Protein 7NZ1 (pdb70)

Radius of gyration: 43.0 Å; Cα contacts (8 Å, |Δi|>4): 5279; chains: 6; bounding box: 110×125×104 Å

Nearest PDB structures (foldseek):
  7z7s-assembly1_G  TM=9.996E-01  e=0.000E+00  Escherichia coli str. K-12 substr. MC4100
  7p61-assembly1_G  TM=9.989E-01  e=0.000E+00  Escherichia coli BL21(DE3)
  6zkh-assembly1_3  TM=8.468E-01  e=1.818E-43  Ovis aries
  6ztq-assembly1_G  TM=8.462E-01  e=8.373E-44  Mus musculus
  7ard-assembly1_G  TM=8.505E-01  e=3.342E-43  Polytomella sp. Pringsheim 198.80

InterPro domains:
  IPR006137 NADH:ubiquinone oxidoreductase-like, 20kDa subunit [PF01058] (63-171)
  IPR006138 NADH-ubiquinone oxidoreductase, 20 Kd subunit [MF_01356] (27-177)
  IPR006138 NADH-ubiquinone oxidoreductase, 20 Kd subunit [PS01150] (144-160)
  IPR006138 NADH-ubiquinone oxidoreductase, 20 Kd subunit [TIGR01957] (37-178)

CATH classification: 1.10.645.10

Sequence (2358 aa):
SIWPYNFGLSCCYVEMVTSPRQADLMVVAGTFTKMAPVIQRLYDQMLEPKWVISMGACANSGGMYDIYSVVQGVDKFIPVDVYIPGCPPRPEAYMQALMLLQESIGKEQGVYRANMQSERERKRGERIAVTNLRTPDEIPAWQTRDHLDDPVIGELRNRFGPDAFTVQATRTGVPVVWIKREQLLEVGDFLKKLPKPYVMLFDLHGMDERLRTHREGLPAADFSVFYHLISIDRNRDIMLKVALAENDLHVPTFTKLFPNANWYERETWDLFGITFDGHPNLRRIMMPQTWKGHPLRKDYPARATEFSPFELTKAKQDLEMEALTFKPEEWGMKRGDFMFLNLGPHGAFRIVLQLIVDCVPDIGYHHRGAEKMGERQSWHSYIPYTDRIEYLGGCVNEMPYVLAVEKLAGITVPDRVNVIRVMLSELFRINSHLLYISTFIQDVGAMTPVFFAFTDRQKIYDLVEAITGFRMHPAWFRIGGVAHDLPRGWDRLLREFLDWMPKRLASYEKAALQNTILKGRSQGVAAYGAKEALEWGTTGAGLRATGIDFDVRKARPYSGYENFDFEIPVGGGVSDCYTRVMLKVEELRQSLRILEQCLNNMPEGPFKADHPLTTPPPKERTLQHIETLITHFLQVSWGPVMPANESFQMIEATKGINSYYLTSDGSTMSYRTRVRTPSFAHLQQIPAAIRGSLVSDLIVYLGSIDFVMSDVDRAFELSAAEREAIEHEMHHYEDPRAASIEALKIVQKQRGWVPDGAIHAIADVLGIPASDVEGVATFYSQIFRQPVGRHVIRYCDSVVCHINGYQGIQAALEKKLNIKPGQTTFDGRFTLLPTCLGNCDKGPNMMIDEDTHAHLTPEAIPELLERYKMKNIIRTPETHPLTWRLRDDKQPVWLDEYRSKNGYEGARKALTGLSPDEIVNQVKDAGLKGRGGAGFSTGLKWSLMPKDESMNIRYLLCNADEMEPGTYKDRLLMEQLPHLLVEGMLISAFALKAYRGYIFLRGEYIEAAVNLRRAIAEATEAGLLGKNIMGTGFDFELFVHTGAGRYICGEETALINSLEGRRANPRSKPPFPATSGAWGKPTVNNVETLCNVPAILANGVEWYQNISKSKDAGTKLMGFSGRVKNPGLWELPFGTTAREILEDYAGGMRDGLKFKAWQPGGAGTDFLTEAHLDLPMEFESIGKAGSRLGTALAMAVDHEINMVSLVRNLEEFFARESCGWCTPCRDGLPWSVKILRALERGEGQPGDIETLEQLCRFLGPGKTFCAHAPGAVEPLQSAIKYFREEFEAGIKQPFSNTHLINGIQPNLLMATIHVDGKEYEVNGADNLLEACLSLGLDIPYFCWHPALGSVGACRQCAVKQYQNAEDTRGRLVMSCMTPASDGTFISIDDEEAKQFRESVVEWLMTNHPHDCPVCEEGGNCHLQDMTVMTGHSFRRYRFTKRTHRNQDLGPFISHEMNRCIACYRCVRYYKDYADGTDLGVYGAHDNVYFGRPEDGTLESEFSGNLVEICPTGVFTDKTHSERYNRKWDMQFAPSICQQCSIGCNISPGERYGELRRIENRYNGTVNHYFLCDRGRFGYGYVNLKDRPRQPVQRRGDDFITLNAEQAMQGAADILRQSKKVIGIGSPRASVESNFALRELVGEENFYTGIAHGEQERLQLALKVLREGGIYTPALREIESYDAVLVLGEDVTQTGARVALAVRQAVKGKAREMAAAQKVADWQIAAILNIGQRAKHPLFVTNVDDTRLDDIAAWTYRAPVEDQARLGFAIAHALDNSAPAVDGIEPELQSKIDVIVQALAGAKKPLIISGTNAGSLEVIQAAANVAKALKGRGADVGITMIARSVNSMGLGIMGGGSLEEALTELETGRADAVVVLENDLHRHASAIRVNAALAKAPLVMVVDHQRTAIMENAHLVLSAASFAESDGTVINNEGRAQRFFQVYDPAYYDSKTVMLESWRWLHSLHSTLLSREVDWTQLDHVIDAVVAKIPELAGIKDAAPDATFRIRGQKLAREPHRYSGRTAMRANISVHEPRQPQDIDTMFTFSMEGNNQPTAHRSQVPFAWAPGWNSPQAWNKFQDEVGGKLRFGDPGVRLFETSENGLDYFTSVPARFQPQDGKWRIAPYYHLFGSDELSQRAPVFQSRMPQPYIKLNPADAAKLGVNAGTRVSFSYDGNTVTLPVEIAEGLTAGQVGLPMGMSGIAPVLAGAHLEDLKEAQYLPPRYRGRIVLTRDPDGEERCVACNLCAVACPVGCISLQKAETKDGRWYPEFFRINFSRCIFCGLCEEACPTTAIQLTPDFEMGEYKRQDLVYEKEDLLISGPGKYPEYNFYRMAGMAIDGKDKGEAENEAKPIDVKSLLP

Secondary structure (DSSP, 8-state):
---EEE---SSSHHHHHH-----SEEEE----TTTHHHHHHHHHHS-SS-EEEEESHHHHS-TT--STTS-S-GGGTS--SEEE-SSSPPHHHHHHHHHHHHHHHT-----TTTTTS-HHHHSHHHHHT--B---TT--/-TTS-B--TTSHHHHHHHHHH-GGG-EEE-BBSSS-EEEE-TTSHHHHHHHHTTSSS---EEEEEEEE--TT----TTS---SEEEEEEEEETTTTEEEEEEEEE-TT--EEE--TTT-TTHHHHHHHHHHHS--EEET-SS---SSS-TT--S-TTSTTS---GGGS----SHHHHHHHHHHHS----S-SSS------EEEE------EEEEE---EEEEE--TT---HHHHTTSSBTTTTHHHHTTS-TTTTHHHHHHHHHHHHHHHT-PPPHHHHHHHHHHHHHHHHHHHHHHHHHHHHHTS--SGGGGHHHHHHHHHHHHHHHTSSSS----EEBTEESSPPPTTHHHHHHHHHHHHHHHHHHHHHHHHS-SHHHHTTTTSS-B-HHHHHHHT--THHHHTTT----HHHHS--TTGGGS-------SS-B-HHHHHHHHHHHHHHHHHHHHHHHHS---S-SB-SSTT-BSPPHHHHTT-HHHHHHHHHHHHT-----S-EEEEEEE-SSSEEEEEEE--SSSB-SEEEEE-HHHHHHHHHHHHHTT--HHHHHHHHHHS---HHHHH-/-----HHHHHHHHHHGGGSSSGGGGHHHHHHHHHHHHSS--THHHHHHHHHHTS-HHHHHHHHHHSSSS-SS---SEEEEE--SHHHHHTTHHHHHHHHHHHS---TT-B-SSSSEEEEE---S-GGG-S-EEETTEEE-S--STTHHHHHHT--/-------TTT-TTTTT--TT-----HHHHHHTT-SHHHHHHHTT--HHHHHHHHHHHT-B-SSSS--BHHHHHTTS---SS----EEEEEE---STT--HHHHHHHH-HHHHHHHHHHHHHHHT-SEEEEEE-TT-HHHHHHHHHHHHHHHTTTSSBSSGGGSS--BEEEEEE--S-GGGGSHHHHHHHHTTS------SSSPTTTS-GGGS---EEHHHHHHHHHHHHH-HHHHHTSSSSSS-SEEEEEEEESBSS-EEEEEETT-BHHHIIIIIS-SBPTT--EEEEESSSTTSPPB-GGG-SSB--HHHHHTTTS--TTSEEEEEETTS-HHHHHHHHHHHHHHT--S-SHHHHTHHHHHHHHHHHHHHT-B-TTHHHHHHHHHHHTSTTTSSSSHHHHHHHHHHHHHHH-HHHHHHTB-S--------TT------/-EEEEETTEEEEE-TTSBHHHHHHHTT-----SS-BTTTBB---S--SEEEEESSSS--S-EEEETTSSB--TT-EEESS-HHHHHHHHHHHHHHTTS--S-GGG-TTTTS-HHHHHHHHHT-------SPBP--------SSEEE-GGG-----HHHIIIIIIS--SS-EEES-GGG-EEE-SSSS----TTGGGHHHHSSSSSEEEHHHHHT---GGG-EE--EE--SSSS--EEEEEEETTEEEEEEE---TTTTTT---HHHHH--GGGG-TTS--S-EEEETTEEEE--HHHHHHHHHHHHHH-S-EEEE--TTS-HHHHHHHHHHH-TTSEE-SS-HHHHHHHHHHHHHHHHS--B---TTGGGG-SEEEEES--TTTSSHHHHHHHHHHHTHHHHHHHHHTT--TTBHHHHHHHHTT----EEEEESS--TTTTT-SEEEE--HHHHHHHHHHHHHHH-TTSPP-----HHHHHHHHHHHHHHHT-SSEEEEEEGGG--HHHHHHHHHHHHHHHHTT---EEEEE-SSTTHHHHHHH--B-HHHHHHHHHTS---EEEEES--TTTTS-HHHHHHHTTS-SEEEEEESS--GGGSS-SEEEEB--GGG--EEEE-TT-EEEEE-----TTTT-TT---B-HHHHHHHHHHHHHHS------HHHHHHHHHHH-GGGGGGGGSS--TT--BTTBPEESS-TT---TTTTTTTT-SSPPPPP--SSSSEESSSSSB--TTSS-S--S---BTTB-SGGGGGGGBSSTTS-BTT--S-EES-PPPSS--PPP--PPPPP---SS-EEEEEE--TTTSSTTGGGSTTHHHHSPPP-EEE-HHHHHHHT--TT-EEEEEETTEEEEEEEEE-SSSPTTEEEEETTSSS--GGGTT-EE--EEE--/---TT----EEE-B-TTSSB------HHHHH-SS--EEEEEEE-TT--EEEEEEEEETTT-----HHHHH-SSS-EEE-S-----BS-GGGGEE-HHHHB-SS-BT-SS--HHHH--S-BTTB-TT-STTBPPP--TT-S--

Organism: Escherichia coli (strain K12) (NCBI:txid83333)

B-factor: mean 30.33, std 24.8, range [0.29, 220.58]

Solvent-accessible surface area: 79337 Å² total

GO terms:
  GO:0008137 NADH dehydrogenase (ubiquinone) activity (F, IDA)
  GO:0045271 respiratory chain complex I (C, IDA)
  GO:0051539 4 iron, 4 sulfur cluster binding (F, IMP)
  GO:0008137 NADH dehydrogenase (ubiquinone) activity (F, IMP)
  GO:0015990 electron transport coupled proton transport (P, IMP)
  GO:0045271 respiratory chain complex I (C, IMP)
  GO:0009060 aerobic respiration (P, IMP)
  GO:0005886 plasma membrane (C, IDA)
  GO:0003954 NADH dehydrogenase activity (F, IDA)
  GO:0030964 NADH dehydrogenase complex (C, IDA)
  GO:0016020 membrane (C, IDA)
  GO:0022904 respiratory electron transport chain (P, IDA)
  GO:0016020 membrane (C, HDA)

Foldseek 3Di:
DFFEDEPADPQQCVQVVVQAQPGQEYEYEDAFPVCLVVVLVRVVRYDDNHAYEYFEQRACAVRPDPDPTTHTHPCVRDPHDYYHYDSHGHSVSVVVRVVVVVVQVVQDVSCVVVVVDDPCNVCVVVPVPDDDDDDPVDD/DLQDWAQPPVPVVVVVVCVVPNPVQWFWDTFRASATEIEGEQVCVQVSQVVQCPDPQHFQFFQAKAKAQCCPQDPQPRHPDARIKIKTWTAGLRVLGIYIYMYGDDPVDLEHEQPCVRFVQCLVRVLLNVQQPVRDHPPRPQNAHQADDRPDPDRNNHPVHDDDPVVDDDPPVPVVVVVVVVVVPDDCPCRQPNNPDVWDWDWDFDVATWIWTCIVVADIHTRFNPQFPCLFVVLFVDFLFRSLLSQQQLDFLQQLVSSVQSLVQLCSLQVADADLLQLLVSLLLRLLSLLLLLLVLLLLLCVPQHPNVPSVCVVVLNVLSQVLCCQAQNGSTSSSFAFNQFGNDDGDDPNLVSLVVSLVVPPVVLVVSCCVQVVDDRSCVVKPPLLKDFCSLCSSLVAFDLQNQQAVSQDACCPSPNDSPSVVADFDQHGHHTMGILSSSSVNSSRVSVRSSRSSVCSSVVNDDDDRGGDGLQGPQPDVVCLVPPDVSVVSNVCCVPQRRFRQFGWYKDWHQTSAGIWIWIFGHSRGRGTSTIDIRFNQLSQVVSVRVRCNPHDPVSVVSSVSRHDHDSSNNND/DDDQDPVLLVVLVVCCVVDPALLVSLVVSLVSCCVVPVAQEPVVLCVSCVSRVHDSVSSVVVQVPDDVHHHDHAAPKEKEWEDDDLQVVQDVVLVQVLVCVVQVDHAPDAGPVRHYHYHYDPPPCSVQYTWMDIPPDIDGPDDSVCVVVVCVVRD/DPDDDQDCQQHVQPSLQDPVRAADADVSQVVVPALLLVCCQQVPHALQRLLVLQQLLFFFALQFDTDRPSVLLVLADPDPVQQAEEEEEQAAQPFALGDVSLSCQLHYLSLLVSLVLNNCRSSNHQEYEYEHAPVSPSSVVSNVVRLVSCVVVQCAAQCRPVGRHHHHYYYDYDDDFPLCSPQQLVLQVVQVHQRDHDFDPVDLCQQTRVGHGYYGYSVSSSVSSSPSNPHSVSQQPSDPDPHTHWAWAFEDEQFQAGDIDIGRWFDWPVCRQCVVRNHGDPPWAFAWKFQAGLLKAIGGPVLTVWTLDQVRVVVVLIGNTSRYMYTDTPPDQLLVVLLVLLVSLQVSDSCDWDLNVPVSVLLNVQSVLLVVLNHEVCSVVSLVVSQVQQDPPNTRDCSSNSSSNHVVNCCVVPVPSSVSSHDDYDDDDDDDPPDDDDPD/DAWAAEANRIDDFDQLAFQVLGCLLVVHDFADAQDDLVLFDDCPLVLRWKFWAPAPPGPHGDIDHRSPHTRHHRTYIYCPDPVNLVVNQVSLLVLVQQADPCQVPFLCRLFASNVLSNVVSPHDDHDHDDDHDADDFAAAALWKGFGFSHDSPSCQLVSCQCVQQNFDFWDWDDDDPPIGTGGPHHDHRPGQFNNLCQQRHNTRGIHTNQLVVVDDHAQQWFWFWFWFWFFFQTFIWIWTDHLLDTRFIAGDAFLQAQGSTDTPCRGPLPQLQVDPQWDQFKWFDDPPDIDTDFLLRQLLVVLVVVLVFPAEAEEAELSAFLLLLVLSCVQRPQQRYADLFAPLLLVLLLLLVCCDFFALAAAGHLQVLLCFQEEEEFADLCCQHVNSSVSSPSNNFLVVLVVQCVVVVDRPSNVVVSVVSCPLRTRAYEHEHQADHPCVVNHPDYHHDQNLVSLLLLQCLLCVLDVQGDHRPDDDVVSVVVSVVRNCSLLPTQEYEYEYESLSSDSSRSLSSSSNQSSSVVSPHNYHYFYTYGTRASNVSSLVDGHHVVVVLVCQVVPNHQEYEYEQHQSVQRDPPVSVQVSLVSHPAYEYEHRGDYPNCSPHRMYGNEHDLQQDWHWGAGRSQWIAIGDHRAHSCQQPVNGNYDHSSQSSNQSSCCSPPVGGDRDAQLVSLVVCVVPRVLSVCNPVLADWLPDAQVNFFAERRAPSHDQQQNSNVVPPSDRDDADQHRHHSYGSHNRGDQDLPGQGATHRDFDDVSNSHNVSVSSQCSRRSHRGPNHHGIDRSHDRDPHRDDRDNPNDDGDDADPQKAWEREDGHNLFQGASSVPRPSSVVVDDDWEKEAEPVVCVVQVHDFQFWKWFDDPRDIDIHGYDYGNSRDHSYMYGYDRHVPHHSNSHRPIIRDMHGDD/DDDFQDQADKAFFAAPVFHTQDLQPCQLQVQDPQNFWDWDWDADPQGGIDTPKIKGQQVRDPRPCSSCVRDPRNGMGGGPDHDDDDPDSVVSIDMNVRHYDGHRPPDHHGHVVLADQDGGPPAHHQNHPPGHDDDDPPDPDD

Structure (mmCIF, N/CA/C/O backbone):
data_7NZ1
#
_entry.id   7NZ1
#
_cell.length_a   1.00
_cell.length_b   1.00
_cell.length_c   1.00
_cell.angle_alpha   90.00
_cell.angle_beta   90.00
_cell.angle_gamma   90.00
#
_symmetry.space_group_name_H-M   'P 1'
#
loop_
_entity.id
_entity.type
_entity.pdbx_description
1 polymer 'NADH-quinone oxidoreductase subunit B'
2 polymer 'NADH-quinone oxidoreductase subunit C/D'
3 polymer 'NADH-quinone oxidoreductase subunit E'
4 polymer 'NADH-quinone oxidoreductase subunit F'
5 polymer 'NADH-quinone oxidoreductase subunit G'
6 polymer 'NADH-quinone oxidoreductase subunit I'
7 non-polymer 'IRON/SULFUR CLUSTER'
8 non-polymer 'FE2/S2 (INORGANIC) CLUSTER'
9 non-polymer 'FLAVIN MONONUCLEOTIDE'
10 non-polymer 'CALCIUM ION'
11 water water
#
loop_
_atom_site.group_PDB
_atom_site.id
_atom_site.type_symbol
_atom_site.label_atom_id
_atom_site.label_alt_id
_atom_site.label_comp_id
_atom_site.label_asym_id
_atom_site.label_entity_id
_atom_site.label_seq_id
_atom_site.pdbx_PDB_ins_code
_atom_site.Cartn_x
_atom_site.Cartn_y
_atom_site.Cartn_z
_atom_site.occupancy
_atom_site.B_iso_or_equiv
_atom_site.auth_seq_id
_atom_site.auth_comp_id
_atom_site.auth_asym_id
_atom_site.auth_atom_id
_atom_site.pdbx_PDB_model_num
ATOM 1 N N . SER A 1 53 ? 46.57080 17.76080 62.83460 1.000 73.36638 53 SER B N 1
ATOM 2 C CA . SER A 1 53 ? 45.26680 17.50680 62.22560 1.000 73.36638 53 SER B CA 1
ATOM 3 C C . SER A 1 53 ? 44.30980 18.69580 62.35560 1.000 73.36638 53 SER B C 1
ATOM 4 O O . SER A 1 53 ? 43.29680 18.61180 63.04860 1.000 73.36638 53 SER B O 1
ATOM 7 N N . ILE A 1 54 ? 44.63180 19.79980 61.68860 1.000 80.36903 54 ILE B N 1
ATOM 8 C CA . ILE A 1 54 ? 43.86980 21.04080 61.78760 1.000 80.36903 54 ILE B CA 1
ATOM 9 C C . ILE A 1 54 ? 43.20880 21.33080 60.43860 1.000 80.36903 54 ILE B C 1
ATOM 10 O O . ILE A 1 54 ? 43.85680 21.25480 59.38660 1.000 80.36903 54 ILE B O 1
ATOM 15 N N . TRP A 1 55 ? 41.89680 21.58480 60.46160 1.000 87.60045 55 TRP B N 1
ATOM 16 C CA . TRP A 1 55 ? 41.14080 21.79780 59.22860 1.000 87.60045 55 TRP B CA 1
ATOM 17 C C . TRP A 1 55 ? 40.90180 23.28480 59.01760 1.000 87.60045 55 TRP B C 1
ATOM 18 O O . TRP A 1 55 ? 40.20880 23.91280 59.83360 1.000 87.60045 55 TRP B O 1
ATOM 29 N N . PRO A 1 56 ? 41.43880 23.88380 57.94860 1.000 74.01805 56 PRO B N 1
ATOM 30 C CA . PRO A 1 56 ? 41.36080 25.34380 57.78960 1.000 74.01805 56 PRO B CA 1
ATOM 31 C C . PRO A 1 56 ? 40.25980 25.88080 56.88260 1.000 74.01805 56 PRO B C 1
ATOM 32 O O . PRO A 1 56 ? 40.11580 25.44880 55.73460 1.000 74.01805 56 PRO B O 1
ATOM 36 N N . TYR A 1 57 ? 39.46180 26.82280 57.38760 1.000 87.91936 57 TYR B N 1
ATOM 37 C CA . TYR A 1 57 ? 38.48680 27.53380 56.56160 1.000 87.91936 57 TYR B CA 1
ATOM 38 C C . TYR A 1 57 ? 39.07580 28.91380 56.28460 1.000 87.91936 57 TYR B C 1
ATOM 39 O O . TYR A 1 57 ? 39.08580 29.78280 57.15960 1.000 87.91936 57 TYR B O 1
ATOM 48 N N . ASN A 1 58 ? 39.56880 29.11580 55.06960 1.000 66.02599 58 ASN B N 1
ATOM 49 C CA . ASN A 1 58 ? 40.19580 30.37680 54.69260 1.000 66.02599 58 ASN B CA 1
ATOM 50 C C . ASN A 1 58 ? 39.16180 31.33180 54.09960 1.000 66.02599 58 ASN B C 1
ATOM 51 O O . ASN A 1 58 ? 38.55980 31.04180 53.06060 1.000 66.02599 58 ASN B O 1
ATOM 56 N N . PHE A 1 59 ? 38.94480 32.46480 54.77160 1.000 75.86744 59 PHE B N 1
ATOM 57 C CA . PHE A 1 59 ? 38.06080 33.51080 54.27260 1.000 75.86744 59 PHE B CA 1
ATOM 58 C C . PHE A 1 59 ? 38.85280 34.70380 53.72360 1.000 75.86744 59 PHE B C 1
ATOM 59 O O . PHE A 1 59 ? 38.45080 35.85680 53.89860 1.000 75.86744 59 PHE B O 1
ATOM 67 N N . GLY A 1 60 ? 40.02780 34.44580 53.15060 1.000 53.42674 60 GLY B N 1
ATOM 68 C CA . GLY A 1 60 ? 40.78780 35.50980 52.50960 1.000 53.42674 60 GLY B CA 1
ATOM 69 C C . GLY A 1 60 ? 40.04780 36.08580 51.31360 1.000 53.42674 60 GLY B C 1
ATOM 70 O O . GLY A 1 60 ? 39.47580 35.35580 50.50060 1.000 53.42674 60 GLY B O 1
ATOM 71 N N . LEU A 1 61 ? 40.04980 37.41280 51.21260 1.000 84.00154 61 LEU B N 1
ATOM 72 C CA . LEU A 1 61 ? 39.23080 38.06280 50.19760 1.000 84.00154 61 LEU B CA 1
ATOM 73 C C . LEU A 1 61 ? 40.04980 38.64080 49.05160 1.000 84.00154 61 LEU B C 1
ATOM 74 O O . LEU A 1 61 ? 40.15680 38.03280 47.98260 1.000 84.00154 61 LEU B O 1
ATOM 79 N N . SER A 1 62 ? 40.63180 39.81680 49.26860 1.000 80.52849 62 SER B N 1
ATOM 80 C CA . SER A 1 62 ? 41.33980 40.54280 48.22560 1.000 80.52849 62 SER B CA 1
ATOM 81 C C . SER A 1 62 ? 42.70880 40.94080 48.74360 1.000 80.52849 62 SER B C 1
ATOM 82 O O . SER A 1 62 ? 42.83880 41.31580 49.91160 1.000 80.52849 62 SER B O 1
ATOM 85 N N . CYS A 1 63 ? 43.73580 40.70480 47.92260 1.000 90.93873 63 CYS B N 1
ATOM 86 C CA . CYS A 1 63 ? 45.14280 41.11480 48.02660 1.000 90.93873 63 CYS B CA 1
ATOM 87 C C . CYS A 1 63 ? 45.88180 40.48780 49.21060 1.000 90.93873 63 CYS B C 1
ATOM 88 O O . CYS A 1 63 ? 47.07880 40.74080 49.37260 1.000 90.93873 63 CYS B O 1
ATOM 91 N N . CYS A 1 64 ? 45.21080 39.69280 50.04760 1.000 88.26015 64 CYS B N 1
ATOM 92 C CA . CYS A 1 64 ? 45.83880 38.93480 51.11460 1.000 88.26015 64 CYS B CA 1
ATOM 93 C C . CYS A 1 64 ? 45.67880 37.43180 50.92960 1.000 88.26015 64 CYS B C 1
ATOM 94 O O . CYS A 1 64 ? 46.42480 36.66780 51.55260 1.000 88.26015 64 CYS B O 1
ATOM 97 N N . TYR A 1 65 ? 44.73380 36.99380 50.09460 1.000 68.63464 65 TYR B N 1
ATOM 98 C CA . TYR A 1 65 ? 44.52180 35.58980 49.76960 1.000 68.63464 65 TYR B CA 1
ATOM 99 C C . TYR A 1 65 ? 45.37680 35.15480 48.58760 1.000 68.63464 65 TYR B C 1
ATOM 100 O O . TYR A 1 65 ? 45.51980 33.95080 48.34460 1.000 68.63464 65 TYR B O 1
ATOM 102 N N . VAL A 1 66 ? 46.02080 36.10980 47.91260 1.000 68.22432 66 VAL B N 1
ATOM 103 C CA . VAL A 1 66 ? 46.89380 35.81380 46.78260 1.000 68.22432 66 VAL B CA 1
ATOM 104 C C . VAL A 1 66 ? 48.20680 35.24180 47.30160 1.000 68.22432 66 VAL B C 1
ATOM 105 O O . VAL A 1 66 ? 48.85880 34.43180 46.62860 1.000 68.22432 66 VAL B O 1
ATOM 107 N N . GLU A 1 67 ? 48.57580 35.59580 48.52960 1.000 62.81867 67 GLU B N 1
ATOM 108 C CA . GLU A 1 67 ? 49.74080 34.98680 49.14760 1.000 62.81867 67 GLU B CA 1
ATOM 109 C C . GLU A 1 67 ? 49.36880 33.61080 49.69060 1.000 62.81867 67 GLU B C 1
ATOM 110 O O . GLU A 1 67 ? 50.18180 32.68080 49.64760 1.000 62.81867 67 GLU B O 1
ATOM 112 N N . MET A 1 68 ? 48.14480 33.48480 50.22860 1.000 64.97750 68 MET B N 1
ATOM 113 C CA . MET A 1 68 ? 47.67780 32.22480 50.81160 1.000 64.97750 68 MET B CA 1
ATOM 114 C C . MET A 1 68 ? 47.56480 31.13380 49.74460 1.000 64.97750 68 MET B C 1
ATOM 115 O O . MET A 1 68 ? 47.85380 29.96080 50.01360 1.000 64.97750 68 MET B O 1
ATOM 117 N N . VAL A 1 69 ? 47.13580 31.51080 48.53060 1.000 72.28410 69 VAL B N 1
ATOM 118 C CA . VAL A 1 69 ? 47.02080 30.56180 47.41760 1.000 72.28410 69 VAL B CA 1
ATOM 119 C C . VAL A 1 69 ? 48.39980 30.02180 47.03760 1.000 72.28410 69 VAL B C 1
ATOM 120 O O . VAL A 1 69 ? 48.57080 28.81480 46.80660 1.000 72.28410 69 VAL B O 1
ATOM 122 N N . THR A 1 70 ? 49.38680 30.92480 46.92560 1.000 63.82577 70 THR B N 1
ATOM 123 C CA . THR A 1 70 ? 50.80080 30.55380 46.79360 1.000 63.82577 70 THR B CA 1
ATOM 124 C C . THR A 1 70 ? 51.24080 29.59980 47.90460 1.000 63.82577 70 THR B C 1
ATOM 125 O O . THR A 1 70 ? 51.91580 28.59480 47.64560 1.000 63.82577 70 THR B O 1
ATOM 127 N N . SER A 1 71 ? 50.80380 29.86380 49.13260 1.000 70.08094 71 SER B N 1
ATOM 128 C CA . SER A 1 71 ? 51.06880 28.98080 50.26360 1.000 70.08094 71 SER B CA 1
ATOM 129 C C . SER A 1 71 ? 50.25180 27.69380 50.14760 1.000 70.08094 71 SER B C 1
ATOM 130 O O . SER A 1 71 ? 50.18080 26.90680 51.08760 1.000 70.08094 71 SER B O 1
ATOM 132 N N . PRO A 1 90 ? 31.80080 23.89180 55.21760 1.000 71.92719 90 PRO B N 1
ATOM 133 C CA . PRO A 1 90 ? 31.14980 24.43480 56.41360 1.000 71.92719 90 PRO B CA 1
ATOM 134 C C . PRO A 1 90 ? 30.79480 23.34980 57.42360 1.000 71.92719 90 PRO B C 1
ATOM 135 O O . PRO A 1 90 ? 30.56680 22.21280 57.00260 1.000 71.92719 90 PRO B O 1
ATOM 139 N N . ARG A 1 91 ? 30.79980 23.70280 58.71860 1.000 88.27022 91 ARG B N 1
ATOM 140 C CA . ARG A 1 91 ? 30.55480 22.80580 59.85660 1.000 88.27022 91 ARG B CA 1
ATOM 141 C C . ARG A 1 91 ? 31.57380 21.66580 59.94960 1.000 88.27022 91 ARG B C 1
ATOM 142 O O . ARG A 1 91 ? 31.30280 20.64580 60.58960 1.000 88.27022 91 ARG B O 1
ATOM 150 N N . GLN A 1 92 ? 32.74980 21.81680 59.33360 1.000 81.97923 92 GLN B N 1
ATOM 151 C CA . GLN A 1 92 ? 33.81480 20.82280 59.41360 1.000 81.97923 92 GLN B CA 1
ATOM 152 C C . GLN A 1 92 ? 35.14780 21.36480 59.89960 1.000 81.97923 92 GLN B C 1
ATOM 153 O O . GLN A 1 92 ? 35.98580 20.56780 60.34160 1.000 81.97923 92 GLN B O 1
ATOM 159 N N . ALA A 1 93 ? 35.38780 22.66880 59.82160 1.000 32.51565 93 ALA B N 1
ATOM 160 C CA . ALA A 1 93 ? 36.69180 23.22080 60.14760 1.000 32.51565 93 ALA B CA 1
ATOM 161 C C . ALA A 1 93 ? 36.78580 23.57080 61.62660 1.000 32.51565 93 ALA B C 1
ATOM 162 O O . ALA A 1 93 ? 35.79280 23.89780 62.28060 1.000 32.51565 93 ALA B O 1
ATOM 164 N N . ASP A 1 94 ? 38.00880 23.50780 62.14360 1.000 86.39607 94 ASP B N 1
ATOM 165 C CA . ASP A 1 94 ? 38.32680 23.95280 63.48860 1.000 86.39607 94 ASP B CA 1
ATOM 166 C C . ASP A 1 94 ? 39.23180 25.17780 63.49160 1.000 86.39607 94 ASP B C 1
ATOM 167 O O . ASP A 1 94 ? 39.55480 25.69780 64.56360 1.000 86.39607 94 ASP B O 1
ATOM 172 N N . LEU A 1 95 ? 39.64280 25.64680 62.31660 1.000 47.28358 95 LEU B N 1
ATOM 173 C CA . LEU A 1 95 ? 40.47180 26.83080 62.16060 1.000 47.28358 95 LEU B CA 1
ATOM 174 C C . LEU A 1 95 ? 39.84080 27.77980 61.15560 1.000 47.28358 95 LEU B C 1
ATOM 175 O O . LEU A 1 95 ? 39.44480 27.35480 60.06660 1.000 47.28358 95 LEU B O 1
ATOM 180 N N . MET A 1 96 ? 39.74880 29.05980 61.51560 1.000 82.32462 96 MET B N 1
ATOM 181 C CA . MET A 1 96 ? 39.28380 30.09980 60.60060 1.000 82.32462 96 MET B CA 1
ATOM 182 C C . MET A 1 96 ? 40.39180 31.12880 60.39760 1.000 82.32462 96 MET B C 1
ATOM 183 O O . MET A 1 96 ? 40.70680 31.90080 61.31060 1.000 82.32462 96 MET B O 1
ATOM 188 N N . VAL A 1 97 ? 40.98880 31.13080 59.20760 1.000 27.91410 97 VAL B N 1
ATOM 189 C CA . VAL A 1 97 ? 42.10280 32.02580 58.88660 1.000 27.91410 97 VAL B CA 1
ATOM 190 C C . VAL A 1 97 ? 41.50280 33.25080 58.20160 1.000 27.91410 97 VAL B C 1
ATOM 191 O O . VAL A 1 97 ? 41.33280 33.29080 56.98260 1.000 27.91410 97 VAL B O 1
ATOM 195 N N . VAL A 1 98 ? 41.11780 34.23980 59.00360 1.000 18.72710 98 VAL B N 1
ATOM 196 C CA . VAL A 1 98 ? 40.59480 35.49080 58.46160 1.000 18.72710 98 VAL B CA 1
ATOM 197 C C . VAL A 1 98 ? 41.73780 36.30380 57.86860 1.000 18.72710 98 VAL B C 1
ATOM 198 O O . VAL A 1 98 ? 42.69580 36.65880 58.56560 1.000 18.72710 98 VAL B O 1
ATOM 202 N N . ALA A 1 99 ? 41.63980 36.60680 56.58160 1.000 50.96064 99 ALA B N 1
ATOM 203 C CA . ALA A 1 99 ? 42.57080 37.49780 55.91260 1.000 50.96064 99 ALA B CA 1
ATOM 204 C C . ALA A 1 99 ? 41.76780 38.56380 55.18760 1.000 50.96064 99 ALA B C 1
ATOM 205 O O . ALA A 1 99 ? 40.55380 38.44280 55.00260 1.000 50.96064 99 ALA B O 1
ATOM 207 N N . GLY A 1 100 ? 42.44880 39.61680 54.77560 1.000 27.77265 100 GLY B N 1
ATOM 208 C CA . GLY A 1 100 ? 41.78480 40.66880 54.04160 1.000 27.77265 100 GLY B CA 1
ATOM 209 C C . GLY A 1 100 ? 41.16380 41.71180 54.94160 1.000 27.77265 100 GLY B C 1
ATOM 210 O O . GLY A 1 100 ? 41.17080 41.62580 56.17060 1.000 27.77265 100 GLY B O 1
ATOM 211 N N . THR A 1 101 ? 40.60280 42.72380 54.29660 1.000 61.70614 101 THR B N 1
ATOM 212 C CA . THR A 1 101 ? 39.98880 43.82680 55.01260 1.000 61.70614 101 THR B CA 1
ATOM 213 C C . THR A 1 101 ? 38.59880 43.40580 55.47360 1.000 61.70614 101 THR B C 1
ATOM 214 O O . THR A 1 101 ? 37.80780 42.90880 54.67860 1.000 61.70614 101 THR B O 1
ATOM 225 N N . PHE A 1 103 ? 35.01580 44.39880 56.49060 1.000 42.01208 103 PHE B N 1
ATOM 226 C CA . PHE A 1 103 ? 34.10880 45.49280 56.21060 1.000 42.01208 103 PHE B CA 1
ATOM 227 C C . PHE A 1 103 ? 32.86680 45.46180 57.09160 1.000 42.01208 103 PHE B C 1
ATOM 228 O O . PHE A 1 103 ? 32.42380 44.39180 57.53860 1.000 42.01208 103 PHE B O 1
ATOM 236 N N . THR A 1 104 ? 32.32680 46.66680 57.31760 1.000 84.88120 104 THR B N 1
ATOM 237 C CA . THR A 1 104 ? 31.11280 46.84380 58.11060 1.000 84.88120 104 THR B CA 1
ATOM 238 C C . THR A 1 104 ? 29.92680 46.12380 57.47860 1.000 84.88120 104 THR B C 1
ATOM 239 O O . THR A 1 104 ? 29.05780 45.59980 58.18560 1.000 84.88120 104 THR B O 1
ATOM 243 N N . LYS A 1 105 ? 29.85880 46.12580 56.14660 1.000 41.08513 105 LYS B N 1
ATOM 244 C CA . LYS A 1 105 ? 28.73080 45.52980 55.44460 1.000 41.08513 105 LYS B CA 1
ATOM 245 C C . LYS A 1 105 ? 28.77980 44.00480 55.50760 1.000 41.08513 105 LYS B C 1
ATOM 246 O O . LYS A 1 105 ? 27.74480 43.35180 55.68260 1.000 41.08513 105 LYS B O 1
ATOM 252 N N . MET A 1 106 ? 29.96780 43.41980 55.36160 1.000 98.36924 106 MET B N 1
ATOM 253 C CA . MET A 1 106 ? 30.12680 41.97080 55.30160 1.000 98.36924 106 MET B CA 1
ATOM 254 C C . MET A 1 106 ? 30.45280 41.30780 56.64260 1.000 98.36924 106 MET B C 1
ATOM 255 O O . MET A 1 106 ? 30.58280 40.07980 56.68160 1.000 98.36924 106 MET B O 1
ATOM 260 N N . ALA A 1 107 ? 30.57180 42.07780 57.73060 1.000 47.77815 107 ALA B N 1
ATOM 261 C CA . ALA A 1 107 ? 30.85080 41.50280 59.05460 1.000 47.77815 107 ALA B CA 1
ATOM 262 C C . ALA A 1 107 ? 29.84480 40.46980 59.60460 1.000 47.77815 107 ALA B C 1
ATOM 263 O O . ALA A 1 107 ? 30.30180 39.54280 60.30860 1.000 47.77815 107 ALA B O 1
ATOM 265 N N . PRO A 1 108 ? 28.50880 40.56580 59.38160 1.000 65.10317 108 PRO B N 1
ATOM 266 C CA . PRO A 1 108 ? 27.63180 39.44280 59.78760 1.000 65.10317 108 PRO B CA 1
ATOM 267 C C . PRO A 1 108 ? 27.95780 38.10180 59.14160 1.000 65.10317 108 PRO B C 1
ATOM 268 O O . PRO A 1 108 ? 27.67980 37.06580 59.75860 1.000 65.10317 108 PRO B O 1
ATOM 272 N N . VAL A 1 109 ? 28.52980 38.09380 57.93060 1.000 52.85890 109 VAL B N 1
ATOM 273 C CA . VAL A 1 109 ? 28.88080 36.84080 57.25960 1.000 52.85890 109 VAL B CA 1
ATOM 274 C C . VAL A 1 109 ? 29.96380 36.10980 58.04860 1.000 52.85890 109 VAL B C 1
ATOM 275 O O . VAL A 1 109 ? 29.85980 34.90080 58.30860 1.000 52.85890 109 VAL B O 1
ATOM 279 N N . ILE A 1 110 ? 30.98280 36.85080 58.50260 1.000 54.16293 110 ILE B N 1
ATOM 280 C CA . ILE A 1 110 ? 32.06480 36.24680 59.27460 1.000 54.16293 110 ILE B CA 1
ATOM 281 C C . ILE A 1 110 ? 31.56680 35.87980 60.66760 1.000 54.16293 110 ILE B C 1
ATOM 282 O O . ILE A 1 110 ? 31.96680 34.84580 61.21760 1.000 54.16293 110 ILE B O 1
ATOM 287 N N . GLN A 1 111 ? 30.56280 36.60380 61.18360 1.000 43.36115 111 GLN B N 1
ATOM 288 C CA . GLN A 1 111 ? 30.08380 36.29180 62.53060 1.000 43.36115 111 GLN B CA 1
ATOM 289 C C . GLN A 1 111 ? 29.20780 35.03980 62.52360 1.000 43.36115 111 GLN B C 1
ATOM 290 O O . GLN A 1 111 ? 29.31780 34.19680 63.42560 1.000 43.36115 111 GLN B O 1
ATOM 296 N N . ARG A 1 112 ? 28.47280 34.81980 61.43160 1.000 87.67466 112 ARG B N 1
ATOM 297 C CA . ARG A 1 112 ? 27.67480 33.60680 61.29760 1.000 87.67466 112 ARG B CA 1
ATOM 298 C C . ARG A 1 112 ? 28.54580 32.39280 60.98160 1.000 87.67466 112 ARG B C 1
ATOM 299 O O . ARG A 1 112 ? 28.27780 31.29380 61.48260 1.000 87.67466 112 ARG B O 1
ATOM 307 N N . LEU A 1 113 ? 29.56580 32.56180 60.12860 1.000 46.32547 113 LEU B N 1
ATOM 308 C CA . LEU A 1 113 ? 30.50980 31.47480 59.86360 1.000 46.32547 113 LEU B CA 1
ATOM 309 C C . LEU A 1 113 ? 31.29880 31.08280 61.11460 1.000 46.32547 113 LEU B C 1
ATOM 310 O O . LEU A 1 113 ? 31.64980 29.90880 61.28760 1.000 46.32547 113 LEU B O 1
ATOM 315 N N . TYR A 1 114 ? 31.62680 32.05680 61.97060 1.000 61.52371 114 TYR B N 1
ATOM 316 C CA . TYR A 1 114 ? 32.23580 31.75380 63.26260 1.000 61.52371 114 TYR B CA 1
ATOM 317 C C . TYR A 1 114 ? 31.27080 30.99480 64.16760 1.000 61.52371 114 TYR B C 1
ATOM 318 O O . TYR A 1 114 ? 31.68380 30.07780 64.88860 1.000 61.52371 114 TYR B O 1
ATOM 327 N N . ASP A 1 115 ? 29.98880 31.38880 64.16960 1.000 93.01716 115 ASP B N 1
ATOM 328 C CA . ASP A 1 115 ? 28.99480 30.70680 64.99960 1.000 93.01716 115 ASP B CA 1
ATOM 329 C C . ASP A 1 115 ? 28.73980 29.27080 64.55460 1.000 93.01716 115 ASP B C 1
ATOM 330 O O . ASP A 1 115 ? 28.44480 28.41480 65.39660 1.000 93.01716 115 ASP B O 1
ATOM 335 N N . GLN A 1 116 ? 28.79680 29.00880 63.24160 1.000 95.54192 116 GLN B N 1
ATOM 336 C CA . GLN A 1 116 ? 28.48280 27.68180 62.70360 1.000 95.54192 116 GLN B CA 1
ATOM 337 C C . GLN A 1 116 ? 29.45580 26.60380 63.17460 1.000 95.54192 116 GLN B C 1
ATOM 338 O O . GLN A 1 116 ? 29.05380 25.44780 63.35560 1.000 95.54192 116 GLN B O 1
ATOM 344 N N . MET A 1 117 ? 30.73980 26.94480 63.30660 1.000 78.79274 117 MET B N 1
ATOM 345 C CA . MET A 1 117 ? 31.78580 26.01280 63.72260 1.000 78.79274 117 MET B CA 1
ATOM 346 C C . MET A 1 117 ? 31.52380 25.40680 65.10660 1.000 78.79274 117 MET B C 1
ATOM 347 O O . MET A 1 117 ? 30.73680 25.91880 65.91060 1.000 78.79274 117 MET B O 1
ATOM 352 N N . LEU A 1 118 ? 32.24980 24.32780 65.39060 1.000 79.28335 118 LEU B N 1
ATOM 353 C CA . LEU A 1 118 ? 32.05780 23.49980 66.57260 1.000 79.28335 118 LEU B CA 1
ATOM 354 C C . LEU A 1 118 ? 32.79280 24.11380 67.76060 1.000 79.28335 118 LEU B C 1
ATOM 355 O O . LEU A 1 118 ? 33.40780 25.16480 67.64260 1.000 79.28335 118 LEU B O 1
ATOM 360 N N . GLU A 1 119 ? 32.66380 23.48180 68.92760 1.000 51.36711 119 GLU B N 1
ATOM 361 C CA . GLU A 1 119 ? 33.21580 24.00380 70.18260 1.000 51.36711 119 GLU B CA 1
ATOM 362 C C . GLU A 1 119 ? 34.71780 24.34280 70.21360 1.000 51.36711 119 GLU B C 1
ATOM 363 O O . GLU A 1 119 ? 35.05380 25.41680 70.74360 1.000 51.36711 119 GLU B O 1
ATOM 365 N N . PRO A 1 120 ? 35.67480 23.52380 69.67360 1.000 71.28140 120 PRO B N 1
ATOM 366 C CA . PRO A 1 120 ? 37.08580 23.96480 69.84260 1.000 71.28140 120 PRO B CA 1
ATOM 367 C C . PRO A 1 120 ? 37.63380 24.86380 68.73460 1.000 71.28140 120 PRO B C 1
ATOM 368 O O . PRO A 1 120 ? 38.45280 24.45580 67.90360 1.000 71.28140 120 PRO B O 1
ATOM 372 N N . LYS A 1 121 ? 37.19080 26.12180 68.69360 1.000 63.99850 121 LYS B N 1
ATOM 373 C CA . LYS A 1 121 ? 37.56680 27.01080 67.59960 1.000 63.99850 121 LYS B CA 1
ATOM 374 C C . LYS A 1 121 ? 38.95580 27.60480 67.80360 1.000 63.99850 121 LYS B C 1
ATOM 375 O O . LYS A 1 121 ? 39.40780 27.82080 68.93060 1.000 63.99850 121 LYS B O 1
ATOM 381 N N . TRP A 1 122 ? 39.62780 27.86980 66.68560 1.000 57.92283 122 TRP B N 1
ATOM 382 C CA . TRP A 1 122 ? 40.85180 28.65680 66.65460 1.000 57.92283 122 TRP B CA 1
ATOM 383 C C . TRP A 1 122 ? 40.74480 29.63880 65.49760 1.000 57.92283 122 TRP B C 1
ATOM 384 O O . TRP A 1 122 ? 40.19880 29.30580 64.44360 1.000 57.92283 122 TRP B O 1
ATOM 395 N N . VAL A 1 123 ? 41.25580 30.85080 65.69660 1.000 35.05449 123 VAL B N 1
ATOM 396 C CA . VAL A 1 123 ? 41.17780 31.91080 64.69660 1.000 35.05449 123 VAL B CA 1
ATOM 397 C C . VAL A 1 123 ? 42.56880 32.50180 64.52560 1.000 35.05449 123 VAL B C 1
ATOM 398 O O . VAL A 1 123 ? 43.20080 32.90380 65.50760 1.000 35.05449 123 VAL B O 1
ATOM 402 N N . ILE A 1 124 ? 43.04280 32.55480 63.28460 1.000 10.18840 124 ILE B N 1
ATOM 403 C CA . ILE A 1 124 ? 44.28880 33.22880 62.95160 1.000 10.18840 124 ILE B CA 1
ATOM 404 C C . ILE A 1 124 ? 43.95280 34.47380 62.14460 1.000 10.18840 124 ILE B C 1
ATOM 405 O O . ILE A 1 124 ? 43.34080 34.38680 61.07360 1.000 10.18840 124 ILE B O 1
ATOM 410 N N . SER A 1 125 ? 44.32980 35.63180 62.67160 1.000 9.52972 125 SER B N 1
ATOM 411 C CA . SER A 1 125 ? 44.27280 36.87980 61.92860 1.000 9.52972 125 SER B CA 1
ATOM 412 C C . SER A 1 125 ? 45.62780 37.10880 61.27460 1.000 9.52972 125 SER B C 1
ATOM 413 O O . SER A 1 125 ? 46.66080 37.07080 61.95060 1.000 9.52972 125 SER B O 1
ATOM 416 N N . MET A 1 126 ? 45.62980 37.31280 59.96460 1.000 73.99606 126 MET B N 1
ATOM 417 C CA . MET A 1 126 ? 46.84280 37.68180 59.25360 1.000 73.99606 126 MET B CA 1
ATOM 418 C C . MET A 1 126 ? 46.62680 38.97280 58.47460 1.000 73.99606 126 MET B C 1
ATOM 419 O O . MET A 1 126 ? 45.54380 39.22180 57.93760 1.000 73.99606 126 MET B O 1
ATOM 424 N N . GLY A 1 127 ? 47.65380 39.81180 58.46460 1.000 16.29666 127 GLY B N 1
ATOM 425 C CA . GLY A 1 127 ? 47.60880 41.08780 57.78760 1.000 16.29666 127 GLY B CA 1
ATOM 426 C C . GLY A 1 127 ? 47.17880 42.22280 58.69960 1.000 16.29666 127 GLY B C 1
ATOM 427 O O . GLY A 1 127 ? 46.47580 42.03580 59.68960 1.000 16.29666 127 GLY B O 1
ATOM 428 N N . ALA A 1 128 ? 47.57680 43.43680 58.31160 1.000 10.18840 128 ALA B N 1
ATOM 429 C CA . ALA A 1 128 ? 47.23480 44.61380 59.10060 1.000 10.18840 128 ALA B CA 1
ATOM 430 C C . ALA A 1 128 ? 45.76480 44.97480 58.96660 1.000 10.18840 128 ALA B C 1
ATOM 431 O O . ALA A 1 128 ? 45.15880 45.44380 59.93560 1.000 10.18840 128 ALA B O 1
ATOM 433 N N . CYS A 1 129 ? 45.15780 44.64980 57.82460 1.000 33.99736 129 CYS B N 1
ATOM 434 C CA . CYS A 1 129 ? 43.74880 44.93880 57.59360 1.000 33.99736 129 CYS B CA 1
ATOM 435 C C . CYS A 1 129 ? 42.83280 44.04880 58.42160 1.000 33.99736 129 CYS B C 1
ATOM 436 O O . CYS A 1 129 ? 41.66980 44.40380 58.62660 1.000 33.99736 129 CYS B O 1
ATOM 439 N N . ALA A 1 130 ? 43.32380 42.90680 58.89260 1.000 10.18840 130 ALA B N 1
ATOM 440 C CA . ALA A 1 130 ? 42.54180 42.04080 59.76060 1.000 10.18840 130 ALA B CA 1
ATOM 441 C C . ALA A 1 130 ? 42.93780 42.16080 61.22560 1.000 10.18840 130 ALA B C 1
ATOM 442 O O . ALA A 1 130 ? 42.07480 42.00680 62.09560 1.000 10.18840 130 ALA B O 1
ATOM 444 N N . ASN A 1 131 ? 44.22080 42.41880 61.51260 1.000 12.32998 131 ASN B N 1
ATOM 445 C CA . ASN A 1 131 ? 44.65580 42.67180 62.88460 1.000 12.32998 131 ASN B CA 1
ATOM 446 C C . ASN A 1 131 ? 44.03880 43.95280 63.43160 1.000 12.32998 131 ASN B C 1
ATOM 447 O O . ASN A 1 131 ? 43.44280 43.96080 64.51360 1.000 12.32998 131 ASN B O 1
ATOM 452 N N . SER A 1 132 ? 44.17280 45.04280 62.68760 1.000 19.90417 132 SER B N 1
ATOM 453 C CA . SER A 1 132 ? 43.59180 46.32980 63.02760 1.000 19.90417 132 SER B CA 1
ATOM 454 C C . SER A 1 132 ? 42.78980 46.70780 61.78760 1.000 19.90417 132 SER B C 1
ATOM 455 O O . SER A 1 132 ? 42.46080 45.86680 60.94560 1.000 19.90417 132 SER B O 1
ATOM 458 N N . GLY A 1 133 ? 42.41580 47.97580 61.67060 1.000 10.18840 133 GLY B N 1
ATOM 459 C CA . GLY A 1 133 ? 41.99780 48.43580 60.35760 1.000 10.18840 133 GLY B CA 1
ATOM 460 C C . GLY A 1 133 ? 43.13980 48.56380 59.36460 1.000 10.18840 133 GLY B C 1
ATOM 461 O O . GLY A 1 133 ? 42.89180 48.62180 58.15760 1.000 10.18840 133 GLY B O 1
ATOM 462 N N . GLY A 1 134 ? 44.38180 48.58480 59.84560 1.000 5.22251 134 GLY B N 1
ATOM 463 C CA . GLY A 1 134 ? 45.51780 48.79480 58.96860 1.000 5.22251 134 GLY B CA 1
ATOM 464 C C . GLY A 1 134 ? 45.55580 50.23580 58.50860 1.000 5.22251 134 GLY B C 1
ATOM 465 O O . GLY A 1 134 ? 45.33280 51.16580 59.28860 1.000 5.22251 134 GLY B O 1
ATOM 466 N N . MET A 1 135 ? 45.83580 50.42780 57.22060 1.000 21.62324 135 MET B N 1
ATOM 467 C CA . MET A 1 135 ? 45.86080 51.77180 56.65460 1.000 21.62324 135 MET B CA 1
ATOM 468 C C . MET A 1 135 ? 44.46480 52.35280 56.47260 1.000 21.62324 135 MET B C 1
ATOM 469 O O . MET A 1 135 ? 44.33280 53.56580 56.29760 1.000 21.62324 135 MET B O 1
ATOM 474 N N . TYR A 1 136 ? 43.42880 51.51680 56.47360 1.000 10.18840 136 TYR B N 1
ATOM 475 C CA . TYR A 1 136 ? 42.05780 51.96680 56.23460 1.000 10.18840 136 TYR B CA 1
ATOM 476 C C . TYR A 1 136 ? 41.35180 52.30380 57.55160 1.000 10.18840 136 TYR B C 1
ATOM 477 O O . TYR A 1 136 ? 40.45180 51.60480 58.01660 1.000 10.18840 136 TYR B O 1
ATOM 486 N N . ASP A 1 137 ? 41.77880 53.41280 58.15460 1.000 27.89448 137 ASP B N 1
ATOM 487 C CA . ASP A 1 137 ? 41.03880 54.01180 59.26660 1.000 27.89448 137 ASP B CA 1
ATOM 488 C C . ASP A 1 137 ? 40.00480 54.92380 58.61160 1.000 27.89448 137 ASP B C 1
ATOM 489 O O . ASP A 1 137 ? 40.15480 56.14280 58.51860 1.000 27.89448 137 ASP B O 1
ATOM 494 N N . ILE A 1 138 ? 38.93380 54.29580 58.12260 1.000 10.60953 138 ILE B N 1
ATOM 495 C CA . ILE A 1 138 ? 37.96180 54.94780 57.26060 1.000 10.60953 138 ILE B CA 1
ATOM 496 C C . ILE A 1 138 ? 36.56380 54.49480 57.67460 1.000 10.60953 138 ILE B C 1
ATOM 497 O O . ILE A 1 138 ? 36.39480 53.46880 58.33660 1.000 10.60953 138 ILE B O 1
ATOM 502 N N . TYR A 1 139 ? 35.56180 55.30980 57.30160 1.000 10.18840 139 TYR B N 1
ATOM 503 C CA . TYR A 1 139 ? 34.14780 55.11280 57.65260 1.000 10.18840 139 TYR B CA 1
ATOM 504 C C . TYR A 1 139 ? 33.58580 53.72380 57.32560 1.000 10.18840 139 TYR B C 1
ATOM 505 O O . TYR A 1 139 ? 32.67680 53.25180 58.01660 1.000 10.18840 139 TYR B O 1
ATOM 514 N N . SER A 1 140 ? 34.11580 53.04580 56.30960 1.000 26.41641 140 SER B N 1
ATOM 515 C CA . SER A 1 140 ? 33.52280 51.80480 55.82360 1.000 26.41641 140 SER B CA 1
ATOM 516 C C . SER A 1 140 ? 34.23580 50.54280 56.30160 1.000 26.41641 140 SER B C 1
ATOM 517 O O . SER A 1 140 ? 33.81480 49.44380 55.93660 1.000 26.41641 140 SER B O 1
ATOM 520 N N . VAL A 1 141 ? 35.29180 50.66080 57.10160 1.000 10.18840 141 VAL B N 1
ATOM 521 C CA . VAL A 1 141 ? 36.10580 49.51980 57.51060 1.000 10.18840 141 VAL B CA 1
ATOM 522 C C . VAL A 1 141 ? 36.07380 49.40480 59.03060 1.000 10.18840 141 VAL B C 1
ATOM 523 O O . VAL A 1 141 ? 36.28880 50.39580 59.73460 1.000 10.18840 141 VAL B O 1
ATOM 527 N N . VAL A 1 142 ? 35.79780 48.19780 59.53860 1.000 28.21335 142 VAL B N 1
ATOM 528 C CA . VAL A 1 142 ? 35.90980 47.96080 60.97260 1.000 28.21335 142 VAL B CA 1
ATOM 529 C C . VAL A 1 142 ? 37.38280 47.77580 61.33260 1.000 28.21335 142 VAL B C 1
ATOM 530 O O . VAL A 1 142 ? 38.17280 47.20980 60.56860 1.000 28.21335 142 VAL B O 1
ATOM 534 N N . GLN A 1 143 ? 37.77480 48.33980 62.47360 1.000 10.18840 143 GLN B N 1
ATOM 535 C CA . GLN A 1 143 ? 39.17780 48.41180 62.88060 1.000 10.18840 143 GLN B CA 1
ATOM 536 C C . GLN A 1 143 ? 39.62580 47.11980 63.56960 1.000 10.18840 143 GLN B C 1
ATOM 537 O O . GLN A 1 143 ? 39.88080 47.06380 64.77360 1.000 10.18840 143 GLN B O 1
ATOM 543 N N . GLY A 1 144 ? 39.72880 46.06080 62.76960 1.000 2.41411 144 GLY B N 1
ATOM 544 C CA . GLY A 1 144 ? 40.13180 44.76780 63.28960 1.000 2.41411 144 GLY B CA 1
ATOM 545 C C . GLY A 1 144 ? 39.01780 43.75280 63.43560 1.000 2.41411 144 GLY B C 1
ATOM 546 O O . GLY A 1 144 ? 37.89280 44.10380 63.79760 1.000 2.41411 144 GLY B O 1
ATOM 547 N N . VAL A 1 145 ? 39.32680 42.48080 63.16060 1.000 19.04658 145 VAL B N 1
ATOM 548 C CA . VAL A 1 145 ? 38.36080 41.39680 63.33660 1.000 19.04658 145 VAL B CA 1
ATOM 549 C C . VAL A 1 145 ? 38.22180 40.96380 64.78960 1.000 19.04658 145 VAL B C 1
ATOM 550 O O . VAL A 1 145 ? 37.24780 40.26980 65.13460 1.000 19.04658 145 VAL B O 1
ATOM 554 N N . ASP A 1 146 ? 39.13480 41.40180 65.66460 1.000 54.96202 146 ASP B N 1
ATOM 555 C CA . ASP A 1 146 ? 39.06980 41.05380 67.07660 1.000 54.96202 146 ASP B CA 1
ATOM 556 C C . ASP A 1 146 ? 37.98780 41.82080 67.82160 1.000 54.96202 146 ASP B C 1
ATOM 557 O O . ASP A 1 146 ? 37.74680 41.52280 68.99560 1.000 54.96202 146 ASP B O 1
ATOM 562 N N . LYS A 1 147 ? 37.39980 42.84280 67.19060 1.000 43.03586 147 LYS B N 1
ATOM 563 C CA . LYS A 1 147 ? 36.30880 43.58480 67.80860 1.000 43.03586 147 LYS B CA 1
ATOM 564 C C . LYS A 1 147 ? 35.10080 42.67980 68.02460 1.000 43.03586 147 LYS B C 1
ATOM 565 O O . LYS A 1 147 ? 34.44980 42.73980 69.07360 1.000 43.03586 147 LYS B O 1
ATOM 571 N N . PHE A 1 148 ? 34.79380 41.82280 67.04460 1.000 33.78564 148 PHE B N 1
ATOM 572 C CA . PHE A 1 148 ? 33.60880 40.98080 67.11060 1.000 33.78564 148 PHE B CA 1
ATOM 573 C C . PHE A 1 148 ? 33.88280 39.47580 67.18160 1.000 33.78564 148 PHE B C 1
ATOM 574 O O . PHE A 1 148 ? 33.01780 38.74780 67.67460 1.000 33.78564 148 PHE B O 1
ATOM 582 N N . ILE A 1 149 ? 35.02880 38.97280 66.71560 1.000 44.08608 149 ILE B N 1
ATOM 583 C CA . ILE A 1 149 ? 35.33580 37.55780 66.97560 1.000 44.08608 149 ILE B CA 1
ATOM 584 C C . ILE A 1 149 ? 36.63280 37.40680 67.76560 1.000 44.08608 149 ILE B C 1
ATOM 585 O O . ILE A 1 149 ? 37.55580 38.21280 67.59360 1.000 44.08608 149 ILE B O 1
ATOM 590 N N . PRO A 1 150 ? 36.68680 36.48580 68.73460 1.000 52.43069 150 PRO B N 1
ATOM 591 C CA . PRO A 1 150 ? 37.96180 36.17380 69.39760 1.000 52.43069 150 PRO B CA 1
ATOM 592 C C . PRO A 1 150 ? 39.00880 35.68580 68.40760 1.000 52.43069 150 PRO B C 1
ATOM 593 O O . PRO A 1 150 ? 38.70280 34.96880 67.45460 1.000 52.43069 150 PRO B O 1
ATOM 597 N N . VAL A 1 151 ? 40.25480 36.09980 68.63660 1.000 10.18840 151 VAL B N 1
ATOM 598 C CA . VAL A 1 151 ? 41.38580 35.76480 67.77960 1.000 10.18840 151 VAL B CA 1
ATOM 599 C C . VAL A 1 151 ? 42.46180 35.12480 68.65160 1.000 10.18840 151 VAL B C 1
ATOM 600 O O . VAL A 1 151 ? 42.61380 35.47480 69.82460 1.000 10.18840 151 VAL B O 1
ATOM 604 N N . ASP A 1 152 ? 43.20780 34.17380 68.08160 1.000 64.85872 152 ASP B N 1
ATOM 605 C CA . ASP A 1 152 ? 44.26380 33.46780 68.79260 1.000 64.85872 152 ASP B CA 1
ATOM 606 C C . ASP A 1 152 ? 45.66380 33.90880 68.38760 1.000 64.85872 152 ASP B C 1
ATOM 607 O O . ASP A 1 152 ? 46.50780 34.10980 69.25960 1.000 64.85872 152 ASP B O 1
ATOM 612 N N . VAL A 1 153 ? 45.95380 34.03580 67.08860 1.000 24.26617 153 VAL B N 1
ATOM 613 C CA . VAL A 1 153 ? 47.28480 34.39480 66.59660 1.000 24.26617 153 VAL B CA 1
ATOM 614 C C . VAL A 1 153 ? 47.14180 35.59380 65.65860 1.000 24.26617 153 VAL B C 1
ATOM 615 O O . VAL A 1 153 ? 46.18280 35.67180 64.88360 1.000 24.26617 153 VAL B O 1
ATOM 619 N N . TYR A 1 154 ? 48.09080 36.53080 65.73160 1.000 10.18840 154 TYR B N 1
ATOM 620 C CA . TYR A 1 154 ? 48.12280 37.72180 64.88860 1.000 10.18840 154 TYR B CA 1
ATOM 621 C C . TYR A 1 154 ? 49.41880 37.73380 64.08860 1.000 10.18840 154 TYR B C 1
ATOM 622 O O . TYR A 1 154 ? 50.50580 37.60680 64.65960 1.000 10.18840 154 TYR B O 1
ATOM 631 N N . ILE A 1 155 ? 49.29680 37.89080 62.77260 1.000 14.41837 155 ILE B N 1
ATOM 632 C CA . ILE A 1 155 ? 50.41380 37.78880 61.83060 1.000 14.41837 155 ILE B CA 1
ATOM 633 C C . ILE A 1 155 ? 50.54880 39.09480 61.05260 1.000 14.41837 155 ILE B C 1
ATOM 634 O O . ILE A 1 155 ? 49.81180 39.30680 60.07660 1.000 14.41837 155 ILE B O 1
ATOM 639 N N . PRO A 1 156 ? 51.36780 40.03580 61.52360 1.000 10.56917 156 PRO B N 1
ATOM 640 C CA . PRO A 1 156 ? 51.47580 41.34180 60.85860 1.000 10.56917 156 PRO B CA 1
ATOM 641 C C . PRO A 1 156 ? 52.07080 41.24880 59.45960 1.000 10.56917 156 PRO B C 1
ATOM 642 O O . PRO A 1 156 ? 52.72980 40.27580 59.08860 1.000 10.56917 156 PRO B O 1
ATOM 646 N N . GLY A 1 157 ? 51.83080 42.29980 58.68660 1.000 19.18721 157 GLY B N 1
ATOM 647 C CA . GLY A 1 157 ? 52.24380 42.34980 57.30060 1.000 19.18721 157 GLY B CA 1
ATOM 648 C C . GLY A 1 157 ? 51.14680 42.93280 56.43960 1.000 19.18721 157 GLY B C 1
ATOM 649 O O . GLY A 1 157 ? 50.03080 43.14280 56.92460 1.000 19.18721 157 GLY B O 1
ATOM 650 N N . CYS A 1 158 ? 51.44580 43.18680 55.16560 1.000 63.73889 158 CYS B N 1
ATOM 651 C CA . CYS A 1 158 ? 50.48480 43.74680 54.21960 1.000 63.73889 158 CYS B CA 1
ATOM 652 C C . CYS A 1 158 ? 51.00080 43.51380 52.80260 1.000 63.73889 158 CYS B C 1
ATOM 653 O O . CYS A 1 158 ? 51.59480 44.41680 52.20160 1.000 63.73889 158 CYS B O 1
ATOM 656 N N . PRO A 1 159 ? 50.82980 42.30680 52.23960 1.000 29.90516 159 PRO B N 1
ATOM 657 C CA . PRO A 1 159 ? 50.38280 41.03080 52.81460 1.000 29.90516 159 PRO B CA 1
ATOM 658 C C . PRO A 1 159 ? 51.50380 40.26480 53.53460 1.000 29.90516 159 PRO B C 1
ATOM 659 O O . PRO A 1 159 ? 52.66880 40.48580 53.21660 1.000 29.90516 159 PRO B O 1
ATOM 663 N N . PRO A 1 160 ? 51.15780 39.41680 54.50660 1.000 29.23072 160 PRO B N 1
ATOM 664 C CA . PRO A 1 160 ? 52.15480 38.50880 55.10060 1.000 29.23072 160 PRO B CA 1
ATOM 665 C C . PRO A 1 160 ? 52.66380 37.48380 54.09360 1.000 29.23072 160 PRO B C 1
ATOM 666 O O . PRO A 1 160 ? 52.13480 37.31280 52.99460 1.000 29.23072 160 PRO B O 1
ATOM 670 N N . ARG A 1 161 ? 53.70880 36.76480 54.50560 1.000 86.71111 161 ARG B N 1
ATOM 671 C CA . ARG A 1 161 ? 54.35180 35.76680 53.66260 1.000 86.71111 161 ARG B CA 1
ATOM 672 C C . ARG A 1 161 ? 53.81780 34.35380 53.92060 1.000 86.71111 161 ARG B C 1
ATOM 673 O O . ARG A 1 161 ? 53.21780 34.07780 54.97360 1.000 86.71111 161 ARG B O 1
ATOM 681 N N . PRO A 1 162 ? 53.96380 33.45080 52.93060 1.000 57.57684 162 PRO B N 1
ATOM 682 C CA . PRO A 1 162 ? 53.62780 32.03280 53.16060 1.000 57.57684 162 PRO B CA 1
ATOM 683 C C . PRO A 1 162 ? 54.41580 31.40180 54.29660 1.000 57.57684 162 PRO B C 1
ATOM 684 O O . PRO A 1 162 ? 53.88780 30.53780 55.01260 1.000 57.57684 162 PRO B O 1
ATOM 688 N N . GLU A 1 163 ? 55.67980 31.80680 54.45760 1.000 69.98383 163 GLU B N 1
ATOM 689 C CA . GLU A 1 163 ? 56.49280 31.35380 55.58060 1.000 69.98383 163 GLU B CA 1
ATOM 690 C C . GLU A 1 163 ? 55.89380 31.82780 56.89860 1.000 69.98383 163 GLU B C 1
ATOM 691 O O . GLU A 1 163 ? 55.96280 31.12280 57.90860 1.000 69.98383 163 GLU B O 1
ATOM 697 N N . ALA A 1 164 ? 55.31780 33.03780 56.90660 1.000 71.93602 164 ALA B N 1
ATOM 698 C CA . ALA A 1 164 ? 54.62380 33.53980 58.08960 1.000 71.93602 164 ALA B CA 1
ATOM 699 C C . ALA A 1 164 ? 53.37980 32.70780 58.39560 1.000 71.93602 164 ALA B C 1
ATOM 700 O O . ALA A 1 164 ? 53.07080 32.45880 59.56460 1.000 71.93602 164 ALA B O 1
ATOM 702 N N . TYR A 1 165 ? 52.65080 32.28080 57.35360 1.000 68.93095 165 TYR B N 1
ATOM 703 C CA . TYR A 1 165 ? 51.51880 31.36380 57.54860 1.000 68.93095 165 TYR B CA 1
ATOM 704 C C . TYR A 1 165 ? 51.96380 30.02480 58.14660 1.000 68.93095 165 TYR B C 1
ATOM 705 O O . TYR A 1 165 ? 51.29780 29.47180 59.04860 1.000 68.93095 165 TYR B O 1
ATOM 714 N N . MET A 1 166 ? 53.11580 29.51880 57.68560 1.000 35.74616 166 MET B N 1
ATOM 715 C CA . MET A 1 166 ? 53.70180 28.31780 58.28060 1.000 35.74616 166 MET B CA 1
ATOM 716 C C . MET A 1 166 ? 54.09480 28.55180 59.73560 1.000 35.74616 166 MET B C 1
ATOM 717 O O . MET A 1 166 ? 53.79980 27.71980 60.60460 1.000 35.74616 166 MET B O 1
ATOM 719 N N . GLN A 1 167 ? 54.69780 29.70980 60.03160 1.000 55.70977 167 GLN B N 1
ATOM 720 C CA . GLN A 1 167 ? 55.10180 30.00680 61.40160 1.000 55.70977 167 GLN B CA 1
ATOM 721 C C . GLN A 1 167 ? 53.90380 30.28580 62.29960 1.000 55.70977 167 GLN B C 1
ATOM 722 O O . GLN A 1 167 ? 53.98680 30.05880 63.50760 1.000 55.70977 167 GLN B O 1
ATOM 728 N N . ALA A 1 168 ? 52.74680 30.58180 61.70860 1.000 59.79826 168 ALA B N 1
ATOM 729 C CA . ALA A 1 168 ? 51.53180 30.79180 62.48360 1.000 59.79826 168 ALA B CA 1
ATOM 730 C C . ALA A 1 168 ? 50.95980 29.45680 62.91960 1.000 59.79826 168 ALA B C 1
ATOM 731 O O . ALA A 1 168 ? 50.56680 29.29080 64.08260 1.000 59.79826 168 ALA B O 1
ATOM 733 N N . LEU A 1 169 ? 50.92480 28.49380 61.98960 1.000 38.84939 169 LEU B N 1
ATOM 734 C CA . LEU A 1 169 ? 50.49580 27.14580 62.36460 1.000 38.84939 169 LEU B CA 1
ATOM 735 C C . LEU A 1 169 ? 51.46580 26.49480 63.35860 1.000 38.84939 169 LEU B C 1
ATOM 736 O O . LEU A 1 169 ? 51.02780 25.77380 64.26960 1.000 38.84939 169 LEU B O 1
ATOM 741 N N . MET A 1 170 ? 52.77080 26.79280 63.24760 1.000 81.43819 170 MET B N 1
ATOM 742 C CA . MET A 1 170 ? 53.71680 26.29080 64.24960 1.000 81.43819 170 MET B CA 1
ATOM 743 C C . MET A 1 170 ? 53.53980 26.99180 65.59660 1.000 81.43819 170 MET B C 1
ATOM 744 O O . MET A 1 170 ? 53.74680 26.37280 66.64460 1.000 81.43819 170 MET B O 1
ATOM 749 N N . LEU A 1 171 ? 53.18380 28.28080 65.60060 1.000 63.59239 171 LEU B N 1
ATOM 750 C CA . LEU A 1 171 ? 52.93680 28.96780 66.86160 1.000 63.59239 171 LEU B CA 1
ATOM 751 C C . LEU A 1 171 ? 51.60980 28.55580 67.48560 1.000 63.59239 171 LEU B C 1
ATOM 752 O O . LEU A 1 171 ? 51.40880 28.76580 68.68460 1.000 63.59239 171 LEU B O 1
ATOM 757 N N . LEU A 1 172 ? 50.72380 27.94480 66.70360 1.000 40.20116 172 LEU B N 1
ATOM 758 C CA . LEU A 1 172 ? 49.39280 27.57780 67.16760 1.000 40.20116 172 LEU B CA 1
ATOM 759 C C . LEU A 1 172 ? 49.32480 26.13980 67.66360 1.000 40.20116 172 LEU B C 1
ATOM 760 O O . LEU A 1 172 ? 48.54180 25.84180 68.57760 1.000 40.20116 172 LEU B O 1
ATOM 765 N N . GLN A 1 173 ? 50.13480 25.24280 67.08960 1.000 51.14795 173 GLN B N 1
ATOM 766 C CA . GLN A 1 173 ? 50.23080 23.88980 67.64260 1.000 51.14795 173 GLN B CA 1
ATOM 767 C C . GLN A 1 173 ? 50.79580 23.89280 69.06660 1.000 51.14795 173 GLN B C 1
ATOM 768 O O . GLN A 1 173 ? 50.45380 23.01380 69.86360 1.000 51.14795 173 GLN B O 1
ATOM 774 N N . GLU A 1 174 ? 51.67680 24.84580 69.39260 1.000 99.38491 174 GLU B N 1
ATOM 775 C CA . GLU A 1 174 ? 52.13880 25.00380 70.77260 1.000 99.38491 174 GLU B CA 1
ATOM 776 C C . GLU A 1 174 ? 50.99580 25.37180 71.71960 1.000 99.38491 174 GLU B C 1
ATOM 777 O O . GLU A 1 174 ? 50.91580 24.85380 72.84160 1.000 99.38491 174 GLU B O 1
ATOM 783 N N . SER A 1 175 ? 50.06480 26.21880 71.26460 1.000 60.90983 175 SER B N 1
ATOM 784 C CA . SER A 1 175 ? 48.87680 26.49280 72.06760 1.000 60.90983 175 SER B CA 1
ATOM 785 C C . SER A 1 175 ? 47.96880 25.27480 72.15960 1.000 60.90983 175 SER B C 1
ATOM 786 O O . SER A 1 175 ? 47.35480 25.03880 73.20460 1.000 60.90983 175 SER B O 1
ATOM 789 N N . ILE A 1 176 ? 47.84980 24.51480 71.06660 1.000 80.02412 176 ILE B N 1
ATOM 790 C CA . ILE A 1 176 ? 47.00980 23.31580 71.06760 1.000 80.02412 176 ILE B CA 1
ATOM 791 C C . ILE A 1 176 ? 47.59480 22.24780 72.00260 1.000 80.02412 176 ILE B C 1
ATOM 792 O O . ILE A 1 176 ? 46.85280 21.48780 72.64260 1.000 80.02412 176 ILE B O 1
ATOM 797 N N . GLY A 1 177 ? 48.91380 22.23180 72.16860 1.000 58.18386 177 GLY B N 1
ATOM 798 C CA . GLY A 1 177 ? 49.56480 21.35480 73.11660 1.000 58.18386 177 GLY B CA 1
ATOM 799 C C . GLY A 1 177 ? 49.88980 21.97780 74.45860 1.000 58.18386 177 GLY B C 1
ATOM 800 O O . GLY A 1 177 ? 50.63680 21.37380 75.23660 1.000 58.18386 177 GLY B O 1
ATOM 801 N N . LYS A 1 178 ? 49.36480 23.17180 74.75860 1.000 85.70099 178 LYS B N 1
ATOM 802 C CA . LYS A 1 178 ? 49.64480 23.86180 76.02660 1.000 85.70099 178 LYS B CA 1
ATOM 803 C C . LYS A 1 178 ? 48.33480 24.33380 76.67160 1.000 85.70099 178 LYS B C 1
ATOM 804 O O . LYS A 1 178 ? 47.94080 25.49280 76.52960 1.000 85.70099 178 LYS B O 1
ATOM 810 N N . GLU A 1 179 ? 47.65780 23.42080 77.36760 1.000 107.12245 179 GLU B N 1
ATOM 811 C CA . GLU A 1 179 ? 46.48480 23.75180 78.18460 1.000 107.12245 179 GLU B CA 1
ATOM 812 C C . GLU A 1 179 ? 46.55280 22.97580 79.49260 1.000 107.12245 179 GLU B C 1
ATOM 813 O O . GLU A 1 179 ? 45.55680 22.40480 79.93960 1.000 107.12245 179 GLU B O 1
ATOM 819 N N . GLN A 1 190 ? 41.04280 28.51180 78.97060 1.000 104.03609 190 GLN B N 1
ATOM 820 C CA . GLN A 1 190 ? 42.25780 29.01680 79.66260 1.000 104.03609 190 GLN B CA 1
ATOM 821 C C . GLN A 1 190 ? 43.46580 28.24380 79.15160 1.000 104.03609 190 GLN B C 1
ATOM 822 O O . GLN A 1 190 ? 43.96380 27.36080 79.88060 1.000 104.03609 190 GLN B O 1
ATOM 828 N N . GLY A 1 191 ? 43.97380 28.60280 78.01960 1.000 76.85527 191 GLY B N 1
ATOM 829 C CA . GLY A 1 191 ? 45.09480 27.91180 77.41560 1.000 76.85527 191 GLY B CA 1
ATOM 830 C C . GLY A 1 191 ? 46.40380 28.66480 77.53060 1.000 76.85527 191 GLY B C 1
ATOM 831 O O . GLY A 1 191 ? 47.37180 28.34380 76.83460 1.000 76.85527 191 GLY B O 1
ATOM 832 N N . VAL A 1 192 ? 46.42580 29.70080 78.37160 1.000 78.85679 192 VAL B N 1
ATOM 833 C CA . VAL A 1 192 ? 47.65780 30.44980 78.61360 1.000 78.85679 192 VAL B CA 1
ATOM 834 C C . VAL A 1 192 ? 48.67680 29.58380 79.35060 1.000 78.85679 192 VAL B C 1
ATOM 835 O O . VAL A 1 192 ? 49.86480 29.56180 78.99260 1.000 78.85679 192 VAL B O 1
ATOM 839 N N . TYR A 1 193 ? 48.23880 28.93680 80.44560 1.000 72.31865 193 TYR B N 1
ATOM 840 C CA . TYR A 1 193 ? 48.96380 27.95980 81.27160 1.000 72.31865 193 TYR B CA 1
ATOM 841 C C . TYR A 1 193 ? 50.15280 28.56380 82.01360 1.000 72.31865 193 TYR B C 1
ATOM 842 O O . TYR A 1 193 ? 50.99880 27.81080 82.51860 1.000 72.31865 193 TYR B O 1
ATOM 844 N N . ARG A 1 194 ? 50.26980 29.90180 82.02260 1.000 93.72362 194 ARG B N 1
ATOM 845 C CA . ARG A 1 194 ? 51.37180 30.71780 82.55460 1.000 93.72362 194 ARG B CA 1
ATOM 846 C C . ARG A 1 194 ? 52.67180 30.48080 81.77860 1.000 93.72362 194 ARG B C 1
ATOM 847 O O . ARG A 1 194 ? 53.76180 30.83180 82.24260 1.000 93.72362 194 ARG B O 1
ATOM 855 N N . ALA A 1 195 ? 52.55780 29.88380 80.58860 1.000 76.08245 195 ALA B N 1
ATOM 856 C CA . ALA A 1 195 ? 53.66480 29.65180 79.68160 1.000 76.08245 195 ALA B CA 1
ATOM 857 C C . ALA A 1 195 ? 53.55480 30.48980 78.42060 1.000 76.08245 195 ALA B C 1
ATOM 858 O O . ALA A 1 195 ? 54.57780 30.75880 77.78360 1.000 76.08245 195 ALA B O 1
ATOM 860 N N . ASN A 1 196 ? 52.34280 30.92880 78.06460 1.000 96.66635 196 ASN B N 1
ATOM 861 C CA . ASN A 1 196 ? 52.15880 31.80280 76.91360 1.000 96.66635 196 ASN B CA 1
ATOM 862 C C . ASN A 1 196 ? 52.45180 33.26480 77.22460 1.000 96.66635 196 ASN B C 1
ATOM 863 O O . ASN A 1 196 ? 52.35280 34.09880 76.31660 1.000 96.66635 196 ASN B O 1
ATOM 868 N N . MET A 1 197 ? 52.76480 33.59280 78.48460 1.000 114.32754 197 MET B N 1
ATOM 869 C CA . MET A 1 197 ? 53.21580 34.93680 78.84260 1.000 114.32754 197 MET B CA 1
ATOM 870 C C . MET A 1 197 ? 54.51780 35.30580 78.13160 1.000 114.32754 197 MET B C 1
ATOM 871 O O . MET A 1 197 ? 54.75080 36.48580 77.84260 1.000 114.32754 197 MET B O 1
ATOM 876 N N . GLN A 1 198 ? 55.37980 34.32180 77.86660 1.000 86.90942 198 GLN B N 1
ATOM 877 C CA . GLN A 1 198 ? 56.53680 34.52980 77.01060 1.000 86.90942 198 GLN B CA 1
ATOM 878 C C . GLN A 1 198 ? 56.08180 34.83980 75.58860 1.000 86.90942 198 GLN B C 1
ATOM 879 O O . GLN A 1 198 ? 55.25080 34.12380 75.01760 1.000 86.90942 198 GLN B O 1
ATOM 885 N N . SER A 1 199 ? 56.63780 35.90280 75.01960 1.000 59.42960 199 SER B N 1
ATOM 886 C CA . SER A 1 199 ? 56.23480 36.42680 73.72560 1.000 59.42960 199 SER B CA 1
ATOM 887 C C . SER A 1 199 ? 57.45080 36.45380 72.81660 1.000 59.42960 199 SER B C 1
ATOM 888 O O . SER A 1 199 ? 58.57880 36.53780 73.29160 1.000 59.42960 199 SER B O 1
ATOM 891 N N . GLU A 1 200 ? 57.20380 36.36880 71.50660 1.000 85.47122 200 GLU B N 1
ATOM 892 C CA . GLU A 1 200 ? 58.26080 36.40980 70.49560 1.000 85.47122 200 GLU B CA 1
ATOM 893 C C . GLU A 1 200 ? 59.04980 37.71880 70.47660 1.000 85.47122 200 GLU B C 1
ATOM 894 O O . GLU A 1 200 ? 60.25080 37.68180 70.18460 1.000 85.47122 200 GLU B O 1
ATOM 900 N N . ARG A 1 201 ? 58.44180 38.81580 70.94660 1.000 68.27342 201 ARG B N 1
ATOM 901 C CA . ARG A 1 201 ? 59.13580 40.08480 71.17460 1.000 68.27342 201 ARG B CA 1
ATOM 902 C C . ARG A 1 201 ? 60.25580 39.94880 72.20260 1.000 68.27342 201 ARG B C 1
ATOM 903 O O . ARG A 1 201 ? 61.32580 40.54580 72.04460 1.000 68.27342 201 ARG B O 1
ATOM 911 N N . GLU A 1 202 ? 60.04380 39.15780 73.24360 1.000 81.91487 202 GLU B N 1
ATOM 912 C CA . GLU A 1 202 ? 61.05380 38.98480 74.27660 1.000 81.91487 202 GLU B CA 1
ATOM 913 C C . GLU A 1 202 ? 61.89780 37.73580 74.04560 1.000 81.91487 202 GLU B C 1
ATOM 914 O O . GLU A 1 202 ? 63.06780 37.70180 74.44260 1.000 81.91487 202 GLU B O 1
ATOM 920 N N . ARG A 1 203 ? 61.33980 36.73480 73.36060 1.000 78.35298 203 ARG B N 1
ATOM 921 C CA . ARG A 1 203 ? 62.03080 35.47480 73.12160 1.000 78.35298 203 ARG B CA 1
ATOM 922 C C . ARG A 1 203 ? 63.09480 35.62180 72.04160 1.000 78.35298 203 ARG B C 1
ATOM 923 O O . ARG A 1 203 ? 64.21580 35.12980 72.21360 1.000 78.35298 203 ARG B O 1
ATOM 931 N N . LYS A 1 204 ? 62.78280 36.29880 70.92860 1.000 63.44944 204 LYS B N 1
ATOM 932 C CA . LYS A 1 204 ? 63.76880 36.51080 69.87960 1.000 63.44944 204 LYS B CA 1
ATOM 933 C C . LYS A 1 204 ? 64.51380 37.83180 70.04560 1.000 63.44944 204 LYS B C 1
ATOM 934 O O . LYS A 1 204 ? 65.18680 38.27680 69.10560 1.000 63.44944 204 LYS B O 1
ATOM 940 N N . ARG A 1 205 ? 64.43680 38.43280 71.24060 1.000 92.34478 205 ARG B N 1
ATOM 941 C CA . ARG A 1 205 ? 65.02980 39.74280 71.49460 1.000 92.34478 205 ARG B CA 1
ATOM 942 C C . ARG A 1 205 ? 66.54780 39.69380 71.41760 1.000 92.34478 205 ARG B C 1
ATOM 943 O O . ARG A 1 205 ? 67.17080 40.54380 70.77060 1.000 92.34478 205 ARG B O 1
ATOM 951 N N . GLY A 1 206 ? 67.16680 38.72780 72.10360 1.000 52.30298 206 GLY B N 1
ATOM 952 C CA . GLY A 1 206 ? 68.61280 38.62880 72.06860 1.000 52.30298 206 GLY B CA 1
ATOM 953 C C . GLY A 1 206 ? 69.15580 38.19180 70.72560 1.000 52.30298 206 GLY B C 1
ATOM 954 O O . GLY A 1 206 ? 70.32680 38.44680 70.42960 1.000 52.30298 206 GLY B O 1
ATOM 955 N N . GLU A 1 207 ? 68.32780 37.53380 69.90960 1.000 89.06337 207 GLU B N 1
ATOM 956 C CA . GLU A 1 207 ? 68.68380 37.29480 68.51660 1.000 89.06337 207 GLU B CA 1
ATOM 957 C C . GLU A 1 207 ? 68.70180 38.59680 67.72660 1.000 89.06337 207 GLU B C 1
ATOM 958 O O . GLU A 1 207 ? 69.66780 38.88680 67.01060 1.000 89.06337 207 GLU B O 1
ATOM 964 N N . ARG A 1 208 ? 67.63480 39.39880 67.84260 1.000 72.80706 208 ARG B N 1
ATOM 965 C CA . ARG A 1 208 ? 67.48580 40.54480 66.94660 1.000 72.80706 208 ARG B CA 1
ATOM 966 C C . ARG A 1 208 ? 68.37980 41.71980 67.33060 1.000 72.80706 208 ARG B C 1
ATOM 967 O O . ARG A 1 208 ? 68.88280 42.42380 66.44860 1.000 72.80706 208 ARG B O 1
ATOM 975 N N . ILE A 1 209 ? 68.59080 41.95080 68.62860 1.000 49.77478 209 ILE B N 1
ATOM 976 C CA . ILE A 1 209 ? 69.30680 43.15180 69.06160 1.000 49.77478 209 ILE B CA 1
ATOM 977 C C . ILE A 1 209 ? 70.81580 43.02280 68.81560 1.000 49.77478 209 ILE B C 1
ATOM 978 O O . ILE A 1 209 ? 71.48380 44.01080 68.48360 1.000 49.77478 209 ILE B O 1
ATOM 983 N N . ALA A 1 210 ? 71.36080 41.80380 68.84860 1.000 67.99003 210 ALA B N 1
ATOM 984 C CA . ALA A 1 210 ? 72.78580 41.58380 68.60060 1.000 67.99003 210 ALA B CA 1
ATOM 985 C C . ALA A 1 210 ? 73.19280 41.74880 67.13160 1.000 67.99003 210 ALA B C 1
ATOM 986 O O . ALA A 1 210 ? 74.38280 41.61780 66.82860 1.000 67.99003 210 ALA B O 1
ATOM 988 N N . VAL A 1 211 ? 72.25480 42.02880 66.22760 1.000 53.63655 211 VAL B N 1
ATOM 989 C CA . VAL A 1 211 ? 72.57380 42.21780 64.81760 1.000 53.63655 211 VAL B CA 1
ATOM 990 C C . VAL A 1 211 ? 73.24680 43.56980 64.62360 1.000 53.63655 211 VAL B C 1
ATOM 991 O O . VAL A 1 211 ? 72.76780 44.59980 65.11560 1.000 53.63655 211 VAL B O 1
ATOM 995 N N . THR A 1 212 ? 74.36580 43.57080 63.90360 1.000 51.44530 212 THR B N 1
ATOM 996 C CA . THR A 1 212 ? 75.13580 44.77580 63.64060 1.000 51.44530 212 THR B CA 1
ATOM 997 C C . THR A 1 212 ? 75.10280 45.19180 62.17860 1.000 51.44530 212 THR B C 1
ATOM 998 O O . THR A 1 212 ? 74.72880 46.32480 61.86660 1.000 51.44530 212 THR B O 1
ATOM 1002 N N . ASN A 1 213 ? 75.46980 44.29680 61.26860 1.000 83.52132 213 ASN B N 1
ATOM 1003 C CA . ASN A 1 213 ? 75.63180 44.62980 59.86160 1.000 83.52132 213 ASN B CA 1
ATOM 1004 C C . ASN A 1 213 ? 74.54580 43.98580 59.01360 1.000 83.52132 213 ASN B C 1
ATOM 1005 O O . ASN A 1 213 ? 74.11480 42.85980 59.27560 1.000 83.52132 213 ASN B O 1
ATOM 1010 N N . LEU A 1 214 ? 74.11180 44.72580 57.99860 1.000 60.92511 214 LEU B N 1
ATOM 1011 C CA . LEU A 1 214 ? 73.12680 44.29480 57.02260 1.000 60.92511 214 LEU B CA 1
ATOM 1012 C C . LEU A 1 214 ? 73.63880 44.64580 55.63560 1.000 60.92511 214 LEU B C 1
ATOM 1013 O O . LEU A 1 214 ? 74.50380 45.51380 55.47860 1.000 60.92511 214 LEU B O 1
ATOM 1018 N N . ARG A 1 215 ? 73.14880 43.90680 54.64060 1.000 84.20085 215 ARG B N 1
ATOM 1019 C CA . ARG A 1 215 ? 73.55680 44.11580 53.25660 1.000 84.20085 215 ARG B CA 1
ATOM 1020 C C . ARG A 1 215 ? 73.13680 45.49280 52.75260 1.000 84.20085 215 ARG B C 1
ATOM 1021 O O . ARG A 1 215 ? 72.04380 45.97680 53.05860 1.000 84.20085 215 ARG B O 1
ATOM 1029 N N . THR A 1 216 ? 74.02480 46.12380 51.98960 1.000 70.53601 216 THR B N 1
ATOM 1030 C CA . THR A 1 216 ? 73.72580 47.41280 51.38260 1.000 70.53601 216 THR B CA 1
ATOM 1031 C C . THR A 1 216 ? 72.65080 47.25580 50.30460 1.000 70.53601 216 THR B C 1
ATOM 1032 O O . THR A 1 216 ? 72.67280 46.28180 49.54760 1.000 70.53601 216 THR B O 1
ATOM 1036 N N . PRO A 1 217 ? 71.71880 48.20180 50.18860 1.000 51.49656 217 PRO B N 1
ATOM 1037 C CA . PRO A 1 217 ? 70.57780 48.02880 49.27760 1.000 51.49656 217 PRO B CA 1
ATOM 1038 C C . PRO A 1 217 ? 70.80680 48.47380 47.83860 1.000 51.49656 217 PRO B C 1
ATOM 1039 O O . PRO A 1 217 ? 69.82880 48.58580 47.09360 1.000 51.49656 217 PRO B O 1
ATOM 1043 N N . ASP A 1 218 ? 72.04480 48.73280 47.42560 1.000 61.76919 218 ASP B N 1
ATOM 1044 C CA . ASP A 1 218 ? 72.34280 49.07680 46.04160 1.000 61.76919 218 ASP B CA 1
ATOM 1045 C C . ASP A 1 218 ? 72.65080 47.84780 45.18860 1.000 61.76919 218 ASP B C 1
ATOM 1046 O O . ASP A 1 218 ? 73.08880 47.99380 44.04360 1.000 61.76919 218 ASP B O 1
ATOM 1051 N N . GLU A 1 219 ? 72.43780 46.65180 45.73060 1.000 86.99055 219 GLU B N 1
ATOM 1052 C CA . GLU A 1 219 ? 72.76980 45.38380 45.09860 1.000 86.99055 219 GLU B CA 1
ATOM 1053 C C . GLU A 1 219 ? 71.56580 44.45580 45.17660 1.000 86.99055 219 GLU B C 1
ATOM 1054 O O . GLU A 1 219 ? 70.58580 44.72980 45.87360 1.000 86.99055 219 GLU B O 1
ATOM 1060 N N . ILE A 1 220 ? 71.62280 43.36880 44.41360 1.000 81.47226 220 ILE B N 1
ATOM 1061 C CA . ILE A 1 220 ? 70.54080 42.38780 44.40660 1.000 81.47226 220 ILE B CA 1
ATOM 1062 C C . ILE A 1 220 ? 70.95380 41.16180 45.21460 1.000 81.47226 220 ILE B C 1
ATOM 1063 O O . ILE A 1 220 ? 70.17180 40.22880 45.38960 1.000 81.47226 220 ILE B O 1
ATOM 1068 N N . PRO B 2 9 ? 54.96580 72.84880 26.89560 1.000 34.09241 9 PRO D N 1
ATOM 1069 C CA . PRO B 2 9 ? 54.95180 71.61380 27.68460 1.000 34.09241 9 PRO D CA 1
ATOM 1070 C C . PRO B 2 9 ? 53.60280 70.90980 27.61160 1.000 34.09241 9 PRO D C 1
ATOM 1071 O O . PRO B 2 9 ? 52.60780 71.51980 27.22860 1.000 34.09241 9 PRO D O 1
ATOM 1075 N N . ALA B 2 10 ? 53.56880 69.63680 27.98060 1.000 58.17985 10 ALA D N 1
ATOM 1076 C CA . ALA B 2 10 ? 52.32180 68.88280 27.99560 1.000 58.17985 10 ALA D CA 1
ATOM 1077 C C . ALA B 2 10 ? 51.52680 69.06380 29.28360 1.000 58.17985 10 ALA D C 1
ATOM 1078 O O . ALA B 2 10 ? 50.50780 68.38880 29.45660 1.000 58.17985 10 ALA D O 1
ATOM 1080 N N . TRP B 2 11 ? 51.94780 69.95280 30.18260 1.000 23.28079 11 TRP D N 1
ATOM 1081 C CA . TRP B 2 11 ? 51.23780 70.16780 31.43460 1.000 23.28079 11 TRP D CA 1
ATOM 1082 C C . TRP B 2 11 ? 50.65980 71.56480 31.59060 1.000 23.28079 11 TRP D C 1
ATOM 1083 O O . TRP B 2 11 ? 50.02180 71.82780 32.61260 1.000 23.28079 11 TRP D O 1
ATOM 1094 N N . GLN B 2 12 ? 50.88580 72.47280 30.64560 1.000 35.00403 12 GLN D N 1
ATOM 1095 C CA . GLN B 2 12 ? 50.49080 73.85980 30.84360 1.000 35.00403 12 GLN D CA 1
ATOM 1096 C C . GLN B 2 12 ? 48.97780 74.02080 30.68360 1.000 35.00403 12 GLN D C 1
ATOM 1097 O O . GLN B 2 12 ? 48.30480 73.21280 30.03860 1.000 35.00403 12 GLN D O 1
ATOM 1103 N N . THR B 2 13 ? 48.44480 75.06480 31.31860 1.000 15.56694 13 THR D N 1
ATOM 1104 C CA . THR B 2 13 ? 47.00280 75.24180 31.44060 1.000 15.56694 13 THR D CA 1
ATOM 1105 C C . THR B 2 13 ? 46.41480 75.70780 30.11260 1.000 15.56694 13 THR D C 1
ATOM 1106 O O . THR B 2 13 ? 46.90880 76.65980 29.50560 1.000 15.56694 13 THR D O 1
ATOM 1110 N N . ARG B 2 14 ? 45.36180 75.03080 29.66060 1.000 26.47839 14 ARG D N 1
ATOM 1111 C CA . ARG B 2 14 ? 44.77380 75.25280 28.34760 1.000 26.47839 14 ARG D CA 1
ATOM 1112 C C . ARG B 2 14 ? 43.26080 75.35480 28.47160 1.000 26.47839 14 ARG D C 1
ATOM 1113 O O . ARG B 2 14 ? 42.65180 74.66380 29.29260 1.000 26.47839 14 ARG D O 1
ATOM 1121 N N . ASP B 2 15 ? 42.65580 76.22380 27.66060 1.000 49.83170 15 ASP D N 1
ATOM 1122 C CA . ASP B 2 15 ? 41.20280 76.32280 27.62160 1.000 49.83170 15 ASP D CA 1
ATOM 1123 C C . ASP B 2 15 ? 40.57880 75.47780 26.52060 1.000 49.83170 15 ASP D C 1
ATOM 1124 O O . ASP B 2 15 ? 39.36180 75.26180 26.55360 1.000 49.83170 15 ASP D O 1
ATOM 1129 N N . HIS B 2 16 ? 41.39380 75.01780 25.55860 1.000 41.33190 16 HIS D N 1
ATOM 1130 C CA . HIS B 2 16 ? 40.99080 74.15780 24.43660 1.000 41.33190 16 HIS D CA 1
ATOM 1131 C C . HIS B 2 16 ? 39.90180 74.79380 23.57660 1.000 41.33190 16 HIS D C 1
ATOM 1132 O O . HIS B 2 16 ? 38.97680 74.12280 23.12060 1.000 41.33190 16 HIS D O 1
ATOM 1139 N N . LEU B 2 17 ? 40.01480 76.10280 23.35160 1.000 42.96821 17 LEU D N 1
ATOM 1140 C CA . LEU B 2 17 ? 39.04380 76.79780 22.51760 1.000 42.96821 17 LEU D CA 1
ATOM 1141 C C . LEU B 2 17 ? 39.22180 76.48180 21.03960 1.000 42.96821 17 LEU D C 1
ATOM 1142 O O . LEU B 2 17 ? 38.27980 76.66680 20.26260 1.000 42.96821 17 LEU D O 1
ATOM 1147 N N . ASP B 2 18 ? 40.39980 76.00180 20.64060 1.000 53.51191 18 ASP D N 1
ATOM 1148 C CA . ASP B 2 18 ? 40.66980 75.59680 19.26860 1.000 53.51191 18 ASP D CA 1
ATOM 1149 C C . ASP B 2 18 ? 40.20080 74.17780 18.96860 1.000 53.51191 18 ASP D C 1
ATOM 1150 O O . ASP B 2 18 ? 40.39680 73.70480 17.84460 1.000 53.51191 18 ASP D O 1
ATOM 1155 N N . ASP B 2 19 ? 39.60980 73.49280 19.94060 1.000 51.68411 19 ASP D N 1
ATOM 1156 C CA . ASP B 2 19 ? 39.00180 72.19680 19.68460 1.000 51.68411 19 ASP D CA 1
ATOM 1157 C C . ASP B 2 19 ? 37.72980 72.41780 18.86860 1.000 51.68411 19 ASP D C 1
ATOM 1158 O O . ASP B 2 19 ? 36.93980 73.31180 19.19460 1.000 51.68411 19 ASP D O 1
ATOM 1163 N N . PRO B 2 20 ? 37.49680 71.62880 17.81160 1.000 30.03150 20 PRO D N 1
ATOM 1164 C CA . PRO B 2 20 ? 36.33180 71.86380 16.93960 1.000 30.03150 20 PRO D CA 1
ATOM 1165 C C . PRO B 2 20 ? 34.97880 71.55780 17.57060 1.000 30.03150 20 PRO D C 1
ATOM 1166 O O . PRO B 2 20 ? 33.95780 71.85580 16.94160 1.000 30.03150 20 PRO D O 1
ATOM 1170 N N . VAL B 2 21 ? 34.92580 70.94980 18.75660 1.000 32.63964 21 VAL D N 1
ATOM 1171 C CA . VAL B 2 21 ? 33.62980 70.69580 19.37960 1.000 32.63964 21 VAL D CA 1
ATOM 1172 C C . VAL B 2 21 ? 33.02280 71.97780 19.95760 1.000 32.63964 21 VAL D C 1
ATOM 1173 O O . VAL B 2 21 ? 31.79680 72.09780 20.05160 1.000 32.63964 21 VAL D O 1
ATOM 1177 N N . ILE B 2 22 ? 33.84680 72.96480 20.31460 1.000 45.98304 22 ILE D N 1
ATOM 1178 C CA . ILE B 2 22 ? 33.32580 74.16480 20.96160 1.000 45.98304 22 ILE D CA 1
ATOM 1179 C C . ILE B 2 22 ? 32.65680 75.08780 19.94760 1.000 45.98304 22 ILE D C 1
ATOM 1180 O O . ILE B 2 22 ? 31.60580 75.67580 20.23360 1.000 45.98304 22 ILE D O 1
ATOM 1185 N N . GLY B 2 23 ? 33.20680 75.16180 18.73160 1.000 29.61373 23 GLY D N 1
ATOM 1186 C CA . GLY B 2 23 ? 32.62980 76.01680 17.70560 1.000 29.61373 23 GLY D CA 1
ATOM 1187 C C . GLY B 2 23 ? 31.25780 75.56980 17.22960 1.000 29.61373 23 GLY D C 1
ATOM 1188 O O . GLY B 2 23 ? 30.37580 76.40080 16.99660 1.000 29.61373 23 GLY D O 1
ATOM 1189 N N . GLU B 2 24 ? 31.04880 74.25780 17.09360 1.000 67.78341 24 GLU D N 1
ATOM 1190 C CA . GLU B 2 24 ? 29.71280 73.79080 16.74060 1.000 67.78341 24 GLU D CA 1
ATOM 1191 C C . GLU B 2 24 ? 28.75780 73.86280 17.92460 1.000 67.78341 24 GLU D C 1
ATOM 1192 O O . GLU B 2 24 ? 27.54380 73.94580 17.72160 1.000 67.78341 24 GLU D O 1
ATOM 1198 N N . LEU B 2 25 ? 29.27180 73.81580 19.15860 1.000 41.91530 25 LEU D N 1
ATOM 1199 C CA . LEU B 2 25 ? 28.42280 74.10180 20.31360 1.000 41.91530 25 LEU D CA 1
ATOM 1200 C C . LEU B 2 25 ? 28.05580 75.57680 20.38760 1.000 41.91530 25 LEU D C 1
ATOM 1201 O O . LEU B 2 25 ? 26.96080 75.91580 20.85360 1.000 41.91530 25 LEU D O 1
ATOM 1206 N N . ARG B 2 26 ? 28.97080 76.46280 19.97560 1.000 63.60494 26 ARG D N 1
ATOM 1207 C CA . ARG B 2 26 ? 28.65880 77.88780 19.89160 1.000 63.60494 26 ARG D CA 1
ATOM 1208 C C . ARG B 2 26 ? 27.58280 78.16080 18.85060 1.000 63.60494 26 ARG D C 1
ATOM 1209 O O . ARG B 2 26 ? 26.69380 78.98880 19.06960 1.000 63.60494 26 ARG D O 1
ATOM 1217 N N . ASN B 2 27 ? 27.63380 77.45780 17.72360 1.000 71.33659 27 ASN D N 1
ATOM 1218 C CA . ASN B 2 27 ? 26.68580 77.66180 16.63860 1.000 71.33659 27 ASN D CA 1
ATOM 1219 C C . ASN B 2 27 ? 25.35080 76.96580 16.86760 1.000 71.33659 27 ASN D C 1
ATOM 1220 O O . ASN B 2 27 ? 24.43480 77.13780 16.05860 1.000 71.33659 27 ASN D O 1
ATOM 1225 N N . ARG B 2 28 ? 25.22680 76.17880 17.93160 1.000 56.81774 28 ARG D N 1
ATOM 1226 C CA . ARG B 2 28 ? 24.00780 75.44980 18.25460 1.000 56.81774 28 ARG D CA 1
ATOM 1227 C C . ARG B 2 28 ? 23.25680 76.03180 19.44160 1.000 56.81774 28 ARG D C 1
ATOM 1228 O O . ARG B 2 28 ? 22.02780 76.10080 19.41260 1.000 56.81774 28 ARG D O 1
ATOM 1236 N N . PHE B 2 29 ? 23.96880 76.46680 20.48360 1.000 49.71502 29 PHE D N 1
ATOM 1237 C CA . PHE B 2 29 ? 23.34280 76.97580 21.69060 1.000 49.71502 29 PHE D CA 1
ATOM 1238 C C . PHE B 2 29 ? 23.65180 78.43880 21.97260 1.000 49.71502 29 PHE D C 1
ATOM 1239 O O . PHE B 2 29 ? 23.03380 79.01780 22.87260 1.000 49.71502 29 PHE D O 1
ATOM 1247 N N . GLY B 2 30 ? 24.55380 79.06180 21.21760 1.000 53.51286 30 GLY D N 1
ATOM 1248 C CA . GLY B 2 30 ? 24.91980 80.43780 21.44760 1.000 53.51286 30 GLY D CA 1
ATOM 1249 C C . GLY B 2 30 ? 26.13580 80.56380 22.33960 1.000 53.51286 30 GLY D C 1
ATOM 1250 O O . GLY B 2 30 ? 26.57280 79.59480 22.96760 1.000 53.51286 30 GLY D O 1
ATOM 1251 N N . PRO B 2 31 ? 26.71280 81.76880 22.41460 1.000 72.88301 31 PRO D N 1
ATOM 1252 C CA . PRO B 2 31 ? 27.89980 81.95480 23.26260 1.000 72.88301 31 PRO D CA 1
ATOM 1253 C C . PRO B 2 31 ? 27.58780 82.09480 24.74260 1.000 72.88301 31 PRO D C 1
ATOM 1254 O O . PRO B 2 31 ? 28.48780 81.87980 25.56460 1.000 72.88301 31 PRO D O 1
ATOM 1258 N N . ASP B 2 32 ? 26.35480 82.43280 25.10860 1.000 87.44598 32 ASP D N 1
ATOM 1259 C CA . ASP B 2 32 ? 25.99180 82.69180 26.49360 1.000 87.44598 32 ASP D CA 1
ATOM 1260 C C . ASP B 2 32 ? 25.44880 81.45980 27.20260 1.000 87.44598 32 ASP D C 1
ATOM 1261 O O . ASP B 2 32 ? 25.10780 81.54480 28.38560 1.000 87.44598 32 ASP D O 1
ATOM 1266 N N . ALA B 2 33 ? 25.37680 80.31980 26.51860 1.000 42.59741 33 ALA D N 1
ATOM 1267 C CA . ALA B 2 33 ? 24.77180 79.11480 27.06560 1.000 42.59741 33 ALA D CA 1
ATOM 1268 C C . ALA B 2 33 ? 25.76480 78.18380 27.74860 1.000 42.59741 33 ALA D C 1
ATOM 1269 O O . ALA B 2 33 ? 25.34180 77.16680 28.30960 1.000 42.59741 33 ALA D O 1
ATOM 1271 N N . PHE B 2 34 ? 27.06280 78.48180 27.71060 1.000 57.09555 34 PHE D N 1
ATOM 1272 C CA . PHE B 2 34 ? 28.02980 77.68480 28.45060 1.000 57.09555 34 PHE D CA 1
ATOM 1273 C C . PHE B 2 34 ? 29.21080 78.56180 28.84460 1.000 57.09555 34 PHE D C 1
ATOM 1274 O O . PHE B 2 34 ? 29.23780 79.76580 28.58160 1.000 57.09555 34 PHE D O 1
ATOM 1282 N N . THR B 2 35 ? 30.19180 77.93580 29.48960 1.000 25.71631 35 THR D N 1
ATOM 1283 C CA . THR B 2 35 ? 31.32580 78.62480 30.09060 1.000 25.71631 35 THR D CA 1
ATOM 1284 C C . THR B 2 35 ? 32.49780 77.65380 30.10060 1.000 25.71631 35 THR D C 1
ATOM 1285 O O . THR B 2 35 ? 32.35580 76.51980 30.56560 1.000 25.71631 35 THR D O 1
ATOM 1289 N N . VAL B 2 36 ? 33.64380 78.08980 29.58260 1.000 28.71042 36 VAL D N 1
ATOM 1290 C CA . VAL B 2 36 ? 34.78980 77.21580 29.36760 1.000 28.71042 36 VAL D CA 1
ATOM 1291 C C . VAL B 2 36 ? 35.79780 77.41780 30.49360 1.000 28.71042 36 VAL D C 1
ATOM 1292 O O . VAL B 2 36 ? 36.14680 78.55480 30.83260 1.000 28.71042 36 VAL D O 1
ATOM 1296 N N . GLN B 2 37 ? 36.25780 76.31380 31.07360 1.000 15.74639 37 GLN D N 1
ATOM 1297 C CA . GLN B 2 37 ? 37.21480 76.31980 32.17260 1.000 15.74639 37 GLN D CA 1
ATOM 1298 C C . GLN B 2 37 ? 38.59580 75.95380 31.64360 1.000 15.74639 37 GLN D C 1
ATOM 1299 O O . GLN B 2 37 ? 38.73480 75.00480 30.86660 1.000 15.74639 37 GLN D O 1
ATOM 1305 N N . ALA B 2 38 ? 39.60980 76.70680 32.05960 1.000 16.21979 38 ALA D N 1
ATOM 1306 C CA . ALA B 2 38 ? 40.99280 76.41280 31.70160 1.000 16.21979 38 ALA D CA 1
ATOM 1307 C C . ALA B 2 38 ? 41.58980 75.47580 32.74360 1.000 16.21979 38 ALA D C 1
ATOM 1308 O O . ALA B 2 38 ? 41.72680 75.84680 33.91260 1.000 16.21979 38 ALA D O 1
ATOM 1310 N N . THR B 2 39 ? 41.93180 74.26180 32.32460 1.000 10.18840 39 THR D N 1
ATOM 1311 C CA . THR B 2 39 ? 42.42180 73.25080 33.25360 1.000 10.18840 39 THR D CA 1
ATOM 1312 C C . THR B 2 39 ? 43.76280 72.69980 32.80560 1.000 10.18840 39 THR D C 1
ATOM 1313 O O . THR B 2 39 ? 44.37580 73.20680 31.86460 1.000 10.18840 39 THR D O 1
ATOM 1317 N N . ARG B 2 40 ? 44.21680 71.65680 33.48860 1.000 10.18840 40 ARG D N 1
ATOM 1318 C CA . ARG B 2 40 ? 45.31280 70.81880 33.03160 1.000 10.18840 40 ARG D CA 1
ATOM 1319 C C . ARG B 2 40 ? 44.84180 69.38080 32.86260 1.000 10.18840 40 ARG D C 1
ATOM 1320 O O . ARG B 2 40 ? 45.61380 68.43880 33.03860 1.000 10.18840 40 ARG D O 1
ATOM 1328 N N . THR B 2 41 ? 43.55980 69.20480 32.54460 1.000 17.77030 41 THR D N 1
ATOM 1329 C CA . THR B 2 41 ? 43.02180 67.87680 32.28860 1.000 17.77030 41 THR D CA 1
ATOM 1330 C C . THR B 2 41 ? 43.39280 67.35180 30.91060 1.000 17.77030 41 THR D C 1
ATOM 1331 O O . THR B 2 41 ? 43.35480 66.13680 30.69460 1.000 17.77030 41 THR D O 1
ATOM 1335 N N . GLY B 2 42 ? 43.75280 68.23780 29.98560 1.000 10.18840 42 GLY D N 1
ATOM 1336 C CA . GLY B 2 42 ? 44.01380 67.88680 28.60960 1.000 10.18840 42 GLY D CA 1
ATOM 1337 C C . GLY B 2 42 ? 42.79180 67.85180 27.72160 1.000 10.18840 42 GLY D C 1
ATOM 1338 O O . GLY B 2 42 ? 42.92480 67.57680 26.52460 1.000 10.18840 42 GLY D O 1
ATOM 1339 N N . VAL B 2 43 ? 41.60480 68.10780 28.27060 1.000 10.18840 43 VAL D N 1
ATOM 1340 C CA . VAL B 2 43 ? 40.33080 68.01580 27.55160 1.000 10.18840 43 VAL D CA 1
ATOM 1341 C C . VAL B 2 43 ? 39.57980 69.33080 27.75360 1.000 10.18840 43 VAL D C 1
ATOM 1342 O O . VAL B 2 43 ? 39.87580 70.06380 28.70660 1.000 10.18840 43 VAL D O 1
ATOM 1346 N N . PRO B 2 44 ? 38.68980 69.72580 26.84060 1.000 10.18840 44 PRO D N 1
ATOM 1347 C CA . PRO B 2 44 ? 37.81880 70.87680 27.12060 1.000 10.18840 44 PRO D CA 1
ATOM 1348 C C . PRO B 2 44 ? 36.85580 70.59680 28.26560 1.000 10.18840 44 PRO D C 1
ATOM 1349 O O . PRO B 2 44 ? 36.30280 69.50180 28.38860 1.000 10.18840 44 PRO D O 1
ATOM 1353 N N . VAL B 2 45 ? 36.65680 71.60780 29.10360 1.000 10.18840 45 VAL D N 1
ATOM 1354 C CA . VAL B 2 45 ? 35.74380 71.54080 30.23760 1.000 10.18840 45 VAL D CA 1
ATOM 1355 C C . VAL B 2 45 ? 34.73580 72.66580 30.07160 1.000 10.18840 45 VAL D C 1
ATOM 1356 O O . VAL B 2 45 ? 35.11780 73.83980 30.00660 1.000 10.18840 45 VAL D O 1
ATOM 1360 N N . VAL B 2 46 ? 33.45480 72.31780 30.01360 1.000 10.18840 46 VAL D N 1
ATOM 1361 C CA . VAL B 2 46 ? 32.40480 73.29080 29.73760 1.000 10.18840 46 VAL D CA 1
ATOM 1362 C C . VAL B 2 46 ? 31.32180 73.17880 30.80160 1.000 10.18840 46 VAL D C 1
ATOM 1363 O O . VAL B 2 46 ? 30.85780 72.07780 31.11760 1.000 10.18840 46 VAL D O 1
ATOM 1367 N N . TRP B 2 47 ? 30.93380 74.31980 31.35960 1.000 10.18840 47 TRP D N 1
ATOM 1368 C CA . TRP B 2 47 ? 29.87080 74.38480 32.35160 1.000 10.18840 47 TRP D CA 1
ATOM 1369 C C . TRP B 2 47 ? 28.54580 74.64780 31.65260 1.000 10.18840 47 TRP D C 1
ATOM 1370 O O . TRP B 2 47 ? 28.36780 75.70080 31.04060 1.000 10.18840 47 TRP D O 1
ATOM 1381 N N . ILE B 2 48 ? 27.61380 73.70280 31.75360 1.000 11.57126 48 ILE D N 1
ATOM 1382 C CA . ILE B 2 48 ? 26.28380 73.86480 31.18660 1.000 11.57126 48 ILE D CA 1
ATOM 1383 C C . ILE B 2 48 ? 25.25580 73.88680 32.31160 1.000 11.57126 48 ILE D C 1
ATOM 1384 O O . ILE B 2 48 ? 25.51580 73.45980 33.43960 1.000 11.57126 48 ILE D O 1
ATOM 1389 N N . LYS B 2 49 ? 24.07680 74.40980 31.99560 1.000 26.99834 49 LYS D N 1
ATOM 1390 C CA . LYS B 2 49 ? 22.97480 74.42280 32.94560 1.000 26.99834 49 LYS D CA 1
ATOM 1391 C C . LYS B 2 49 ? 22.19880 73.11680 32.85360 1.000 26.99834 49 LYS D C 1
ATOM 1392 O O . LYS B 2 49 ? 22.17580 72.46180 31.80860 1.000 26.99834 49 LYS D O 1
ATOM 1398 N N . ARG B 2 50 ? 21.55380 72.74480 33.96660 1.000 27.09330 50 ARG D N 1
ATOM 1399 C CA . ARG B 2 50 ? 20.89880 71.44280 34.07260 1.000 27.09330 50 ARG D CA 1
ATOM 1400 C C . ARG B 2 50 ? 19.64380 71.33280 33.21760 1.000 27.09330 50 ARG D C 1
ATOM 1401 O O . ARG B 2 50 ? 19.21480 70.21580 32.91660 1.000 27.09330 50 ARG D O 1
ATOM 1409 N N . GLU B 2 51 ? 19.05380 72.45580 32.81860 1.000 69.55592 51 GLU D N 1
ATOM 1410 C CA . GLU B 2 51 ? 17.91480 72.44180 31.91060 1.000 69.55592 51 GLU D CA 1
ATOM 1411 C C . GLU B 2 51 ? 18.32780 72.17780 30.46760 1.000 69.55592 51 GLU D C 1
ATOM 1412 O O . GLU B 2 51 ? 17.46380 71.88080 29.63660 1.000 69.55592 51 GLU D O 1
ATOM 1418 N N . GLN B 2 52 ? 19.62280 72.25280 30.16560 1.000 63.74413 52 GLN D N 1
ATOM 1419 C CA . GLN B 2 52 ? 20.15580 72.00680 28.83460 1.000 63.74413 52 GLN D CA 1
ATOM 1420 C C . GLN B 2 52 ? 20.99880 70.74280 28.75260 1.000 63.74413 52 GLN D C 1
ATOM 1421 O O . GLN B 2 52 ? 21.58380 70.49280 27.69560 1.000 63.74413 52 GLN D O 1
ATOM 1427 N N . LEU B 2 53 ? 21.12580 69.99780 29.86160 1.000 31.45469 53 LEU D N 1
ATOM 1428 C CA . LEU B 2 53 ? 21.97280 68.80280 29.94560 1.000 31.45469 53 LEU D CA 1
ATOM 1429 C C . LEU B 2 53 ? 21.62180 67.76280 28.88360 1.000 31.45469 53 LEU D C 1
ATOM 1430 O O . LEU B 2 53 ? 22.50180 67.26380 28.17460 1.000 31.45469 53 LEU D O 1
ATOM 1435 N N . LEU B 2 54 ? 20.33980 67.41180 28.77860 1.000 37.40044 54 LEU D N 1
ATOM 1436 C CA . LEU B 2 54 ? 19.90680 66.38780 27.83060 1.000 37.40044 54 LEU D CA 1
ATOM 1437 C C . LEU B 2 54 ? 20.00680 66.86180 26.38160 1.000 37.40044 54 LEU D C 1
ATOM 1438 O O . LEU B 2 54 ? 20.30480 66.06280 25.48560 1.000 37.40044 54 LEU D O 1
ATOM 1443 N N . GLU B 2 55 ? 19.71280 68.14180 26.12560 1.000 58.08411 55 GLU D N 1
ATOM 1444 C CA . GLU B 2 55 ? 19.84980 68.70080 24.78160 1.000 58.08411 55 GLU D CA 1
ATOM 1445 C C . GLU B 2 55 ? 21.30380 68.74180 24.31860 1.000 58.08411 55 GLU D C 1
ATOM 1446 O O . GLU B 2 55 ? 21.59380 68.42080 23.16260 1.000 58.08411 55 GLU D O 1
ATOM 1452 N N . VAL B 2 56 ? 22.22080 69.16480 25.19560 1.000 17.32959 56 VAL D N 1
ATOM 1453 C CA . VAL B 2 56 ? 23.64180 69.19180 24.85160 1.000 17.32959 56 VAL D CA 1
ATOM 1454 C C . VAL B 2 56 ? 24.18080 67.77180 24.69560 1.000 17.32959 56 VAL D C 1
ATOM 1455 O O . VAL B 2 56 ? 24.96480 67.48780 23.78060 1.000 17.32959 56 VAL D O 1
ATOM 1459 N N . GLY B 2 57 ? 23.70980 66.84880 25.53860 1.000 16.93903 57 GLY D N 1
ATOM 1460 C CA . GLY B 2 57 ? 24.20080 65.47880 25.49260 1.000 16.93903 57 GLY D CA 1
ATOM 1461 C C . GLY B 2 57 ? 23.77480 64.73380 24.24360 1.000 16.93903 57 GLY D C 1
ATOM 1462 O O . GLY B 2 57 ? 24.58180 64.04180 23.61860 1.000 16.93903 57 GLY D O 1
ATOM 1463 N N . ASP B 2 58 ? 22.50580 64.87280 23.85360 1.000 29.63745 58 ASP D N 1
ATOM 1464 C CA . ASP B 2 58 ? 22.03880 64.18480 22.66060 1.000 29.63745 58 ASP D CA 1
ATOM 1465 C C . ASP B 2 58 ? 22.52580 64.87580 21.39260 1.000 29.63745 58 ASP D C 1
ATOM 1466 O O . ASP B 2 58 ? 22.52580 64.25780 20.32760 1.000 29.63745 58 ASP D O 1
ATOM 1471 N N . PHE B 2 59 ? 22.98980 66.12580 21.49860 1.000 37.26264 59 PHE D N 1
ATOM 1472 C CA . PHE B 2 59 ? 23.60580 66.79780 20.35960 1.000 37.26264 59 PHE D CA 1
ATOM 1473 C C . PHE B 2 59 ? 24.98280 66.22280 20.06260 1.000 37.26264 59 PHE D C 1
ATOM 1474 O O . PHE B 2 59 ? 25.36380 66.07780 18.89560 1.000 37.26264 59 PHE D O 1
ATOM 1482 N N . LEU B 2 60 ? 25.75280 65.90680 21.10960 1.000 19.17726 60 LEU D N 1
ATOM 1483 C CA . LEU B 2 60 ? 27.06780 65.30480 20.92560 1.000 19.17726 60 LEU D CA 1
ATOM 1484 C C . LEU B 2 60 ? 26.97380 63.85680 20.46860 1.000 19.17726 60 LEU D C 1
ATOM 1485 O O . LEU B 2 60 ? 27.95480 63.31980 19.94560 1.000 19.17726 60 LEU D O 1
ATOM 1490 N N . LYS B 2 61 ? 25.82080 63.21580 20.65860 1.000 42.22564 61 LYS D N 1
ATOM 1491 C CA . LYS B 2 61 ? 25.62680 61.83980 20.22860 1.000 42.22564 61 LYS D CA 1
ATOM 1492 C C . LYS B 2 61 ? 25.31580 61.70480 18.74260 1.000 42.22564 61 LYS D C 1
ATOM 1493 O O . LYS B 2 61 ? 25.43380 60.59880 18.20460 1.000 42.22564 61 LYS D O 1
ATOM 1499 N N . LYS B 2 62 ? 24.92880 62.78880 18.06060 1.000 48.14897 62 LYS D N 1
ATOM 1500 C CA . LYS B 2 62 ? 24.71780 62.74080 16.61760 1.000 48.14897 62 LYS D CA 1
ATOM 1501 C C . LYS B 2 62 ? 25.51580 63.82480 15.90360 1.000 48.14897 62 LYS D C 1
ATOM 1502 O O . LYS B 2 62 ? 25.07780 64.35180 14.88060 1.000 48.14897 62 LYS D O 1
ATOM 1508 N N . LEU B 2 63 ? 26.69080 64.16080 16.43160 1.000 59.83268 63 LEU D N 1
ATOM 1509 C CA . LEU B 2 63 ? 27.67880 64.91580 15.68260 1.000 59.83268 63 LEU D CA 1
ATOM 1510 C C . LEU B 2 63 ? 28.17380 64.06780 14.50760 1.000 59.83268 63 LEU D C 1
ATOM 1511 O O . LEU B 2 63 ? 28.07780 62.83780 14.54360 1.000 59.83268 63 LEU D O 1
ATOM 1516 N N . PRO B 2 64 ? 28.68780 64.70180 13.44260 1.000 75.04464 64 PRO D N 1
ATOM 1517 C CA . PRO B 2 64 ? 29.20280 63.92580 12.29360 1.000 75.04464 64 PRO D CA 1
ATOM 1518 C C . PRO B 2 64 ? 30.39480 63.02480 12.60160 1.000 75.04464 64 PRO D C 1
ATOM 1519 O O . PRO B 2 64 ? 30.68480 62.12380 11.80460 1.000 75.04464 64 PRO D O 1
ATOM 1523 N N . LYS B 2 65 ? 31.09280 63.23880 13.71760 1.000 63.77492 65 LYS D N 1
ATOM 1524 C CA . LYS B 2 65 ? 32.00280 62.25480 14.30460 1.000 63.77492 65 LYS D CA 1
ATOM 1525 C C . LYS B 2 65 ? 31.65680 62.20680 15.78760 1.000 63.77492 65 LYS D C 1
ATOM 1526 O O . LYS B 2 65 ? 32.28980 62.87980 16.61160 1.000 63.77492 65 LYS D O 1
ATOM 1532 N N . PRO B 2 66 ? 30.65380 61.41480 16.15660 1.000 24.47160 66 PRO D N 1
ATOM 1533 C CA . PRO B 2 66 ? 29.97780 61.60080 17.44260 1.000 24.47160 66 PRO D CA 1
ATOM 1534 C C . PRO B 2 66 ? 30.75680 61.07680 18.64360 1.000 24.47160 66 PRO D C 1
ATOM 1535 O O . PRO B 2 66 ? 31.63280 60.21780 18.54160 1.000 24.47160 66 PRO D O 1
ATOM 1539 N N . TYR B 2 67 ? 30.41380 61.63980 19.80060 1.000 19.18443 67 TYR D N 1
ATOM 1540 C CA . TYR B 2 67 ? 30.90380 61.15980 21.08760 1.000 19.18443 67 TYR D CA 1
ATOM 1541 C C . TYR B 2 67 ? 30.03380 59.98680 21.51360 1.000 19.18443 67 TYR D C 1
ATOM 1542 O O . TYR B 2 67 ? 28.83380 60.15380 21.74660 1.000 19.18443 67 TYR D O 1
ATOM 1551 N N . VAL B 2 68 ? 30.63180 58.80480 21.61860 1.000 34.48760 68 VAL D N 1
ATOM 1552 C CA . VAL B 2 68 ? 29.86180 57.57480 21.73760 1.000 34.48760 68 VAL D CA 1
ATOM 1553 C C . VAL B 2 68 ? 29.88280 56.97180 23.13460 1.000 34.48760 68 VAL D C 1
ATOM 1554 O O . VAL B 2 68 ? 29.02280 56.13080 23.43360 1.000 34.48760 68 VAL D O 1
ATOM 1558 N N . MET B 2 69 ? 30.81680 57.36080 23.99660 1.000 22.53419 69 MET D N 1
ATOM 1559 C CA . MET B 2 69 ? 31.01580 56.66980 25.26160 1.000 22.53419 69 MET D CA 1
ATOM 1560 C C . MET B 2 69 ? 31.04280 57.65180 26.42360 1.000 22.53419 69 MET D C 1
ATOM 1561 O O . MET B 2 69 ? 31.75280 58.65880 26.37360 1.000 22.53419 69 MET D O 1
ATOM 1566 N N . LEU B 2 70 ? 30.26980 57.35280 27.46660 1.000 10.18840 70 LEU D N 1
ATOM 1567 C CA . LEU B 2 70 ? 30.32180 58.09680 28.72360 1.000 10.18840 70 LEU D CA 1
ATOM 1568 C C . LEU B 2 70 ? 31.39180 57.44280 29.59060 1.000 10.18840 70 LEU D C 1
ATOM 1569 O O . LEU B 2 70 ? 31.20180 56.33680 30.10160 1.000 10.18840 70 LEU D O 1
ATOM 1574 N N . PHE B 2 71 ? 32.55380 58.09780 29.68160 1.000 10.18840 71 PHE D N 1
ATOM 1575 C CA . PHE B 2 71 ? 33.68180 57.57280 30.44860 1.000 10.18840 71 PHE D CA 1
ATOM 1576 C C . PHE B 2 71 ? 33.37680 57.50580 31.94260 1.000 10.18840 71 PHE D C 1
ATOM 1577 O O . PHE B 2 71 ? 33.52180 56.44980 32.56660 1.000 10.18840 71 PHE D O 1
ATOM 1585 N N . ASP B 2 72 ? 32.96980 58.62580 32.53260 1.000 15.03153 72 ASP D N 1
ATOM 1586 C CA . ASP B 2 72 ? 32.75080 58.70080 33.96760 1.000 15.03153 72 ASP D CA 1
ATOM 1587 C C . ASP B 2 72 ? 31.62180 59.68180 34.25460 1.000 15.03153 72 ASP D C 1
ATOM 1588 O O . ASP B 2 72 ? 31.38380 60.61580 33.48660 1.000 15.03153 72 ASP D O 1
ATOM 1593 N N . LEU B 2 73 ? 30.92080 59.44780 35.36260 1.000 10.18840 73 LEU D N 1
ATOM 1594 C CA . LEU B 2 73 ? 29.93580 60.38580 35.88960 1.000 10.18840 73 LEU D CA 1
ATOM 1595 C C . LEU B 2 73 ? 30.04980 60.33480 37.40560 1.000 10.18840 73 LEU D C 1
ATOM 1596 O O . LEU B 2 73 ? 29.88080 59.26380 37.99660 1.000 10.18840 73 LEU D O 1
ATOM 1601 N N . HIS B 2 74 ? 30.32880 61.47580 38.02860 1.000 10.18840 74 HIS D N 1
ATOM 1602 C CA . HIS B 2 74 ? 30.42580 61.56780 39.48160 1.000 10.18840 74 HIS D CA 1
ATOM 1603 C C . HIS B 2 74 ? 30.24680 63.02480 39.88560 1.000 10.18840 74 HIS D C 1
ATOM 1604 O O . HIS B 2 74 ? 30.04480 63.90280 39.04460 1.000 10.18840 74 HIS D O 1
ATOM 1611 N N . GLY B 2 75 ? 30.33980 63.27780 41.18560 1.000 10.18840 75 GLY D N 1
ATOM 1612 C CA . GLY B 2 75 ? 30.13380 64.61480 41.69860 1.000 10.18840 75 GLY D CA 1
ATOM 1613 C C . GLY B 2 75 ? 31.27780 65.20080 42.50060 1.000 10.18840 75 GLY D C 1
ATOM 1614 O O . GLY B 2 75 ? 32.22480 64.49380 42.85060 1.000 10.18840 75 GLY D O 1
ATOM 1615 N N . MET B 2 76 ? 31.24680 66.51580 42.71160 1.000 35.39050 76 MET D N 1
ATOM 1616 C CA . MET B 2 76 ? 32.16080 67.20480 43.61160 1.000 35.39050 76 MET D CA 1
ATOM 1617 C C . MET B 2 76 ? 31.36880 68.02080 44.62260 1.000 35.39050 76 MET D C 1
ATOM 1618 O O . MET B 2 76 ? 30.28580 68.52580 44.31960 1.000 35.39050 76 MET D O 1
ATOM 1623 N N . ASP B 2 77 ? 31.91980 68.15380 45.83060 1.000 31.39601 77 ASP D N 1
ATOM 1624 C CA . ASP B 2 77 ? 31.24280 68.95380 46.84460 1.000 31.39601 77 ASP D CA 1
ATOM 1625 C C . ASP B 2 77 ? 31.39080 70.44880 46.57060 1.000 31.39601 77 ASP D C 1
ATOM 1626 O O . ASP B 2 77 ? 30.39080 71.15680 46.53760 1.000 31.39601 77 ASP D O 1
ATOM 1631 N N . GLU B 2 78 ? 32.61880 70.95380 46.42260 1.000 35.32871 78 GLU D N 1
ATOM 1632 C CA . GLU B 2 78 ? 32.99180 72.32280 46.01760 1.000 35.32871 78 GLU D CA 1
ATOM 1633 C C . GLU B 2 78 ? 32.65080 73.42680 47.03360 1.000 35.32871 78 GLU D C 1
ATOM 1634 O O . GLU B 2 78 ? 32.93580 74.59880 46.74560 1.000 35.32871 78 GLU D O 1
ATOM 1640 N N . ARG B 2 79 ? 32.04180 73.11580 48.18860 1.000 13.85032 79 ARG D N 1
ATOM 1641 C CA . ARG B 2 79 ? 31.65580 74.16580 49.13860 1.000 13.85032 79 ARG D CA 1
ATOM 1642 C C . ARG B 2 79 ? 32.85980 74.81580 49.81560 1.000 13.85032 79 ARG D C 1
ATOM 1643 O O . ARG B 2 79 ? 32.82280 76.01280 50.11660 1.000 13.85032 79 ARG D O 1
ATOM 1651 N N . LEU B 2 80 ? 33.92380 74.05580 50.06460 1.000 10.99247 80 LEU D N 1
ATOM 1652 C CA . LEU B 2 80 ? 35.10780 74.56880 50.73960 1.000 10.99247 80 LEU D CA 1
ATOM 1653 C C . LEU B 2 80 ? 36.21680 74.92280 49.76560 1.000 10.99247 80 LEU D C 1
ATOM 1654 O O . LEU B 2 80 ? 37.36580 75.09480 50.17860 1.000 10.99247 80 LEU D O 1
ATOM 1659 N N . ARG B 2 81 ? 35.89180 75.06180 48.48960 1.000 19.86459 81 ARG D N 1
ATOM 1660 C CA . ARG B 2 81 ? 36.87780 75.37480 47.46760 1.000 19.86459 81 ARG D CA 1
ATOM 1661 C C . ARG B 2 81 ? 37.03380 76.88880 47.40560 1.000 19.86459 81 ARG D C 1
ATOM 1662 O O . ARG B 2 81 ? 36.09680 77.60580 47.04260 1.000 19.86459 81 ARG D O 1
ATOM 1670 N N . THR B 2 82 ? 38.21280 77.37280 47.77760 1.000 10.18840 82 THR D N 1
ATOM 1671 C CA . THR B 2 82 ? 38.46780 78.80180 47.87260 1.000 10.18840 82 THR D CA 1
ATOM 1672 C C . THR B 2 82 ? 38.88680 79.40880 46.54060 1.000 10.18840 82 THR D C 1
ATOM 1673 O O . THR B 2 82 ? 38.54480 80.55780 46.25460 1.000 10.18840 82 THR D O 1
ATOM 1677 N N . HIS B 2 83 ? 39.63680 78.66980 45.73060 1.000 56.56654 83 HIS D N 1
ATOM 1678 C CA . HIS B 2 83 ? 40.10580 79.15980 44.43460 1.000 56.56654 83 HIS D CA 1
ATOM 1679 C C . HIS B 2 83 ? 39.10180 78.71680 43.37760 1.000 56.56654 83 HIS D C 1
ATOM 1680 O O . HIS B 2 83 ? 39.16980 77.59580 42.87260 1.000 56.56654 83 HIS D O 1
ATOM 1687 N N . ARG B 2 84 ? 38.16180 79.59680 43.04460 1.000 37.83369 84 ARG D N 1
ATOM 1688 C CA . ARG B 2 84 ? 37.07780 79.28280 42.11960 1.000 37.83369 84 ARG D CA 1
ATOM 1689 C C . ARG B 2 84 ? 36.90080 80.39680 41.10060 1.000 37.83369 84 ARG D C 1
ATOM 1690 O O . ARG B 2 84 ? 35.77880 80.76880 40.74660 1.000 37.83369 84 ARG D O 1
ATOM 1698 N N . GLU B 2 85 ? 38.01480 80.93780 40.61460 1.000 42.46113 85 GLU D N 1
ATOM 1699 C CA . GLU B 2 85 ? 37.98680 82.06480 39.68960 1.000 42.46113 85 GLU D CA 1
ATOM 1700 C C . GLU B 2 85 ? 37.55880 81.60580 38.30160 1.000 42.46113 85 GLU D C 1
ATOM 1701 O O . GLU B 2 85 ? 38.18780 80.72280 37.70760 1.000 42.46113 85 GLU D O 1
ATOM 1707 N N . GLY B 2 86 ? 36.48580 82.20180 37.78860 1.000 36.00770 86 GLY D N 1
ATOM 1708 C CA . GLY B 2 86 ? 35.97380 81.91280 36.47160 1.000 36.00770 86 GLY D CA 1
ATOM 1709 C C . GLY B 2 86 ? 34.80480 80.95180 36.44360 1.000 36.00770 86 GLY D C 1
ATOM 1710 O O . GLY B 2 86 ? 34.02480 80.97580 35.48460 1.000 36.00770 86 GLY D O 1
ATOM 1711 N N . LEU B 2 87 ? 34.65580 80.12180 37.47360 1.000 33.99546 87 LEU D N 1
ATOM 1712 C CA . LEU B 2 87 ? 33.56380 79.17180 37.55460 1.000 33.99546 87 LEU D CA 1
ATOM 1713 C C . LEU B 2 87 ? 32.26380 79.88480 37.92460 1.000 33.99546 87 LEU D C 1
ATOM 1714 O O . LEU B 2 87 ? 32.28780 80.93180 38.57360 1.000 33.99546 87 LEU D O 1
ATOM 1719 N N . PRO B 2 88 ? 31.11580 79.34180 37.52560 1.000 16.87306 88 PRO D N 1
ATOM 1720 C CA . PRO B 2 88 ? 29.84280 79.84480 38.05160 1.000 16.87306 88 PRO D CA 1
ATOM 1721 C C . PRO B 2 88 ? 29.67180 79.46080 39.51460 1.000 16.87306 88 PRO D C 1
ATOM 1722 O O . PRO B 2 88 ? 30.37980 78.61180 40.05860 1.000 16.87306 88 PRO D O 1
ATOM 1726 N N . ALA B 2 89 ? 28.70180 80.10880 40.15260 1.000 33.17393 89 ALA D N 1
ATOM 1727 C CA . ALA B 2 89 ? 28.45580 79.91080 41.57760 1.000 33.17393 89 ALA D CA 1
ATOM 1728 C C . ALA B 2 89 ? 27.80480 78.55180 41.80460 1.000 33.17393 89 ALA D C 1
ATOM 1729 O O . ALA B 2 89 ? 26.64980 78.33680 41.42460 1.000 33.17393 89 ALA D O 1
ATOM 1731 N N . ALA B 2 90 ? 28.54380 77.63680 42.42760 1.000 21.65226 90 ALA D N 1
ATOM 1732 C CA . ALA B 2 90 ? 28.08080 76.27680 42.64860 1.000 21.65226 90 ALA D CA 1
ATOM 1733 C C . ALA B 2 90 ? 28.24080 75.89680 44.11260 1.000 21.65226 90 ALA D C 1
ATOM 1734 O O . ALA B 2 90 ? 29.25280 76.21580 44.74260 1.000 21.65226 90 ALA D O 1
ATOM 1736 N N . ASP B 2 91 ? 27.23680 75.20380 44.64260 1.000 50.74043 91 ASP D N 1
ATOM 1737 C CA . ASP B 2 91 ? 27.33980 74.57480 45.95060 1.000 50.74043 91 ASP D CA 1
ATOM 1738 C C . ASP B 2 91 ? 27.60280 73.08580 45.86760 1.000 50.74043 91 ASP D C 1
ATOM 1739 O O . ASP B 2 91 ? 28.02680 72.50780 46.86260 1.000 50.74043 91 ASP D O 1
ATOM 1744 N N . PHE B 2 92 ? 27.29780 72.45980 44.73360 1.000 14.77055 92 PHE D N 1
ATOM 1745 C CA . PHE B 2 92 ? 27.62580 71.07780 44.41060 1.000 14.77055 92 PHE D CA 1
ATOM 1746 C C . PHE B 2 92 ? 27.76380 71.02880 42.89460 1.000 14.77055 92 PHE D C 1
ATOM 1747 O O . PHE B 2 92 ? 27.29180 71.92280 42.19260 1.000 14.77055 92 PHE D O 1
ATOM 1755 N N . SER B 2 93 ? 28.41580 69.98880 42.38460 1.000 10.18840 93 SER D N 1
ATOM 1756 C CA . SER B 2 93 ? 28.56780 69.88080 40.93960 1.000 10.18840 93 SER D CA 1
ATOM 1757 C C . SER B 2 93 ? 28.54380 68.42180 40.51860 1.000 10.18840 93 SER D C 1
ATOM 1758 O O . SER B 2 93 ? 28.83080 67.53280 41.31660 1.000 10.18840 93 SER D O 1
ATOM 1761 N N . VAL B 2 94 ? 28.15380 68.18680 39.26360 1.000 10.18840 94 VAL D N 1
ATOM 1762 C CA . VAL B 2 94 ? 28.15980 66.86680 38.63160 1.000 10.18840 94 VAL D CA 1
ATOM 1763 C C . VAL B 2 94 ? 28.89780 66.98680 37.30360 1.000 10.18840 94 VAL D C 1
ATOM 1764 O O . VAL B 2 94 ? 28.53480 67.82280 36.46760 1.000 10.18840 94 VAL D O 1
ATOM 1768 N N . PHE B 2 95 ? 29.94280 66.18180 37.11860 1.000 10.18840 95 PHE D N 1
ATOM 1769 C CA . PHE B 2 95 ? 30.71180 66.18180 35.88160 1.000 10.18840 95 PHE D CA 1
ATOM 1770 C C . PHE B 2 95 ? 30.37980 64.96180 35.01860 1.000 10.18840 95 PHE D C 1
ATOM 1771 O O . PHE B 2 95 ? 30.08680 63.87780 35.52860 1.000 10.18840 95 PHE D O 1
ATOM 1779 N N . TYR B 2 96 ? 30.40680 65.15980 33.69960 1.000 10.18840 96 TYR D N 1
ATOM 1780 C CA . TYR B 2 96 ? 30.11880 64.11680 32.71260 1.000 10.18840 96 TYR D CA 1
ATOM 1781 C C . TYR B 2 96 ? 31.26980 64.04780 31.71460 1.000 10.18840 96 TYR D C 1
ATOM 1782 O O . TYR B 2 96 ? 31.44280 64.96380 30.90760 1.000 10.18840 96 TYR D O 1
ATOM 1791 N N . HIS B 2 97 ? 32.05880 62.97780 31.76760 1.000 6.74095 97 HIS D N 1
ATOM 1792 C CA . HIS B 2 97 ? 33.18080 62.79180 30.85160 1.000 6.74095 97 HIS D CA 1
ATOM 1793 C C . HIS B 2 97 ? 32.74580 61.94380 29.65760 1.000 6.74095 97 HIS D C 1
ATOM 1794 O O . HIS B 2 97 ? 32.39080 60.77280 29.82260 1.000 6.74095 97 HIS D O 1
ATOM 1801 N N . LEU B 2 98 ? 32.82880 62.51180 28.45460 1.000 10.18840 98 LEU D N 1
ATOM 1802 C CA . LEU B 2 98 ? 32.42180 61.83480 27.23060 1.000 10.18840 98 LEU D CA 1
ATOM 1803 C C . LEU B 2 98 ? 33.62080 61.63780 26.30960 1.000 10.18840 98 LEU D C 1
ATOM 1804 O O . LEU B 2 98 ? 34.52580 62.46880 26.26960 1.000 10.18840 98 LEU D O 1
ATOM 1809 N N . ILE B 2 99 ? 33.61780 60.53680 25.55760 1.000 19.28198 99 ILE D N 1
ATOM 1810 C CA . ILE B 2 99 ? 34.74080 60.15380 24.70560 1.000 19.28198 99 ILE D CA 1
ATOM 1811 C C . ILE B 2 99 ? 34.23180 59.85280 23.29960 1.000 19.28198 99 ILE D C 1
ATOM 1812 O O . ILE B 2 99 ? 33.27080 59.09380 23.13160 1.000 19.28198 99 ILE D O 1
ATOM 1817 N N . SER B 2 100 ? 34.86480 60.45980 22.29760 1.000 53.16992 100 SER D N 1
ATOM 1818 C CA . SER B 2 100 ? 34.67780 60.11580 20.89360 1.000 53.16992 100 SER D CA 1
ATOM 1819 C C . SER B 2 100 ? 35.89880 59.34680 20.40560 1.000 53.16992 100 SER D C 1
ATOM 1820 O O . SER B 2 100 ? 37.01480 59.87580 20.42960 1.000 53.16992 100 SER D O 1
ATOM 1823 N N . ILE B 2 101 ? 35.68880 58.10680 19.95860 1.000 30.42285 101 ILE D N 1
ATOM 1824 C CA . ILE B 2 101 ? 36.80980 57.29880 19.48560 1.000 30.42285 101 ILE D CA 1
ATOM 1825 C C . ILE B 2 101 ? 37.27880 57.77080 18.10660 1.000 30.42285 101 ILE D C 1
ATOM 1826 O O . ILE B 2 101 ? 38.48480 57.78080 17.82660 1.000 30.42285 101 ILE D O 1
ATOM 1831 N N . ASP B 2 102 ? 36.35680 58.23880 17.25960 1.000 60.03789 102 ASP D N 1
ATOM 1832 C CA . ASP B 2 102 ? 36.69780 58.59980 15.88560 1.000 60.03789 102 ASP D CA 1
ATOM 1833 C C . ASP B 2 102 ? 37.45780 59.91680 15.79160 1.000 60.03789 102 ASP D C 1
ATOM 1834 O O . ASP B 2 102 ? 38.21980 60.11380 14.84060 1.000 60.03789 102 ASP D O 1
ATOM 1839 N N . ARG B 2 103 ? 37.26180 60.82580 16.74560 1.000 36.12625 103 ARG D N 1
ATOM 1840 C CA . ARG B 2 103 ? 38.06980 62.03480 16.80660 1.000 36.12625 103 ARG D CA 1
ATOM 1841 C C . ARG B 2 103 ? 39.29680 61.88680 17.68960 1.000 36.12625 103 ARG D C 1
ATOM 1842 O O . ARG B 2 103 ? 40.19480 62.73380 17.60460 1.000 36.12625 103 ARG D O 1
ATOM 1850 N N . ASN B 2 104 ? 39.32280 60.84980 18.54360 1.000 35.86027 104 ASN D N 1
ATOM 1851 C CA . ASN B 2 104 ? 40.33380 60.63480 19.58960 1.000 35.86027 104 ASN D CA 1
ATOM 1852 C C . ASN B 2 104 ? 40.36980 61.83780 20.53660 1.000 35.86027 104 ASN D C 1
ATOM 1853 O O . ASN B 2 104 ? 41.42880 62.33580 20.91860 1.000 35.86027 104 ASN D O 1
ATOM 1858 N N . ARG B 2 105 ? 39.18680 62.34980 20.86060 1.000 40.79784 105 ARG D N 1
ATOM 1859 C CA . ARG B 2 105 ? 39.03080 63.52480 21.69960 1.000 40.79784 105 ARG D CA 1
ATOM 1860 C C . ARG B 2 105 ? 38.04380 63.20880 22.81260 1.000 40.79784 105 ARG D C 1
ATOM 1861 O O . ARG B 2 105 ? 37.24280 62.27580 22.71160 1.000 40.79784 105 ARG D O 1
ATOM 1869 N N . ASP B 2 106 ? 38.09980 64.00980 23.87360 1.000 51.67749 106 ASP D N 1
ATOM 1870 C CA . ASP B 2 106 ? 37.18580 63.91080 25.00060 1.000 51.67749 106 ASP D CA 1
ATOM 1871 C C . ASP B 2 106 ? 36.58880 65.28180 25.27860 1.000 51.67749 106 ASP D C 1
ATOM 1872 O O . ASP B 2 106 ? 37.12680 66.31180 24.86660 1.000 51.67749 106 ASP D O 1
ATOM 1877 N N . ILE B 2 107 ? 35.44780 65.27980 25.95960 1.000 10.18840 107 ILE D N 1
ATOM 1878 C CA . ILE B 2 107 ? 34.82280 66.49880 26.45560 1.000 10.18840 107 ILE D CA 1
ATOM 1879 C C . ILE B 2 107 ? 34.28880 66.20880 27.85760 1.000 10.18840 107 ILE D C 1
ATOM 1880 O O . ILE B 2 107 ? 33.88580 65.08080 28.15860 1.000 10.18840 107 ILE D O 1
ATOM 1885 N N . MET B 2 108 ? 34.37680 67.19780 28.74460 1.000 39.49153 108 MET D N 1
ATOM 1886 C CA . MET B 2 108 ? 33.79680 67.10980 30.07760 1.000 39.49153 108 MET D CA 1
ATOM 1887 C C . MET B 2 108 ? 32.74480 68.19780 30.26260 1.000 39.49153 108 MET D C 1
ATOM 1888 O O . MET B 2 108 ? 33.03580 69.38080 30.07060 1.000 39.49153 108 MET D O 1
ATOM 1893 N N . LEU B 2 109 ? 31.53480 67.79680 30.64860 1.000 10.18840 109 LEU D N 1
ATOM 1894 C CA . LEU B 2 109 ? 30.42680 68.71080 30.90960 1.000 10.18840 109 LEU D CA 1
ATOM 1895 C C . LEU B 2 109 ? 30.20780 68.78580 32.41360 1.000 10.18840 109 LEU D C 1
ATOM 1896 O O . LEU B 2 109 ? 30.07680 67.74980 33.06760 1.000 10.18840 109 LEU D O 1
ATOM 1901 N N . LYS B 2 110 ? 30.15780 69.99980 32.95860 1.000 12.68590 110 LYS D N 1
ATOM 1902 C CA . LYS B 2 110 ? 29.99580 70.21480 34.39360 1.000 12.68590 110 LYS D CA 1
ATOM 1903 C C . LYS B 2 110 ? 28.68780 70.94880 34.65760 1.000 12.68590 110 LYS D C 1
ATOM 1904 O O . LYS B 2 110 ? 28.46180 72.03180 34.11860 1.000 12.68590 110 LYS D O 1
ATOM 1910 N N . VAL B 2 111 ? 27.82880 70.35680 35.47560 1.000 6.22731 111 VAL D N 1
ATOM 1911 C CA . VAL B 2 111 ? 26.55380 70.95380 35.85160 1.000 6.22731 111 VAL D CA 1
ATOM 1912 C C . VAL B 2 111 ? 26.66780 71.45480 37.28460 1.000 6.22731 111 VAL D C 1
ATOM 1913 O O . VAL B 2 111 ? 26.99080 70.67980 38.18860 1.000 6.22731 111 VAL D O 1
ATOM 1917 N N . ALA B 2 112 ? 26.41680 72.74680 37.48860 1.000 7.18098 112 ALA D N 1
ATOM 1918 C CA . ALA B 2 112 ? 26.44080 73.36580 38.80860 1.000 7.18098 112 ALA D CA 1
ATOM 1919 C C . ALA B 2 112 ? 25.09680 73.23680 39.52060 1.000 7.18098 112 ALA D C 1
ATOM 1920 O O . ALA B 2 112 ? 24.03780 73.32280 38.89460 1.000 7.18098 112 ALA D O 1
ATOM 1922 N N . LEU B 2 113 ? 25.14880 73.04280 40.83960 1.000 22.64957 113 LEU D N 1
ATOM 1923 C CA . LEU B 2 113 ? 23.96180 72.86080 41.66560 1.000 22.64957 113 LEU D CA 1
ATOM 1924 C C . LEU B 2 113 ? 24.03880 73.72280 42.92060 1.000 22.64957 113 LEU D C 1
ATOM 1925 O O . LEU B 2 113 ? 25.11980 74.08780 43.38660 1.000 22.64957 113 LEU D O 1
ATOM 1930 N N . ALA B 2 114 ? 22.86680 74.03480 43.46560 1.000 26.21435 114 ALA D N 1
ATOM 1931 C CA . ALA B 2 114 ? 22.72380 74.71780 44.74260 1.000 26.21435 114 ALA D CA 1
ATOM 1932 C C . ALA B 2 114 ? 22.41980 73.71280 45.84960 1.000 26.21435 114 ALA D C 1
ATOM 1933 O O . ALA B 2 114 ? 21.94980 72.60180 45.59660 1.000 26.21435 114 ALA D O 1
ATOM 1935 N N . GLU B 2 115 ? 22.69380 74.12680 47.09260 1.000 52.66703 115 GLU D N 1
ATOM 1936 C CA . GLU B 2 115 ? 22.61280 73.23180 48.24560 1.000 52.66703 115 GLU D CA 1
ATOM 1937 C C . GLU B 2 115 ? 21.18480 72.82580 48.59360 1.000 52.66703 115 GLU D C 1
ATOM 1938 O O . GLU B 2 115 ? 20.98980 71.78280 49.22660 1.000 52.66703 115 GLU D O 1
ATOM 1944 N N . ASN B 2 116 ? 20.18880 73.61880 48.20260 1.000 66.04167 116 ASN D N 1
ATOM 1945 C CA . ASN B 2 116 ? 18.79980 73.31780 48.51960 1.000 66.04167 116 ASN D CA 1
ATOM 1946 C C . ASN B 2 116 ? 18.11980 72.45780 47.46560 1.000 66.04167 116 ASN D C 1
ATOM 1947 O O . ASN B 2 116 ? 17.06580 71.87480 47.74460 1.000 66.04167 116 ASN D O 1
ATOM 1952 N N . ASP B 2 117 ? 18.70380 72.35480 46.27360 1.000 47.41253 117 ASP D N 1
ATOM 1953 C CA . ASP B 2 117 ? 18.01180 71.85380 45.09460 1.000 47.41253 117 ASP D CA 1
ATOM 1954 C C . ASP B 2 117 ? 18.93880 70.87880 44.35460 1.000 47.41253 117 ASP D C 1
ATOM 1955 O O . ASP B 2 117 ? 19.32680 71.06480 43.20360 1.000 47.41253 117 ASP D O 1
ATOM 1960 N N . LEU B 2 118 ? 19.40080 69.85280 45.06760 1.000 16.90240 118 LEU D N 1
ATOM 1961 C CA . LEU B 2 118 ? 20.25980 68.82680 44.47360 1.000 16.90240 118 LEU D CA 1
ATOM 1962 C C . LEU B 2 118 ? 19.41980 67.92080 43.57660 1.000 16.90240 118 LEU D C 1
ATOM 1963 O O . LEU B 2 118 ? 19.01480 66.81780 43.94760 1.000 16.90240 118 LEU D O 1
ATOM 1968 N N . HIS B 2 119 ? 19.15780 68.40980 42.36760 1.000 38.31330 119 HIS D N 1
ATOM 1969 C CA . HIS B 2 119 ? 18.33280 67.70480 41.39760 1.000 38.31330 119 HIS D CA 1
ATOM 1970 C C . HIS B 2 119 ? 18.87880 67.98680 40.00860 1.000 38.31330 119 HIS D C 1
ATOM 1971 O O . HIS B 2 119 ? 19.16580 69.13880 39.67860 1.000 38.31330 119 HIS D O 1
ATOM 1978 N N . VAL B 2 120 ? 19.02980 66.93380 39.21460 1.000 10.18840 120 VAL D N 1
ATOM 1979 C CA . VAL B 2 120 ? 19.53480 67.02280 37.84760 1.000 10.18840 120 VAL D CA 1
ATOM 1980 C C . VAL B 2 120 ? 18.83480 65.90580 37.07060 1.000 10.18840 120 VAL D C 1
ATOM 1981 O O . VAL B 2 120 ? 18.52180 64.86280 37.66660 1.000 10.18840 120 VAL D O 1
ATOM 1985 N N . PRO B 2 121 ? 18.51080 66.06980 35.78260 1.000 27.20383 121 PRO D N 1
ATOM 1986 C CA . PRO B 2 121 ? 17.89580 64.95480 35.04860 1.000 27.20383 121 PRO D CA 1
ATOM 1987 C C . PRO B 2 121 ? 18.87880 63.83480 34.74260 1.000 27.20383 121 PRO D C 1
ATOM 1988 O O . PRO B 2 121 ? 20.06880 64.05980 34.51360 1.000 27.20383 121 PRO D O 1
ATOM 1992 N N . THR B 2 122 ? 18.35080 62.61180 34.76660 1.000 24.85919 122 THR D N 1
ATOM 1993 C CA . THR B 2 122 ? 19.14580 61.40780 34.57660 1.000 24.85919 122 THR D CA 1
ATOM 1994 C C . THR B 2 122 ? 19.64780 61.27580 33.14060 1.000 24.85919 122 THR D C 1
ATOM 1995 O O . THR B 2 122 ? 19.00980 61.71480 32.17960 1.000 24.85919 122 THR D O 1
ATOM 1999 N N . PHE B 2 123 ? 20.84580 60.72380 33.01960 1.000 0.81312 123 PHE D N 1
ATOM 2000 C CA . PHE B 2 123 ? 21.54580 60.59680 31.75460 1.000 0.81312 123 PHE D CA 1
ATOM 2001 C C . PHE B 2 123 ? 21.39480 59.19480 31.17360 1.000 0.81312 123 PHE D C 1
ATOM 2002 O O . PHE B 2 123 ? 21.99080 58.89880 30.13560 1.000 0.81312 123 PHE D O 1
ATOM 2010 N N . THR B 2 124 ? 20.59180 58.34280 31.82860 1.000 41.37078 124 THR D N 1
ATOM 2011 C CA . THR B 2 124 ? 20.50980 56.91180 31.52860 1.000 41.37078 124 THR D CA 1
ATOM 2012 C C . THR B 2 124 ? 19.89380 56.60280 30.16960 1.000 41.37078 124 THR D C 1
ATOM 2013 O O . THR B 2 124 ? 20.17780 55.53880 29.60760 1.000 41.37078 124 THR D O 1
ATOM 2017 N N . LYS B 2 125 ? 18.99080 57.45680 29.67560 1.000 59.45672 125 LYS D N 1
ATOM 2018 C CA . LYS B 2 125 ? 18.36180 57.20780 28.37860 1.000 59.45672 125 LYS D CA 1
ATOM 2019 C C . LYS B 2 125 ? 19.38080 57.27580 27.24560 1.000 59.45672 125 LYS D C 1
ATOM 2020 O O . LYS B 2 125 ? 19.35580 56.44780 26.33060 1.000 59.45672 125 LYS D O 1
ATOM 2026 N N . LEU B 2 126 ? 20.26280 58.27180 27.28360 1.000 31.55175 126 LEU D N 1
ATOM 2027 C CA . LEU B 2 126 ? 21.29480 58.41180 26.26060 1.000 31.55175 126 LEU D CA 1
ATOM 2028 C C . LEU B 2 126 ? 22.36480 57.33580 26.40560 1.000 31.55175 126 LEU D C 1
ATOM 2029 O O . LEU B 2 126 ? 22.63280 56.57980 25.46760 1.000 31.55175 126 LEU D O 1
ATOM 2034 N N . PHE B 2 127 ? 22.96980 57.23780 27.58260 1.000 22.22327 127 PHE D N 1
ATOM 2035 C CA . PHE B 2 127 ? 24.05280 56.28480 27.83160 1.000 22.22327 127 PHE D CA 1
ATOM 2036 C C . PHE B 2 127 ? 23.65080 55.32580 28.94060 1.000 22.22327 127 PHE D C 1
ATOM 2037 O O . PHE B 2 127 ? 23.44880 55.76580 30.08760 1.000 22.22327 127 PHE D O 1
ATOM 2045 N N . PRO B 2 128 ? 23.48980 54.02980 28.63960 1.000 22.60734 128 PRO D N 1
ATOM 2046 C CA . PRO B 2 128 ? 22.99980 53.07680 29.65360 1.000 22.60734 128 PRO D CA 1
ATOM 2047 C C . PRO B 2 128 ? 23.93680 52.86480 30.83160 1.000 22.60734 128 PRO D C 1
ATOM 2048 O O . PRO B 2 128 ? 23.45680 52.53080 31.92060 1.000 22.60734 128 PRO D O 1
ATOM 2052 N N . ASN B 2 129 ? 25.25380 53.03780 30.65160 1.000 36.52766 129 ASN D N 1
ATOM 2053 C CA . ASN B 2 129 ? 26.23080 52.82780 31.72160 1.000 36.52766 129 ASN D CA 1
ATOM 2054 C C . ASN B 2 129 ? 26.10880 53.83080 32.86860 1.000 36.52766 129 ASN D C 1
ATOM 2055 O O . ASN B 2 129 ? 26.72880 53.62180 33.91460 1.000 36.52766 129 ASN D O 1
ATOM 2060 N N . ALA B 2 130 ? 25.33480 54.90580 32.69860 1.000 10.18840 130 ALA D N 1
ATOM 2061 C CA . ALA B 2 130 ? 25.17780 55.95380 33.69860 1.000 10.18840 130 ALA D CA 1
ATOM 2062 C C . ALA B 2 130 ? 24.36580 55.51980 34.90960 1.000 10.18840 130 ALA D C 1
ATOM 2063 O O . ALA B 2 130 ? 24.30980 56.27780 35.87960 1.000 10.18840 130 ALA D O 1
ATOM 2065 N N . ASN B 2 131 ? 23.72380 54.34780 34.86060 1.000 7.14320 131 ASN D N 1
ATOM 2066 C CA . ASN B 2 131 ? 22.82380 53.90680 35.92260 1.000 7.14320 131 ASN D CA 1
ATOM 2067 C C . ASN B 2 131 ? 23.56880 53.66980 37.23760 1.000 7.14320 131 ASN D C 1
ATOM 2068 O O . ASN B 2 131 ? 23.14980 54.15980 38.29160 1.000 7.14320 131 ASN D O 1
ATOM 2073 N N . TRP B 2 132 ? 24.66880 52.91080 37.19760 1.000 10.18840 132 TRP D N 1
ATOM 2074 C CA . TRP B 2 132 ? 25.47780 52.70280 38.39860 1.000 10.18840 132 TRP D CA 1
ATOM 2075 C C . TRP B 2 132 ? 26.22080 53.96380 38.83760 1.000 10.18840 132 TRP D C 1
ATOM 2076 O O . TRP B 2 132 ? 26.42280 54.15980 40.04060 1.000 10.18840 132 TRP D O 1
ATOM 2087 N N . TYR B 2 133 ? 26.65780 54.80480 37.88860 1.000 15.16396 133 TYR D N 1
ATOM 2088 C CA . TYR B 2 133 ? 27.38080 56.02980 38.23660 1.000 15.16396 133 TYR D CA 1
ATOM 2089 C C . TYR B 2 133 ? 26.48780 57.01680 38.97760 1.000 15.16396 133 TYR D C 1
ATOM 2090 O O . TYR B 2 133 ? 26.94380 57.70780 39.89560 1.000 15.16396 133 TYR D O 1
ATOM 2099 N N . GLU B 2 134 ? 25.21780 57.09980 38.58760 1.000 10.60474 134 GLU D N 1
ATOM 2100 C CA . GLU B 2 134 ? 24.30180 58.01980 39.24560 1.000 10.60474 134 GLU D CA 1
ATOM 2101 C C . GLU B 2 134 ? 23.89380 57.50680 40.61960 1.000 10.60474 134 GLU D C 1
ATOM 2102 O O . GLU B 2 134 ? 23.64680 58.30780 41.52760 1.000 10.60474 134 GLU D O 1
ATOM 2108 N N . ARG B 2 135 ? 23.79380 56.18180 40.77260 1.000 11.25396 135 ARG D N 1
ATOM 2109 C CA . ARG B 2 135 ? 23.53180 55.58880 42.08060 1.000 11.25396 135 ARG D CA 1
ATOM 2110 C C . ARG B 2 135 ? 24.67380 55.85480 43.05360 1.000 11.25396 135 ARG D C 1
ATOM 2111 O O . ARG B 2 135 ? 24.43080 56.12580 44.23460 1.000 11.25396 135 ARG D O 1
ATOM 2119 N N . GLU B 2 136 ? 25.92180 55.76880 42.57760 1.000 44.88726 136 GLU D N 1
ATOM 2120 C CA . GLU B 2 136 ? 27.07180 56.08280 43.42260 1.000 44.88726 136 GLU D CA 1
ATOM 2121 C C . GLU B 2 136 ? 27.08980 57.55180 43.81260 1.000 44.88726 136 GLU D C 1
ATOM 2122 O O . GLU B 2 136 ? 27.42180 57.88980 44.95460 1.000 44.88726 136 GLU D O 1
ATOM 2128 N N . THR B 2 137 ? 26.75680 58.43180 42.86860 1.000 10.18840 137 THR D N 1
ATOM 2129 C CA . THR B 2 137 ? 26.65780 59.85780 43.15460 1.000 10.18840 137 THR D CA 1
ATOM 2130 C C . THR B 2 137 ? 25.51780 60.14080 44.12960 1.000 10.18840 137 THR D C 1
ATOM 2131 O O . THR B 2 137 ? 25.64180 61.00880 45.00060 1.000 10.18840 137 THR D O 1
ATOM 2135 N N . TRP B 2 138 ? 24.39980 59.42080 43.99660 1.000 10.18840 138 TRP D N 1
ATOM 2136 C CA . TRP B 2 138 ? 23.34680 59.49080 45.00760 1.000 10.18840 138 TRP D CA 1
ATOM 2137 C C . TRP B 2 138 ? 23.81280 58.90880 46.34460 1.000 10.18840 138 TRP D C 1
ATOM 2138 O O . TRP B 2 138 ? 23.38680 59.37180 47.40560 1.000 10.18840 138 TRP D O 1
ATOM 2149 N N . ASP B 2 139 ? 24.65180 57.87580 46.32160 1.000 21.21279 139 ASP D N 1
ATOM 2150 C CA . ASP B 2 139 ? 25.11080 57.27880 47.57060 1.000 21.21279 139 ASP D CA 1
ATOM 2151 C C . ASP B 2 139 ? 26.12380 58.18680 48.27360 1.000 21.21279 139 ASP D C 1
ATOM 2152 O O . ASP B 2 139 ? 25.95780 58.52580 49.44960 1.000 21.21279 139 ASP D O 1
ATOM 2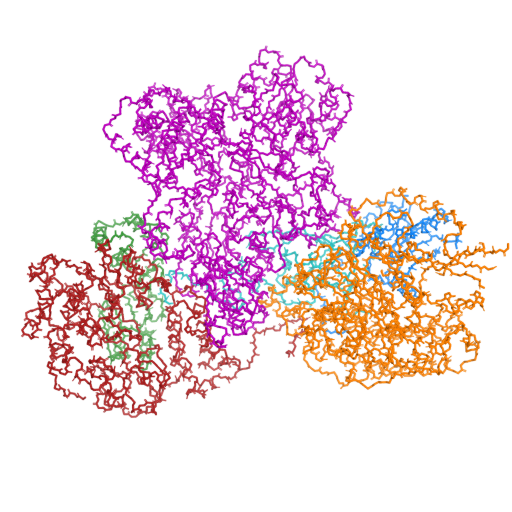157 N N . LEU B 2 140 ? 27.16880 58.60280 47.56060 1.000 10.18840 140 LEU D N 1
ATOM 2158 C CA . LEU B 2 140 ? 28.30180 59.26380 48.20060 1.000 10.18840 140 LEU D CA 1
ATOM 2159 C C . LEU B 2 140 ? 28.06580 60.75280 48.41460 1.000 10.18840 140 LEU D C 1
ATOM 2160 O O . LEU B 2 140 ? 28.58280 61.32180 49.37760 1.000 10.18840 140 LEU D O 1
ATOM 2165 N N . PHE B 2 141 ? 27.32880 61.39480 47.52660 1.000 10.18840 141 PHE D N 1
ATOM 2166 C CA . PHE B 2 141 ? 26.85980 62.76380 47.66960 1.000 10.18840 141 PHE D CA 1
ATOM 2167 C C . PHE B 2 141 ? 25.35880 62.67980 47.90960 1.000 10.18840 141 PHE D C 1
ATOM 2168 O O . PHE B 2 141 ? 24.82880 61.60380 48.13960 1.000 10.18840 141 PHE D O 1
ATOM 2176 N N . GLY B 2 142 ? 24.66780 63.80680 47.91660 1.000 15.69070 142 GLY D N 1
ATOM 2177 C CA . GLY B 2 142 ? 23.22580 63.69480 48.05560 1.000 15.69070 142 GLY D CA 1
ATOM 2178 C C . GLY B 2 142 ? 22.44380 64.18980 46.85960 1.000 15.69070 142 GLY D C 1
ATOM 2179 O O . GLY B 2 142 ? 21.28880 64.59280 46.99260 1.000 15.69070 142 GLY D O 1
ATOM 2180 N N . ILE B 2 143 ? 23.06980 64.15380 45.68360 1.000 2.48696 143 ILE D N 1
ATOM 2181 C CA . ILE B 2 143 ? 22.41080 64.53780 44.43960 1.000 2.48696 143 ILE D CA 1
ATOM 2182 C C . ILE B 2 143 ? 21.35580 63.50980 44.04560 1.000 2.48696 143 ILE D C 1
ATOM 2183 O O . ILE B 2 143 ? 21.63680 62.30880 43.95860 1.000 2.48696 143 ILE D O 1
ATOM 2188 N N . THR B 2 144 ? 20.13280 63.98380 43.79860 1.000 23.15755 144 THR D N 1
ATOM 2189 C CA . THR B 2 144 ? 19.03280 63.14880 43.32460 1.000 23.15755 144 THR D CA 1
ATOM 2190 C C . THR B 2 144 ? 18.93380 63.24680 41.80460 1.000 23.15755 144 THR D C 1
ATOM 2191 O O . THR B 2 144 ? 18.88380 64.34980 41.25260 1.000 23.15755 144 THR D O 1
ATOM 2195 N N . PHE B 2 145 ? 18.91580 62.09480 41.13360 1.000 10.18840 145 PHE D N 1
ATOM 2196 C CA . PHE B 2 145 ? 18.80280 62.02280 39.67660 1.000 10.18840 145 PHE D CA 1
ATOM 2197 C C . PHE B 2 145 ? 17.35580 61.71180 39.31060 1.000 10.18840 145 PHE D C 1
ATOM 2198 O O . PHE B 2 145 ? 16.89880 60.57580 39.45360 1.000 10.18840 145 PHE D O 1
ATOM 2206 N N . ASP B 2 146 ? 16.64080 62.72980 38.84160 1.000 61.04435 146 ASP D N 1
ATOM 2207 C CA . ASP B 2 146 ? 15.21780 62.59380 38.55960 1.000 61.04435 146 ASP D CA 1
ATOM 2208 C C . ASP B 2 146 ? 14.98680 61.76880 37.30060 1.000 61.04435 146 ASP D C 1
ATOM 2209 O O . ASP B 2 146 ? 15.54480 62.06280 36.24060 1.000 61.04435 146 ASP D O 1
ATOM 2214 N N . GLY B 2 147 ? 14.13280 60.75580 37.41260 1.000 26.38724 147 GLY D N 1
ATOM 2215 C CA . GLY B 2 147 ? 13.86380 59.83880 36.32760 1.000 26.38724 147 GLY D CA 1
ATOM 2216 C C . GLY B 2 147 ? 14.62680 58.53380 36.39460 1.000 26.38724 147 GLY D C 1
ATOM 2217 O O . GLY B 2 147 ? 14.50780 57.71980 35.47360 1.000 26.38724 147 GLY D O 1
ATOM 2218 N N . HIS B 2 148 ? 15.40380 58.31180 37.44660 1.000 29.37048 148 HIS D N 1
ATOM 2219 C CA . HIS B 2 148 ? 16.13680 57.06280 37.60560 1.000 29.37048 148 HIS D CA 1
ATOM 2220 C C . HIS B 2 148 ? 15.17580 55.95980 38.03760 1.000 29.37048 148 HIS D C 1
ATOM 2221 O O . HIS B 2 148 ? 14.33180 56.19380 38.91060 1.000 29.37048 148 HIS D O 1
ATOM 2228 N N . PRO B 2 149 ? 15.25080 54.75980 37.43360 1.000 30.31399 149 PRO D N 1
ATOM 2229 C CA . PRO B 2 149 ? 14.30780 53.68480 37.78560 1.000 30.31399 149 PRO D CA 1
ATOM 2230 C C . PRO B 2 149 ? 14.47680 53.14080 39.19860 1.000 30.31399 149 PRO D C 1
ATOM 2231 O O . PRO B 2 149 ? 13.50980 53.08880 39.96560 1.000 30.31399 149 PRO D O 1
ATOM 2235 N N . ASN B 2 150 ? 15.69980 52.74780 39.56160 1.000 68.62637 150 ASN D N 1
ATOM 2236 C CA . ASN B 2 150 ? 15.99780 52.23880 40.90260 1.000 68.62637 150 ASN D CA 1
ATOM 2237 C C . ASN B 2 150 ? 17.21080 52.99080 41.43660 1.000 68.62637 150 ASN D C 1
ATOM 2238 O O . ASN B 2 150 ? 18.34580 52.52180 41.33060 1.000 68.62637 150 ASN D O 1
ATOM 2243 N N . LEU B 2 151 ? 16.96180 54.16180 42.02060 1.000 36.62492 151 LEU D N 1
ATOM 2244 C CA . LEU B 2 151 ? 18.02680 54.99680 42.56760 1.000 36.62492 151 LEU D CA 1
ATOM 2245 C C . LEU B 2 151 ? 18.16380 54.67280 44.05160 1.000 36.62492 151 LEU D C 1
ATOM 2246 O O . LEU B 2 151 ? 17.58380 55.31980 44.92460 1.000 36.62492 151 LEU D O 1
ATOM 2251 N N . ARG B 2 152 ? 18.93480 53.62680 44.32760 1.000 79.69434 152 ARG D N 1
ATOM 2252 C CA . ARG B 2 152 ? 19.22180 53.17580 45.67760 1.000 79.69434 152 ARG D CA 1
ATOM 2253 C C . ARG B 2 152 ? 20.72680 53.18880 45.91660 1.000 79.69434 152 ARG D C 1
ATOM 2254 O O . ARG B 2 152 ? 21.52680 53.42880 45.00760 1.000 79.69434 152 ARG D O 1
ATOM 2262 N N . ARG B 2 153 ? 21.10280 52.91380 47.16060 1.000 46.26285 153 ARG D N 1
ATOM 2263 C CA . ARG B 2 153 ? 22.49380 53.00080 47.57960 1.000 46.26285 153 ARG D CA 1
ATOM 2264 C C . ARG B 2 153 ? 23.29880 51.82180 47.05060 1.000 46.26285 153 ARG D C 1
ATOM 2265 O O . ARG B 2 153 ? 22.94280 50.66080 47.26860 1.000 46.26285 153 ARG D O 1
ATOM 2273 N N . ILE B 2 154 ? 24.39780 52.12880 46.35960 1.000 17.16439 154 ILE D N 1
ATOM 2274 C CA . ILE B 2 154 ? 25.18780 51.10680 45.68360 1.000 17.16439 154 ILE D CA 1
ATOM 2275 C C . ILE B 2 154 ? 26.48680 50.78580 46.42460 1.000 17.16439 154 ILE D C 1
ATOM 2276 O O . ILE B 2 154 ? 27.11180 49.75380 46.13660 1.000 17.16439 154 ILE D O 1
ATOM 2281 N N . MET B 2 155 ? 26.90280 51.61580 47.38260 1.000 68.16087 155 MET D N 1
ATOM 2282 C CA . MET B 2 155 ? 28.11880 51.35980 48.14460 1.000 68.16087 155 MET D CA 1
ATOM 2283 C C . MET B 2 155 ? 27.81780 51.04680 49.60260 1.000 68.16087 155 MET D C 1
ATOM 2284 O O . MET B 2 155 ? 28.16080 49.96780 50.09460 1.000 68.16087 155 MET D O 1
ATOM 2289 N N . MET B 2 156 ? 27.18980 51.97180 50.30560 1.000 48.76502 156 MET D N 1
ATOM 2290 C CA . MET B 2 156 ? 26.84480 51.77780 51.69760 1.000 48.76502 156 MET D CA 1
ATOM 2291 C C . MET B 2 156 ? 25.53480 50.99980 51.81560 1.000 48.76502 156 MET D C 1
ATOM 2292 O O . MET B 2 156 ? 24.76180 50.93480 50.85660 1.000 48.76502 156 MET D O 1
ATOM 2297 N N . PRO B 2 157 ? 25.27780 50.37280 52.97160 1.000 53.08336 157 PRO D N 1
ATOM 2298 C CA . PRO B 2 157 ? 23.97380 49.72480 53.19960 1.000 53.08336 157 PRO D CA 1
ATOM 2299 C C . PRO B 2 157 ? 22.81180 50.70880 53.20260 1.000 53.08336 157 PRO D C 1
ATOM 2300 O O . PRO B 2 157 ? 22.96880 51.92880 53.23460 1.000 53.08336 157 PRO D O 1
ATOM 2304 N N . GLN B 2 158 ? 21.60780 50.14080 53.17760 1.000 74.59924 158 GLN D N 1
ATOM 2305 C CA . GLN B 2 158 ? 20.39980 50.90980 52.91860 1.000 74.59924 158 GLN D CA 1
ATOM 2306 C C . GLN B 2 158 ? 19.91680 51.69580 54.12660 1.000 74.59924 158 GLN D C 1
ATOM 2307 O O . GLN B 2 158 ? 19.04980 52.56180 53.97560 1.000 74.59924 158 GLN D O 1
ATOM 2313 N N . THR B 2 159 ? 20.44180 51.41180 55.31160 1.000 57.51550 159 THR D N 1
ATOM 2314 C CA . THR B 2 159 ? 20.09880 52.14280 56.51860 1.000 57.51550 159 THR D CA 1
ATOM 2315 C C . THR B 2 159 ? 21.16280 53.15980 56.89360 1.000 57.51550 159 THR D C 1
ATOM 2316 O O . THR B 2 159 ? 21.01880 53.84380 57.91260 1.000 57.51550 159 THR D O 1
ATOM 2320 N N . TRP B 2 160 ? 22.22180 53.26480 56.09260 1.000 43.41035 160 TRP D N 1
ATOM 2321 C CA . TRP B 2 160 ? 23.30880 54.20880 56.32760 1.000 43.41035 160 TRP D CA 1
ATOM 2322 C C . TRP B 2 160 ? 22.80480 55.62280 56.10660 1.000 43.41035 160 TRP D C 1
ATOM 2323 O O . TRP B 2 160 ? 22.45180 55.99480 54.98460 1.000 43.41035 160 TRP D O 1
ATOM 2334 N N . LYS B 2 161 ? 22.74380 56.40680 57.17460 1.000 51.49844 161 LYS D N 1
ATOM 2335 C CA . LYS B 2 161 ? 22.41280 57.81780 57.06560 1.000 51.49844 161 LYS D CA 1
ATOM 2336 C C . LYS B 2 161 ? 23.68780 58.61080 56.81960 1.000 51.49844 161 LYS D C 1
ATOM 2337 O O . LYS B 2 161 ? 24.70280 58.38980 57.48460 1.000 51.49844 161 LYS D O 1
ATOM 2343 N N . GLY B 2 162 ? 23.63580 59.51280 55.86060 1.000 25.05018 162 GLY D N 1
ATOM 2344 C CA . GLY B 2 162 ? 24.79680 60.32380 55.58260 1.000 25.05018 162 GLY D CA 1
ATOM 2345 C C . GLY B 2 162 ? 25.41380 60.00180 54.23460 1.000 25.05018 162 GLY D C 1
ATOM 2346 O O . GLY B 2 162 ? 25.38880 58.85980 53.75860 1.000 25.05018 162 GLY D O 1
ATOM 2347 N N . HIS B 2 163 ? 25.99080 61.02380 53.61860 1.000 10.18840 163 HIS D N 1
ATOM 2348 C CA . HIS B 2 163 ? 26.60280 60.90480 52.30260 1.000 10.18840 163 HIS D CA 1
ATOM 2349 C C . HIS B 2 163 ? 28.10480 61.08280 52.46760 1.000 10.18840 163 HIS D C 1
ATOM 2350 O O . HIS B 2 163 ? 28.57780 62.21480 52.64560 1.000 10.18840 163 HIS D O 1
ATOM 2357 N N . PRO B 2 164 ? 28.87880 59.99080 52.45660 1.000 10.18840 164 PRO D N 1
ATOM 2358 C CA . PRO B 2 164 ? 30.27280 60.02980 52.94260 1.000 10.18840 164 PRO D CA 1
ATOM 2359 C C . PRO B 2 164 ? 3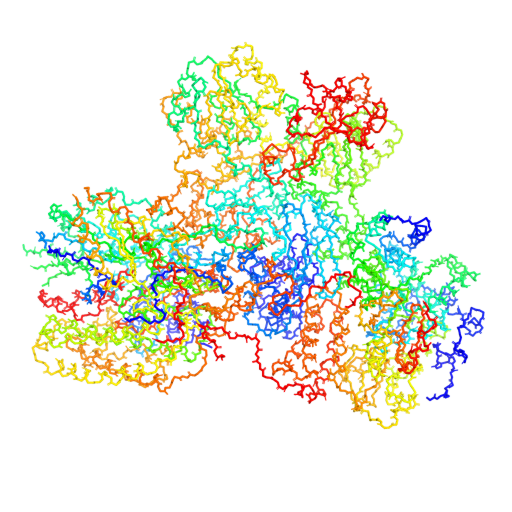1.26180 60.88580 52.16060 1.000 10.18840 164 PRO D C 1
ATOM 2360 O O . PRO B 2 164 ? 32.30280 61.22880 52.72760 1.000 10.18840 164 PRO D O 1
ATOM 2364 N N . LEU B 2 165 ? 31.00080 61.25380 50.90960 1.000 10.18840 165 LEU D N 1
ATOM 2365 C CA . LEU B 2 165 ? 31.92780 62.14380 50.22160 1.000 10.18840 165 LEU D CA 1
ATOM 2366 C C . LEU B 2 165 ? 31.56080 63.61180 50.36560 1.000 10.18840 165 LEU D C 1
ATOM 2367 O O . LEU B 2 165 ? 32.13980 64.45180 49.67460 1.000 10.18840 165 LEU D O 1
ATOM 2372 N N . ARG B 2 166 ? 30.63580 63.94380 51.25360 1.000 5.57774 166 ARG D N 1
ATOM 2373 C CA . ARG B 2 166 ? 30.39780 65.34080 51.55960 1.000 5.57774 166 ARG D CA 1
ATOM 2374 C C . ARG B 2 166 ? 31.47480 65.81080 52.52560 1.000 5.57774 166 ARG D C 1
ATOM 2375 O O . ARG B 2 166 ? 32.00080 65.03180 53.32360 1.000 5.57774 166 ARG D O 1
ATOM 2383 N N . LYS B 2 167 ? 31.81580 67.09380 52.43860 1.000 10.18840 167 LYS D N 1
ATOM 2384 C CA . LYS B 2 167 ? 32.94580 67.60380 53.20660 1.000 10.18840 167 LYS D CA 1
ATOM 2385 C C . LYS B 2 167 ? 32.62880 67.79780 54.68360 1.000 10.18840 167 LYS D C 1
ATOM 2386 O O . LYS B 2 167 ? 33.55680 67.92580 55.48660 1.000 10.18840 167 LYS D O 1
ATOM 2392 N N . ASP B 2 168 ? 31.35880 67.79780 55.06760 1.000 50.39981 168 ASP D N 1
ATOM 2393 C CA . ASP B 2 168 ? 31.00680 67.81480 56.47760 1.000 50.39981 168 ASP D CA 1
ATOM 2394 C C . ASP B 2 168 ? 30.96480 66.42180 57.09560 1.000 50.39981 168 ASP D C 1
ATOM 2395 O O . ASP B 2 168 ? 30.72980 66.30480 58.29960 1.000 50.39981 168 ASP D O 1
ATOM 2400 N N . TYR B 2 169 ? 31.17080 65.37180 56.30760 1.000 9.12013 169 TYR D N 1
ATOM 2401 C CA . TYR B 2 169 ? 31.13480 64.01080 56.82560 1.000 9.12013 169 TYR D CA 1
ATOM 2402 C C . TYR B 2 169 ? 32.53980 63.61180 57.26560 1.000 9.12013 169 TYR D C 1
ATOM 2403 O O . TYR B 2 169 ? 33.47180 63.69080 56.45660 1.000 9.12013 169 TYR D O 1
ATOM 2412 N N . PRO B 2 170 ? 32.73980 63.21980 58.52660 1.000 27.91782 170 PRO D N 1
ATOM 2413 C CA . PRO B 2 170 ? 34.08280 62.84580 59.01160 1.000 27.91782 170 PRO D CA 1
ATOM 2414 C C . PRO B 2 170 ? 34.62680 61.57680 58.35360 1.000 27.91782 170 PRO D C 1
ATOM 2415 O O . PRO B 2 170 ? 33.92980 60.56680 58.24260 1.000 27.91782 170 PRO D O 1
ATOM 2419 N N . ALA B 2 171 ? 35.88180 61.65680 57.89260 1.000 13.46838 171 ALA D N 1
ATOM 2420 C CA . ALA B 2 171 ? 36.50880 60.55580 57.15960 1.000 13.46838 171 ALA D CA 1
ATOM 2421 C C . ALA B 2 171 ? 36.86080 59.34880 58.03360 1.000 13.46838 171 ALA D C 1
ATOM 2422 O O . ALA B 2 171 ? 36.64680 58.20580 57.61660 1.000 13.46838 171 ALA D O 1
ATOM 2424 N N . ARG B 2 172 ? 37.40180 59.56280 59.23060 1.000 29.73499 172 ARG D N 1
ATOM 2425 C CA . ARG B 2 172 ? 38.01580 58.46680 59.97660 1.000 29.73499 172 ARG D CA 1
ATOM 2426 C C . ARG B 2 172 ? 37.01780 57.66180 60.80360 1.000 29.73499 172 ARG D C 1
ATOM 2427 O O . ARG B 2 172 ? 36.05380 58.19980 61.34860 1.000 29.73499 172 ARG D O 1
ATOM 2435 N N . ALA B 2 173 ? 37.28780 56.34980 60.89460 1.000 31.61891 173 ALA D N 1
ATOM 2436 C CA . ALA B 2 173 ? 36.50580 55.43280 61.72660 1.000 31.61891 173 ALA D CA 1
ATOM 2437 C C . ALA B 2 173 ? 36.60980 55.76080 63.20860 1.000 31.61891 173 ALA D C 1
ATOM 2438 O O . ALA B 2 173 ? 35.65480 55.52580 63.95960 1.000 31.61891 173 ALA D O 1
ATOM 2440 N N . THR B 2 174 ? 37.78080 56.24780 63.64860 1.000 26.93871 174 THR D N 1
ATOM 2441 C CA . THR B 2 174 ? 38.00280 56.62580 65.04460 1.000 26.93871 174 THR D CA 1
ATOM 2442 C C . THR B 2 174 ? 37.07480 57.75080 65.48860 1.000 26.93871 174 THR D C 1
ATOM 2443 O O . THR B 2 174 ? 36.77880 57.87380 66.68160 1.000 26.93871 174 THR D O 1
ATOM 2447 N N . GLU B 2 175 ? 36.61580 58.57880 64.54760 1.000 74.52485 175 GLU D N 1
ATOM 2448 C CA . GLU B 2 175 ? 35.73480 59.69080 64.86660 1.000 74.52485 175 GLU D CA 1
ATOM 2449 C C . GLU B 2 175 ? 34.31880 59.21880 65.18360 1.000 74.52485 175 GLU D C 1
ATOM 2450 O O . GLU B 2 175 ? 33.56580 59.95280 65.82560 1.000 74.52485 175 GLU D O 1
ATOM 2456 N N . PHE B 2 176 ? 33.93280 58.03480 64.71760 1.000 83.39288 176 PHE D N 1
ATOM 2457 C CA . PHE B 2 176 ? 32.67480 57.41080 65.09660 1.000 83.39288 176 PHE D CA 1
ATOM 2458 C C . PHE B 2 176 ? 32.87280 56.47380 66.28960 1.000 83.39288 176 PHE D C 1
ATOM 2459 O O . PHE B 2 176 ? 33.99480 56.18980 66.71260 1.000 83.39288 176 PHE D O 1
ATOM 2467 N N . SER B 2 177 ? 31.74280 55.97680 66.83460 1.000 65.26660 177 SER D N 1
ATOM 2468 C CA . SER B 2 177 ? 31.79780 55.05080 67.96260 1.000 65.26660 177 SER D CA 1
ATOM 2469 C C . SER B 2 177 ? 32.19780 53.65780 67.47260 1.000 65.26660 177 SER D C 1
ATOM 2470 O O . SER B 2 177 ? 31.73980 53.22280 66.41260 1.000 65.26660 177 SER D O 1
ATOM 2473 N N . PRO B 2 178 ? 33.03080 52.92280 68.23860 1.000 56.83240 178 PRO D N 1
ATOM 2474 C CA . PRO B 2 178 ? 33.57980 51.64980 67.73760 1.000 56.83240 178 PRO D CA 1
ATOM 2475 C C . PRO B 2 178 ? 32.57480 50.51080 67.66760 1.000 56.83240 178 PRO D C 1
ATOM 2476 O O . PRO B 2 178 ? 31.39980 50.66880 68.01460 1.000 56.83240 178 PRO D O 1
ATOM 2480 N N . PHE B 2 179 ? 33.04880 49.35080 67.21360 1.000 64.19693 179 PHE D N 1
ATOM 2481 C CA . PHE B 2 179 ? 32.20880 48.17680 66.98760 1.000 64.19693 179 PHE D CA 1
ATOM 2482 C C . PHE B 2 179 ? 31.86780 47.55280 68.33960 1.000 64.19693 179 PHE D C 1
ATOM 2483 O O . PHE B 2 179 ? 32.50580 46.60980 68.81260 1.000 64.19693 179 PHE D O 1
ATOM 2491 N N . GLU B 2 180 ? 30.82080 48.09380 68.96160 1.000 76.87458 180 GLU D N 1
ATOM 2492 C CA . GLU B 2 180 ? 30.30980 47.62280 70.24260 1.000 76.87458 180 GLU D CA 1
ATOM 2493 C C . GLU B 2 180 ? 29.28680 46.50280 70.05260 1.000 76.87458 180 GLU D C 1
ATOM 2494 O O . GLU B 2 180 ? 28.73680 45.99680 71.03860 1.000 76.87458 180 GLU D O 1
ATOM 2496 N N . LEU B 2 181 ? 29.00980 46.14580 68.78860 1.000 63.35278 181 LEU D N 1
ATOM 2497 C CA . LEU B 2 181 ? 28.12580 45.06780 68.33260 1.000 63.35278 181 LEU D CA 1
ATOM 2498 C C . LEU B 2 181 ? 26.65580 45.34880 68.61660 1.000 63.35278 181 LEU D C 1
ATOM 2499 O O . LEU B 2 181 ? 25.83680 44.42380 68.61160 1.000 63.35278 181 LEU D O 1
ATOM 2501 N N . THR B 2 182 ? 26.30480 46.60980 68.88660 1.000 82.86403 182 THR D N 1
ATOM 2502 C CA . THR B 2 182 ? 24.89980 46.99280 68.95760 1.000 82.86403 182 THR D CA 1
ATOM 2503 C C . THR B 2 182 ? 24.23780 46.89380 67.58760 1.000 82.86403 182 THR D C 1
ATOM 2504 O O . THR B 2 182 ? 23.08380 46.46580 67.47560 1.000 82.86403 182 THR D O 1
ATOM 2508 N N . LYS B 2 183 ? 24.96280 47.27880 66.53460 1.000 73.20266 183 LYS D N 1
ATOM 2509 C CA . LYS B 2 183 ? 24.44780 47.26480 65.17260 1.000 73.20266 183 LYS D CA 1
ATOM 2510 C C . LYS B 2 183 ? 24.80580 45.97480 64.43660 1.000 73.20266 183 LYS D C 1
ATOM 2511 O O . LYS B 2 183 ? 24.13180 45.62180 63.45860 1.000 73.20266 183 LYS D O 1
ATOM 2513 N N . ALA B 2 184 ? 25.80280 45.23180 64.93360 1.000 65.11585 184 ALA D N 1
ATOM 2514 C CA . ALA B 2 184 ? 26.15980 43.93780 64.35360 1.000 65.11585 184 ALA D CA 1
ATOM 2515 C C . ALA B 2 184 ? 25.04880 42.91080 64.53460 1.000 65.11585 184 ALA D C 1
ATOM 2516 O O . ALA B 2 184 ? 24.78880 42.11680 63.62460 1.000 65.11585 184 ALA D O 1
ATOM 2518 N N . LYS B 2 185 ? 24.36180 42.93680 65.68160 1.000 104.66317 185 LYS D N 1
ATOM 2519 C CA . LYS B 2 185 ? 23.25580 42.00980 65.91360 1.000 104.66317 185 LYS D CA 1
ATOM 2520 C C . LYS B 2 185 ? 22.07480 42.32580 65.00360 1.000 104.66317 185 LYS D C 1
ATOM 2521 O O . LYS B 2 185 ? 21.42880 41.41280 64.46960 1.000 104.66317 185 LYS D O 1
ATOM 2527 N N . GLN B 2 186 ? 21.83680 43.61580 64.74360 1.000 94.09112 186 GLN D N 1
ATOM 2528 C CA . GLN B 2 186 ? 20.71180 44.00680 63.90160 1.000 94.09112 186 GLN D CA 1
ATOM 2529 C C . GLN B 2 186 ? 21.00280 43.71280 62.43760 1.000 94.09112 186 GLN D C 1
ATOM 2530 O O . GLN B 2 186 ? 20.11680 43.25680 61.70360 1.000 94.09112 186 GLN D O 1
ATOM 2536 N N . ASP B 2 187 ? 22.24880 43.94380 62.00360 1.000 101.82364 187 ASP D N 1
ATOM 2537 C CA . ASP B 2 187 ? 22.63880 43.59480 60.64260 1.000 101.82364 187 ASP D CA 1
ATOM 2538 C C . ASP B 2 187 ? 22.66880 42.08380 60.44660 1.000 101.82364 187 ASP D C 1
ATOM 2539 O O . ASP B 2 187 ? 22.36480 41.60280 59.35060 1.000 101.82364 187 ASP D O 1
ATOM 2544 N N . LEU B 2 188 ? 23.00080 41.32480 61.49960 1.000 72.56280 188 LEU D N 1
ATOM 2545 C CA . LEU B 2 188 ? 22.99680 39.86680 61.41460 1.000 72.56280 188 LEU D CA 1
ATOM 2546 C C . LEU B 2 188 ? 21.57580 39.34280 61.26360 1.000 72.56280 188 LEU D C 1
ATOM 2547 O O . LEU B 2 188 ? 21.32680 38.43680 60.46260 1.000 72.56280 188 LEU D O 1
ATOM 2552 N N . GLU B 2 189 ? 20.64580 39.87080 62.07160 1.000 113.50703 189 GLU D N 1
ATOM 2553 C CA . GLU B 2 189 ? 19.23480 39.50380 61.95460 1.000 113.50703 189 GLU D CA 1
ATOM 2554 C C . GLU B 2 189 ? 18.65180 39.89480 60.59860 1.000 113.50703 189 GLU D C 1
ATOM 2555 O O . GLU B 2 189 ? 17.83180 39.15680 60.03760 1.000 113.50703 189 GLU D O 1
ATOM 2561 N N . MET B 2 190 ? 19.01880 41.07680 60.08460 1.000 65.00305 190 MET D N 1
ATOM 2562 C CA . MET B 2 190 ? 18.56680 41.49780 58.75860 1.000 65.00305 190 MET D CA 1
ATOM 2563 C C . MET B 2 190 ? 19.11780 40.59080 57.65660 1.000 65.00305 190 MET D C 1
ATOM 2564 O O . MET B 2 190 ? 18.38380 40.20580 56.73860 1.000 65.00305 190 MET D O 1
ATOM 2566 N N . GLU B 2 191 ? 20.40480 40.22380 57.74660 1.000 103.04350 191 GLU D N 1
ATOM 2567 C CA . GLU B 2 191 ? 21.02280 39.32180 56.77260 1.000 103.04350 191 GLU D CA 1
ATOM 2568 C C . GLU B 2 191 ? 20.43780 37.91480 56.85560 1.000 103.04350 191 GLU D C 1
ATOM 2569 O O . GLU B 2 191 ? 20.32380 37.22880 55.83360 1.000 103.04350 191 GLU D O 1
ATOM 2575 N N . ALA B 2 192 ? 20.12880 37.44780 58.07160 1.000 69.20599 192 ALA D N 1
ATOM 2576 C CA . ALA B 2 192 ? 19.49480 36.14380 58.25160 1.000 69.20599 192 ALA D CA 1
ATOM 2577 C C . ALA B 2 192 ? 18.11880 36.10380 57.59860 1.000 69.20599 192 ALA D C 1
ATOM 2578 O O . ALA B 2 192 ? 17.74880 35.10480 56.97060 1.000 69.20599 192 ALA D O 1
ATOM 2580 N N . LEU B 2 193 ? 17.34480 37.17680 57.74360 1.000 89.21351 193 LEU D N 1
ATOM 2581 C CA . LEU B 2 193 ? 16.05280 37.28380 57.06860 1.000 89.21351 193 LEU D CA 1
ATOM 2582 C C . LEU B 2 193 ? 16.25480 37.92380 55.69360 1.000 89.21351 193 LEU D C 1
ATOM 2583 O O . LEU B 2 193 ? 15.87280 39.06580 55.43460 1.000 89.21351 193 LEU D O 1
ATOM 2588 N N . THR B 2 194 ? 16.89080 37.16180 54.80260 1.000 90.87543 194 THR D N 1
ATOM 2589 C CA . THR B 2 194 ? 17.12980 37.61680 53.43460 1.000 90.87543 194 THR D CA 1
ATOM 2590 C C . THR B 2 194 ? 15.89980 37.27580 52.60760 1.000 90.87543 194 THR D C 1
ATOM 2591 O O . THR B 2 194 ? 15.71980 36.13380 52.17760 1.000 90.87543 194 THR D O 1
ATOM 2595 N N . PHE B 2 195 ? 15.05880 38.27580 52.37760 1.000 105.40547 195 PHE D N 1
ATOM 2596 C CA . PHE B 2 195 ? 13.82380 38.12980 51.62560 1.000 105.40547 195 PHE D CA 1
ATOM 2597 C C . PHE B 2 195 ? 13.74080 39.26280 50.61760 1.000 105.40547 195 PHE D C 1
ATOM 2598 O O . PHE B 2 195 ? 14.41680 40.28480 50.74860 1.000 105.40547 195 PHE D O 1
ATOM 2606 N N . LYS B 2 196 ? 12.92680 39.05280 49.58560 1.000 82.51371 196 LYS D N 1
ATOM 2607 C CA . LYS B 2 196 ? 12.83080 39.99980 48.48760 1.000 82.51371 196 LYS D CA 1
ATOM 2608 C C . LYS B 2 196 ? 11.58980 40.86680 48.64760 1.000 82.51371 196 LYS D C 1
ATOM 2609 O O . LYS B 2 196 ? 10.46780 40.35080 48.52760 1.000 82.51371 196 LYS D O 1
ATOM 2615 N N . PRO B 2 197 ? 11.72480 42.16380 48.92760 1.000 85.36123 197 PRO D N 1
ATOM 2616 C CA . PRO B 2 197 ? 10.56880 43.06780 48.91960 1.000 85.36123 197 PRO D CA 1
ATOM 2617 C C . PRO B 2 197 ? 10.17880 43.58980 47.54460 1.000 85.36123 197 PRO D C 1
ATOM 2618 O O . PRO B 2 197 ? 9.40380 44.54880 47.48160 1.000 85.36123 197 PRO D O 1
ATOM 2622 N N . GLU B 2 198 ? 10.71480 42.98880 46.47060 1.000 99.21003 198 GLU D N 1
ATOM 2623 C CA . GLU B 2 198 ? 10.57780 43.43280 45.07360 1.000 99.21003 198 GLU D CA 1
ATOM 2624 C C . GLU B 2 198 ? 11.06280 44.86880 44.87560 1.000 99.21003 198 GLU D C 1
ATOM 2625 O O . GLU B 2 198 ? 10.51680 45.61580 44.05860 1.000 99.21003 198 GLU D O 1
ATOM 2631 N N . GLU B 2 199 ? 12.09880 45.25880 45.61860 1.000 95.47905 199 GLU D N 1
ATOM 2632 C CA . GLU B 2 199 ? 12.72780 46.56080 45.47360 1.000 95.47905 199 GLU D CA 1
ATOM 2633 C C . GLU B 2 199 ? 14.17380 46.49380 45.00660 1.000 95.47905 199 GLU D C 1
ATOM 2634 O O . GLU B 2 199 ? 14.73480 47.53480 44.64260 1.000 95.47905 199 GLU D O 1
ATOM 2640 N N . TRP B 2 200 ? 14.78580 45.30680 44.98160 1.000 92.89510 200 TRP D N 1
ATOM 2641 C CA . TRP B 2 200 ? 16.20380 45.14680 44.64860 1.000 92.89510 200 TRP D CA 1
ATOM 2642 C C . TRP B 2 200 ? 16.38080 45.07680 43.13160 1.000 92.89510 200 TRP D C 1
ATOM 2643 O O . TRP B 2 200 ? 16.75680 44.05280 42.55860 1.000 92.89510 200 TRP D O 1
ATOM 2654 N N . GLY B 2 201 ? 16.09780 46.19980 42.47660 1.000 53.91317 201 GLY D N 1
ATOM 2655 C CA . GLY B 2 201 ? 16.18180 46.25780 41.03260 1.000 53.91317 201 GLY D CA 1
ATOM 2656 C C . GLY B 2 201 ? 14.83080 46.47780 40.38360 1.000 53.91317 201 GLY D C 1
ATOM 2657 O O . GLY B 2 201 ? 13.93980 47.08180 40.99160 1.000 53.91317 201 GLY D O 1
ATOM 2658 N N . MET B 2 202 ? 14.67580 46.00280 39.14560 1.000 69.83340 202 MET D N 1
ATOM 2659 C CA . MET B 2 202 ? 13.41780 46.17380 38.42360 1.000 69.83340 202 MET D CA 1
ATOM 2660 C C . MET B 2 202 ? 12.30680 45.34880 39.05960 1.000 69.83340 202 MET D C 1
ATOM 2661 O O . MET B 2 202 ? 11.29880 45.90280 39.51960 1.000 69.83340 202 MET D O 1
ATOM 2663 N N . LYS B 2 203 ? 12.49280 44.02080 39.10360 1.000 75.83909 203 LYS D N 1
ATOM 2664 C CA . LYS B 2 203 ? 11.71180 43.07180 39.90960 1.000 75.83909 203 LYS D CA 1
ATOM 2665 C C . LYS B 2 203 ? 10.22680 43.07280 39.52960 1.000 75.83909 203 LYS D C 1
ATOM 2666 O O . LYS B 2 203 ? 9.35180 43.41680 40.32760 1.000 75.83909 203 LYS D O 1
ATOM 2672 N N . ARG B 2 204 ? 9.96080 42.68980 38.27560 1.000 106.65818 204 ARG D N 1
ATOM 2673 C CA . ARG B 2 204 ? 8.59180 42.69480 37.76460 1.000 106.65818 204 ARG D CA 1
ATOM 2674 C C . ARG B 2 204 ? 7.74480 41.59880 38.40460 1.000 106.65818 204 ARG D C 1
ATOM 2675 O O . ARG B 2 204 ? 6.58280 41.83380 38.75960 1.000 106.65818 204 ARG D O 1
ATOM 2683 N N . GLY B 2 205 ? 8.30580 40.40680 38.57460 1.000 82.48937 205 GLY D N 1
ATOM 2684 C CA . GLY B 2 205 ? 7.54880 39.28680 39.10160 1.000 82.48937 205 GLY D CA 1
ATOM 2685 C C . GLY B 2 205 ? 7.40880 39.32480 40.61060 1.000 82.48937 205 GLY D C 1
ATOM 2686 O O . GLY B 2 205 ? 8.33980 39.71780 41.31560 1.000 82.48937 205 GLY D O 1
ATOM 2687 N N . ASP B 2 210 ? 6.19780 30.61580 41.00860 1.000 91.30641 210 ASP D N 1
ATOM 2688 C CA . ASP B 2 210 ? 6.39180 30.94780 39.60160 1.000 91.30641 210 ASP D CA 1
ATOM 2689 C C . ASP B 2 210 ? 7.83780 31.34480 39.28860 1.000 91.30641 210 ASP D C 1
ATOM 2690 O O . ASP B 2 210 ? 8.35780 31.01280 38.22060 1.000 91.30641 210 ASP D O 1
ATOM 2695 N N . PHE B 2 211 ? 8.48480 32.06280 40.20760 1.000 104.94601 211 PHE D N 1
ATOM 2696 C CA . PHE B 2 211 ? 9.84280 32.54580 39.99360 1.000 104.94601 211 PHE D CA 1
ATOM 2697 C C . PHE B 2 211 ? 10.67480 32.23080 41.22760 1.000 104.94601 211 PHE D C 1
ATOM 2698 O O . PHE B 2 211 ? 10.25680 32.52180 42.35360 1.000 104.94601 211 PHE D O 1
ATOM 2706 N N . MET B 2 212 ? 11.84380 31.62980 41.01160 1.000 57.28138 212 MET D N 1
ATOM 2707 C CA . MET B 2 212 ? 12.76880 31.27680 42.08360 1.000 57.28138 212 MET D CA 1
ATOM 2708 C C . MET B 2 212 ? 13.86080 32.33780 42.17560 1.000 57.28138 212 MET D C 1
ATOM 2709 O O . MET B 2 212 ? 14.69080 32.46580 41.26960 1.000 57.28138 212 MET D O 1
ATOM 2711 N N . PHE B 2 213 ? 13.86480 33.08280 43.27560 1.000 85.44268 213 PHE D N 1
ATOM 2712 C CA . PHE B 2 213 ? 14.84480 34.13480 43.51160 1.000 85.44268 213 PHE D CA 1
ATOM 2713 C C . PHE B 2 213 ? 16.00880 33.53680 44.28860 1.000 85.44268 213 PHE D C 1
ATOM 2714 O O . PHE B 2 213 ? 15.83480 33.09280 45.42860 1.000 85.44268 213 PHE D O 1
ATOM 2722 N N . LEU B 2 214 ? 17.18780 33.50880 43.67360 1.000 66.55807 214 LEU D N 1
ATOM 2723 C CA . LEU B 2 214 ? 18.34380 32.87580 44.28660 1.000 66.55807 214 LEU D CA 1
ATOM 2724 C C . LEU B 2 214 ? 19.51080 33.84780 44.36560 1.000 66.55807 214 LEU D C 1
ATOM 2725 O O . LEU B 2 214 ? 19.79180 34.58180 43.41460 1.000 66.55807 214 LEU D O 1
ATOM 2730 N N . ASN B 2 215 ? 20.18680 33.84380 45.51060 1.000 72.95312 215 ASN D N 1
ATOM 2731 C CA . ASN B 2 215 ? 21.41280 34.60180 45.70160 1.000 72.95312 215 ASN D CA 1
ATOM 2732 C C . ASN B 2 215 ? 22.58480 33.63580 45.61060 1.000 72.95312 215 ASN D C 1
ATOM 2733 O O . ASN B 2 215 ? 22.62680 32.63680 46.33560 1.000 72.95312 215 ASN D O 1
ATOM 2738 N N . LEU B 2 216 ? 23.51780 33.91780 44.70760 1.000 73.71258 216 LEU D N 1
ATOM 2739 C CA . LEU B 2 216 ? 24.72380 33.11580 44.56160 1.000 73.71258 216 LEU D CA 1
ATOM 2740 C C . LEU B 2 216 ? 25.94780 33.99580 44.79060 1.000 73.71258 216 LEU D C 1
ATOM 2741 O O . LEU B 2 216 ? 26.06380 35.07680 44.20360 1.000 73.71258 216 LEU D O 1
ATOM 2746 N N . GLY B 2 217 ? 26.82880 33.55580 45.68960 1.000 57.95923 217 GLY D N 1
ATOM 2747 C CA . GLY B 2 217 ? 28.05780 34.26080 45.95660 1.000 57.95923 217 GLY D CA 1
ATOM 2748 C C . GLY B 2 217 ? 29.28280 33.40280 45.71160 1.000 57.95923 217 GLY D C 1
ATOM 2749 O O . GLY B 2 217 ? 29.52180 32.41280 46.40960 1.000 57.95923 217 GLY D O 1
ATOM 2750 N N . PRO B 2 218 ? 30.10880 33.78680 44.72760 1.000 67.19453 218 PRO D N 1
ATOM 2751 C CA . PRO B 2 218 ? 31.36280 33.06580 44.49460 1.000 67.19453 218 PRO D CA 1
ATOM 2752 C C . PRO B 2 218 ? 32.46880 33.49380 45.45160 1.000 67.19453 218 PRO D C 1
ATOM 2753 O O . PRO B 2 218 ? 32.52680 34.66680 45.81660 1.000 67.19453 218 PRO D O 1
ATOM 2757 N N . HIS B 2 224 ? 37.63380 37.03580 40.50560 1.000 90.32615 224 HIS D N 1
ATOM 2758 C CA . HIS B 2 224 ? 38.51080 36.62080 41.59260 1.000 90.32615 224 HIS D CA 1
ATOM 2759 C C . HIS B 2 224 ? 38.05480 37.18880 42.93760 1.000 90.32615 224 HIS D C 1
ATOM 2760 O O . HIS B 2 224 ? 38.70580 36.97280 43.95860 1.000 90.32615 224 HIS D O 1
ATOM 2767 N N . GLY B 2 225 ? 36.93780 37.91580 42.93560 1.000 37.55453 225 GLY D N 1
ATOM 2768 C CA . GLY B 2 225 ? 36.45380 38.55580 44.14760 1.000 37.55453 225 GLY D CA 1
ATOM 2769 C C . GLY B 2 225 ? 35.10580 38.04880 44.61660 1.000 37.55453 225 GLY D C 1
ATOM 2770 O O . GLY B 2 225 ? 34.38980 37.38680 43.85960 1.000 37.55453 225 GLY D O 1
ATOM 2771 N N . ALA B 2 226 ? 34.75080 38.34880 45.86560 1.000 63.53343 226 ALA D N 1
ATOM 2772 C CA . ALA B 2 226 ? 33.51180 37.87780 46.47260 1.000 63.53343 226 ALA D CA 1
ATOM 2773 C C . ALA B 2 226 ? 32.44880 38.97080 46.41760 1.000 63.53343 226 ALA D C 1
ATOM 2774 O O . ALA B 2 226 ? 32.63780 40.05480 46.97960 1.000 63.53343 226 ALA D O 1
ATOM 2776 N N . PHE B 2 227 ? 31.33680 38.68280 45.74160 1.000 70.72324 227 PHE D N 1
ATOM 2777 C CA . PHE B 2 227 ? 30.21480 39.60680 45.67160 1.000 70.72324 227 PHE D CA 1
ATOM 2778 C C . PHE B 2 227 ? 28.92680 38.81180 45.50360 1.000 70.72324 227 PHE D C 1
ATOM 2779 O O . PHE B 2 227 ? 28.93880 37.65080 45.08860 1.000 70.72324 227 PHE D O 1
ATOM 2787 N N . ARG B 2 228 ? 27.81580 39.44980 45.85360 1.000 77.47765 228 ARG D N 1
ATOM 2788 C CA . ARG B 2 228 ? 26.49780 38.83980 45.78660 1.000 77.47765 228 ARG D CA 1
ATOM 2789 C C . ARG B 2 228 ? 25.74080 39.30780 44.54960 1.000 77.47765 228 ARG D C 1
ATOM 2790 O O . ARG B 2 228 ? 25.91780 40.43080 44.07360 1.000 77.47765 228 ARG D O 1
ATOM 2798 N N . ILE B 2 229 ? 24.90480 38.41980 44.02060 1.000 67.26003 229 ILE D N 1
ATOM 2799 C CA . ILE B 2 229 ? 24.01880 38.72880 42.90360 1.000 67.26003 229 ILE D CA 1
ATOM 2800 C C . ILE B 2 229 ? 22.68380 38.02380 43.13660 1.000 67.26003 229 ILE D C 1
ATOM 2801 O O . ILE B 2 229 ? 22.64380 36.87680 43.59260 1.000 67.26003 229 ILE D O 1
ATOM 2806 N N . VAL B 2 230 ? 21.58980 38.74080 42.89960 1.000 57.08384 230 VAL D N 1
ATOM 2807 C CA . VAL B 2 230 ? 20.23780 38.20280 43.02760 1.000 57.08384 230 VAL D CA 1
ATOM 2808 C C . VAL B 2 230 ? 19.72480 37.87580 41.62760 1.000 57.08384 230 VAL D C 1
ATOM 2809 O O . VAL B 2 230 ? 19.54980 38.77580 40.79760 1.000 57.08384 230 VAL D O 1
ATOM 2813 N N . LEU B 2 231 ? 19.52880 36.58480 41.34660 1.000 70.07151 231 LEU D N 1
ATOM 2814 C CA . LEU B 2 231 ? 19.13580 36.10680 40.02860 1.000 70.07151 231 LEU D CA 1
ATOM 2815 C C . LEU B 2 231 ? 17.73780 35.48880 40.06560 1.000 70.07151 231 LEU D C 1
ATOM 2816 O O . LEU B 2 231 ? 17.35480 34.82780 41.03960 1.000 70.07151 231 LEU D O 1
ATOM 2821 N N . GLN B 2 232 ? 16.97580 35.74380 39.00060 1.000 103.92982 232 GLN D N 1
ATOM 2822 C CA . GLN B 2 232 ? 15.63580 35.21180 38.78260 1.000 103.92982 232 GLN D CA 1
ATOM 2823 C C . GLN B 2 232 ? 15.68380 33.99380 37.86660 1.000 103.92982 232 GLN D C 1
ATOM 2824 O O . GLN B 2 232 ? 16.13780 34.09280 36.72160 1.000 103.92982 232 GLN D O 1
ATOM 2830 N N . LEU B 2 233 ? 15.19680 32.85980 38.35660 1.000 76.66340 233 LEU D N 1
ATOM 2831 C CA . LEU B 2 233 ? 15.25280 31.62380 37.58760 1.000 76.66340 233 LEU D CA 1
ATOM 2832 C C . LEU B 2 233 ? 13.84580 31.13780 37.24660 1.000 76.66340 233 LEU D C 1
ATOM 2833 O O . LEU B 2 233 ? 13.39580 30.10080 37.73660 1.000 76.66340 233 LEU D O 1
ATOM 2838 N N . ILE B 2 238 ? 17.81380 32.76480 32.87960 1.000 58.72908 238 ILE D N 1
ATOM 2839 C CA . ILE B 2 238 ? 17.99480 34.06480 33.51360 1.000 58.72908 238 ILE D CA 1
ATOM 2840 C C . ILE B 2 238 ? 16.97180 35.05880 32.97660 1.000 58.72908 238 ILE D C 1
ATOM 2841 O O . ILE B 2 238 ? 16.99680 35.41780 31.79960 1.000 58.72908 238 ILE D O 1
ATOM 2846 N N . VAL B 2 239 ? 16.06980 35.50280 33.84860 1.000 69.62765 239 VAL D N 1
ATOM 2847 C CA . VAL B 2 239 ? 15.03880 36.45680 33.45660 1.000 69.62765 239 VAL D CA 1
ATOM 2848 C C . VAL B 2 239 ? 15.41480 37.85080 33.95460 1.000 69.62765 239 VAL D C 1
ATOM 2849 O O . VAL B 2 239 ? 15.04880 38.85880 33.33960 1.000 69.62765 239 VAL D O 1
ATOM 2853 N N . ASP B 2 240 ? 16.20280 37.91280 35.03360 1.000 114.13925 240 ASP D N 1
ATOM 2854 C CA . ASP B 2 240 ? 16.59080 39.17380 35.66160 1.000 114.13925 240 ASP D CA 1
ATOM 2855 C C . ASP B 2 240 ? 17.72380 38.92080 36.64860 1.000 114.13925 240 ASP D C 1
ATOM 2856 O O . ASP B 2 240 ? 17.61080 38.05580 37.51560 1.000 114.13925 240 ASP D O 1
ATOM 2861 N N . CYS B 2 241 ? 18.81380 39.67280 36.55160 1.000 93.61137 241 CYS D N 1
ATOM 2862 C CA . CYS B 2 241 ? 19.91180 39.54280 37.49960 1.000 93.61137 241 CYS D CA 1
ATOM 2863 C C . CYS B 2 241 ? 20.33980 40.92280 37.97360 1.000 93.61137 241 CYS D C 1
ATOM 2864 O O . CYS B 2 241 ? 20.39580 41.86980 37.18360 1.000 93.61137 241 CYS D O 1
ATOM 2867 N N . VAL B 2 242 ? 20.64880 41.02680 39.26560 1.000 45.47755 242 VAL D N 1
ATOM 2868 C CA . VAL B 2 242 ? 20.93680 42.30080 39.92960 1.000 45.47755 242 VAL D CA 1
ATOM 2869 C C . VAL B 2 242 ? 22.16680 42.13780 40.81860 1.000 45.47755 242 VAL D C 1
ATOM 2870 O O . VAL B 2 242 ? 22.10180 41.44180 41.84660 1.000 45.47755 242 VAL D O 1
ATOM 2874 N N . PRO B 2 243 ? 23.32480 42.65480 40.40060 1.000 58.87176 243 PRO D N 1
ATOM 2875 C CA . PRO B 2 243 ? 24.50780 42.63580 41.27060 1.000 58.87176 243 PRO D CA 1
ATOM 2876 C C . PRO B 2 243 ? 24.31980 43.52280 42.49160 1.000 58.87176 243 PRO D C 1
ATOM 2877 O O . PRO B 2 243 ? 23.78080 44.62780 42.39760 1.000 58.87176 243 PRO D O 1
ATOM 2881 N N . ASP B 2 244 ? 24.73980 43.02280 43.65060 1.000 79.76016 244 ASP D N 1
ATOM 2882 C CA . ASP B 2 244 ? 24.82980 43.82480 44.86360 1.000 79.76016 244 ASP D CA 1
ATOM 2883 C C . ASP B 2 244 ? 26.30880 43.95780 45.20460 1.000 79.76016 244 ASP D C 1
ATOM 2884 O O . ASP B 2 244 ? 26.94880 42.98480 45.61260 1.000 79.76016 244 ASP D O 1
ATOM 2889 N N . ILE B 2 245 ? 26.83980 45.16680 45.06060 1.000 56.34592 245 ILE D N 1
ATOM 2890 C CA . ILE B 2 245 ? 28.25880 45.43080 45.25860 1.000 56.34592 245 ILE D CA 1
ATOM 2891 C C . ILE B 2 245 ? 28.41480 46.30980 46.48860 1.000 56.34592 245 ILE D C 1
ATOM 2892 O O . ILE B 2 245 ? 27.45980 46.50380 47.24760 1.000 56.34592 245 ILE D O 1
ATOM 2897 N N . GLY B 2 246 ? 29.61680 46.83480 46.70360 1.000 27.12019 246 GLY D N 1
ATOM 2898 C CA . GLY B 2 246 ? 29.88780 47.66880 47.85060 1.000 27.12019 246 GLY D CA 1
ATOM 2899 C C . GLY B 2 246 ? 30.42880 46.92380 49.04560 1.000 27.12019 246 GLY D C 1
ATOM 2900 O O . GLY B 2 246 ? 30.74580 47.55680 50.05960 1.000 27.12019 246 GLY D O 1
ATOM 2901 N N . TYR B 2 247 ? 30.55280 45.59680 48.95560 1.000 51.03309 247 TYR D N 1
ATOM 2902 C CA . TYR B 2 247 ? 31.12880 44.79880 50.02860 1.000 51.03309 247 TYR D CA 1
ATOM 2903 C C . TYR B 2 247 ? 32.62380 45.02780 50.21260 1.000 51.03309 247 TYR D C 1
ATOM 2904 O O . TYR B 2 247 ? 33.16180 44.58280 51.22360 1.000 51.03309 247 TYR D O 1
ATOM 2913 N N . HIS B 2 248 ? 33.30580 45.67680 49.26160 1.000 51.56911 248 HIS D N 1
ATOM 2914 C CA . HIS B 2 248 ? 34.74380 45.91580 49.32760 1.000 51.56911 248 HIS D CA 1
ATOM 2915 C C . HIS B 2 248 ? 35.08480 47.40480 49.31660 1.000 51.56911 248 HIS D C 1
ATOM 2916 O O . HIS B 2 248 ? 36.20780 47.76980 48.95460 1.000 51.56911 248 HIS D O 1
ATOM 2923 N N . HIS B 2 249 ? 34.11980 48.26980 49.63760 1.000 17.04684 249 HIS D N 1
ATOM 2924 C CA . HIS B 2 249 ? 34.34880 49.71180 49.70860 1.000 17.04684 249 HIS D CA 1
ATOM 2925 C C . HIS B 2 249 ? 35.34580 50.06880 50.80760 1.000 17.04684 249 HIS D C 1
ATOM 2926 O O . HIS B 2 249 ? 35.06380 49.88180 51.99160 1.000 17.04684 249 HIS D O 1
ATOM 2933 N N . ARG B 2 250 ? 36.47880 50.65480 50.41760 1.000 25.60305 250 ARG D N 1
ATOM 2934 C CA . ARG B 2 250 ? 37.52180 51.04680 51.35860 1.000 25.60305 250 ARG D CA 1
ATOM 2935 C C . ARG B 2 250 ? 37.67880 52.54880 51.50360 1.000 25.60305 250 ARG D C 1
ATOM 2936 O O . ARG B 2 250 ? 38.57980 52.98380 52.22760 1.000 25.60305 250 ARG D O 1
ATOM 2944 N N . GLY B 2 251 ? 36.85780 53.34580 50.82760 1.000 7.70519 251 GLY D N 1
ATOM 2945 C CA . GLY B 2 251 ? 36.91680 54.79180 50.95560 1.000 7.70519 251 GLY D CA 1
ATOM 2946 C C . GLY B 2 251 ? 38.19080 55.40880 50.41660 1.000 7.70519 251 GLY D C 1
ATOM 2947 O O . GLY B 2 251 ? 38.71380 56.35180 51.02360 1.000 7.70519 251 GLY D O 1
ATOM 2948 N N . ALA B 2 252 ? 38.72680 54.84980 49.32460 1.000 10.18840 252 ALA D N 1
ATOM 2949 C CA . ALA B 2 252 ? 39.96480 55.32980 48.70660 1.000 10.18840 252 ALA D CA 1
ATOM 2950 C C . ALA B 2 252 ? 39.86680 56.78580 48.27260 1.000 10.18840 252 ALA D C 1
ATOM 2951 O O . ALA B 2 252 ? 40.82480 57.55280 48.42560 1.000 10.18840 252 ALA D O 1
ATOM 2953 N N . GLU B 2 253 ? 38.75080 57.14780 47.63660 1.000 42.76922 253 GLU D N 1
ATOM 2954 C CA . GLU B 2 253 ? 38.50180 58.52580 47.22660 1.000 42.76922 253 GLU D CA 1
ATOM 2955 C C . GLU B 2 253 ? 38.47080 59.47980 48.42060 1.000 42.76922 253 GLU D C 1
ATOM 2956 O O . GLU B 2 253 ? 39.03380 60.57780 48.35960 1.000 42.76922 253 GLU D O 1
ATOM 2962 N N . LYS B 2 254 ? 37.77480 59.09380 49.49960 1.000 10.18840 254 LYS D N 1
ATOM 2963 C CA . LYS B 2 254 ? 37.76380 59.89180 50.72760 1.000 10.18840 254 LYS D CA 1
ATOM 2964 C C . LYS B 2 254 ? 39.14980 59.97580 51.36160 1.000 10.18840 254 LYS D C 1
ATOM 2965 O O . LYS B 2 254 ? 39.50080 61.00480 51.94960 1.000 10.18840 254 LYS D O 1
ATOM 2971 N N . MET B 2 255 ? 39.93180 58.89680 51.25660 1.000 2.76179 255 MET D N 1
ATOM 2972 C CA . MET B 2 255 ? 41.29080 58.83380 51.79160 1.000 2.76179 255 MET D CA 1
ATOM 2973 C C . MET B 2 255 ? 42.21880 59.87380 51.16260 1.000 2.76179 255 MET D C 1
ATOM 2974 O O . MET B 2 255 ? 43.14080 60.36080 51.82660 1.000 2.76179 255 MET D O 1
ATOM 2979 N N . GLY B 2 256 ? 41.99480 60.21580 49.88660 1.000 19.62273 256 GLY D N 1
ATOM 2980 C CA . GLY B 2 256 ? 42.77280 61.26080 49.23460 1.000 19.62273 256 GLY D CA 1
ATOM 2981 C C . GLY B 2 256 ? 42.64980 62.63180 49.87560 1.000 19.62273 256 GLY D C 1
ATOM 2982 O O . GLY B 2 256 ? 43.55680 63.45880 49.75560 1.000 19.62273 256 GLY D O 1
ATOM 2983 N N . GLU B 2 257 ? 41.53780 62.89280 50.55860 1.000 31.87943 257 GLU D N 1
ATOM 2984 C CA . GLU B 2 257 ? 41.33380 64.16480 51.23560 1.000 31.87943 257 GLU D CA 1
ATOM 2985 C C . GLU B 2 257 ? 42.06380 64.25680 52.57160 1.000 31.87943 257 GLU D C 1
ATOM 2986 O O . GLU B 2 257 ? 42.27080 65.36580 53.06860 1.000 31.87943 257 GLU D O 1
ATOM 2992 N N . ARG B 2 258 ? 42.44580 63.13080 53.17060 1.000 21.11625 258 ARG D N 1
ATOM 2993 C CA . ARG B 2 258 ? 43.05580 63.12080 54.49460 1.000 21.11625 258 ARG D CA 1
ATOM 2994 C C . ARG B 2 258 ? 44.52280 62.70780 54.45760 1.000 21.11625 258 ARG D C 1
ATOM 2995 O O . ARG B 2 258 ? 45.10780 62.42980 55.50660 1.000 21.11625 258 ARG D O 1
ATOM 3003 N N . GLN B 2 259 ? 45.12280 62.66180 53.27160 1.000 10.18840 259 GLN D N 1
ATOM 3004 C CA . GLN B 2 259 ? 46.51880 62.30780 53.07160 1.000 10.18840 259 GLN D CA 1
ATOM 3005 C C . GLN B 2 259 ? 47.16780 63.33980 52.16360 1.000 10.18840 259 GLN D C 1
ATOM 3006 O O . GLN B 2 259 ? 46.50880 63.91880 51.29760 1.000 10.18840 259 GLN D O 1
ATOM 3012 N N . SER B 2 260 ? 48.45280 63.59980 52.39360 1.000 10.18840 260 SER D N 1
ATOM 3013 C CA . SER B 2 260 ? 49.22080 64.43980 51.48260 1.000 10.18840 260 SER D CA 1
ATOM 3014 C C . SER B 2 260 ? 49.39780 63.74480 50.12760 1.000 10.18840 260 SER D C 1
ATOM 3015 O O . SER B 2 260 ? 49.13480 62.54780 49.97660 1.000 10.18840 260 SER D O 1
ATOM 3018 N N . TRP B 2 261 ? 49.86580 64.52280 49.13960 1.000 10.18840 261 TRP D N 1
ATOM 3019 C CA . TRP B 2 261 ? 50.11480 64.00080 47.79460 1.000 10.18840 261 TRP D CA 1
ATOM 3020 C C . TRP B 2 261 ? 51.15980 62.88780 47.78960 1.000 10.18840 261 TRP D C 1
ATOM 3021 O O . TRP B 2 261 ? 51.03780 61.92880 47.02160 1.000 10.18840 261 TRP D O 1
ATOM 3032 N N . HIS B 2 262 ? 52.14980 62.96580 48.67460 1.000 10.18840 262 HIS D N 1
ATOM 3033 C CA . HIS B 2 262 ? 53.19880 61.95780 48.70660 1.000 10.18840 262 HIS D CA 1
ATOM 3034 C C . HIS B 2 262 ? 52.76480 60.72980 49.49960 1.000 10.18840 262 HIS D C 1
ATOM 3035 O O . HIS B 2 262 ? 53.00980 59.59880 49.07160 1.000 10.18840 262 HIS D O 1
ATOM 3042 N N . SER B 2 263 ? 52.09580 60.92480 50.63460 1.000 10.18840 263 SER D N 1
ATOM 3043 C CA . SER B 2 263 ? 51.72980 59.80680 51.49560 1.000 10.18840 263 SER D CA 1
ATOM 3044 C C . SER B 2 263 ? 50.47680 59.07580 51.02760 1.000 10.18840 263 SER D C 1
ATOM 3045 O O . SER B 2 263 ? 50.12780 58.04780 51.61460 1.000 10.18840 263 SER D O 1
ATOM 3048 N N . TYR B 2 264 ? 49.79980 59.57480 49.99060 1.000 10.18840 264 TYR D N 1
ATOM 3049 C CA . TYR B 2 264 ? 48.66980 58.86380 49.40260 1.000 10.18840 264 TYR D CA 1
ATOM 3050 C C . TYR B 2 264 ? 49.10380 57.68880 48.52860 1.000 10.18840 264 TYR D C 1
ATOM 3051 O O . TYR B 2 264 ? 48.32280 56.75280 48.34860 1.000 10.18840 264 TYR D O 1
ATOM 3060 N N . ILE B 2 265 ? 50.32080 57.73280 47.98360 1.000 10.18840 265 ILE D N 1
ATOM 3061 C CA . ILE B 2 265 ? 50.91380 56.76680 47.04360 1.000 10.18840 265 ILE D CA 1
ATOM 3062 C C . ILE B 2 265 ? 50.76380 55.28080 47.41860 1.000 10.18840 265 ILE D C 1
ATOM 3063 O O . ILE B 2 265 ? 50.43580 54.49480 46.51360 1.000 10.18840 265 ILE D O 1
ATOM 3068 N N . PRO B 2 266 ? 50.94680 54.82880 48.68860 1.000 10.18840 266 PRO D N 1
ATOM 3069 C CA . PRO B 2 266 ? 50.58280 53.42680 49.01760 1.000 10.18840 266 PRO D CA 1
ATOM 3070 C C . PRO B 2 266 ? 49.13080 53.03480 48.75260 1.000 10.18840 266 PRO D C 1
ATOM 3071 O O . PRO B 2 266 ? 48.87280 51.87180 48.42460 1.000 10.18840 266 PRO D O 1
ATOM 3075 N N . TYR B 2 267 ? 48.17680 53.95080 48.94760 1.000 10.18840 267 TYR D N 1
ATOM 3076 C CA . TYR B 2 267 ? 46.76680 53.64180 48.71060 1.000 10.18840 267 TYR D CA 1
ATOM 3077 C C . TYR B 2 267 ? 46.46480 53.38480 47.23660 1.000 10.18840 267 TYR D C 1
ATOM 3078 O O . TYR B 2 267 ? 45.50380 52.67380 46.92960 1.000 10.18840 267 TYR D O 1
ATOM 3087 N N . THR B 2 268 ? 47.23480 53.99480 46.32560 1.000 10.18840 268 THR D N 1
ATOM 3088 C CA . THR B 2 268 ? 47.04380 53.78080 44.89160 1.000 10.18840 268 THR D CA 1
ATOM 3089 C C . THR B 2 268 ? 47.30880 52.33280 44.50360 1.000 10.18840 268 THR D C 1
ATOM 3090 O O . THR B 2 268 ? 46.61580 51.78080 43.64460 1.000 10.18840 268 THR D O 1
ATOM 3094 N N . ASP B 2 269 ? 48.30680 51.70180 45.13560 1.000 43.07471 269 ASP D N 1
ATOM 3095 C CA . ASP B 2 269 ? 48.70780 50.33180 44.82160 1.000 43.07471 269 ASP D CA 1
ATOM 3096 C C . ASP B 2 269 ? 47.64880 49.28980 45.14560 1.000 43.07471 269 ASP D C 1
ATOM 3097 O O . ASP B 2 269 ? 47.74080 48.16280 44.65260 1.000 43.07471 269 ASP D O 1
ATOM 3102 N N . ARG B 2 270 ? 46.66280 49.62380 45.96760 1.000 10.18840 270 ARG D N 1
ATOM 3103 C CA . ARG B 2 270 ? 45.68980 48.65080 46.43360 1.000 10.18840 270 ARG D CA 1
ATOM 3104 C C . ARG B 2 270 ? 44.31680 48.81880 45.79360 1.000 10.18840 270 ARG D C 1
ATOM 3105 O O . ARG B 2 270 ? 43.36180 48.17480 46.23660 1.000 10.18840 270 ARG D O 1
ATOM 3113 N N . ILE B 2 271 ? 44.18680 49.69780 44.79560 1.000 42.15749 271 ILE D N 1
ATOM 3114 C CA . ILE B 2 271 ? 42.95980 49.74880 44.00360 1.000 42.15749 271 ILE D CA 1
ATOM 3115 C C . ILE B 2 271 ? 42.80580 48.46580 43.19060 1.000 42.15749 271 ILE D C 1
ATOM 3116 O O . ILE B 2 271 ? 41.71280 47.89980 43.08560 1.000 42.15749 271 ILE D O 1
ATOM 3121 N N . GLU B 2 272 ? 43.90880 47.97180 42.64360 1.000 85.94589 272 GLU D N 1
ATOM 3122 C CA . GLU B 2 272 ? 43.95880 46.72180 41.90360 1.000 85.94589 272 GLU D CA 1
ATOM 3123 C C . GLU B 2 272 ? 45.16980 45.94680 42.39060 1.000 85.94589 272 GLU D C 1
ATOM 3124 O O . GLU B 2 272 ? 46.29080 46.46080 42.35560 1.000 85.94589 272 GLU D O 1
ATOM 3130 N N . TYR B 2 273 ? 44.94480 44.70580 42.82760 1.000 82.28066 273 TYR D N 1
ATOM 3131 C CA . TYR B 2 273 ? 46.02580 43.92980 43.42760 1.000 82.28066 273 TYR D CA 1
ATOM 3132 C C . TYR B 2 273 ? 47.00280 43.42080 42.37360 1.000 82.28066 273 TYR D C 1
ATOM 3133 O O . TYR B 2 273 ? 48.21780 43.42580 42.59660 1.000 82.28066 273 TYR D O 1
ATOM 3142 N N . LEU B 2 274 ? 46.49680 42.97880 41.21860 1.000 62.15082 274 LEU D N 1
ATOM 3143 C CA . LEU B 2 274 ? 47.37380 42.56380 40.13160 1.000 62.15082 274 LEU D CA 1
ATOM 3144 C C . LEU B 2 274 ? 48.06780 43.73380 39.44660 1.000 62.15082 274 LEU D C 1
ATOM 3145 O O . LEU B 2 274 ? 49.02980 43.50880 38.70560 1.000 62.15082 274 LEU D O 1
ATOM 3150 N N . GLY B 2 275 ? 47.61180 44.96180 39.66960 1.000 38.20173 275 GLY D N 1
ATOM 3151 C CA . GLY B 2 275 ? 48.12980 46.09180 38.93460 1.000 38.20173 275 GLY D CA 1
ATOM 3152 C C . GLY B 2 275 ? 49.47880 46.55380 39.43560 1.000 38.20173 275 GLY D C 1
ATOM 3153 O O . GLY B 2 275 ? 50.39480 46.73180 38.63460 1.000 38.20173 275 GLY D O 1
ATOM 3154 N N . GLY B 2 276 ? 49.61880 46.72180 40.75160 1.000 30.94556 276 GLY D N 1
ATOM 3155 C CA . GLY B 2 276 ? 50.86680 47.14380 41.36560 1.000 30.94556 276 GLY D CA 1
ATOM 3156 C C . GLY B 2 276 ? 51.34480 48.50880 40.91160 1.000 30.94556 276 GLY D C 1
ATOM 3157 O O . GLY B 2 276 ? 50.74580 49.53380 41.24560 1.000 30.94556 276 GLY D O 1
ATOM 3158 N N . CYS B 2 277 ? 52.41780 48.52180 40.12360 1.000 75.50357 277 CYS D N 1
ATOM 3159 C CA . CYS B 2 277 ? 52.97880 49.76380 39.61460 1.000 75.50357 277 CYS D CA 1
ATOM 3160 C C . CYS B 2 277 ? 52.19580 50.30780 38.43460 1.000 75.50357 277 CYS D C 1
ATOM 3161 O O . CYS B 2 277 ? 52.40180 51.46680 38.05960 1.000 75.50357 277 CYS D O 1
ATOM 3164 N N . VAL B 2 278 ? 51.32180 49.49180 37.84160 1.000 53.37228 278 VAL D N 1
ATOM 3165 C CA . VAL B 2 278 ? 50.38280 49.98880 36.84460 1.000 53.37228 278 VAL D CA 1
ATOM 3166 C C . VAL B 2 278 ? 49.40780 50.95780 37.49960 1.000 53.37228 278 VAL D C 1
ATOM 3167 O O . VAL B 2 278 ? 49.08480 52.00580 36.93660 1.000 53.37228 278 VAL D O 1
ATOM 3171 N N . ASN B 2 279 ? 48.96580 50.64180 38.71960 1.000 32.73773 279 ASN D N 1
ATOM 3172 C CA . ASN B 2 279 ? 48.03680 51.49580 39.45360 1.000 32.73773 279 ASN D CA 1
ATOM 3173 C C . ASN B 2 279 ? 48.66580 52.80880 39.91860 1.000 32.73773 279 ASN D C 1
ATOM 3174 O O . ASN B 2 279 ? 47.95780 53.81280 40.04560 1.000 32.73773 279 ASN D O 1
ATOM 3179 N N . GLU B 2 280 ? 49.97380 52.82580 40.20260 1.000 16.11306 280 GLU D N 1
ATOM 3180 C CA . GLU B 2 280 ? 50.59380 54.06080 40.67360 1.000 16.11306 280 GLU D CA 1
ATOM 3181 C C . GLU B 2 280 ? 50.81380 55.04980 39.54160 1.000 16.11306 280 GLU D C 1
ATOM 3182 O O . GLU B 2 280 ? 50.84380 56.25980 39.78860 1.000 16.11306 280 GLU D O 1
ATOM 3188 N N . MET B 2 281 ? 50.97880 54.53280 38.31760 1.000 13.00706 281 MET D N 1
ATOM 3189 C CA . MET B 2 281 ? 51.30380 55.34580 37.14360 1.000 13.00706 281 MET D CA 1
ATOM 3190 C C . MET B 2 281 ? 50.31880 56.47880 36.82360 1.000 13.00706 281 MET D C 1
ATOM 3191 O O . MET B 2 281 ? 50.80180 57.60280 36.60460 1.000 13.00706 281 MET D O 1
ATOM 3196 N N . PRO B 2 282 ? 48.97880 56.27980 36.73260 1.000 10.18840 282 PRO D N 1
ATOM 3197 C CA . PRO B 2 282 ? 48.10980 57.43980 36.44960 1.000 10.18840 282 PRO D CA 1
ATOM 3198 C C . PRO B 2 282 ? 48.11280 58.48880 37.54460 1.000 10.18840 282 PRO D C 1
ATOM 3199 O O . PRO B 2 282 ? 47.90080 59.66880 37.24660 1.000 10.18840 282 PRO D O 1
ATOM 3203 N N . TYR B 2 283 ? 48.29580 58.07980 38.80360 1.000 10.18840 283 TYR D N 1
ATOM 3204 C CA . TYR B 2 283 ? 48.26980 59.03880 39.90060 1.000 10.18840 283 TYR D CA 1
ATOM 3205 C C . TYR B 2 283 ? 49.49080 59.95380 39.88260 1.000 10.18840 283 TYR D C 1
ATOM 3206 O O . TYR B 2 283 ? 49.34780 61.17380 39.98760 1.000 10.18840 283 TYR D O 1
ATOM 3215 N N . VAL B 2 284 ? 50.69880 59.38280 39.76360 1.000 10.18840 284 VAL D N 1
ATOM 3216 C CA . VAL B 2 284 ? 51.92180 60.19380 39.75560 1.000 10.18840 284 VAL D CA 1
ATOM 3217 C C . VAL B 2 284 ? 51.98980 61.08680 38.51660 1.000 10.18840 284 VAL D C 1
ATOM 3218 O O . VAL B 2 284 ? 52.49380 62.21080 38.58760 1.000 10.18840 284 VAL D O 1
ATOM 3222 N N . LEU B 2 285 ? 51.50180 60.60180 37.36760 1.000 10.18840 285 LEU D N 1
ATOM 3223 C CA . LEU B 2 285 ? 51.45180 61.42780 36.16460 1.000 10.18840 285 LEU D CA 1
ATOM 3224 C C . LEU B 2 285 ? 50.48580 62.59480 36.32860 1.000 10.18840 285 LEU D C 1
ATOM 3225 O O . LEU B 2 285 ? 50.74880 63.69580 35.83560 1.000 10.18840 285 LEU D O 1
ATOM 3230 N N . ALA B 2 286 ? 49.36480 62.36980 37.01760 1.000 10.18840 286 ALA D N 1
ATOM 3231 C CA . ALA B 2 286 ? 48.40980 63.44380 37.27360 1.000 10.18840 286 ALA D CA 1
ATOM 3232 C C . ALA B 2 286 ? 48.96380 64.46880 38.26160 1.000 10.18840 286 ALA D C 1
ATOM 3233 O O . ALA B 2 286 ? 48.74680 65.67280 38.08460 1.000 10.18840 286 ALA D O 1
ATOM 3235 N N . VAL B 2 287 ? 49.62980 64.00980 39.33160 1.000 10.18840 287 VAL D N 1
ATOM 3236 C CA . VAL B 2 287 ? 50.25680 64.92880 40.28960 1.000 10.18840 287 VAL D CA 1
ATOM 3237 C C . VAL B 2 287 ? 51.36180 65.73780 39.61460 1.000 10.18840 287 VAL D C 1
ATOM 3238 O O . VAL B 2 287 ? 51.48580 66.94980 39.83560 1.000 10.18840 287 VAL D O 1
ATOM 3242 N N . GLU B 2 288 ? 52.12980 65.09680 38.72360 1.000 10.18840 288 GLU D N 1
ATOM 3243 C CA . GLU B 2 288 ? 53.18080 65.78380 37.97660 1.000 10.18840 288 GLU D CA 1
ATOM 3244 C C . GLU B 2 288 ? 52.63680 66.84080 37.01760 1.000 10.18840 288 GLU D C 1
ATOM 3245 O O . GLU B 2 288 ? 53.36580 67.77480 36.67860 1.000 10.18840 288 GLU D O 1
ATOM 3251 N N . LYS B 2 289 ? 51.37180 66.73380 36.60060 1.000 10.18840 289 LYS D N 1
ATOM 3252 C CA . LYS B 2 289 ? 50.75080 67.81280 35.83760 1.000 10.18840 289 LYS D CA 1
ATOM 3253 C C . LYS B 2 289 ? 50.39580 68.99980 36.72760 1.000 10.18840 289 LYS D C 1
ATOM 3254 O O . LYS B 2 289 ? 50.49580 70.15280 36.29460 1.000 10.18840 289 LYS D O 1
ATOM 3260 N N . LEU B 2 290 ? 49.95880 68.73980 37.96560 1.000 10.18840 290 LEU D N 1
ATOM 3261 C CA . LEU B 2 290 ? 49.70880 69.82880 38.90660 1.000 10.18840 290 LEU D CA 1
ATOM 3262 C C . LEU B 2 290 ? 51.00880 70.49380 39.32760 1.000 10.18840 290 LEU D C 1
ATOM 3263 O O . LEU B 2 290 ? 51.06180 71.71580 39.50060 1.000 10.18840 290 LEU D O 1
ATOM 3268 N N . ALA B 2 291 ? 52.07380 69.70680 39.46060 1.000 10.18840 291 ALA D N 1
ATOM 3269 C CA . ALA B 2 291 ? 53.38380 70.22180 39.82160 1.000 10.18840 291 ALA D CA 1
ATOM 3270 C C . ALA B 2 291 ? 54.09080 70.91280 38.66360 1.000 10.18840 291 ALA D C 1
ATOM 3271 O O . ALA B 2 291 ? 54.99080 71.72180 38.90360 1.000 10.18840 291 ALA D O 1
ATOM 3273 N N . GLY B 2 292 ? 53.69780 70.62880 37.42660 1.000 10.18840 292 GLY D N 1
ATOM 3274 C CA . GLY B 2 292 ? 54.42880 71.11380 36.27060 1.000 10.18840 292 GLY D CA 1
ATOM 3275 C C . GLY B 2 292 ? 55.78080 70.46080 36.07860 1.000 10.18840 292 GLY D C 1
ATOM 3276 O O . GLY B 2 292 ? 56.76380 71.15580 35.79960 1.000 10.18840 292 GLY D O 1
ATOM 3277 N N . ILE B 2 293 ? 55.85580 69.14080 36.21860 1.000 10.18840 293 ILE D N 1
ATOM 3278 C CA . ILE B 2 293 ? 57.10580 68.39380 36.12160 1.000 10.18840 293 ILE D CA 1
ATOM 3279 C C . ILE B 2 293 ? 57.09680 67.57780 34.83460 1.000 10.18840 293 ILE D C 1
ATOM 3280 O O . ILE B 2 293 ? 56.18180 66.77880 34.60760 1.000 10.18840 293 ILE D O 1
ATOM 3285 N N . THR B 2 294 ? 58.11480 67.77580 33.99760 1.000 24.44642 294 THR D N 1
ATOM 3286 C CA . THR B 2 294 ? 58.46480 66.83180 32.94260 1.000 24.44642 294 THR D CA 1
ATOM 3287 C C . THR B 2 294 ? 59.62780 65.97380 33.43860 1.000 24.44642 294 THR D C 1
ATOM 3288 O O . THR B 2 294 ? 60.66880 66.50580 33.83460 1.000 24.44642 294 THR D O 1
ATOM 3292 N N . VAL B 2 295 ? 59.44380 64.65580 33.43460 1.000 10.18840 295 VAL D N 1
ATOM 3293 C CA . VAL B 2 295 ? 60.41780 63.71680 33.99760 1.000 10.18840 295 VAL D CA 1
ATOM 3294 C C . VAL B 2 295 ? 61.51580 63.40080 32.98160 1.000 10.18840 295 VAL D C 1
ATOM 3295 O O . VAL B 2 295 ? 61.31180 63.59980 31.77660 1.000 10.18840 295 VAL D O 1
ATOM 3299 N N . PRO B 2 296 ? 62.69580 62.93780 33.40960 1.000 37.34744 296 PRO D N 1
ATOM 3300 C CA . PRO B 2 296 ? 63.71780 62.49680 32.44660 1.000 37.34744 296 PRO D CA 1
ATOM 3301 C C . PRO B 2 296 ? 63.32680 61.20980 31.72760 1.000 37.34744 296 PRO D C 1
ATOM 3302 O O . PRO B 2 296 ? 62.36180 60.52780 32.07760 1.000 37.34744 296 PRO D O 1
ATOM 3306 N N . ASP B 2 297 ? 64.12480 60.88180 30.69960 1.000 32.26847 297 ASP D N 1
ATOM 3307 C CA . ASP B 2 297 ? 63.86080 59.71180 29.85760 1.000 32.26847 297 ASP D CA 1
ATOM 3308 C C . ASP B 2 297 ? 64.04780 58.39980 30.60960 1.000 32.26847 297 ASP D C 1
ATOM 3309 O O . ASP B 2 297 ? 63.31480 57.43380 30.36260 1.000 32.26847 297 ASP D O 1
ATOM 3314 N N . ARG B 2 298 ? 65.03480 58.34680 31.51460 1.000 10.18840 298 ARG D N 1
ATOM 3315 C CA . ARG B 2 298 ? 65.28280 57.13880 32.29760 1.000 10.18840 298 ARG D CA 1
ATOM 3316 C C . ARG B 2 298 ? 64.11380 56.80980 33.21360 1.000 10.18840 298 ARG D C 1
ATOM 3317 O O . ARG B 2 298 ? 63.78980 55.62980 33.40060 1.000 10.18840 298 ARG D O 1
ATOM 3325 N N . VAL B 2 299 ? 63.44580 57.84080 33.74060 1.000 5.94229 299 VAL D N 1
ATOM 3326 C CA . VAL B 2 299 ? 62.22280 57.66080 34.51960 1.000 5.94229 299 VAL D CA 1
ATOM 3327 C C . VAL B 2 299 ? 61.12380 57.05080 33.65660 1.000 5.94229 299 VAL D C 1
ATOM 3328 O O . VAL B 2 299 ? 60.42080 56.13080 34.09160 1.000 5.94229 299 VAL D O 1
ATOM 3332 N N . ASN B 2 300 ? 61.00380 57.51980 32.40660 1.000 11.17348 300 ASN D N 1
ATOM 3333 C CA . ASN B 2 300 ? 59.99680 57.00780 31.47560 1.000 11.17348 300 ASN D CA 1
ATOM 3334 C C . ASN B 2 300 ? 60.22080 55.52980 31.16360 1.000 11.17348 300 ASN D C 1
ATOM 3335 O O . ASN B 2 300 ? 59.28480 54.72180 31.23960 1.000 11.17348 300 ASN D O 1
ATOM 3340 N N . VAL B 2 301 ? 61.47380 55.15080 30.89060 1.000 10.18840 301 VAL D N 1
ATOM 3341 C CA . VAL B 2 301 ? 61.77380 53.76580 30.52760 1.000 10.18840 301 VAL D CA 1
ATOM 3342 C C . VAL B 2 301 ? 61.64380 52.83880 31.74060 1.000 10.18840 301 VAL D C 1
ATOM 3343 O O . VAL B 2 301 ? 61.14180 51.71380 31.61760 1.000 10.18840 301 VAL D O 1
ATOM 3347 N N . ILE B 2 302 ? 62.02080 53.31880 32.93460 1.000 10.18840 302 ILE D N 1
ATOM 3348 C CA . ILE B 2 302 ? 61.88580 52.52880 34.16160 1.000 10.18840 302 ILE D CA 1
ATOM 3349 C C . ILE B 2 302 ? 60.41280 52.29280 34.50660 1.000 10.18840 302 ILE D C 1
ATOM 3350 O O . ILE B 2 302 ? 60.00880 51.16480 34.84360 1.000 10.18840 302 ILE D O 1
ATOM 3355 N N . ARG B 2 303 ? 59.58980 53.34380 34.39360 1.000 10.18840 303 ARG D N 1
ATOM 3356 C CA . ARG B 2 303 ? 58.16880 53.23980 34.70560 1.000 10.18840 303 ARG D CA 1
ATOM 3357 C C . ARG B 2 303 ? 57.44380 52.33180 33.71460 1.000 10.18840 303 ARG D C 1
ATOM 3358 O O . ARG B 2 303 ? 56.60880 51.50680 34.11660 1.000 10.18840 303 ARG D O 1
ATOM 3366 N N . VAL B 2 304 ? 57.82080 52.41180 32.43360 1.000 10.51251 304 VAL D N 1
ATOM 3367 C CA . VAL B 2 304 ? 57.25480 51.53380 31.41260 1.000 10.51251 304 VAL D CA 1
ATOM 3368 C C . VAL B 2 304 ? 57.67980 50.08080 31.64760 1.000 10.51251 304 VAL D C 1
ATOM 3369 O O . VAL B 2 304 ? 56.87380 49.15180 31.48660 1.000 10.51251 304 VAL D O 1
ATOM 3373 N N . MET B 2 305 ? 58.92380 49.87680 32.10660 1.000 20.98819 305 MET D N 1
ATOM 3374 C CA . MET B 2 305 ? 59.43780 48.54080 32.41560 1.000 20.98819 305 MET D CA 1
ATOM 3375 C C . MET B 2 305 ? 58.65780 47.87280 33.54660 1.000 20.98819 305 MET D C 1
ATOM 3376 O O . MET B 2 305 ? 58.22180 46.71680 33.42060 1.000 20.98819 305 MET D O 1
ATOM 3381 N N . LEU B 2 306 ? 58.44580 48.60680 34.64660 1.000 19.84467 306 LEU D N 1
ATOM 3382 C CA . LEU B 2 306 ? 57.70180 48.04680 35.77660 1.000 19.84467 306 LEU D CA 1
ATOM 3383 C C . LEU B 2 306 ? 56.23180 47.83180 35.43360 1.000 19.84467 306 LEU D C 1
ATOM 3384 O O . LEU B 2 306 ? 55.63080 46.83580 35.87460 1.000 19.84467 306 LEU D O 1
ATOM 3389 N N . SER B 2 307 ? 55.67480 48.68180 34.56160 1.000 15.79228 307 SER D N 1
ATOM 3390 C CA . SER B 2 307 ? 54.27180 48.52680 34.21560 1.000 15.79228 307 SER D CA 1
ATOM 3391 C C . SER B 2 307 ? 54.05980 47.34980 33.27660 1.000 15.79228 307 SER D C 1
ATOM 3392 O O . SER B 2 307 ? 53.06580 46.63380 33.41260 1.000 15.79228 307 SER D O 1
ATOM 3395 N N . GLU B 2 308 ? 55.01980 47.07480 32.39160 1.000 22.98821 308 GLU D N 1
ATOM 3396 C CA . GLU B 2 308 ? 54.87180 45.91380 31.52860 1.000 22.98821 308 GLU D CA 1
ATOM 3397 C C . GLU B 2 308 ? 55.16880 44.61580 32.26660 1.000 22.98821 308 GLU D C 1
ATOM 3398 O O . GLU B 2 308 ? 54.58680 43.58080 31.92360 1.000 22.98821 308 GLU D O 1
ATOM 3404 N N . LEU B 2 309 ? 56.00380 44.66180 33.31260 1.000 11.17174 309 LEU D N 1
ATOM 3405 C CA . LEU B 2 309 ? 56.21280 43.46780 34.13160 1.000 11.17174 309 LEU D CA 1
ATOM 3406 C C . LEU B 2 309 ? 54.94280 43.09780 34.89160 1.000 11.17174 309 LEU D C 1
ATOM 3407 O O . LEU B 2 309 ? 54.52480 41.92880 34.90060 1.000 11.17174 309 LEU D O 1
ATOM 3412 N N . PHE B 2 310 ? 54.30080 44.09180 35.51360 1.000 14.16916 310 PHE D N 1
ATOM 3413 C CA . PHE B 2 310 ? 53.03780 43.83780 36.20360 1.000 14.16916 310 PHE D CA 1
ATOM 3414 C C . PHE B 2 310 ? 51.91080 43.45880 35.23660 1.000 14.16916 310 PHE D C 1
ATOM 3415 O O . PHE B 2 310 ? 51.03980 42.65280 35.58760 1.000 14.16916 310 PHE D O 1
ATOM 3423 N N . ARG B 2 311 ? 51.89580 44.05080 34.03160 1.000 35.25692 311 ARG D N 1
ATOM 3424 C CA . ARG B 2 311 ? 50.91480 43.67780 33.00960 1.000 35.25692 311 ARG D CA 1
ATOM 3425 C C . ARG B 2 311 ? 51.07180 42.22280 32.57060 1.000 35.25692 311 ARG D C 1
ATOM 3426 O O . ARG B 2 311 ? 50.06980 41.51380 32.39260 1.000 35.25692 311 ARG D O 1
ATOM 3434 N N . ILE B 2 312 ? 52.31980 41.76080 32.40260 1.000 18.48666 312 ILE D N 1
ATOM 3435 C CA . ILE B 2 312 ? 52.58280 40.35180 32.09560 1.000 18.48666 312 ILE D CA 1
ATOM 3436 C C . ILE B 2 312 ? 52.11380 39.44680 33.23160 1.000 18.48666 312 ILE D C 1
ATOM 3437 O O . ILE B 2 312 ? 51.49080 38.40280 32.98760 1.000 18.48666 312 ILE D O 1
ATOM 3442 N N . ASN B 2 313 ? 52.38180 39.84580 34.48360 1.000 34.42578 313 ASN D N 1
ATOM 3443 C CA . ASN B 2 313 ? 51.95480 39.05680 35.64360 1.000 34.42578 313 ASN D CA 1
ATOM 3444 C C . ASN B 2 313 ? 50.43080 38.92880 35.73260 1.000 34.42578 313 ASN D C 1
ATOM 3445 O O . ASN B 2 313 ? 49.90080 37.82580 35.94760 1.000 34.42578 313 ASN D O 1
ATOM 3450 N N . SER B 2 314 ? 49.71380 40.03380 35.49660 1.000 37.66840 314 SER D N 1
ATOM 3451 C CA . SER B 2 314 ? 48.25080 40.00480 35.51260 1.000 37.66840 314 SER D CA 1
ATOM 3452 C C . SER B 2 314 ? 47.67880 39.17480 34.36560 1.000 37.66840 314 SER D C 1
ATOM 3453 O O . SER B 2 314 ? 46.69880 38.44080 34.55860 1.000 37.66840 314 SER D O 1
ATOM 3456 N N . HIS B 2 315 ? 48.25780 39.29780 33.16160 1.000 16.66930 315 HIS D N 1
ATOM 3457 C CA . HIS B 2 315 ? 47.76580 38.53280 32.01660 1.000 16.66930 315 HIS D CA 1
ATOM 3458 C C . HIS B 2 315 ? 47.99680 37.03680 32.19260 1.000 16.66930 315 HIS D C 1
ATOM 3459 O O . HIS B 2 315 ? 47.13080 36.22980 31.82860 1.000 16.66930 315 HIS D O 1
ATOM 3466 N N . LEU B 2 316 ? 49.15880 36.64880 32.73360 1.000 30.33475 316 LEU D N 1
ATOM 3467 C CA . LEU B 2 316 ? 49.40380 35.24080 33.03160 1.000 30.33475 316 LEU D CA 1
ATOM 3468 C C . LEU B 2 316 ? 48.46880 34.71580 34.10660 1.000 30.33475 316 LEU D C 1
ATOM 3469 O O . LEU B 2 316 ? 48.05480 33.55480 34.03960 1.000 30.33475 316 LEU D O 1
ATOM 3474 N N . LEU B 2 317 ? 48.07080 35.56980 35.05960 1.000 41.39980 317 LEU D N 1
ATOM 3475 C CA . LEU B 2 317 ? 47.08680 35.14580 36.05260 1.000 41.39980 317 LEU D CA 1
ATOM 3476 C C . LEU B 2 317 ? 45.72080 34.92380 35.41060 1.000 41.39980 317 LEU D C 1
ATOM 3477 O O . LEU B 2 317 ? 45.03580 33.94280 35.72760 1.000 41.39980 317 LEU D O 1
ATOM 3482 N N . TYR B 2 318 ? 45.32780 35.80880 34.48760 1.000 58.85802 318 TYR D N 1
ATOM 3483 C CA . TYR B 2 318 ? 44.03080 35.67080 33.82860 1.000 58.85802 318 TYR D CA 1
ATOM 3484 C C . TYR B 2 318 ? 43.98280 34.44180 32.92260 1.000 58.85802 318 TYR D C 1
ATOM 3485 O O . TYR B 2 318 ? 42.99880 33.69080 32.95360 1.000 58.85802 318 TYR D O 1
ATOM 3494 N N . ILE B 2 319 ? 45.07280 34.16280 32.19860 1.000 49.05349 319 ILE D N 1
ATOM 3495 C CA . ILE B 2 319 ? 45.12380 32.99080 31.32060 1.000 49.05349 319 ILE D CA 1
ATOM 3496 C C . ILE B 2 319 ? 45.18780 31.69780 32.13660 1.000 49.05349 319 ILE D C 1
ATOM 3497 O O . ILE B 2 319 ? 44.49180 30.71780 31.82060 1.000 49.05349 319 ILE D O 1
ATOM 3502 N N . SER B 2 320 ? 45.96580 31.70480 33.23260 1.000 50.41400 320 SER D N 1
ATOM 3503 C CA . SER B 2 320 ? 46.08980 30.55780 34.13160 1.000 50.41400 320 SER D CA 1
ATOM 3504 C C . SER B 2 320 ? 44.74880 30.19180 34.75260 1.000 50.41400 320 SER D C 1
ATOM 3505 O O . SER B 2 320 ? 44.29280 29.04980 34.62960 1.000 50.41400 320 SER D O 1
ATOM 3508 N N . THR B 2 321 ? 44.13780 31.13980 35.48060 1.000 87.68832 321 THR D N 1
ATOM 3509 C CA . THR B 2 321 ? 42.84580 30.90080 36.11960 1.000 87.68832 321 THR D CA 1
ATOM 3510 C C . THR B 2 321 ? 41.74680 30.57780 35.10860 1.000 87.68832 321 THR D C 1
ATOM 3511 O O . THR B 2 321 ? 40.82580 29.81880 35.43360 1.000 87.68832 321 THR D O 1
ATOM 3515 N N . PHE B 2 322 ? 41.79980 31.16680 33.90360 1.000 72.33046 322 PHE D N 1
ATOM 3516 C CA . PHE B 2 322 ? 40.83780 30.81780 32.86160 1.000 72.33046 322 PHE D CA 1
ATOM 3517 C C . PHE B 2 322 ? 40.97380 29.36380 32.41360 1.000 72.33046 322 PHE D C 1
ATOM 3518 O O . PHE B 2 322 ? 39.96580 28.70880 32.12860 1.000 72.33046 322 PHE D O 1
ATOM 3526 N N . ILE B 2 323 ? 42.20280 28.84180 32.32360 1.000 56.95607 323 ILE D N 1
ATOM 3527 C CA . ILE B 2 323 ? 42.34080 27.45480 31.87160 1.000 56.95607 323 ILE D CA 1
ATOM 3528 C C . ILE B 2 323 ? 41.92480 26.46380 32.97260 1.000 56.95607 323 ILE D C 1
ATOM 3529 O O . ILE B 2 323 ? 41.39080 25.38580 32.66660 1.000 56.95607 323 ILE D O 1
ATOM 3534 N N . GLN B 2 324 ? 41.99980 26.86380 34.24660 1.000 61.10791 324 GLN D N 1
ATOM 3535 C CA . GLN B 2 324 ? 41.76280 25.92680 35.34660 1.000 61.10791 324 GLN D CA 1
ATOM 3536 C C . GLN B 2 324 ? 40.28180 25.60780 35.52760 1.000 61.10791 324 GLN D C 1
ATOM 3537 O O . GLN B 2 324 ? 39.93080 24.45780 35.81460 1.000 61.10791 324 GLN D O 1
ATOM 3539 N N . ASP B 2 325 ? 39.40780 26.61180 35.40660 1.000 65.03614 325 ASP D N 1
ATOM 3540 C CA . ASP B 2 325 ? 37.98680 26.39280 35.66860 1.000 65.03614 325 ASP D CA 1
ATOM 3541 C C . ASP B 2 325 ? 37.29180 25.58680 34.56560 1.000 65.03614 325 ASP D C 1
ATOM 3542 O O . ASP B 2 325 ? 36.46080 24.72080 34.86260 1.000 65.03614 325 ASP D O 1
ATOM 3544 N N . VAL B 2 326 ? 37.60680 25.84580 33.29560 1.000 80.17105 326 VAL D N 1
ATOM 3545 C CA . VAL B 2 326 ? 36.95880 25.14080 32.18760 1.000 80.17105 326 VAL D CA 1
ATOM 3546 C C . VAL B 2 326 ? 37.87080 24.08780 31.55060 1.000 80.17105 326 VAL D C 1
ATOM 3547 O O . VAL B 2 326 ? 37.66980 23.71880 30.39260 1.000 80.17105 326 VAL D O 1
ATOM 3551 N N . GLY B 2 327 ? 38.85580 23.57980 32.28260 1.000 58.48118 327 GLY D N 1
ATOM 3552 C CA . GLY B 2 327 ? 39.72880 22.58680 31.68160 1.000 58.48118 327 GLY D CA 1
ATOM 3553 C C . GLY B 2 327 ? 40.58780 21.90380 32.71960 1.000 58.48118 327 GLY D C 1
ATOM 3554 O O . GLY B 2 327 ? 40.49780 22.18080 33.91860 1.000 58.48118 327 GLY D O 1
ATOM 3555 N N . ALA B 2 328 ? 41.43080 20.99680 32.23260 1.000 73.97153 328 ALA D N 1
ATOM 3556 C CA . ALA B 2 328 ? 42.33880 20.25380 33.09760 1.000 73.97153 328 ALA D CA 1
ATOM 3557 C C . ALA B 2 328 ? 43.48280 21.16680 33.51860 1.000 73.97153 328 ALA D C 1
ATOM 3558 O O . ALA B 2 328 ? 44.19080 21.71880 32.67260 1.000 73.97153 328 ALA D O 1
ATOM 3560 N N . MET B 2 329 ? 43.67180 21.30580 34.82460 1.000 112.75570 329 MET D N 1
ATOM 3561 C CA . MET B 2 329 ? 44.61580 22.25380 35.40060 1.000 112.75570 329 MET D CA 1
ATOM 3562 C C . MET B 2 329 ? 45.99080 21.65380 35.67160 1.000 112.75570 329 MET D C 1
ATOM 3563 O O . MET B 2 329 ? 46.82680 22.32380 36.28760 1.000 112.75570 329 MET D O 1
ATOM 3568 N N . THR B 2 330 ? 46.22180 20.39680 35.27260 1.000 86.94564 330 THR D N 1
ATOM 3569 C CA . THR B 2 330 ? 47.50980 19.75080 35.53960 1.000 86.94564 330 THR D CA 1
ATOM 3570 C C . THR B 2 330 ? 48.71080 20.37080 34.80760 1.000 86.94564 330 THR D C 1
ATOM 3571 O O . THR B 2 330 ? 49.71380 20.65580 35.48660 1.000 86.94564 330 THR D O 1
ATOM 3575 N N . PRO B 2 331 ? 48.71480 20.59880 33.47060 1.000 69.03759 331 PRO D N 1
ATOM 3576 C CA . PRO B 2 331 ? 49.92880 21.21080 32.88260 1.000 69.03759 331 PRO D CA 1
ATOM 3577 C C . PRO B 2 331 ? 50.13480 22.68180 33.22760 1.000 69.03759 331 PRO D C 1
ATOM 3578 O O . PRO B 2 331 ? 51.28880 23.11180 33.35160 1.000 69.03759 331 PRO D O 1
ATOM 3582 N N . VAL B 2 332 ? 49.06480 23.46880 33.39160 1.000 80.67286 332 VAL D N 1
ATOM 3583 C CA . VAL B 2 332 ? 49.20780 24.92080 33.52660 1.000 80.67286 332 VAL D CA 1
ATOM 3584 C C . VAL B 2 332 ? 49.62680 25.37280 34.91460 1.000 80.67286 332 VAL D C 1
ATOM 3585 O O . VAL B 2 332 ? 49.78180 26.58180 35.13360 1.000 80.67286 332 VAL D O 1
ATOM 3589 N N . PHE B 2 333 ? 49.81380 24.44980 35.86460 1.000 81.53055 333 PHE D N 1
ATOM 3590 C CA . PHE B 2 333 ? 50.29480 24.79080 37.20260 1.000 81.53055 333 PHE D CA 1
ATOM 3591 C C . PHE B 2 333 ? 51.77580 25.17280 37.22860 1.000 81.53055 333 PHE D C 1
ATOM 3592 O O . PHE B 2 333 ? 52.25880 25.63580 38.26660 1.000 81.53055 333 PHE D O 1
ATOM 3600 N N . PHE B 2 334 ? 52.50080 24.99480 36.11760 1.000 107.08832 334 PHE D N 1
ATOM 3601 C CA . PHE B 2 334 ? 53.87680 25.47180 35.98760 1.000 107.08832 334 PHE D CA 1
ATOM 3602 C C . PHE B 2 334 ? 53.98080 26.99680 35.96660 1.000 107.08832 334 PHE D C 1
ATOM 3603 O O . PHE B 2 334 ? 55.07280 27.52980 36.19960 1.000 107.08832 334 PHE D O 1
ATOM 3611 N N . ALA B 2 335 ? 52.88280 27.70580 35.65460 1.000 75.89172 335 ALA D N 1
ATOM 3612 C CA . ALA B 2 335 ? 52.86380 29.16980 35.59960 1.000 75.89172 335 ALA D CA 1
ATOM 3613 C C . ALA B 2 335 ? 53.12780 29.83780 36.94760 1.000 75.89172 335 ALA D C 1
ATOM 3614 O O . ALA B 2 335 ? 53.48180 31.02680 36.98060 1.000 75.89172 335 ALA D O 1
ATOM 3616 N N . PHE B 2 336 ? 52.97080 29.09780 38.04960 1.000 73.78829 336 PHE D N 1
ATOM 3617 C CA . PHE B 2 336 ? 53.27680 29.61880 39.37760 1.000 73.78829 336 PHE D CA 1
ATOM 3618 C C . PHE B 2 336 ? 54.76480 29.90680 39.53160 1.000 73.78829 336 PHE D C 1
ATOM 3619 O O . PHE B 2 336 ? 55.13980 30.90880 40.14860 1.000 73.78829 336 PHE D O 1
ATOM 3627 N N . THR B 2 337 ? 55.62180 29.04180 38.97260 1.000 80.07463 337 THR D N 1
ATOM 3628 C CA . THR B 2 337 ? 57.06580 29.27680 38.99460 1.000 80.07463 337 THR D CA 1
ATOM 3629 C C . THR B 2 337 ? 57.43280 30.53880 38.21160 1.000 80.07463 337 THR D C 1
ATOM 3630 O O . THR B 2 337 ? 58.28080 31.32680 38.64960 1.000 80.07463 337 THR D O 1
ATOM 3634 N N . ASP B 2 338 ? 56.74480 30.78280 37.09060 1.000 90.77797 338 ASP D N 1
ATOM 3635 C CA . ASP B 2 338 ? 57.02180 31.96380 36.27460 1.000 90.77797 338 ASP D CA 1
ATOM 3636 C C . ASP B 2 338 ? 56.55480 33.24780 36.96360 1.000 90.77797 338 ASP D C 1
ATOM 3637 O O . ASP B 2 338 ? 57.24280 34.28280 36.91260 1.000 90.77797 338 ASP D O 1
ATOM 3642 N N . ARG B 2 339 ? 55.40380 33.18680 37.65060 1.000 61.79947 339 ARG D N 1
ATOM 3643 C CA . ARG B 2 339 ? 54.96080 34.33480 38.43760 1.000 61.79947 339 ARG D CA 1
ATOM 3644 C C . ARG B 2 339 ? 55.88680 34.57580 39.62560 1.000 61.79947 339 ARG D C 1
ATOM 3645 O O . ARG B 2 339 ? 56.07580 35.72780 40.03960 1.000 61.79947 339 ARG D O 1
ATOM 3653 N N . GLN B 2 340 ? 56.45980 33.50080 40.18260 1.000 62.33528 340 GLN D N 1
ATOM 3654 C CA . GLN B 2 340 ? 57.45980 33.64280 41.23660 1.000 62.33528 340 GLN D CA 1
ATOM 3655 C C . GLN B 2 340 ? 58.71080 34.34880 40.71960 1.000 62.33528 340 GLN D C 1
ATOM 3656 O O . GLN B 2 340 ? 59.30780 35.15880 41.43760 1.000 62.33528 340 GLN D O 1
ATOM 3662 N N . LYS B 2 341 ? 59.11180 34.06480 39.46860 1.000 55.90017 341 LYS D N 1
ATOM 3663 C CA . LYS B 2 341 ? 60.24580 34.78180 38.86960 1.000 55.90017 341 LYS D CA 1
ATOM 3664 C C . LYS B 2 341 ? 59.93680 36.26480 38.66560 1.000 55.90017 341 LYS D C 1
ATOM 3665 O O . LYS B 2 341 ? 60.80780 37.12280 38.88960 1.000 55.90017 341 LYS D O 1
ATOM 3671 N N . ILE B 2 342 ? 58.68380 36.59380 38.32860 1.000 21.83201 342 ILE D N 1
ATOM 3672 C CA . ILE B 2 342 ? 58.34480 38.00580 38.11660 1.000 21.83201 342 ILE D CA 1
ATOM 3673 C C . ILE B 2 342 ? 58.28380 38.74380 39.45360 1.000 21.83201 342 ILE D C 1
ATOM 3674 O O . ILE B 2 342 ? 58.75480 39.88580 39.57660 1.000 21.83201 342 ILE D O 1
ATOM 3679 N N . TYR B 2 343 ? 57.80680 38.06480 40.49560 1.000 58.54089 343 TYR D N 1
ATOM 3680 C CA . TYR B 2 343 ? 57.77980 38.67480 41.81960 1.000 58.54089 343 TYR D CA 1
ATOM 3681 C C . TYR B 2 343 ? 59.17780 38.82580 42.41560 1.000 58.54089 343 TYR D C 1
ATOM 3682 O O . TYR B 2 343 ? 59.45780 39.82880 43.08560 1.000 58.54089 343 TYR D O 1
ATOM 3691 N N . ASP B 2 344 ? 60.07180 37.86080 42.16460 1.000 68.04615 344 ASP D N 1
ATOM 3692 C CA . ASP B 2 344 ? 61.46980 38.02180 42.56060 1.000 68.04615 344 ASP D CA 1
ATOM 3693 C C . ASP B 2 344 ? 62.16680 39.15480 41.81460 1.000 68.04615 344 ASP D C 1
ATOM 3694 O O . ASP B 2 344 ? 62.97880 39.87280 42.41260 1.000 68.04615 344 ASP D O 1
ATOM 3699 N N . LEU B 2 345 ? 61.77080 39.42980 40.57060 1.000 25.72364 345 LEU D N 1
ATOM 3700 C CA . LEU B 2 345 ? 62.41280 40.53380 39.86260 1.000 25.72364 345 LEU D CA 1
ATOM 3701 C C . LEU B 2 345 ? 61.85780 41.88180 40.31960 1.000 25.72364 345 LEU D C 1
ATOM 3702 O O . LEU B 2 345 ? 62.60780 42.87180 40.39860 1.000 25.72364 345 LEU D O 1
ATOM 3707 N N . VAL B 2 346 ? 60.58080 41.90380 40.71560 1.000 10.18840 346 VAL D N 1
ATOM 3708 C CA . VAL B 2 346 ? 59.96580 43.13280 41.20360 1.000 10.18840 346 VAL D CA 1
ATOM 3709 C C . VAL B 2 346 ? 60.53480 43.48980 42.57160 1.000 10.18840 346 VAL D C 1
ATOM 3710 O O . VAL B 2 346 ? 60.93380 44.63480 42.81560 1.000 10.18840 346 VAL D O 1
ATOM 3714 N N . GLU B 2 347 ? 60.62780 42.50580 43.47160 1.000 80.13378 347 GLU D N 1
ATOM 3715 C CA . GLU B 2 347 ? 61.20780 42.78580 44.77760 1.000 80.13378 347 GLU D CA 1
ATOM 3716 C C . GLU B 2 347 ? 62.72680 42.90080 44.73760 1.000 80.13378 347 GLU D C 1
ATOM 3717 O O . GLU B 2 347 ? 63.31680 43.32780 45.73060 1.000 80.13378 347 GLU D O 1
ATOM 3723 N N . ALA B 2 348 ? 63.37180 42.54980 43.62060 1.000 36.38141 348 ALA D N 1
ATOM 3724 C CA . ALA B 2 348 ? 64.76580 42.93280 43.46360 1.000 36.38141 348 ALA D CA 1
ATOM 3725 C C . ALA B 2 348 ? 64.88480 44.40080 43.07160 1.000 36.38141 348 ALA D C 1
ATOM 3726 O O . ALA B 2 348 ? 65.79080 45.09580 43.54260 1.000 36.38141 348 ALA D O 1
ATOM 3728 N N . ILE B 2 349 ? 63.98580 44.89580 42.21760 1.000 22.69932 349 ILE D N 1
ATOM 3729 C CA . ILE B 2 349 ? 64.01580 46.31880 41.87860 1.000 22.69932 349 ILE D CA 1
ATOM 3730 C C . ILE B 2 349 ? 63.40480 47.16280 42.99760 1.000 22.69932 349 ILE D C 1
ATOM 3731 O O . ILE B 2 349 ? 64.08680 47.98780 43.61560 1.000 22.69932 349 ILE D O 1
ATOM 3736 N N . THR B 2 350 ? 62.11180 46.97380 43.27260 1.000 21.71103 350 THR D N 1
ATOM 3737 C CA . THR B 2 350 ? 61.39980 47.88280 44.16760 1.000 21.71103 350 THR D CA 1
ATOM 3738 C C . THR B 2 350 ? 61.67380 47.58480 45.63160 1.000 21.71103 350 THR D C 1
ATOM 3739 O O . THR B 2 350 ? 61.85180 48.50880 46.43060 1.000 21.71103 350 THR D O 1
ATOM 3743 N N . GLY B 2 351 ? 61.68280 46.31280 46.00460 1.000 25.06113 351 GLY D N 1
ATOM 3744 C CA . GLY B 2 351 ? 61.85580 45.94680 47.38860 1.000 25.06113 351 GLY D CA 1
ATOM 3745 C C . GLY B 2 351 ? 60.87380 44.91480 47.89060 1.000 25.06113 351 GLY D C 1
ATOM 3746 O O . GLY B 2 351 ? 61.23780 44.03980 48.67960 1.000 25.06113 351 GLY D O 1
ATOM 3747 N N . PHE B 2 352 ? 59.62980 44.98580 47.43560 1.000 66.69923 352 PHE D N 1
ATOM 3748 C CA . PHE B 2 352 ? 58.58380 44.13880 47.97860 1.000 66.69923 352 PHE D CA 1
ATOM 3749 C C . PHE B 2 352 ? 57.77980 43.58480 46.81160 1.000 66.69923 352 PHE D C 1
ATOM 3750 O O . PHE B 2 352 ? 57.62580 44.24980 45.78560 1.000 66.69923 352 PHE D O 1
ATOM 3758 N N . ARG B 2 353 ? 57.28780 42.34880 46.97960 1.000 42.88108 353 ARG D N 1
ATOM 3759 C CA . ARG B 2 353 ? 56.69780 41.58880 45.87660 1.000 42.88108 353 ARG D CA 1
ATOM 3760 C C . ARG B 2 353 ? 55.40080 42.21180 45.36860 1.000 42.88108 353 ARG D C 1
ATOM 3761 O O . ARG B 2 353 ? 55.21980 42.38680 44.15860 1.000 42.88108 353 ARG D O 1
ATOM 3769 N N . MET B 2 354 ? 54.49880 42.57080 46.27160 1.000 78.29761 354 MET D N 1
ATOM 3770 C CA . MET B 2 354 ? 53.21180 43.14080 45.90860 1.000 78.29761 354 MET D CA 1
ATOM 3771 C C . MET B 2 354 ? 53.08880 44.47780 46.62760 1.000 78.29761 354 MET D C 1
ATOM 3772 O O . MET B 2 354 ? 53.68580 44.66480 47.68960 1.000 78.29761 354 MET D O 1
ATOM 3777 N N . HIS B 2 355 ? 52.31080 45.38580 46.03560 1.000 22.96031 355 HIS D N 1
ATOM 3778 C CA . HIS B 2 355 ? 52.16880 46.77180 46.47560 1.000 22.96031 355 HIS D CA 1
ATOM 3779 C C . HIS B 2 355 ? 53.50780 47.50180 46.63260 1.000 22.96031 355 HIS D C 1
ATOM 3780 O O . HIS B 2 355 ? 53.91080 47.80580 47.75960 1.000 22.96031 355 HIS D O 1
ATOM 3787 N N . PRO B 2 356 ? 54.26780 47.69480 45.52960 1.000 26.88377 356 PRO D N 1
ATOM 3788 C CA . PRO B 2 356 ? 55.63080 48.26080 45.65260 1.000 26.88377 356 PRO D CA 1
ATOM 3789 C C . PRO B 2 356 ? 55.69180 49.64880 46.26760 1.000 26.88377 356 PRO D C 1
ATOM 3790 O O . PRO B 2 356 ? 56.55680 49.88680 47.11860 1.000 26.88377 356 PRO D O 1
ATOM 3794 N N . ALA B 2 357 ? 54.75780 50.53380 45.88760 1.000 10.18840 357 ALA D N 1
ATOM 3795 C CA . ALA B 2 357 ? 54.75680 51.96380 46.23260 1.000 10.18840 357 ALA D CA 1
ATOM 3796 C C . ALA B 2 357 ? 56.10880 52.58780 45.90460 1.000 10.18840 357 ALA D C 1
ATOM 3797 O O . ALA B 2 357 ? 56.76080 53.21880 46.73660 1.000 10.18840 357 ALA D O 1
ATOM 3799 N N . TRP B 2 358 ? 56.53780 52.36880 44.66460 1.000 10.18840 358 TRP D N 1
ATOM 3800 C CA . TRP B 2 358 ? 57.87080 52.72880 44.22460 1.000 10.18840 358 TRP D CA 1
ATOM 3801 C C . TRP B 2 358 ? 57.89480 53.96580 43.34460 1.000 10.18840 358 TRP D C 1
ATOM 3802 O O . TRP B 2 358 ? 58.93980 54.61180 43.24560 1.000 10.18840 358 TRP D O 1
ATOM 3813 N N . PHE B 2 359 ? 56.78280 54.29680 42.69760 1.000 10.18840 359 PHE D N 1
ATOM 3814 C CA . PHE B 2 359 ? 56.72780 55.49680 41.87760 1.000 10.18840 359 PHE D CA 1
ATOM 3815 C C . PHE B 2 359 ? 56.68380 56.72080 42.78360 1.000 10.18840 359 PHE D C 1
ATOM 3816 O O . PHE B 2 359 ? 56.04680 56.70980 43.83760 1.000 10.18840 359 PHE D O 1
ATOM 3824 N N . ARG B 2 360 ? 57.40580 57.75880 42.39460 1.000 10.18840 360 ARG D N 1
ATOM 3825 C CA . ARG B 2 360 ? 57.46080 58.99280 43.15560 1.000 10.18840 360 ARG D CA 1
ATOM 3826 C C . ARG B 2 360 ? 57.02380 60.14480 42.26660 1.000 10.18840 360 ARG D C 1
ATOM 3827 O O . ARG B 2 360 ? 57.03680 60.04480 41.03760 1.000 10.18840 360 ARG D O 1
ATOM 3835 N N . ILE B 2 361 ? 56.61180 61.23580 42.90360 1.000 10.18840 361 ILE D N 1
ATOM 3836 C CA . ILE B 2 361 ? 56.32680 62.46680 42.17760 1.000 10.18840 361 ILE D CA 1
ATOM 3837 C C . ILE B 2 361 ? 57.64980 63.01380 41.64560 1.000 10.18840 361 ILE D C 1
ATOM 3838 O O . ILE B 2 361 ? 58.49180 63.48980 42.41060 1.000 10.18840 361 ILE D O 1
ATOM 3843 N N . GLY B 2 362 ? 57.83980 62.92380 40.33060 1.000 10.18840 362 GLY D N 1
ATOM 3844 C CA . GLY B 2 362 ? 59.06580 63.33280 39.68560 1.000 10.18840 362 GLY D CA 1
ATOM 3845 C C . GLY B 2 362 ? 60.01680 62.20980 39.33160 1.000 10.18840 362 GLY D C 1
ATOM 3846 O O . GLY B 2 362 ? 61.03180 62.46980 38.67660 1.000 10.18840 362 GLY D O 1
ATOM 3847 N N . GLY B 2 363 ? 59.72380 60.97480 39.72860 1.000 10.18840 363 GLY D N 1
ATOM 3848 C CA . GLY B 2 363 ? 60.62680 59.87880 39.44760 1.000 10.18840 363 GLY D CA 1
ATOM 3849 C C . GLY B 2 363 ? 60.25380 58.56580 40.10260 1.000 10.18840 363 GLY D C 1
ATOM 3850 O O . GLY B 2 363 ? 59.09180 58.16080 40.08460 1.000 10.18840 363 GLY D O 1
ATOM 3851 N N . VAL B 2 364 ? 61.24780 57.87880 40.66060 1.000 10.18840 364 VAL D N 1
ATOM 3852 C CA . VAL B 2 364 ? 61.05880 56.63680 41.39260 1.000 10.18840 364 VAL D CA 1
ATOM 3853 C C . VAL B 2 364 ? 61.83880 56.74380 42.69760 1.000 10.18840 364 VAL D C 1
ATOM 3854 O O . VAL B 2 364 ? 62.54880 57.71680 42.93860 1.000 10.18840 364 VAL D O 1
ATOM 3858 N N . ALA B 2 365 ? 61.69180 55.72780 43.55060 1.000 10.18840 365 ALA D N 1
ATOM 3859 C CA . ALA B 2 365 ? 62.21580 55.82880 44.90960 1.000 10.18840 365 ALA D CA 1
ATOM 3860 C C . ALA B 2 365 ? 63.73480 55.68180 44.96460 1.000 10.18840 365 ALA D C 1
ATOM 3861 O O . ALA B 2 365 ? 64.39280 56.38880 45.73060 1.000 10.18840 365 ALA D O 1
ATOM 3863 N N . HIS B 2 366 ? 64.30980 54.77080 44.17960 1.000 18.86460 366 HIS D N 1
ATOM 3864 C CA . HIS B 2 366 ? 65.75680 54.58980 44.10860 1.000 18.86460 366 HIS D CA 1
ATOM 3865 C C . HIS B 2 366 ? 66.15080 54.39980 42.65060 1.000 18.86460 366 HIS D C 1
ATOM 3866 O O . HIS B 2 366 ? 65.30080 54.33380 41.76060 1.000 18.86460 366 HIS D O 1
ATOM 3873 N N . ASP B 2 367 ? 67.45480 54.29380 42.40760 1.000 30.86726 367 ASP D N 1
ATOM 3874 C CA . ASP B 2 367 ? 67.92380 53.87580 41.09960 1.000 30.86726 367 ASP D CA 1
ATOM 3875 C C . ASP B 2 367 ? 67.82880 52.35880 40.97960 1.000 30.86726 367 ASP D C 1
ATOM 3876 O O . ASP B 2 367 ? 67.56180 51.64780 41.95160 1.000 30.86726 367 ASP D O 1
ATOM 3881 N N . LEU B 2 368 ? 68.03980 51.87080 39.76760 1.000 18.87791 368 LEU D N 1
ATOM 3882 C CA . LEU B 2 368 ? 68.09280 50.43180 39.53860 1.000 18.87791 368 LEU D CA 1
ATOM 3883 C C . LEU B 2 368 ? 69.33880 49.83080 40.18260 1.000 18.87791 368 LEU D C 1
ATOM 3884 O O . LEU B 2 368 ? 70.42880 50.39880 40.05860 1.000 18.87791 368 LEU D O 1
ATOM 3889 N N . PRO B 2 369 ? 69.21680 48.71080 40.88960 1.000 22.44169 369 PRO D N 1
ATOM 3890 C CA . PRO B 2 369 ? 70.39780 48.06180 41.46860 1.000 22.44169 369 PRO D CA 1
ATOM 3891 C C . PRO B 2 369 ? 71.22080 47.38480 40.38560 1.000 22.44169 369 PRO D C 1
ATOM 3892 O O . PRO B 2 369 ? 70.71080 47.00980 39.33160 1.000 22.44169 369 PRO D O 1
ATOM 3896 N N . ARG B 2 370 ? 72.51480 47.21980 40.67560 1.000 87.39797 370 ARG D N 1
ATOM 3897 C CA . ARG B 2 370 ? 73.52280 47.02480 39.63560 1.000 87.39797 370 ARG D CA 1
ATOM 3898 C C . ARG B 2 370 ? 73.42680 45.67780 38.91760 1.000 87.39797 370 ARG D C 1
ATOM 3899 O O . ARG B 2 370 ? 73.93380 45.55780 37.79760 1.000 87.39797 370 ARG D O 1
ATOM 3907 N N . GLY B 2 371 ? 72.77980 44.67680 39.51060 1.000 51.23420 371 GLY D N 1
ATOM 3908 C CA . GLY B 2 371 ? 72.59280 43.40780 38.82860 1.000 51.23420 371 GLY D CA 1
ATOM 3909 C C . GLY B 2 371 ? 71.23380 43.17080 38.19460 1.000 51.23420 371 GLY D C 1
ATOM 3910 O O . GLY B 2 371 ? 70.80180 42.02080 38.07360 1.000 51.23420 371 GLY D O 1
ATOM 3911 N N . TRP B 2 372 ? 70.54380 44.24180 37.79360 1.000 65.16184 372 TRP D N 1
ATOM 3912 C CA . TRP B 2 372 ? 69.19080 44.10580 37.25460 1.000 65.16184 372 TRP D CA 1
ATOM 3913 C C . TRP B 2 372 ? 69.18980 43.48780 35.85560 1.000 65.16184 372 TRP D C 1
ATOM 3914 O O . TRP B 2 372 ? 68.26580 42.73480 35.50760 1.000 65.16184 372 TRP D O 1
ATOM 3925 N N . ASP B 2 373 ? 70.20480 43.82180 35.04060 1.000 63.35964 373 ASP D N 1
ATOM 3926 C CA . ASP B 2 373 ? 70.24380 43.42480 33.63160 1.000 63.35964 373 ASP D CA 1
ATOM 3927 C C . ASP B 2 373 ? 70.31180 41.91180 33.44760 1.000 63.35964 373 ASP D C 1
ATOM 3928 O O . ASP B 2 373 ? 69.64680 41.36880 32.56060 1.000 63.35964 373 ASP D O 1
ATOM 3933 N N . ARG B 2 374 ? 71.11980 41.22180 34.26560 1.000 91.82981 374 ARG D N 1
ATOM 3934 C CA . ARG B 2 374 ? 71.26580 39.77280 34.12760 1.000 91.82981 374 ARG D CA 1
ATOM 3935 C C . ARG B 2 374 ? 69.97880 39.04080 34.50360 1.000 91.82981 374 ARG D C 1
ATOM 3936 O O . ARG B 2 374 ? 69.61380 38.05680 33.85060 1.000 91.82981 374 ARG D O 1
ATOM 3944 N N . LEU B 2 375 ? 69.26280 39.52380 35.52960 1.000 61.92480 375 LEU D N 1
ATOM 3945 C CA . LEU B 2 375 ? 67.99680 38.90280 35.91660 1.000 61.92480 375 LEU D CA 1
ATOM 3946 C C . LEU B 2 375 ? 66.92280 39.12280 34.85860 1.000 61.92480 375 LEU D C 1
ATOM 3947 O O . LEU B 2 375 ? 66.17380 38.19080 34.52360 1.000 61.92480 375 LEU D O 1
ATOM 3952 N N . LEU B 2 376 ? 66.83680 40.34680 34.31960 1.000 44.16995 376 LEU D N 1
ATOM 3953 C CA . LEU B 2 376 ? 65.86080 40.61280 33.26260 1.000 44.16995 376 LEU D CA 1
ATOM 3954 C C . LEU B 2 376 ? 66.19580 39.83480 31.98760 1.000 44.16995 376 LEU D C 1
ATOM 3955 O O . LEU B 2 376 ? 65.28780 39.34280 31.30460 1.000 44.16995 376 LEU D O 1
ATOM 3960 N N . ARG B 2 377 ? 67.48780 39.71080 31.65460 1.000 65.18034 377 ARG D N 1
ATOM 3961 C CA . ARG B 2 377 ? 67.90180 38.90280 30.50760 1.000 65.18034 377 ARG D CA 1
ATOM 3962 C C . ARG B 2 377 ? 67.58280 37.42480 30.71360 1.000 65.18034 377 ARG D C 1
ATOM 3963 O O . ARG B 2 377 ? 67.19380 36.73080 29.76560 1.000 65.18034 377 ARG D O 1
ATOM 3971 N N . GLU B 2 378 ? 67.72180 36.92980 31.95060 1.000 74.89652 378 GLU D N 1
ATOM 3972 C CA . GLU B 2 378 ? 67.34580 35.55180 32.25660 1.000 74.89652 378 GLU D CA 1
ATOM 3973 C C . GLU B 2 378 ? 65.83880 35.34480 32.14360 1.000 74.89652 378 GLU D C 1
ATOM 3974 O O . GLU B 2 378 ? 65.39080 34.29480 31.65860 1.000 74.89652 378 GLU D O 1
ATOM 3980 N N . PHE B 2 379 ? 65.05480 36.38780 32.41560 1.000 46.28517 379 PHE D N 1
ATOM 3981 C CA . PHE B 2 379 ? 63.60780 36.25080 32.29860 1.000 46.28517 379 PHE D CA 1
ATOM 3982 C C . PHE B 2 379 ? 63.16780 36.32580 30.83960 1.000 46.28517 379 PHE D C 1
ATOM 3983 O O . PHE B 2 379 ? 62.25780 35.59480 30.41760 1.000 46.28517 379 PHE D O 1
ATOM 3991 N N . LEU B 2 380 ? 63.83780 37.17280 30.05260 1.000 19.77072 380 LEU D N 1
ATOM 3992 C CA . LEU B 2 380 ? 63.52580 37.29080 28.63260 1.000 19.77072 380 LEU D CA 1
ATOM 3993 C C . LEU B 2 380 ? 63.98080 36.06880 27.85060 1.000 19.77072 380 LEU D C 1
ATOM 3994 O O . LEU B 2 380 ? 63.38980 35.75180 26.81760 1.000 19.77072 380 LEU D O 1
ATOM 3999 N N . ASP B 2 381 ? 65.06980 35.42280 28.26760 1.000 81.39432 381 ASP D N 1
ATOM 4000 C CA . ASP B 2 381 ? 65.42880 34.14480 27.66460 1.000 81.39432 381 ASP D CA 1
ATOM 4001 C C . ASP B 2 381 ? 64.45680 33.04880 28.08360 1.000 81.39432 381 ASP D C 1
ATOM 4002 O O . ASP B 2 381 ? 64.13180 32.16480 27.28260 1.000 81.39432 381 ASP D O 1
ATOM 4007 N N . TRP B 2 382 ? 63.99580 33.08380 29.34160 1.000 108.99759 382 TRP D N 1
ATOM 4008 C CA . TRP B 2 382 ? 63.17580 32.00180 29.87960 1.000 108.99759 382 TRP D CA 1
ATOM 4009 C C . TRP B 2 382 ? 61.77680 31.97580 29.26760 1.000 108.99759 382 TRP D C 1
ATOM 4010 O O . TRP B 2 382 ? 61.24580 30.89980 28.96760 1.000 108.99759 382 TRP D O 1
ATOM 4021 N N . MET B 2 383 ? 61.16980 33.14280 29.06660 1.000 87.05618 383 MET D N 1
ATOM 4022 C CA . MET B 2 383 ? 59.75180 33.25680 28.70360 1.000 87.05618 383 MET D CA 1
ATOM 4023 C C . MET B 2 383 ? 59.21580 32.72680 27.35260 1.000 87.05618 383 MET D C 1
ATOM 4024 O O . MET B 2 383 ? 58.10280 32.18180 27.37760 1.000 87.05618 383 MET D O 1
ATOM 4029 N N . PRO B 2 384 ? 59.88980 32.87680 26.17660 1.000 62.22983 384 PRO D N 1
ATOM 4030 C CA . PRO B 2 384 ? 59.28680 32.39080 24.90160 1.000 62.22983 384 PRO D CA 1
ATOM 4031 C C . PRO B 2 384 ? 58.89980 30.91880 24.81060 1.000 62.22983 384 PRO D C 1
ATOM 4032 O O . PRO B 2 384 ? 57.90180 30.60880 24.14460 1.000 62.22983 384 PRO D O 1
ATOM 4036 N N . LYS B 2 385 ? 59.67280 30.00980 25.41560 1.000 81.86890 385 LYS D N 1
ATOM 4037 C CA . LYS B 2 385 ? 59.29480 28.59480 25.44760 1.000 81.86890 385 LYS D CA 1
ATOM 4038 C C . LYS B 2 385 ? 57.97780 28.37680 26.18660 1.000 81.86890 385 LYS D C 1
ATOM 4039 O O . LYS B 2 385 ? 57.08280 27.66980 25.68960 1.000 81.86890 385 LYS D O 1
ATOM 4045 N N . ARG B 2 386 ? 57.82180 29.02980 27.34560 1.000 82.45286 386 ARG D N 1
ATOM 4046 C CA . ARG B 2 386 ? 56.57180 28.94380 28.09260 1.000 82.45286 386 ARG D CA 1
ATOM 4047 C C . ARG B 2 386 ? 55.43180 29.59480 27.31960 1.000 82.45286 386 ARG D C 1
ATOM 4048 O O . ARG B 2 386 ? 54.34180 29.02380 27.24460 1.000 82.45286 386 ARG D O 1
ATOM 4056 N N . LEU B 2 387 ? 55.69680 30.75080 26.68960 1.000 63.59984 387 LEU D N 1
ATOM 4057 C CA . LEU B 2 387 ? 54.67380 31.49280 25.94860 1.000 63.59984 387 LEU D CA 1
ATOM 4058 C C . LEU B 2 387 ? 54.16780 30.69780 24.74860 1.000 63.59984 387 LEU D C 1
ATOM 4059 O O . LEU B 2 387 ? 52.96280 30.69280 24.45060 1.000 63.59984 387 LEU D O 1
ATOM 4064 N N . ALA B 2 388 ? 55.06880 29.97880 24.07660 1.000 49.37531 388 ALA D N 1
ATOM 4065 C CA . ALA B 2 388 ? 54.65780 29.19080 22.92760 1.000 49.37531 388 ALA D CA 1
ATOM 4066 C C . ALA B 2 388 ? 53.94080 27.92480 23.37760 1.000 49.37531 388 ALA D C 1
ATOM 4067 O O . ALA B 2 388 ? 53.03480 27.44880 22.67760 1.000 49.37531 388 ALA D O 1
ATOM 4069 N N . SER B 2 389 ? 54.26880 27.42380 24.57960 1.000 78.65267 389 SER D N 1
ATOM 4070 C CA . SER B 2 389 ? 53.45680 26.36080 25.17060 1.000 78.65267 389 SER D CA 1
ATOM 4071 C C . SER B 2 389 ? 52.05980 26.85680 25.53960 1.000 78.65267 389 SER D C 1
ATOM 4072 O O . SER B 2 389 ? 51.09480 26.09180 25.44260 1.000 78.65267 389 SER D O 1
ATOM 4075 N N . TYR B 2 390 ? 51.93080 28.12880 25.93860 1.000 58.57912 390 TYR D N 1
ATOM 4076 C CA . TYR B 2 390 ? 50.60980 28.68080 26.25560 1.000 58.57912 390 TYR D CA 1
ATOM 4077 C C . TYR B 2 390 ? 49.77280 28.82080 24.99160 1.000 58.57912 390 TYR D C 1
ATOM 4078 O O . TYR B 2 390 ? 48.56380 28.54380 24.99960 1.000 58.57912 390 TYR D O 1
ATOM 4087 N N . GLU B 2 391 ? 50.41380 29.27780 23.90760 1.000 88.92311 391 GLU D N 1
ATOM 4088 C CA . GLU B 2 391 ? 49.74580 29.41180 22.61660 1.000 88.92311 391 GLU D CA 1
ATOM 4089 C C . GLU B 2 391 ? 49.28080 28.05280 22.10160 1.000 88.92311 391 GLU D C 1
ATOM 4090 O O . GLU B 2 391 ? 48.17180 27.93580 21.56660 1.000 88.92311 391 GLU D O 1
ATOM 4096 N N . LYS B 2 392 ? 50.12180 27.01880 22.25260 1.000 101.03347 392 LYS D N 1
ATOM 4097 C CA . LYS B 2 392 ? 49.71780 25.65680 21.90360 1.000 101.03347 392 LYS D CA 1
ATOM 4098 C C . LYS B 2 392 ? 48.57380 25.16280 22.79060 1.000 101.03347 392 LYS D C 1
ATOM 4099 O O . LYS B 2 392 ? 47.64280 24.50680 22.30760 1.000 101.03347 392 LYS D O 1
ATOM 4105 N N . ALA B 2 393 ? 48.62580 25.47380 24.08960 1.000 65.82671 393 ALA D N 1
ATOM 4106 C CA . ALA B 2 393 ? 47.63180 24.98280 25.03660 1.000 65.82671 393 ALA D CA 1
ATOM 4107 C C . ALA B 2 393 ? 46.27380 25.64980 24.87660 1.000 65.82671 393 ALA D C 1
ATOM 4108 O O . ALA B 2 393 ? 45.26280 25.06580 25.27960 1.000 65.82671 393 ALA D O 1
ATOM 4110 N N . ALA B 2 394 ? 46.21980 26.84880 24.30860 1.000 73.84272 394 ALA D N 1
ATOM 4111 C CA . ALA B 2 394 ? 44.95280 27.57180 24.26760 1.000 73.84272 394 ALA D CA 1
ATOM 4112 C C . ALA B 2 394 ? 44.42280 27.81680 22.86360 1.000 73.84272 394 ALA D C 1
ATOM 4113 O O . ALA B 2 394 ? 43.20880 27.74180 22.65660 1.000 73.84272 394 ALA D O 1
ATOM 4115 N N . LEU B 2 395 ? 45.29080 28.14980 21.90060 1.000 88.89805 395 LEU D N 1
ATOM 4116 C CA . LEU B 2 395 ? 44.84080 28.37980 20.52860 1.000 88.89805 395 LEU D CA 1
ATOM 4117 C C . LEU B 2 395 ? 44.35980 27.09280 19.86060 1.000 88.89805 395 LEU D C 1
ATOM 4118 O O . LEU B 2 395 ? 43.36580 27.10580 19.12560 1.000 88.89805 395 LEU D O 1
ATOM 4123 N N . GLN B 2 396 ? 45.05080 25.97480 20.09860 1.000 103.30285 396 GLN D N 1
ATOM 4124 C CA . GLN B 2 396 ? 44.76780 24.72780 19.39260 1.000 103.30285 396 GLN D CA 1
ATOM 4125 C C . GLN B 2 396 ? 43.78480 23.80880 20.10760 1.000 103.30285 396 GLN D C 1
ATOM 4126 O O . GLN B 2 396 ? 43.31180 22.84680 19.48860 1.000 103.30285 396 GLN D O 1
ATOM 4132 N N . ASN B 2 397 ? 43.51580 24.04380 21.39360 1.000 88.71177 397 ASN D N 1
ATOM 4133 C CA . ASN B 2 397 ? 42.53980 23.25880 22.14260 1.000 88.71177 397 ASN D CA 1
ATOM 4134 C C . ASN B 2 397 ? 41.13280 23.37380 21.55960 1.000 88.71177 397 ASN D C 1
ATOM 4135 O O . ASN B 2 397 ? 40.74480 24.40680 21.00960 1.000 88.71177 397 ASN D O 1
ATOM 4140 N N . THR B 2 398 ? 40.37180 22.28380 21.68860 1.000 72.02859 398 THR D N 1
ATOM 4141 C CA . THR B 2 398 ? 38.99580 22.20780 21.21460 1.000 72.02859 398 THR D CA 1
ATOM 4142 C C . THR B 2 398 ? 37.94480 22.23780 22.31660 1.000 72.02859 398 THR D C 1
ATOM 4143 O O . THR B 2 398 ? 36.84680 22.73480 22.07260 1.000 72.02859 398 THR D O 1
ATOM 4147 N N . ILE B 2 399 ? 38.22180 21.66180 23.48960 1.000 87.60864 399 ILE D N 1
ATOM 4148 C CA . ILE B 2 399 ? 37.20780 21.55580 24.54260 1.000 87.60864 399 ILE D CA 1
ATOM 4149 C C . ILE B 2 399 ? 36.89680 22.92380 25.14960 1.000 87.60864 399 ILE D C 1
ATOM 4150 O O . ILE B 2 399 ? 35.72980 23.32980 25.24960 1.000 87.60864 399 ILE D O 1
ATOM 4155 N N . LEU B 2 400 ? 37.93880 23.65980 25.54960 1.000 83.86639 400 LEU D N 1
ATOM 4156 C CA . LEU B 2 400 ? 37.74780 24.99880 26.10460 1.000 83.86639 400 LEU D CA 1
ATOM 4157 C C . LEU B 2 400 ? 37.26180 25.97780 25.04060 1.000 83.86639 400 LEU D C 1
ATOM 4158 O O . LEU B 2 400 ? 36.48480 26.89180 25.34360 1.000 83.86639 400 LEU D O 1
ATOM 4163 N N . LYS B 2 401 ? 37.73380 25.81480 23.79960 1.000 90.15315 401 LYS D N 1
ATOM 4164 C CA . LYS B 2 401 ? 37.24580 26.62180 22.68360 1.000 90.15315 401 LYS D CA 1
ATOM 4165 C C . LYS B 2 401 ? 35.76080 26.37280 22.42960 1.000 90.15315 401 LYS D C 1
ATOM 4166 O O . LYS B 2 401 ? 35.00380 27.30980 22.14860 1.000 90.15315 401 LYS D O 1
ATOM 4172 N N . GLY B 2 402 ? 35.32980 25.11180 22.53160 1.000 46.33141 402 GLY D N 1
ATOM 4173 C CA . GLY B 2 402 ? 33.92280 24.78480 22.37560 1.000 46.33141 402 GLY D CA 1
ATOM 4174 C C . GLY B 2 402 ? 33.08080 25.25780 23.54060 1.000 46.33141 402 GLY D C 1
ATOM 4175 O O . GLY B 2 402 ? 31.87580 25.48580 23.38960 1.000 46.33141 402 GLY D O 1
ATOM 4176 N N . ARG B 2 403 ? 33.68480 25.38680 24.71760 1.000 77.47125 403 ARG D N 1
ATOM 4177 C CA . ARG B 2 403 ? 32.97180 25.93080 25.86460 1.000 77.47125 403 ARG D CA 1
ATOM 4178 C C . ARG B 2 403 ? 33.14680 27.44280 25.99660 1.000 77.47125 403 ARG D C 1
ATOM 4179 O O . ARG B 2 403 ? 32.62180 28.03380 26.94360 1.000 77.47125 403 ARG D O 1
ATOM 4187 N N . SER B 2 404 ? 33.86380 28.08480 25.07260 1.000 81.74725 404 SER D N 1
ATOM 4188 C CA . SER B 2 404 ? 34.10280 29.52080 25.14660 1.000 81.74725 404 SER D CA 1
ATOM 4189 C C . SER B 2 404 ? 33.63380 30.29980 23.92360 1.000 81.74725 404 SER D C 1
ATOM 4190 O O . SER B 2 404 ? 33.73580 31.53180 23.92360 1.000 81.74725 404 SER D O 1
ATOM 4193 N N . GLN B 2 405 ? 33.14880 29.64080 22.87860 1.000 91.99034 405 GLN D N 1
ATOM 4194 C CA . GLN B 2 405 ? 32.70580 30.34280 21.68060 1.000 91.99034 405 GLN D CA 1
ATOM 4195 C C . GLN B 2 405 ? 31.21880 30.68180 21.78660 1.000 91.99034 405 GLN D C 1
ATOM 4196 O O . GLN B 2 405 ? 30.39980 29.83680 22.16960 1.000 91.99034 405 GLN D O 1
ATOM 4202 N N . GLY B 2 406 ? 30.88780 31.94180 21.50760 1.000 48.11782 406 GLY D N 1
ATOM 4203 C CA . GLY B 2 406 ? 29.51880 32.41880 21.59260 1.000 48.11782 406 GLY D CA 1
ATOM 4204 C C . GLY B 2 406 ? 28.90780 32.41380 22.97560 1.000 48.11782 406 GLY D C 1
ATOM 4205 O O . GLY B 2 406 ? 27.68180 32.40380 23.09860 1.000 48.11782 406 GLY D O 1
ATOM 4206 N N . VAL B 2 407 ? 29.72380 32.41080 24.02760 1.000 87.98671 407 VAL D N 1
ATOM 4207 C CA . VAL B 2 407 ? 29.22180 32.31580 25.39360 1.000 87.98671 407 VAL D CA 1
ATOM 4208 C C . VAL B 2 407 ? 29.09980 33.74280 25.91360 1.000 87.98671 407 VAL D C 1
ATOM 4209 O O . VAL B 2 407 ? 30.09780 34.35080 26.31460 1.000 87.98671 407 VAL D O 1
ATOM 4213 N N . ALA B 2 408 ? 27.86180 34.25780 25.91060 1.000 60.10779 408 ALA D N 1
ATOM 4214 C CA . ALA B 2 408 ? 27.49880 35.63080 26.28560 1.000 60.10779 408 ALA D CA 1
ATOM 4215 C C . ALA B 2 408 ? 28.31380 36.65780 25.50360 1.000 60.10779 408 ALA D C 1
ATOM 4216 O O . ALA B 2 408 ? 29.14180 37.38680 26.05060 1.000 60.10779 408 ALA D O 1
ATOM 4218 N N . ALA B 2 409 ? 28.10080 36.66380 24.19760 1.000 49.03913 409 ALA D N 1
ATOM 4219 C CA . ALA B 2 409 ? 28.83780 37.55880 23.32560 1.000 49.03913 409 ALA D CA 1
ATOM 4220 C C . ALA B 2 409 ? 28.15180 38.91280 23.20360 1.000 49.03913 409 ALA D C 1
ATOM 4221 O O . ALA B 2 409 ? 26.94980 39.06280 23.43760 1.000 49.03913 409 ALA D O 1
ATOM 4223 N N . TYR B 2 410 ? 28.95080 39.90380 22.82760 1.000 30.10619 410 TYR D N 1
ATOM 4224 C CA . TYR B 2 410 ? 28.49680 41.25680 22.56560 1.000 30.10619 410 TYR D CA 1
ATOM 4225 C C . TYR B 2 410 ? 29.34580 41.79880 21.42560 1.000 30.10619 410 TYR D C 1
ATOM 4226 O O . TYR B 2 410 ? 30.40980 41.25880 21.11460 1.000 30.10619 410 TYR D O 1
ATOM 4235 N N . GLY B 2 411 ? 28.86880 42.86780 20.78860 1.000 35.49835 411 GLY D N 1
ATOM 4236 C CA . GLY B 2 411 ? 29.58480 43.48880 19.70960 1.000 35.49835 411 GLY D CA 1
ATOM 4237 C C . GLY B 2 411 ? 30.05280 44.89780 20.01660 1.000 35.49835 411 GLY D C 1
ATOM 4238 O O . GLY B 2 411 ? 30.15980 45.31480 21.17660 1.000 35.49835 411 GLY D O 1
ATOM 4239 N N . ALA B 2 412 ? 30.31980 45.64880 18.94460 1.000 25.63324 412 ALA D N 1
ATOM 4240 C CA . ALA B 2 412 ? 30.85080 47.00380 19.06260 1.000 25.63324 412 ALA D CA 1
ATOM 4241 C C . ALA B 2 412 ? 29.81480 47.97780 19.60660 1.000 25.63324 412 ALA D C 1
ATOM 4242 O O . ALA B 2 412 ? 30.15980 48.90480 20.34760 1.000 25.63324 412 ALA D O 1
ATOM 4244 N N . LYS B 2 413 ? 28.54780 47.79480 19.23260 1.000 41.72441 413 LYS D N 1
ATOM 4245 C CA . LYS B 2 413 ? 27.48480 48.66280 19.72960 1.000 41.72441 413 LYS D CA 1
ATOM 4246 C C . LYS B 2 413 ? 27.25380 48.46580 21.22760 1.000 41.72441 413 LYS D C 1
ATOM 4247 O O . LYS B 2 413 ? 26.98880 49.43180 21.95160 1.000 41.72441 413 LYS D O 1
ATOM 4253 N N . GLU B 2 414 ? 27.39380 47.23180 21.71460 1.000 56.80390 414 GLU D N 1
ATOM 4254 C CA . GLU B 2 414 ? 27.20580 46.96580 23.13860 1.000 56.80390 414 GLU D CA 1
ATOM 4255 C C . GLU B 2 414 ? 28.38580 47.46480 23.96260 1.000 56.80390 414 GLU D C 1
ATOM 4256 O O . GLU B 2 414 ? 28.20580 47.89780 25.10660 1.000 56.80390 414 GLU D O 1
ATOM 4262 N N . ALA B 2 415 ? 29.60180 47.34680 23.41860 1.000 44.99219 415 ALA D N 1
ATOM 4263 C CA . ALA B 2 415 ? 30.80580 47.82980 24.09360 1.000 44.99219 415 ALA D CA 1
ATOM 4264 C C . ALA B 2 415 ? 30.75980 49.33880 24.32560 1.000 44.99219 415 ALA D C 1
ATOM 4265 O O . ALA B 2 415 ? 30.99580 49.80980 25.44460 1.000 44.99219 415 ALA D O 1
ATOM 4267 N N . LEU B 2 416 ? 30.45780 50.11280 23.27760 1.000 23.48860 416 LEU D N 1
ATOM 4268 C CA . LEU B 2 416 ? 30.46280 51.57080 23.39260 1.000 23.48860 416 LEU D CA 1
ATOM 4269 C C . LEU B 2 416 ? 29.29880 52.10480 24.21560 1.000 23.48860 416 LEU D C 1
ATOM 4270 O O . LEU B 2 416 ? 29.37480 53.23280 24.71260 1.000 23.48860 416 LEU D O 1
ATOM 4275 N N . GLU B 2 417 ? 28.22580 51.33080 24.35960 1.000 29.88912 417 GLU D N 1
ATOM 4276 C CA . GLU B 2 417 ? 27.10080 51.76380 25.17860 1.000 29.88912 417 GLU D CA 1
ATOM 4277 C C . GLU B 2 417 ? 27.43280 51.67880 26.66360 1.000 29.88912 417 GLU D C 1
ATOM 4278 O O . GLU B 2 417 ? 27.11080 52.58780 27.43560 1.000 29.88912 417 GLU D O 1
ATOM 4284 N N . TRP B 2 418 ? 28.04380 50.57680 27.08360 1.000 29.61496 418 TRP D N 1
ATOM 4285 C CA . TRP B 2 418 ? 28.28780 50.28680 28.48860 1.000 29.61496 418 TRP D CA 1
ATOM 4286 C C . TRP B 2 418 ? 29.65980 50.73480 28.97660 1.000 29.61496 418 TRP D C 1
ATOM 4287 O O . TRP B 2 418 ? 30.01980 50.43380 30.11960 1.000 29.61496 418 TRP D O 1
ATOM 4298 N N . GLY B 2 419 ? 30.40880 51.46980 28.15760 1.000 40.00156 419 GLY D N 1
ATOM 4299 C CA . GLY B 2 419 ? 31.73580 51.93080 28.53460 1.000 40.00156 419 GLY D CA 1
ATOM 4300 C C . GLY B 2 419 ? 32.74580 50.82580 28.73660 1.000 40.00156 419 GLY D C 1
ATOM 4301 O O . GLY B 2 419 ? 33.62180 50.94080 29.59860 1.000 40.00156 419 GLY D O 1
ATOM 4302 N N . THR B 2 420 ? 32.65280 49.75780 27.95560 1.000 49.24634 420 THR D N 1
ATOM 4303 C CA . THR B 2 420 ? 33.58280 48.64580 28.07060 1.000 49.24634 420 THR D CA 1
ATOM 4304 C C . THR B 2 420 ? 34.84780 48.96180 27.28760 1.000 49.24634 420 THR D C 1
ATOM 4305 O O . THR B 2 420 ? 34.78680 49.26880 26.09360 1.000 49.24634 420 THR D O 1
ATOM 4309 N N . THR B 2 421 ? 35.98380 48.94380 27.97560 1.000 36.89109 421 THR D N 1
ATOM 4310 C CA . THR B 2 421 ? 37.29280 49.16580 27.38260 1.000 36.89109 421 THR D CA 1
ATOM 4311 C C . THR B 2 421 ? 38.16980 47.94480 27.62460 1.000 36.89109 421 THR D C 1
ATOM 4312 O O . THR B 2 421 ? 37.78880 47.00780 28.32660 1.000 36.89109 421 THR D O 1
ATOM 4316 N N . GLY B 2 422 ? 39.35880 47.95980 27.02860 1.000 21.82929 422 GLY D N 1
ATOM 4317 C CA . GLY B 2 422 ? 40.29780 46.87280 27.22560 1.000 21.82929 422 GLY D CA 1
ATOM 4318 C C . GLY B 2 422 ? 40.24180 45.81880 26.14060 1.000 21.82929 422 GLY D C 1
ATOM 4319 O O . GLY B 2 422 ? 40.04080 46.14280 24.96760 1.000 21.82929 422 GLY D O 1
ATOM 4320 N N . ALA B 2 423 ? 40.46180 44.55680 26.52860 1.000 41.18416 423 ALA D N 1
ATOM 4321 C CA . ALA B 2 423 ? 40.41180 43.44180 25.58460 1.000 41.18416 423 ALA D CA 1
ATOM 4322 C C . ALA B 2 423 ? 39.01980 43.26080 24.99460 1.000 41.18416 423 ALA D C 1
ATOM 4323 O O . ALA B 2 423 ? 38.89180 42.79180 23.86160 1.000 41.18416 423 ALA D O 1
ATOM 4325 N N . GLY B 2 424 ? 37.97780 43.56780 25.76960 1.000 28.72618 424 GLY D N 1
ATOM 4326 C CA . GLY B 2 424 ? 36.59680 43.56680 25.32160 1.000 28.72618 424 GLY D CA 1
ATOM 4327 C C . GLY B 2 424 ? 36.35380 44.45480 24.11760 1.000 28.72618 424 GLY D C 1
ATOM 4328 O O . GLY B 2 424 ? 35.84680 43.99380 23.08960 1.000 28.72618 424 GLY D O 1
ATOM 4329 N N . LEU B 2 425 ? 36.67680 45.74280 24.26760 1.000 38.82506 425 LEU D N 1
ATOM 4330 C CA . LEU B 2 425 ? 36.49280 46.71480 23.19260 1.000 38.82506 425 LEU D CA 1
ATOM 4331 C C . LEU B 2 425 ? 37.38980 46.40380 21.99760 1.000 38.82506 425 LEU D C 1
ATOM 4332 O O . LEU B 2 425 ? 36.97980 46.57080 20.84360 1.000 38.82506 425 LEU D O 1
ATOM 4337 N N . ARG B 2 426 ? 38.61880 45.94980 22.25760 1.000 61.88336 426 ARG D N 1
ATOM 4338 C CA . ARG B 2 426 ? 39.55180 45.60380 21.19060 1.000 61.88336 426 ARG D CA 1
ATOM 4339 C C . ARG B 2 426 ? 39.17480 44.30680 20.48360 1.000 61.88336 426 ARG D C 1
ATOM 4340 O O . ARG B 2 426 ? 39.61780 44.08480 19.35360 1.000 61.88336 426 ARG D O 1
ATOM 4348 N N . ALA B 2 427 ? 38.40480 43.42880 21.13360 1.000 33.11940 427 ALA D N 1
ATOM 4349 C CA . ALA B 2 427 ? 37.92480 42.21280 20.48460 1.000 33.11940 427 ALA D CA 1
ATOM 4350 C C . ALA B 2 427 ? 36.89580 42.51280 19.40260 1.000 33.11940 427 ALA D C 1
ATOM 4351 O O . ALA B 2 427 ? 36.64980 41.66480 18.54060 1.000 33.11940 427 ALA D O 1
ATOM 4353 N N . THR B 2 428 ? 36.27880 43.69080 19.44760 1.000 45.44785 428 THR D N 1
ATOM 4354 C CA . THR B 2 428 ? 35.43780 44.19680 18.38060 1.000 45.44785 428 THR D CA 1
ATOM 4355 C C . THR B 2 428 ? 36.33180 45.02580 17.45960 1.000 45.44785 428 THR D C 1
ATOM 4356 O O . THR B 2 428 ? 37.54280 45.10880 17.65860 1.000 45.44785 428 THR D O 1
ATOM 4360 N N . GLY B 2 429 ? 35.75780 45.64980 16.43760 1.000 47.69237 429 GLY D N 1
ATOM 4361 C CA . GLY B 2 429 ? 36.61980 46.30580 15.46560 1.000 47.69237 429 GLY D CA 1
ATOM 4362 C C . GLY B 2 429 ? 37.20680 47.64380 15.87460 1.000 47.69237 429 GLY D C 1
ATOM 4363 O O . GLY B 2 429 ? 37.93380 48.25880 15.09160 1.000 47.69237 429 GLY D O 1
ATOM 4364 N N . ILE B 2 430 ? 36.90580 48.11080 17.08360 1.000 41.58723 430 ILE D N 1
ATOM 4365 C CA . ILE B 2 430 ? 37.33080 49.41380 17.58860 1.000 41.58723 430 ILE D CA 1
ATOM 4366 C C . ILE B 2 430 ? 38.75380 49.28680 18.12860 1.000 41.58723 430 ILE D C 1
ATOM 4367 O O . ILE B 2 430 ? 38.97680 48.77880 19.22860 1.000 41.58723 430 ILE D O 1
ATOM 4372 N N . ASP B 2 431 ? 39.72980 49.70580 17.33060 1.000 85.67507 431 ASP D N 1
ATOM 4373 C CA . ASP B 2 431 ? 41.13780 49.64380 17.71560 1.000 85.67507 431 ASP D CA 1
ATOM 4374 C C . ASP B 2 431 ? 41.35980 50.87080 18.59360 1.000 85.67507 431 ASP D C 1
ATOM 4375 O O . ASP B 2 431 ? 41.52980 51.98380 18.09160 1.000 85.67507 431 ASP D O 1
ATOM 4380 N N . PHE B 2 432 ? 41.33780 50.67780 19.91060 1.000 56.92489 432 PHE D N 1
ATOM 4381 C CA . PHE B 2 432 ? 41.47880 51.78780 20.85660 1.000 56.92489 432 PHE D CA 1
ATOM 4382 C C . PHE B 2 432 ? 42.35080 51.34080 22.02460 1.000 56.92489 432 PHE D C 1
ATOM 4383 O O . PHE B 2 432 ? 41.86280 50.70380 22.96260 1.000 56.92489 432 PHE D O 1
ATOM 4391 N N . ASP B 2 433 ? 43.63980 51.64580 21.94960 1.000 53.99401 433 ASP D N 1
ATOM 4392 C CA . ASP B 2 433 ? 44.53980 51.50580 23.08060 1.000 53.99401 433 ASP D CA 1
ATOM 4393 C C . ASP B 2 433 ? 44.86780 52.90680 23.57660 1.000 53.99401 433 ASP D C 1
ATOM 4394 O O . ASP B 2 433 ? 44.83080 53.86780 22.80860 1.000 53.99401 433 ASP D O 1
ATOM 4399 N N . VAL B 2 434 ? 45.21080 53.02780 24.85560 1.000 12.95729 434 VAL D N 1
ATOM 4400 C CA . VAL B 2 434 ? 45.59480 54.33680 25.36760 1.000 12.95729 434 VAL D CA 1
ATOM 4401 C C . VAL B 2 434 ? 47.07080 54.59080 25.10860 1.000 12.95729 434 VAL D C 1
ATOM 4402 O O . VAL B 2 434 ? 47.46480 55.74480 24.90460 1.000 12.95729 434 VAL D O 1
ATOM 4406 N N . ARG B 2 435 ? 47.86280 53.53780 24.93560 1.000 26.29451 435 ARG D N 1
ATOM 4407 C CA . ARG B 2 435 ? 49.29280 53.70480 24.74660 1.000 26.29451 435 ARG D CA 1
ATOM 4408 C C . ARG B 2 435 ? 49.62880 54.17980 23.34160 1.000 26.29451 435 ARG D C 1
ATOM 4409 O O . ARG B 2 435 ? 50.70580 54.74480 23.13660 1.000 26.29451 435 ARG D O 1
ATOM 4417 N N . LYS B 2 436 ? 48.72280 53.99280 22.38260 1.000 34.38689 436 LYS D N 1
ATOM 4418 C CA . LYS B 2 436 ? 48.90380 54.50180 21.02860 1.000 34.38689 436 LYS D CA 1
ATOM 4419 C C . LYS B 2 436 ? 48.08780 55.75280 20.71860 1.000 34.38689 436 LYS D C 1
ATOM 4420 O O . LYS B 2 436 ? 48.58580 56.63680 20.01760 1.000 34.38689 436 LYS D O 1
ATOM 4426 N N . ALA B 2 437 ? 46.83580 55.83580 21.18560 1.000 23.86778 437 ALA D N 1
ATOM 4427 C CA . ALA B 2 437 ? 45.99680 56.99680 20.88260 1.000 23.86778 437 ALA D CA 1
ATOM 4428 C C . ALA B 2 437 ? 46.47080 58.24180 21.62560 1.000 23.86778 437 ALA D C 1
ATOM 4429 O O . ALA B 2 437 ? 46.60380 59.31580 21.03160 1.000 23.86778 437 ALA D O 1
ATOM 4431 N N . ARG B 2 438 ? 46.71680 58.12180 22.92960 1.000 54.71394 438 ARG D N 1
ATOM 4432 C CA . ARG B 2 438 ? 47.21280 59.22780 23.75060 1.000 54.71394 438 ARG D CA 1
ATOM 4433 C C . ARG B 2 438 ? 48.46780 58.76580 24.47560 1.000 54.71394 438 ARG D C 1
ATOM 4434 O O . ARG B 2 438 ? 48.37780 58.32380 25.63060 1.000 54.71394 438 ARG D O 1
ATOM 4442 N N . PRO B 2 439 ? 49.63280 58.79180 23.80560 1.000 27.99372 439 PRO D N 1
ATOM 4443 C CA . PRO B 2 439 ? 50.89080 58.34580 24.42760 1.000 27.99372 439 PRO D CA 1
ATOM 4444 C C . PRO B 2 439 ? 51.22780 59.04780 25.73960 1.000 27.99372 439 PRO D C 1
ATOM 4445 O O . PRO B 2 439 ? 51.06780 60.25980 25.88360 1.000 27.99372 439 PRO D O 1
ATOM 4449 N N . TYR B 2 440 ? 51.66980 58.24880 26.70260 1.000 10.18840 440 TYR D N 1
ATOM 4450 C CA . TYR B 2 440 ? 52.04580 58.70180 28.03160 1.000 10.18840 440 TYR D CA 1
ATOM 4451 C C . TYR B 2 440 ? 53.30080 57.94880 28.42560 1.000 10.18840 440 TYR D C 1
ATOM 4452 O O . TYR B 2 440 ? 53.54480 56.85080 27.92060 1.000 10.18840 440 TYR D O 1
ATOM 4461 N N . SER B 2 441 ? 54.10780 58.57080 29.29560 1.000 10.18840 441 SER D N 1
ATOM 4462 C CA . SER B 2 441 ? 55.30180 57.96980 29.90860 1.000 10.18840 441 SER D CA 1
ATOM 4463 C C . SER B 2 441 ? 56.33380 57.50180 28.87860 1.000 10.18840 441 SER D C 1
ATOM 4464 O O . SER B 2 441 ? 57.07180 56.54480 29.11960 1.000 10.18840 441 SER D O 1
ATOM 4467 N N . GLY B 2 442 ? 56.37480 58.15280 27.71960 1.000 9.53715 442 GLY D N 1
ATOM 4468 C CA . GLY B 2 442 ? 57.31680 57.78480 26.68260 1.000 9.53715 442 GLY D CA 1
ATOM 4469 C C . GLY B 2 442 ? 57.01080 56.48980 25.96460 1.000 9.53715 442 GLY D C 1
ATOM 4470 O O . GLY B 2 442 ? 57.93080 55.84580 25.45560 1.000 9.53715 442 GLY D O 1
ATOM 4471 N N . TYR B 2 443 ? 55.73580 56.09280 25.89960 1.000 20.19331 443 TYR D N 1
ATOM 4472 C CA . TYR B 2 443 ? 55.35580 54.88380 25.17760 1.000 20.19331 443 TYR D CA 1
ATOM 4473 C C . TYR B 2 443 ? 55.48380 55.03780 23.66660 1.000 20.19331 443 TYR D C 1
ATOM 4474 O O . TYR B 2 443 ? 55.57480 54.02880 22.96160 1.000 20.19331 443 TYR D O 1
ATOM 4483 N N . GLU B 2 444 ? 55.50380 56.26880 23.15860 1.000 54.67502 444 GLU D N 1
ATOM 4484 C CA . GLU B 2 444 ? 55.57880 56.52480 21.72560 1.000 54.67502 444 GLU D CA 1
ATOM 4485 C C . GLU B 2 444 ? 56.96480 56.28380 21.13860 1.000 54.67502 444 GLU D C 1
ATOM 4486 O O . GLU B 2 444 ? 57.10780 56.29780 19.91260 1.000 54.67502 444 GLU D O 1
ATOM 4492 N N . ASN B 2 445 ? 57.97880 56.05280 21.97260 1.000 48.88788 445 ASN D N 1
ATOM 4493 C CA . ASN B 2 445 ? 59.31780 55.69980 21.52460 1.000 48.88788 445 ASN D CA 1
ATOM 4494 C C . ASN B 2 445 ? 59.57180 54.19380 21.55360 1.000 48.88788 445 ASN D C 1
ATOM 4495 O O . ASN B 2 445 ? 60.73280 53.76980 21.59660 1.000 48.88788 445 ASN D O 1
ATOM 4500 N N . PHE B 2 446 ? 58.51780 53.38280 21.52060 1.000 25.11333 446 PHE D N 1
ATOM 4501 C CA . PHE B 2 446 ? 58.62780 51.93180 21.51560 1.000 25.11333 446 PHE D CA 1
ATOM 4502 C C . PHE B 2 446 ? 57.93280 51.35180 20.28860 1.000 25.11333 446 PHE D C 1
ATOM 4503 O O . PHE B 2 446 ? 57.04980 51.97480 19.69160 1.000 25.11333 446 PHE D O 1
ATOM 4511 N N . ASP B 2 447 ? 58.35880 50.15180 19.90960 1.000 53.58009 447 ASP D N 1
ATOM 4512 C CA . ASP B 2 447 ? 57.84280 49.44780 18.73860 1.000 53.58009 447 ASP D CA 1
ATOM 4513 C C . ASP B 2 447 ? 56.98780 48.30280 19.27160 1.000 53.58009 447 ASP D C 1
ATOM 4514 O O . ASP B 2 447 ? 57.51180 47.27180 19.70260 1.000 53.58009 447 ASP D O 1
ATOM 4519 N N . PHE B 2 448 ? 55.67080 48.47880 19.22660 1.000 23.82310 448 PHE D N 1
ATOM 4520 C CA . PHE B 2 448 ? 54.76080 47.41180 19.61460 1.000 23.82310 448 PHE D CA 1
ATOM 4521 C C . PHE B 2 448 ? 53.47180 47.54180 18.81660 1.000 23.82310 448 PHE D C 1
ATOM 4522 O O . PHE B 2 448 ? 53.12780 48.61580 18.32360 1.000 23.82310 448 PHE D O 1
ATOM 4530 N N . GLU B 2 449 ? 52.77280 46.41880 18.67960 1.000 86.83627 449 GLU D N 1
ATOM 4531 C CA . GLU B 2 449 ? 51.54880 46.32880 17.89960 1.000 86.83627 449 GLU D CA 1
ATOM 4532 C C . GLU B 2 449 ? 50.33880 46.20580 18.81760 1.000 86.83627 449 GLU D C 1
ATOM 4533 O O . GLU B 2 449 ? 50.44580 45.78580 19.97160 1.000 86.83627 449 GLU D O 1
ATOM 4539 N N . ILE B 2 450 ? 49.18380 46.59380 18.28960 1.000 34.06237 450 ILE D N 1
ATOM 4540 C CA . ILE B 2 450 ? 47.90580 46.49580 18.98560 1.000 34.06237 450 ILE D CA 1
ATOM 4541 C C . ILE B 2 450 ? 47.09380 45.38080 18.32760 1.000 34.06237 450 ILE D C 1
ATOM 4542 O O . ILE B 2 450 ? 46.60280 45.56180 17.20360 1.000 34.06237 450 ILE D O 1
ATOM 4547 N N . PRO B 2 451 ? 46.95780 44.21580 18.95760 1.000 32.70310 451 PRO D N 1
ATOM 4548 C CA . PRO B 2 451 ? 46.04680 43.18680 18.43660 1.000 32.70310 451 PRO D CA 1
ATOM 4549 C C . PRO B 2 451 ? 44.59180 43.62680 18.50760 1.000 32.70310 451 PRO D C 1
ATOM 4550 O O . PRO B 2 451 ? 44.19880 44.43580 19.34960 1.000 32.70310 451 PRO D O 1
ATOM 4554 N N . VAL B 2 452 ? 43.77580 43.01980 17.64260 1.000 52.08994 452 VAL D N 1
ATOM 4555 C CA . VAL B 2 452 ? 42.36680 43.36980 17.46860 1.000 52.08994 452 VAL D CA 1
ATOM 4556 C C . VAL B 2 452 ? 41.62480 42.14080 16.96660 1.000 52.08994 452 VAL D C 1
ATOM 4557 O O . VAL B 2 452 ? 42.18380 41.30280 16.25460 1.000 52.08994 452 VAL D O 1
ATOM 4561 N N . GLY B 2 453 ? 40.35280 42.03780 17.34860 1.000 29.14458 453 GLY D N 1
ATOM 4562 C CA . GLY B 2 453 ? 39.51780 40.91880 16.97160 1.000 29.14458 453 GLY D CA 1
ATOM 4563 C C . GLY B 2 453 ? 38.80080 41.16080 15.65760 1.000 29.14458 453 GLY D C 1
ATOM 4564 O O . GLY B 2 453 ? 39.08480 42.10480 14.91960 1.000 29.14458 453 GLY D O 1
ATOM 4565 N N . GLY B 2 454 ? 37.84580 40.27780 15.36760 1.000 47.09831 454 GLY D N 1
ATOM 4566 C CA . GLY B 2 454 ? 37.12980 40.33380 14.10760 1.000 47.09831 454 GLY D CA 1
ATOM 4567 C C . GLY B 2 454 ? 35.71880 40.87380 14.21160 1.000 47.09831 454 GLY D C 1
ATOM 4568 O O . GLY B 2 454 ? 34.91280 40.71480 13.29160 1.000 47.09831 454 GLY D O 1
ATOM 4569 N N . GLY B 2 455 ? 35.40680 41.50780 15.33360 1.000 58.40787 455 GLY D N 1
ATOM 4570 C CA . GLY B 2 455 ? 34.15880 42.22080 15.51060 1.000 58.40787 455 GLY D CA 1
ATOM 4571 C C . GLY B 2 455 ? 33.22480 41.60780 16.52460 1.000 58.40787 455 GLY D C 1
ATOM 4572 O O . GLY B 2 455 ? 32.20080 42.22380 16.84560 1.000 58.40787 455 GLY D O 1
ATOM 4573 N N . VAL B 2 456 ? 33.53980 40.42380 17.04260 1.000 33.55443 456 VAL D N 1
ATOM 4574 C CA . VAL B 2 456 ? 32.72880 39.74680 18.04960 1.000 33.55443 456 VAL D CA 1
ATOM 4575 C C . VAL B 2 456 ? 33.58780 39.55680 19.29060 1.000 33.55443 456 VAL D C 1
ATOM 4576 O O . VAL B 2 456 ? 34.66980 38.96180 19.21860 1.000 33.55443 456 VAL D O 1
ATOM 4580 N N . SER B 2 457 ? 33.10580 40.04580 20.42460 1.000 67.70643 457 SER D N 1
ATOM 4581 C CA . SER B 2 457 ? 33.78980 39.87680 21.69960 1.000 67.70643 457 SER D CA 1
ATOM 4582 C C . SER B 2 457 ? 33.11080 38.73980 22.45160 1.000 67.70643 457 SER D C 1
ATOM 4583 O O . SER B 2 457 ? 31.94980 38.85680 22.85560 1.000 67.70643 457 SER D O 1
ATOM 4586 N N . ASP B 2 458 ? 33.83480 37.64280 22.63360 1.000 86.11775 458 ASP D N 1
ATOM 4587 C CA . ASP B 2 458 ? 33.35280 36.51980 23.42460 1.000 86.11775 458 ASP D CA 1
ATOM 4588 C C . ASP B 2 458 ? 34.51180 36.00280 24.26860 1.000 86.11775 458 ASP D C 1
ATOM 4589 O O . ASP B 2 458 ? 35.55180 36.65680 24.40560 1.000 86.11775 458 ASP D O 1
ATOM 4594 N N . CYS B 2 459 ? 34.34680 34.80080 24.81860 1.000 89.30380 459 CYS D N 1
ATOM 4595 C CA . CYS B 2 459 ? 35.30880 34.28380 25.78060 1.000 89.30380 459 CYS D CA 1
ATOM 4596 C C . CYS B 2 459 ? 36.56880 33.75580 25.10460 1.000 89.30380 459 CYS D C 1
ATOM 4597 O O . CYS B 2 459 ? 37.66080 33.88180 25.66460 1.000 89.30380 459 CYS D O 1
ATOM 4600 N N . TYR B 2 460 ? 36.43680 33.17780 23.90460 1.000 67.36313 460 TYR D N 1
ATOM 4601 C CA . TYR B 2 460 ? 37.60480 32.73080 23.14760 1.000 67.36313 460 TYR D CA 1
ATOM 4602 C C . TYR B 2 460 ? 38.41580 33.89180 22.58960 1.000 67.36313 460 TYR D C 1
ATOM 4603 O O . TYR B 2 460 ? 39.64980 33.84880 22.60860 1.000 67.36313 460 TYR D O 1
ATOM 4612 N N . THR B 2 461 ? 37.73980 34.91780 22.06460 1.000 51.94003 461 THR D N 1
ATOM 4613 C CA . THR B 2 461 ? 38.43180 36.02580 21.41060 1.000 51.94003 461 THR D CA 1
ATOM 4614 C C . THR B 2 461 ? 39.22180 36.86280 22.40860 1.000 51.94003 461 THR D C 1
ATOM 4615 O O . THR B 2 461 ? 40.31580 37.34280 22.09160 1.000 51.94003 461 THR D O 1
ATOM 4619 N N . ARG B 2 462 ? 38.66080 37.06780 23.60260 1.000 40.32358 462 ARG D N 1
ATOM 4620 C CA . ARG B 2 462 ? 39.30780 37.87580 24.63160 1.000 40.32358 462 ARG D CA 1
ATOM 4621 C C . ARG B 2 462 ? 40.60180 37.23080 25.12560 1.000 40.32358 462 ARG D C 1
ATOM 4622 O O . ARG B 2 462 ? 41.59680 37.92680 25.35260 1.000 40.32358 462 ARG D O 1
ATOM 4630 N N . VAL B 2 463 ? 40.60180 35.90880 25.30560 1.000 30.05255 463 VAL D N 1
ATOM 4631 C CA . VAL B 2 463 ? 41.79780 35.20780 25.77160 1.000 30.05255 463 VAL D CA 1
ATOM 4632 C C . VAL B 2 463 ? 42.87580 35.19280 24.68660 1.000 30.05255 463 VAL D C 1
ATOM 4633 O O . VAL B 2 463 ? 44.06580 35.37580 24.97860 1.000 30.05255 463 VAL D O 1
ATOM 4637 N N . MET B 2 464 ? 42.47380 35.00380 23.41960 1.000 97.61472 464 MET D N 1
ATOM 4638 C CA . MET B 2 464 ? 43.41480 35.04980 22.29460 1.000 97.61472 464 MET D CA 1
ATOM 4639 C C . MET B 2 464 ? 44.07080 36.41980 22.15160 1.000 97.61472 464 MET D C 1
ATOM 4640 O O . MET B 2 464 ? 45.24280 36.51280 21.76760 1.000 97.61472 464 MET D O 1
ATOM 4645 N N . LEU B 2 465 ? 43.31280 37.48980 22.40460 1.000 29.91704 465 LEU D N 1
ATOM 4646 C CA . LEU B 2 465 ? 43.87080 38.83780 22.36260 1.000 29.91704 465 LEU D CA 1
ATOM 4647 C C . LEU B 2 465 ? 44.92680 39.03980 23.44460 1.000 29.91704 465 LEU D C 1
ATOM 4648 O O . LEU B 2 465 ? 45.95580 39.68180 23.20260 1.000 29.91704 465 LEU D O 1
ATOM 4653 N N . LYS B 2 466 ? 44.68280 38.49880 24.64060 1.000 57.77484 466 LYS D N 1
ATOM 4654 C CA . LYS B 2 466 ? 45.61380 38.62480 25.75960 1.000 57.77484 466 LYS D CA 1
ATOM 4655 C C . LYS B 2 466 ? 46.93280 37.89780 25.50760 1.000 57.77484 466 LYS D C 1
ATOM 4656 O O . LYS B 2 466 ? 47.98080 38.34880 25.98360 1.000 57.77484 466 LYS D O 1
ATOM 4662 N N . VAL B 2 467 ? 46.89180 36.76180 24.80260 1.000 33.13680 467 VAL D N 1
ATOM 4663 C CA . VAL B 2 467 ? 48.11080 36.04480 24.43260 1.000 33.13680 467 VAL D CA 1
ATOM 4664 C C . VAL B 2 467 ? 48.94280 36.87980 23.46060 1.000 33.13680 467 VAL D C 1
ATOM 4665 O O . VAL B 2 467 ? 50.17680 36.92780 23.55560 1.000 33.13680 467 VAL D O 1
ATOM 4669 N N . GLU B 2 468 ? 48.27580 37.57480 22.53460 1.000 62.31296 468 GLU D N 1
ATOM 4670 C CA . GLU B 2 468 ? 48.96780 38.47480 21.61560 1.000 62.31296 468 GLU D CA 1
ATOM 4671 C C . GLU B 2 468 ? 49.52980 39.70280 22.33260 1.000 62.31296 468 GLU D C 1
ATOM 4672 O O . GLU B 2 468 ? 50.61780 40.17780 21.98760 1.000 62.31296 468 GLU D O 1
ATOM 4678 N N . GLU B 2 469 ? 48.79180 40.24480 23.31160 1.000 59.45575 469 GLU D N 1
ATOM 4679 C CA . GLU B 2 469 ? 49.28180 41.37480 24.10460 1.000 59.45575 469 GLU D CA 1
ATOM 4680 C C . GLU B 2 469 ? 50.47780 41.00080 24.97160 1.000 59.45575 469 GLU D C 1
ATOM 4681 O O . GLU B 2 469 ? 51.35580 41.84080 25.19660 1.000 59.45575 469 GLU D O 1
ATOM 4687 N N . LEU B 2 470 ? 50.51480 39.76180 25.47760 1.000 39.97290 470 LEU D N 1
ATOM 4688 C CA . LEU B 2 470 ? 51.62180 39.30880 26.31260 1.000 39.97290 470 LEU D CA 1
ATOM 4689 C C . LEU B 2 470 ? 52.91580 39.23080 25.51360 1.000 39.97290 470 LEU D C 1
ATOM 4690 O O . LEU B 2 470 ? 53.99880 39.45780 26.06160 1.000 39.97290 470 LEU D O 1
ATOM 4695 N N . ARG B 2 471 ? 52.81480 38.92580 24.22260 1.000 49.97524 471 ARG D N 1
ATOM 4696 C CA . ARG B 2 471 ? 53.99380 38.86980 23.37260 1.000 49.97524 471 ARG D CA 1
ATOM 4697 C C . ARG B 2 471 ? 54.49980 40.27480 23.06160 1.000 49.97524 471 ARG D C 1
ATOM 4698 O O . ARG B 2 471 ? 55.71380 40.50580 23.02060 1.000 49.97524 471 ARG D O 1
ATOM 4706 N N . GLN B 2 472 ? 53.57980 41.21780 22.82760 1.000 21.76749 472 GLN D N 1
ATOM 4707 C CA . GLN B 2 472 ? 53.95080 42.61280 22.60360 1.000 21.76749 472 GLN D CA 1
ATOM 4708 C C . GLN B 2 472 ? 54.56080 43.25480 23.84160 1.000 21.76749 472 GLN D C 1
ATOM 4709 O O . GLN B 2 472 ? 55.41080 44.14280 23.71560 1.000 21.76749 472 GLN D O 1
ATOM 4715 N N . SER B 2 473 ? 54.10080 42.86280 25.03160 1.000 36.46803 473 SER D N 1
ATOM 4716 C CA . SER B 2 473 ? 54.69480 43.36380 26.26660 1.000 36.46803 473 SER D CA 1
ATOM 4717 C C . SER B 2 473 ? 56.14080 42.90380 26.41560 1.000 36.46803 473 SER D C 1
ATOM 4718 O O . SER B 2 473 ? 56.98580 43.64280 26.93260 1.000 36.46803 473 SER D O 1
ATOM 4721 N N . LEU B 2 474 ? 56.43580 41.67080 25.99360 1.000 30.58016 474 LEU D N 1
ATOM 4722 C CA . LEU B 2 474 ? 57.80280 41.16580 26.04760 1.000 30.58016 474 LEU D CA 1
ATOM 4723 C C . LEU B 2 474 ? 58.71280 41.86580 25.04160 1.000 30.58016 474 LEU D C 1
ATOM 4724 O O . LEU B 2 474 ? 59.92580 41.94980 25.26660 1.000 30.58016 474 LEU D O 1
ATOM 4729 N N . ARG B 2 475 ? 58.15480 42.34280 23.92260 1.000 34.70475 475 ARG D N 1
ATOM 4730 C CA . ARG B 2 475 ? 58.92080 43.15980 22.98060 1.000 34.70475 475 ARG D CA 1
ATOM 4731 C C . ARG B 2 475 ? 59.32880 44.49380 23.59860 1.000 34.70475 475 ARG D C 1
ATOM 4732 O O . ARG B 2 475 ? 60.43180 44.98980 23.33960 1.000 34.70475 475 ARG D O 1
ATOM 4740 N N . ILE B 2 476 ? 58.42480 45.10880 24.37160 1.000 32.71148 476 ILE D N 1
ATOM 4741 C CA . ILE B 2 476 ? 58.71980 46.36180 25.07060 1.000 32.71148 476 ILE D CA 1
ATOM 4742 C C . ILE B 2 476 ? 59.83580 46.16180 26.09060 1.000 32.71148 476 ILE D C 1
ATOM 4743 O O . ILE B 2 476 ? 60.73580 47.00080 26.22060 1.000 32.71148 476 ILE D O 1
ATOM 4748 N N . LEU B 2 477 ? 59.81780 45.02680 26.79660 1.000 11.59369 477 LEU D N 1
ATOM 4749 C CA . LEU B 2 477 ? 60.86880 44.71480 27.76060 1.000 11.59369 477 LEU D CA 1
ATOM 4750 C C . LEU B 2 477 ? 62.20080 44.42480 27.07960 1.000 11.59369 477 LEU D C 1
ATOM 4751 O O . LEU B 2 477 ? 63.25780 44.62280 27.68760 1.000 11.59369 477 LEU D O 1
ATOM 4756 N N . GLU B 2 478 ? 62.16880 43.94780 25.83260 1.000 59.42911 478 GLU D N 1
ATOM 4757 C CA . GLU B 2 478 ? 63.40180 43.73280 25.08360 1.000 59.42911 478 GLU D CA 1
ATOM 4758 C C . GLU B 2 478 ? 64.06380 45.05780 24.72460 1.000 59.42911 478 GLU D C 1
ATOM 4759 O O . GLU B 2 478 ? 65.29380 45.17880 24.77960 1.000 59.42911 478 GLU D O 1
ATOM 4765 N N . GLN B 2 479 ? 63.26280 46.06180 24.36460 1.000 33.62609 479 GLN D N 1
ATOM 4766 C CA . GLN B 2 479 ? 63.80680 47.37780 24.05260 1.000 33.62609 479 GLN D CA 1
ATOM 4767 C C . GLN B 2 479 ? 64.25780 48.11880 25.30660 1.000 33.62609 479 GLN D C 1
ATOM 4768 O O . GLN B 2 479 ? 65.15380 48.96280 25.23060 1.000 33.62609 479 GLN D O 1
ATOM 4774 N N . CYS B 2 480 ? 63.66080 47.81580 26.46260 1.000 53.93434 480 CYS D N 1
ATOM 4775 C CA . CYS B 2 480 ? 64.04480 48.49280 27.69960 1.000 53.93434 480 CYS D CA 1
ATOM 4776 C C . CYS B 2 480 ? 65.41280 48.04380 28.19760 1.000 53.93434 480 CYS D C 1
ATOM 4777 O O . CYS B 2 480 ? 66.15680 48.85080 28.76460 1.000 53.93434 480 CYS D O 1
ATOM 4780 N N . LEU B 2 481 ? 65.75580 46.77080 28.00460 1.000 66.94346 481 LEU D N 1
ATOM 4781 C CA . LEU B 2 481 ? 67.03680 46.26280 28.47260 1.000 66.94346 481 LEU D CA 1
ATOM 4782 C C . LEU B 2 481 ? 68.18180 46.72180 27.57860 1.000 66.94346 481 LEU D C 1
ATOM 4783 O O . LEU B 2 481 ? 69.27880 47.00380 28.07460 1.000 66.94346 481 LEU D O 1
ATOM 4788 N N . ASN B 2 482 ? 67.93380 46.83980 26.27560 1.000 51.55054 482 ASN D N 1
ATOM 4789 C CA . ASN B 2 482 ? 68.98580 47.17180 25.32960 1.000 51.55054 482 ASN D CA 1
ATOM 4790 C C . ASN B 2 482 ? 69.08680 48.66380 25.04960 1.000 51.55054 482 ASN D C 1
ATOM 4791 O O . ASN B 2 482 ? 70.12880 49.11680 24.56560 1.000 51.55054 482 ASN D O 1
ATOM 4796 N N . ASN B 2 483 ? 68.04680 49.43580 25.35260 1.000 66.18974 483 ASN D N 1
ATOM 4797 C CA . ASN B 2 483 ? 68.06380 50.88680 25.20560 1.000 66.18974 483 ASN D CA 1
ATOM 4798 C C . ASN B 2 483 ? 67.73480 51.57180 26.52560 1.000 66.18974 483 ASN D C 1
ATOM 4799 O O . ASN B 2 483 ? 66.96580 52.53180 26.56560 1.000 66.18974 483 ASN D O 1
ATOM 4804 N N . MET B 2 484 ? 68.30280 51.07580 27.62560 1.000 85.63550 484 MET D N 1
ATOM 4805 C CA . MET B 2 484 ? 68.22480 51.76280 28.90960 1.000 85.63550 484 MET D CA 1
ATOM 4806 C C . MET B 2 484 ? 69.19480 52.93480 28.90760 1.000 85.63550 484 MET D C 1
ATOM 4807 O O . MET B 2 484 ? 70.41380 52.72480 28.88460 1.000 85.63550 484 MET D O 1
ATOM 4812 N N . PRO B 2 485 ? 68.70980 54.16880 28.94560 1.000 34.68948 485 PRO D N 1
ATOM 4813 C CA . PRO B 2 485 ? 69.60380 55.32280 28.86760 1.000 34.68948 485 PRO D CA 1
ATOM 4814 C C . PRO B 2 485 ? 70.19180 55.65380 30.23460 1.000 34.68948 485 PRO D C 1
ATOM 4815 O O . PRO B 2 485 ? 69.94680 54.98080 31.23360 1.000 34.68948 485 PRO D O 1
ATOM 4819 N N . GLU B 2 486 ? 70.97580 56.72280 30.25960 1.000 60.21932 486 GLU D N 1
ATOM 4820 C CA . GLU B 2 486 ? 71.76780 57.08880 31.42060 1.000 60.21932 486 GLU D CA 1
ATOM 4821 C C . GLU B 2 486 ? 71.26280 58.41180 31.97560 1.000 60.21932 486 GLU D C 1
ATOM 4822 O O . GLU B 2 486 ? 70.69980 59.23680 31.25060 1.000 60.21932 486 GLU D O 1
ATOM 4828 N N . GLY B 2 487 ? 71.46180 58.60080 33.27360 1.000 37.54484 487 GLY D N 1
ATOM 4829 C CA . GLY B 2 487 ? 71.05680 59.81980 33.92160 1.000 37.54484 487 GLY D CA 1
ATOM 4830 C C . GLY B 2 487 ? 70.28380 59.57280 35.19760 1.000 37.54484 487 GLY D C 1
ATOM 4831 O O . GLY B 2 487 ? 70.38880 58.51280 35.82060 1.000 37.54484 487 GLY D O 1
ATOM 4832 N N . PRO B 2 488 ? 69.49280 60.55280 35.61660 1.000 23.34946 488 PRO D N 1
ATOM 4833 C CA . PRO B 2 488 ? 68.87680 60.48580 36.94160 1.000 23.34946 488 PRO D CA 1
ATOM 4834 C C . PRO B 2 488 ? 67.64380 59.59580 36.96660 1.000 23.34946 488 PRO D C 1
ATOM 4835 O O . PRO B 2 488 ? 67.04080 59.27980 35.94260 1.000 23.34946 488 PRO D O 1
ATOM 4839 N N . PHE B 2 489 ? 67.28980 59.17580 38.17560 1.000 7.90397 489 PHE D N 1
ATOM 4840 C CA . PHE B 2 489 ? 66.03080 58.49380 38.42960 1.000 7.90397 489 PHE D CA 1
ATOM 4841 C C . PHE B 2 489 ? 64.98680 59.43580 39.00360 1.000 7.90397 489 PHE D C 1
ATOM 4842 O O . PHE B 2 489 ? 63.87680 58.99980 39.31660 1.000 7.90397 489 PHE D O 1
ATOM 4850 N N . LYS B 2 490 ? 65.33180 60.70780 39.16460 1.000 16.01265 490 LYS D N 1
ATOM 4851 C CA . LYS B 2 490 ? 64.44680 61.71580 39.71860 1.000 16.01265 490 LYS D CA 1
ATOM 4852 C C . LYS B 2 490 ? 64.64180 63.00780 38.94560 1.000 16.01265 490 LYS D C 1
ATOM 4853 O O . LYS B 2 490 ? 65.76280 63.33880 38.55460 1.000 16.01265 490 LYS D O 1
ATOM 4859 N N . ALA B 2 491 ? 63.54580 63.72680 38.72660 1.000 10.18840 491 ALA D N 1
ATOM 4860 C CA . ALA B 2 491 ? 63.58980 64.99980 38.02760 1.000 10.18840 491 ALA D CA 1
ATOM 4861 C C . ALA B 2 491 ? 64.27480 66.06980 38.87160 1.000 10.18840 491 ALA D C 1
ATOM 4862 O O . ALA B 2 491 ? 64.31080 66.00680 40.10260 1.000 10.18840 491 ALA D O 1
ATOM 4864 N N . ASP B 2 492 ? 64.81680 67.06980 38.18660 1.000 46.09597 492 ASP D N 1
ATOM 4865 C CA . ASP B 2 492 ? 65.41680 68.22680 38.83860 1.000 46.09597 492 ASP D CA 1
ATOM 4866 C C . ASP B 2 492 ? 64.35380 69.32080 38.78560 1.000 46.09597 492 ASP D C 1
ATOM 4867 O O . ASP B 2 492 ? 64.16980 69.98680 37.76360 1.000 46.09597 492 ASP D O 1
ATOM 4872 N N . HIS B 2 493 ? 63.61980 69.46180 39.89060 1.000 8.13376 493 HIS D N 1
ATOM 4873 C CA . HIS B 2 493 ? 62.45580 70.32680 40.00060 1.000 8.13376 493 HIS D CA 1
ATOM 4874 C C . HIS B 2 493 ? 62.17180 70.47680 41.48360 1.000 8.13376 493 HIS D C 1
ATOM 4875 O O . HIS B 2 493 ? 62.35980 69.50480 42.22660 1.000 8.13376 493 HIS D O 1
ATOM 4882 N N . PRO B 2 494 ? 61.74480 71.65680 41.95360 1.000 15.99177 494 PRO D N 1
ATOM 4883 C CA . PRO B 2 494 ? 61.54080 71.84580 43.40360 1.000 15.99177 494 PRO D CA 1
ATOM 4884 C C . PRO B 2 494 ? 60.37580 71.06880 43.99660 1.000 15.99177 494 PRO D C 1
ATOM 4885 O O . PRO B 2 494 ? 60.31780 70.93180 45.22260 1.000 15.99177 494 PRO D O 1
ATOM 4889 N N . LEU B 2 495 ? 59.45180 70.55180 43.19160 1.000 10.18840 495 LEU D N 1
ATOM 4890 C CA . LEU B 2 495 ? 58.34780 69.76780 43.71960 1.000 10.18840 495 LEU D CA 1
ATOM 4891 C C . LEU B 2 495 ? 58.57580 68.26980 43.58760 1.000 10.18840 495 LEU D C 1
ATOM 4892 O O . LEU B 2 495 ? 57.65780 67.49180 43.86060 1.000 10.18840 495 LEU D O 1
ATOM 4897 N N . THR B 2 496 ? 59.76980 67.85580 43.16660 1.000 10.18840 496 THR D N 1
ATOM 4898 C CA . THR B 2 496 ? 60.12680 66.44280 43.15360 1.000 10.18840 496 THR D CA 1
ATOM 4899 C C . THR B 2 496 ? 60.20080 65.93280 44.58760 1.000 10.18840 496 THR D C 1
ATOM 4900 O O . THR B 2 496 ? 61.04680 66.37580 45.37060 1.000 10.18840 496 THR D O 1
ATOM 4904 N N . THR B 2 497 ? 59.31580 65.00280 44.92860 1.000 5.76442 497 THR D N 1
ATOM 4905 C CA . THR B 2 497 ? 59.12680 64.58280 46.30860 1.000 5.76442 497 THR D CA 1
ATOM 4906 C C . THR B 2 497 ? 59.39080 63.09280 46.44860 1.000 5.76442 497 THR D C 1
ATOM 4907 O O . THR B 2 497 ? 58.73480 62.28780 45.76660 1.000 5.76442 497 THR D O 1
ATOM 4911 N N . PRO B 2 498 ? 60.32580 62.67080 47.31160 1.000 10.18840 498 PRO D N 1
ATOM 4912 C CA . PRO B 2 498 ? 61.29580 63.48280 48.05560 1.000 10.18840 498 PRO D CA 1
ATOM 4913 C C . PRO B 2 498 ? 62.48180 63.86280 47.15460 1.000 10.18840 498 PRO D C 1
ATOM 4914 O O . PRO B 2 498 ? 62.53680 63.36880 46.03260 1.000 10.18840 498 PRO D O 1
ATOM 4918 N N . PRO B 2 499 ? 63.40480 64.70580 47.62260 1.000 10.18840 499 PRO D N 1
ATOM 4919 C CA . PRO B 2 499 ? 64.65280 64.92780 46.87460 1.000 10.18840 499 PRO D CA 1
ATOM 4920 C C . PRO B 2 499 ? 65.55080 63.70180 46.90760 1.000 10.18840 499 PRO D C 1
ATOM 4921 O O . PRO B 2 499 ? 65.28180 62.75780 47.66760 1.000 10.18840 499 PRO D O 1
ATOM 4925 N N . PRO B 2 500 ? 66.57980 63.65080 46.04860 1.000 31.01317 500 PRO D N 1
ATOM 4926 C CA . PRO B 2 500 ? 67.62080 62.61680 46.18360 1.000 31.01317 500 PRO D CA 1
ATOM 4927 C C . PRO B 2 500 ? 68.26080 62.63380 47.56560 1.000 31.01317 500 PRO D C 1
ATOM 4928 O O . PRO B 2 500 ? 68.63680 63.68780 48.07960 1.000 31.01317 500 PRO D O 1
ATOM 4932 N N . LYS B 2 501 ? 68.37380 61.44280 48.15660 1.000 10.18840 501 LYS D N 1
ATOM 4933 C CA . LYS B 2 501 ? 68.63680 61.32980 49.58660 1.000 10.18840 501 LYS D CA 1
ATOM 4934 C C . LYS B 2 501 ? 70.07380 61.68980 49.93360 1.000 10.18840 501 LYS D C 1
ATOM 4935 O O . LYS B 2 501 ? 70.32280 62.25380 51.00460 1.000 10.18840 501 LYS D O 1
ATOM 4941 N N . GLU B 2 502 ? 71.02080 61.37580 49.04460 1.000 17.27174 502 GLU D N 1
ATOM 4942 C CA . GLU B 2 502 ? 72.42480 61.69780 49.29160 1.000 17.27174 502 GLU D CA 1
ATOM 4943 C C . GLU B 2 502 ? 72.65480 63.20980 49.34160 1.000 17.27174 502 GLU D C 1
ATOM 4944 O O . GLU B 2 502 ? 73.48580 63.68680 50.12060 1.000 17.27174 502 GLU D O 1
ATOM 4950 N N . ARG B 2 503 ? 71.92880 63.98180 48.52460 1.000 6.71059 503 ARG D N 1
ATOM 4951 C CA . ARG B 2 503 ? 71.98580 65.43380 48.65260 1.000 6.71059 503 ARG D CA 1
ATOM 4952 C C . ARG B 2 503 ? 71.27380 65.91980 49.91260 1.000 6.71059 503 ARG D C 1
ATOM 4953 O O . ARG B 2 503 ? 71.67280 66.94080 50.48460 1.000 6.71059 503 ARG D O 1
ATOM 4961 N N . THR B 2 504 ? 70.19980 65.23280 50.32360 1.000 10.18840 504 THR D N 1
ATOM 4962 C CA . THR B 2 504 ? 69.48380 65.58280 51.54960 1.000 10.18840 504 THR D CA 1
ATOM 4963 C C . THR B 2 504 ? 70.37280 65.40780 52.77760 1.000 10.18840 504 THR D C 1
ATOM 4964 O O . THR B 2 504 ? 70.37480 66.24980 53.68260 1.000 10.18840 504 THR D O 1
ATOM 4968 N N . LEU B 2 505 ? 71.18880 64.35480 52.78960 1.000 10.18840 505 LEU D N 1
ATOM 4969 C CA . LEU B 2 505 ? 72.03780 64.05180 53.93260 1.000 10.18840 505 LEU D CA 1
ATOM 4970 C C . LEU B 2 505 ? 73.23780 64.98680 54.06560 1.000 10.18840 505 LEU D C 1
ATOM 4971 O O . LEU B 2 505 ? 73.92580 64.91780 55.08660 1.000 10.18840 505 LEU D O 1
ATOM 4976 N N . GLN B 2 506 ? 73.52880 65.82880 53.06560 1.000 15.75233 506 GLN D N 1
ATOM 4977 C CA . GLN B 2 506 ? 74.70180 66.69880 53.12260 1.000 15.75233 506 GLN D CA 1
ATOM 4978 C C . GLN B 2 506 ? 74.41780 68.19080 52.93260 1.000 15.75233 506 GLN D C 1
ATOM 4979 O O . GLN B 2 506 ? 75.16180 69.02480 53.45360 1.000 15.75233 506 GLN D O 1
ATOM 4985 N N . HIS B 2 507 ? 73.37180 68.54980 52.19160 1.000 10.18840 507 HIS D N 1
ATOM 4986 C CA . HIS B 2 507 ? 73.12380 69.93580 51.80160 1.000 10.18840 507 HIS D CA 1
ATOM 4987 C C . HIS B 2 507 ? 71.86880 70.46880 52.48360 1.000 10.18840 507 HIS D C 1
ATOM 4988 O O . HIS B 2 507 ? 70.82480 69.80780 52.46960 1.000 10.18840 507 HIS D O 1
ATOM 4995 N N . ILE B 2 508 ? 71.98880 71.66480 53.07860 1.000 10.18840 508 ILE D N 1
ATOM 4996 C CA . ILE B 2 508 ? 70.93280 72.23480 53.91860 1.000 10.18840 508 ILE D CA 1
ATOM 4997 C C . ILE B 2 508 ? 69.67580 72.59280 53.11460 1.000 10.18840 508 ILE D C 1
ATOM 4998 O O . ILE B 2 508 ? 68.56080 72.32780 53.57560 1.000 10.18840 508 ILE D O 1
ATOM 5003 N N . GLU B 2 509 ? 69.81480 73.21780 51.93060 1.000 10.18840 509 GLU D N 1
ATOM 5004 C CA . GLU B 2 509 ? 68.62580 73.58880 51.15260 1.000 10.18840 509 GLU D CA 1
ATOM 5005 C C . GLU B 2 509 ? 67.86580 72.35880 50.66760 1.000 10.18840 509 GLU D C 1
ATOM 5006 O O . GLU B 2 509 ? 66.63480 72.37780 50.58760 1.000 10.18840 509 GLU D O 1
ATOM 5012 N N . THR B 2 510 ? 68.58780 71.29680 50.31760 1.000 10.18840 510 THR D N 1
ATOM 5013 C CA . THR B 2 510 ? 67.95080 70.03080 49.97560 1.000 10.18840 510 THR D CA 1
ATOM 5014 C C . THR B 2 510 ? 67.30480 69.38880 51.19960 1.000 10.18840 510 THR D C 1
ATOM 5015 O O . THR B 2 510 ? 66.23880 68.77480 51.09560 1.000 10.18840 510 THR D O 1
ATOM 5019 N N . LEU B 2 511 ? 67.94080 69.52880 52.36760 1.000 10.18840 511 LEU D N 1
ATOM 5020 C CA . LEU B 2 511 ? 67.36880 69.04280 53.61860 1.000 10.18840 511 LEU D CA 1
ATOM 5021 C C . LEU B 2 511 ? 66.10680 69.81380 53.99860 1.000 10.18840 511 LEU D C 1
ATOM 5022 O O . LEU B 2 511 ? 65.15580 69.22580 54.52260 1.000 10.18840 511 LEU D O 1
ATOM 5027 N N . ILE B 2 512 ? 66.08680 71.12680 53.73960 1.000 10.18840 512 ILE D N 1
ATOM 5028 C CA . ILE B 2 512 ? 64.92580 71.96180 54.04460 1.000 10.18840 512 ILE D CA 1
ATOM 5029 C C . ILE B 2 512 ? 63.73280 71.56580 53.17960 1.000 10.18840 512 ILE D C 1
ATOM 5030 O O . ILE B 2 512 ? 62.60280 71.44380 53.67660 1.000 10.18840 512 ILE D O 1
ATOM 5035 N N . THR B 2 513 ? 63.97780 71.32480 51.88760 1.000 10.18840 513 THR D N 1
ATOM 5036 C CA . THR B 2 513 ? 62.92680 70.87880 50.97660 1.000 10.18840 513 THR D CA 1
ATOM 5037 C C . THR B 2 513 ? 62.38180 69.51080 51.37360 1.000 10.18840 513 THR D C 1
ATOM 5038 O O . THR B 2 513 ? 61.16480 69.30480 51.37860 1.000 10.18840 513 THR D O 1
ATOM 5042 N N . HIS B 2 514 ? 63.26780 68.58680 51.75360 1.000 10.18840 514 HIS D N 1
ATOM 5043 C CA . HIS B 2 514 ? 62.85480 67.25780 52.19260 1.000 10.18840 514 HIS D CA 1
ATOM 5044 C C . HIS B 2 514 ? 62.07280 67.30380 53.50360 1.000 10.18840 514 HIS D C 1
ATOM 5045 O O . HIS B 2 514 ? 61.15280 66.50080 53.69360 1.000 10.18840 514 HIS D O 1
ATOM 5052 N N . PHE B 2 515 ? 62.42880 68.23280 54.39860 1.000 10.18840 515 PHE D N 1
ATOM 5053 C CA . PHE B 2 515 ? 61.76880 68.36780 55.69660 1.000 10.18840 515 PHE D CA 1
ATOM 5054 C C . PHE B 2 515 ? 60.30080 68.74280 55.53360 1.000 10.18840 515 PHE D C 1
ATOM 5055 O O . PHE B 2 515 ? 59.41580 68.08680 56.09260 1.000 10.18840 515 PHE D O 1
ATOM 5063 N N . LEU B 2 516 ? 60.02780 69.78280 54.75060 1.000 10.18840 516 LEU D N 1
ATOM 5064 C CA . LEU B 2 516 ? 58.66080 70.25380 54.57660 1.000 10.18840 516 LEU D CA 1
ATOM 5065 C C . LEU B 2 516 ? 57.83480 69.35080 53.66960 1.000 10.18840 516 LEU D C 1
ATOM 5066 O O . LEU B 2 516 ? 56.60780 69.33280 53.78660 1.000 10.18840 516 LEU D O 1
ATOM 5071 N N . GLN B 2 517 ? 58.47480 68.61080 52.76260 1.000 10.18840 517 GLN D N 1
ATOM 5072 C CA . GLN B 2 517 ? 57.72780 67.77180 51.82660 1.000 10.18840 517 GLN D CA 1
ATOM 5073 C C . GLN B 2 517 ? 57.17080 66.52480 52.49960 1.000 10.18840 517 GLN D C 1
ATOM 5074 O O . GLN B 2 517 ? 56.04780 66.10780 52.20660 1.000 10.18840 517 GLN D O 1
ATOM 5080 N N . VAL B 2 518 ? 57.94380 65.89780 53.38760 1.000 10.18840 518 VAL D N 1
ATOM 5081 C CA . VAL B 2 518 ? 57.44580 64.70980 54.07460 1.000 10.18840 518 VAL D CA 1
ATOM 5082 C C . VAL B 2 518 ? 56.61980 65.03580 55.30560 1.000 10.18840 518 VAL D C 1
ATOM 5083 O O . VAL B 2 518 ? 55.95780 64.13980 55.84060 1.000 10.18840 518 VAL D O 1
ATOM 5087 N N . SER B 2 519 ? 56.64780 66.27880 55.78960 1.000 10.18840 519 SER D N 1
ATOM 5088 C CA . SER B 2 519 ? 55.88380 66.57080 56.99360 1.000 10.18840 519 SER D CA 1
ATOM 5089 C C . SER B 2 519 ? 54.59280 67.32680 56.71560 1.000 10.18840 519 SER D C 1
ATOM 5090 O O . SER B 2 519 ? 53.50580 66.77380 56.89260 1.000 10.18840 519 SER D O 1
ATOM 5093 N N . TRP B 2 520 ? 54.69280 68.57680 56.25660 1.000 10.18840 520 TRP D N 1
ATOM 5094 C CA . TRP B 2 520 ? 53.48880 69.31880 55.90260 1.000 10.18840 520 TRP D CA 1
ATOM 5095 C C . TRP B 2 520 ? 52.95480 68.88480 54.54660 1.000 10.18840 520 TRP D C 1
ATOM 5096 O O . TRP B 2 520 ? 51.73780 68.84480 54.34660 1.000 10.18840 520 TRP D O 1
ATOM 5107 N N . GLY B 2 521 ? 53.84380 68.54180 53.62260 1.000 10.18840 521 GLY D N 1
ATOM 5108 C CA . GLY B 2 521 ? 53.45780 68.11480 52.30460 1.000 10.18840 521 GLY D CA 1
ATOM 5109 C C . GLY B 2 521 ? 53.91780 69.08980 51.24360 1.000 10.18840 521 GLY D C 1
ATOM 5110 O O . GLY B 2 521 ? 54.16680 70.26580 51.51660 1.000 10.18840 521 GLY D O 1
ATOM 5111 N N . PRO B 2 522 ? 54.03980 68.61880 50.00560 1.000 10.18840 522 PRO D N 1
ATOM 5112 C CA . PRO B 2 522 ? 54.30280 69.54580 48.89860 1.000 10.18840 522 PRO D CA 1
ATOM 5113 C C . PRO B 2 522 ? 53.05780 70.35480 48.57460 1.000 10.18840 522 PRO D C 1
ATOM 5114 O O . PRO B 2 522 ? 51.93680 69.84980 48.63660 1.000 10.18840 522 PRO D O 1
ATOM 5118 N N . VAL B 2 523 ? 53.25980 71.62280 48.23860 1.000 10.18840 523 VAL D N 1
ATOM 5119 C CA . VAL B 2 523 ? 52.15680 72.50980 47.88960 1.000 10.18840 523 VAL D CA 1
ATOM 5120 C C . VAL B 2 523 ? 51.91380 72.41580 46.38660 1.000 10.18840 523 VAL D C 1
ATOM 5121 O O . VAL B 2 523 ? 52.73280 72.86480 45.58260 1.000 10.18840 523 VAL D O 1
ATOM 5125 N N . MET B 2 524 ? 50.79780 71.82680 46.00960 1.000 10.18840 524 MET D N 1
ATOM 5126 C CA . MET B 2 524 ? 50.35580 71.84780 44.62060 1.000 10.18840 524 MET D CA 1
ATOM 5127 C C . MET B 2 524 ? 49.46680 73.06180 44.39460 1.000 10.18840 524 MET D C 1
ATOM 5128 O O . MET B 2 524 ? 48.51980 73.26380 45.15560 1.000 10.18840 524 MET D O 1
ATOM 5133 N N . PRO B 2 525 ? 49.75380 73.89880 43.39860 1.000 10.18840 525 PRO D N 1
ATOM 5134 C CA . PRO B 2 525 ? 48.88480 75.04880 43.11560 1.000 10.18840 525 PRO D CA 1
ATOM 5135 C C . PRO B 2 525 ? 47.51780 74.62080 42.60260 1.000 10.18840 525 PRO D C 1
ATOM 5136 O O . PRO B 2 525 ? 47.32580 73.50280 42.11960 1.000 10.18840 525 PRO D O 1
ATOM 5140 N N . ALA B 2 526 ? 46.55580 75.53480 42.74260 1.000 10.18840 526 ALA D N 1
ATOM 5141 C CA . ALA B 2 526 ? 45.14480 75.22580 42.52160 1.000 10.18840 526 ALA D CA 1
ATOM 5142 C C . ALA B 2 526 ? 44.88780 74.98880 41.03860 1.000 10.18840 526 ALA D C 1
ATOM 5143 O O . ALA B 2 526 ? 44.96580 75.91580 40.22960 1.000 10.18840 526 ALA D O 1
ATOM 5145 N N . ASN B 2 527 ? 44.59080 73.73880 40.69660 1.000 10.18840 527 ASN D N 1
ATOM 5146 C CA . ASN B 2 527 ? 44.30680 73.32380 39.32960 1.000 10.18840 527 ASN D CA 1
ATOM 5147 C C . ASN B 2 527 ? 43.60780 71.97280 39.37660 1.000 10.18840 527 ASN D C 1
ATOM 5148 O O . ASN B 2 527 ? 43.41280 71.38880 40.44360 1.000 10.18840 527 ASN D O 1
ATOM 5153 N N . GLU B 2 528 ? 43.20780 71.49180 38.20060 1.000 22.36179 528 GLU D N 1
ATOM 5154 C CA . GLU B 2 528 ? 42.63980 70.16180 38.03160 1.000 22.36179 528 GLU D CA 1
ATOM 5155 C C . GLU B 2 528 ? 43.43280 69.44780 36.94560 1.000 22.36179 528 GLU D C 1
ATOM 5156 O O . GLU B 2 528 ? 43.61180 69.99280 35.85360 1.000 22.36179 528 GLU D O 1
ATOM 5162 N N . SER B 2 529 ? 43.92680 68.24980 37.25260 1.000 10.18840 529 SER D N 1
ATOM 5163 C CA . SER B 2 529 ? 44.66380 67.42080 36.30960 1.000 10.18840 529 SER D CA 1
ATOM 5164 C C . SER B 2 529 ? 43.90980 66.12080 36.06960 1.000 10.18840 529 SER D C 1
ATOM 5165 O O . SER B 2 529 ? 43.06680 65.71380 36.87160 1.000 10.18840 529 SER D O 1
ATOM 5168 N N . PHE B 2 530 ? 44.23580 65.46180 34.95760 1.000 12.85280 530 PHE D N 1
ATOM 5169 C CA . PHE B 2 530 ? 43.57780 64.21480 34.59060 1.000 12.85280 530 PHE D CA 1
ATOM 5170 C C . PHE B 2 530 ? 44.48780 63.38480 33.69260 1.000 12.85280 530 PHE D C 1
ATOM 5171 O O . PHE B 2 530 ? 45.00780 63.89980 32.70060 1.000 12.85280 530 PHE D O 1
ATOM 5179 N N . GLN B 2 531 ? 44.70880 62.12180 34.05960 1.000 10.18840 531 GLN D N 1
ATOM 5180 C CA . GLN B 2 531 ? 45.50180 61.19380 33.26260 1.000 10.18840 531 GLN D CA 1
ATOM 5181 C C . GLN B 2 531 ? 44.73680 59.88680 33.04460 1.000 10.18840 531 GLN D C 1
ATOM 5182 O O . GLN B 2 531 ? 44.06780 59.39980 33.95660 1.000 10.18840 531 GLN D O 1
ATOM 5188 N N . MET B 2 532 ? 44.85180 59.31380 31.84160 1.000 22.00794 532 MET D N 1
ATOM 5189 C CA . MET B 2 532 ? 44.35580 57.97580 31.52960 1.000 22.00794 532 MET D CA 1
ATOM 5190 C C . MET B 2 532 ? 45.51680 57.09680 31.10560 1.000 22.00794 532 MET D C 1
ATOM 5191 O O . MET B 2 532 ? 46.37480 57.51880 30.32760 1.000 22.00794 532 MET D O 1
ATOM 5196 N N . ILE B 2 533 ? 45.53680 55.87080 31.61960 1.000 10.18840 533 ILE D N 1
ATOM 5197 C CA . ILE B 2 533 ? 46.52780 54.88180 31.23160 1.000 10.18840 533 ILE D CA 1
ATOM 5198 C C . ILE B 2 533 ? 45.79480 53.61680 30.80560 1.000 10.18840 533 ILE D C 1
ATOM 5199 O O . ILE B 2 533 ? 44.64380 53.37880 31.17460 1.000 10.18840 533 ILE D O 1
ATOM 5204 N N . GLU B 2 534 ? 46.47080 52.82080 29.98660 1.000 35.55306 534 GLU D N 1
ATOM 5205 C CA . GLU B 2 534 ? 46.02580 51.45980 29.73460 1.000 35.55306 534 GLU D CA 1
ATOM 5206 C C . GLU B 2 534 ? 46.42380 50.61480 30.93160 1.000 35.55306 534 GLU D C 1
ATOM 5207 O O . GLU B 2 534 ? 47.61180 50.48280 31.23860 1.000 35.55306 534 GLU D O 1
ATOM 5213 N N . ALA B 2 535 ? 45.44580 50.02680 31.59360 1.000 19.29511 535 ALA D N 1
ATOM 5214 C CA . ALA B 2 535 ? 45.73080 49.20080 32.74760 1.000 19.29511 535 ALA D CA 1
ATOM 5215 C C . ALA B 2 535 ? 45.81780 47.74580 32.31560 1.000 19.29511 535 ALA D C 1
ATOM 5216 O O . ALA B 2 535 ? 45.69780 47.41180 31.13460 1.000 19.29511 535 ALA D O 1
ATOM 5218 N N . THR B 2 536 ? 46.08380 46.88180 33.29760 1.000 44.01775 536 THR D N 1
ATOM 5219 C CA . THR B 2 536 ? 46.13880 45.44480 33.05960 1.000 44.01775 536 THR D CA 1
ATOM 5220 C C . THR B 2 536 ? 44.77480 44.92080 32.64160 1.000 44.01775 536 THR D C 1
ATOM 5221 O O . THR B 2 536 ? 44.66680 43.98380 31.84360 1.000 44.01775 536 THR D O 1
ATOM 5225 N N . LYS B 2 537 ? 43.72880 45.50380 33.20460 1.000 86.67084 537 LYS D N 1
ATOM 5226 C CA . LYS B 2 537 ? 42.34780 45.26580 32.82460 1.000 86.67084 537 LYS D CA 1
ATOM 5227 C C . LYS B 2 537 ? 41.78280 46.64280 32.52760 1.000 86.67084 537 LYS D C 1
ATOM 5228 O O . LYS B 2 537 ? 41.81880 47.50580 33.40660 1.000 86.67084 537 LYS D O 1
ATOM 5234 N N . GLY B 2 538 ? 41.39080 46.88680 31.27560 1.000 32.57096 538 GLY D N 1
ATOM 5235 C CA . GLY B 2 538 ? 40.72680 48.10080 30.80360 1.000 32.57096 538 GLY D CA 1
ATOM 5236 C C . GLY B 2 538 ? 41.51180 49.39080 31.00160 1.000 32.57096 538 GLY D C 1
ATOM 5237 O O . GLY B 2 538 ? 42.74280 49.40180 31.09060 1.000 32.57096 538 GLY D O 1
ATOM 5238 N N . ILE B 2 539 ? 40.77480 50.49980 31.09360 1.000 10.18840 539 ILE D N 1
ATOM 5239 C CA . ILE B 2 539 ? 41.34180 51.84180 31.21960 1.000 10.18840 539 ILE D CA 1
ATOM 5240 C C . ILE B 2 539 ? 41.09480 52.34980 32.63360 1.000 10.18840 539 ILE D C 1
ATOM 5241 O O . ILE B 2 539 ? 39.94080 52.48780 33.05460 1.000 10.18840 539 ILE D O 1
ATOM 5246 N N . ASN B 2 540 ? 42.17080 52.68580 33.33860 1.000 24.12694 540 ASN D N 1
ATOM 5247 C CA . ASN B 2 540 ? 42.10780 53.26680 34.67360 1.000 24.12694 540 ASN D CA 1
ATOM 5248 C C . ASN B 2 540 ? 42.56980 54.71880 34.61160 1.000 24.12694 540 ASN D C 1
ATOM 5249 O O . ASN B 2 540 ? 43.55080 55.03480 33.93260 1.000 24.12694 540 ASN D O 1
ATOM 5254 N N . SER B 2 541 ? 41.85980 55.60180 35.31360 1.000 10.18840 541 SER D N 1
ATOM 5255 C CA . SER B 2 541 ? 42.14680 57.02780 35.27860 1.000 10.18840 541 SER D CA 1
ATOM 5256 C C . SER B 2 541 ? 42.14380 57.62080 36.68360 1.000 10.18840 541 SER D C 1
ATOM 5257 O O . SER B 2 541 ? 41.65880 57.01980 37.64360 1.000 10.18840 541 SER D O 1
ATOM 5260 N N . TYR B 2 542 ? 42.68980 58.83080 36.78260 1.000 10.18840 542 TYR D N 1
ATOM 5261 C CA . TYR B 2 542 ? 42.72280 59.59280 38.02460 1.000 10.18840 542 TYR D CA 1
ATOM 5262 C C . TYR B 2 542 ? 42.39680 61.03980 37.70360 1.000 10.18840 542 TYR D C 1
ATOM 5263 O O . TYR B 2 542 ? 43.10180 61.67780 36.91660 1.000 10.18840 542 TYR D O 1
ATOM 5272 N N . TYR B 2 543 ? 41.32880 61.54780 38.29560 1.000 10.18840 543 TYR D N 1
ATOM 5273 C CA . TYR B 2 543 ? 40.92880 62.93980 38.14560 1.000 10.18840 543 TYR D CA 1
ATOM 5274 C C . TYR B 2 543 ? 41.15080 63.62980 39.48860 1.000 10.18840 543 TYR D C 1
ATOM 5275 O O . TYR B 2 543 ? 40.41080 63.38880 40.44660 1.000 10.18840 543 TYR D O 1
ATOM 5284 N N . LEU B 2 544 ? 42.19180 64.45680 39.56160 1.000 10.18840 544 LEU D N 1
ATOM 5285 C CA . LEU B 2 544 ? 42.62580 65.09580 40.79860 1.000 10.18840 544 LEU D CA 1
ATOM 5286 C C . LEU B 2 544 ? 42.33980 66.59080 40.77160 1.000 10.18840 544 LEU D C 1
ATOM 5287 O O . LEU B 2 544 ? 42.58280 67.25680 39.76460 1.000 10.18840 544 LEU D O 1
ATOM 5292 N N . THR B 2 545 ? 41.80680 67.11280 41.87360 1.000 10.18840 545 THR D N 1
ATOM 5293 C CA . THR B 2 545 ? 41.57680 68.54380 42.04360 1.000 10.18840 545 THR D CA 1
ATOM 5294 C C . THR B 2 545 ? 42.42580 69.06780 43.19660 1.000 10.18840 545 THR D C 1
ATOM 5295 O O . THR B 2 545 ? 42.41580 68.49580 44.28960 1.000 10.18840 545 THR D O 1
ATOM 5299 N N . SER B 2 546 ? 43.16180 70.14780 42.94960 1.000 10.18840 546 SER D N 1
ATOM 5300 C CA . SER B 2 546 ? 43.93380 70.83380 43.97460 1.000 10.18840 546 SER D CA 1
ATOM 5301 C C . SER B 2 546 ? 43.27380 72.17080 44.29260 1.000 10.18840 546 SER D C 1
ATOM 5302 O O . SER B 2 546 ? 42.88680 72.90680 43.38060 1.000 10.18840 546 SER D O 1
ATOM 5305 N N . ASP B 2 547 ? 43.12880 72.46880 45.58360 1.000 15.84110 547 ASP D N 1
ATOM 5306 C CA . ASP B 2 547 ? 42.64880 73.76080 46.05660 1.000 15.84110 547 ASP D CA 1
ATOM 5307 C C . ASP B 2 547 ? 43.80980 74.63280 46.54060 1.000 15.84110 547 ASP D C 1
ATOM 5308 O O . ASP B 2 547 ? 43.60380 75.62580 47.24360 1.000 15.84110 547 ASP D O 1
ATOM 5313 N N . GLY B 2 548 ? 45.02980 74.28480 46.15460 1.000 10.18840 548 GLY D N 1
ATOM 5314 C CA . GLY B 2 548 ? 46.20480 75.01180 46.56860 1.000 10.18840 548 GLY D CA 1
ATOM 5315 C C . GLY B 2 548 ? 46.88180 74.48780 47.81460 1.000 10.18840 548 GLY D C 1
ATOM 5316 O O . GLY B 2 548 ? 47.92080 75.02780 48.20460 1.000 10.18840 548 GLY D O 1
ATOM 5317 N N . SER B 2 549 ? 46.34180 73.44980 48.43860 1.000 10.18840 549 SER D N 1
ATOM 5318 C CA . SER B 2 549 ? 46.87180 72.93680 49.69060 1.000 10.18840 549 SER D CA 1
ATOM 5319 C C . SER B 2 549 ? 47.86480 71.80180 49.43760 1.000 10.18840 549 SER D C 1
ATOM 5320 O O . SER B 2 549 ? 48.31880 71.57280 48.31560 1.000 10.18840 549 SER D O 1
ATOM 5323 N N . THR B 2 550 ? 48.22680 71.09180 50.50360 1.000 10.18840 550 THR D N 1
ATOM 5324 C CA . THR B 2 550 ? 49.14980 69.97080 50.43260 1.000 10.18840 550 THR D CA 1
ATOM 5325 C C . THR B 2 550 ? 48.42080 68.63880 50.37760 1.000 10.18840 550 THR D C 1
ATOM 5326 O O . THR B 2 550 ? 49.05880 67.58780 50.43960 1.000 10.18840 550 THR D O 1
ATOM 5330 N N . MET B 2 551 ? 47.09780 68.66780 50.26560 1.000 17.76401 551 MET D N 1
ATOM 5331 C CA . MET B 2 551 ? 46.27080 67.48180 50.14360 1.000 17.76401 551 MET D CA 1
ATOM 5332 C C . MET B 2 551 ? 45.32480 67.70380 48.97660 1.000 17.76401 551 MET D C 1
ATOM 5333 O O . MET B 2 551 ? 45.05180 68.83980 48.58560 1.000 17.76401 551 MET D O 1
ATOM 5338 N N . SER B 2 552 ? 44.80880 66.60980 48.43560 1.000 10.18840 552 SER D N 1
ATOM 5339 C CA . SER B 2 552 ? 43.85580 66.71180 47.34460 1.000 10.18840 552 SER D CA 1
ATOM 5340 C C . SER B 2 552 ? 42.49380 67.15880 47.85660 1.000 10.18840 552 SER D C 1
ATOM 5341 O O . SER B 2 552 ? 42.04280 66.73880 48.92360 1.000 10.18840 552 SER D O 1
ATOM 5344 N N . TYR B 2 553 ? 41.83980 68.02180 47.08360 1.000 10.18840 553 TYR D N 1
ATOM 5345 C CA . TYR B 2 553 ? 40.48480 68.42980 47.41960 1.000 10.18840 553 TYR D CA 1
ATOM 5346 C C . TYR B 2 553 ? 39.47480 67.39480 46.94960 1.000 10.18840 553 TYR D C 1
ATOM 5347 O O . TYR B 2 553 ? 38.49380 67.12180 47.64460 1.000 10.18840 553 TYR D O 1
ATOM 5356 N N . ARG B 2 554 ? 39.70480 66.81380 45.77860 1.000 10.18840 554 ARG D N 1
ATOM 5357 C CA . ARG B 2 554 ? 38.87480 65.73780 45.26160 1.000 10.18840 554 ARG D CA 1
ATOM 5358 C C . ARG B 2 554 ? 39.76180 64.78280 44.48360 1.000 10.18840 554 ARG D C 1
ATOM 5359 O O . ARG B 2 554 ? 40.52480 65.21280 43.61560 1.000 10.18840 554 ARG D O 1
ATOM 5367 N N . THR B 2 555 ? 39.64680 63.49780 44.78560 1.000 10.18840 555 THR D N 1
ATOM 5368 C CA . THR B 2 555 ? 40.33180 62.44480 44.05360 1.000 10.18840 555 THR D CA 1
ATOM 5369 C C . THR B 2 555 ? 39.27280 61.50980 43.49660 1.000 10.18840 555 THR D C 1
ATOM 5370 O O . THR B 2 555 ? 38.51180 60.90780 44.25860 1.000 10.18840 555 THR D O 1
ATOM 5374 N N . ARG B 2 556 ? 39.22680 61.39180 42.17660 1.000 10.18840 556 ARG D N 1
ATOM 5375 C CA . ARG B 2 556 ? 38.30380 60.50080 41.48860 1.000 10.18840 556 ARG D CA 1
ATOM 5376 C C . ARG B 2 556 ? 39.08980 59.39180 40.80160 1.000 10.18840 556 ARG D C 1
ATOM 5377 O O . ARG B 2 556 ? 40.01680 59.66980 40.03560 1.000 10.18840 556 ARG D O 1
ATOM 5385 N N . VAL B 2 557 ? 38.72380 58.14280 41.08360 1.000 10.18840 557 VAL D N 1
ATOM 5386 C CA . VAL B 2 557 ? 39.34880 56.96580 40.48860 1.000 10.18840 557 VAL D CA 1
ATOM 5387 C C . VAL B 2 557 ? 38.32380 56.26480 39.60560 1.000 10.18840 557 VAL D C 1
ATOM 5388 O O . VAL B 2 557 ? 37.35580 55.68380 40.10860 1.000 10.18840 557 VAL D O 1
ATOM 5392 N N . ARG B 2 558 ? 38.51080 56.32980 38.29160 1.000 10.18840 558 ARG D N 1
ATOM 5393 C CA . ARG B 2 558 ? 37.66480 55.59380 37.35960 1.000 10.18840 558 ARG D CA 1
ATOM 5394 C C . ARG B 2 558 ? 38.27280 54.21080 37.13260 1.000 10.18840 558 ARG D C 1
ATOM 5395 O O . ARG B 2 558 ? 39.36980 54.09480 36.57660 1.000 10.18840 558 ARG D O 1
ATOM 5403 N N . THR B 2 559 ? 37.55380 53.16680 37.54260 1.000 10.18840 559 THR D N 1
ATOM 5404 C CA . THR B 2 559 ? 37.99780 51.79480 37.32860 1.000 10.18840 559 THR D CA 1
ATOM 5405 C C . THR B 2 559 ? 37.14280 51.10880 36.26960 1.000 10.18840 559 THR D C 1
ATOM 5406 O O . THR B 2 559 ? 35.91080 51.21980 36.30360 1.000 10.18840 559 THR D O 1
ATOM 5410 N N . PRO B 2 560 ? 37.76480 50.42280 35.30960 1.000 21.10826 560 PRO D N 1
ATOM 5411 C CA . PRO B 2 560 ? 36.99680 49.79680 34.21460 1.000 21.10826 560 PRO D CA 1
ATOM 5412 C C . PRO B 2 560 ? 36.14880 48.61580 34.64760 1.000 21.10826 560 PRO D C 1
ATOM 5413 O O . PRO B 2 560 ? 35.16480 48.29680 33.96660 1.000 21.10826 560 PRO D O 1
ATOM 5417 N N . SER B 2 561 ? 36.54680 47.93280 35.72560 1.000 19.94221 561 SER D N 1
ATOM 5418 C CA . SER B 2 561 ? 35.81980 46.77380 36.24060 1.000 19.94221 561 SER D CA 1
ATOM 5419 C C . SER B 2 561 ? 34.39780 47.12480 36.66160 1.000 19.94221 561 SER D C 1
ATOM 5420 O O . SER B 2 561 ? 33.50680 46.27680 36.57860 1.000 19.94221 561 SER D O 1
ATOM 5423 N N . PHE B 2 562 ? 34.19280 48.34680 37.16160 1.000 10.18840 562 PHE D N 1
ATOM 5424 C CA . PHE B 2 562 ? 32.86180 48.85380 37.49460 1.000 10.18840 562 PHE D CA 1
ATOM 5425 C C . PHE B 2 562 ? 31.93380 48.84480 36.27560 1.000 10.18840 562 PHE D C 1
ATOM 5426 O O . PHE B 2 562 ? 30.81080 48.32180 36.34160 1.000 10.18840 562 PHE D O 1
ATOM 5434 N N . ALA B 2 563 ? 32.44080 49.29680 35.12260 1.000 21.50989 563 ALA D N 1
ATOM 5435 C CA . ALA B 2 563 ? 31.67380 49.25080 33.87860 1.000 21.50989 563 ALA D CA 1
ATOM 5436 C C . ALA B 2 563 ? 31.51280 47.82280 33.36260 1.000 21.50989 563 ALA D C 1
ATOM 5437 O O . ALA B 2 563 ? 30.43880 47.45580 32.85760 1.000 21.50989 563 ALA D O 1
ATOM 5439 N N . HIS B 2 564 ? 32.55980 46.99880 33.50760 1.000 21.63414 564 HIS D N 1
ATOM 5440 C CA . HIS B 2 564 ? 32.51580 45.62980 32.99660 1.000 21.63414 564 HIS D CA 1
ATOM 5441 C C . HIS B 2 564 ? 31.52280 44.77680 33.77760 1.000 21.63414 564 HIS D C 1
ATOM 5442 O O . HIS B 2 564 ? 30.82280 43.94280 33.19460 1.000 21.63414 564 HIS D O 1
ATOM 5449 N N . LEU B 2 565 ? 31.43580 44.99180 35.09060 1.000 47.47606 565 LEU D N 1
ATOM 5450 C CA . LEU B 2 565 ? 30.47980 44.27380 35.91760 1.000 47.47606 565 LEU D CA 1
ATOM 5451 C C . LEU B 2 565 ? 29.07480 44.82880 35.73260 1.000 47.47606 565 LEU D C 1
ATOM 5452 O O . LEU B 2 565 ? 28.10080 44.08380 35.87760 1.000 47.47606 565 LEU D O 1
ATOM 5457 N N . GLN B 2 566 ? 28.94480 46.12980 35.42060 1.000 21.47601 566 GLN D N 1
ATOM 5458 C CA . GLN B 2 566 ? 27.62980 46.67080 35.07560 1.000 21.47601 566 GLN D CA 1
ATOM 5459 C C . GLN B 2 566 ? 27.11880 46.10380 33.74660 1.000 21.47601 566 GLN D C 1
ATOM 5460 O O . GLN B 2 566 ? 25.90380 46.00180 33.54060 1.000 21.47601 566 GLN D O 1
ATOM 5466 N N . GLN B 2 567 ? 28.01580 45.67080 32.85760 1.000 62.09795 567 GLN D N 1
ATOM 5467 C CA . GLN B 2 567 ? 27.55680 45.24080 31.53860 1.000 62.09795 567 GLN D CA 1
ATOM 5468 C C . GLN B 2 567 ? 26.94780 43.83380 31.53560 1.000 62.09795 567 GLN D C 1
ATOM 5469 O O . GLN B 2 567 ? 26.13080 43.53980 30.65260 1.000 62.09795 567 GLN D O 1
ATOM 5475 N N . ILE B 2 568 ? 27.24980 43.00180 32.55060 1.000 36.30180 568 ILE D N 1
ATOM 5476 C CA . ILE B 2 568 ? 26.83680 41.58380 32.50960 1.000 36.30180 568 ILE D CA 1
ATOM 5477 C C . ILE B 2 568 ? 25.33380 41.28580 32.46660 1.000 36.30180 568 ILE D C 1
ATOM 5478 O O . ILE B 2 568 ? 24.97180 40.28280 31.83560 1.000 36.30180 568 ILE D O 1
ATOM 5483 N N . PRO B 2 569 ? 24.40880 42.03580 33.11960 1.000 74.68427 569 PRO D N 1
ATOM 5484 C CA . PRO B 2 569 ? 22.98480 41.66880 32.93660 1.000 74.68427 569 PRO D CA 1
ATOM 5485 C C . PRO B 2 569 ? 22.44080 41.89680 31.52860 1.000 74.68427 569 PRO D C 1
ATOM 5486 O O . PRO B 2 569 ? 21.46580 41.23680 31.15160 1.000 74.68427 569 PRO D O 1
ATOM 5490 N N . ALA B 2 570 ? 23.02680 42.81380 30.75460 1.000 65.45727 570 ALA D N 1
ATOM 5491 C CA . ALA B 2 570 ? 22.58080 43.03080 29.37960 1.000 65.45727 570 ALA D CA 1
ATOM 5492 C C . ALA B 2 570 ? 22.91580 41.85780 28.46360 1.000 65.45727 570 ALA D C 1
ATOM 5493 O O . ALA B 2 570 ? 22.15680 41.56580 27.53260 1.000 65.45727 570 ALA D O 1
ATOM 5495 N N . ALA B 2 571 ? 24.03680 41.18180 28.70260 1.000 48.52158 571 ALA D N 1
ATOM 5496 C CA . ALA B 2 571 ? 24.51780 40.12980 27.81560 1.000 48.52158 571 ALA D CA 1
ATOM 5497 C C . ALA B 2 571 ? 24.11780 38.73080 28.25560 1.000 48.52158 571 ALA D C 1
ATOM 5498 O O . ALA B 2 571 ? 23.88280 37.87080 27.40060 1.000 48.52158 571 ALA D O 1
ATOM 5500 N N . ILE B 2 572 ? 24.03380 38.48280 29.56760 1.000 62.69915 572 ILE D N 1
ATOM 5501 C CA . ILE B 2 572 ? 23.73680 37.14780 30.08460 1.000 62.69915 572 ILE D CA 1
ATOM 5502 C C . ILE B 2 572 ? 22.26280 36.78580 29.97660 1.000 62.69915 572 ILE D C 1
ATOM 5503 O O . ILE B 2 572 ? 21.90580 35.61780 30.18960 1.000 62.69915 572 ILE D O 1
ATOM 5508 N N . ARG B 2 573 ? 21.40080 37.74480 29.62560 1.000 97.40807 573 ARG D N 1
ATOM 5509 C CA . ARG B 2 573 ? 19.95780 37.52380 29.57060 1.000 97.40807 573 ARG D CA 1
ATOM 5510 C C . ARG B 2 573 ? 19.60780 36.60380 28.40760 1.000 97.40807 573 ARG D C 1
ATOM 5511 O O . ARG B 2 573 ? 19.70480 36.99480 27.23960 1.000 97.40807 573 ARG D O 1
ATOM 5519 N N . GLY B 2 574 ? 19.18380 35.38480 28.73260 1.000 60.04157 574 GLY D N 1
ATOM 5520 C CA . GLY B 2 574 ? 18.99280 34.34780 27.74060 1.000 60.04157 574 GLY D CA 1
ATOM 5521 C C . GLY B 2 574 ? 20.03880 33.25680 27.82860 1.000 60.04157 574 GLY D C 1
ATOM 5522 O O . GLY B 2 574 ? 20.38780 32.64280 26.81660 1.000 60.04157 574 GLY D O 1
ATOM 5523 N N . SER B 2 575 ? 20.54780 32.99880 29.03160 1.000 62.57384 575 SER D N 1
ATOM 5524 C CA . SER B 2 575 ? 21.60280 32.01480 29.20760 1.000 62.57384 575 SER D CA 1
ATOM 5525 C C . SER B 2 575 ? 21.38980 31.27480 30.52060 1.000 62.57384 575 SER D C 1
ATOM 5526 O O . SER B 2 575 ? 20.48280 31.58480 31.29760 1.000 62.57384 575 SER D O 1
ATOM 5529 N N . LEU B 2 576 ? 22.23380 30.27580 30.75060 1.000 63.05041 576 LEU D N 1
ATOM 5530 C CA . LEU B 2 576 ? 22.19380 29.43280 31.93460 1.000 63.05041 576 LEU D CA 1
ATOM 5531 C C . LEU B 2 576 ? 23.11380 29.97680 33.02760 1.000 63.05041 576 LEU D C 1
ATOM 5532 O O . LEU B 2 576 ? 23.87880 30.92380 32.82660 1.000 63.05041 576 LEU D O 1
ATOM 5537 N N . VAL B 2 577 ? 22.99080 29.37380 34.21360 1.000 63.36654 577 VAL D N 1
ATOM 5538 C CA . VAL B 2 577 ? 23.86580 29.68880 35.34260 1.000 63.36654 577 VAL D CA 1
ATOM 5539 C C . VAL B 2 577 ? 25.31480 29.31580 35.02860 1.000 63.36654 577 VAL D C 1
ATOM 5540 O O . VAL B 2 577 ? 26.25280 30.03580 35.40160 1.000 63.36654 577 VAL D O 1
ATOM 5544 N N . SER B 2 578 ? 25.51680 28.19880 34.31560 1.000 91.25885 578 SER D N 1
ATOM 5545 C CA . SER B 2 578 ? 26.85480 27.80380 33.86960 1.000 91.25885 578 SER D CA 1
ATOM 5546 C C . SER B 2 578 ? 27.44980 28.83180 32.91260 1.000 91.25885 578 SER D C 1
ATOM 5547 O O . SER B 2 578 ? 28.64980 29.13980 32.98360 1.000 91.25885 578 SER D O 1
ATOM 5550 N N . ASP B 2 579 ? 26.61580 29.38780 32.02760 1.000 83.96120 579 ASP D N 1
ATOM 5551 C CA . ASP B 2 579 ? 27.05780 30.46380 31.14760 1.000 83.96120 579 ASP D CA 1
ATOM 5552 C C . ASP B 2 579 ? 27.40180 31.71980 31.94260 1.000 83.96120 579 ASP D C 1
ATOM 5553 O O . ASP B 2 579 ? 28.31880 32.45580 31.56760 1.000 83.96120 579 ASP D O 1
ATOM 5558 N N . LEU B 2 580 ? 26.66180 31.98480 33.03060 1.000 90.48554 580 LEU D N 1
ATOM 5559 C CA . LEU B 2 580 ? 26.97980 33.09980 33.92360 1.000 90.48554 580 LEU D CA 1
ATOM 5560 C C . LEU B 2 580 ? 28.34480 32.92480 34.58160 1.000 90.48554 580 LEU D C 1
ATOM 5561 O O . LEU B 2 580 ? 29.12180 33.88280 34.65860 1.000 90.48554 580 LEU D O 1
ATOM 5566 N N . ILE B 2 581 ? 28.64880 31.70980 35.06160 1.000 67.38401 581 ILE D N 1
ATOM 5567 C CA . ILE B 2 581 ? 29.93980 31.43980 35.70060 1.000 67.38401 581 ILE D CA 1
ATOM 5568 C C . ILE B 2 581 ? 31.08480 31.56980 34.69260 1.000 67.38401 581 ILE D C 1
ATOM 5569 O O . ILE B 2 581 ? 32.13080 32.16580 34.99560 1.000 67.38401 581 ILE D O 1
ATOM 5574 N N . VAL B 2 582 ? 30.87480 31.08380 33.46260 1.000 81.28390 582 VAL D N 1
ATOM 5575 C CA . VAL B 2 582 ? 31.89680 31.18880 32.41860 1.000 81.28390 582 VAL D CA 1
ATOM 5576 C C . VAL B 2 582 ? 32.09780 32.64680 31.99660 1.000 81.28390 582 VAL D C 1
ATOM 5577 O O . VAL B 2 582 ? 33.23680 33.10680 31.83660 1.000 81.28390 582 VAL D O 1
ATOM 5581 N N . TYR B 2 583 ? 30.99680 33.39180 31.82060 1.000 105.00636 583 TYR D N 1
ATOM 5582 C CA . TYR B 2 583 ? 31.05680 34.81180 31.47560 1.000 105.00636 583 TYR D CA 1
ATOM 5583 C C . TYR B 2 583 ? 31.74580 35.63680 32.56060 1.000 105.00636 583 TYR D C 1
ATOM 5584 O O . TYR B 2 583 ? 32.53380 36.53780 32.24860 1.000 105.00636 583 TYR D O 1
ATOM 5593 N N . LEU B 2 584 ? 31.42880 35.37180 33.83660 1.000 57.88237 584 LEU D N 1
ATOM 5594 C CA . LEU B 2 584 ? 32.08880 36.06480 34.94160 1.000 57.88237 584 LEU D CA 1
ATOM 5595 C C . LEU B 2 584 ? 33.56780 35.71080 35.01760 1.000 57.88237 584 LEU D C 1
ATOM 5596 O O . LEU B 2 584 ? 34.38380 36.54980 35.41260 1.000 57.88237 584 LEU D O 1
ATOM 5601 N N . GLY B 2 585 ? 33.93580 34.48380 34.64260 1.000 47.72235 585 GLY D N 1
ATOM 5602 C CA . GLY B 2 585 ? 35.33980 34.12580 34.65960 1.000 47.72235 585 GLY D CA 1
ATOM 5603 C C . GLY B 2 585 ? 36.09680 34.70380 33.48460 1.000 47.72235 585 GLY D C 1
ATOM 5604 O O . GLY B 2 585 ? 37.31280 34.90380 33.56560 1.000 47.72235 585 GLY D O 1
ATOM 5605 N N . SER B 2 586 ? 35.40180 34.96480 32.37760 1.000 53.31577 586 SER D N 1
ATOM 5606 C CA . SER B 2 586 ? 36.03980 35.53480 31.19660 1.000 53.31577 586 SER D CA 1
ATOM 5607 C C . SER B 2 586 ? 36.22180 37.04780 31.27960 1.000 53.31577 586 SER D C 1
ATOM 5608 O O . SER B 2 586 ? 37.17980 37.57280 30.70360 1.000 53.31577 586 SER D O 1
ATOM 5611 N N . ILE B 2 587 ? 35.30380 37.77280 31.92560 1.000 61.21172 587 ILE D N 1
ATOM 5612 C CA . ILE B 2 587 ? 35.42680 39.22680 31.98360 1.000 61.21172 587 ILE D CA 1
ATOM 5613 C C . ILE B 2 587 ? 36.55280 39.62280 32.93360 1.000 61.21172 587 ILE D C 1
ATOM 5614 O O . ILE B 2 587 ? 36.89280 38.89980 33.88060 1.000 61.21172 587 ILE D O 1
ATOM 5619 N N . ASP B 2 588 ? 37.15280 40.78180 32.65760 1.000 80.68030 588 ASP D N 1
ATOM 5620 C CA . ASP B 2 588 ? 38.29680 41.29180 33.41460 1.000 80.68030 588 ASP D CA 1
ATOM 5621 C C . ASP B 2 588 ? 37.78880 42.16580 34.55660 1.000 80.68030 588 ASP D C 1
ATOM 5622 O O . ASP B 2 588 ? 37.78880 43.39780 34.49060 1.000 80.68030 588 ASP D O 1
ATOM 5627 N N . PHE B 2 589 ? 37.32880 41.51280 35.62060 1.000 58.69396 589 PHE D N 1
ATOM 5628 C CA . PHE B 2 589 ? 36.75980 42.22080 36.75660 1.000 58.69396 589 PHE D CA 1
ATOM 5629 C C . PHE B 2 589 ? 37.40080 41.73380 38.05060 1.000 58.69396 589 PHE D C 1
ATOM 5630 O O . PHE B 2 589 ? 37.69480 40.54580 38.20760 1.000 58.69396 589 PHE D O 1
ATOM 5638 N N . VAL B 2 590 ? 37.67680 42.68080 38.94260 1.000 36.96363 590 VAL D N 1
ATOM 5639 C CA . VAL B 2 590 ? 38.13880 42.41580 40.30060 1.000 36.96363 590 VAL D CA 1
ATOM 5640 C C . VAL B 2 590 ? 37.33880 43.34880 41.21060 1.000 36.96363 590 VAL D C 1
ATOM 5641 O O . VAL B 2 590 ? 37.09880 44.50580 40.85260 1.000 36.96363 590 VAL D O 1
ATOM 5645 N N . MET B 2 591 ? 36.92780 42.86180 42.39160 1.000 48.11711 591 MET D N 1
ATOM 5646 C CA . MET B 2 591 ? 36.00580 43.64380 43.20960 1.000 48.11711 591 MET D CA 1
ATOM 5647 C C . MET B 2 591 ? 36.68380 44.77180 43.98060 1.000 48.11711 591 MET D C 1
ATOM 5648 O O . MET B 2 591 ? 35.99680 45.72580 44.38060 1.000 48.11711 591 MET D O 1
ATOM 5653 N N . SER B 2 592 ? 38.01180 44.72380 44.12960 1.000 49.48970 592 SER D N 1
ATOM 5654 C CA . SER B 2 592 ? 38.73180 45.85380 44.70860 1.000 49.48970 592 SER D CA 1
ATOM 5655 C C . SER B 2 592 ? 38.70280 47.04080 43.75860 1.000 49.48970 592 SER D C 1
ATOM 5656 O O . SER B 2 592 ? 38.64480 48.19280 44.19860 1.000 49.48970 592 SER D O 1
ATOM 5659 N N . ASP B 2 593 ? 38.79680 46.77380 42.45160 1.000 87.40285 593 ASP D N 1
ATOM 5660 C CA . ASP B 2 593 ? 38.62380 47.82880 41.46060 1.000 87.40285 593 ASP D CA 1
ATOM 5661 C C . ASP B 2 593 ? 37.20580 48.38580 41.49760 1.000 87.40285 593 ASP D C 1
ATOM 5662 O O . ASP B 2 593 ? 37.01780 49.60580 41.44360 1.000 87.40285 593 ASP D O 1
ATOM 5667 N N . VAL B 2 594 ? 36.20480 47.49680 41.58260 1.000 29.89233 594 VAL D N 1
ATOM 5668 C CA . VAL B 2 594 ? 34.79480 47.88280 41.48460 1.000 29.89233 594 VAL D CA 1
ATOM 5669 C C . VAL B 2 594 ? 34.38980 48.79380 42.63860 1.000 29.89233 594 VAL D C 1
ATOM 5670 O O . VAL B 2 594 ? 33.80780 49.86480 42.43060 1.000 29.89233 594 VAL D O 1
ATOM 5674 N N . ASP B 2 595 ? 34.73680 48.41280 43.86860 1.000 65.98138 595 ASP D N 1
ATOM 5675 C CA . ASP B 2 595 ? 34.24380 49.18280 45.00160 1.000 65.98138 595 ASP D CA 1
ATOM 5676 C C . ASP B 2 595 ? 35.21480 50.25180 45.48760 1.000 65.98138 595 ASP D C 1
ATOM 5677 O O . ASP B 2 595 ? 34.76980 51.19080 46.15860 1.000 65.98138 595 ASP D O 1
ATOM 5682 N N . ARG B 2 596 ? 36.50980 50.10180 45.19260 1.000 66.22569 596 ARG D N 1
ATOM 5683 C CA . ARG B 2 596 ? 37.60480 51.01180 45.57060 1.000 66.22569 596 ARG D CA 1
ATOM 5684 C C . ARG B 2 596 ? 37.70180 51.14980 47.08860 1.000 66.22569 596 ARG D C 1
ATOM 5685 O O . ARG B 2 596 ? 38.15480 50.22280 47.74760 1.000 66.22569 596 ARG D O 1
ATOM 5694 N N . ALA C 3 11 ? 89.09080 95.21180 87.18660 1.000 48.42229 11 ALA E N 1
ATOM 5695 C CA . ALA C 3 11 ? 88.75180 96.27180 88.12660 1.000 48.42229 11 ALA E CA 1
ATOM 5696 C C . ALA C 3 11 ? 88.88380 97.64080 87.47160 1.000 48.42229 11 ALA E C 1
ATOM 5697 O O . ALA C 3 11 ? 89.71180 98.45380 87.88360 1.000 48.42229 11 ALA E O 1
ATOM 5699 N N . PHE C 3 12 ? 88.07580 97.89480 86.44560 1.000 37.67976 12 PHE E N 1
ATOM 5700 C CA . PHE C 3 12 ? 88.23680 99.10980 85.66660 1.000 37.67976 12 PHE E CA 1
ATOM 5701 C C . PHE C 3 12 ? 87.59380 100.28980 86.37860 1.000 37.67976 12 PHE E C 1
ATOM 5702 O O . PHE C 3 12 ? 86.48180 100.19180 86.90560 1.000 37.67976 12 PHE E O 1
ATOM 5710 N N . GLU C 3 13 ? 88.30280 101.41380 86.37560 1.000 59.30992 13 GLU E N 1
ATOM 5711 C CA . GLU C 3 13 ? 87.77280 102.69580 86.80560 1.000 59.30992 13 GLU E CA 1
ATOM 5712 C C . GLU C 3 13 ? 88.18580 103.73980 85.78160 1.000 59.30992 13 GLU E C 1
ATOM 5713 O O . GLU C 3 13 ? 89.32880 103.73580 85.31560 1.000 59.30992 13 GLU E O 1
ATOM 5719 N N . LEU C 3 14 ? 87.26180 104.62980 85.43260 1.000 48.24702 14 LEU E N 1
ATOM 5720 C CA . LEU C 3 14 ? 87.62180 105.74980 84.57660 1.000 48.24702 14 LEU E CA 1
ATOM 5721 C C . LEU C 3 14 ? 88.45680 106.74180 85.37160 1.000 48.24702 14 LEU E C 1
ATOM 5722 O O . LEU C 3 14 ? 88.04480 107.19680 86.44360 1.000 48.24702 14 LEU E O 1
ATOM 5727 N N . SER C 3 15 ? 89.63580 107.06280 84.85060 1.000 32.02813 15 SER E N 1
ATOM 5728 C CA . SER C 3 15 ? 90.51480 108.01480 85.50660 1.000 32.02813 15 SER E CA 1
ATOM 5729 C C . SER C 3 15 ? 89.95580 109.42880 85.38760 1.000 32.02813 15 SER E C 1
ATOM 5730 O O . SER C 3 15 ? 89.15680 109.73880 84.50160 1.000 32.02813 15 SER E O 1
ATOM 5733 N N . ALA C 3 16 ? 90.41780 110.30080 86.28860 1.000 67.53415 16 ALA E N 1
ATOM 5734 C CA . ALA C 3 16 ? 89.87780 111.65180 86.38460 1.000 67.53415 16 ALA E CA 1
ATOM 5735 C C . ALA C 3 16 ? 90.30280 112.54780 85.22660 1.000 67.53415 16 ALA E C 1
ATOM 5736 O O . ALA C 3 16 ? 89.69880 113.60780 85.03360 1.000 67.53415 16 ALA E O 1
ATOM 5738 N N . ALA C 3 17 ? 91.31480 112.15280 84.45160 1.000 52.46847 17 ALA E N 1
ATOM 5739 C CA . ALA C 3 17 ? 91.69680 112.88680 83.25260 1.000 52.46847 17 ALA E CA 1
ATOM 5740 C C . ALA C 3 17 ? 91.08080 112.31480 81.98360 1.000 52.46847 17 ALA E C 1
ATOM 5741 O O . ALA C 3 17 ? 90.82380 113.06980 81.03860 1.000 52.46847 17 ALA E O 1
ATOM 5743 N N . GLU C 3 18 ? 90.85680 110.99880 81.94260 1.000 77.82178 18 GLU E N 1
ATOM 5744 C CA . GLU C 3 18 ? 90.07580 110.39380 80.86660 1.000 77.82178 18 GLU E CA 1
ATOM 5745 C C . GLU C 3 18 ? 88.62880 110.85880 80.90560 1.000 77.82178 18 GLU E C 1
ATOM 5746 O O . GLU C 3 18 ? 88.00980 111.07180 79.85860 1.000 77.82178 18 GLU E O 1
ATOM 5752 N N . ARG C 3 19 ? 88.07180 110.97680 82.11260 1.000 20.94683 19 ARG E N 1
ATOM 5753 C CA . ARG C 3 19 ? 86.68580 111.39780 82.28960 1.000 20.94683 19 ARG E CA 1
ATOM 5754 C C . ARG C 3 19 ? 86.48880 112.84680 81.86660 1.000 20.94683 19 ARG E C 1
ATOM 5755 O O . ARG C 3 19 ? 85.48880 113.17880 81.21960 1.000 20.94683 19 ARG E O 1
ATOM 5763 N N . GLU C 3 20 ? 87.45080 113.71380 82.19860 1.000 66.13482 20 GLU E N 1
ATOM 5764 C CA . GLU C 3 20 ? 87.40280 115.10880 81.76860 1.000 66.13482 20 GLU E CA 1
ATOM 5765 C C . GLU C 3 20 ? 87.59680 115.24880 80.26260 1.000 66.13482 20 GLU E C 1
ATOM 5766 O O . GLU C 3 20 ? 87.06380 116.18380 79.65560 1.000 66.13482 20 GLU E O 1
ATOM 5772 N N . ALA C 3 21 ? 88.35980 114.34180 79.64860 1.000 25.60602 21 ALA E N 1
ATOM 5773 C CA . ALA C 3 21 ? 88.54880 114.38980 78.20260 1.000 25.60602 21 ALA E CA 1
ATOM 5774 C C . ALA C 3 21 ? 87.29780 113.94480 77.45160 1.000 25.60602 21 ALA E C 1
ATOM 5775 O O . ALA C 3 21 ? 87.02180 114.45280 76.35960 1.000 25.60602 21 ALA E O 1
ATOM 5777 N N . ILE C 3 22 ? 86.53880 113.00280 78.01660 1.000 9.17856 22 ILE E N 1
ATOM 5778 C CA . ILE C 3 22 ? 85.29480 112.55580 77.39760 1.000 9.17856 22 ILE E CA 1
ATOM 5779 C C . ILE C 3 22 ? 84.23780 113.65180 77.48260 1.000 9.17856 22 ILE E C 1
ATOM 5780 O O . ILE C 3 22 ? 83.56880 113.97380 76.49260 1.000 9.17856 22 ILE E O 1
ATOM 5785 N N . GLU C 3 23 ? 84.11080 114.27580 78.65560 1.000 58.27950 23 GLU E N 1
ATOM 5786 C CA . GLU C 3 23 ? 83.13080 115.33680 78.84660 1.000 58.27950 23 GLU E CA 1
ATOM 5787 C C . GLU C 3 23 ? 83.51180 116.62480 78.12860 1.000 58.27950 23 GLU E C 1
AT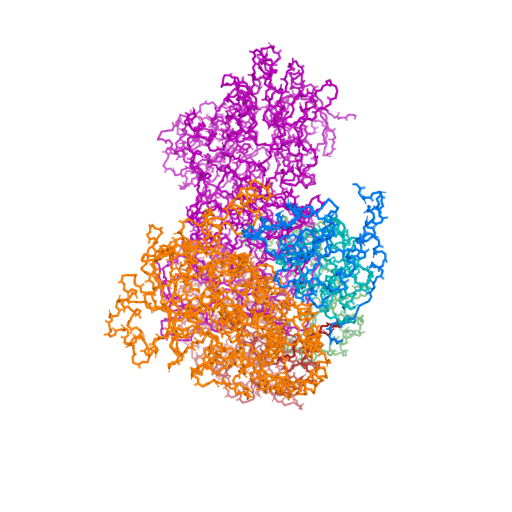OM 5788 O O . GLU C 3 23 ? 82.64080 117.47080 77.91060 1.000 58.27950 23 GLU E O 1
ATOM 5794 N N . HIS C 3 24 ? 84.78480 116.78680 77.75660 1.000 58.00637 24 HIS E N 1
ATOM 5795 C CA . HIS C 3 24 ? 85.19080 117.91780 76.92960 1.000 58.00637 24 HIS E CA 1
ATOM 5796 C C . HIS C 3 24 ? 84.58180 117.83580 75.53360 1.000 58.00637 24 HIS E C 1
ATOM 5797 O O . HIS C 3 24 ? 84.14680 118.85180 74.98060 1.000 58.00637 24 HIS E O 1
ATOM 5804 N N . GLU C 3 25 ? 84.53080 116.63980 74.95060 1.000 67.73316 25 GLU E N 1
ATOM 5805 C CA . GLU C 3 25 ? 83.99680 116.48080 73.60560 1.000 67.73316 25 GLU E CA 1
ATOM 5806 C C . GLU C 3 25 ? 82.48680 116.28680 73.55260 1.000 67.73316 25 GLU E C 1
ATOM 5807 O O . GLU C 3 25 ? 81.93080 116.24880 72.45360 1.000 67.73316 25 GLU E O 1
ATOM 5813 N N . MET C 3 26 ? 81.80480 116.16980 74.69660 1.000 54.86615 26 MET E N 1
ATOM 5814 C CA . MET C 3 26 ? 80.34480 116.14980 74.67560 1.000 54.86615 26 MET E CA 1
ATOM 5815 C C . MET C 3 26 ? 79.75780 117.52980 74.41760 1.000 54.86615 26 MET E C 1
ATOM 5816 O O . MET C 3 26 ? 78.58880 117.63180 74.03560 1.000 54.86615 26 MET E O 1
ATOM 5821 N N . HIS C 3 27 ? 80.54580 118.58780 74.60860 1.000 68.22646 27 HIS E N 1
ATOM 5822 C CA . HIS C 3 27 ? 80.08980 119.94280 74.33560 1.000 68.22646 27 HIS E CA 1
ATOM 5823 C C . HIS C 3 27 ? 79.97080 120.23180 72.84460 1.000 68.22646 27 HIS E C 1
ATOM 5824 O O . HIS C 3 27 ? 79.25580 121.16380 72.46460 1.000 68.22646 27 HIS E O 1
ATOM 5831 N N . HIS C 3 28 ? 80.63980 119.45380 71.99360 1.000 37.03067 28 HIS E N 1
ATOM 5832 C CA . HIS C 3 28 ? 80.75180 119.75880 70.57560 1.000 37.03067 28 HIS E CA 1
ATOM 5833 C C . HIS C 3 28 ? 79.67280 119.08180 69.73360 1.000 37.03067 28 HIS E C 1
ATOM 5834 O O . HIS C 3 28 ? 79.80480 119.03280 68.50760 1.000 37.03067 28 HIS E O 1
ATOM 5841 N N . TYR C 3 29 ? 78.60980 118.57580 70.35760 1.000 10.18840 29 TYR E N 1
ATOM 5842 C CA . TYR C 3 29 ? 77.55780 117.85080 69.65560 1.000 10.18840 29 TYR E CA 1
ATOM 5843 C C . TYR C 3 29 ? 76.20980 118.14180 70.30660 1.000 10.18840 29 TYR E C 1
ATOM 5844 O O . TYR C 3 29 ? 76.13780 118.59080 71.45160 1.000 10.18840 29 TYR E O 1
ATOM 5853 N N . GLU C 3 30 ? 75.13880 117.89880 69.54160 1.000 41.01089 30 GLU E N 1
ATOM 5854 C CA . GLU C 3 30 ? 73.78380 117.93180 70.09160 1.000 41.01089 30 GLU E CA 1
ATOM 5855 C C . GLU C 3 30 ? 73.55780 116.83580 71.12860 1.000 41.01089 30 GLU E C 1
ATOM 5856 O O . GLU C 3 30 ? 72.92680 117.07180 72.16460 1.000 41.01089 30 GLU E O 1
ATOM 5862 N N . ASP C 3 31 ? 74.04680 115.62580 70.85560 1.000 31.07890 31 ASP E N 1
ATOM 5863 C CA . ASP C 3 31 ? 73.83480 114.40080 71.60660 1.000 31.07890 31 ASP E CA 1
ATOM 5864 C C . ASP C 3 31 ? 75.15280 113.91680 72.20660 1.000 31.07890 31 ASP E C 1
ATOM 5865 O O . ASP C 3 31 ? 76.18880 113.99380 71.54160 1.000 31.07890 31 ASP E O 1
ATOM 5870 N N . PRO C 3 32 ? 75.16280 113.41080 73.44760 1.000 7.05208 32 PRO E N 1
ATOM 5871 C CA . PRO C 3 32 ? 76.37180 112.74280 73.95960 1.000 7.05208 32 PRO E CA 1
ATOM 5872 C C . PRO C 3 32 ? 76.67780 111.39480 73.31960 1.000 7.05208 32 PRO E C 1
ATOM 5873 O O . PRO C 3 32 ? 77.77280 110.86980 73.55960 1.000 7.05208 32 PRO E O 1
ATOM 5877 N N . ARG C 3 33 ? 75.74380 110.80780 72.56060 1.000 10.18840 33 ARG E N 1
ATOM 5878 C CA . ARG C 3 33 ? 76.01180 109.56880 71.83260 1.000 10.18840 33 ARG E CA 1
ATOM 5879 C C . ARG C 3 33 ? 77.11580 109.76080 70.79760 1.000 10.18840 33 ARG E C 1
ATOM 5880 O O . ARG C 3 33 ? 77.89980 108.84180 70.54660 1.000 10.18840 33 ARG E O 1
ATOM 5888 N N . ALA C 3 34 ? 77.19380 110.95580 70.20460 1.000 10.18840 34 ALA E N 1
ATOM 5889 C CA . ALA C 3 34 ? 78.19480 111.27680 69.19260 1.000 10.18840 34 ALA E CA 1
ATOM 5890 C C . ALA C 3 34 ? 79.63280 111.23480 69.70960 1.000 10.18840 34 ALA E C 1
ATOM 5891 O O . ALA C 3 34 ? 80.55880 111.11880 68.90460 1.000 10.18840 34 ALA E O 1
ATOM 5893 N N . ALA C 3 35 ? 79.84580 111.34680 71.01860 1.000 18.22905 35 ALA E N 1
ATOM 5894 C CA . ALA C 3 35 ? 81.18980 111.30980 71.58260 1.000 18.22905 35 ALA E CA 1
ATOM 5895 C C . ALA C 3 35 ? 81.70380 109.89480 71.82260 1.000 18.22905 35 ALA E C 1
ATOM 5896 O O . ALA C 3 35 ? 82.80280 109.74780 72.36460 1.000 18.22905 35 ALA E O 1
ATOM 5898 N N . SER C 3 36 ? 80.92280 108.86880 71.46360 1.000 10.18840 36 SER E N 1
ATOM 5899 C CA . SER C 3 36 ? 81.26180 107.48380 71.78760 1.000 10.18840 36 SER E CA 1
ATOM 5900 C C . SER C 3 36 ? 82.53680 106.99680 71.10260 1.000 10.18840 36 SER E C 1
ATOM 5901 O O . SER C 3 36 ? 83.31880 106.26880 71.72160 1.000 10.18840 36 SER E O 1
ATOM 5904 N N . ILE C 3 37 ? 82.74080 107.34380 69.82260 1.000 10.18840 37 ILE E N 1
ATOM 5905 C CA . ILE C 3 37 ? 83.95780 106.93980 69.10860 1.000 10.18840 37 ILE E CA 1
ATOM 5906 C C . ILE C 3 37 ? 85.20080 107.55280 69.75260 1.000 10.18840 37 ILE E C 1
ATOM 5907 O O . ILE C 3 37 ? 86.18780 106.85580 70.01560 1.000 10.18840 37 ILE E O 1
ATOM 5912 N N . GLU C 3 38 ? 85.15080 108.85880 70.04360 1.000 45.18289 38 GLU E N 1
ATOM 5913 C CA . GLU C 3 38 ? 86.29980 109.54580 70.63060 1.000 45.18289 38 GLU E CA 1
ATOM 5914 C C . GLU C 3 38 ? 86.57580 109.05880 72.05160 1.000 45.18289 38 GLU E C 1
ATOM 5915 O O . GLU C 3 38 ? 87.73880 108.95280 72.45760 1.000 45.18289 38 GLU E O 1
ATOM 5921 N N . ALA C 3 39 ? 85.51280 108.75780 72.80960 1.000 10.18840 39 ALA E N 1
ATOM 5922 C CA . ALA C 3 39 ? 85.65380 108.21480 74.15960 1.000 10.18840 39 ALA E CA 1
ATOM 5923 C C . ALA C 3 39 ? 86.37180 106.86980 74.14960 1.000 10.18840 39 ALA E C 1
ATOM 5924 O O . ALA C 3 39 ? 87.17980 106.58380 75.03860 1.000 10.18840 39 ALA E O 1
ATOM 5926 N N . LEU C 3 40 ? 86.06280 106.02380 73.16560 1.000 10.18840 40 LEU E N 1
ATOM 5927 C CA . LEU C 3 40 ? 86.76180 104.75180 73.02160 1.000 10.18840 40 LEU E CA 1
ATOM 5928 C C . LEU C 3 40 ? 88.22480 104.95980 72.63860 1.000 10.18840 40 LEU E C 1
ATOM 5929 O O . LEU C 3 40 ? 89.10280 104.24780 73.13460 1.000 10.18840 40 LEU E O 1
ATOM 5934 N N . LYS C 3 41 ? 88.50180 105.92880 71.75960 1.000 10.18840 41 LYS E N 1
ATOM 5935 C CA . LYS C 3 41 ? 89.88380 106.23680 71.39660 1.000 10.18840 41 LYS E CA 1
ATOM 5936 C C . LYS C 3 41 ? 90.65480 106.88380 72.54160 1.000 10.18840 41 LYS E C 1
ATOM 5937 O O . LYS C 3 41 ? 91.86980 106.69580 72.63060 1.000 10.18840 41 LYS E O 1
ATOM 5943 N N . ILE C 3 42 ? 89.97980 107.67680 73.38560 1.000 10.18840 42 ILE E N 1
ATOM 5944 C CA . ILE C 3 42 ? 90.62180 108.28780 74.55560 1.000 10.18840 42 ILE E CA 1
ATOM 5945 C C . ILE C 3 42 ? 91.10880 107.21180 75.52660 1.000 10.18840 42 ILE E C 1
ATOM 5946 O O . ILE C 3 42 ? 92.25180 107.24980 76.00060 1.000 10.18840 42 ILE E O 1
ATOM 5951 N N . VAL C 3 43 ? 90.25680 106.21780 75.79960 1.000 10.18840 43 VAL E N 1
ATOM 5952 C CA . VAL C 3 43 ? 90.58780 105.14180 76.73160 1.000 10.18840 43 VAL E CA 1
ATOM 5953 C C . VAL C 3 43 ? 91.68180 104.24480 76.15460 1.000 10.18840 43 VAL E C 1
ATOM 5954 O O . VAL C 3 43 ? 92.62480 103.85880 76.86060 1.000 10.18840 43 VAL E O 1
ATOM 5958 N N . GLN C 3 44 ? 91.60280 103.95580 74.85160 1.000 13.59472 44 GLN E N 1
ATOM 5959 C CA . GLN C 3 44 ? 92.58480 103.11580 74.16960 1.000 13.59472 44 GLN E CA 1
ATOM 5960 C C . GLN C 3 44 ? 93.95580 103.77980 74.09260 1.000 13.59472 44 GLN E C 1
ATOM 5961 O O . GLN C 3 44 ? 94.97880 103.09080 74.18460 1.000 13.59472 44 GLN E O 1
ATOM 5967 N N . LYS C 3 45 ? 93.98680 105.10680 73.94160 1.000 27.48893 45 LYS E N 1
ATOM 5968 C CA . LYS C 3 45 ? 95.24480 105.84880 73.87860 1.000 27.48893 45 LYS E CA 1
ATOM 5969 C C . LYS C 3 45 ? 96.01880 105.74680 75.18860 1.000 27.48893 45 LYS E C 1
ATOM 5970 O O . LYS C 3 45 ? 97.24880 105.61080 75.18460 1.000 27.48893 45 LYS E O 1
ATOM 5976 N N . GLN C 3 46 ? 95.31180 105.76480 76.31560 1.000 60.56899 46 GLN E N 1
ATOM 5977 C CA . GLN C 3 46 ? 95.97480 105.64980 77.60660 1.000 60.56899 46 GLN E CA 1
ATOM 5978 C C . GLN C 3 46 ? 96.39980 104.22280 77.93660 1.000 60.56899 46 GLN E C 1
ATOM 5979 O O . GLN C 3 46 ? 97.40480 104.03480 78.62860 1.000 60.56899 46 GLN E O 1
ATOM 5985 N N . ARG C 3 47 ? 95.66480 103.20980 77.47460 1.000 31.02881 47 ARG E N 1
ATOM 5986 C CA . ARG C 3 47 ? 95.87680 101.84880 77.95060 1.000 31.02881 47 ARG E CA 1
ATOM 5987 C C . ARG C 3 47 ? 96.26580 100.84480 76.87260 1.000 31.02881 47 ARG E C 1
ATOM 5988 O O . ARG C 3 47 ? 96.45380 99.66680 77.19460 1.000 31.02881 47 ARG E O 1
ATOM 5996 N N . GLY C 3 48 ? 96.38680 101.25480 75.61660 1.000 13.92006 48 GLY E N 1
ATOM 5997 C CA . GLY C 3 48 ? 96.72480 100.34380 74.53260 1.000 13.92006 48 GLY E CA 1
ATOM 5998 C C . GLY C 3 48 ? 95.51480 99.75480 73.82960 1.000 13.92006 48 GLY E C 1
ATOM 5999 O O . GLY C 3 48 ? 95.52480 99.57080 72.61260 1.000 13.92006 48 GLY E O 1
ATOM 6000 N N . TRP C 3 49 ? 94.46780 99.45780 74.59060 1.000 19.31380 49 TRP E N 1
ATOM 6001 C CA . TRP C 3 49 ? 93.26380 98.82080 74.07960 1.000 19.31380 49 TRP E CA 1
ATOM 6002 C C . TRP C 3 49 ? 92.11880 99.19380 75.00960 1.000 19.31380 49 TRP E C 1
ATOM 6003 O O . TRP C 3 49 ? 92.33280 99.76480 76.07960 1.000 19.31380 49 TRP E O 1
ATOM 6014 N N . VAL C 3 50 ? 90.89380 98.90980 74.57360 1.000 10.18840 50 VAL E N 1
ATOM 6015 C CA . VAL C 3 50 ? 89.69680 99.15680 75.37260 1.000 10.18840 50 VAL E CA 1
ATOM 6016 C C . VAL C 3 50 ? 89.34880 97.86280 76.10760 1.000 10.18840 50 VAL E C 1
ATOM 6017 O O . VAL C 3 50 ? 88.89680 96.90580 75.46060 1.000 10.18840 50 VAL E O 1
ATOM 6021 N N . PRO C 3 51 ? 89.51580 97.79580 77.42860 1.000 10.18840 51 PRO E N 1
ATOM 6022 C CA . PRO C 3 51 ? 89.12380 96.58980 78.16960 1.000 10.18840 51 PRO E CA 1
ATOM 6023 C C . PRO C 3 51 ? 87.60880 96.44880 78.27560 1.000 10.18840 51 PRO E C 1
ATOM 6024 O O . PRO C 3 51 ? 86.83780 97.33980 77.91260 1.000 10.18840 51 PRO E O 1
ATOM 6028 N N . ASP C 3 52 ? 87.19080 95.28880 78.79760 1.000 32.68529 52 ASP E N 1
ATOM 6029 C CA . ASP C 3 52 ? 85.76980 94.94580 78.87160 1.000 32.68529 52 ASP E CA 1
ATOM 6030 C C . ASP C 3 52 ? 85.01380 95.80980 79.86960 1.000 32.68529 52 ASP E C 1
ATOM 6031 O O . ASP C 3 52 ? 83.84880 96.14780 79.63260 1.000 32.68529 52 ASP E O 1
ATOM 6036 N N . GLY C 3 53 ? 85.65780 96.19780 80.97160 1.000 12.37059 53 GLY E N 1
ATOM 6037 C CA . GLY C 3 53 ? 85.00280 97.05080 81.94460 1.000 12.37059 53 GLY E CA 1
ATOM 6038 C C . GLY C 3 53 ? 84.86380 98.48880 81.50260 1.000 12.37059 53 GLY E C 1
ATOM 6039 O O . GLY C 3 53 ? 84.06880 99.23080 82.08760 1.000 12.37059 53 GLY E O 1
ATOM 6040 N N . ALA C 3 54 ? 85.61180 98.89380 80.47260 1.000 0.28749 54 ALA E N 1
ATOM 6041 C CA . ALA C 3 54 ? 85.49480 100.23580 79.92160 1.000 0.28749 54 ALA E CA 1
ATOM 6042 C C . ALA C 3 54 ? 84.21680 100.43480 79.12260 1.000 0.28749 54 ALA E C 1
ATOM 6043 O O . ALA C 3 54 ? 83.83280 101.58080 78.88060 1.000 0.28749 54 ALA E O 1
ATOM 6045 N N . ILE C 3 55 ? 83.57480 99.35080 78.68360 1.000 9.41652 55 ILE E N 1
ATOM 6046 C CA . ILE C 3 55 ? 82.35480 99.47080 77.89160 1.000 9.41652 55 ILE E CA 1
ATOM 6047 C C . ILE C 3 55 ? 81.21680 100.01080 78.74960 1.000 9.41652 55 ILE E C 1
ATOM 6048 O O . ILE C 3 55 ? 80.51980 100.95380 78.36060 1.000 9.41652 55 ILE E O 1
ATOM 6053 N N . HIS C 3 56 ? 81.05180 99.45780 79.95260 1.000 44.26185 56 HIS E N 1
ATOM 6054 C CA . HIS C 3 56 ? 80.02680 99.94180 80.87260 1.000 44.26185 56 HIS E CA 1
ATOM 6055 C C . HIS C 3 56 ? 80.41680 101.29580 81.45460 1.000 44.26185 56 HIS E C 1
ATOM 6056 O O . HIS C 3 56 ? 79.53480 102.11080 81.74660 1.000 44.26185 56 HIS E O 1
ATOM 6063 N N . ALA C 3 57 ? 81.71880 101.52680 81.66260 1.000 10.18840 57 ALA E N 1
ATOM 6064 C CA . ALA C 3 57 ? 82.21080 102.80480 82.18260 1.000 10.18840 57 ALA E CA 1
ATOM 6065 C C . ALA C 3 57 ? 81.87380 103.96780 81.25160 1.000 10.18840 57 ALA E C 1
ATOM 6066 O O . ALA C 3 57 ? 81.36480 105.00280 81.69960 1.000 10.18840 57 ALA E O 1
ATOM 6068 N N . ILE C 3 58 ? 82.20280 103.83080 79.96060 1.000 10.18840 58 ILE E N 1
ATOM 6069 C CA . ILE C 3 58 ? 81.92080 104.87080 78.96460 1.000 10.18840 58 ILE E CA 1
ATOM 6070 C C . ILE C 3 58 ? 80.41580 105.07380 78.79460 1.000 10.18840 58 ILE E C 1
ATOM 6071 O O . ILE C 3 58 ? 79.94280 106.21080 78.66260 1.000 10.18840 58 ILE E O 1
ATOM 6076 N N . ALA C 3 59 ? 79.64980 103.97180 78.80060 1.000 10.18840 59 ALA E N 1
ATOM 6077 C CA . ALA C 3 59 ? 78.19380 104.00280 78.63460 1.000 10.18840 59 ALA E CA 1
ATOM 6078 C C . ALA C 3 59 ? 77.49880 104.85380 79.69560 1.000 10.18840 59 ALA E C 1
ATOM 6079 O O . ALA C 3 59 ? 76.61080 105.65080 79.37660 1.000 10.18840 59 ALA E O 1
ATOM 6081 N N . ASP C 3 60 ? 77.89080 104.70080 80.96260 1.000 37.07157 60 ASP E N 1
ATOM 6082 C CA . ASP C 3 60 ? 77.21980 105.43380 82.03260 1.000 37.07157 60 ASP E CA 1
ATOM 6083 C C . ASP C 3 60 ? 77.59580 106.91080 82.03360 1.000 37.07157 60 ASP E C 1
ATOM 6084 O O . ASP C 3 60 ? 76.82280 107.74280 82.51960 1.000 37.07157 60 ASP E O 1
ATOM 6089 N N . VAL C 3 61 ? 78.76980 107.25680 81.50360 1.000 20.47960 61 VAL E N 1
ATOM 6090 C CA . VAL C 3 61 ? 79.14780 108.66180 81.37660 1.000 20.47960 61 VAL E CA 1
ATOM 6091 C C . VAL C 3 61 ? 78.34480 109.32780 80.26160 1.000 20.47960 61 VAL E C 1
ATOM 6092 O O . VAL C 3 61 ? 77.78080 110.41380 80.43960 1.000 20.47960 61 VAL E O 1
ATOM 6096 N N . LEU C 3 62 ? 78.26980 108.67780 79.09960 1.000 10.18840 62 LEU E N 1
ATOM 6097 C CA . LEU C 3 62 ? 77.55180 109.22080 77.95360 1.000 10.18840 62 LEU E CA 1
ATOM 6098 C C . LEU C 3 62 ? 76.03280 109.12380 78.06760 1.000 10.18840 62 LEU E C 1
ATOM 6099 O O . LEU C 3 62 ? 75.33280 109.83280 77.34060 1.000 10.18840 62 LEU E O 1
ATOM 6104 N N . GLY C 3 63 ? 75.50880 108.28380 78.95660 1.000 23.87124 63 GLY E N 1
ATOM 6105 C CA . GLY C 3 63 ? 74.06980 108.09280 79.04460 1.000 23.87124 63 GLY E CA 1
ATOM 6106 C C . GLY C 3 63 ? 73.44880 107.30480 77.90860 1.000 23.87124 63 GLY E C 1
ATOM 6107 O O . GLY C 3 63 ? 72.30880 107.57780 77.52360 1.000 23.87124 63 GLY E O 1
ATOM 6108 N N . ILE C 3 64 ? 74.17280 106.34180 77.35760 1.000 10.18840 64 ILE E N 1
ATOM 6109 C CA . ILE C 3 64 ? 73.66380 105.43880 76.32760 1.000 10.18840 64 ILE E CA 1
ATOM 6110 C C . ILE C 3 64 ? 73.88780 104.02180 76.83860 1.000 10.18840 64 ILE E C 1
ATOM 6111 O O . ILE C 3 64 ? 74.71180 103.81780 77.74560 1.000 10.18840 64 ILE E O 1
ATOM 6116 N N . PRO C 3 65 ? 73.12180 103.03180 76.35760 1.000 11.41264 65 PRO E N 1
ATOM 6117 C CA . PRO C 3 65 ? 73.32380 101.65580 76.83260 1.000 11.41264 65 PRO E CA 1
ATOM 6118 C C . PRO C 3 65 ? 74.65980 101.06780 76.40360 1.000 11.41264 65 PRO E C 1
ATOM 6119 O O . PRO C 3 65 ? 75.28580 101.49480 75.43060 1.000 11.41264 65 PRO E O 1
ATOM 6123 N N . ALA C 3 66 ? 75.09280 100.07180 77.17760 1.000 10.18840 66 ALA E N 1
ATOM 6124 C CA . ALA C 3 66 ? 76.38380 99.43380 76.94860 1.000 10.18840 66 ALA E CA 1
ATOM 6125 C C . ALA C 3 66 ? 76.40580 98.61480 75.66660 1.000 10.18840 66 ALA E C 1
ATOM 6126 O O . ALA C 3 66 ? 77.47180 98.44780 75.06660 1.000 10.18840 66 ALA E O 1
ATOM 6128 N N . SER C 3 67 ? 75.25180 98.08680 75.24160 1.000 10.18840 67 SER E N 1
ATOM 6129 C CA . SER C 3 67 ? 75.18780 97.35480 73.98060 1.000 10.18840 67 SER E CA 1
ATOM 6130 C C . SER C 3 67 ? 75.38480 98.27580 72.78160 1.000 10.18840 67 SER E C 1
ATOM 6131 O O . SER C 3 67 ? 75.83580 97.82380 71.72560 1.000 10.18840 67 SER E O 1
ATOM 6134 N N . ASP C 3 68 ? 75.07380 99.56380 72.93060 1.000 18.32105 68 ASP E N 1
ATOM 6135 C CA . ASP C 3 68 ? 75.37280 100.52680 71.87760 1.000 18.32105 68 ASP E CA 1
ATOM 6136 C C . ASP C 3 68 ? 76.86980 100.81580 71.80960 1.000 18.32105 68 ASP E C 1
ATOM 6137 O O . ASP C 3 68 ? 77.42380 100.96880 70.71460 1.000 18.32105 68 ASP E O 1
ATOM 6142 N N . VAL C 3 69 ? 77.52180 100.94880 72.97060 1.000 10.18840 69 VAL E N 1
ATOM 6143 C CA . VAL C 3 69 ? 78.96480 101.18580 73.02860 1.000 10.18840 69 VAL E CA 1
ATOM 6144 C C . VAL C 3 69 ? 79.73680 99.98480 72.48560 1.000 10.18840 69 VAL E C 1
ATOM 6145 O O . VAL C 3 69 ? 80.68780 100.13980 71.70860 1.000 10.18840 69 VAL E O 1
ATOM 6149 N N . GLU C 3 70 ? 79.33280 98.77380 72.87860 1.000 5.40336 70 GLU E N 1
ATOM 6150 C CA . GLU C 3 70 ? 79.97580 97.54880 72.40360 1.000 5.40336 70 GLU E CA 1
ATOM 6151 C C . GLU C 3 70 ? 79.74680 97.33680 70.90760 1.000 5.40336 70 GLU E C 1
ATOM 6152 O O . GLU C 3 70 ? 80.61480 96.79080 70.21660 1.000 5.40336 70 GLU E O 1
ATOM 6158 N N . GLY C 3 71 ? 78.55880 97.70280 70.41560 1.000 10.18840 71 GLY E N 1
ATOM 6159 C CA . GLY C 3 71 ? 78.29080 97.66080 68.98360 1.000 10.18840 71 GLY E CA 1
ATOM 6160 C C . GLY C 3 71 ? 79.22580 98.53880 68.16960 1.000 10.18840 71 GLY E C 1
ATOM 6161 O O . GLY C 3 71 ? 79.70480 98.12880 67.11060 1.000 10.18840 71 GLY E O 1
ATOM 6162 N N . VAL C 3 72 ? 79.46280 99.76780 68.63660 1.000 10.18840 72 VAL E N 1
ATOM 6163 C CA . VAL C 3 72 ? 80.38680 100.68180 67.96560 1.000 10.18840 72 VAL E CA 1
ATOM 6164 C C . VAL C 3 72 ? 81.82080 100.14580 67.99760 1.000 10.18840 72 VAL E C 1
ATOM 6165 O O . VAL C 3 72 ? 82.51880 100.15280 66.97660 1.000 10.18840 72 VAL E O 1
ATOM 6169 N N . ALA C 3 73 ? 82.25280 99.60680 69.14560 1.000 10.18840 73 ALA E N 1
ATOM 6170 C CA . ALA C 3 73 ? 83.65880 99.24280 69.32460 1.000 10.18840 73 ALA E CA 1
ATOM 6171 C C . ALA C 3 73 ? 84.03280 98.01680 68.50060 1.000 10.18840 73 ALA E C 1
ATOM 6172 O O . ALA C 3 73 ? 85.13980 97.94280 67.95860 1.000 10.18840 73 ALA E O 1
ATOM 6174 N N . THR C 3 74 ? 83.11380 97.06080 68.37460 1.000 10.18840 74 THR E N 1
ATOM 6175 C CA . THR C 3 74 ? 83.37680 95.89680 67.53960 1.000 10.18840 74 THR E CA 1
ATOM 6176 C C . THR C 3 74 ? 83.28780 96.23380 66.05360 1.000 10.18840 74 THR E C 1
ATOM 6177 O O . THR C 3 74 ? 83.93380 95.57380 65.23760 1.000 10.18840 74 THR E O 1
ATOM 6181 N N . PHE C 3 75 ? 82.46580 97.22180 65.68560 1.000 10.18840 75 PHE E N 1
ATOM 6182 C CA . PHE C 3 75 ? 82.32880 97.62180 64.28560 1.000 10.18840 75 PHE E CA 1
ATOM 6183 C C . PHE C 3 75 ? 83.60380 98.25780 63.73160 1.000 10.18840 75 PHE E C 1
ATOM 6184 O O . PHE C 3 75 ? 84.02180 97.94280 62.61260 1.000 10.18840 75 PHE E O 1
ATOM 6192 N N . TYR C 3 76 ? 84.23080 99.15280 64.48660 1.000 10.18840 76 TYR E N 1
ATOM 6193 C CA . TYR C 3 76 ? 85.37780 99.90880 63.99260 1.000 10.18840 76 TYR E CA 1
ATOM 6194 C C . TYR C 3 76 ? 86.67880 99.14080 64.20760 1.000 10.18840 76 TYR E C 1
ATOM 6195 O O . TYR C 3 76 ? 86.95780 98.67480 65.31660 1.000 10.18840 76 TYR E O 1
ATOM 6204 N N . SER C 3 77 ? 87.45880 99.00980 63.12660 1.000 17.62773 77 SER E N 1
ATOM 6205 C CA . SER C 3 77 ? 88.66680 98.18180 63.12160 1.000 17.62773 77 SER E CA 1
ATOM 6206 C C . SER C 3 77 ? 89.75880 98.71180 64.04860 1.000 17.62773 77 SER E C 1
ATOM 6207 O O . SER C 3 77 ? 90.44280 97.92480 64.70960 1.000 17.62773 77 SER E O 1
ATOM 6210 N N . GLN C 3 78 ? 89.97380 100.02780 64.07760 1.000 3.67624 78 GLN E N 1
ATOM 6211 C CA . GLN C 3 78 ? 91.07780 100.57480 64.86660 1.000 3.67624 78 GLN E CA 1
ATOM 6212 C C . GLN C 3 78 ? 90.81980 100.52380 66.36860 1.000 3.67624 78 GLN E C 1
ATOM 6213 O O . GLN C 3 78 ? 91.77680 100.44880 67.14560 1.000 3.67624 78 GLN E O 1
ATOM 6219 N N . ILE C 3 79 ? 89.56680 100.64080 66.80060 1.000 10.18840 79 ILE E N 1
ATOM 6220 C CA . ILE C 3 79 ? 89.24180 100.43880 68.20960 1.000 10.18840 79 ILE E CA 1
ATOM 6221 C C . ILE C 3 79 ? 89.46180 98.96880 68.55460 1.000 10.18840 79 ILE E C 1
ATOM 6222 O O . ILE C 3 79 ? 88.85380 98.07680 67.95360 1.000 10.18840 79 ILE E O 1
ATOM 6227 N N . PHE C 3 80 ? 90.32480 98.70980 69.53460 1.000 10.18840 80 PHE E N 1
ATOM 6228 C CA . PHE C 3 80 ? 90.77080 97.35480 69.84460 1.000 10.18840 80 PHE E CA 1
ATOM 6229 C C . PHE C 3 80 ? 90.08080 96.83880 71.10160 1.000 10.18840 80 PHE E C 1
ATOM 6230 O O . PHE C 3 80 ? 90.06280 97.51880 72.13160 1.000 10.18840 80 PHE E O 1
ATOM 6238 N N . ARG C 3 81 ? 89.56680 95.61280 71.02560 1.000 10.18840 81 ARG E N 1
ATOM 6239 C CA . ARG C 3 81 ? 88.91080 94.95680 72.15060 1.000 10.18840 81 ARG E CA 1
ATOM 6240 C C . ARG C 3 81 ? 89.67580 93.72280 72.61460 1.000 10.18840 81 ARG E C 1
ATOM 6241 O O . ARG C 3 81 ? 89.12780 92.90480 73.35760 1.000 10.18840 81 ARG E O 1
ATOM 6249 N N . GLN C 3 82 ? 90.92180 93.57080 72.18360 1.000 21.90085 82 GLN E N 1
ATOM 6250 C CA . GLN C 3 82 ? 91.84580 92.52480 72.58360 1.000 21.90085 82 GLN E CA 1
ATOM 6251 C C . GLN C 3 82 ? 93.19380 93.17280 72.86660 1.000 21.90085 82 GLN E C 1
ATOM 6252 O O . GLN C 3 82 ? 93.51180 94.20380 72.26860 1.000 21.90085 82 GLN E O 1
ATOM 6258 N N . PRO C 3 83 ? 93.97680 92.63180 73.81160 1.000 18.64053 83 PRO E N 1
ATOM 6259 C CA . PRO C 3 83 ? 95.25380 93.27280 74.16560 1.000 18.64053 83 PRO E CA 1
ATOM 6260 C C . PRO C 3 83 ? 96.27280 93.20080 73.03860 1.000 18.64053 83 PRO E C 1
ATOM 6261 O O . PRO C 3 83 ? 96.41780 92.17880 72.36760 1.000 18.64053 83 PRO E O 1
ATOM 6265 N N . VAL C 3 84 ? 96.95980 94.31680 72.82660 1.000 12.45004 84 VAL E N 1
ATOM 6266 C CA . VAL C 3 84 ? 97.91780 94.45480 71.74060 1.000 12.45004 84 VAL E CA 1
ATOM 6267 C C . VAL C 3 84 ? 99.30780 94.65080 72.32660 1.000 12.45004 84 VAL E C 1
ATOM 6268 O O . VAL C 3 84 ? 99.48380 94.67080 73.54860 1.000 12.45004 84 VAL E O 1
ATOM 6272 N N . GLY C 3 85 ? 100.29880 94.81180 71.45760 1.000 21.85061 85 GLY E N 1
ATOM 6273 C CA . GLY C 3 85 ? 101.64880 95.07580 71.89260 1.000 21.85061 85 GLY E CA 1
ATOM 6274 C C . GLY C 3 85 ? 101.86880 96.55580 72.12560 1.000 21.85061 85 GLY E C 1
ATOM 6275 O O . GLY C 3 85 ? 100.96680 97.37780 71.97360 1.000 21.85061 85 GLY E O 1
ATOM 6276 N N . ARG C 3 86 ? 103.08980 96.87580 72.55760 1.000 24.41879 86 ARG E N 1
ATOM 6277 C CA . ARG C 3 86 ? 103.46180 98.26680 72.79760 1.000 24.41879 86 ARG E CA 1
ATOM 6278 C C . ARG C 3 86 ? 103.45980 99.07980 71.50560 1.000 24.41879 86 ARG E C 1
ATOM 6279 O O . ARG C 3 86 ? 103.08180 100.25580 71.50560 1.000 24.41879 86 ARG E O 1
ATOM 6287 N N . HIS C 3 87 ? 103.90180 98.48180 70.40260 1.000 21.50360 87 HIS E N 1
ATOM 6288 C CA . HIS C 3 87 ? 103.87180 99.12980 69.09660 1.000 21.50360 87 HIS E CA 1
ATOM 6289 C C . HIS C 3 87 ? 103.09980 98.26580 68.10760 1.000 21.50360 87 HIS E C 1
ATOM 6290 O O . HIS C 3 87 ? 103.44880 97.10180 67.88860 1.000 21.50360 87 HIS E O 1
ATOM 6297 N N . VAL C 3 88 ? 102.05480 98.83980 67.52060 1.000 10.18840 88 VAL E N 1
ATOM 6298 C CA . VAL C 3 88 ? 101.21880 98.16680 66.53360 1.000 10.18840 88 VAL E CA 1
ATOM 6299 C C . VAL C 3 88 ? 101.78880 98.43780 65.14560 1.000 10.18840 88 VAL E C 1
ATOM 6300 O O . VAL C 3 88 ? 101.96480 99.59780 64.75860 1.000 10.18840 88 VAL E O 1
ATOM 6304 N N . ILE C 3 89 ? 102.06680 97.37680 64.38960 1.000 8.38476 89 ILE E N 1
ATOM 6305 C CA . ILE C 3 89 ? 102.53880 97.49380 63.01160 1.000 8.38476 89 ILE E CA 1
ATOM 6306 C C . ILE C 3 89 ? 101.35780 97.28080 62.07460 1.000 8.38476 89 ILE E C 1
ATOM 6307 O O . ILE C 3 89 ? 100.75280 96.20280 62.06660 1.000 8.38476 89 ILE E O 1
ATOM 6312 N N . ARG C 3 90 ? 101.01880 98.29980 61.29160 1.000 6.46884 90 ARG E N 1
ATOM 6313 C CA . ARG C 3 90 ? 99.92480 98.21580 60.32260 1.000 6.46884 90 ARG E CA 1
ATOM 6314 C C . ARG C 3 90 ? 100.44780 98.41180 58.90160 1.000 6.46884 90 ARG E C 1
ATOM 6315 O O . ARG C 3 90 ? 100.72980 99.53980 58.49560 1.000 6.46884 90 ARG E O 1
ATOM 6323 N N . TYR C 3 91 ? 100.56980 97.32180 58.14760 1.000 10.18840 91 TYR E N 1
ATOM 6324 C CA . TYR C 3 91 ? 101.05880 97.35980 56.77360 1.000 10.18840 91 TYR E CA 1
ATOM 6325 C C . TYR C 3 91 ? 99.89380 97.33880 55.78760 1.000 10.18840 91 TYR E C 1
ATOM 6326 O O . TYR C 3 91 ? 98.90880 96.62280 55.98760 1.000 10.18840 91 TYR E O 1
ATOM 6335 N N . CYS C 3 92 ? 100.00580 98.15280 54.73960 1.000 10.18840 92 CYS E N 1
ATOM 6336 C CA . CYS C 3 92 ? 98.97080 98.24880 53.71560 1.000 10.18840 92 CYS E CA 1
ATOM 6337 C C . CYS C 3 92 ? 98.94480 96.99880 52.84560 1.000 10.18840 92 CYS E C 1
ATOM 6338 O O . CYS C 3 92 ? 99.99280 96.51180 52.41260 1.000 10.18840 92 CYS E O 1
ATOM 6341 N N . ASP C 3 93 ? 97.74380 96.47080 52.59660 1.000 10.18840 93 ASP E N 1
ATOM 6342 C CA . ASP C 3 93 ? 97.59280 95.32480 51.71060 1.000 10.18840 93 ASP E CA 1
ATOM 6343 C C . ASP C 3 93 ? 96.55380 95.58680 50.61960 1.000 10.18840 93 ASP E C 1
ATOM 6344 O O . ASP C 3 93 ? 95.90280 94.65880 50.13660 1.000 10.18840 93 ASP E O 1
ATOM 6349 N N . SER C 3 94 ? 96.41080 96.83680 50.19360 1.000 10.18840 94 SER E N 1
ATOM 6350 C CA . SER C 3 94 ? 95.42480 97.17080 49.17960 1.000 10.18840 94 SER E CA 1
ATOM 6351 C C . SER C 3 94 ? 96.05580 97.00780 47.79860 1.000 10.18840 94 SER E C 1
ATOM 6352 O O . SER C 3 94 ? 97.14680 96.45680 47.66160 1.000 10.18840 94 SER E O 1
ATOM 6355 N N . VAL C 3 95 ? 95.39880 97.53580 46.76660 1.000 10.18840 95 VAL E N 1
ATOM 6356 C CA . VAL C 3 95 ? 95.73080 97.15680 45.39460 1.000 10.18840 95 VAL E CA 1
ATOM 6357 C C . VAL C 3 95 ? 97.00480 97.84480 44.88160 1.000 10.18840 95 VAL E C 1
ATOM 6358 O O . VAL C 3 95 ? 97.80980 97.21180 44.19060 1.000 10.18840 95 VAL E O 1
ATOM 6362 N N . VAL C 3 96 ? 97.22680 99.12280 45.20460 1.000 10.18840 96 VAL E N 1
ATOM 6363 C CA . VAL C 3 96 ? 98.41880 99.79880 44.69360 1.000 10.18840 96 VAL E CA 1
ATOM 6364 C C . VAL C 3 96 ? 99.65980 99.32780 45.43260 1.000 10.18840 96 VAL E C 1
ATOM 6365 O O . VAL C 3 96 ? 100.74380 99.21180 44.84360 1.000 10.18840 96 VAL E O 1
ATOM 6369 N N . CYS C 3 97 ? 99.51280 98.97580 46.70460 1.000 10.18840 97 CYS E N 1
ATOM 6370 C CA . CYS C 3 97 ? 100.63780 98.44580 47.45260 1.000 10.18840 97 CYS E CA 1
ATOM 6371 C C . CYS C 3 97 ? 100.91280 96.99580 47.06660 1.000 10.18840 97 CYS E C 1
ATOM 6372 O O . CYS C 3 97 ? 102.04280 96.52580 47.21760 1.000 10.18840 97 CYS E O 1
ATOM 6375 N N . HIS C 3 98 ? 99.89180 96.28180 46.57760 1.000 10.18840 98 HIS E N 1
ATOM 6376 C CA . HIS C 3 98 ? 100.09080 94.93880 46.03760 1.000 10.18840 98 HIS E CA 1
ATOM 6377 C C . HIS C 3 98 ? 100.94580 94.96980 44.77760 1.000 10.18840 98 HIS E C 1
ATOM 6378 O O . HIS C 3 98 ? 101.75980 94.06680 44.56260 1.000 10.18840 98 HIS E O 1
ATOM 6385 N N . ILE C 3 99 ? 100.80380 96.01380 43.96160 1.000 10.18840 99 ILE E N 1
ATOM 6386 C CA . ILE C 3 99 ? 101.58180 96.10980 42.73360 1.000 10.18840 99 ILE E CA 1
ATOM 6387 C C . ILE C 3 99 ? 103.02580 96.50180 43.04760 1.000 10.18840 99 ILE E C 1
ATOM 6388 O O . ILE C 3 99 ? 103.96080 96.01480 42.40060 1.000 10.18840 99 ILE E O 1
ATOM 6393 N N . ASN C 3 100 ? 103.24480 97.24480 44.12760 1.000 10.18840 100 ASN E N 1
ATOM 6394 C CA . ASN C 3 100 ? 104.57680 97.72080 44.47760 1.000 10.18840 100 ASN E CA 1
ATOM 6395 C C . ASN C 3 100 ? 105.32880 96.77780 45.40760 1.000 10.18840 100 ASN E C 1
ATOM 6396 O O . ASN C 3 100 ? 106.45580 97.09280 45.79660 1.000 10.18840 100 ASN E O 1
ATOM 6401 N N . GLY C 3 101 ? 104.75380 95.62880 45.75960 1.000 18.21605 101 GLY E N 1
ATOM 6402 C CA . GLY C 3 101 ? 105.52280 94.60880 46.44560 1.000 18.21605 101 GLY E CA 1
ATOM 6403 C C . GLY C 3 101 ? 105.31180 94.43280 47.93660 1.000 18.21605 101 GLY E C 1
ATOM 6404 O O . GLY C 3 101 ? 106.28980 94.19680 48.65260 1.000 18.21605 101 GLY E O 1
ATOM 6405 N N . TYR C 3 102 ? 104.06480 94.57080 48.41960 1.000 10.18840 102 TYR E N 1
ATOM 6406 C CA . TYR C 3 102 ? 103.77980 94.44080 49.85260 1.000 10.18840 102 TYR E CA 1
ATOM 6407 C C . TYR C 3 102 ? 104.08180 93.03480 50.36560 1.000 10.18840 102 TYR E C 1
ATOM 6408 O O . TYR C 3 102 ? 104.40680 92.87580 51.54760 1.000 10.18840 102 TYR E O 1
ATOM 6417 N N . GLN C 3 103 ? 103.90880 92.00780 49.51760 1.000 50.59213 103 GLN E N 1
ATOM 6418 C CA . GLN C 3 103 ? 104.11980 90.61880 49.92960 1.000 50.59213 103 GLN E CA 1
ATOM 6419 C C . GLN C 3 103 ? 105.56080 90.35580 50.35360 1.000 50.59213 103 GLN E C 1
ATOM 6420 O O . GLN C 3 103 ? 105.80180 89.52980 51.23960 1.000 50.59213 103 GLN E O 1
ATOM 6426 N N . GLY C 3 104 ? 106.52680 91.03080 49.72760 1.000 24.84854 104 GLY E N 1
ATOM 6427 C CA . GLY C 3 104 ? 107.89280 90.95380 50.21060 1.000 24.84854 104 GLY E CA 1
ATOM 6428 C C . GLY C 3 104 ? 108.09880 91.65380 51.54160 1.000 24.84854 104 GLY E C 1
ATOM 6429 O O . GLY C 3 104 ? 108.95780 91.24880 52.32960 1.000 24.84854 104 GLY E O 1
ATOM 6430 N N . ILE C 3 105 ? 107.32980 92.71580 51.80360 1.000 11.76002 105 ILE E N 1
ATOM 6431 C CA . ILE C 3 105 ? 107.38680 93.39980 53.09460 1.000 11.76002 105 ILE E CA 1
ATOM 6432 C C . ILE C 3 105 ? 106.74980 92.54380 54.18460 1.000 11.76002 105 ILE E C 1
ATOM 6433 O O . ILE C 3 105 ? 107.27780 92.44580 55.29960 1.000 11.76002 105 ILE E O 1
ATOM 6438 N N . GLN C 3 106 ? 105.59780 91.93180 53.87560 1.000 26.19397 106 GLN E N 1
ATOM 6439 C CA . GLN C 3 106 ? 104.92080 91.01780 54.79560 1.000 26.19397 106 GLN E CA 1
ATOM 6440 C C . GLN C 3 106 ? 105.79580 89.82280 55.15260 1.000 26.19397 106 GLN E C 1
ATOM 6441 O O . GLN C 3 106 ? 105.84180 89.40980 56.31660 1.000 26.19397 106 GLN E O 1
ATOM 6447 N N . ALA C 3 107 ? 106.49180 89.25580 54.16260 1.000 44.00093 107 ALA E N 1
ATOM 6448 C CA . ALA C 3 107 ? 107.38880 88.12980 54.41360 1.000 44.00093 107 ALA E CA 1
ATOM 6449 C C . ALA C 3 107 ? 108.59880 88.53280 55.25060 1.000 44.00093 107 ALA E C 1
ATOM 6450 O O . ALA C 3 107 ? 109.08080 87.73180 56.05960 1.000 44.00093 107 ALA E O 1
ATOM 6452 N N . ALA C 3 108 ? 109.10680 89.75580 55.06660 1.000 23.59439 108 ALA E N 1
ATOM 6453 C CA . ALA C 3 108 ? 110.20280 90.23580 55.90360 1.000 23.59439 108 ALA E CA 1
ATOM 6454 C C . ALA C 3 108 ? 109.74380 90.50580 57.33060 1.000 23.59439 108 ALA E C 1
ATOM 6455 O O . ALA C 3 108 ? 110.51980 90.31880 58.27260 1.000 23.59439 108 ALA E O 1
ATOM 6457 N N . LEU C 3 109 ? 108.49880 90.95080 57.50460 1.000 24.25018 109 LEU E N 1
ATOM 6458 C CA . LEU C 3 109 ? 107.96680 91.18580 58.84260 1.000 24.25018 109 LEU E CA 1
ATOM 6459 C C . LEU C 3 109 ? 107.72980 89.87680 59.58860 1.000 24.25018 109 LEU E C 1
ATOM 6460 O O . LEU C 3 109 ? 107.85680 89.83580 60.81560 1.000 24.25018 109 LEU E O 1
ATOM 6465 N N . GLU C 3 110 ? 107.40880 88.79980 58.87160 1.000 73.55234 110 GLU E N 1
ATOM 6466 C CA . GLU C 3 110 ? 107.15080 87.51280 59.50760 1.000 73.55234 110 GLU E CA 1
ATOM 6467 C C . GLU C 3 110 ? 108.42580 86.74180 59.82560 1.000 73.55234 110 GLU E C 1
ATOM 6468 O O . GLU C 3 110 ? 108.35980 85.72280 60.51960 1.000 73.55234 110 GLU E O 1
ATOM 6474 N N . LYS C 3 111 ? 109.57780 87.20180 59.34360 1.000 73.11559 111 LYS E N 1
ATOM 6475 C CA . LYS C 3 111 ? 110.85880 86.58380 59.65360 1.000 73.11559 111 LYS E CA 1
ATOM 6476 C C . LYS C 3 111 ? 111.51580 87.25380 60.85760 1.000 73.11559 111 LYS E C 1
ATOM 6477 O O . LYS C 3 111 ? 112.01280 86.56880 61.75560 1.000 73.11559 111 LYS E O 1
ATOM 6483 N N . LYS C 3 112 ? 111.51380 88.59080 60.88360 1.000 72.78116 112 LYS E N 1
ATOM 6484 C CA . LYS C 3 112 ? 112.07280 89.33880 62.00760 1.000 72.78116 112 LYS E CA 1
ATOM 6485 C C . LYS C 3 112 ? 111.26180 89.14280 63.28660 1.000 72.78116 112 LYS E C 1
ATOM 6486 O O . LYS C 3 112 ? 111.83280 89.11880 64.38260 1.000 72.78116 112 LYS E O 1
ATOM 6492 N N . LEU C 3 113 ? 109.94980 88.94780 63.17360 1.000 25.29641 113 LEU E N 1
ATOM 6493 C CA . LEU C 3 113 ? 109.10380 88.83880 64.35360 1.000 25.29641 113 LEU E CA 1
ATOM 6494 C C . LEU C 3 113 ? 108.71180 87.40980 64.71060 1.000 25.29641 113 LEU E C 1
ATOM 6495 O O . LEU C 3 113 ? 108.38480 87.16380 65.87860 1.000 25.29641 113 LEU E O 1
ATOM 6500 N N . ASN C 3 114 ? 108.71480 86.49280 63.73060 1.000 43.65243 114 ASN E N 1
ATOM 6501 C CA . ASN C 3 114 ? 108.38580 85.06280 63.89260 1.000 43.65243 114 ASN E CA 1
ATOM 6502 C C . ASN C 3 114 ? 106.94780 84.89280 64.40760 1.000 43.65243 114 ASN E C 1
ATOM 6503 O O . ASN C 3 114 ? 106.66080 84.12680 65.32760 1.000 43.65243 114 ASN E O 1
ATOM 6508 N N . ILE C 3 115 ? 106.03680 85.68080 63.84160 1.000 46.09921 115 ILE E N 1
ATOM 6509 C CA . ILE C 3 115 ? 104.60680 85.60380 64.10760 1.000 46.09921 115 ILE E CA 1
ATOM 6510 C C . ILE C 3 115 ? 103.86780 85.69480 62.77860 1.000 46.09921 115 ILE E C 1
ATOM 6511 O O . ILE C 3 115 ? 104.47080 85.78180 61.70760 1.000 46.09921 115 ILE E O 1
ATOM 6516 N N . LYS C 3 116 ? 102.54780 85.66480 62.86260 1.000 59.15617 116 LYS E N 1
ATOM 6517 C CA . LYS C 3 116 ? 101.60380 85.76080 61.76360 1.000 59.15617 116 LYS E CA 1
ATOM 6518 C C . LYS C 3 116 ? 100.70080 86.96280 62.02860 1.000 59.15617 116 LYS E C 1
ATOM 6519 O O . LYS C 3 116 ? 100.64280 87.43680 63.16860 1.000 59.15617 116 LYS E O 1
ATOM 6525 N N . PRO C 3 117 ? 100.05580 87.53980 60.99460 1.000 24.50049 117 PRO E N 1
ATOM 6526 C CA . PRO C 3 117 ? 99.21180 88.72680 61.22660 1.000 24.50049 117 PRO E CA 1
ATOM 6527 C C . PRO C 3 117 ? 98.01480 88.43480 62.12360 1.000 24.50049 117 PRO E C 1
ATOM 6528 O O . PRO C 3 117 ? 97.36280 87.39580 62.01060 1.000 24.50049 117 PRO E O 1
ATOM 6532 N N . GLY C 3 118 ? 97.74480 89.37280 63.02960 1.000 10.18840 118 GLY E N 1
ATOM 6533 C CA . GLY C 3 118 ? 96.74280 89.20380 64.05360 1.000 10.18840 118 GLY E CA 1
ATOM 6534 C C . GLY C 3 118 ? 97.29880 88.73780 65.38260 1.000 10.18840 118 GLY E C 1
ATOM 6535 O O . GLY C 3 118 ? 96.56580 88.73580 66.37860 1.000 10.18840 118 GLY E O 1
ATOM 6536 N N . GLN C 3 119 ? 98.57080 88.35580 65.42160 1.000 42.80364 119 GLN E N 1
ATOM 6537 C CA . GLN C 3 119 ? 99.22380 87.80480 66.59860 1.000 42.80364 119 GLN E CA 1
ATOM 6538 C C . GLN C 3 119 ? 100.25380 88.79180 67.12860 1.000 42.80364 119 GLN E C 1
ATOM 6539 O O . GLN C 3 119 ? 100.82880 89.57780 66.37460 1.000 42.80364 119 GLN E O 1
ATOM 6545 N N . THR C 3 120 ? 100.43280 88.78280 68.44360 1.000 44.64762 120 THR E N 1
ATOM 6546 C CA . THR C 3 120 ? 101.46080 89.57180 69.10460 1.000 44.64762 120 THR E CA 1
ATOM 6547 C C . THR C 3 120 ? 102.74380 88.75480 69.28660 1.000 44.64762 120 THR E C 1
ATOM 6548 O O . THR C 3 120 ? 102.74380 87.52480 69.21060 1.000 44.64762 120 THR E O 1
ATOM 6552 N N . THR C 3 121 ? 103.85180 89.46180 69.50260 1.000 24.60565 121 THR E N 1
ATOM 6553 C CA . THR C 3 121 ? 105.11980 88.80280 69.79360 1.000 24.60565 121 THR E CA 1
ATOM 6554 C C . THR C 3 121 ? 105.10980 88.24180 71.21460 1.000 24.60565 121 THR E C 1
ATOM 6555 O O . THR C 3 121 ? 104.31580 88.66080 72.06460 1.000 24.60565 121 THR E O 1
ATOM 6559 N N . PHE C 3 122 ? 105.98280 87.24380 71.44060 1.000 71.59982 122 PHE E N 1
ATOM 6560 C CA . PHE C 3 122 ? 106.01180 86.49880 72.70360 1.000 71.59982 122 PHE E CA 1
ATOM 6561 C C . PHE C 3 122 ? 106.33280 87.40180 73.89460 1.000 71.59982 122 PHE E C 1
ATOM 6562 O O . PHE C 3 122 ? 105.70980 87.27980 74.95560 1.000 71.59982 122 PHE E O 1
ATOM 6570 N N . ASP C 3 123 ? 107.27580 88.33280 73.73060 1.000 62.89866 123 ASP E N 1
ATOM 6571 C CA . ASP C 3 123 ? 107.54280 89.31880 74.77160 1.000 62.89866 123 ASP E CA 1
ATOM 6572 C C . ASP C 3 123 ? 106.46880 90.39880 74.83260 1.000 62.89866 123 ASP E C 1
ATOM 6573 O O . ASP C 3 123 ? 106.38580 91.11380 75.83660 1.000 62.89866 123 ASP E O 1
ATOM 6578 N N . GLY C 3 124 ? 105.65780 90.54180 73.78660 1.000 28.80284 124 GLY E N 1
ATOM 6579 C CA . GLY C 3 124 ? 104.63980 91.56780 73.74660 1.000 28.80284 124 GLY E CA 1
ATOM 6580 C C . GLY C 3 124 ? 105.08680 92.91580 73.23060 1.000 28.80284 124 GLY E C 1
ATOM 6581 O O . GLY C 3 124 ? 104.38580 93.90680 73.46260 1.000 28.80284 124 GLY E O 1
ATOM 6582 N N . ARG C 3 125 ? 106.25080 92.99680 72.57960 1.000 26.14667 125 ARG E N 1
ATOM 6583 C CA . ARG C 3 125 ? 106.70380 94.27180 72.02560 1.000 26.14667 125 ARG E CA 1
ATOM 6584 C C . ARG C 3 125 ? 105.86080 94.71180 70.82660 1.000 26.14667 125 ARG E C 1
ATOM 6585 O O . ARG C 3 125 ? 105.48680 95.88580 70.72560 1.000 26.14667 125 ARG E O 1
ATOM 6593 N N . PHE C 3 126 ? 105.52880 93.78680 69.92460 1.000 10.43095 126 PHE E N 1
ATOM 6594 C CA . PHE C 3 126 ? 104.88480 94.12080 68.65960 1.000 10.43095 126 PHE E CA 1
ATOM 6595 C C . PHE C 3 126 ? 103.66080 93.25280 68.40060 1.000 10.43095 126 PHE E C 1
ATOM 6596 O O . PHE C 3 126 ? 103.62680 92.07680 68.76260 1.000 10.43095 126 PHE E O 1
ATOM 6604 N N . THR C 3 127 ? 102.65780 93.85480 67.76660 1.000 6.16791 127 THR E N 1
ATOM 6605 C CA . THR C 3 127 ? 101.52080 93.14280 67.19260 1.000 6.16791 127 THR E CA 1
ATOM 6606 C C . THR C 3 127 ? 101.44780 93.48680 65.70560 1.000 6.16791 127 THR E C 1
ATOM 6607 O O . THR C 3 127 ? 101.65080 94.64080 65.31560 1.000 6.16791 127 THR E O 1
ATOM 6611 N N . LEU C 3 128 ? 101.25480 92.46980 64.87560 1.000 11.89321 128 LEU E N 1
ATOM 6612 C CA . LEU C 3 128 ? 101.27080 92.61980 63.42660 1.000 11.89321 128 LEU E CA 1
ATOM 6613 C C . LEU C 3 128 ? 99.84880 92.54480 62.88660 1.000 11.89321 128 LEU E C 1
ATOM 6614 O O . LEU C 3 128 ? 99.13280 91.57480 63.15260 1.000 11.89321 128 LEU E O 1
ATOM 6619 N N . LEU C 3 129 ? 99.44280 93.56980 62.13160 1.000 10.18840 129 LEU E N 1
ATOM 6620 C CA . LEU C 3 129 ? 98.08680 93.65780 61.59860 1.000 10.18840 129 LEU E CA 1
ATOM 6621 C C . LEU C 3 129 ? 98.08180 94.16980 60.16060 1.000 10.18840 129 LEU E C 1
ATOM 6622 O O . LEU C 3 129 ? 98.76280 95.15980 59.86060 1.000 10.18840 129 LEU E O 1
ATOM 6627 N N . PRO C 3 130 ? 97.34280 93.53580 59.25560 1.000 18.25290 130 PRO E N 1
ATOM 6628 C CA . PRO C 3 130 ? 97.11880 94.15080 57.94460 1.000 18.25290 130 PRO E CA 1
ATOM 6629 C C . PRO C 3 130 ? 96.14380 95.31180 58.05660 1.000 18.25290 130 PRO E C 1
ATOM 6630 O O . PRO C 3 130 ? 95.31380 95.37180 58.96560 1.000 18.25290 130 PRO E O 1
ATOM 6634 N N . THR C 3 131 ? 96.25180 96.24280 57.12160 1.000 10.18840 131 THR E N 1
ATOM 6635 C CA . THR C 3 131 ? 95.31980 97.36080 57.09060 1.000 10.18840 131 THR E CA 1
ATOM 6636 C C . THR C 3 131 ? 95.01280 97.78780 55.66760 1.000 10.18840 131 THR E C 1
ATOM 6637 O O . THR C 3 131 ? 95.76380 97.48180 54.75060 1.000 10.18840 131 THR E O 1
ATOM 6648 N N . CYS C 3 133 ? 94.11080 100.77380 52.58660 1.000 10.18840 133 CYS E N 1
ATOM 6649 C CA . CYS C 3 133 ? 94.99280 101.73780 51.93460 1.000 10.18840 133 CYS E CA 1
ATOM 6650 C C . CYS C 3 133 ? 95.15880 102.98180 52.79160 1.000 10.18840 133 CYS E C 1
ATOM 6651 O O . CYS C 3 133 ? 94.19080 103.57480 53.25160 1.000 10.18840 133 CYS E O 1
ATOM 6654 N N . LEU C 3 134 ? 96.41480 103.34580 53.00260 1.000 10.18840 134 LEU E N 1
ATOM 6655 C CA . LEU C 3 134 ? 96.78180 104.41380 53.91460 1.000 10.18840 134 LEU E CA 1
ATOM 6656 C C . LEU C 3 134 ? 96.72880 105.78680 53.26960 1.000 10.18840 134 LEU E C 1
ATOM 6657 O O . LEU C 3 134 ? 97.03480 106.77680 53.93960 1.000 10.18840 134 LEU E O 1
ATOM 6662 N N . GLY C 3 135 ? 96.40080 105.87280 51.98360 1.000 10.18840 135 GLY E N 1
ATOM 6663 C CA . GLY C 3 135 ? 96.35280 107.16780 51.35160 1.000 10.18840 135 GLY E CA 1
ATOM 6664 C C . GLY C 3 135 ? 97.69880 107.66780 50.89860 1.000 10.18840 135 GLY E C 1
ATOM 6665 O O . GLY C 3 135 ? 97.85380 108.86980 50.68260 1.000 10.18840 135 GLY E O 1
ATOM 6666 N N . ASN C 3 136 ? 98.69880 106.80180 50.86460 1.000 10.18840 136 ASN E N 1
ATOM 6667 C CA . ASN C 3 136 ? 100.05180 107.12980 50.44660 1.000 10.18840 136 ASN E CA 1
ATOM 6668 C C . ASN C 3 136 ? 100.47480 106.24980 49.27160 1.000 10.18840 136 ASN E C 1
ATOM 6669 O O . ASN C 3 136 ? 101.61780 105.79080 49.19960 1.000 10.18840 136 ASN E O 1
ATOM 6674 N N . CYS C 3 137 ? 99.52480 105.99780 48.35560 1.000 10.18840 137 CYS E N 1
ATOM 6675 C CA . CYS C 3 137 ? 99.67780 104.98380 47.30660 1.000 10.18840 137 CYS E CA 1
ATOM 6676 C C . CYS C 3 137 ? 100.79880 105.30680 46.32060 1.000 10.18840 137 CYS E C 1
ATOM 6677 O O . CYS C 3 137 ? 101.50080 104.40080 45.85960 1.000 10.18840 137 CYS E O 1
ATOM 6680 N N . ASP C 3 138 ? 100.96680 106.58180 45.96860 1.000 28.16553 138 ASP E N 1
ATOM 6681 C CA . ASP C 3 138 ? 102.00080 106.97880 45.01360 1.000 28.16553 138 ASP E CA 1
ATOM 6682 C C . ASP C 3 138 ? 103.41680 106.80280 45.55060 1.000 28.16553 138 ASP E C 1
ATOM 6683 O O . ASP C 3 138 ? 104.36080 106.74480 44.75960 1.000 28.16553 138 ASP E O 1
ATOM 6688 N N . LYS C 3 139 ? 103.58780 106.73780 46.86860 1.000 24.49854 139 LYS E N 1
ATOM 6689 C CA . LYS C 3 139 ? 104.90180 106.72780 47.49360 1.000 24.49854 139 LYS E CA 1
ATOM 6690 C C . LYS C 3 139 ? 105.36280 105.33180 47.89160 1.000 24.49854 139 LYS E C 1
ATOM 6691 O O . LYS C 3 139 ? 106.24080 105.19780 48.74860 1.000 24.49854 139 LYS E O 1
ATOM 6697 N N . GLY C 3 140 ? 104.75280 104.28980 47.33960 1.000 45.90100 140 GLY E N 1
ATOM 6698 C CA . GLY C 3 140 ? 105.31580 102.96280 47.42860 1.000 45.90100 140 GLY E CA 1
ATOM 6699 C C . GLY C 3 140 ? 104.58180 102.08380 48.41060 1.000 45.90100 140 GLY E C 1
ATOM 6700 O O . GLY C 3 140 ? 103.44780 102.37280 48.79760 1.000 45.90100 140 GLY E O 1
ATOM 6701 N N . PRO C 3 141 ? 105.20180 100.96780 48.80360 1.000 10.18840 141 PRO E N 1
ATOM 6702 C CA . PRO C 3 141 ? 104.62780 100.15680 49.88260 1.000 10.18840 141 PRO E CA 1
ATOM 6703 C C . PRO C 3 141 ? 104.71780 100.90980 51.19960 1.000 10.18840 141 PRO E C 1
ATOM 6704 O O . PRO C 3 141 ? 105.72480 101.55380 51.50060 1.000 10.18840 141 PRO E O 1
ATOM 6708 N N . ASN C 3 142 ? 103.63980 100.84580 51.97260 1.000 14.00584 142 ASN E N 1
ATOM 6709 C CA . ASN C 3 142 ? 103.46180 101.69780 53.13760 1.000 14.00584 142 ASN E CA 1
ATOM 6710 C C . ASN C 3 142 ? 103.17280 100.85680 54.36960 1.000 14.00584 142 ASN E C 1
ATOM 6711 O O . ASN C 3 142 ? 102.55980 99.78980 54.28360 1.000 14.00584 142 ASN E O 1
ATOM 6716 N N . MET C 3 143 ? 103.62780 101.34780 55.51760 1.000 17.40763 143 MET E N 1
ATOM 6717 C CA . MET C 3 143 ? 103.26480 100.75380 56.79360 1.000 17.40763 143 MET E CA 1
ATOM 6718 C C . MET C 3 143 ? 103.17780 101.85380 57.83960 1.000 17.40763 143 MET E C 1
ATOM 6719 O O . MET C 3 143 ? 103.67480 102.96480 57.64460 1.000 17.40763 143 MET E O 1
ATOM 6724 N N . MET C 3 144 ? 102.51580 101.53480 58.94560 1.000 25.16074 144 MET E N 1
ATOM 6725 C CA . MET C 3 144 ? 102.42780 102.42780 60.09160 1.000 25.16074 144 MET E CA 1
ATOM 6726 C C . MET C 3 144 ? 102.86980 101.69580 61.34960 1.000 25.16074 144 MET E C 1
ATOM 6727 O O . MET C 3 144 ? 102.40280 100.58580 61.62060 1.000 25.16074 144 MET E O 1
ATOM 6732 N N . ILE C 3 145 ? 103.76180 102.31580 62.11560 1.000 15.70353 145 ILE E N 1
ATOM 6733 C CA . ILE C 3 145 ? 104.01380 101.93080 63.50060 1.000 15.70353 145 ILE E CA 1
ATOM 6734 C C . ILE C 3 145 ? 103.52580 103.07880 64.36660 1.000 15.70353 145 ILE E C 1
ATOM 6735 O O . ILE C 3 145 ? 104.07280 104.18780 64.28760 1.000 15.70353 145 ILE E O 1
ATOM 6740 N N . ASP C 3 146 ? 102.53880 102.78780 65.22760 1.000 47.44552 146 ASP E N 1
ATOM 6741 C CA . ASP C 3 146 ? 101.75080 103.76480 65.98060 1.000 47.44552 146 ASP E CA 1
ATOM 6742 C C . ASP C 3 146 ? 101.24380 104.88880 65.08160 1.000 47.44552 146 ASP E C 1
ATOM 6743 O O . ASP C 3 146 ? 100.50080 104.63580 64.12960 1.000 47.44552 146 ASP E O 1
ATOM 6748 N N . GLU C 3 147 ? 101.62980 106.13080 65.38060 1.000 63.79481 147 GLU E N 1
ATOM 6749 C CA . GLU C 3 147 ? 101.21580 107.29480 64.60860 1.000 63.79481 147 GLU E CA 1
ATOM 6750 C C . GLU C 3 147 ? 102.27080 107.74680 63.59560 1.000 63.79481 147 GLU E C 1
ATOM 6751 O O . GLU C 3 147 ? 102.25980 108.91180 63.18660 1.000 63.79481 147 GLU E O 1
ATOM 6757 N N . ASP C 3 148 ? 103.19380 106.87180 63.20560 1.000 57.71971 148 ASP E N 1
ATOM 6758 C CA . ASP C 3 148 ? 104.27080 107.21380 62.28060 1.000 57.71971 148 ASP E CA 1
ATOM 6759 C C . ASP C 3 148 ? 104.11780 106.44380 60.97360 1.000 57.71971 148 ASP E C 1
ATOM 6760 O O . ASP C 3 148 ? 103.96280 105.22080 60.98660 1.000 57.71971 148 ASP E O 1
ATOM 6765 N N . THR C 3 149 ? 104.18880 107.15880 59.85460 1.000 35.73545 149 THR E N 1
ATOM 6766 C CA . THR C 3 149 ? 104.06480 106.57380 58.52460 1.000 35.73545 149 THR E CA 1
ATOM 6767 C C . THR C 3 149 ? 105.43880 106.41380 57.88160 1.000 35.73545 149 THR E C 1
ATOM 6768 O O . THR C 3 149 ? 106.22180 107.36780 57.83960 1.000 35.73545 149 THR E O 1
ATOM 6772 N N . HIS C 3 150 ? 105.72880 105.21080 57.38660 1.000 34.22374 150 HIS E N 1
ATOM 6773 C CA . HIS C 3 150 ? 106.95580 104.92380 56.64960 1.000 34.22374 150 HIS E CA 1
ATOM 6774 C C . HIS C 3 150 ? 106.61980 104.48080 55.23260 1.000 34.22374 150 HIS E C 1
ATOM 6775 O O . HIS C 3 150 ? 105.86080 103.52680 55.03760 1.000 34.22374 150 HIS E O 1
ATOM 6782 N N . ALA C 3 151 ? 107.19680 105.16780 54.25460 1.000 10.18840 151 ALA E N 1
ATOM 6783 C CA . ALA C 3 151 ? 106.97480 104.90580 52.84060 1.000 10.18840 151 ALA E CA 1
ATOM 6784 C C . ALA C 3 151 ? 108.24780 104.36180 52.20260 1.000 10.18840 151 ALA E C 1
ATOM 6785 O O . ALA C 3 151 ? 109.31280 104.33680 52.82760 1.000 10.18840 151 ALA E O 1
ATOM 6787 N N . HIS C 3 152 ? 108.10080 103.93080 50.93860 1.000 22.76270 152 HIS E N 1
ATOM 6788 C CA . HIS C 3 152 ? 109.17880 103.38080 50.09860 1.000 22.76270 152 HIS E CA 1
ATOM 6789 C C . HIS C 3 152 ? 109.85180 102.17980 50.76160 1.000 22.76270 152 HIS E C 1
ATOM 6790 O O . HIS C 3 152 ? 111.07480 102.10880 50.88460 1.000 22.76270 152 HIS E O 1
ATOM 6797 N N . LEU C 3 153 ? 109.03380 101.23180 51.20060 1.000 17.97703 153 LEU E N 1
ATOM 6798 C CA . LEU C 3 153 ? 109.54380 100.12480 51.98860 1.000 17.97703 153 LEU E CA 1
ATOM 6799 C C . LEU C 3 153 ? 110.25280 99.10980 51.10860 1.000 17.97703 153 LEU E C 1
ATOM 6800 O O . LEU C 3 153 ? 109.83280 98.82980 49.98360 1.000 17.97703 153 LEU E O 1
ATOM 6805 N N . THR C 3 154 ? 111.34180 98.56780 51.63660 1.000 51.08967 154 THR E N 1
ATOM 6806 C CA . THR C 3 154 ? 112.13080 97.48280 51.08160 1.000 51.08967 154 THR E CA 1
ATOM 6807 C C . THR C 3 154 ? 112.30480 96.45080 52.18560 1.000 51.08967 154 THR E C 1
ATOM 6808 O O . THR C 3 154 ? 112.24880 96.80580 53.36860 1.000 51.08967 154 THR E O 1
ATOM 6812 N N . PRO C 3 155 ? 112.45380 95.16480 51.83760 1.000 36.96994 155 PRO E N 1
ATOM 6813 C CA . PRO C 3 155 ? 112.69580 94.14680 52.87860 1.000 36.96994 155 PRO E CA 1
ATOM 6814 C C . PRO C 3 155 ? 113.98980 94.32980 53.65560 1.000 36.96994 155 PRO E C 1
ATOM 6815 O O . PRO C 3 155 ? 114.03680 93.96180 54.83560 1.000 36.96994 155 PRO E O 1
ATOM 6819 N N . GLU C 3 156 ? 115.04080 94.86080 53.02060 1.000 55.91669 156 GLU E N 1
ATOM 6820 C CA . GLU C 3 156 ? 116.30280 95.11980 53.71160 1.000 55.91669 156 GLU E CA 1
ATOM 6821 C C . GLU C 3 156 ? 116.14480 96.18680 54.79760 1.000 55.91669 156 GLU E C 1
ATOM 6822 O O . GLU C 3 156 ? 116.81080 96.11380 55.83660 1.000 55.91669 156 GLU E O 1
ATOM 6828 N N . ALA C 3 157 ? 115.26380 97.16980 54.58460 1.000 45.27059 157 ALA E N 1
ATOM 6829 C CA . ALA C 3 157 ? 115.04080 98.25480 55.53960 1.000 45.27059 157 ALA E CA 1
ATOM 6830 C C . ALA C 3 157 ? 114.25980 97.82580 56.77960 1.000 45.27059 157 ALA E C 1
ATOM 6831 O O . ALA C 3 157 ? 114.19180 98.61080 57.73160 1.000 45.27059 157 ALA E O 1
ATOM 6833 N N . ILE C 3 158 ? 113.63080 96.64080 56.75260 1.000 57.81056 158 ILE E N 1
ATOM 6834 C CA . ILE C 3 158 ? 112.74680 96.21580 57.85160 1.000 57.81056 158 ILE E CA 1
ATOM 6835 C C . ILE C 3 158 ? 113.43980 96.07580 59.21360 1.000 57.81056 158 ILE E C 1
ATOM 6836 O O . ILE C 3 158 ? 112.88380 96.57580 60.20660 1.000 57.81056 158 ILE E O 1
ATOM 6841 N N . PRO C 3 159 ? 114.61880 95.40680 59.35060 1.000 56.27481 159 PRO E N 1
ATOM 6842 C CA . PRO C 3 159 ? 115.26380 95.37680 60.68660 1.000 56.27481 159 PRO E CA 1
ATOM 6843 C C . PRO C 3 159 ? 115.67980 96.72680 61.26060 1.000 56.27481 159 PRO E C 1
ATOM 6844 O O . PRO C 3 159 ? 115.48880 96.94680 62.46060 1.000 56.27481 159 PRO E O 1
ATOM 6848 N N . GLU C 3 160 ? 116.26580 97.61580 60.45260 1.000 85.85184 160 GLU E N 1
ATOM 6849 C CA . GLU C 3 160 ? 116.71180 98.91780 60.95360 1.000 85.85184 160 GLU E CA 1
ATOM 6850 C C . GLU C 3 160 ? 115.52980 99.79380 61.37260 1.000 85.85184 160 GLU E C 1
ATOM 6851 O O . GLU C 3 160 ? 115.61180 100.51680 62.37460 1.000 85.85184 160 GLU E O 1
ATOM 6857 N N . LEU C 3 161 ? 114.43480 99.74580 60.60660 1.000 44.77863 161 LEU E N 1
ATOM 6858 C CA . LEU C 3 161 ? 113.21680 100.48880 60.93360 1.000 44.77863 161 LEU E CA 1
ATOM 6859 C C . LEU C 3 161 ? 112.59880 100.04380 62.25860 1.000 44.77863 161 LEU E C 1
ATOM 6860 O O . LEU C 3 161 ? 112.13480 100.87780 63.04560 1.000 44.77863 161 LEU E O 1
ATOM 6865 N N . LEU C 3 162 ? 112.54680 98.72980 62.50160 1.000 27.39673 162 LEU E N 1
ATOM 6866 C CA . LEU C 3 162 ? 111.94980 98.20080 63.72760 1.000 27.39673 162 LEU E CA 1
ATOM 6867 C C . LEU C 3 162 ? 112.76180 98.53780 64.97760 1.000 27.39673 162 LEU E C 1
ATOM 6868 O O . LEU C 3 162 ? 112.17980 98.64680 66.06460 1.000 27.39673 162 LEU E O 1
ATOM 6873 N N . GLU C 3 163 ? 114.09480 98.64880 64.84960 1.000 76.67350 163 GLU E N 1
ATOM 6874 C CA . GLU C 3 163 ? 114.98980 98.91180 65.98260 1.000 76.67350 163 GLU E CA 1
ATOM 6875 C C . GLU C 3 163 ? 114.67280 100.20980 66.71960 1.000 76.67350 163 GLU E C 1
ATOM 6876 O O . GLU C 3 163 ? 114.93980 100.30780 67.92260 1.000 76.67350 163 GLU E O 1
ATOM 6882 N N . ARG C 3 164 ? 114.17080 101.22480 66.00160 1.000 57.20592 164 ARG E N 1
ATOM 6883 C CA . ARG C 3 164 ? 113.81480 102.50580 66.61160 1.000 57.20592 164 ARG E CA 1
ATOM 6884 C C . ARG C 3 164 ? 112.72480 102.34980 67.66860 1.000 57.20592 164 ARG E C 1
ATOM 6885 O O . ARG C 3 164 ? 112.71180 103.07280 68.66960 1.000 57.20592 164 ARG E O 1
ATOM 6893 N N . TYR C 3 165 ? 111.78980 101.43480 67.44860 1.000 54.20021 165 TYR E N 1
ATOM 6894 C CA . TYR C 3 165 ? 110.69280 101.20680 68.38260 1.000 54.20021 165 TYR E CA 1
ATOM 6895 C C . TYR C 3 165 ? 111.09080 100.07980 69.32760 1.000 54.20021 165 TYR E C 1
ATOM 6896 O O . TYR C 3 165 ? 111.20880 98.92380 68.91160 1.000 54.20021 165 TYR E O 1
ATOM 6905 N N . LYS C 3 166 ? 111.30080 100.41180 70.59560 1.000 70.48253 166 LYS E N 1
ATOM 6906 C CA . LYS C 3 166 ? 111.80980 99.43680 71.55260 1.000 70.48253 166 LYS E CA 1
ATOM 6907 C C . LYS C 3 166 ? 110.70980 98.95180 72.49260 1.000 70.48253 166 LYS E C 1
ATOM 6908 O O . LYS C 3 166 ? 110.90080 98.00380 73.25360 1.000 70.48253 166 LYS E O 1
ATOM 6914 N N . MET D 4 1 ? 105.25180 116.73580 33.45460 1.000 104.44032 1 MET F N 1
ATOM 6915 C CA . MET D 4 1 ? 106.69880 116.65280 33.61260 1.000 104.44032 1 MET F CA 1
ATOM 6916 C C . MET D 4 1 ? 107.17880 117.58780 34.73260 1.000 104.44032 1 MET F C 1
ATOM 6917 O O . MET D 4 1 ? 106.38380 118.35980 35.26860 1.000 104.44032 1 MET F O 1
ATOM 6922 N N . LYS D 4 2 ? 108.46980 117.47780 35.08360 1.000 75.62193 2 LYS F N 1
ATOM 6923 C CA . LYS D 4 2 ? 108.98780 117.98480 36.35460 1.000 75.62193 2 LYS F CA 1
ATOM 6924 C C . LYS D 4 2 ? 108.92180 119.50580 36.48560 1.000 75.62193 2 LYS F C 1
ATOM 6925 O O . LYS D 4 2 ? 108.78480 120.01280 37.60460 1.000 75.62193 2 LYS F O 1
ATOM 6931 N N . ASN D 4 3 ? 108.98580 120.24680 35.38260 1.000 77.35944 3 ASN F N 1
ATOM 6932 C CA . ASN D 4 3 ? 108.79380 121.69080 35.42560 1.000 77.35944 3 ASN F CA 1
ATOM 6933 C C . ASN D 4 3 ? 107.39180 122.02080 34.93060 1.000 77.35944 3 ASN F C 1
ATOM 6934 O O . ASN D 4 3 ? 107.01680 121.66080 33.80960 1.000 77.35944 3 ASN F O 1
ATOM 6939 N N . ILE D 4 4 ? 106.61580 122.68380 35.78260 1.000 65.86127 4 ILE F N 1
ATOM 6940 C CA . ILE D 4 4 ? 105.24980 123.08480 35.47560 1.000 65.86127 4 ILE F CA 1
ATOM 6941 C C . ILE D 4 4 ? 105.09080 124.51580 35.96760 1.000 65.86127 4 ILE F C 1
ATOM 6942 O O . ILE D 4 4 ? 105.38380 124.81080 37.13160 1.000 65.86127 4 ILE F O 1
ATOM 6947 N N . ILE D 4 5 ? 104.64680 125.40680 35.08360 1.000 71.95266 5 ILE F N 1
ATOM 6948 C CA . ILE D 4 5 ? 104.49480 126.80980 35.44560 1.000 71.95266 5 ILE F CA 1
ATOM 6949 C C . ILE D 4 5 ? 103.17780 126.97180 36.18960 1.000 71.95266 5 ILE F C 1
ATOM 6950 O O . ILE D 4 5 ? 102.12580 127.19080 35.57760 1.000 71.95266 5 ILE F O 1
ATOM 6955 N N . ARG D 4 6 ? 103.22580 126.86480 37.51460 1.000 50.20706 6 ARG F N 1
ATOM 6956 C CA . ARG D 4 6 ? 102.02280 126.97080 38.32760 1.000 50.20706 6 ARG F CA 1
ATOM 6957 C C . ARG D 4 6 ? 101.66680 128.44180 38.50460 1.000 50.20706 6 ARG F C 1
ATOM 6958 O O . ARG D 4 6 ? 102.42580 129.20580 39.11160 1.000 50.20706 6 ARG F O 1
ATOM 6966 N N . THR D 4 7 ? 100.51980 128.83180 37.96460 1.000 58.00448 7 THR F N 1
ATOM 6967 C CA . THR D 4 7 ? 100.01680 130.19480 37.94260 1.000 58.00448 7 THR F CA 1
ATOM 6968 C C . THR D 4 7 ? 98.71680 130.27280 38.73760 1.000 58.00448 7 THR F C 1
ATOM 6969 O O . THR D 4 7 ? 98.04980 129.25180 38.94060 1.000 58.00448 7 THR F O 1
ATOM 6973 N N . PRO D 4 8 ? 98.32980 131.46680 39.21260 1.000 29.35189 8 PRO F N 1
ATOM 6974 C CA . PRO D 4 8 ? 96.99380 131.61280 39.82460 1.000 29.35189 8 PRO F CA 1
ATOM 6975 C C . PRO D 4 8 ? 95.83780 131.36880 38.86860 1.000 29.35189 8 PRO F C 1
ATOM 6976 O O . PRO D 4 8 ? 94.73880 131.03780 39.32760 1.000 29.35189 8 PRO F O 1
ATOM 6980 N N . GLU D 4 9 ? 96.05380 131.51080 37.55960 1.000 69.52137 9 GLU F N 1
ATOM 6981 C CA . GLU D 4 9 ? 94.96980 131.41280 36.58960 1.000 69.52137 9 GLU F CA 1
ATOM 6982 C C . GLU D 4 9 ? 94.65880 129.96380 36.22660 1.000 69.52137 9 GLU F C 1
ATOM 6983 O O . GLU D 4 9 ? 93.49180 129.56180 36.19360 1.000 69.52137 9 GLU F O 1
ATOM 6989 N N . THR D 4 10 ? 95.68780 129.16380 35.95560 1.000 17.58360 10 THR F N 1
ATOM 6990 C CA . THR D 4 10 ? 95.48480 127.80980 35.46060 1.000 17.58360 10 THR F CA 1
ATOM 6991 C C . THR D 4 10 ? 95.63380 126.74080 36.53360 1.000 17.58360 10 THR F C 1
ATOM 6992 O O . THR D 4 10 ? 95.28580 125.58380 36.28060 1.000 17.58360 10 THR F O 1
ATOM 6996 N N . HIS D 4 11 ? 96.14780 127.08680 37.70860 1.000 37.74981 11 HIS F N 1
ATOM 6997 C CA . HIS D 4 11 ? 96.24980 126.14980 38.82660 1.000 37.74981 11 HIS F CA 1
ATOM 6998 C C . HIS D 4 11 ? 95.71680 126.77480 40.11060 1.000 37.74981 11 HIS F C 1
ATOM 6999 O O . HIS D 4 11 ? 96.50580 127.07880 41.00860 1.000 37.74981 11 HIS F O 1
ATOM 7006 N N . PRO D 4 12 ? 94.39680 127.03380 40.21260 1.000 40.88240 12 PRO F N 1
ATOM 7007 C CA . PRO D 4 12 ? 93.87380 127.67880 41.43860 1.000 40.88240 12 PRO F CA 1
ATOM 7008 C C . PRO D 4 12 ? 94.08280 126.87180 42.71560 1.000 40.88240 12 PRO F C 1
ATOM 7009 O O . PRO D 4 12 ? 94.31180 127.45880 43.77960 1.000 40.88240 12 PRO F O 1
ATOM 7013 N N . LEU D 4 13 ? 94.00380 125.54180 42.63660 1.000 30.50259 13 LEU F N 1
ATOM 7014 C CA . LEU D 4 13 ? 94.15380 124.71180 43.82860 1.000 30.50259 13 LEU F CA 1
ATOM 7015 C C . LEU D 4 13 ? 95.59080 124.67380 44.34260 1.000 30.50259 13 LEU F C 1
ATOM 7016 O O . LEU D 4 13 ? 95.81880 124.77080 45.55260 1.000 30.50259 13 LEU F O 1
ATOM 7021 N N . THR D 4 14 ? 96.57380 124.54180 43.45060 1.000 35.29520 14 THR F N 1
ATOM 7022 C CA . THR D 4 14 ? 97.92380 124.16380 43.86560 1.000 35.29520 14 THR F CA 1
ATOM 7023 C C . THR D 4 14 ? 99.00780 125.20880 43.60460 1.000 35.29520 14 THR F C 1
ATOM 7024 O O . THR D 4 14 ? 100.18980 124.89180 43.77160 1.000 35.29520 14 THR F O 1
ATOM 7028 N N . TRP D 4 15 ? 98.66580 126.43980 43.22060 1.000 22.78406 15 TRP F N 1
ATOM 7029 C CA . TRP D 4 15 ? 99.71980 127.40680 42.91160 1.000 22.78406 15 TRP F CA 1
ATOM 7030 C C . TRP D 4 15 ? 100.35580 128.01880 44.15160 1.000 22.78406 15 TRP F C 1
ATOM 7031 O O . TRP D 4 15 ? 101.43280 128.61280 44.04360 1.000 22.78406 15 TRP F O 1
ATOM 7042 N N . ARG D 4 16 ? 99.71580 127.90780 45.31260 1.000 19.59607 16 ARG F N 1
ATOM 7043 C CA . ARG D 4 16 ? 100.27080 128.40680 46.56160 1.000 19.59607 16 ARG F CA 1
ATOM 7044 C C . ARG D 4 16 ? 101.17580 127.39080 47.25060 1.000 19.59607 16 ARG F C 1
ATOM 7045 O O . ARG D 4 16 ? 101.59080 127.62580 48.38860 1.000 19.59607 16 ARG F O 1
ATOM 7053 N N . LEU D 4 17 ? 101.48980 126.27880 46.58960 1.000 24.40586 17 LEU F N 1
ATOM 7054 C CA . LEU D 4 17 ? 102.22280 125.18980 47.22060 1.000 24.40586 17 LEU F CA 1
ATOM 7055 C C . LEU D 4 17 ? 103.71280 125.50580 47.24660 1.000 24.40586 17 LEU F C 1
ATOM 7056 O O . LEU D 4 17 ? 104.28380 125.93280 46.23960 1.000 24.40586 17 LEU F O 1
ATOM 7061 N N . ARG D 4 18 ? 104.33680 125.30780 48.40360 1.000 65.65121 18 ARG F N 1
ATOM 7062 C CA . ARG D 4 18 ? 105.74380 125.63580 48.55560 1.000 65.65121 18 ARG F CA 1
ATOM 7063 C C . ARG D 4 18 ? 106.62780 124.52880 47.98760 1.000 65.65121 18 ARG F C 1
ATOM 7064 O O . ARG D 4 18 ? 106.22580 123.36980 47.86960 1.000 65.65121 18 ARG F O 1
ATOM 7072 N N . ASP D 4 19 ? 107.85580 124.90880 47.63160 1.000 68.60733 19 ASP F N 1
ATOM 7073 C CA . ASP D 4 19 ? 108.79180 123.95080 47.05160 1.000 68.60733 19 ASP F CA 1
ATOM 7074 C C . ASP D 4 19 ? 109.38280 122.99880 48.08660 1.000 68.60733 19 ASP F C 1
ATOM 7075 O O . ASP D 4 19 ? 109.79080 121.88780 47.72960 1.000 68.60733 19 ASP F O 1
ATOM 7080 N N . ASP D 4 20 ? 109.43980 123.39180 49.35960 1.000 66.41879 20 ASP F N 1
ATOM 7081 C CA . ASP D 4 20 ? 109.95880 122.50880 50.39960 1.000 66.41879 20 ASP F CA 1
ATOM 7082 C C . ASP D 4 20 ? 108.87680 121.62980 51.01660 1.000 66.41879 20 ASP F C 1
ATOM 7083 O O . ASP D 4 20 ? 109.13980 120.96580 52.02460 1.000 66.41879 20 ASP F O 1
ATOM 7088 N N . LYS D 4 21 ? 107.66580 121.64480 50.43860 1.000 71.27967 21 LYS F N 1
ATOM 7089 C CA . LYS D 4 21 ? 106.53780 120.75080 50.75760 1.000 71.27967 21 LYS F CA 1
ATOM 7090 C C . LYS D 4 21 ? 106.05180 120.91180 52.19860 1.000 71.27967 21 LYS F C 1
ATOM 7091 O O . LYS D 4 21 ? 105.48680 119.98580 52.78060 1.000 71.27967 21 LYS F O 1
ATOM 7097 N N . GLN D 4 22 ? 106.25680 122.07980 52.77860 1.000 65.36629 22 GLN F N 1
ATOM 7098 C CA . GLN D 4 22 ? 105.87980 122.48380 54.12360 1.000 65.36629 22 GLN F CA 1
ATOM 7099 C C . GLN D 4 22 ? 104.55180 123.23680 54.09560 1.000 65.36629 22 GLN F C 1
ATOM 7100 O O . GLN D 4 22 ? 104.20880 123.84280 53.07660 1.000 65.36629 22 GLN F O 1
ATOM 7106 N N . PRO D 4 23 ? 103.76080 123.20380 55.17260 1.000 27.12196 23 PRO F N 1
ATOM 7107 C CA . PRO D 4 23 ? 102.43180 123.82580 55.12660 1.000 27.12196 23 PRO F CA 1
ATOM 7108 C C . PRO D 4 23 ? 102.48780 125.34680 55.12160 1.000 27.12196 23 PRO F C 1
ATOM 7109 O O . PRO D 4 23 ? 103.48580 125.97180 55.48260 1.000 27.12196 23 PRO F O 1
ATOM 7113 N N . VAL D 4 24 ? 101.37280 125.93280 54.69560 1.000 21.36667 24 VAL F N 1
ATOM 7114 C CA . VAL D 4 24 ? 101.22780 127.37180 54.50260 1.000 21.36667 24 VAL F CA 1
ATOM 7115 C C . VAL D 4 24 ? 100.25580 127.89280 55.54960 1.000 21.36667 24 VAL F C 1
ATOM 7116 O O . VAL D 4 24 ? 99.09980 127.45680 55.60260 1.000 21.36667 24 VAL F O 1
ATOM 7120 N N . TRP D 4 25 ? 100.71480 128.82680 56.37560 1.000 18.40918 25 TRP F N 1
ATOM 7121 C CA . TRP D 4 25 ? 99.91180 129.36880 57.45760 1.000 18.40918 25 TRP F CA 1
ATOM 7122 C C . TRP D 4 25 ? 99.30280 130.70780 57.05260 1.000 18.40918 25 TRP F C 1
ATOM 7123 O O . TRP D 4 25 ? 99.50780 131.19880 55.94060 1.000 18.40918 25 TRP F O 1
ATOM 7134 N N . LEU D 4 26 ? 98.55580 131.30280 57.99260 1.000 30.67434 26 LEU F N 1
ATOM 7135 C CA . LEU D 4 26 ? 97.59580 132.36380 57.68360 1.000 30.67434 26 LEU F CA 1
ATOM 7136 C C . LEU D 4 26 ? 98.27780 133.65380 57.24860 1.000 30.67434 26 LEU F C 1
ATOM 7137 O O . LEU D 4 26 ? 97.72380 134.39580 56.42960 1.000 30.67434 26 LEU F O 1
ATOM 7142 N N . ASP D 4 27 ? 99.48280 133.92180 57.75160 1.000 70.45923 27 ASP F N 1
ATOM 7143 C CA . ASP D 4 27 ? 100.23980 135.06980 57.26560 1.000 70.45923 27 ASP F CA 1
ATOM 7144 C C . ASP D 4 27 ? 100.71380 134.86180 55.83260 1.000 70.45923 27 ASP F C 1
ATOM 7145 O O . ASP D 4 27 ? 100.64580 135.78480 55.01360 1.000 70.45923 27 ASP F O 1
ATOM 7150 N N . GLU D 4 28 ? 101.19680 133.66180 55.51260 1.000 65.49158 28 GLU F N 1
ATOM 7151 C CA . GLU D 4 28 ? 101.64380 133.38180 54.15560 1.000 65.49158 28 GLU F CA 1
ATOM 7152 C C . GLU D 4 28 ? 100.46580 133.17880 53.20760 1.000 65.49158 28 GLU F C 1
ATOM 7153 O O . GLU D 4 28 ? 100.55780 133.53580 52.02860 1.000 65.49158 28 GLU F O 1
ATOM 7159 N N . TYR D 4 29 ? 99.35880 132.61080 53.70460 1.000 25.38897 29 TYR F N 1
ATOM 7160 C CA . TYR D 4 29 ? 98.19780 132.33080 52.86160 1.000 25.38897 29 TYR F CA 1
ATOM 7161 C C . TYR D 4 29 ? 97.50880 133.61480 52.41260 1.000 25.38897 29 TYR F C 1
ATOM 7162 O O . TYR D 4 29 ? 97.08180 133.72180 51.25860 1.000 25.38897 29 TYR F O 1
ATOM 7171 N N . ARG D 4 30 ? 97.43080 134.61380 53.29260 1.000 50.82541 30 ARG F N 1
ATOM 7172 C CA . ARG D 4 30 ? 96.70880 135.84480 52.98660 1.000 50.82541 30 ARG F CA 1
ATOM 7173 C C . ARG D 4 30 ? 97.49280 136.80780 52.10960 1.000 50.82541 30 ARG F C 1
ATOM 7174 O O . ARG D 4 30 ? 96.89480 137.73580 51.55760 1.000 50.82541 30 ARG F O 1
ATOM 7182 N N . SER D 4 31 ? 98.80380 136.61680 51.96360 1.000 58.18778 31 SER F N 1
ATOM 7183 C CA . SER D 4 31 ? 99.56080 137.46880 51.05360 1.000 58.18778 31 SER F CA 1
ATOM 7184 C C . SER D 4 31 ? 99.27480 137.10680 49.60260 1.000 58.18778 31 SER F C 1
ATOM 7185 O O . SER D 4 31 ? 99.22280 137.98480 48.73460 1.000 58.18778 31 SER F O 1
ATOM 7188 N N . LYS D 4 32 ? 99.07280 135.82580 49.32460 1.000 60.84434 32 LYS F N 1
ATOM 7189 C CA . LYS D 4 32 ? 98.71580 135.37480 47.98160 1.000 60.84434 32 LYS F CA 1
ATOM 7190 C C . LYS D 4 32 ? 97.20880 135.13880 47.85660 1.000 60.84434 32 LYS F C 1
ATOM 7191 O O . LYS D 4 32 ? 96.76180 134.03980 47.52460 1.000 60.84434 32 LYS F O 1
ATOM 7197 N N . ASN D 4 33 ? 96.45280 136.22380 48.05960 1.000 68.08200 33 ASN F N 1
ATOM 7198 C CA . ASN D 4 33 ? 94.98880 136.29780 47.92760 1.000 68.08200 33 ASN F CA 1
ATOM 7199 C C . ASN D 4 33 ? 94.27180 135.21980 48.74760 1.000 68.08200 33 ASN F C 1
ATOM 7200 O O . ASN D 4 33 ? 93.58880 134.34080 48.22260 1.000 68.08200 33 ASN F O 1
ATOM 7205 N N . GLY D 4 34 ? 94.43280 135.31880 50.05960 1.000 33.85141 34 GLY F N 1
ATOM 7206 C CA . GLY D 4 34 ? 93.87880 134.33980 50.96760 1.000 33.85141 34 GLY F CA 1
ATOM 7207 C C . GLY D 4 34 ? 92.83080 134.97980 51.84360 1.000 33.85141 34 GLY F C 1
ATOM 7208 O O . GLY D 4 34 ? 93.08780 136.03680 52.42660 1.000 33.85141 34 GLY F O 1
ATOM 7209 N N . TYR D 4 35 ? 91.62680 134.39480 51.84560 1.000 24.32985 35 TYR F N 1
ATOM 7210 C CA . TYR D 4 35 ? 90.39280 134.75280 52.56760 1.000 24.32985 35 TYR F CA 1
ATOM 7211 C C . TYR D 4 35 ? 89.69780 135.91680 51.86260 1.000 24.32985 35 TYR F C 1
ATOM 7212 O O . TYR D 4 35 ? 88.65180 136.37380 52.33560 1.000 24.32985 35 TYR F O 1
ATOM 7221 N N . GLU D 4 36 ? 90.27580 136.43180 50.76960 1.000 73.85566 36 GLU F N 1
ATOM 7222 C CA . GLU D 4 36 ? 89.62680 137.41580 49.90660 1.000 73.85566 36 GLU F CA 1
ATOM 7223 C C . GLU D 4 36 ? 88.33880 136.88180 49.29160 1.000 73.85566 36 GLU F C 1
ATOM 7224 O O . GLU D 4 36 ? 87.44880 137.66780 48.94960 1.000 73.85566 36 GLU F O 1
ATOM 7230 N N . GLY D 4 37 ? 88.25280 135.56280 49.08060 1.000 24.84861 37 GLY F N 1
ATOM 7231 C CA . GLY D 4 37 ? 87.00780 134.96680 48.62060 1.000 24.84861 37 GLY F CA 1
ATOM 7232 C C . GLY D 4 37 ? 85.88580 135.12580 49.62560 1.000 24.84861 37 GLY F C 1
ATOM 7233 O O . GLY D 4 37 ? 84.75380 135.45580 49.26360 1.000 24.84861 37 GLY F O 1
ATOM 7234 N N . ALA D 4 38 ? 86.19080 134.92680 50.90660 1.000 41.32480 38 ALA F N 1
ATOM 7235 C CA . ALA D 4 38 ? 85.15680 134.94780 51.92860 1.000 41.32480 38 ALA F CA 1
ATOM 7236 C C . ALA D 4 38 ? 84.78180 136.36580 52.32360 1.000 41.32480 38 ALA F C 1
ATOM 7237 O O . ALA D 4 38 ? 83.69080 136.57480 52.86260 1.000 41.32480 38 ALA F O 1
ATOM 7239 N N . ARG D 4 39 ? 85.67080 137.32980 52.07060 1.000 79.95891 39 ARG F N 1
ATOM 7240 C CA . ARG D 4 39 ? 85.33780 138.73980 52.23660 1.000 79.95891 39 ARG F CA 1
ATOM 7241 C C . ARG D 4 39 ? 84.27080 139.17580 51.23760 1.000 79.95891 39 ARG F C 1
ATOM 7242 O O . ARG D 4 39 ? 83.30380 139.85180 51.60560 1.000 79.95891 39 ARG F O 1
ATOM 7250 N N . LYS D 4 40 ? 84.44780 138.81980 49.95760 1.000 45.46137 40 LYS F N 1
ATOM 7251 C CA . LYS D 4 40 ? 83.47180 139.14780 48.91760 1.000 45.46137 40 LYS F CA 1
ATOM 7252 C C . LYS D 4 40 ? 82.12980 138.45880 49.13360 1.000 45.46137 40 LYS F C 1
ATOM 7253 O O . LYS D 4 40 ? 81.10580 138.95380 48.65260 1.000 45.46137 40 LYS F O 1
ATOM 7259 N N . ALA D 4 41 ? 82.11180 137.33680 49.84460 1.000 43.08689 41 ALA F N 1
ATOM 7260 C CA . ALA D 4 41 ? 80.89580 136.57980 50.08460 1.000 43.08689 41 ALA F CA 1
ATOM 7261 C C . ALA D 4 41 ? 80.12680 137.11280 51.28560 1.000 43.08689 41 ALA F C 1
ATOM 7262 O O . ALA D 4 41 ? 78.92880 137.39380 51.18660 1.000 43.08689 41 ALA F O 1
ATOM 7264 N N . LEU D 4 42 ? 80.80380 137.23080 52.42660 1.000 53.57383 42 LEU F N 1
ATOM 7265 C CA . LEU D 4 42 ? 80.12880 137.56780 53.67460 1.000 53.57383 42 LEU F CA 1
ATOM 7266 C C . LEU D 4 42 ? 79.67580 139.02380 53.71060 1.000 53.57383 42 LEU F C 1
ATOM 7267 O O . LEU D 4 42 ? 78.60080 139.32680 54.23860 1.000 53.57383 42 LEU F O 1
ATOM 7272 N N . THR D 4 43 ? 80.47680 139.93880 53.16660 1.000 65.03505 43 THR F N 1
ATOM 7273 C CA . THR D 4 43 ? 80.16280 141.36080 53.24760 1.000 65.03505 43 THR F CA 1
ATOM 7274 C C . THR D 4 43 ? 79.31280 141.87580 52.08960 1.000 65.03505 43 THR F C 1
ATOM 7275 O O . THR D 4 43 ? 78.58680 142.86080 52.26160 1.000 65.03505 43 THR F O 1
ATOM 7279 N N . GLY D 4 44 ? 79.37380 141.24080 50.92160 1.000 62.05131 44 GLY F N 1
ATOM 7280 C CA . GLY D 4 44 ? 78.72080 141.78280 49.74460 1.000 62.05131 44 GLY F CA 1
ATOM 7281 C C . GLY D 4 44 ? 77.60880 140.94580 49.13960 1.000 62.05131 44 GLY F C 1
ATOM 7282 O O . GLY D 4 44 ? 76.76380 141.47480 48.41260 1.000 62.05131 44 GLY F O 1
ATOM 7283 N N . LEU D 4 45 ? 77.59380 139.64680 49.41160 1.000 66.39763 45 LEU F N 1
ATOM 7284 C CA . LEU D 4 45 ? 76.70580 138.72780 48.71660 1.000 66.39763 45 LEU F CA 1
ATOM 7285 C C . LEU D 4 45 ? 75.74380 138.04780 49.68260 1.000 66.39763 45 LEU F C 1
ATOM 7286 O O . LEU D 4 45 ? 76.07680 137.78680 50.84060 1.000 66.39763 45 LEU F O 1
ATOM 7291 N N . SER D 4 46 ? 74.53680 137.78480 49.19760 1.000 51.34659 46 SER F N 1
ATOM 7292 C CA . SER D 4 46 ? 73.55880 137.01780 49.94860 1.000 51.34659 46 SER F CA 1
ATOM 7293 C C . SER D 4 46 ? 73.90980 135.53180 49.88560 1.000 51.34659 46 SER F C 1
ATOM 7294 O O . SER D 4 46 ? 74.67980 135.11280 49.01760 1.000 51.34659 46 SER F O 1
ATOM 7297 N N . PRO D 4 47 ? 73.41580 134.72780 50.84160 1.000 35.74412 47 PRO F N 1
ATOM 7298 C CA . PRO D 4 47 ? 73.57480 133.26280 50.72860 1.000 35.74412 47 PRO F CA 1
ATOM 7299 C C . PRO D 4 47 ? 72.99080 132.65580 49.46060 1.000 35.74412 47 PRO F C 1
ATOM 7300 O O . PRO D 4 47 ? 73.57980 131.71980 48.90860 1.000 35.74412 47 PRO F O 1
ATOM 7304 N N . ASP D 4 48 ? 71.82980 133.13980 49.00860 1.000 71.40842 48 ASP F N 1
ATOM 7305 C CA . ASP D 4 48 ? 71.22480 132.63280 47.77860 1.000 71.40842 48 ASP F CA 1
ATOM 7306 C C . ASP D 4 48 ? 72.04680 132.98480 46.54160 1.000 71.40842 48 ASP F C 1
ATOM 7307 O O . ASP D 4 48 ? 72.10480 132.19180 45.59360 1.000 71.40842 48 ASP F O 1
ATOM 7312 N N . GLU D 4 49 ? 72.63680 134.18680 46.50760 1.000 72.72983 49 GLU F N 1
ATOM 7313 C CA . GLU D 4 49 ? 73.44580 134.60180 45.35960 1.000 72.72983 49 GLU F CA 1
ATOM 7314 C C . GLU D 4 49 ? 74.70680 133.74880 45.20760 1.000 72.72983 49 GLU F C 1
ATOM 7315 O O . GLU D 4 49 ? 75.15380 133.50280 44.08260 1.000 72.72983 49 GLU F O 1
ATOM 7321 N N . ILE D 4 50 ? 75.31280 133.32880 46.32560 1.000 13.18901 50 ILE F N 1
ATOM 7322 C CA . ILE D 4 50 ? 76.49880 132.47180 46.27760 1.000 13.18901 50 ILE F CA 1
ATOM 7323 C C . ILE D 4 50 ? 76.16180 131.09680 45.70360 1.000 13.18901 50 ILE F C 1
ATOM 7324 O O . ILE D 4 50 ? 76.91880 130.55080 44.88860 1.000 13.18901 50 ILE F O 1
ATOM 7329 N N . VAL D 4 51 ? 75.01080 130.53580 46.09960 1.000 7.77278 51 VAL F N 1
ATOM 7330 C CA . VAL D 4 51 ? 74.58380 129.21180 45.63760 1.000 7.77278 51 VAL F CA 1
ATOM 7331 C C . VAL D 4 51 ? 74.32480 129.21680 44.13460 1.000 7.77278 51 VAL F C 1
ATOM 7332 O O . VAL D 4 51 ? 74.72180 128.28680 43.41860 1.000 7.77278 51 VAL F O 1
ATOM 7336 N N . ASN D 4 52 ? 73.69280 130.28080 43.63060 1.000 58.76393 52 ASN F N 1
ATOM 7337 C CA . ASN D 4 52 ? 73.47280 130.42080 42.19360 1.000 58.76393 52 ASN F CA 1
ATOM 7338 C C . ASN D 4 52 ? 74.78780 130.59780 41.43960 1.000 58.76393 52 ASN F C 1
ATOM 7339 O O . ASN D 4 52 ? 74.93980 130.06780 40.33260 1.000 58.76393 52 ASN F O 1
ATOM 7344 N N . GLN D 4 53 ? 75.72680 131.36780 42.00960 1.000 48.41940 53 GLN F N 1
ATOM 7345 C CA . GLN D 4 53 ? 77.06680 131.50580 41.43660 1.000 48.41940 53 GLN F CA 1
ATOM 7346 C C . GLN D 4 53 ? 77.78980 130.16280 41.34260 1.000 48.41940 53 GLN F C 1
ATOM 7347 O O . GLN D 4 53 ? 78.42880 129.86880 40.32660 1.000 48.41940 53 GLN F O 1
ATOM 7353 N N . VAL D 4 54 ? 77.69980 129.33980 42.39160 1.000 40.46605 54 VAL F N 1
ATOM 7354 C CA . VAL D 4 54 ? 78.30980 128.01280 42.35960 1.000 40.46605 54 VAL F CA 1
ATOM 7355 C C . VAL D 4 54 ? 77.55380 127.10280 41.38460 1.000 40.46605 54 VAL F C 1
ATOM 7356 O O . VAL D 4 54 ? 78.16280 126.27280 40.69660 1.000 40.46605 54 VAL F O 1
ATOM 7360 N N . LYS D 4 55 ? 76.24180 127.31680 41.23060 1.000 47.28610 55 LYS F N 1
ATOM 7361 C CA . LYS D 4 55 ? 75.46680 126.59080 40.22560 1.000 47.28610 55 LYS F CA 1
ATOM 7362 C C . LYS D 4 55 ? 75.80780 127.04180 38.80760 1.000 47.28610 55 LYS F C 1
ATOM 7363 O O . LYS D 4 55 ? 75.92180 126.20880 37.90060 1.000 47.28610 55 LYS F O 1
ATOM 7369 N N . ASP D 4 56 ? 75.94180 128.35480 38.59760 1.000 76.63579 56 ASP F N 1
ATOM 7370 C CA . ASP D 4 56 ? 76.30680 128.89680 37.28760 1.000 76.63579 56 ASP F CA 1
ATOM 7371 C C . ASP D 4 56 ? 77.71180 128.47880 36.86360 1.000 76.63579 56 ASP F C 1
ATOM 7372 O O . ASP D 4 56 ? 77.97280 128.29680 35.66860 1.000 76.63579 56 ASP F O 1
ATOM 7377 N N . ALA D 4 57 ? 78.64080 128.38780 37.82260 1.000 45.50058 57 ALA F N 1
ATOM 7378 C CA . ALA D 4 57 ? 80.01080 127.96780 37.53260 1.000 45.50058 57 ALA F CA 1
ATOM 7379 C C . ALA D 4 57 ? 80.07580 126.53680 37.01760 1.000 45.50058 57 ALA F C 1
ATOM 7380 O O . ALA D 4 57 ? 80.93180 126.21480 36.18760 1.000 45.50058 57 ALA F O 1
ATOM 7382 N N . GLY D 4 58 ? 79.19680 125.66880 37.50160 1.000 25.08165 58 GLY F N 1
ATOM 7383 C CA . GLY D 4 58 ? 79.19980 124.28580 37.08260 1.000 25.08165 58 GLY F CA 1
ATOM 7384 C C . GLY D 4 58 ? 80.21180 123.47080 37.85160 1.000 25.08165 58 GLY F C 1
ATOM 7385 O O . GLY D 4 58 ? 81.05180 122.78480 37.26360 1.000 25.08165 58 GLY F O 1
ATOM 7386 N N . LEU D 4 59 ? 80.13380 123.53680 39.17560 1.000 14.51387 59 LEU F N 1
ATOM 7387 C CA . LEU D 4 59 ? 81.02280 122.78280 40.04360 1.000 14.51387 59 LEU F CA 1
ATOM 7388 C C . LEU D 4 59 ? 80.41880 121.41280 40.31560 1.000 14.51387 59 LEU F C 1
ATOM 7389 O O . LEU D 4 59 ? 79.25480 121.30880 40.71160 1.000 14.51387 59 LEU F O 1
ATOM 7394 N N . LYS D 4 60 ? 81.21180 120.37080 40.10260 1.000 25.02161 60 LYS F N 1
ATOM 7395 C CA . LYS D 4 60 ? 80.77780 118.99880 40.29960 1.000 25.02161 60 LYS F CA 1
ATOM 7396 C C . LYS D 4 60 ? 81.54580 118.37980 41.45960 1.000 25.02161 60 LYS F C 1
ATOM 7397 O O . LYS D 4 60 ? 82.66580 118.78880 41.77060 1.000 25.02161 60 LYS F O 1
ATOM 7403 N N . GLY D 4 61 ? 80.93380 117.38080 42.08860 1.000 16.87112 61 GLY F N 1
ATOM 7404 C CA . GLY D 4 61 ? 81.53580 116.77480 43.26160 1.000 16.87112 61 GLY F CA 1
ATOM 7405 C C . GLY D 4 61 ? 82.70880 115.87780 42.90660 1.000 16.87112 61 GLY F C 1
ATOM 7406 O O . GLY D 4 61 ? 82.66080 115.09980 41.95360 1.000 16.87112 61 GLY F O 1
ATOM 7407 N N . ARG D 4 62 ? 83.77880 115.99980 43.68960 1.000 9.69096 62 ARG F N 1
ATOM 7408 C CA . ARG D 4 62 ? 85.02280 115.28580 43.45060 1.000 9.69096 62 ARG F CA 1
ATOM 7409 C C . ARG D 4 62 ? 85.12880 113.99780 44.25860 1.000 9.69096 62 ARG F C 1
ATOM 7410 O O . ARG D 4 62 ? 86.18780 113.36680 44.25860 1.000 9.69096 62 ARG F O 1
ATOM 7418 N N . GLY D 4 63 ? 84.06080 113.59680 44.94660 1.000 19.99687 63 GLY F N 1
ATOM 7419 C CA . GLY D 4 63 ? 84.09180 112.40280 45.76860 1.000 19.99687 63 GLY F CA 1
ATOM 7420 C C . GLY D 4 63 ? 84.00380 111.09580 45.01760 1.000 19.99687 63 GLY F C 1
ATOM 7421 O O . GLY D 4 63 ? 84.24680 110.04280 45.61060 1.000 19.99687 63 GLY F O 1
ATOM 7422 N N . GLY D 4 64 ? 83.65480 111.13380 43.73460 1.000 25.27197 64 GLY F N 1
ATOM 7423 C CA . GLY D 4 64 ? 83.54180 109.93280 42.92660 1.000 25.27197 64 GLY F CA 1
ATOM 7424 C C . GLY D 4 64 ? 82.19180 109.71980 42.26860 1.000 25.27197 64 GLY F C 1
ATOM 7425 O O . GLY D 4 64 ? 82.01580 108.69880 41.59060 1.000 25.27197 64 GLY F O 1
ATOM 7426 N N . ALA D 4 65 ? 81.21980 110.61680 42.43460 1.000 50.73214 65 ALA F N 1
ATOM 7427 C CA . ALA D 4 65 ? 79.93980 110.51080 41.74760 1.000 50.73214 65 ALA F CA 1
ATOM 7428 C C . ALA D 4 65 ? 79.68580 111.63680 40.75760 1.000 50.73214 65 ALA F C 1
ATOM 7429 O O . ALA D 4 65 ? 79.08380 111.39280 39.71260 1.000 50.73214 65 ALA F O 1
ATOM 7431 N N . GLY D 4 66 ? 80.14380 112.85080 41.04960 1.000 40.23101 66 GLY F N 1
ATOM 7432 C CA . GLY D 4 66 ? 80.04180 113.94180 40.10260 1.000 40.23101 66 GLY F CA 1
ATOM 7433 C C . GLY D 4 66 ? 78.68780 114.60780 39.99960 1.000 40.23101 66 GLY F C 1
ATOM 7434 O O . GLY D 4 66 ? 78.34380 115.12280 38.93260 1.000 40.23101 66 GLY F O 1
ATOM 7435 N N . PHE D 4 67 ? 77.90080 114.60280 41.07360 1.000 50.71874 67 PHE F N 1
ATOM 7436 C CA . PHE D 4 67 ? 76.66180 115.36580 41.09960 1.000 50.71874 67 PHE F CA 1
ATOM 7437 C C . PHE D 4 67 ? 76.97580 116.85580 41.17560 1.000 50.71874 67 PHE F C 1
ATOM 7438 O O . PHE D 4 67 ? 78.04480 117.26280 41.63860 1.000 50.71874 67 PHE F O 1
ATOM 7446 N N . SER D 4 68 ? 76.03880 117.66880 40.69560 1.000 21.49942 68 SER F N 1
ATOM 7447 C CA . SER D 4 68 ? 76.21780 119.11480 40.69860 1.000 21.49942 68 SER F CA 1
ATOM 7448 C C . SER D 4 68 ? 76.15680 119.66080 42.12060 1.000 21.49942 68 SER F C 1
ATOM 7449 O O . SER D 4 68 ? 75.28680 119.28080 42.90960 1.000 21.49942 68 SER F O 1
ATOM 7452 N N . THR D 4 69 ? 77.09580 120.54480 42.44960 1.000 4.26108 69 THR F N 1
ATOM 7453 C CA . THR D 4 69 ? 77.16380 121.07780 43.80460 1.000 4.26108 69 THR F CA 1
ATOM 7454 C C . THR D 4 69 ? 76.09480 122.13980 44.04360 1.000 4.26108 69 THR F C 1
ATOM 7455 O O . THR D 4 69 ? 75.50180 122.19180 45.12660 1.000 4.26108 69 THR F O 1
ATOM 7459 N N . GLY D 4 70 ? 75.81380 122.96880 43.03560 1.000 17.18911 70 GLY F N 1
ATOM 7460 C CA . GLY D 4 70 ? 74.79780 123.99780 43.18760 1.000 17.18911 70 GLY F CA 1
ATOM 7461 C C . GLY D 4 70 ? 73.38180 123.45880 43.20560 1.000 17.18911 70 GLY F C 1
ATOM 7462 O O . GLY D 4 70 ? 72.50780 124.03180 43.86460 1.000 17.18911 70 GLY F O 1
ATOM 7463 N N . LEU D 4 71 ? 73.13080 122.36180 42.48760 1.000 35.87546 71 LEU F N 1
ATOM 7464 C CA . LEU D 4 71 ? 71.82880 121.70780 42.55960 1.000 35.87546 71 LEU F CA 1
ATOM 7465 C C . LEU D 4 71 ? 71.60980 121.04680 43.91660 1.000 35.87546 71 LEU F C 1
ATOM 7466 O O . LEU D 4 71 ? 70.49880 121.08880 44.45760 1.000 35.87546 71 LEU F O 1
ATOM 7471 N N . LYS D 4 72 ? 72.64780 120.39080 44.45160 1.000 10.18840 72 LYS F N 1
ATOM 7472 C CA . LYS D 4 72 ? 72.56080 119.75680 45.76560 1.000 10.18840 72 LYS F CA 1
ATOM 7473 C C . LYS D 4 72 ? 72.35080 120.79080 46.87060 1.000 10.18840 72 LYS F C 1
ATOM 7474 O O . LYS D 4 72 ? 71.54980 120.57780 47.78960 1.000 10.18840 72 LYS F O 1
ATOM 7480 N N . TRP D 4 73 ? 73.04180 121.92780 46.77960 1.000 10.18840 73 TRP F N 1
ATOM 7481 C CA . TRP D 4 73 ? 72.85280 123.02880 47.72260 1.000 10.18840 73 TRP F CA 1
ATOM 7482 C C . TRP D 4 73 ? 71.47480 123.67480 47.61360 1.000 10.18840 73 TRP F C 1
ATOM 7483 O O . TRP D 4 73 ? 71.05880 124.36880 48.54260 1.000 10.18840 73 TRP F O 1
ATOM 7494 N N . SER D 4 74 ? 70.78980 123.53380 46.48160 1.000 35.21746 74 SER F N 1
ATOM 7495 C CA . SER D 4 74 ? 69.44180 124.06980 46.34660 1.000 35.21746 74 SER F CA 1
ATOM 7496 C C . SER D 4 74 ? 68.35880 123.10980 46.82860 1.000 35.21746 74 SER F C 1
ATOM 7497 O O . SER D 4 74 ? 67.18780 123.49780 46.87160 1.000 35.21746 74 SER F O 1
ATOM 7500 N N . LEU D 4 75 ? 68.71480 121.87580 47.19860 1.000 29.23645 75 LEU F N 1
ATOM 7501 C CA . LEU D 4 75 ? 67.76480 120.93780 47.79260 1.000 29.23645 75 LEU F CA 1
ATOM 7502 C C . LEU D 4 75 ? 67.40280 121.28180 49.23360 1.000 29.23645 75 LEU F C 1
ATOM 7503 O O . LEU D 4 75 ? 66.49080 120.65680 49.78360 1.000 29.23645 75 LEU F O 1
ATOM 7508 N N . MET D 4 76 ? 68.12080 122.21680 49.85560 1.000 69.49420 76 MET F N 1
ATOM 7509 C CA . MET D 4 76 ? 67.88480 122.62280 51.23360 1.000 69.49420 76 MET F CA 1
ATOM 7510 C C . MET D 4 76 ? 66.50480 123.27380 51.36260 1.000 69.49420 76 MET F C 1
ATOM 7511 O O . MET D 4 76 ? 65.99580 123.84780 50.39660 1.000 69.49420 76 MET F O 1
ATOM 7516 N N . PRO D 4 77 ? 65.86380 123.16880 52.53060 1.000 44.32809 77 PRO F N 1
ATOM 7517 C CA . PRO D 4 77 ? 64.57580 123.84280 52.73460 1.000 44.32809 77 PRO F CA 1
ATOM 7518 C C . PRO D 4 77 ? 64.68980 125.35680 52.70060 1.000 44.32809 77 PRO F C 1
ATOM 7519 O O . PRO D 4 77 ? 65.70580 125.94480 53.07460 1.000 44.32809 77 PRO F O 1
ATOM 7523 N N . LYS D 4 78 ? 63.62680 125.98080 52.21060 1.000 62.97198 78 LYS F N 1
ATOM 7524 C CA . LYS D 4 78 ? 63.47480 127.42480 52.23860 1.000 62.97198 78 LYS F CA 1
ATOM 7525 C C . LYS D 4 78 ? 62.67980 127.87180 53.45260 1.000 62.97198 78 LYS F C 1
ATOM 7526 O O . LYS D 4 78 ? 62.34180 129.05280 53.56360 1.000 62.97198 78 LYS F O 1
ATOM 7532 N N . ASP D 4 79 ? 62.35280 126.93480 54.34060 1.000 80.65725 79 ASP F N 1
ATOM 7533 C CA . ASP D 4 79 ? 61.64980 127.23880 55.57660 1.000 80.65725 79 ASP F CA 1
ATOM 7534 C C . ASP D 4 79 ? 62.56980 128.02280 56.50360 1.000 80.65725 79 ASP F C 1
ATOM 7535 O O . ASP D 4 79 ? 63.77780 127.77880 56.55560 1.000 80.65725 79 ASP F O 1
ATOM 7540 N N . GLU D 4 80 ? 61.99680 128.97380 57.23560 1.000 66.23047 80 GLU F N 1
ATOM 7541 C CA . GLU D 4 80 ? 62.76480 129.73280 58.21160 1.000 66.23047 80 GLU F CA 1
ATOM 7542 C C . GLU D 4 80 ? 62.68180 129.13580 59.60460 1.000 66.23047 80 GLU F C 1
ATOM 7543 O O . GLU D 4 80 ? 63.40680 129.58080 60.50060 1.000 66.23047 80 GLU F O 1
ATOM 7549 N N . SER D 4 81 ? 61.84180 128.12180 59.79860 1.000 64.74223 81 SER F N 1
ATOM 7550 C CA . SER D 4 81 ? 61.79780 127.41580 61.06760 1.000 64.74223 81 SER F CA 1
ATOM 7551 C C . SER D 4 81 ? 62.92080 126.39780 61.19260 1.000 64.74223 81 SER F C 1
ATOM 7552 O O . SER D 4 81 ? 63.25380 125.98980 62.31160 1.000 64.74223 81 SER F O 1
ATOM 7555 N N . MET D 4 82 ? 63.49680 125.96680 60.07060 1.000 59.80312 82 MET F N 1
ATOM 7556 C CA . MET D 4 82 ? 64.62980 125.04680 60.07860 1.000 59.80312 82 MET F CA 1
ATOM 7557 C C . MET D 4 82 ? 65.90780 125.87580 60.21260 1.000 59.80312 82 MET F C 1
ATOM 7558 O O . MET D 4 82 ? 66.63780 126.11880 59.25160 1.000 59.80312 82 MET F O 1
ATOM 7563 N N . ASN D 4 83 ? 66.19380 126.29580 61.44560 1.000 39.61939 83 ASN F N 1
ATOM 7564 C CA . ASN D 4 83 ? 67.32380 127.18280 61.69560 1.000 39.61939 83 ASN F CA 1
ATOM 7565 C C . ASN D 4 83 ? 68.63980 126.44880 61.92860 1.000 39.61939 83 ASN F C 1
ATOM 7566 O O . ASN D 4 83 ? 69.70380 127.03780 61.71260 1.000 39.61939 83 ASN F O 1
ATOM 7571 N N . ILE D 4 84 ? 68.60680 125.20380 62.39760 1.000 15.68195 84 ILE F N 1
ATOM 7572 C CA . ILE D 4 84 ? 69.82280 124.45180 62.69660 1.000 15.68195 84 ILE F CA 1
ATOM 7573 C C . ILE D 4 84 ? 70.20180 123.63880 61.46360 1.000 15.68195 84 ILE F C 1
ATOM 7574 O O . ILE D 4 84 ? 69.49180 122.70680 61.07460 1.000 15.68195 84 ILE F O 1
ATOM 7579 N N . ARG D 4 85 ? 71.32480 123.99680 60.84260 1.000 10.18840 85 ARG F N 1
ATOM 7580 C CA . ARG D 4 85 ? 71.82180 123.34080 59.63960 1.000 10.18840 85 ARG F CA 1
ATOM 7581 C C . ARG D 4 85 ? 73.29680 123.01280 59.81860 1.000 10.18840 85 ARG F C 1
ATOM 7582 O O . ARG D 4 85 ? 74.01980 123.71680 60.52560 1.000 10.18840 85 ARG F O 1
ATOM 7590 N N . TYR D 4 86 ? 73.73580 121.92880 59.18160 1.000 10.18840 86 TYR F N 1
ATOM 7591 C CA . TYR D 4 86 ? 75.10780 121.45880 59.30260 1.000 10.18840 86 TYR F CA 1
ATOM 7592 C C . TYR D 4 86 ? 75.77680 121.32580 57.94360 1.000 10.18840 86 TYR F C 1
ATOM 7593 O O . TYR D 4 86 ? 75.13880 120.98680 56.94360 1.000 10.18840 86 TYR F O 1
ATOM 7602 N N . LEU D 4 87 ? 77.07880 121.59380 57.92860 1.000 10.18840 87 LEU F N 1
ATOM 7603 C CA . LEU D 4 87 ? 77.93680 121.35480 56.77660 1.000 10.18840 87 LEU F CA 1
ATOM 7604 C C . LEU D 4 87 ? 78.98880 120.33180 57.17760 1.000 10.18840 87 LEU F C 1
ATOM 7605 O O . LEU D 4 87 ? 79.74880 120.55980 58.12260 1.000 10.18840 87 LEU F O 1
ATOM 7610 N N . LEU D 4 88 ? 79.02380 119.20480 56.47760 1.000 10.18840 88 LEU F N 1
ATOM 7611 C CA . LEU D 4 88 ? 79.97580 118.14080 56.76360 1.000 10.18840 88 LEU F CA 1
ATOM 7612 C C . LEU D 4 88 ? 80.95680 118.01080 55.60860 1.000 10.18840 88 LEU F C 1
ATOM 7613 O O . LEU D 4 88 ? 80.55080 117.99380 54.44360 1.000 10.18840 88 LEU F O 1
ATOM 7618 N N . CYS D 4 89 ? 82.23980 117.92480 55.93660 1.000 14.45810 89 CYS F N 1
ATOM 7619 C CA . CYS D 4 89 ? 83.30980 117.82580 54.95360 1.000 14.45810 89 CYS F CA 1
ATOM 7620 C C . CYS D 4 89 ? 83.85880 116.40580 54.96060 1.000 14.45810 89 CYS F C 1
ATOM 7621 O O . CYS D 4 89 ? 84.42380 115.95580 55.96360 1.000 14.45810 89 CYS F O 1
ATOM 7624 N N . ASN D 4 90 ? 83.66480 115.69580 53.85660 1.000 10.18840 90 ASN F N 1
ATOM 7625 C CA . ASN D 4 90 ? 84.06980 114.29880 53.73460 1.000 10.18840 90 ASN F CA 1
ATOM 7626 C C . ASN D 4 90 ? 85.57880 114.24980 53.52160 1.000 10.18840 90 ASN F C 1
ATOM 7627 O O . ASN D 4 90 ? 86.06580 114.38880 52.39860 1.000 10.18840 90 ASN F O 1
ATOM 7632 N N . ALA D 4 91 ? 86.32680 114.05080 54.60260 1.000 10.18840 91 ALA F N 1
ATOM 7633 C CA . ALA D 4 91 ? 87.77180 113.86980 54.54260 1.000 10.18840 91 ALA F CA 1
ATOM 7634 C C . ALA D 4 91 ? 88.15580 112.42880 54.85360 1.000 10.18840 91 ALA F C 1
ATOM 7635 O O . ALA D 4 91 ? 89.16080 112.16880 55.51660 1.000 10.18840 91 ALA F O 1
ATOM 7637 N N . ASP D 4 92 ? 87.34280 111.47480 54.39660 1.000 36.15213 92 ASP F N 1
ATOM 7638 C CA . ASP D 4 92 ? 87.58280 110.08180 54.75460 1.000 36.15213 92 ASP F CA 1
ATOM 7639 C C . ASP D 4 92 ? 88.74580 109.50980 53.94960 1.000 36.15213 92 ASP F C 1
ATOM 7640 O O . ASP D 4 92 ? 89.76680 109.14580 54.53460 1.000 36.15213 92 ASP F O 1
ATOM 7645 N N . GLU D 4 93 ? 88.64380 109.52980 52.61060 1.000 28.44900 93 GLU F N 1
ATOM 7646 C CA . GLU D 4 93 ? 89.67480 109.06980 51.65860 1.000 28.44900 93 GLU F CA 1
ATOM 7647 C C . GLU D 4 93 ? 90.17480 107.65580 52.00560 1.000 28.44900 93 GLU F C 1
ATOM 7648 O O . GLU D 4 93 ? 91.29080 107.43980 52.47860 1.000 28.44900 93 GLU F O 1
ATOM 7654 N N . MET D 4 94 ? 89.26480 106.69680 51.91460 1.000 16.63197 94 MET F N 1
ATOM 7655 C CA . MET D 4 94 ? 89.62280 105.31480 52.19160 1.000 16.63197 94 MET F CA 1
ATOM 7656 C C . MET D 4 94 ? 89.65080 104.42580 50.95660 1.000 16.63197 94 MET F C 1
ATOM 7657 O O . MET D 4 94 ? 89.98880 103.24380 51.07760 1.000 16.63197 94 MET F O 1
ATOM 7662 N N . GLU D 4 95 ? 89.33280 104.95280 49.78460 1.000 23.47069 95 GLU F N 1
ATOM 7663 C CA . GLU D 4 95 ? 89.37780 104.12980 48.58160 1.000 23.47069 95 GLU F CA 1
ATOM 7664 C C . GLU D 4 95 ? 90.82980 103.91280 48.16960 1.000 23.47069 95 GLU F C 1
ATOM 7665 O O . GLU D 4 95 ? 91.62380 104.85580 48.22260 1.000 23.47069 95 GLU F O 1
ATOM 7671 N N . PRO D 4 96 ? 91.22580 102.67880 47.85060 1.000 10.18840 96 PRO F N 1
ATOM 7672 C CA . PRO D 4 96 ? 92.60180 102.42780 47.40260 1.000 10.18840 96 PRO F CA 1
ATOM 7673 C C . PRO D 4 96 ? 92.90780 103.12480 46.08760 1.000 10.18840 96 PRO F C 1
ATOM 7674 O O . PRO D 4 96 ? 92.11380 103.10180 45.14660 1.000 10.18840 96 PRO F O 1
ATOM 7678 N N . GLY D 4 97 ? 94.09080 103.73080 46.03060 1.000 5.16819 97 GLY F N 1
ATOM 7679 C CA . GLY D 4 97 ? 94.48880 104.54680 44.90760 1.000 5.16819 97 GLY F CA 1
ATOM 7680 C C . GLY D 4 97 ? 94.13080 106.00880 45.03960 1.000 5.16819 97 GLY F C 1
ATOM 7681 O O . GLY D 4 97 ? 94.42480 106.78580 44.12460 1.000 5.16819 97 GLY F O 1
ATOM 7682 N N . THR D 4 98 ? 93.52080 106.41080 46.15160 1.000 10.18840 98 THR F N 1
ATOM 7683 C CA . THR D 4 98 ? 93.06980 107.78080 46.36160 1.000 10.18840 98 THR F CA 1
ATOM 7684 C C . THR D 4 98 ? 93.97080 108.42980 47.40560 1.000 10.18840 98 THR F C 1
ATOM 7685 O O . THR D 4 98 ? 93.93280 108.06280 48.58160 1.000 10.18840 98 THR F O 1
ATOM 7689 N N . TYR D 4 99 ? 94.81180 109.35380 46.95260 1.000 10.18840 99 TYR F N 1
ATOM 7690 C CA . TYR D 4 99 ? 95.73080 110.10380 47.79860 1.000 10.18840 99 TYR F CA 1
ATOM 7691 C C . TYR D 4 99 ? 95.63880 111.60480 47.54360 1.000 10.18840 99 TYR F C 1
ATOM 7692 O O . TYR D 4 99 ? 96.58780 112.33480 47.84360 1.000 10.18840 99 TYR F O 1
ATOM 7701 N N . LYS D 4 100 ? 94.51280 112.08480 47.00460 1.000 17.34890 100 LYS F N 1
ATOM 7702 C CA . LYS D 4 100 ? 94.42380 113.48780 46.60060 1.000 17.34890 100 LYS F CA 1
ATOM 7703 C C . LYS D 4 100 ? 94.19480 114.41880 47.79360 1.000 17.34890 100 LYS F C 1
ATOM 7704 O O . LYS D 4 100 ? 94.84980 115.46180 47.89560 1.000 17.34890 100 LYS F O 1
ATOM 7710 N N . ASP D 4 101 ? 93.25180 114.07380 48.68460 1.000 43.12697 101 ASP F N 1
ATOM 7711 C CA . ASP D 4 101 ? 92.89480 114.92880 49.81760 1.000 43.12697 101 ASP F CA 1
ATOM 7712 C C . ASP D 4 101 ? 94.03580 115.08980 50.81460 1.000 43.12697 101 ASP F C 1
ATOM 7713 O O . ASP D 4 101 ? 94.09180 116.10780 51.51260 1.000 43.12697 101 ASP F O 1
ATOM 7718 N N . ARG D 4 102 ? 94.93480 114.09880 50.89360 1.000 23.99105 102 ARG F N 1
ATOM 7719 C CA . ARG D 4 102 ? 96.10780 114.16680 51.76560 1.000 23.99105 102 ARG F CA 1
ATOM 7720 C C . ARG D 4 102 ? 97.00580 115.34780 51.41160 1.000 23.99105 102 ARG F C 1
ATOM 7721 O O . ARG D 4 102 ? 97.59780 115.97380 52.29760 1.000 23.99105 102 ARG F O 1
ATOM 7729 N N . LEU D 4 103 ? 97.13280 115.64680 50.11560 1.000 26.55680 103 LEU F N 1
ATOM 7730 C CA . LEU D 4 103 ? 97.89180 116.81080 49.66860 1.000 26.55680 103 LEU F CA 1
ATOM 7731 C C . LEU D 4 103 ? 97.24380 118.11780 50.11560 1.000 26.55680 103 LEU F C 1
ATOM 7732 O O . LEU D 4 103 ? 97.94180 119.04780 50.53460 1.000 26.55680 103 LEU F O 1
ATOM 7737 N N . LEU D 4 104 ? 95.91380 118.20580 50.04560 1.000 17.51013 104 LEU F N 1
ATOM 7738 C CA . LEU D 4 104 ? 95.24480 119.47880 50.29160 1.000 17.51013 104 LEU F CA 1
ATOM 7739 C C . LEU D 4 104 ? 95.19380 119.83680 51.77060 1.000 17.51013 104 LEU F C 1
ATOM 7740 O O . LEU D 4 104 ? 95.28580 121.01780 52.11260 1.000 17.51013 104 LEU F O 1
ATOM 7745 N N . MET D 4 105 ? 95.05380 118.85180 52.65660 1.000 32.48114 105 MET F N 1
ATOM 7746 C CA . MET D 4 105 ? 94.92380 119.17280 54.07260 1.000 32.48114 105 MET F CA 1
ATOM 7747 C C . MET D 4 105 ? 96.25980 119.30980 54.78660 1.000 32.48114 105 MET F C 1
ATOM 7748 O O . MET D 4 105 ? 96.35580 120.07480 55.75260 1.000 32.48114 105 MET F O 1
ATOM 7753 N N . GLU D 4 106 ? 97.29580 118.60180 54.33860 1.000 47.16192 106 GLU F N 1
ATOM 7754 C CA . GLU D 4 106 ? 98.58380 118.67480 55.01660 1.000 47.16192 106 GLU F CA 1
ATOM 7755 C C . GLU D 4 106 ? 99.31880 119.97680 54.71460 1.000 47.16192 106 GLU F C 1
ATOM 7756 O O . GLU D 4 106 ? 99.92380 120.56880 55.61260 1.000 47.16192 106 GLU F O 1
ATOM 7762 N N . GLN D 4 107 ? 99.27980 120.43580 53.46560 1.000 21.98192 107 GLN F N 1
ATOM 7763 C CA . GLN D 4 107 ? 100.08580 121.57580 53.05360 1.000 21.98192 107 GLN F CA 1
ATOM 7764 C C . GLN D 4 107 ? 99.29680 122.85680 52.83260 1.000 21.98192 107 GLN F C 1
ATOM 7765 O O . GLN D 4 107 ? 99.88380 123.93880 52.90960 1.000 21.98192 107 GLN F O 1
ATOM 7771 N N . LEU D 4 108 ? 97.99380 122.77680 52.58060 1.000 11.93604 108 LEU F N 1
ATOM 7772 C CA . LEU D 4 108 ? 97.15880 123.96780 52.42060 1.000 11.93604 108 LEU F CA 1
ATOM 7773 C C . LEU D 4 108 ? 95.93280 123.89680 53.32860 1.000 11.93604 108 LEU F C 1
ATOM 7774 O O . LEU D 4 108 ? 94.80280 123.76680 52.84360 1.000 11.93604 108 LEU F O 1
ATOM 7779 N N . PRO D 4 109 ? 96.11580 123.98680 54.65560 1.000 31.00195 109 PRO F N 1
ATOM 7780 C CA . PRO D 4 109 ? 94.96480 123.78380 55.55260 1.000 31.00195 109 PRO F CA 1
ATOM 7781 C C . PRO D 4 109 ? 93.96180 124.93180 55.54760 1.000 31.00195 109 PRO F C 1
ATOM 7782 O O . PRO D 4 109 ? 92.76080 124.68180 55.69960 1.000 31.00195 109 PRO F O 1
ATOM 7786 N N . HIS D 4 110 ? 94.40580 126.17380 55.33760 1.000 10.26851 110 HIS F N 1
ATOM 7787 C CA . HIS D 4 110 ? 93.49080 127.30980 55.27460 1.000 10.26851 110 HIS F CA 1
ATOM 7788 C C . HIS D 4 110 ? 92.63980 127.31480 54.01260 1.000 10.26851 110 HIS F C 1
ATOM 7789 O O . HIS D 4 110 ? 91.63380 128.02980 53.97260 1.000 10.26851 110 HIS F O 1
ATOM 7796 N N . LEU D 4 111 ? 93.05380 126.57880 52.97460 1.000 16.65476 111 LEU F N 1
ATOM 7797 C CA . LEU D 4 111 ? 92.24980 126.44980 51.76260 1.000 16.65476 111 LEU F CA 1
ATOM 7798 C C . LEU D 4 111 ? 90.91380 125.77880 52.05660 1.000 16.65476 111 LEU F C 1
ATOM 7799 O O . LEU D 4 111 ? 89.86680 126.22080 51.57060 1.000 16.65476 111 LEU F O 1
ATOM 7804 N N . LEU D 4 112 ? 90.93480 124.72080 52.86760 1.000 16.98259 112 LEU F N 1
ATOM 7805 C CA . LEU D 4 112 ? 89.70480 124.03680 53.25060 1.000 16.98259 112 LEU F CA 1
ATOM 7806 C C . LEU D 4 112 ? 88.88080 124.87380 54.22360 1.000 16.98259 112 LEU F C 1
ATOM 7807 O O . LEU D 4 112 ? 87.64580 124.84880 54.17260 1.000 16.98259 112 LEU F O 1
ATOM 7812 N N . VAL D 4 113 ? 89.55380 125.59080 55.13160 1.000 10.18840 113 VAL F N 1
ATOM 7813 C CA . VAL D 4 113 ? 88.88180 126.44880 56.10960 1.000 10.18840 113 VAL F CA 1
ATOM 7814 C C . VAL D 4 113 ? 88.10680 127.56680 55.41860 1.000 10.18840 113 VAL F C 1
ATOM 7815 O O . VAL D 4 113 ? 86.94980 127.83980 55.76060 1.000 10.18840 113 VAL F O 1
ATOM 7819 N N . GLU D 4 114 ? 88.73180 128.22680 54.43560 1.000 22.14271 114 GLU F N 1
ATOM 7820 C CA . GLU D 4 114 ? 88.05480 129.28180 53.68360 1.000 22.14271 114 GLU F CA 1
ATOM 7821 C C . GLU D 4 114 ? 86.90580 128.71680 52.85160 1.000 22.14271 114 GLU F C 1
ATOM 7822 O O . GLU D 4 114 ? 85.81780 129.30680 52.80160 1.000 22.14271 114 GLU F O 1
ATOM 7828 N N . GLY D 4 115 ? 87.13180 127.55980 52.21860 1.000 10.18840 115 GLY F N 1
ATOM 7829 C CA . GLY D 4 115 ? 86.09080 126.91280 51.43160 1.000 10.18840 115 GLY F CA 1
ATOM 7830 C C . GLY D 4 115 ? 84.89780 126.47680 52.25760 1.000 10.18840 115 GLY F C 1
ATOM 7831 O O . GLY D 4 115 ? 83.75580 126.56580 51.80760 1.000 10.18840 115 GLY F O 1
ATOM 7832 N N . MET D 4 116 ? 85.14980 125.98480 53.46860 1.000 33.78153 116 MET F N 1
ATOM 7833 C CA . MET D 4 116 ? 84.04880 125.63280 54.35360 1.000 33.78153 116 MET F CA 1
ATOM 7834 C C . MET D 4 116 ? 83.34780 126.86880 54.89660 1.000 33.78153 116 MET F C 1
ATOM 7835 O O . MET D 4 116 ? 82.14580 126.81680 55.16560 1.000 33.78153 116 MET F O 1
ATOM 7840 N N . LEU D 4 117 ? 84.08780 127.96580 55.08660 1.000 35.77270 117 LEU F N 1
ATOM 7841 C CA . LEU D 4 117 ? 83.50980 129.21580 55.57960 1.000 35.77270 117 LEU F CA 1
ATOM 7842 C C . LEU D 4 117 ? 82.50180 129.81080 54.59960 1.000 35.77270 117 LEU F C 1
ATOM 7843 O O . LEU D 4 117 ? 81.43080 130.27580 55.00660 1.000 35.77270 117 LEU F O 1
ATOM 7848 N N . ILE D 4 118 ? 82.84880 129.84280 53.30860 1.000 12.17458 118 ILE F N 1
ATOM 7849 C CA . ILE D 4 118 ? 81.93880 130.36980 52.28960 1.000 12.17458 118 ILE F CA 1
ATOM 7850 C C . ILE D 4 118 ? 80.72280 129.46180 52.13160 1.000 12.17458 118 ILE F C 1
ATOM 7851 O O . ILE D 4 118 ? 79.58080 129.93480 52.05860 1.000 12.17458 118 ILE F O 1
ATOM 7856 N N . SER D 4 119 ? 80.96180 128.14680 52.06260 1.000 10.18840 119 SER F N 1
ATOM 7857 C CA . SER D 4 119 ? 79.88680 127.16680 51.91660 1.000 10.18840 119 SER F CA 1
ATOM 7858 C C . SER D 4 119 ? 78.92280 127.18580 53.09560 1.000 10.18840 119 SER F C 1
ATOM 7859 O O . SER D 4 119 ? 77.72380 126.95680 52.91360 1.000 10.18840 119 SER F O 1
ATOM 7862 N N . ALA D 4 120 ? 79.41880 127.48480 54.29860 1.000 10.18840 120 ALA F N 1
ATOM 7863 C CA . ALA D 4 120 ? 78.54680 127.53080 55.46560 1.000 10.18840 120 ALA F CA 1
ATOM 7864 C C . ALA D 4 120 ? 77.64880 128.75380 55.43460 1.000 10.18840 120 ALA F C 1
ATOM 7865 O O . ALA D 4 120 ? 76.48780 128.67880 55.83960 1.000 10.18840 120 ALA F O 1
ATOM 7867 N N . PHE D 4 121 ? 78.18880 129.89580 55.00860 1.000 15.62607 121 PHE F N 1
ATOM 7868 C CA . PHE D 4 121 ? 77.38480 131.10380 54.87260 1.000 15.62607 121 PHE F CA 1
ATOM 7869 C C . PHE D 4 121 ? 76.30580 130.94280 53.80460 1.000 15.62607 121 PHE F C 1
ATOM 7870 O O . PHE D 4 121 ? 75.17780 131.41380 53.98360 1.000 15.62607 121 PHE F O 1
ATOM 7878 N N . ALA D 4 122 ? 76.63980 130.29680 52.68360 1.000 18.17768 122 ALA F N 1
ATOM 7879 C CA . ALA D 4 122 ? 75.65080 130.01680 51.64460 1.000 18.17768 122 ALA F CA 1
ATOM 7880 C C . ALA D 4 122 ? 74.57680 129.04180 52.12860 1.000 18.17768 122 ALA F C 1
ATOM 7881 O O . ALA D 4 122 ? 73.38480 129.25180 51.88360 1.000 18.17768 122 ALA F O 1
ATOM 7883 N N . LEU D 4 123 ? 74.97780 127.97680 52.81360 1.000 18.64970 123 LEU F N 1
ATOM 7884 C CA . LEU D 4 123 ? 74.03380 126.97080 53.27960 1.000 18.64970 123 LEU F CA 1
ATOM 7885 C C . LEU D 4 123 ? 73.39380 127.31880 54.61560 1.000 18.64970 123 LEU F C 1
ATOM 7886 O O . LEU D 4 123 ? 72.57780 126.52680 55.10060 1.000 18.64970 123 LEU F O 1
ATOM 7891 N N . LYS D 4 124 ? 73.82280 128.42280 55.24860 1.000 23.47916 124 LYS F N 1
ATOM 7892 C CA . LYS D 4 124 ? 73.31180 128.96480 56.51360 1.000 23.47916 124 LYS F CA 1
ATOM 7893 C C . LYS D 4 124 ? 73.62880 128.06180 57.70260 1.000 23.47916 124 LYS F C 1
ATOM 7894 O O . LYS D 4 124 ? 72.95480 128.13180 58.73260 1.000 23.47916 124 LYS F O 1
ATOM 7900 N N . ALA D 4 125 ? 74.64480 127.21180 57.56860 1.000 12.29095 125 ALA F N 1
ATOM 7901 C CA . ALA D 4 125 ? 75.00580 126.24980 58.59860 1.000 12.29095 125 ALA F CA 1
ATOM 7902 C C . ALA D 4 125 ? 75.80680 126.91980 59.70760 1.000 12.29095 125 ALA F C 1
ATOM 7903 O O . ALA D 4 125 ? 76.80980 127.58680 59.44060 1.000 12.29095 125 ALA F O 1
ATOM 7905 N N . TYR D 4 126 ? 75.34080 126.76980 60.94960 1.000 21.44169 126 TYR F N 1
ATOM 7906 C CA . TYR D 4 126 ? 76.04980 127.33080 62.09660 1.000 21.44169 126 TYR F CA 1
ATOM 7907 C C . TYR D 4 126 ? 77.26980 126.50980 62.50960 1.000 21.44169 126 TYR F C 1
ATOM 7908 O O . TYR D 4 126 ? 78.21080 127.06980 63.08460 1.000 21.44169 126 TYR F O 1
ATOM 7917 N N . ARG D 4 127 ? 77.27680 125.19980 62.27060 1.000 26.45972 127 ARG F N 1
ATOM 7918 C CA . ARG D 4 127 ? 78.37980 124.34880 62.70160 1.000 26.45972 127 ARG F CA 1
ATOM 7919 C C . ARG D 4 127 ? 78.92480 123.53480 61.53560 1.000 26.45972 127 ARG F C 1
ATOM 7920 O O . ARG D 4 127 ? 78.16980 123.08680 60.66960 1.000 26.45972 127 ARG F O 1
ATOM 7928 N N . GLY D 4 128 ? 80.23680 123.35580 61.52460 1.000 10.18840 128 GLY F N 1
ATOM 7929 C CA . GLY D 4 128 ? 80.88980 122.52980 60.52260 1.000 10.18840 128 GLY F CA 1
ATOM 7930 C C . GLY D 4 128 ? 81.75780 121.46880 61.16160 1.000 10.18840 128 GLY F C 1
ATOM 7931 O O . GLY D 4 128 ? 82.46780 121.73480 62.12960 1.000 10.18840 128 GLY F O 1
ATOM 7932 N N . TYR D 4 129 ? 81.71280 120.26780 60.59260 1.000 10.18840 129 TYR F N 1
ATOM 7933 C CA . TYR D 4 129 ? 82.52180 119.14680 61.05260 1.000 10.18840 129 TYR F CA 1
ATOM 7934 C C . TYR D 4 129 ? 83.36880 118.60880 59.90860 1.000 10.18840 129 TYR F C 1
ATOM 7935 O O . TYR D 4 129 ? 82.84380 118.29780 58.83560 1.000 10.18840 129 TYR F O 1
ATOM 7944 N N . ILE D 4 130 ? 84.67080 118.49480 60.14060 1.000 10.18840 130 ILE F N 1
ATOM 7945 C CA . ILE D 4 130 ? 85.56780 117.81880 59.21160 1.000 10.18840 130 ILE F CA 1
ATOM 7946 C C . ILE D 4 130 ? 85.70880 116.36680 59.65160 1.000 10.18840 130 ILE F C 1
ATOM 7947 O O . ILE D 4 130 ? 86.20780 116.08680 60.74560 1.000 10.18840 130 ILE F O 1
ATOM 7952 N N . PHE D 4 131 ? 85.26180 115.44180 58.79860 1.000 10.18840 131 PHE F N 1
ATOM 7953 C CA . PHE D 4 131 ? 85.26280 114.01080 59.11260 1.000 10.18840 131 PHE F CA 1
ATOM 7954 C C . PHE D 4 131 ? 86.54280 113.39380 58.55760 1.000 10.18840 131 PHE F C 1
ATOM 7955 O O . PHE D 4 131 ? 86.57080 112.78280 57.49060 1.000 10.18840 131 PHE F O 1
ATOM 7963 N N . LEU D 4 132 ? 87.62680 113.58480 59.29460 1.000 10.18840 132 LEU F N 1
ATOM 7964 C CA . LEU D 4 132 ? 88.94480 113.12680 58.88660 1.000 10.18840 132 LEU F CA 1
ATOM 7965 C C . LEU D 4 132 ? 89.17780 111.67280 59.29260 1.000 10.18840 132 LEU F C 1
ATOM 7966 O O . LEU D 4 132 ? 88.63280 111.19180 60.28760 1.000 10.18840 132 LEU F O 1
ATOM 7971 N N . ARG D 4 133 ? 90.00280 110.97180 58.51660 1.000 10.18840 133 ARG F N 1
ATOM 7972 C CA . ARG D 4 133 ? 90.39080 109.62280 58.89860 1.000 10.18840 133 ARG F CA 1
ATOM 7973 C C . ARG D 4 133 ? 91.47780 109.67780 59.96560 1.000 10.18840 133 ARG F C 1
ATOM 7974 O O . ARG D 4 133 ? 92.27080 110.62080 60.03160 1.000 10.18840 133 ARG F O 1
ATOM 7982 N N . GLY D 4 134 ? 91.51580 108.64680 60.80160 1.000 23.71825 134 GLY F N 1
ATOM 7983 C CA . GLY D 4 134 ? 92.43480 108.65580 61.91960 1.000 23.71825 134 GLY F CA 1
ATOM 7984 C C . GLY D 4 134 ? 93.84580 108.23980 61.60260 1.000 23.71825 134 GLY F C 1
ATOM 7985 O O . GLY D 4 134 ? 94.70880 108.26380 62.48360 1.000 23.71825 134 GLY F O 1
ATOM 7986 N N . GLU D 4 135 ? 94.10480 107.86280 60.35460 1.000 31.82501 135 GLU F N 1
ATOM 7987 C CA . GLU D 4 135 ? 95.45080 107.52180 59.92060 1.000 31.82501 135 GLU F CA 1
ATOM 7988 C C . GLU D 4 135 ? 96.22980 108.76980 59.54260 1.000 31.82501 135 GLU F C 1
ATOM 7989 O O . GLU D 4 135 ? 97.46380 108.77980 59.61960 1.000 31.82501 135 GLU F O 1
ATOM 7995 N N . TYR D 4 136 ? 95.52680 109.81180 59.11360 1.000 7.88258 136 TYR F N 1
ATOM 7996 C CA . TYR D 4 136 ? 96.14880 111.06680 58.70660 1.000 7.88258 136 TYR F CA 1
ATOM 7997 C C . TYR D 4 136 ? 96.48980 111.84380 59.97160 1.000 7.88258 136 TYR F C 1
ATOM 7998 O O . TYR D 4 136 ? 95.66580 112.59480 60.49560 1.000 7.88258 136 TYR F O 1
ATOM 8007 N N . ILE D 4 137 ? 97.72980 111.70680 60.43560 1.000 20.43227 137 ILE F N 1
ATOM 8008 C CA . ILE D 4 137 ? 98.11880 112.30980 61.70460 1.000 20.43227 137 ILE F CA 1
ATOM 8009 C C . ILE D 4 137 ? 98.50280 113.76780 61.50660 1.000 20.43227 137 ILE F C 1
ATOM 8010 O O . ILE D 4 137 ? 98.06780 114.64880 62.25560 1.000 20.43227 137 ILE F O 1
ATOM 8015 N N . GLU D 4 138 ? 99.30180 114.04280 60.47760 1.000 53.37606 138 GLU F N 1
ATOM 8016 C CA . GLU D 4 138 ? 99.75080 115.39880 60.20960 1.000 53.37606 138 GLU F CA 1
ATOM 8017 C C . GLU D 4 138 ? 98.66880 116.25580 59.56960 1.000 53.37606 138 GLU F C 1
ATOM 8018 O O . GLU D 4 138 ? 98.76980 117.48380 59.61460 1.000 53.37606 138 GLU F O 1
ATOM 8024 N N . ALA D 4 139 ? 97.64680 115.64080 58.97060 1.000 21.17965 139 ALA F N 1
ATOM 8025 C CA . ALA D 4 139 ? 96.48780 116.40880 58.52860 1.000 21.17965 139 ALA F CA 1
ATOM 8026 C C . ALA D 4 139 ? 95.71980 116.97480 59.71560 1.000 21.17965 139 ALA F C 1
ATOM 8027 O O . ALA D 4 139 ? 95.26880 118.12080 59.67260 1.000 21.17965 139 ALA F O 1
ATOM 8029 N N . ALA D 4 140 ? 95.58280 116.19380 60.79260 1.000 23.66937 140 ALA F N 1
ATOM 8030 C CA . ALA D 4 140 ? 94.83780 116.66080 61.95860 1.000 23.66937 140 ALA F CA 1
ATOM 8031 C C . ALA D 4 140 ? 95.60180 117.71580 62.74760 1.000 23.66937 140 ALA F C 1
ATOM 8032 O O . ALA D 4 140 ? 94.98180 118.60180 63.34460 1.000 23.66937 140 ALA F O 1
ATOM 8034 N N . VAL D 4 141 ? 96.93480 117.63880 62.75960 1.000 10.18840 141 VAL F N 1
ATOM 8035 C CA . VAL D 4 141 ? 97.74680 118.65080 63.43460 1.000 10.18840 141 VAL F CA 1
ATOM 8036 C C . VAL D 4 141 ? 97.66680 119.98080 62.69060 1.000 10.18840 141 VAL F C 1
ATOM 8037 O O . VAL D 4 141 ? 97.45980 121.03880 63.29660 1.000 10.18840 141 VAL F O 1
ATOM 8041 N N . ASN D 4 142 ? 97.79280 119.94080 61.36160 1.000 13.99612 142 ASN F N 1
ATOM 8042 C CA . ASN D 4 142 ? 97.79380 121.17580 60.58460 1.000 13.99612 142 ASN F CA 1
ATOM 8043 C C . ASN D 4 142 ? 96.40380 121.78880 60.47760 1.000 13.99612 142 ASN F C 1
ATOM 8044 O O . ASN D 4 142 ? 96.28480 123.01180 60.37560 1.000 13.99612 142 ASN F O 1
ATOM 8049 N N . LEU D 4 143 ? 95.34980 120.96680 60.48960 1.000 10.18840 143 LEU F N 1
ATOM 8050 C CA . LEU D 4 143 ? 93.99380 121.51080 60.45060 1.000 10.18840 143 LEU F CA 1
ATOM 8051 C C . LEU D 4 143 ? 93.62380 122.17980 61.76760 1.000 10.18840 143 LEU F C 1
ATOM 8052 O O . LEU D 4 143 ? 93.01780 123.25580 61.76860 1.000 10.18840 143 LEU F O 1
ATOM 8057 N N . ARG D 4 144 ? 93.99680 121.56780 62.89560 1.000 15.84212 144 ARG F N 1
ATOM 8058 C CA . ARG D 4 144 ? 93.65180 122.13080 64.19760 1.000 15.84212 144 ARG F CA 1
ATOM 8059 C C . ARG D 4 144 ? 94.47680 123.36880 64.51460 1.000 15.84212 144 ARG F C 1
ATOM 8060 O O . ARG D 4 144 ? 94.00680 124.25180 65.23660 1.000 15.84212 144 ARG F O 1
ATOM 8068 N N . ARG D 4 145 ? 95.69980 123.45280 63.98660 1.000 24.20039 145 ARG F N 1
ATOM 8069 C CA . ARG D 4 145 ? 96.47680 124.67880 64.12960 1.000 24.20039 145 ARG F CA 1
ATOM 8070 C C . ARG D 4 145 ? 95.89680 125.79980 63.27660 1.000 24.20039 145 ARG F C 1
ATOM 8071 O O . ARG D 4 145 ? 95.80180 126.94480 63.73160 1.000 24.20039 145 ARG F O 1
ATOM 8079 N N . ALA D 4 146 ? 95.47880 125.48280 62.04660 1.000 12.50397 146 ALA F N 1
ATOM 8080 C CA . ALA D 4 146 ? 94.92180 126.49480 61.15060 1.000 12.50397 146 ALA F CA 1
ATOM 8081 C C . ALA D 4 146 ? 93.55180 126.98580 61.60660 1.000 12.50397 146 ALA F C 1
ATOM 8082 O O . ALA D 4 146 ? 93.16780 128.11580 61.28660 1.000 12.50397 146 ALA F O 1
ATOM 8084 N N . ILE D 4 147 ? 92.79980 126.15880 62.33460 1.000 12.87245 147 ILE F N 1
ATOM 8085 C CA . ILE D 4 147 ? 91.52980 126.61180 62.89360 1.000 12.87245 147 ILE F CA 1
ATOM 8086 C C . ILE D 4 147 ? 91.77880 127.60580 64.02160 1.000 12.87245 147 ILE F C 1
ATOM 8087 O O . ILE D 4 147 ? 91.17380 128.68380 64.06660 1.000 12.87245 147 ILE F O 1
ATOM 8092 N N . ALA D 4 148 ? 92.72080 127.28580 64.91060 1.000 26.93381 148 ALA F N 1
ATOM 8093 C CA . ALA D 4 148 ? 93.06580 128.18480 66.00560 1.000 26.93381 148 ALA F CA 1
ATOM 8094 C C . ALA D 4 148 ? 93.81480 129.41880 65.52160 1.000 26.93381 148 ALA F C 1
ATOM 8095 O O . ALA D 4 148 ? 93.76980 130.45480 66.19060 1.000 26.93381 148 ALA F O 1
ATOM 8097 N N . GLU D 4 149 ? 94.49280 129.32780 64.37560 1.000 39.99651 149 GLU F N 1
ATOM 8098 C CA . GLU D 4 149 ? 95.10080 130.50680 63.76660 1.000 39.99651 149 GLU F CA 1
ATOM 8099 C C . GLU D 4 149 ? 94.03380 131.46380 63.25060 1.000 39.99651 149 GLU F C 1
ATOM 8100 O O . GLU D 4 149 ? 94.14980 132.68380 63.42060 1.000 39.99651 149 GLU F O 1
ATOM 8106 N N . ALA D 4 150 ? 92.97380 130.92580 62.64660 1.000 11.71633 150 ALA F N 1
ATOM 8107 C CA . ALA D 4 150 ? 91.87780 131.73680 62.13660 1.000 11.71633 150 ALA F CA 1
ATOM 8108 C C . ALA D 4 150 ? 90.89080 132.16580 63.21560 1.000 11.71633 150 ALA F C 1
ATOM 8109 O O . ALA D 4 150 ? 90.09880 133.07980 62.97660 1.000 11.71633 150 ALA F O 1
ATOM 8111 N N . THR D 4 151 ? 90.90880 131.53080 64.38760 1.000 49.91907 151 THR F N 1
ATOM 8112 C CA . THR D 4 151 ? 90.01580 131.94180 65.46260 1.000 49.91907 151 THR F CA 1
ATOM 8113 C C . THR D 4 151 ? 90.49180 133.21880 66.14460 1.000 49.91907 151 THR F C 1
ATOM 8114 O O . THR D 4 151 ? 89.68580 133.92180 66.76060 1.000 49.91907 151 THR F O 1
ATOM 8118 N N . GLU D 4 152 ? 91.77280 133.55180 66.01860 1.000 67.18544 152 GLU F N 1
ATOM 8119 C CA . GLU D 4 152 ? 92.31780 134.75280 66.63260 1.000 67.18544 152 GLU F CA 1
ATOM 8120 C C . GLU D 4 152 ? 92.46080 135.89980 65.64760 1.000 67.18544 152 GLU F C 1
ATOM 8121 O O . GLU D 4 152 ? 92.74980 137.02480 66.06760 1.000 67.18544 152 GLU F O 1
ATOM 8127 N N . ALA D 4 153 ? 92.26680 135.64480 64.35960 1.000 43.89791 153 ALA F N 1
ATOM 8128 C CA . ALA D 4 153 ? 92.13380 136.69780 63.36760 1.000 43.89791 153 ALA F CA 1
ATOM 8129 C C . ALA D 4 153 ? 90.68080 137.05480 63.09460 1.000 43.89791 153 ALA F C 1
ATOM 8130 O O . ALA D 4 153 ? 90.41380 137.88680 62.22360 1.000 43.89791 153 ALA F O 1
ATOM 8132 N N . GLY D 4 154 ? 89.74080 136.44880 63.81460 1.000 56.19870 154 GLY F N 1
ATOM 8133 C CA . GLY D 4 154 ? 88.33680 136.75380 63.62860 1.000 56.19870 154 GLY F CA 1
ATOM 8134 C C . GLY D 4 154 ? 87.69980 136.15280 62.39960 1.000 56.19870 154 GLY F C 1
ATOM 8135 O O . GLY D 4 154 ? 86.63680 136.61780 61.97860 1.000 56.19870 154 GLY F O 1
ATOM 8136 N N . LEU D 4 155 ? 88.30480 135.12380 61.81160 1.000 23.97630 155 LEU F N 1
ATOM 8137 C CA . LEU D 4 155 ? 87.74080 134.47180 60.63960 1.000 23.97630 155 LEU F CA 1
ATOM 8138 C C . LEU D 4 155 ? 86.87980 133.26880 61.00160 1.000 23.97630 155 LEU F C 1
ATOM 8139 O O . LEU D 4 155 ? 86.28680 132.65580 60.11060 1.000 23.97630 155 LEU F O 1
ATOM 8144 N N . LEU D 4 156 ? 86.80680 132.91980 62.28260 1.000 28.24991 156 LEU F N 1
ATOM 8145 C CA . LEU D 4 156 ? 85.97180 131.83580 62.77260 1.000 28.24991 156 LEU F CA 1
ATOM 8146 C C . LEU D 4 156 ? 85.39280 132.24680 64.11760 1.000 28.24991 156 LEU F C 1
ATOM 8147 O O . LEU D 4 156 ? 85.89580 133.15680 64.78060 1.000 28.24991 156 LEU F O 1
ATOM 8152 N N . GLY D 4 157 ? 84.32480 131.57580 64.51360 1.000 31.04463 157 GLY F N 1
ATOM 8153 C CA . GLY D 4 157 ? 83.67480 131.85680 65.78160 1.000 31.04463 157 GLY F CA 1
ATOM 8154 C C . GLY D 4 157 ? 82.42480 132.70080 65.58260 1.000 31.04463 157 GLY F C 1
ATOM 8155 O O . GLY D 4 157 ? 81.60680 132.40880 64.71560 1.000 31.04463 157 GLY F O 1
ATOM 8156 N N . LYS D 4 158 ? 82.28280 133.74680 66.39160 1.000 29.88417 158 LYS F N 1
ATOM 8157 C CA . LYS D 4 158 ? 81.09880 134.59280 66.37360 1.000 29.88417 158 LYS F CA 1
ATOM 8158 C C . LYS D 4 158 ? 81.42480 135.95180 65.76760 1.000 29.88417 158 LYS F C 1
ATOM 8159 O O . LYS D 4 158 ? 82.51180 136.49280 65.99960 1.000 29.88417 158 LYS F O 1
ATOM 8165 N N . ASN D 4 159 ? 80.45980 136.48580 65.00960 1.000 64.15116 159 ASN F N 1
ATOM 8166 C CA . ASN D 4 159 ? 80.52680 137.77980 64.31460 1.000 64.15116 159 ASN F CA 1
ATOM 8167 C C . ASN D 4 159 ? 81.75280 137.86680 63.39960 1.000 64.15116 159 ASN F C 1
ATOM 8168 O O . ASN D 4 159 ? 82.61680 138.73280 63.54760 1.000 64.15116 159 ASN F O 1
ATOM 8173 N N . ILE D 4 160 ? 81.82780 136.90480 62.47960 1.000 20.65291 160 ILE F N 1
ATOM 8174 C CA . ILE D 4 160 ? 82.93280 136.79380 61.53060 1.000 20.65291 160 ILE F CA 1
ATOM 8175 C C . ILE D 4 160 ? 82.90280 137.98380 60.57860 1.000 20.65291 160 ILE F C 1
ATOM 8176 O O . ILE D 4 160 ? 81.90680 138.19680 59.87660 1.000 20.65291 160 ILE F O 1
ATOM 8181 N N . MET D 4 161 ? 83.96980 138.79780 60.61760 1.000 92.95389 161 MET F N 1
ATOM 8182 C CA . MET D 4 161 ? 84.20180 139.96180 59.74360 1.000 92.95389 161 MET F CA 1
ATOM 8183 C C . MET D 4 161 ? 83.13080 141.03780 59.92460 1.000 92.95389 161 MET F C 1
ATOM 8184 O O . MET D 4 161 ? 82.81180 141.77380 58.98860 1.000 92.95389 161 MET F O 1
ATOM 8189 N N . GLY D 4 162 ? 82.55380 141.13280 61.12260 1.000 46.94453 162 GLY F N 1
ATOM 8190 C CA . GLY D 4 162 ? 81.56380 142.14480 61.41660 1.000 46.94453 162 GLY F CA 1
ATOM 8191 C C . GLY D 4 162 ? 80.14580 141.79280 61.02760 1.000 46.94453 162 GLY F C 1
ATOM 8192 O O . GLY D 4 162 ? 79.20780 142.42280 61.53160 1.000 46.94453 162 GLY F O 1
ATOM 8193 N N . THR D 4 163 ? 79.95180 140.80780 60.15360 1.000 81.41820 163 THR F N 1
ATOM 8194 C CA . THR D 4 163 ? 78.61980 140.35880 59.78860 1.000 81.41820 163 THR F CA 1
ATOM 8195 C C . THR D 4 163 ? 77.99480 139.55480 60.92860 1.000 81.41820 163 THR F C 1
ATOM 8196 O O . THR D 4 163 ? 78.66280 139.13880 61.87660 1.000 81.41820 163 THR F O 1
ATOM 8200 N N . GLY D 4 164 ? 76.68980 139.31480 60.80960 1.000 54.44773 164 GLY F N 1
ATOM 8201 C CA . GLY D 4 164 ? 75.94480 138.55480 61.80060 1.000 54.44773 164 GLY F CA 1
ATOM 8202 C C . GLY D 4 164 ? 76.24880 137.06880 61.83460 1.000 54.44773 164 GLY F C 1
ATOM 8203 O O . GLY D 4 164 ? 75.80080 136.39080 62.76560 1.000 54.44773 164 GLY F O 1
ATOM 8204 N N . PHE D 4 165 ? 76.94680 136.55180 60.82460 1.000 26.96501 165 PHE F N 1
ATOM 8205 C CA . PHE D 4 165 ? 77.23780 135.12780 60.70460 1.000 26.96501 165 PHE F CA 1
ATOM 8206 C C . PHE D 4 165 ? 78.14780 134.63280 61.82660 1.000 26.96501 165 PHE F C 1
ATOM 8207 O O . PHE D 4 165 ? 79.19080 135.22880 62.10860 1.000 26.96501 165 PHE F O 1
ATOM 8215 N N . ASP D 4 166 ? 77.74680 133.53680 62.46360 1.000 77.64308 166 ASP F N 1
ATOM 8216 C CA . ASP D 4 166 ? 78.54380 132.89080 63.49960 1.000 77.64308 166 ASP F CA 1
ATOM 8217 C C . ASP D 4 166 ? 78.71380 131.42580 63.12660 1.000 77.64308 166 ASP F C 1
ATOM 8218 O O . ASP D 4 166 ? 77.73080 130.68280 63.07060 1.000 77.64308 166 ASP F O 1
ATOM 8223 N N . PHE D 4 167 ? 79.95580 131.01480 62.87360 1.000 7.43760 167 PHE F N 1
ATOM 8224 C CA . PHE D 4 167 ? 80.27580 129.66980 62.40860 1.000 7.43760 167 PHE F CA 1
ATOM 8225 C C . PHE D 4 167 ? 81.39280 129.08780 63.25560 1.000 7.43760 167 PHE F C 1
ATOM 8226 O O . PHE D 4 167 ? 82.39880 129.75980 63.50360 1.000 7.43760 167 PHE F O 1
ATOM 8234 N N . GLU D 4 168 ? 81.22580 127.84180 63.69160 1.000 30.49730 168 GLU F N 1
ATOM 8235 C CA . GLU D 4 168 ? 82.22980 127.17380 64.50860 1.000 30.49730 168 GLU F CA 1
ATOM 8236 C C . GLU D 4 168 ? 82.60780 125.84680 63.86260 1.000 30.49730 168 GLU F C 1
ATOM 8237 O O . GLU D 4 168 ? 81.74480 124.99980 63.61860 1.000 30.49730 168 GLU F O 1
ATOM 8243 N N . LEU D 4 169 ? 83.89780 125.67980 63.58360 1.000 10.18840 169 LEU F N 1
ATOM 8244 C CA . LEU D 4 169 ? 84.42980 124.54580 62.84060 1.000 10.18840 169 LEU F CA 1
ATOM 8245 C C . LEU D 4 169 ? 85.07480 123.51980 63.76860 1.000 10.18840 169 LEU F C 1
ATOM 8246 O O . LEU D 4 169 ? 85.72780 123.88380 64.74960 1.000 10.18840 169 LEU F O 1
ATOM 8251 N N . PHE D 4 170 ? 84.90380 122.23380 63.44360 1.000 6.27397 170 PHE F N 1
ATOM 8252 C CA . PHE D 4 170 ? 85.45880 121.14280 64.23560 1.000 6.27397 170 PHE F CA 1
ATOM 8253 C C . PHE D 4 170 ? 86.18180 120.12280 63.36460 1.000 6.27397 170 PHE F C 1
ATOM 8254 O O . PHE D 4 170 ? 85.84980 119.92980 62.19260 1.000 6.27397 170 PHE F O 1
ATOM 8262 N N . VAL D 4 171 ? 87.18280 119.47680 63.96060 1.000 15.27414 171 VAL F N 1
ATOM 8263 C CA . VAL D 4 171 ? 87.89180 118.34580 63.36560 1.000 15.27414 171 VAL F CA 1
ATOM 8264 C C . VAL D 4 171 ? 87.71080 117.14480 64.28060 1.000 15.27414 171 VAL F C 1
ATOM 8265 O O . VAL D 4 171 ? 88.10380 117.18680 65.45260 1.000 15.27414 171 VAL F O 1
ATOM 8269 N N . HIS D 4 172 ? 87.11780 116.08080 63.75360 1.000 40.62856 172 HIS F N 1
ATOM 8270 C CA . HIS D 4 172 ? 86.94280 114.83480 64.48860 1.000 40.62856 172 HIS F CA 1
ATOM 8271 C C . HIS D 4 172 ? 87.51080 113.68980 63.66460 1.000 40.62856 172 HIS F C 1
ATOM 8272 O O . HIS D 4 172 ? 87.11180 113.49280 62.51260 1.000 40.62856 172 HIS F O 1
ATOM 8279 N N . THR D 4 173 ? 88.45580 112.95780 64.24360 1.000 24.16003 173 THR F N 1
ATOM 8280 C CA . THR D 4 173 ? 89.13380 111.88580 63.53360 1.000 24.16003 173 THR F CA 1
ATOM 8281 C C . THR D 4 173 ? 88.31980 110.59580 63.56460 1.000 24.16003 173 THR F C 1
ATOM 8282 O O . THR D 4 173 ? 87.55080 110.33880 64.49360 1.000 24.16003 173 THR F O 1
ATOM 8286 N N . GLY D 4 174 ? 88.49180 109.78380 62.51660 1.000 11.32674 174 GLY F N 1
ATOM 8287 C CA . GLY D 4 174 ? 87.73380 108.56080 62.36660 1.000 11.32674 174 GLY F CA 1
ATOM 8288 C C . GLY D 4 174 ? 88.37680 107.35880 63.02960 1.000 11.32674 174 GLY F C 1
ATOM 8289 O O . GLY D 4 174 ? 89.48580 107.41680 63.55360 1.000 11.32674 174 GLY F O 1
ATOM 8290 N N . ALA D 4 175 ? 87.63180 106.25580 63.02160 1.000 10.18840 175 ALA F N 1
ATOM 8291 C CA . ALA D 4 175 ? 88.05480 105.00980 63.64360 1.000 10.18840 175 ALA F CA 1
ATOM 8292 C C . ALA D 4 175 ? 88.34680 103.89780 62.63360 1.000 10.18840 175 ALA F C 1
ATOM 8293 O O . ALA D 4 175 ? 88.53680 102.74780 63.03760 1.000 10.18840 175 ALA F O 1
ATOM 8295 N N . GLY D 4 176 ? 88.33980 104.19880 61.33360 1.000 21.45952 176 GLY F N 1
ATOM 8296 C CA . GLY D 4 176 ? 88.83580 103.26580 60.33260 1.000 21.45952 176 GLY F CA 1
ATOM 8297 C C . GLY D 4 176 ? 87.90280 102.28680 59.64060 1.000 21.45952 176 GLY F C 1
ATOM 8298 O O . GLY D 4 176 ? 88.15080 101.08080 59.67660 1.000 21.45952 176 GLY F O 1
ATOM 8299 N N . ARG D 4 177 ? 86.82580 102.76780 59.02460 1.000 10.18840 177 ARG F N 1
ATOM 8300 C CA . ARG D 4 177 ? 85.99380 101.94380 58.15460 1.000 10.18840 177 ARG F CA 1
ATOM 8301 C C . ARG D 4 177 ? 85.75480 102.67680 56.84060 1.000 10.18840 177 ARG F C 1
ATOM 8302 O O . ARG D 4 177 ? 85.50480 103.88480 56.83960 1.000 10.18840 177 ARG F O 1
ATOM 8310 N N . TYR D 4 178 ? 85.86280 101.94580 55.72460 1.000 10.18840 178 TYR F N 1
ATOM 8311 C CA . TYR D 4 178 ? 85.75380 102.55280 54.39660 1.000 10.18840 178 TYR F CA 1
ATOM 8312 C C . TYR D 4 178 ? 84.33380 103.04280 54.11660 1.000 10.18840 178 TYR F C 1
ATOM 8313 O O . TYR D 4 178 ? 84.15480 104.05280 53.42860 1.000 10.18840 178 TYR F O 1
ATOM 8322 N N . ILE D 4 179 ? 83.31980 102.39280 54.70060 1.000 10.18840 179 ILE F N 1
ATOM 8323 C CA . ILE D 4 179 ? 81.92780 102.77080 54.46960 1.000 10.18840 179 ILE F CA 1
ATOM 8324 C C . ILE D 4 179 ? 81.55980 104.09480 55.13260 1.000 10.18840 179 ILE F C 1
ATOM 8325 O O . ILE D 4 179 ? 80.56080 104.70980 54.75560 1.000 10.18840 179 ILE F O 1
ATOM 8330 N N . CYS D 4 180 ? 82.40680 104.61180 56.02960 1.000 23.27890 180 CYS F N 1
ATOM 8331 C CA . CYS D 4 180 ? 82.22680 105.95580 56.56960 1.000 23.27890 180 CYS F CA 1
ATOM 8332 C C . CYS D 4 180 ? 82.38480 107.06080 55.52660 1.000 23.27890 180 CYS F C 1
ATOM 8333 O O . CYS D 4 180 ? 81.96280 108.18580 55.78460 1.000 23.27890 180 CYS F O 1
ATOM 8336 N N . GLY D 4 181 ? 82.97480 106.78080 54.36260 1.000 10.18840 181 GLY F N 1
ATOM 8337 C CA . GLY D 4 181 ? 82.99380 107.77280 53.30360 1.000 10.18840 181 GLY F CA 1
ATOM 8338 C C . GLY D 4 181 ? 81.69380 107.91780 52.54660 1.000 10.18840 181 GLY F C 1
ATOM 8339 O O . GLY D 4 181 ? 81.48480 108.94780 51.89960 1.000 10.18840 181 GLY F O 1
ATOM 8340 N N . GLU D 4 182 ? 80.83280 106.89980 52.59260 1.000 10.18840 182 GLU F N 1
ATOM 8341 C CA . GLU D 4 182 ? 79.47280 107.02180 52.08160 1.000 10.18840 182 GLU F CA 1
ATOM 8342 C C . GLU D 4 182 ? 78.71880 108.05480 52.90660 1.000 10.18840 182 GLU F C 1
ATOM 8343 O O . GLU D 4 182 ? 78.78280 108.03780 54.13760 1.000 10.18840 182 GLU F O 1
ATOM 8349 N N . GLU D 4 183 ? 78.00780 108.95380 52.21560 1.000 21.65054 183 GLU F N 1
ATOM 8350 C CA . GLU D 4 183 ? 77.57680 110.20980 52.82660 1.000 21.65054 183 GLU F CA 1
ATOM 8351 C C . GLU D 4 183 ? 76.48080 110.00580 53.86660 1.000 21.65054 183 GLU F C 1
ATOM 8352 O O . GLU D 4 183 ? 76.45880 110.70380 54.88460 1.000 21.65054 183 GLU F O 1
ATOM 8358 N N . THR D 4 184 ? 75.57780 109.05180 53.64760 1.000 10.18840 184 THR F N 1
ATOM 8359 C CA . THR D 4 184 ? 74.59580 108.76880 54.68560 1.000 10.18840 184 THR F CA 1
ATOM 8360 C C . THR D 4 184 ? 75.20680 107.96780 55.82760 1.000 10.18840 184 THR F C 1
ATOM 8361 O O . THR D 4 184 ? 74.80480 108.13980 56.98060 1.000 10.18840 184 THR F O 1
ATOM 8365 N N . ALA D 4 185 ? 76.19280 107.12080 55.53760 1.000 10.18840 185 ALA F N 1
ATOM 8366 C CA . ALA D 4 185 ? 76.88380 106.41180 56.60460 1.000 10.18840 185 ALA F CA 1
ATOM 8367 C C . ALA D 4 185 ? 77.89080 107.29180 57.33160 1.000 10.18840 185 ALA F C 1
ATOM 8368 O O . ALA D 4 185 ? 78.26680 106.96880 58.46160 1.000 10.18840 185 ALA F O 1
ATOM 8370 N N . LEU D 4 186 ? 78.30180 108.41080 56.72660 1.000 10.18840 186 LEU F N 1
ATOM 8371 C CA . LEU D 4 186 ? 79.12780 109.37880 57.43560 1.000 10.18840 186 LEU F CA 1
ATOM 8372 C C . LEU D 4 186 ? 78.31280 110.09480 58.49460 1.000 10.18840 186 LEU F C 1
ATOM 8373 O O . LEU D 4 186 ? 78.83580 110.42580 59.56160 1.000 10.18840 186 LEU F O 1
ATOM 8378 N N . ILE D 4 187 ? 77.03280 110.32780 58.20460 1.000 10.18840 187 ILE F N 1
ATOM 8379 C CA . ILE D 4 187 ? 76.13780 110.99580 59.13860 1.000 10.18840 187 ILE F CA 1
ATOM 8380 C C . ILE D 4 187 ? 75.88180 110.10880 60.35260 1.000 10.18840 187 ILE F C 1
ATOM 8381 O O . ILE D 4 187 ? 75.86380 110.58380 61.49460 1.000 10.18840 187 ILE F O 1
ATOM 8386 N N . ASN D 4 188 ? 75.78580 108.79780 60.13460 1.000 10.18840 188 ASN F N 1
ATOM 8387 C CA . ASN D 4 188 ? 75.56680 107.87080 61.23960 1.000 10.18840 188 ASN F CA 1
ATOM 8388 C C . ASN D 4 188 ? 76.82980 107.70980 62.07960 1.000 10.18840 188 ASN F C 1
ATOM 8389 O O . ASN D 4 188 ? 76.75280 107.58380 63.30560 1.000 10.18840 188 ASN F O 1
ATOM 8394 N N . SER D 4 189 ? 77.99680 107.71580 61.43060 1.000 10.18840 189 SER F N 1
ATOM 8395 C CA . SER D 4 189 ? 79.27280 107.69080 62.14260 1.000 10.18840 189 SER F CA 1
ATOM 8396 C C . SER D 4 189 ? 79.49580 108.96280 62.95260 1.000 10.18840 189 SER F C 1
ATOM 8397 O O . SER D 4 189 ? 80.05380 108.90880 64.05460 1.000 10.18840 189 SER F O 1
ATOM 8400 N N . LEU D 4 190 ? 79.09580 110.11480 62.40560 1.000 10.18840 190 LEU F N 1
ATOM 8401 C CA . LEU D 4 190 ? 79.18780 111.38180 63.12760 1.000 10.18840 190 LEU F CA 1
ATOM 8402 C C . LEU D 4 190 ? 78.27880 111.40080 64.34860 1.000 10.18840 190 LEU F C 1
ATOM 8403 O O . LEU D 4 190 ? 78.64780 111.93480 65.39860 1.000 10.18840 190 LEU F O 1
ATOM 8408 N N . GLU D 4 191 ? 77.09780 110.79280 64.23460 1.000 10.18840 191 GLU F N 1
ATOM 8409 C CA . GLU D 4 191 ? 76.14280 110.67880 65.33160 1.000 10.18840 191 GLU F CA 1
ATOM 8410 C C . GLU D 4 191 ? 76.58380 109.70980 66.42260 1.000 10.18840 191 GLU F C 1
ATOM 8411 O O . GLU D 4 191 ? 75.90780 109.61880 67.44960 1.000 10.18840 191 GLU F O 1
ATOM 8417 N N . GLY D 4 192 ? 77.66780 108.96980 66.22360 1.000 4.09498 192 GLY F N 1
ATOM 8418 C CA . GLY D 4 192 ? 78.08980 108.00180 67.20860 1.000 4.09498 192 GLY F CA 1
ATOM 8419 C C . GLY D 4 192 ? 77.40280 106.66180 67.11560 1.000 4.09498 192 GLY F C 1
ATOM 8420 O O . GLY D 4 192 ? 77.21180 105.99780 68.13660 1.000 4.09498 192 GLY F O 1
ATOM 8421 N N . ARG D 4 193 ? 77.02980 106.24380 65.91560 1.000 10.18840 193 ARG F N 1
ATOM 8422 C CA . ARG D 4 193 ? 76.36780 104.97780 65.66160 1.000 10.18840 193 ARG F CA 1
ATOM 8423 C C . ARG D 4 193 ? 77.24180 104.10880 64.76960 1.000 10.18840 193 ARG F C 1
ATOM 8424 O O . ARG D 4 193 ? 78.25980 104.55880 64.23660 1.000 10.18840 193 ARG F O 1
ATOM 8432 N N . ARG D 4 194 ? 76.87680 102.82980 64.68560 1.000 10.18840 194 ARG F N 1
ATOM 8433 C CA . ARG D 4 194 ? 77.44980 101.95580 63.67060 1.000 10.18840 194 ARG F CA 1
ATOM 8434 C C . ARG D 4 194 ? 77.16580 102.52780 62.28460 1.000 10.18840 194 ARG F C 1
ATOM 8435 O O . ARG D 4 194 ? 76.03780 102.92480 61.98060 1.000 10.18840 194 ARG F O 1
ATOM 8443 N N . ALA D 4 195 ? 78.19380 102.57180 61.43960 1.000 10.18840 195 ALA F N 1
ATOM 8444 C CA . ALA D 4 195 ? 78.13880 103.32880 60.18660 1.000 10.18840 195 ALA F CA 1
ATOM 8445 C C . ALA D 4 195 ? 77.41280 102.56480 59.07260 1.000 10.18840 195 ALA F C 1
ATOM 8446 O O . ALA D 4 195 ? 77.97280 102.25680 58.02360 1.000 10.18840 195 ALA F O 1
ATOM 8448 N N . ASN D 4 196 ? 76.14180 102.25580 59.31660 1.000 10.18840 196 ASN F N 1
ATOM 8449 C CA . ASN D 4 196 ? 75.27080 101.82080 58.24160 1.000 10.18840 196 ASN F CA 1
ATOM 8450 C C . ASN D 4 196 ? 74.87780 103.01180 57.37160 1.000 10.18840 196 ASN F C 1
ATOM 8451 O O . ASN D 4 196 ? 74.74680 104.13280 57.86460 1.000 10.18840 196 ASN F O 1
ATOM 8456 N N . PRO D 4 197 ? 74.68680 102.79680 56.07360 1.000 10.18840 197 PRO F N 1
ATOM 8457 C CA . PRO D 4 197 ? 74.07180 103.82980 55.23860 1.000 10.18840 197 PRO F CA 1
ATOM 8458 C C . PRO D 4 197 ? 72.58280 103.94680 55.52660 1.000 10.18840 197 PRO F C 1
ATOM 8459 O O . PRO D 4 197 ? 71.96880 103.09580 56.17160 1.000 10.18840 197 PRO F O 1
ATOM 8463 N N . ARG D 4 198 ? 72.00280 105.03480 55.03560 1.000 10.18840 198 ARG F N 1
ATOM 8464 C CA . ARG D 4 198 ? 70.57380 105.28080 55.13160 1.000 10.18840 198 ARG F CA 1
ATOM 8465 C C . ARG D 4 198 ? 69.93180 105.19880 53.75560 1.000 10.18840 198 ARG F C 1
ATOM 8466 O O . ARG D 4 198 ? 70.58380 105.41280 52.73160 1.000 10.18840 198 ARG F O 1
ATOM 8474 N N . SER D 4 199 ? 68.64380 104.88280 53.74760 1.000 10.18840 199 SER F N 1
ATOM 8475 C CA . SER D 4 199 ? 67.88880 104.80780 52.50560 1.000 10.18840 199 SER F CA 1
ATOM 8476 C C . SER D 4 199 ? 67.51080 106.20580 52.03260 1.000 10.18840 199 SER F C 1
ATOM 8477 O O . SER D 4 199 ? 67.05380 107.03680 52.82060 1.000 10.18840 199 SER F O 1
ATOM 8480 N N . LYS D 4 200 ? 67.72780 106.47180 50.75060 1.000 33.63990 200 LYS F N 1
ATOM 8481 C CA . LYS D 4 200 ? 67.25280 107.70380 50.14660 1.000 33.63990 200 LYS F CA 1
ATOM 8482 C C . LYS D 4 200 ? 66.12680 107.36880 49.18660 1.000 33.63990 200 LYS F C 1
ATOM 8483 O O . LYS D 4 200 ? 66.27080 106.42480 48.39960 1.000 33.63990 200 LYS F O 1
ATOM 8489 N N . PRO D 4 201 ? 64.98980 108.08880 49.20760 1.000 24.73917 201 PRO F N 1
ATOM 8490 C CA . PRO D 4 201 ? 64.55380 109.22680 50.03060 1.000 24.73917 201 PRO F CA 1
ATOM 8491 C C . PRO D 4 201 ? 64.24880 108.87180 51.49860 1.000 24.73917 201 PRO F C 1
ATOM 8492 O O . PRO D 4 201 ? 63.92480 107.71880 51.76960 1.000 24.73917 201 PRO F O 1
ATOM 8496 N N . PRO D 4 202 ? 64.34180 109.84280 52.43060 1.000 21.04543 202 PRO F N 1
ATOM 8497 C CA . PRO D 4 202 ? 64.67380 111.27080 52.31560 1.000 21.04543 202 PRO F CA 1
ATOM 8498 C C . PRO D 4 202 ? 66.15680 111.54680 52.10960 1.000 21.04543 202 PRO F C 1
ATOM 8499 O O . PRO D 4 202 ? 66.99880 110.69280 52.37060 1.000 21.04543 202 PRO F O 1
ATOM 8503 N N . PHE D 4 203 ? 66.45280 112.71880 51.63660 1.000 17.39907 203 PHE F N 1
ATOM 8504 C CA . PHE D 4 203 ? 67.81480 113.14580 51.38560 1.000 17.39907 203 PHE F CA 1
ATOM 8505 C C . PHE D 4 203 ? 68.35480 113.87980 52.60660 1.000 17.39907 203 PHE F C 1
ATOM 8506 O O . PHE D 4 203 ? 67.57880 114.38980 53.41960 1.000 17.39907 203 PHE F O 1
ATOM 8514 N N . PRO D 4 204 ? 69.68380 113.92380 52.79460 1.000 10.18840 204 PRO F N 1
ATOM 8515 C CA . PRO D 4 204 ? 70.23280 114.62780 53.96960 1.000 10.18840 204 PRO F CA 1
ATOM 8516 C C . PRO D 4 204 ? 70.04080 116.13080 53.93860 1.000 10.18840 204 PRO F C 1
ATOM 8517 O O . PRO D 4 204 ? 70.17780 116.76680 54.98960 1.000 10.18840 204 PRO F O 1
ATOM 8521 N N . ALA D 4 205 ? 69.77680 116.71180 52.75960 1.000 15.83505 205 ALA F N 1
ATOM 8522 C CA . ALA D 4 205 ? 69.41080 118.12080 52.64460 1.000 15.83505 205 ALA F CA 1
ATOM 8523 C C . ALA D 4 205 ? 68.18080 118.47980 53.47460 1.000 15.83505 205 ALA F C 1
ATOM 8524 O O . ALA D 4 205 ? 68.08380 119.60480 53.96760 1.000 15.83505 205 ALA F O 1
ATOM 8526 N N . THR D 4 206 ? 67.24980 117.54480 53.66260 1.000 6.05617 206 THR F N 1
ATOM 8527 C CA . THR D 4 206 ? 66.10780 117.76180 54.53960 1.000 6.05617 206 THR F CA 1
ATOM 8528 C C . THR D 4 206 ? 66.29580 117.09680 55.89860 1.000 6.05617 206 THR F C 1
ATOM 8529 O O . THR D 4 206 ? 66.12680 117.74480 56.93160 1.000 6.05617 206 THR F O 1
ATOM 8533 N N . SER D 4 207 ? 66.65080 115.81280 55.91660 1.000 30.19509 207 SER F N 1
ATOM 8534 C CA . SER D 4 207 ? 66.82180 115.04980 57.15260 1.000 30.19509 207 SER F CA 1
ATOM 8535 C C . SER D 4 207 ? 68.21280 114.41980 57.18160 1.000 30.19509 207 SER F C 1
ATOM 8536 O O . SER D 4 207 ? 68.42180 113.33580 56.62860 1.000 30.19509 207 SER F O 1
ATOM 8539 N N . GLY D 4 208 ? 69.15580 115.08680 57.83960 1.000 10.18840 208 GLY F N 1
ATOM 8540 C CA . GLY D 4 208 ? 70.51680 114.59580 57.92960 1.000 10.18840 208 GLY F CA 1
ATOM 8541 C C . GLY D 4 208 ? 70.98280 114.33980 59.34860 1.000 10.18840 208 GLY F C 1
ATOM 8542 O O . GLY D 4 208 ? 70.40080 113.51580 60.05860 1.000 10.18840 208 GLY F O 1
ATOM 8543 N N . ALA D 4 209 ? 72.06180 115.01480 59.74860 1.000 10.18840 209 ALA F N 1
ATOM 8544 C CA . ALA D 4 209 ? 72.65580 114.82580 61.06960 1.000 10.18840 209 ALA F CA 1
ATOM 8545 C C . ALA D 4 209 ? 71.72280 115.33580 62.16060 1.000 10.18840 209 ALA F C 1
ATOM 8546 O O . ALA D 4 209 ? 71.35880 116.51480 62.16460 1.000 10.18840 209 ALA F O 1
ATOM 8548 N N . TRP D 4 210 ? 71.35980 114.43180 63.08060 1.000 10.18840 210 TRP F N 1
ATOM 8549 C CA . TRP D 4 210 ? 70.42780 114.67480 64.18960 1.000 10.18840 210 TRP F CA 1
ATOM 8550 C C . TRP D 4 210 ? 69.08480 115.21380 63.69860 1.000 10.18840 210 TRP F C 1
ATOM 8551 O O . TRP D 4 210 ? 68.46480 116.06580 64.33560 1.000 10.18840 210 TRP F O 1
ATOM 8562 N N . GLY D 4 211 ? 68.63680 114.68880 62.55560 1.000 3.13442 211 GLY F N 1
ATOM 8563 C CA . GLY D 4 211 ? 67.40080 115.10580 61.91360 1.000 3.13442 211 GLY F CA 1
ATOM 8564 C C . GLY D 4 211 ? 67.36080 116.56380 61.52260 1.000 3.13442 211 GLY F C 1
ATOM 8565 O O . GLY D 4 211 ? 66.29380 117.17680 61.55560 1.000 3.13442 211 GLY F O 1
ATOM 8566 N N . LYS D 4 212 ? 68.49280 117.12880 61.13860 1.000 10.18840 212 LYS F N 1
ATOM 8567 C CA . LYS D 4 212 ? 68.61480 118.52080 60.75060 1.000 10.18840 212 LYS F CA 1
ATOM 8568 C C . LYS D 4 212 ? 69.05080 118.56680 59.29560 1.000 10.18840 212 LYS F C 1
ATOM 8569 O O . LYS D 4 212 ? 69.57280 117.57580 58.77660 1.000 10.18840 212 LYS F O 1
ATOM 8575 N N . PRO D 4 213 ? 68.76380 119.65580 58.58360 1.000 10.18840 213 PRO F N 1
ATOM 8576 C CA . PRO D 4 213 ? 69.28080 119.80680 57.21560 1.000 10.18840 213 PRO F CA 1
ATOM 8577 C C . PRO D 4 213 ? 70.80680 119.78380 57.16360 1.000 10.18840 213 PRO F C 1
ATOM 8578 O O . PRO D 4 213 ? 71.48380 120.49580 57.90360 1.000 10.18840 213 PRO F O 1
ATOM 8582 N N . THR D 4 214 ? 71.33880 118.94780 56.27760 1.000 10.18840 214 THR F N 1
ATOM 8583 C CA . THR D 4 214 ? 72.76980 118.66280 56.24460 1.000 10.18840 214 THR F CA 1
ATOM 8584 C C . THR D 4 214 ? 73.29080 118.56380 54.80460 1.000 10.18840 214 THR F C 1
ATOM 8585 O O . THR D 4 214 ? 72.62280 118.00880 53.94060 1.000 10.18840 214 THR F O 1
ATOM 8596 N N . VAL D 4 216 ? 76.76480 117.23980 52.71460 1.000 4.68817 216 VAL F N 1
ATOM 8597 C CA . VAL D 4 216 ? 78.05380 116.54980 52.74960 1.000 4.68817 216 VAL F CA 1
ATOM 8598 C C . VAL D 4 216 ? 78.83480 116.77380 51.45760 1.000 4.68817 216 VAL F C 1
ATOM 8599 O O . VAL D 4 216 ? 78.34080 116.47580 50.37560 1.000 4.68817 216 VAL F O 1
ATOM 8603 N N . ASN D 4 217 ? 80.04880 117.31080 51.57260 1.000 13.81881 217 ASN F N 1
ATOM 8604 C CA . ASN D 4 217 ? 80.88380 117.62780 50.42160 1.000 13.81881 217 ASN F CA 1
ATOM 8605 C C . ASN D 4 217 ? 82.31780 117.16480 50.62560 1.000 13.81881 217 ASN F C 1
ATOM 8606 O O . ASN D 4 217 ? 82.84480 117.22280 51.73860 1.000 13.81881 217 ASN F O 1
ATOM 8611 N N . ASN D 4 218 ? 82.92680 116.67380 49.54560 1.000 10.18840 218 ASN F N 1
ATOM 8612 C CA . ASN D 4 218 ? 84.32080 116.24880 49.51860 1.000 10.18840 218 ASN F CA 1
ATOM 8613 C C . ASN D 4 218 ? 85.24580 117.45680 49.74160 1.000 10.18840 218 ASN F C 1
ATOM 8614 O O . ASN D 4 218 ? 84.85680 118.60980 49.52560 1.000 10.18840 218 ASN F O 1
ATOM 8619 N N . VAL D 4 219 ? 86.46880 117.16880 50.21960 1.000 10.18840 219 VAL F N 1
ATOM 8620 C CA . VAL D 4 219 ? 87.48780 118.18880 50.49160 1.000 10.18840 219 VAL F CA 1
ATOM 8621 C C . VAL D 4 219 ? 87.82780 118.98080 49.23460 1.000 10.18840 219 VAL F C 1
ATOM 8622 O O . VAL D 4 219 ? 87.88680 120.21480 49.25860 1.000 10.18840 219 VAL F O 1
ATOM 8626 N N . GLU D 4 220 ? 88.04380 118.28080 48.11860 1.000 32.29916 220 GLU F N 1
ATOM 8627 C CA . GLU D 4 220 ? 88.45680 118.94380 46.88460 1.000 32.29916 220 GLU F CA 1
ATOM 8628 C C . GLU D 4 220 ? 87.32680 119.76380 46.27160 1.000 32.29916 220 GLU F C 1
ATOM 8629 O O . GLU D 4 220 ? 87.59380 120.75680 45.58560 1.000 32.29916 220 GLU F O 1
ATOM 8635 N N . THR D 4 221 ? 86.07180 119.36080 46.49960 1.000 10.18840 221 THR F N 1
ATOM 8636 C CA . THR D 4 221 ? 84.93380 120.17880 46.08760 1.000 10.18840 221 THR F CA 1
ATOM 8637 C C . THR D 4 221 ? 84.91080 121.50880 46.82960 1.000 10.18840 221 THR F C 1
ATOM 8638 O O . THR D 4 221 ? 84.66480 122.55980 46.22760 1.000 10.18840 221 THR F O 1
ATOM 8642 N N . LEU D 4 222 ? 85.19580 121.48280 48.13260 1.000 12.48021 222 LEU F N 1
ATOM 8643 C CA . LEU D 4 222 ? 85.13780 122.69880 48.93460 1.000 12.48021 222 LEU F CA 1
ATOM 8644 C C . LEU D 4 222 ? 86.28880 123.64180 48.61360 1.000 12.48021 222 LEU F C 1
ATOM 8645 O O . LEU D 4 222 ? 86.12980 124.86180 48.71460 1.000 12.48021 222 LEU F O 1
ATOM 8650 N N . CYS D 4 223 ? 87.44580 123.09780 48.22860 1.000 29.62952 223 CYS F N 1
ATOM 8651 C CA . CYS D 4 223 ? 88.59780 123.92080 47.87660 1.000 29.62952 223 CYS F CA 1
ATOM 8652 C C . CYS D 4 223 ? 88.41980 124.67180 46.55760 1.000 29.62952 223 CYS F C 1
ATOM 8653 O O . CYS D 4 223 ? 89.09580 125.68380 46.35060 1.000 29.62952 223 CYS F O 1
ATOM 8656 N N . ASN D 4 224 ? 87.55580 124.19180 45.65360 1.000 25.20263 224 ASN F N 1
ATOM 8657 C CA . ASN D 4 224 ? 87.24780 124.94280 44.43460 1.000 25.20263 224 ASN F CA 1
ATOM 8658 C C . ASN D 4 224 ? 86.45180 126.21280 44.72460 1.000 25.20263 224 ASN F C 1
ATOM 8659 O O . ASN D 4 224 ? 86.51280 127.16780 43.94260 1.000 25.20263 224 ASN F O 1
ATOM 8664 N N . VAL D 4 225 ? 85.68280 126.20880 45.81960 1.000 9.86497 225 VAL F N 1
ATOM 8665 C CA . VAL D 4 225 ? 84.75880 127.32280 46.10360 1.000 9.86497 225 VAL F CA 1
ATOM 8666 C C . VAL D 4 225 ? 85.43680 128.67480 46.34260 1.000 9.86497 225 VAL F C 1
ATOM 8667 O O . VAL D 4 225 ? 84.91580 129.68480 45.83960 1.000 9.86497 225 VAL F O 1
ATOM 8671 N N . PRO D 4 226 ? 86.59680 128.79080 47.03360 1.000 25.64455 226 PRO F N 1
ATOM 8672 C CA . PRO D 4 226 ? 87.24780 130.11880 47.11260 1.000 25.64455 226 PRO F CA 1
ATOM 8673 C C . PRO D 4 226 ? 87.74280 130.67580 45.78960 1.000 25.64455 226 PRO F C 1
ATOM 8674 O O . PRO D 4 226 ? 87.70780 131.89680 45.60160 1.000 25.64455 226 PRO F O 1
ATOM 8678 N N . ALA D 4 227 ? 88.24480 129.81680 44.89960 1.000 61.20247 227 ALA F N 1
ATOM 8679 C CA . ALA D 4 227 ? 88.68080 130.24780 43.57360 1.000 61.20247 227 ALA F CA 1
ATOM 8680 C C . ALA D 4 227 ? 87.53880 130.85580 42.76360 1.000 61.20247 227 ALA F C 1
ATOM 8681 O O . ALA D 4 227 ? 87.74080 131.84780 42.05260 1.000 61.20247 227 ALA F O 1
ATOM 8683 N N . ILE D 4 228 ? 86.34880 130.24680 42.83260 1.000 20.63957 228 ILE F N 1
ATOM 8684 C CA . ILE D 4 228 ? 85.18080 130.72380 42.09160 1.000 20.63957 228 ILE F CA 1
ATOM 8685 C C . ILE D 4 228 ? 84.76980 132.12280 42.54260 1.000 20.63957 228 ILE F C 1
ATOM 8686 O O . ILE D 4 228 ? 84.58180 133.02580 41.72060 1.000 20.63957 228 ILE F O 1
ATOM 8691 N N . LEU D 4 229 ? 84.64480 132.32880 43.85260 1.000 34.60574 229 LEU F N 1
ATOM 8692 C CA . LEU D 4 229 ? 84.13980 133.60680 44.34960 1.000 34.60574 229 LEU F CA 1
ATOM 8693 C C . LEU D 4 229 ? 85.17280 134.72680 44.24160 1.000 34.60574 229 LEU F C 1
ATOM 8694 O O . LEU D 4 229 ? 84.80380 135.88280 44.00160 1.000 34.60574 229 LEU F O 1
ATOM 8699 N N . ALA D 4 230 ? 86.45680 134.42280 44.45060 1.000 20.99687 230 ALA F N 1
ATOM 8700 C CA . ALA D 4 230 ? 87.47680 135.46880 44.40460 1.000 20.99687 230 ALA F CA 1
ATOM 8701 C C . ALA D 4 230 ? 87.70280 135.98080 42.98460 1.000 20.99687 230 ALA F C 1
ATOM 8702 O O . ALA D 4 230 ? 87.83980 137.18980 42.77460 1.000 20.99687 230 ALA F O 1
ATOM 8704 N N . ASN D 4 231 ? 87.75480 135.07980 42.00160 1.000 61.42754 231 ASN F N 1
ATOM 8705 C CA . ASN D 4 231 ? 88.04480 135.46380 40.62160 1.000 61.42754 231 ASN F CA 1
ATOM 8706 C C . ASN D 4 231 ? 86.78680 135.71880 39.79660 1.000 61.42754 231 ASN F C 1
ATOM 8707 O O . ASN D 4 231 ? 86.76580 136.63880 38.97260 1.000 61.42754 231 ASN F O 1
ATOM 8712 N N . GLY D 4 232 ? 85.72980 134.93680 40.00060 1.000 27.51518 232 GLY F N 1
ATOM 8713 C CA . GLY D 4 232 ? 84.51680 135.11580 39.22660 1.000 27.51518 232 GLY F CA 1
ATOM 8714 C C . GLY D 4 232 ? 84.00080 133.85580 38.56160 1.000 27.51518 232 GLY F C 1
ATOM 8715 O O . GLY D 4 232 ? 84.74780 132.89780 38.34860 1.000 27.51518 232 GLY F O 1
ATOM 8716 N N . VAL D 4 233 ? 82.70280 133.85480 38.24960 1.000 41.61791 233 VAL F N 1
ATOM 8717 C CA . VAL D 4 233 ? 82.05080 132.71080 37.61760 1.000 41.61791 233 VAL F CA 1
ATOM 8718 C C . VAL D 4 233 ? 82.52080 132.56180 36.17360 1.000 41.61791 233 VAL F C 1
ATOM 8719 O O . VAL D 4 233 ? 82.58180 131.44980 35.63660 1.000 41.61791 233 VAL F O 1
ATOM 8723 N N . GLU D 4 234 ? 82.92080 133.66680 35.54260 1.000 77.05129 234 GLU F N 1
ATOM 8724 C CA . GLU D 4 234 ? 83.31680 133.64480 34.14060 1.000 77.05129 234 GLU F CA 1
ATOM 8725 C C . GLU D 4 234 ? 84.71280 133.06380 33.95160 1.000 77.05129 234 GLU F C 1
ATOM 8726 O O . GLU D 4 234 ? 84.96980 132.42480 32.92760 1.000 77.05129 234 GLU F O 1
ATOM 8732 N N . TRP D 4 235 ? 85.62280 133.30280 34.90360 1.000 49.91654 235 TRP F N 1
ATOM 8733 C CA . TRP D 4 235 ? 86.96280 132.72280 34.83160 1.000 49.91654 235 TRP F CA 1
ATOM 8734 C C . TRP D 4 235 ? 86.91380 131.20280 34.93460 1.000 49.91654 235 TRP F C 1
ATOM 8735 O O . TRP D 4 235 ? 87.62380 130.50080 34.20560 1.000 49.91654 235 TRP F O 1
ATOM 8746 N N . TYR D 4 236 ? 86.08780 130.68480 35.84860 1.000 17.35448 236 TYR F N 1
ATOM 8747 C CA . TYR D 4 236 ? 85.99680 129.24680 36.09060 1.000 17.35448 236 TYR F CA 1
ATOM 8748 C C . TYR D 4 236 ? 85.39280 128.50880 34.89960 1.000 17.35448 236 TYR F C 1
ATOM 8749 O O . TYR D 4 236 ? 85.81980 127.39480 34.57960 1.000 17.35448 236 TYR F O 1
ATOM 8758 N N . GLN D 4 237 ? 84.37780 129.10080 34.25960 1.000 65.68620 237 GLN F N 1
ATOM 8759 C CA . GLN D 4 237 ? 83.75480 128.49380 33.08560 1.000 65.68620 237 GLN F CA 1
ATOM 8760 C C . GLN D 4 237 ? 84.72380 128.40480 31.90760 1.000 65.68620 237 GLN F C 1
ATOM 8761 O O . GLN D 4 237 ? 84.69380 127.43280 31.14360 1.000 65.68620 237 GLN F O 1
ATOM 8767 N N . ASN D 4 238 ? 85.57880 129.41280 31.73660 1.000 49.20594 238 ASN F N 1
ATOM 8768 C CA . ASN D 4 238 ? 86.46980 129.49080 30.58460 1.000 49.20594 238 ASN F CA 1
ATOM 8769 C C . ASN D 4 238 ? 87.88480 128.98980 30.87160 1.000 49.20594 238 ASN F C 1
ATOM 8770 O O . ASN D 4 238 ? 88.82980 129.40880 30.19360 1.000 49.20594 238 ASN F O 1
ATOM 8775 N N . ILE D 4 239 ? 88.06380 128.10580 31.85660 1.000 51.73107 239 ILE F N 1
ATOM 8776 C CA . ILE D 4 239 ? 89.37180 127.48280 32.04160 1.000 51.73107 239 ILE F CA 1
ATOM 8777 C C . ILE D 4 239 ? 89.61180 126.44180 30.95560 1.000 51.73107 239 ILE F C 1
ATOM 8778 O O . ILE D 4 239 ? 90.62280 126.48180 30.24560 1.000 51.73107 239 ILE F O 1
ATOM 8783 N N . SER D 4 240 ? 88.67280 125.51580 30.79060 1.000 57.75633 240 SER F N 1
ATOM 8784 C CA . SER D 4 240 ? 88.72380 124.52480 29.73060 1.000 57.75633 240 SER F CA 1
ATOM 8785 C C . SER D 4 240 ? 87.50480 124.67180 28.83260 1.000 57.75633 240 SER F C 1
ATOM 8786 O O . SER D 4 240 ? 86.41580 125.03580 29.28660 1.000 57.75633 240 SER F O 1
ATOM 8789 N N . LYS D 4 241 ? 87.69880 124.38680 27.54860 1.000 61.63660 241 LYS F N 1
ATOM 8790 C CA . LYS D 4 241 ? 86.58980 124.33080 26.59860 1.000 61.63660 241 LYS F CA 1
ATOM 8791 C C . LYS D 4 241 ? 86.03080 122.90680 26.57460 1.000 61.63660 241 LYS F C 1
ATOM 8792 O O . LYS D 4 241 ? 86.16580 122.15580 25.60660 1.000 61.63660 241 LYS F O 1
ATOM 8798 N N . SER D 4 242 ? 85.40280 122.53380 27.68760 1.000 26.11549 242 SER F N 1
ATOM 8799 C CA . SER D 4 242 ? 84.92180 121.17180 27.85860 1.000 26.11549 242 SER F CA 1
ATOM 8800 C C . SER D 4 242 ? 83.63180 121.18680 28.66460 1.000 26.11549 242 SER F C 1
ATOM 8801 O O . SER D 4 242 ? 83.31480 122.15780 29.35460 1.000 26.11549 242 SER F O 1
ATOM 8804 N N . LYS D 4 243 ? 82.90480 120.06980 28.59360 1.000 77.58021 243 LYS F N 1
ATOM 8805 C CA . LYS D 4 243 ? 81.61880 119.92780 29.27060 1.000 77.58021 243 LYS F CA 1
ATOM 8806 C C . LYS D 4 243 ? 81.74280 119.81080 30.78560 1.000 77.58021 243 LYS F C 1
ATOM 8807 O O . LYS D 4 243 ? 80.72280 119.88080 31.47960 1.000 77.58021 243 LYS F O 1
ATOM 8813 N N . ASP D 4 244 ? 82.94780 119.61380 31.30660 1.000 49.41393 244 ASP F N 1
ATOM 8814 C CA . ASP D 4 244 ? 83.22380 119.60780 32.73360 1.000 49.41393 244 ASP F CA 1
ATOM 8815 C C . ASP D 4 244 ? 84.07580 120.82680 33.05460 1.000 49.41393 244 ASP F C 1
ATOM 8816 O O . ASP D 4 244 ? 85.11380 121.04080 32.42260 1.000 49.41393 244 ASP F O 1
ATOM 8821 N N . ALA D 4 245 ? 83.64680 121.61880 34.02660 1.000 38.17603 245 ALA F N 1
ATOM 8822 C CA . ALA D 4 245 ? 84.31180 122.88180 34.29860 1.000 38.17603 245 ALA F CA 1
ATOM 8823 C C . ALA D 4 245 ? 85.37980 122.72480 35.37660 1.000 38.17603 245 ALA F C 1
ATOM 8824 O O . ALA D 4 245 ? 85.35080 121.79880 36.18860 1.000 38.17603 245 ALA F O 1
ATOM 8826 N N . GLY D 4 246 ? 86.34180 123.64380 35.35860 1.000 20.61628 246 GLY F N 1
ATOM 8827 C CA . GLY D 4 246 ? 87.34680 123.71380 36.39860 1.000 20.61628 246 GLY F CA 1
ATOM 8828 C C . GLY D 4 246 ? 88.46780 122.70580 36.24860 1.000 20.61628 246 GLY F C 1
ATOM 8829 O O . GLY D 4 246 ? 88.51980 121.89480 35.32560 1.000 20.61628 246 GLY F O 1
ATOM 8830 N N . THR D 4 247 ? 89.39280 122.77480 37.19460 1.000 42.96340 247 THR F N 1
ATOM 8831 C CA . THR D 4 247 ? 90.53980 121.88480 37.22060 1.000 42.96340 247 THR F CA 1
ATOM 8832 C C . THR D 4 247 ? 90.29880 120.73880 38.19360 1.000 42.96340 247 THR F C 1
ATOM 8833 O O . THR D 4 247 ? 89.48880 120.83080 39.11860 1.000 42.96340 247 THR F O 1
ATOM 8837 N N . LYS D 4 248 ? 91.01380 119.64480 37.96260 1.000 4.93797 248 LYS F N 1
ATOM 8838 C CA . LYS D 4 248 ? 90.85980 118.43080 38.74060 1.000 4.93797 248 LYS F CA 1
ATOM 8839 C C . LYS D 4 248 ? 92.23880 117.92080 39.14760 1.000 4.93797 248 LYS F C 1
ATOM 8840 O O . LYS D 4 248 ? 93.22980 118.14580 38.45060 1.000 4.93797 248 LYS F O 1
ATOM 8846 N N . LEU D 4 249 ? 92.30280 117.24680 40.29360 1.000 18.55744 249 LEU F N 1
ATOM 8847 C CA . LEU D 4 249 ? 93.52680 116.59780 40.74960 1.000 18.55744 249 LEU F CA 1
ATOM 8848 C C . LEU D 4 249 ? 93.59680 115.21680 40.10260 1.000 18.55744 249 LEU F C 1
ATOM 8849 O O . LEU D 4 249 ? 92.93980 114.27380 40.54760 1.000 18.55744 249 LEU F O 1
ATOM 8854 N N . MET D 4 250 ? 94.37780 115.10280 39.03160 1.000 20.57797 250 MET F N 1
ATOM 8855 C CA . MET D 4 250 ? 94.53780 113.86680 38.28060 1.000 20.57797 250 MET F CA 1
ATOM 8856 C C . MET D 4 250 ? 95.94780 113.32280 38.47460 1.000 20.57797 250 MET F C 1
ATOM 8857 O O . MET D 4 250 ? 96.90580 114.08380 38.62160 1.000 20.57797 250 MET F O 1
ATOM 8862 N N . GLY D 4 251 ? 96.07780 112.00080 38.47260 1.000 12.62369 251 GLY F N 1
ATOM 8863 C CA . GLY D 4 251 ? 97.39480 111.42980 38.68460 1.000 12.62369 251 GLY F CA 1
ATOM 8864 C C . GLY D 4 251 ? 97.46780 109.99480 38.22360 1.000 12.62369 251 GLY F C 1
ATOM 8865 O O . GLY D 4 251 ? 96.46580 109.37880 37.85360 1.000 12.62369 251 GLY F O 1
ATOM 8866 N N . PHE D 4 252 ? 98.69180 109.47380 38.23360 1.000 10.18840 252 PHE F N 1
ATOM 8867 C CA . PHE D 4 252 ? 98.95680 108.07980 37.91560 1.000 10.18840 252 PHE F CA 1
ATOM 8868 C C . PHE D 4 252 ? 99.83780 107.46280 38.98960 1.000 10.18840 252 PHE F C 1
ATOM 8869 O O . PHE D 4 252 ? 100.80980 108.07080 39.43960 1.000 10.18840 252 PHE F O 1
ATOM 8877 N N . SER D 4 253 ? 99.48180 106.25180 39.39760 1.000 24.65602 253 SER F N 1
ATOM 8878 C CA . SER D 4 253 ? 100.22180 105.50380 40.39860 1.000 24.65602 253 SER F CA 1
ATOM 8879 C C . SER D 4 253 ? 100.45080 104.08880 39.89260 1.000 24.65602 253 SER F C 1
ATOM 8880 O O . SER D 4 253 ? 99.76080 103.61180 38.99060 1.000 24.65602 253 SER F O 1
ATOM 8883 N N . GLY D 4 254 ? 101.44580 103.42780 40.46660 1.000 26.57719 254 GLY F N 1
ATOM 8884 C CA . GLY D 4 254 ? 101.79180 102.09480 40.04160 1.000 26.57719 254 GLY F CA 1
ATOM 8885 C C . GLY D 4 254 ? 103.26180 102.02080 39.73360 1.000 26.57719 254 GLY F C 1
ATOM 8886 O O . GLY D 4 254 ? 104.06780 102.79680 40.25860 1.000 26.57719 254 GLY F O 1
ATOM 8887 N N . ARG D 4 255 ? 103.62980 101.04980 38.90260 1.000 50.76854 255 ARG F N 1
ATOM 8888 C CA . ARG D 4 255 ? 105.01580 100.91280 38.45860 1.000 50.76854 255 ARG F CA 1
ATOM 8889 C C . ARG D 4 255 ? 105.25280 101.77180 37.21460 1.000 50.76854 255 ARG F C 1
ATOM 8890 O O . ARG D 4 255 ? 105.46180 101.29180 36.09960 1.000 50.76854 255 ARG F O 1
ATOM 8898 N N . VAL D 4 256 ? 105.21080 103.08280 37.44360 1.000 11.43120 256 VAL F N 1
ATOM 8899 C CA . VAL D 4 256 ? 105.45280 104.10280 36.43560 1.000 11.43120 256 VAL F CA 1
ATOM 8900 C C . VAL D 4 256 ? 106.69080 104.87380 36.87260 1.000 11.43120 256 VAL F C 1
ATOM 8901 O O . VAL D 4 256 ? 107.14880 104.75280 38.01360 1.000 11.43120 256 VAL F O 1
ATOM 8905 N N . LYS D 4 257 ? 107.26980 105.61880 35.92560 1.000 24.72269 257 LYS F N 1
ATOM 8906 C CA . LYS D 4 257 ? 108.53180 106.31480 36.18060 1.000 24.72269 257 LYS F CA 1
ATOM 8907 C C . LYS D 4 257 ? 108.37880 107.41480 37.22660 1.000 24.72269 257 LYS F C 1
ATOM 8908 O O . LYS D 4 257 ? 109.22280 107.54680 38.11960 1.000 24.72269 257 LYS F O 1
ATOM 8914 N N . ASN D 4 258 ? 107.30380 108.19880 37.15260 1.000 18.18751 258 ASN F N 1
ATOM 8915 C CA . ASN D 4 258 ? 107.09680 109.33880 38.04860 1.000 18.18751 258 ASN F CA 1
ATOM 8916 C C . ASN D 4 258 ? 105.68780 109.31080 38.63660 1.000 18.18751 258 ASN F C 1
ATOM 8917 O O . ASN D 4 258 ? 104.80080 110.03580 38.16760 1.000 18.18751 258 ASN F O 1
ATOM 8922 N N . PRO D 4 259 ? 105.42480 108.43780 39.61660 1.000 12.31568 259 PRO F N 1
ATOM 8923 C CA . PRO D 4 259 ? 104.10480 108.44780 40.26660 1.000 12.31568 259 PRO F CA 1
ATOM 8924 C C . PRO D 4 259 ? 103.89980 109.72980 41.06260 1.000 12.31568 259 PRO F C 1
ATOM 8925 O O . PRO D 4 259 ? 104.81380 110.21680 41.73160 1.000 12.31568 259 PRO F O 1
ATOM 8929 N N . GLY D 4 260 ? 102.70580 110.29680 40.95360 1.000 10.18840 260 GLY F N 1
ATOM 8930 C CA . GLY D 4 260 ? 102.46080 111.57780 41.58560 1.000 10.18840 260 GLY F CA 1
ATOM 8931 C C . GLY D 4 260 ? 101.08180 112.10180 41.25460 1.000 10.18840 260 GLY F C 1
ATOM 8932 O O . GLY D 4 260 ? 100.23780 111.38980 40.71260 1.000 10.18840 260 GLY F O 1
ATOM 8933 N N . LEU D 4 261 ? 100.87180 113.37280 41.59160 1.000 15.83265 261 LEU F N 1
ATOM 8934 C CA . LEU D 4 261 ? 99.57980 114.02580 41.43360 1.000 15.83265 261 LEU F CA 1
ATOM 8935 C C . LEU D 4 261 ? 99.78680 115.42780 40.87360 1.000 15.83265 261 LEU F C 1
ATOM 8936 O O . LEU D 4 261 ? 100.62380 116.18080 41.37660 1.000 15.83265 261 LEU F O 1
ATOM 8941 N N . TRP D 4 262 ? 99.03780 115.76380 39.82460 1.000 10.18840 262 TRP F N 1
ATOM 8942 C CA . TRP D 4 262 ? 99.14080 117.05080 39.14360 1.000 10.18840 262 TRP F CA 1
ATOM 8943 C C . TRP D 4 262 ? 97.75580 117.64480 38.94260 1.000 10.18840 262 TRP F C 1
ATOM 8944 O O . TRP D 4 262 ? 96.83680 116.94280 38.51560 1.000 10.18840 262 TRP F O 1
ATOM 8955 N N . GLU D 4 263 ? 97.59680 118.92480 39.26360 1.000 26.75879 263 GLU F N 1
ATOM 8956 C CA . GLU D 4 263 ? 96.34880 119.61480 38.95760 1.000 26.75879 263 GLU F CA 1
ATOM 8957 C C . GLU D 4 263 ? 96.23780 119.83580 37.45060 1.000 26.75879 263 GLU F C 1
ATOM 8958 O O . GLU D 4 263 ? 97.12280 120.44080 36.83760 1.000 26.75879 263 GLU F O 1
ATOM 8964 N N . LEU D 4 264 ? 95.14780 119.35980 36.85860 1.000 13.33352 264 LEU F N 1
ATOM 8965 C CA . LEU D 4 264 ? 94.94080 119.40380 35.41960 1.000 13.33352 264 LEU F CA 1
ATOM 8966 C C . LEU D 4 264 ? 93.48980 119.76680 35.13860 1.000 13.33352 264 LEU F C 1
ATOM 8967 O O . LEU D 4 264 ? 92.60380 119.42380 35.92860 1.000 13.33352 264 LEU F O 1
ATOM 8972 N N . PRO D 4 265 ? 93.21380 120.45880 34.03560 1.000 13.73191 265 PRO F N 1
ATOM 8973 C CA . PRO D 4 265 ? 91.81780 120.70880 33.66160 1.000 13.73191 265 PRO F CA 1
ATOM 8974 C C . PRO D 4 265 ? 91.16580 119.44780 33.11360 1.000 13.73191 265 PRO F C 1
ATOM 8975 O O . PRO D 4 265 ? 91.82280 118.45980 32.78160 1.000 13.73191 265 PRO F O 1
ATOM 8979 N N . PHE D 4 266 ? 89.84080 119.48880 33.03460 1.000 40.54103 266 PHE F N 1
ATOM 8980 C CA . PHE D 4 266 ? 89.09680 118.39380 32.43360 1.000 40.54103 266 PHE F CA 1
ATOM 8981 C C . PHE D 4 266 ? 89.30180 118.36680 30.92060 1.000 40.54103 266 PHE F C 1
ATOM 8982 O O . PHE D 4 266 ? 89.52480 119.39680 30.28060 1.000 40.54103 266 PHE F O 1
ATOM 8990 N N . GLY D 4 267 ? 89.22780 117.16580 30.35360 1.000 26.58528 267 GLY F N 1
ATOM 8991 C CA . GLY D 4 267 ? 89.48180 116.95880 28.94560 1.000 26.58528 267 GLY F CA 1
ATOM 8992 C C . GLY D 4 267 ? 90.92280 116.66780 28.59060 1.000 26.58528 267 GLY F C 1
ATOM 8993 O O . GLY D 4 267 ? 91.22680 116.48480 27.40360 1.000 26.58528 267 GLY F O 1
ATOM 8994 N N . THR D 4 268 ? 91.81980 116.65180 29.57160 1.000 38.78944 268 THR F N 1
ATOM 8995 C CA . THR D 4 268 ? 93.15880 116.11980 29.36860 1.000 38.78944 268 THR F CA 1
ATOM 8996 C C . THR D 4 268 ? 93.07680 114.61080 29.17460 1.000 38.78944 268 THR F C 1
ATOM 8997 O O . THR D 4 268 ? 92.39680 113.91780 29.93560 1.000 38.78944 268 THR F O 1
ATOM 9001 N N . THR D 4 269 ? 93.76780 114.09380 28.16360 1.000 15.29143 269 THR F N 1
ATOM 9002 C CA . THR D 4 269 ? 93.68980 112.66880 27.88760 1.000 15.29143 269 THR F CA 1
ATOM 9003 C C . THR D 4 269 ? 94.61780 111.89280 28.81460 1.000 15.29143 269 THR F C 1
ATOM 9004 O O . THR D 4 269 ? 95.58980 112.43080 29.35260 1.000 15.29143 269 THR F O 1
ATOM 9008 N N . ALA D 4 270 ? 94.24880 110.62980 29.04660 1.000 28.06665 270 ALA F N 1
ATOM 9009 C CA . ALA D 4 270 ? 94.96880 109.75780 29.96960 1.000 28.06665 270 ALA F CA 1
ATOM 9010 C C . ALA D 4 270 ? 96.40080 109.48880 29.51660 1.000 28.06665 270 ALA F C 1
ATOM 9011 O O . ALA D 4 270 ? 97.28980 109.30380 30.35560 1.000 28.06665 270 ALA F O 1
ATOM 9013 N N . ARG D 4 271 ? 96.62780 109.39780 28.19960 1.000 22.74625 271 ARG F N 1
ATOM 9014 C CA . ARG D 4 271 ? 97.97380 109.16780 27.67660 1.000 22.74625 271 ARG F CA 1
ATOM 9015 C C . ARG D 4 271 ? 98.90780 110.33180 28.00060 1.000 22.74625 271 ARG F C 1
ATOM 9016 O O . ARG D 4 271 ? 100.09880 110.12180 28.25760 1.000 22.74625 271 ARG F O 1
ATOM 9024 N N . GLU D 4 272 ? 98.37980 111.56380 27.97460 1.000 57.80335 272 GLU F N 1
ATOM 9025 C CA . GLU D 4 272 ? 99.16380 112.74080 28.35060 1.000 57.80335 272 GLU F CA 1
ATOM 9026 C C . GLU D 4 272 ? 99.60180 112.67980 29.81260 1.000 57.80335 272 GLU F C 1
ATOM 9027 O O . GLU D 4 272 ? 100.72480 113.07380 30.14560 1.000 57.80335 272 GLU F O 1
ATOM 9033 N N . ILE D 4 273 ? 98.72280 112.20580 30.69960 1.000 16.63973 273 ILE F N 1
ATOM 9034 C CA . ILE D 4 273 ? 99.08880 112.03580 32.10560 1.000 16.63973 273 ILE F CA 1
ATOM 9035 C C . ILE D 4 273 ? 100.12380 110.92680 32.26660 1.000 16.63973 273 ILE F C 1
ATOM 9036 O O . ILE D 4 273 ? 101.08780 111.06580 33.02860 1.000 16.63973 273 ILE F O 1
ATOM 9041 N N . LEU D 4 274 ? 99.93480 109.81080 31.55860 1.000 25.44034 274 LEU F N 1
ATOM 9042 C CA . LEU D 4 274 ? 100.81380 108.65280 31.70560 1.000 25.44034 274 LEU F CA 1
ATOM 9043 C C . LEU D 4 274 ? 102.20980 108.90780 31.14360 1.000 25.44034 274 LEU F C 1
ATOM 9044 O O . LEU D 4 274 ? 103.20880 108.53580 31.76660 1.000 25.44034 274 LEU F O 1
ATOM 9049 N N . GLU D 4 275 ? 102.30580 109.55380 29.98360 1.000 68.49306 275 GLU F N 1
ATOM 9050 C CA . GLU D 4 275 ? 103.56980 109.59380 29.26360 1.000 68.49306 275 GLU F CA 1
ATOM 9051 C C . GLU D 4 275 ? 104.30280 110.92480 29.36960 1.000 68.49306 275 GLU F C 1
ATOM 9052 O O . GLU D 4 275 ? 105.52780 110.94580 29.21460 1.000 68.49306 275 GLU F O 1
ATOM 9058 N N . ASP D 4 276 ? 103.60580 112.02780 29.62860 1.000 64.13195 276 ASP F N 1
ATOM 9059 C CA . ASP D 4 276 ? 104.28180 113.30380 29.82360 1.000 64.13195 276 ASP F CA 1
ATOM 9060 C C . ASP D 4 276 ? 104.45180 113.67080 31.29160 1.000 64.13195 276 ASP F C 1
ATOM 9061 O O . ASP D 4 276 ? 105.50580 114.18080 31.67560 1.000 64.13195 276 ASP F O 1
ATOM 9066 N N . TYR D 4 277 ? 103.45180 113.39480 32.12860 1.000 28.26942 277 TYR F N 1
ATOM 9067 C CA . TYR D 4 277 ? 103.53280 113.71480 33.54960 1.000 28.26942 277 TYR F CA 1
ATOM 9068 C C . TYR D 4 277 ? 104.10680 112.56480 34.36760 1.000 28.26942 277 TYR F C 1
ATOM 9069 O O . TYR D 4 277 ? 104.99180 112.77680 35.19860 1.000 28.26942 277 TYR F O 1
ATOM 9078 N N . ALA D 4 278 ? 103.60180 111.35180 34.16360 1.000 22.91432 278 ALA F N 1
ATOM 9079 C CA . ALA D 4 278 ? 104.07480 110.19980 34.91560 1.000 22.91432 278 ALA F CA 1
ATOM 9080 C C . ALA D 4 278 ? 105.31780 109.55080 34.31660 1.000 22.91432 278 ALA F C 1
ATOM 9081 O O . ALA D 4 278 ? 105.90180 108.66980 34.95460 1.000 22.91432 278 ALA F O 1
ATOM 9083 N N . GLY D 4 279 ? 105.72980 109.95280 33.11560 1.000 16.56766 279 GLY F N 1
ATOM 9084 C CA . GLY D 4 279 ? 106.95380 109.45180 32.51560 1.000 16.56766 279 GLY F CA 1
ATOM 9085 C C . GLY D 4 279 ? 106.88680 108.03780 31.98260 1.000 16.56766 279 GLY F C 1
ATOM 9086 O O . GLY D 4 279 ? 107.93180 107.43480 31.72760 1.000 16.56766 279 GLY F O 1
ATOM 9087 N N . GLY D 4 280 ? 105.68880 107.49080 31.79560 1.000 14.47620 280 GLY F N 1
ATOM 9088 C CA . GLY D 4 280 ? 105.53780 106.15280 31.25560 1.000 14.47620 280 GLY F CA 1
ATOM 9089 C C . GLY D 4 280 ? 105.90380 105.07180 32.25760 1.000 14.47620 280 GLY F C 1
ATOM 9090 O O . GLY D 4 280 ? 106.23380 105.32280 33.41360 1.000 14.47620 280 GLY F O 1
ATOM 9091 N N . MET D 4 281 ? 105.84380 103.83380 31.77860 1.000 27.11138 281 MET F N 1
ATOM 9092 C CA . MET D 4 281 ? 106.15280 102.67980 32.60660 1.000 27.11138 281 MET F CA 1
ATOM 9093 C C . MET D 4 281 ? 107.64580 102.60580 32.90260 1.000 27.11138 281 MET F C 1
ATOM 9094 O O . MET D 4 281 ? 108.47780 103.17080 32.18760 1.000 27.11138 281 MET F O 1
ATOM 9099 N N . ARG D 4 282 ? 107.97380 101.91680 33.99260 1.000 59.59860 282 ARG F N 1
ATOM 9100 C CA . ARG D 4 282 ? 109.36480 101.66080 34.32360 1.000 59.59860 282 ARG F CA 1
ATOM 9101 C C . ARG D 4 282 ? 109.99380 100.73480 33.28760 1.000 59.59860 282 ARG F C 1
ATOM 9102 O O . ARG D 4 282 ? 109.30780 99.98780 32.58360 1.000 59.59860 282 ARG F O 1
ATOM 9110 N N . ASP D 4 283 ? 111.32080 100.79980 33.20560 1.000 73.20501 283 ASP F N 1
ATOM 9111 C CA . ASP D 4 283 ? 112.04880 100.17580 32.10960 1.000 73.20501 283 ASP F CA 1
ATOM 9112 C C . ASP D 4 283 ? 112.04380 98.65980 32.25960 1.000 73.20501 283 ASP F C 1
ATOM 9113 O O . ASP D 4 283 ? 112.36480 98.12580 33.32660 1.000 73.20501 283 ASP F O 1
ATOM 9118 N N . GLY D 4 284 ? 111.65980 97.97080 31.18960 1.000 43.71584 284 GLY F N 1
ATOM 9119 C CA . GLY D 4 284 ? 111.43380 96.54580 31.24360 1.000 43.71584 284 GLY F CA 1
ATOM 9120 C C . GLY D 4 284 ? 110.02080 96.13880 31.58960 1.000 43.71584 284 GLY F C 1
ATOM 9121 O O . GLY D 4 284 ? 109.78780 94.95980 31.87860 1.000 43.71584 284 GLY F O 1
ATOM 9122 N N . LEU D 4 285 ? 109.07280 97.07580 31.59060 1.000 28.44221 285 LEU F N 1
ATOM 9123 C CA . LEU D 4 285 ? 107.67280 96.77780 31.84760 1.000 28.44221 285 LEU F CA 1
ATOM 9124 C C . LEU D 4 285 ? 106.82280 97.27280 30.68760 1.000 28.44221 285 LEU F C 1
ATOM 9125 O O . LEU D 4 285 ? 107.07280 98.34780 30.13560 1.000 28.44221 285 LEU F O 1
ATOM 9130 N N . LYS D 4 286 ? 105.81880 96.48180 30.32460 1.000 58.65081 286 LYS F N 1
ATOM 9131 C CA . LYS D 4 286 ? 104.86380 96.81480 29.28260 1.000 58.65081 286 LYS F CA 1
ATOM 9132 C C . LYS D 4 286 ? 103.54880 97.20680 29.94060 1.000 58.65081 286 LYS F C 1
ATOM 9133 O O . LYS D 4 286 ? 103.27780 96.82780 31.07660 1.000 58.65081 286 LYS F O 1
ATOM 9139 N N . PHE D 4 287 ? 102.71980 97.95180 29.21760 1.000 37.49345 287 PHE F N 1
ATOM 9140 C CA . PHE D 4 287 ? 101.46980 98.45780 29.77060 1.000 37.49345 287 PHE F CA 1
ATOM 9141 C C . PHE D 4 287 ? 100.36580 97.45280 29.45360 1.000 37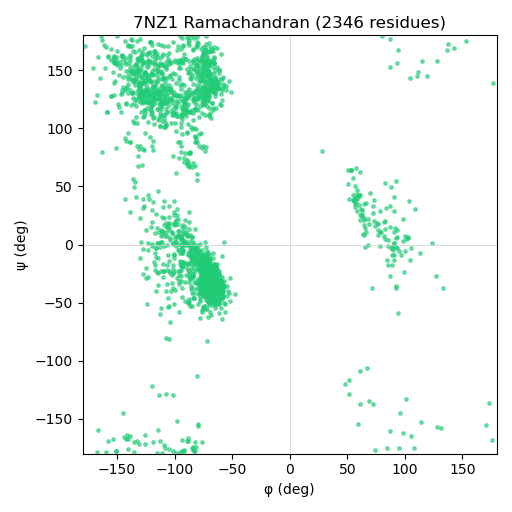.49345 287 PHE F C 1
ATOM 9142 O O . PHE D 4 287 ? 100.12480 97.13780 28.28460 1.000 37.49345 287 PHE F O 1
ATOM 9150 N N . LYS D 4 288 ? 99.69480 96.95880 30.49160 1.000 23.64716 288 LYS F N 1
ATOM 9151 C CA . LYS D 4 288 ? 98.64980 95.95480 30.33560 1.000 23.64716 288 LYS F CA 1
ATOM 9152 C C . LYS D 4 288 ? 97.23980 96.50280 30.50160 1.000 23.64716 288 LYS F C 1
ATOM 9153 O O . LYS D 4 288 ? 96.39980 96.30580 29.61860 1.000 23.64716 288 LYS F O 1
ATOM 9159 N N . ALA D 4 289 ? 96.95680 97.19680 31.60260 1.000 13.19334 289 ALA F N 1
ATOM 9160 C CA . ALA D 4 289 ? 95.61180 97.68480 31.88860 1.000 13.19334 289 ALA F CA 1
ATOM 9161 C C . ALA D 4 289 ? 95.70480 98.84780 32.86360 1.000 13.19334 289 ALA F C 1
ATOM 9162 O O . ALA D 4 289 ? 96.72580 99.04480 33.52360 1.000 13.19334 289 ALA F O 1
ATOM 9164 N N . TRP D 4 290 ? 94.63080 99.63380 32.92860 1.000 10.18840 290 TRP F N 1
ATOM 9165 C CA . TRP D 4 290 ? 94.56780 100.75380 33.85460 1.000 10.18840 290 TRP F CA 1
ATOM 9166 C C . TRP D 4 290 ? 93.15880 100.96180 34.39660 1.000 10.18840 290 TRP F C 1
ATOM 9167 O O . TRP D 4 290 ? 92.17680 100.90380 33.65260 1.000 10.18840 290 TRP F O 1
ATOM 9178 N N . GLN D 4 291 ? 93.07480 101.18480 35.70560 1.000 3.96357 291 GLN F N 1
ATOM 9179 C CA . GLN D 4 291 ? 91.83980 101.62680 36.34460 1.000 3.96357 291 GLN F CA 1
ATOM 9180 C C . GLN D 4 291 ? 91.82380 103.15080 36.40860 1.000 3.96357 291 GLN F C 1
ATOM 9181 O O . GLN D 4 291 ? 92.76680 103.73880 36.94560 1.000 3.96357 291 GLN F O 1
ATOM 9187 N N . PRO D 4 292 ? 90.80580 103.82180 35.85460 1.000 10.18840 292 PRO F N 1
ATOM 9188 C CA . PRO D 4 292 ? 90.82680 105.29980 35.80260 1.000 10.18840 292 PRO F CA 1
ATOM 9189 C C . PRO D 4 292 ? 90.66080 106.01580 37.13760 1.000 10.18840 292 PRO F C 1
ATOM 9190 O O . PRO D 4 292 ? 91.31380 107.04180 37.35860 1.000 10.18840 292 PRO F O 1
ATOM 9194 N N . GLY D 4 293 ? 89.77380 105.55180 38.01360 1.000 15.67545 293 GLY F N 1
ATOM 9195 C CA . GLY D 4 293 ? 89.48180 106.31380 39.21360 1.000 15.67545 293 GLY F CA 1
ATOM 9196 C C . GLY D 4 293 ? 89.42280 105.57680 40.53160 1.000 15.67545 293 GLY F C 1
ATOM 9197 O O . GLY D 4 293 ? 88.43080 105.67480 41.25660 1.000 15.67545 293 GLY F O 1
ATOM 9198 N N . GLY D 4 294 ? 90.47180 104.84780 40.86260 1.000 37.04240 294 GLY F N 1
ATOM 9199 C CA . GLY D 4 294 ? 90.52980 104.14780 42.11960 1.000 37.04240 294 GLY F CA 1
ATOM 9200 C C . GLY D 4 294 ? 90.15780 102.68880 41.98460 1.000 37.04240 294 GLY F C 1
ATOM 9201 O O . GLY D 4 294 ? 90.09280 102.12680 40.89060 1.000 37.04240 294 GLY F O 1
ATOM 9202 N N . ALA D 4 295 ? 89.82980 102.08880 43.12760 1.000 20.61879 295 ALA F N 1
ATOM 9203 C CA . ALA D 4 295 ? 89.63980 100.64580 43.18760 1.000 20.61879 295 ALA F CA 1
ATOM 9204 C C . ALA D 4 295 ? 88.23980 100.21580 42.77460 1.000 20.61879 295 ALA F C 1
ATOM 9205 O O . ALA D 4 295 ? 88.05480 99.08180 42.32460 1.000 20.61879 295 ALA F O 1
ATOM 9207 N N . GLY D 4 296 ? 87.25280 101.08880 42.92460 1.000 10.18840 296 GLY F N 1
ATOM 9208 C CA . GLY D 4 296 ? 85.88880 100.76480 42.56860 1.000 10.18840 296 GLY F CA 1
ATOM 9209 C C . GLY D 4 296 ? 85.54580 100.82980 41.09560 1.000 10.18840 296 GLY F C 1
ATOM 9210 O O . GLY D 4 296 ? 84.41580 100.49880 40.74160 1.000 10.18840 296 GLY F O 1
ATOM 9211 N N . THR D 4 297 ? 86.44880 101.30480 40.24360 1.000 7.99232 297 THR F N 1
ATOM 9212 C CA . THR D 4 297 ? 86.17080 101.51280 38.82860 1.000 7.99232 297 THR F CA 1
ATOM 9213 C C . THR D 4 297 ? 86.49180 100.27780 37.98260 1.000 7.99232 297 THR F C 1
ATOM 9214 O O . THR D 4 297 ? 87.25180 99.39780 38.38460 1.000 7.99232 297 THR F O 1
ATOM 9218 N N . ASP D 4 298 ? 85.88680 100.22780 36.79560 1.000 20.98712 298 ASP F N 1
ATOM 9219 C CA . ASP D 4 298 ? 86.14980 99.16280 35.83160 1.000 20.98712 298 ASP F CA 1
ATOM 9220 C C . ASP D 4 298 ? 87.51680 99.34480 35.18260 1.000 20.98712 298 ASP F C 1
ATOM 9221 O O . ASP D 4 298 ? 87.95780 100.46480 34.92860 1.000 20.98712 298 ASP F O 1
ATOM 9226 N N . PHE D 4 299 ? 88.17780 98.22480 34.89360 1.000 10.18840 299 PHE F N 1
ATOM 9227 C CA . PHE D 4 299 ? 89.46180 98.25680 34.20160 1.000 10.18840 299 PHE F CA 1
ATOM 9228 C C . PHE D 4 299 ? 89.31180 98.66480 32.73760 1.000 10.18840 299 PHE F C 1
ATOM 9229 O O . PHE D 4 299 ? 88.32380 98.34480 32.07360 1.000 10.18840 299 PHE F O 1
ATOM 9237 N N . LEU D 4 300 ? 90.32680 99.36280 32.23360 1.000 10.18840 300 LEU F N 1
ATOM 9238 C CA . LEU D 4 300 ? 90.39480 99.80080 30.84760 1.000 10.18840 300 LEU F CA 1
ATOM 9239 C C . LEU D 4 300 ? 91.74280 99.38980 30.27060 1.000 10.18840 300 LEU F C 1
ATOM 9240 O O . LEU D 4 300 ? 92.67680 99.06980 31.00560 1.000 10.18840 300 LEU F O 1
ATOM 9245 N N . THR D 4 301 ? 91.84180 99.39980 28.94160 1.000 19.14768 301 THR F N 1
ATOM 9246 C CA . THR D 4 301 ? 93.00280 98.87580 28.23160 1.000 19.14768 301 THR F CA 1
ATOM 9247 C C . THR D 4 301 ? 93.83480 100.00380 27.61960 1.000 19.14768 301 THR F C 1
ATOM 9248 O O . THR D 4 301 ? 93.55680 101.19080 27.81760 1.000 19.14768 301 THR F O 1
ATOM 9252 N N . GLU D 4 302 ? 94.86680 99.61380 26.85660 1.000 51.63261 302 GLU F N 1
ATOM 9253 C CA . GLU D 4 302 ? 95.69980 100.57580 26.13560 1.000 51.63261 302 GLU F CA 1
ATOM 9254 C C . GLU D 4 302 ? 94.91980 101.23680 25.00260 1.000 51.63261 302 GLU F C 1
ATOM 9255 O O . GLU D 4 302 ? 95.14980 102.41380 24.68960 1.000 51.63261 302 GLU F O 1
ATOM 9261 N N . ALA D 4 303 ? 93.95480 100.51680 24.42060 1.000 41.09612 303 ALA F N 1
ATOM 9262 C CA . ALA D 4 303 ? 93.06380 101.10380 23.42760 1.000 41.09612 303 ALA F CA 1
ATOM 9263 C C . ALA D 4 303 ? 92.14580 102.16480 24.02160 1.000 41.09612 303 ALA F C 1
ATOM 9264 O O . ALA D 4 303 ? 91.67380 103.03680 23.28660 1.000 41.09612 303 ALA F O 1
ATOM 9266 N N . HIS D 4 304 ? 91.90080 102.12580 25.32960 1.000 33.85362 304 HIS F N 1
ATOM 9267 C CA . HIS D 4 304 ? 91.02780 103.09380 25.97460 1.000 33.85362 304 HIS F CA 1
ATOM 9268 C C . HIS D 4 304 ? 91.76180 104.35580 26.39660 1.000 33.85362 304 HIS F C 1
ATOM 9269 O O . HIS D 4 304 ? 91.14480 105.24080 26.99460 1.000 33.85362 304 HIS F O 1
ATOM 9276 N N . LEU D 4 305 ? 93.05180 104.46780 26.08760 1.000 49.81974 305 LEU F N 1
ATOM 9277 C CA . LEU D 4 305 ? 93.74280 105.73880 26.21960 1.000 49.81974 305 LEU F CA 1
ATOM 9278 C C . LEU D 4 305 ? 93.44080 106.56980 24.97260 1.000 49.81974 305 LEU F C 1
ATOM 9279 O O . LEU D 4 305 ? 92.69580 106.13280 24.08560 1.000 49.81974 305 LEU F O 1
ATOM 9284 N N . ASP D 4 306 ? 94.04480 107.76780 24.90260 1.000 73.76221 306 ASP F N 1
ATOM 9285 C CA . ASP D 4 306 ? 93.72180 108.80180 23.90160 1.000 73.76221 306 ASP F CA 1
ATOM 9286 C C . ASP D 4 306 ? 92.23180 109.12780 23.95160 1.000 73.76221 306 ASP F C 1
ATOM 9287 O O . ASP D 4 306 ? 91.56380 109.26180 22.92560 1.000 73.76221 306 ASP F O 1
ATOM 9292 N N . LEU D 4 307 ? 91.71380 109.24280 25.17260 1.000 32.39862 307 LEU F N 1
ATOM 9293 C CA . LEU D 4 307 ? 90.31380 109.39380 25.44560 1.000 32.39862 307 LEU F CA 1
ATOM 9294 C C . LEU D 4 307 ? 90.28280 110.35680 26.62660 1.000 32.39862 307 LEU F C 1
ATOM 9295 O O . LEU D 4 307 ? 91.05080 110.17180 27.58860 1.000 32.39862 307 LEU F O 1
ATOM 9300 N N . PRO D 4 308 ? 89.43980 111.38780 26.58260 1.000 28.45973 308 PRO F N 1
ATOM 9301 C CA . PRO D 4 308 ? 89.53680 112.46280 27.57560 1.000 28.45973 308 PRO F CA 1
ATOM 9302 C C . PRO D 4 308 ? 89.04080 112.03480 28.94660 1.000 28.45973 308 PRO F C 1
ATOM 9303 O O . PRO D 4 308 ? 88.21580 111.12780 29.08360 1.000 28.45973 308 PRO F O 1
ATOM 9307 N N . MET D 4 309 ? 89.57080 112.69880 29.97160 1.000 40.36569 309 MET F N 1
ATOM 9308 C CA . MET D 4 309 ? 89.21280 112.39880 31.35760 1.000 40.36569 309 MET F CA 1
ATOM 9309 C C . MET D 4 309 ? 88.04480 113.29080 31.78160 1.000 40.36569 309 MET F C 1
ATOM 9310 O O . MET D 4 309 ? 88.18680 114.27180 32.51060 1.000 40.36569 309 MET F O 1
ATOM 9315 N N . GLU D 4 310 ? 86.86880 112.93380 31.27360 1.000 57.21720 310 GLU F N 1
ATOM 9316 C CA . GLU D 4 310 ? 85.59280 113.53480 31.63060 1.000 57.21720 310 GLU F CA 1
ATOM 9317 C C . GLU D 4 310 ? 84.68180 112.44180 32.18160 1.000 57.21720 310 GLU F C 1
ATOM 9318 O O . GLU D 4 310 ? 84.96680 111.25180 32.03460 1.000 57.21720 310 GLU F O 1
ATOM 9324 N N . PHE D 4 311 ? 83.58380 112.84080 32.83860 1.000 29.26874 311 PHE F N 1
ATOM 9325 C CA . PHE D 4 311 ? 82.67480 111.83780 33.39960 1.000 29.26874 311 PHE F CA 1
ATOM 9326 C C . PHE D 4 311 ? 81.93080 111.05380 32.32060 1.000 29.26874 311 PHE F C 1
ATOM 9327 O O . PHE D 4 311 ? 81.84380 109.82380 32.39960 1.000 29.26874 311 PHE F O 1
ATOM 9335 N N . GLU D 4 312 ? 81.40180 111.72580 31.30160 1.000 65.52832 312 GLU F N 1
ATOM 9336 C CA . GLU D 4 312 ? 80.64380 110.99080 30.29660 1.000 65.52832 312 GLU F CA 1
ATOM 9337 C C . GLU D 4 312 ? 81.52580 110.34480 29.23460 1.000 65.52832 312 GLU F C 1
ATOM 9338 O O . GLU D 4 312 ? 81.05680 109.44480 28.52960 1.000 65.52832 312 GLU F O 1
ATOM 9344 N N . SER D 4 313 ? 82.78680 110.76380 29.11060 1.000 23.74544 313 SER F N 1
ATOM 9345 C CA . SER D 4 313 ? 83.68780 110.12080 28.16060 1.000 23.74544 313 SER F CA 1
ATOM 9346 C C . SER D 4 313 ? 84.21480 108.79380 28.69460 1.000 23.74544 313 SER F C 1
ATOM 9347 O O . SER D 4 313 ? 84.31480 107.81880 27.94360 1.000 23.74544 313 SER F O 1
ATOM 9350 N N . ILE D 4 314 ? 84.57280 108.74680 29.98060 1.000 30.16951 314 ILE F N 1
ATOM 9351 C CA . ILE D 4 314 ? 84.90580 107.48180 30.62660 1.000 30.16951 314 ILE F CA 1
ATOM 9352 C C . ILE D 4 314 ? 83.63680 106.65380 30.82260 1.000 30.16951 314 ILE F C 1
ATOM 9353 O O . ILE D 4 314 ? 83.68480 105.41680 30.83860 1.000 30.16951 314 ILE F O 1
ATOM 9358 N N . GLY D 4 315 ? 82.48280 107.32080 30.93460 1.000 16.23293 315 GLY F N 1
ATOM 9359 C CA . GLY D 4 315 ? 81.21980 106.61080 31.06560 1.000 16.23293 315 GLY F CA 1
ATOM 9360 C C . GLY D 4 315 ? 80.82580 105.84080 29.81760 1.000 16.23293 315 GLY F C 1
ATOM 9361 O O . GLY D 4 315 ? 80.33280 104.71380 29.90760 1.000 16.23293 315 GLY F O 1
ATOM 9362 N N . LYS D 4 316 ? 81.05880 106.42280 28.63460 1.000 24.65938 316 LYS F N 1
ATOM 9363 C CA . LYS D 4 316 ? 80.77980 105.72780 27.38260 1.000 24.65938 316 LYS F CA 1
ATOM 9364 C C . LYS D 4 316 ? 81.81980 104.66880 27.03860 1.000 24.65938 316 LYS F C 1
ATOM 9365 O O . LYS D 4 316 ? 81.61080 103.91080 26.08760 1.000 24.65938 316 LYS F O 1
ATOM 9371 N N . ALA D 4 317 ? 82.93080 104.60580 27.76960 1.000 35.52754 317 ALA F N 1
ATOM 9372 C CA . ALA D 4 317 ? 83.95080 103.59080 27.55960 1.000 35.52754 317 ALA F CA 1
ATOM 9373 C C . ALA D 4 317 ? 83.76280 102.38680 28.47160 1.000 35.52754 317 ALA F C 1
ATOM 9374 O O . ALA D 4 317 ? 84.62580 101.50580 28.50060 1.000 35.52754 317 ALA F O 1
ATOM 9376 N N . GLY D 4 318 ? 82.66680 102.33980 29.22560 1.000 42.11775 318 GLY F N 1
ATOM 9377 C CA . GLY D 4 318 ? 82.36780 101.21280 30.08160 1.000 42.11775 318 GLY F CA 1
ATOM 9378 C C . GLY D 4 318 ? 82.84080 101.34380 31.51060 1.000 42.11775 318 GLY F C 1
ATOM 9379 O O . GLY D 4 318 ? 82.71080 100.38380 32.27860 1.000 42.11775 318 GLY F O 1
ATOM 9380 N N . SER D 4 319 ? 83.35780 102.50480 31.90160 1.000 10.18840 319 SER F N 1
ATOM 9381 C CA . SER D 4 319 ? 83.89680 102.68180 33.24060 1.000 10.18840 319 SER F CA 1
ATOM 9382 C C . SER D 4 319 ? 83.34780 103.94580 33.89060 1.000 10.18840 319 SER F C 1
ATOM 9383 O O . SER D 4 319 ? 82.41880 104.56880 33.37160 1.000 10.18840 319 SER F O 1
ATOM 9386 N N . ARG D 4 320 ? 83.89680 104.30880 35.04260 1.000 29.63723 320 ARG F N 1
ATOM 9387 C CA . ARG D 4 320 ? 83.50880 105.50780 35.76360 1.000 29.63723 320 ARG F CA 1
ATOM 9388 C C . ARG D 4 320 ? 84.77480 106.31380 36.02860 1.000 29.63723 320 ARG F C 1
ATOM 9389 O O . ARG D 4 320 ? 85.85680 105.74380 36.18760 1.000 29.63723 320 ARG F O 1
ATOM 9397 N N . LEU D 4 321 ? 84.64980 107.64380 36.05360 1.000 10.18840 321 LEU F N 1
ATOM 9398 C CA . LEU D 4 321 ? 85.84380 108.46980 36.19360 1.000 10.18840 321 LEU F CA 1
ATOM 9399 C C . LEU D 4 321 ? 86.35580 108.48080 37.62560 1.000 10.18840 321 LEU F C 1
ATOM 9400 O O . LEU D 4 321 ? 87.57280 108.50480 37.83360 1.000 10.18840 321 LEU F O 1
ATOM 9405 N N . GLY D 4 322 ? 85.45480 108.37880 38.60160 1.000 14.16325 322 GLY F N 1
ATOM 9406 C CA . GLY D 4 322 ? 85.82080 108.26380 40.00560 1.000 14.16325 322 GLY F CA 1
ATOM 9407 C C . GLY D 4 322 ? 86.59380 109.45580 40.53660 1.000 14.16325 322 GLY F C 1
ATOM 9408 O O . GLY D 4 322 ? 86.27080 110.61780 40.27060 1.000 14.16325 322 GLY F O 1
ATOM 9409 N N . THR D 4 323 ? 87.62880 109.15280 41.31660 1.000 23.10501 323 THR F N 1
ATOM 9410 C CA . THR D 4 323 ? 88.48980 110.15480 41.93060 1.000 23.10501 323 THR F CA 1
ATOM 9411 C C . THR D 4 323 ? 89.43980 110.82480 40.94560 1.000 23.10501 323 THR F C 1
ATOM 9412 O O . THR D 4 323 ? 90.09080 111.80180 41.33360 1.000 23.10501 323 THR F O 1
ATOM 9416 N N . ALA D 4 324 ? 89.58580 110.26480 39.73360 1.000 18.53039 324 ALA F N 1
ATOM 9417 C CA . ALA D 4 324 ? 90.41780 110.67180 38.57660 1.000 18.53039 324 ALA F CA 1
ATOM 9418 C C . ALA D 4 324 ? 91.87480 110.30180 38.81960 1.000 18.53039 324 ALA F C 1
ATOM 9419 O O . ALA D 4 324 ? 92.75080 110.70480 38.04360 1.000 18.53039 324 ALA F O 1
ATOM 9421 N N . LEU D 4 325 ? 92.16280 109.56280 39.88660 1.000 35.62683 325 LEU F N 1
ATOM 9422 C CA . LEU D 4 325 ? 93.51180 109.10980 40.19260 1.000 35.62683 325 LEU F CA 1
ATOM 9423 C C . LEU D 4 325 ? 93.66180 107.71280 39.61160 1.000 35.62683 325 LEU F C 1
ATOM 9424 O O . LEU D 4 325 ? 93.04580 106.76280 40.10260 1.000 35.62683 325 LEU F O 1
ATOM 9429 N N . ALA D 4 326 ? 94.49980 107.57780 38.59460 1.000 10.18840 326 ALA F N 1
ATOM 9430 C CA . ALA D 4 326 ? 94.56880 106.34880 37.82260 1.000 10.18840 326 ALA F CA 1
ATOM 9431 C C . ALA D 4 326 ? 95.67980 105.44480 38.33560 1.000 10.18840 326 ALA F C 1
ATOM 9432 O O . ALA D 4 326 ? 96.66980 105.90480 38.90360 1.000 10.18840 326 ALA F O 1
ATOM 9434 N N . MET D 4 327 ? 95.49180 104.14380 38.14660 1.000 31.46826 327 MET F N 1
ATOM 9435 C CA . MET D 4 327 ? 96.46580 103.13580 38.53560 1.000 31.46826 327 MET F CA 1
ATOM 9436 C C . MET D 4 327 ? 96.86480 102.32880 37.31060 1.000 31.46826 327 MET F C 1
ATOM 9437 O O . MET D 4 327 ? 95.99980 101.81280 36.60060 1.000 31.46826 327 MET F O 1
ATOM 9442 N N . ALA D 4 328 ? 98.16580 102.20080 37.07560 1.000 10.18840 328 ALA F N 1
ATOM 9443 C CA . ALA D 4 328 ? 98.67780 101.44080 35.94160 1.000 10.18840 328 ALA F CA 1
ATOM 9444 C C . ALA D 4 328 ? 99.00280 100.01180 36.36160 1.000 10.18840 328 ALA F C 1
ATOM 9445 O O . ALA D 4 328 ? 99.61480 99.79180 37.41060 1.000 10.18840 328 ALA F O 1
ATOM 9447 N N . VAL D 4 329 ? 98.56780 99.04580 35.55760 1.000 12.36481 329 VAL F N 1
ATOM 9448 C CA . VAL D 4 329 ? 98.87980 97.63180 35.75460 1.000 12.36481 329 VAL F CA 1
ATOM 9449 C C . VAL D 4 329 ? 99.80880 97.19680 34.63160 1.000 12.36481 329 VAL F C 1
ATOM 9450 O O . VAL D 4 329 ? 99.48180 97.36080 33.45060 1.000 12.36481 329 VAL F O 1
ATOM 9454 N N . ASP D 4 330 ? 100.96680 96.65280 34.99060 1.000 33.50639 330 ASP F N 1
ATOM 9455 C CA . ASP D 4 330 ? 101.91480 96.22680 33.97860 1.000 33.50639 330 ASP F CA 1
ATOM 9456 C C . ASP D 4 330 ? 101.72480 94.74480 33.63960 1.000 33.50639 330 ASP F C 1
ATOM 9457 O O . ASP D 4 330 ? 100.84880 94.06480 34.17660 1.000 33.50639 330 ASP F O 1
ATOM 9462 N N . HIS D 4 331 ? 102.58080 94.22880 32.75660 1.000 42.99469 331 HIS F N 1
ATOM 9463 C CA . HIS D 4 331 ? 102.40680 92.88480 32.21460 1.000 42.99469 331 HIS F CA 1
ATOM 9464 C C . HIS D 4 331 ? 102.77980 91.77180 33.18860 1.000 42.99469 331 HIS F C 1
ATOM 9465 O O . HIS D 4 331 ? 102.51180 90.60380 32.89060 1.000 42.99469 331 HIS F O 1
ATOM 9472 N N . GLU D 4 332 ? 103.38380 92.08880 34.32960 1.000 51.83560 332 GLU F N 1
ATOM 9473 C CA . GLU D 4 332 ? 103.82680 91.07780 35.28060 1.000 51.83560 332 GLU F CA 1
ATOM 9474 C C . GLU D 4 332 ? 102.83180 90.80980 36.40260 1.000 51.83560 332 GLU F C 1
ATOM 9475 O O . GLU D 4 332 ? 103.07580 89.91780 37.21860 1.000 51.83560 332 GLU F O 1
ATOM 9481 N N . ILE D 4 333 ? 101.73480 91.55580 36.47860 1.000 42.12633 333 ILE F N 1
ATOM 9482 C CA . ILE D 4 333 ? 100.69980 91.30280 37.47560 1.000 42.12633 333 ILE F CA 1
ATOM 9483 C C . ILE D 4 333 ? 99.67180 90.34680 36.88560 1.000 42.12633 333 ILE F C 1
ATOM 9484 O O . ILE D 4 333 ? 99.08680 90.62180 35.83360 1.000 42.12633 333 ILE F O 1
ATOM 9489 N N . ASN D 4 334 ? 99.47780 89.21180 37.54660 1.000 41.18556 334 ASN F N 1
ATOM 9490 C CA . ASN D 4 334 ? 98.40880 88.30180 37.17060 1.000 41.18556 334 ASN F CA 1
ATOM 9491 C C . ASN D 4 334 ? 97.07180 88.94080 37.52560 1.000 41.18556 334 ASN F C 1
ATOM 9492 O O . ASN D 4 334 ? 96.88880 89.41480 38.65160 1.000 41.18556 334 ASN F O 1
ATOM 9497 N N . MET D 4 335 ? 96.15680 88.98080 36.54860 1.000 54.57465 335 MET F N 1
ATOM 9498 C CA . MET D 4 335 ? 94.88280 89.68080 36.71560 1.000 54.57465 335 MET F CA 1
ATOM 9499 C C . MET D 4 335 ? 94.00980 89.03880 37.78860 1.000 54.57465 335 MET F C 1
ATOM 9500 O O . MET D 4 335 ? 93.27280 89.73780 38.49060 1.000 54.57465 335 MET F O 1
ATOM 9505 N N . VAL D 4 336 ? 94.05380 87.70880 37.89860 1.000 13.68368 336 VAL F N 1
ATOM 9506 C CA . VAL D 4 336 ? 93.25380 86.99580 38.89060 1.000 13.68368 336 VAL F CA 1
ATOM 9507 C C . VAL D 4 336 ? 93.70280 87.35480 40.30660 1.000 13.68368 336 VAL F C 1
ATOM 9508 O O . VAL D 4 336 ? 92.87180 87.59380 41.19060 1.000 13.68368 336 VAL F O 1
ATOM 9512 N N . SER D 4 337 ? 95.01980 87.41880 40.53260 1.000 14.00453 337 SER F N 1
ATOM 9513 C CA . SER D 4 337 ? 95.55780 87.83980 41.82760 1.000 14.00453 337 SER F CA 1
ATOM 9514 C C . SER D 4 337 ? 95.20480 89.29080 42.14560 1.000 14.00453 337 SER F C 1
ATOM 9515 O O . SER D 4 337 ? 94.94080 89.62680 43.30560 1.000 14.00453 337 SER F O 1
ATOM 9518 N N . LEU D 4 338 ? 95.23680 90.16380 41.13560 1.000 10.18840 338 LEU F N 1
ATOM 9519 C CA . LEU D 4 338 ? 94.89480 91.57280 41.32860 1.000 10.18840 338 LEU F CA 1
ATOM 9520 C C . LEU D 4 338 ? 93.43380 91.75580 41.72360 1.000 10.18840 338 LEU F C 1
ATOM 9521 O O . LEU D 4 338 ? 93.11380 92.58080 42.58660 1.000 10.18840 338 LEU F O 1
ATOM 9526 N N . VAL D 4 339 ? 92.53480 91.01680 41.07360 1.000 10.18840 339 VAL F N 1
ATOM 9527 C CA . VAL D 4 339 ? 91.11280 91.09080 41.38660 1.000 10.18840 339 VAL F CA 1
ATOM 9528 C C . VAL D 4 339 ? 90.82580 90.47980 42.75760 1.000 10.18840 339 VAL F C 1
ATOM 9529 O O . VAL D 4 339 ? 89.99980 91.00080 43.51860 1.000 10.18840 339 VAL F O 1
ATOM 9533 N N . ARG D 4 340 ? 91.52480 89.38480 43.09960 1.000 14.87588 340 ARG F N 1
ATOM 9534 C CA . ARG D 4 340 ? 91.36180 88.72880 44.40060 1.000 14.87588 340 ARG F CA 1
ATOM 9535 C C . ARG D 4 340 ? 91.74980 89.64980 45.55260 1.000 14.87588 340 ARG F C 1
ATOM 9536 O O . ARG D 4 340 ? 91.09480 89.64980 46.60060 1.000 14.87588 340 ARG F O 1
ATOM 9544 N N . ASN D 4 341 ? 92.81780 90.43080 45.37260 1.000 10.18840 341 ASN F N 1
ATOM 9545 C CA . ASN D 4 341 ? 93.17980 91.45880 46.34460 1.000 10.18840 341 ASN F CA 1
ATOM 9546 C C . ASN D 4 341 ? 92.09180 92.52280 46.44860 1.000 10.18840 341 ASN F C 1
ATOM 9547 O O . ASN D 4 341 ? 91.79680 93.00680 47.54660 1.000 10.18840 341 ASN F O 1
ATOM 9552 N N . LEU D 4 342 ? 91.51480 92.91880 45.31160 1.000 10.18840 342 LEU F N 1
ATOM 9553 C CA . LEU D 4 342 ? 90.46980 93.93880 45.30560 1.000 10.18840 342 LEU F CA 1
ATOM 9554 C C . LEU D 4 342 ? 89.21180 93.46280 46.02260 1.000 10.18840 342 LEU F C 1
ATOM 9555 O O . LEU D 4 342 ? 88.66980 94.17580 46.87360 1.000 10.18840 342 LEU F O 1
ATOM 9560 N N . GLU D 4 343 ? 88.75280 92.24480 45.71160 1.000 10.18840 343 GLU F N 1
ATOM 9561 C CA . GLU D 4 343 ? 87.51980 91.74080 46.30360 1.000 10.18840 343 GLU F CA 1
ATOM 9562 C C . GLU D 4 343 ? 87.67180 91.43180 47.78660 1.000 10.18840 343 GLU F C 1
ATOM 9563 O O . GLU D 4 343 ? 86.69180 91.54280 48.52660 1.000 10.18840 343 GLU F O 1
ATOM 9569 N N . GLU D 4 344 ? 88.86880 91.00480 48.21560 1.000 17.81147 344 GLU F N 1
ATOM 9570 C CA . GLU D 4 344 ? 89.15680 90.81780 49.63960 1.000 17.81147 344 GLU F CA 1
ATOM 9571 C C . GLU D 4 344 ? 88.95880 92.10780 50.42560 1.000 17.81147 344 GLU F C 1
ATOM 9572 O O . GLU D 4 344 ? 88.44680 92.07780 51.54960 1.000 17.81147 344 GLU F O 1
ATOM 9578 N N . PHE D 4 345 ? 89.43080 93.23480 49.88060 1.000 10.18840 345 PHE F N 1
ATOM 9579 C CA . PHE D 4 345 ? 89.20080 94.53080 50.51060 1.000 10.18840 345 PHE F CA 1
ATOM 9580 C C . PHE D 4 345 ? 87.71180 94.85780 50.57060 1.000 10.18840 345 PHE F C 1
ATOM 9581 O O . PHE D 4 345 ? 87.19680 95.25480 51.62160 1.000 10.18840 345 PHE F O 1
ATOM 9589 N N . PHE D 4 346 ? 87.01180 94.70180 49.43960 1.000 10.18840 346 PHE F N 1
ATOM 9590 C CA . PHE D 4 346 ? 85.59180 95.04080 49.36060 1.000 10.18840 346 PHE F CA 1
ATOM 9591 C C . PHE D 4 346 ? 84.72580 94.15480 50.25460 1.000 10.18840 346 PHE F C 1
ATOM 9592 O O . PHE D 4 346 ? 83.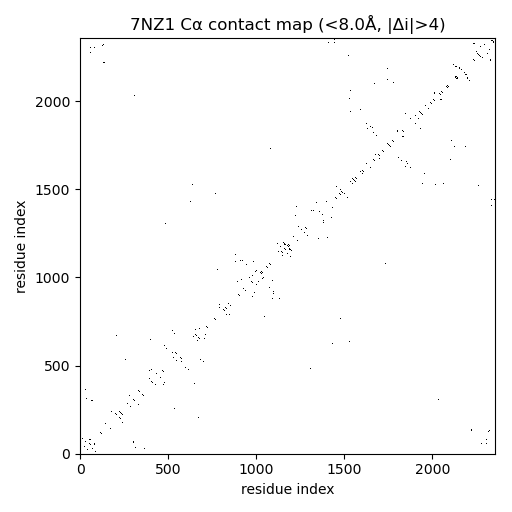80180 94.65380 50.89960 1.000 10.18840 346 PHE F O 1
ATOM 9600 N N . ALA D 4 347 ? 84.99380 92.84280 50.28760 1.000 10.18840 347 ALA F N 1
ATOM 9601 C CA . ALA D 4 347 ? 84.24780 91.92980 51.15760 1.000 10.18840 347 ALA F CA 1
ATOM 9602 C C . ALA D 4 347 ? 84.39680 92.28780 52.63660 1.000 10.18840 347 ALA F C 1
ATOM 9603 O O . ALA D 4 347 ? 83.40780 92.33080 53.37560 1.000 10.18840 347 ALA F O 1
ATOM 9605 N N . ARG D 4 348 ? 85.62380 92.54380 53.08660 1.000 10.18840 348 ARG F N 1
ATOM 9606 C CA . ARG D 4 348 ? 85.86280 92.82380 54.49660 1.000 10.18840 348 ARG F CA 1
ATOM 9607 C C . ARG D 4 348 ? 85.44280 94.23580 54.90560 1.000 10.18840 348 ARG F C 1
ATOM 9608 O O . ARG D 4 348 ? 85.31680 94.49980 56.10560 1.000 10.18840 348 ARG F O 1
ATOM 9616 N N . GLU D 4 349 ? 85.24080 95.14580 53.95160 1.000 10.18840 349 GLU F N 1
ATOM 9617 C CA . GLU D 4 349 ? 84.77080 96.49680 54.23760 1.000 10.18840 349 GLU F CA 1
ATOM 9618 C C . GLU D 4 349 ? 83.25780 96.65880 54.11860 1.000 10.18840 349 GLU F C 1
ATOM 9619 O O . GLU D 4 349 ? 82.76880 97.78780 54.19060 1.000 10.18840 349 GLU F O 1
ATOM 9625 N N . SER D 4 350 ? 82.52480 95.57180 53.88960 1.000 10.18840 350 SER F N 1
ATOM 9626 C CA . SER D 4 350 ? 81.06880 95.60480 53.91560 1.000 10.18840 350 SER F CA 1
ATOM 9627 C C . SER D 4 350 ? 80.56380 95.98080 55.30360 1.000 10.18840 350 SER F C 1
ATOM 9628 O O . SER D 4 350 ? 81.10980 95.54780 56.31660 1.000 10.18840 350 SER F O 1
ATOM 9631 N N . CYS D 4 351 ? 79.54480 96.83480 55.35360 1.000 10.18840 351 CYS F N 1
ATOM 9632 C CA . CYS D 4 351 ? 78.97980 97.18380 56.64760 1.000 10.18840 351 CYS F CA 1
ATOM 9633 C C . CYS D 4 351 ? 78.11280 96.06680 57.22460 1.000 10.18840 351 CYS F C 1
ATOM 9634 O O . CYS D 4 351 ? 77.83580 96.08080 58.42460 1.000 10.18840 351 CYS F O 1
ATOM 9637 N N . GLY D 4 352 ? 77.69480 95.10280 56.40460 1.000 10.18840 352 GLY F N 1
ATOM 9638 C CA . GLY D 4 352 ? 76.95080 93.95280 56.86560 1.000 10.18840 352 GLY F CA 1
ATOM 9639 C C . GLY D 4 352 ? 75.44480 94.09780 56.86660 1.000 10.18840 352 GLY F C 1
ATOM 9640 O O . GLY D 4 352 ? 74.75880 93.16580 57.29560 1.000 10.18840 352 GLY F O 1
ATOM 9641 N N . TRP D 4 353 ? 74.91280 95.23980 56.42060 1.000 10.18840 353 TRP F N 1
ATOM 9642 C CA . TRP D 4 353 ? 73.47280 95.48080 56.46760 1.000 10.18840 353 TRP F CA 1
ATOM 9643 C C . TRP D 4 353 ? 72.70280 94.60980 55.47760 1.000 10.18840 353 TRP F C 1
ATOM 9644 O O . TRP D 4 353 ? 71.73380 93.94480 55.85360 1.000 10.18840 353 TRP F O 1
ATOM 9655 N N . CYS D 4 354 ? 73.10080 94.60780 54.20960 1.000 10.18840 354 CYS F N 1
ATOM 9656 C CA . CYS D 4 354 ? 72.29380 93.97780 53.17460 1.000 10.18840 354 CYS F CA 1
ATOM 9657 C C . CYS D 4 354 ? 72.92880 92.68980 52.66360 1.000 10.18840 354 CYS F C 1
ATOM 9658 O O . CYS D 4 354 ? 74.14980 92.60480 52.50560 1.000 10.18840 354 CYS F O 1
ATOM 9661 N N . THR D 4 355 ? 72.06880 91.68980 52.44160 1.000 10.18840 355 THR F N 1
ATOM 9662 C CA . THR D 4 355 ? 72.44880 90.33480 52.02460 1.000 10.18840 355 THR F CA 1
ATOM 9663 C C . THR D 4 355 ? 73.36180 90.21580 50.79360 1.000 10.18840 355 THR F C 1
ATOM 9664 O O . THR D 4 355 ? 74.34880 89.46880 50.88560 1.000 10.18840 355 THR F O 1
ATOM 9668 N N . PRO D 4 356 ? 73.12080 90.87480 49.63360 1.000 10.18840 356 PRO F N 1
ATOM 9669 C CA . PRO D 4 356 ? 73.99180 90.59580 48.47160 1.000 10.18840 356 PRO F CA 1
ATOM 9670 C C . PRO D 4 356 ? 75.39680 91.15680 48.59560 1.000 10.18840 356 PRO F C 1
ATOM 9671 O O . PRO D 4 356 ? 76.29380 90.69780 47.88460 1.000 10.18840 356 PRO F O 1
ATOM 9675 N N . CYS D 4 357 ? 75.62380 92.08680 49.50960 1.000 10.18840 357 CYS F N 1
ATOM 9676 C CA . CYS D 4 357 ? 76.96280 92.55880 49.81960 1.000 10.18840 357 CYS F CA 1
ATOM 9677 C C . CYS D 4 357 ? 77.60980 91.70880 50.90160 1.000 10.18840 357 CYS F C 1
ATOM 9678 O O . CYS D 4 357 ? 78.74880 91.25980 50.73860 1.000 10.18840 357 CYS F O 1
ATOM 9681 N N . ARG D 4 358 ? 76.87780 91.48880 51.99760 1.000 10.18840 358 ARG F N 1
ATOM 9682 C CA . ARG D 4 358 ? 77.37680 90.73380 53.14360 1.000 10.18840 358 ARG F CA 1
ATOM 9683 C C . ARG D 4 358 ? 77.69880 89.28480 52.78560 1.000 10.18840 358 ARG F C 1
ATOM 9684 O O . ARG D 4 358 ? 78.70080 88.73480 53.24860 1.000 10.18840 358 ARG F O 1
ATOM 9692 N N . ASP D 4 359 ? 76.85980 88.64480 51.97660 1.000 19.12946 359 ASP F N 1
ATOM 9693 C CA . ASP D 4 359 ? 77.05280 87.23480 51.66160 1.000 19.12946 359 ASP F CA 1
ATOM 9694 C C . ASP D 4 359 ? 77.48680 86.96680 50.22760 1.000 19.12946 359 ASP F C 1
ATOM 9695 O O . ASP D 4 359 ? 78.13180 85.94680 49.98260 1.000 19.12946 359 ASP F O 1
ATOM 9700 N N . GLY D 4 360 ? 77.12780 87.83380 49.27860 1.000 10.18840 360 GLY F N 1
ATOM 9701 C CA . GLY D 4 360 ? 77.53780 87.62280 47.89660 1.000 10.18840 360 GLY F CA 1
ATOM 9702 C C . GLY D 4 360 ? 79.02780 87.81380 47.66860 1.000 10.18840 360 GLY F C 1
ATOM 9703 O O . GLY D 4 360 ? 79.67580 86.97980 47.03360 1.000 10.18840 360 GLY F O 1
ATOM 9704 N N . LEU D 4 361 ? 79.58180 88.92580 48.16460 1.000 10.18840 361 LEU F N 1
ATOM 9705 C CA . LEU D 4 361 ? 81.00880 89.21280 47.99660 1.000 10.18840 361 LEU F CA 1
ATOM 9706 C C . LEU D 4 361 ? 81.98080 88.19480 48.61160 1.000 10.18840 361 LEU F C 1
ATOM 9707 O O . LEU D 4 361 ? 83.02980 87.96580 47.98360 1.000 10.18840 361 LEU F O 1
ATOM 9712 N N . PRO D 4 362 ? 81.76780 87.61680 49.81660 1.000 10.18840 362 PRO F N 1
ATOM 9713 C CA . PRO D 4 362 ? 82.66480 86.52680 50.25760 1.000 10.18840 362 PRO F CA 1
ATOM 9714 C C . PRO D 4 362 ? 82.69280 85.30080 49.35460 1.000 10.18840 362 PRO F C 1
ATOM 9715 O O . PRO D 4 362 ? 83.71980 84.61680 49.31760 1.000 10.18840 362 PRO F O 1
ATOM 9719 N N . TRP D 4 363 ? 81.58480 84.97380 48.67860 1.000 10.18840 363 TRP F N 1
ATOM 9720 C CA . TRP D 4 363 ? 81.58480 83.88080 47.70960 1.000 10.18840 363 TRP F CA 1
ATOM 9721 C C . TRP D 4 363 ? 82.51680 84.17880 46.53760 1.000 10.18840 363 TRP F C 1
ATOM 9722 O O . TRP D 4 363 ? 83.23880 83.28980 46.07360 1.000 10.18840 363 TRP F O 1
ATOM 9733 N N . SER D 4 364 ? 82.51080 85.42880 46.05660 1.000 10.18840 364 SER F N 1
ATOM 9734 C CA . SER D 4 364 ? 83.40480 85.84780 44.97860 1.000 10.18840 364 SER F CA 1
ATOM 9735 C C . SER D 4 364 ? 84.86780 85.74680 45.39560 1.000 10.18840 364 SER F C 1
ATOM 9736 O O . SER D 4 364 ? 85.72180 85.37880 44.58360 1.000 10.18840 364 SER F O 1
ATOM 9739 N N . VAL D 4 365 ? 85.17080 86.10080 46.65060 1.000 10.18840 365 VAL F N 1
ATOM 9740 C CA . VAL D 4 365 ? 86.53780 86.03180 47.17160 1.000 10.18840 365 VAL F CA 1
ATOM 9741 C C . VAL D 4 365 ? 87.03180 84.58780 47.21160 1.000 10.18840 365 VAL F C 1
ATOM 9742 O O . VAL D 4 365 ? 88.15580 84.28380 46.79060 1.000 10.18840 365 VAL F O 1
ATOM 9746 N N . LYS D 4 366 ? 86.18580 83.67880 47.70360 1.000 10.18840 366 LYS F N 1
ATOM 9747 C CA . LYS D 4 366 ? 86.54380 82.26680 47.80360 1.000 10.18840 366 LYS F CA 1
ATOM 9748 C C . LYS D 4 366 ? 86.72580 81.61880 46.43060 1.000 10.18840 366 LYS F C 1
ATOM 9749 O O . LYS D 4 366 ? 87.58380 80.74480 46.27160 1.000 10.18840 366 LYS F O 1
ATOM 9755 N N . ILE D 4 367 ? 85.91080 82.00780 45.44360 1.000 10.18840 367 ILE F N 1
ATOM 9756 C CA . ILE D 4 367 ? 86.09680 81.52580 44.07360 1.000 10.18840 367 ILE F CA 1
ATOM 9757 C C . ILE D 4 367 ? 87.42680 82.01280 43.49960 1.000 10.18840 367 ILE F C 1
ATOM 9758 O O . ILE D 4 367 ? 88.17980 81.23280 42.90460 1.000 10.18840 367 ILE F O 1
ATOM 9763 N N . LEU D 4 368 ? 87.75080 83.29580 43.70360 1.000 10.18840 368 LEU F N 1
ATOM 9764 C CA . LEU D 4 368 ? 88.99880 83.86180 43.18760 1.000 10.18840 368 LEU F CA 1
ATOM 9765 C C . LEU D 4 368 ? 90.23080 83.25280 43.85360 1.000 10.18840 368 LEU F C 1
ATOM 9766 O O . LEU D 4 368 ? 91.27480 83.11480 43.20960 1.000 10.18840 368 LEU F O 1
ATOM 9771 N N . ARG D 4 369 ? 90.13580 82.92080 45.14660 1.000 4.03238 369 ARG F N 1
ATOM 9772 C CA . ARG D 4 369 ? 91.20680 82.18880 45.82160 1.000 4.03238 369 ARG F CA 1
ATOM 9773 C C . ARG D 4 369 ? 91.39980 80.79880 45.22060 1.000 4.03238 369 ARG F C 1
ATOM 9774 O O . ARG D 4 369 ? 92.53180 80.31380 45.11360 1.000 4.03238 369 ARG F O 1
ATOM 9782 N N . ALA D 4 370 ? 90.29980 80.12980 44.85460 1.000 10.18840 370 ALA F N 1
ATOM 9783 C CA . ALA D 4 370 ? 90.38980 78.86180 44.13360 1.000 10.18840 370 ALA F CA 1
ATOM 9784 C C . ALA D 4 370 ? 91.00580 79.04280 42.74960 1.000 10.18840 370 ALA F C 1
ATOM 9785 O O . ALA D 4 370 ? 91.79480 78.20080 42.30860 1.000 10.18840 370 ALA F O 1
ATOM 9787 N N . LEU D 4 371 ? 90.61980 80.10980 42.03860 1.000 10.18840 371 LEU F N 1
ATOM 9788 C CA . LEU D 4 371 ? 91.17480 80.39380 40.71560 1.000 10.18840 371 LEU F CA 1
ATOM 9789 C C . LEU D 4 371 ? 92.66380 80.71680 40.78060 1.000 10.18840 371 LEU F C 1
ATOM 9790 O O . LEU D 4 371 ? 93.43180 80.30780 39.90260 1.000 10.18840 371 LEU F O 1
ATOM 9795 N N . GLU D 4 372 ? 93.07880 81.47180 41.80260 1.000 57.55464 372 GLU F N 1
ATOM 9796 C CA . GLU D 4 372 ? 94.47980 81.85880 41.95560 1.000 57.55464 372 GLU F CA 1
ATOM 9797 C C . GLU D 4 372 ? 95.35780 80.65380 42.26760 1.000 57.55464 372 GLU F C 1
ATOM 9798 O O . GLU D 4 372 ? 96.48180 80.54980 41.76560 1.000 57.55464 372 GLU F O 1
ATOM 9804 N N . ARG D 4 373 ? 94.85780 79.72980 43.08260 1.000 47.08985 373 ARG F N 1
ATOM 9805 C CA . ARG D 4 373 ? 95.62080 78.53980 43.42460 1.000 47.08985 373 ARG F CA 1
ATOM 9806 C C . ARG D 4 373 ? 95.54980 77.47080 42.34260 1.000 47.08985 373 ARG F C 1
ATOM 9807 O O . ARG D 4 373 ? 96.39980 76.57580 42.32260 1.000 47.08985 373 ARG F O 1
ATOM 9815 N N . GLY D 4 374 ? 94.58480 77.56080 41.42960 1.000 41.67550 374 GLY F N 1
ATOM 9816 C CA . GLY D 4 374 ? 94.39080 76.54680 40.41560 1.000 41.67550 374 GLY F CA 1
ATOM 9817 C C . GLY D 4 374 ? 93.39680 75.46180 40.76360 1.000 41.67550 374 GLY F C 1
ATOM 9818 O O . GLY D 4 374 ? 93.34580 74.44780 40.06160 1.000 41.67550 374 GLY F O 1
ATOM 9819 N N . GLU D 4 375 ? 92.59980 75.64480 41.81460 1.000 55.54172 375 GLU F N 1
ATOM 9820 C CA . GLU D 4 375 ? 91.58380 74.68580 42.22960 1.000 55.54172 375 GLU F CA 1
ATOM 9821 C C . GLU D 4 375 ? 90.18880 75.01380 41.70460 1.000 55.54172 375 GLU F C 1
ATOM 9822 O O . GLU D 4 375 ? 89.21180 74.44780 42.20360 1.000 55.54172 375 GLU F O 1
ATOM 9828 N N . GLY D 4 376 ? 90.07480 75.94980 40.76360 1.000 17.49557 376 GLY F N 1
ATOM 9829 C CA . GLY D 4 376 ? 88.77280 76.32780 40.22960 1.000 17.49557 376 GLY F CA 1
ATOM 9830 C C . GLY D 4 376 ? 88.09080 75.20880 39.45260 1.000 17.49557 376 GLY F C 1
ATOM 9831 O O . GLY D 4 376 ? 88.73180 74.42080 38.75660 1.000 17.49557 376 GLY F O 1
ATOM 9832 N N . GLN D 4 377 ? 86.77380 75.13980 39.59560 1.000 16.20706 377 GLN F N 1
ATOM 9833 C CA . GLN D 4 377 ? 85.82080 74.19880 39.02260 1.000 16.20706 377 GLN F CA 1
ATOM 9834 C C . GLN D 4 377 ? 85.07980 74.84380 37.85160 1.000 16.20706 377 GLN F C 1
ATOM 9835 O O . GLN D 4 377 ? 85.01980 76.07080 37.77060 1.000 16.20706 377 GLN F O 1
ATOM 9841 N N . PRO D 4 378 ? 84.51380 74.06080 36.90760 1.000 29.72364 378 PRO F N 1
ATOM 9842 C CA . PRO D 4 378 ? 83.97880 74.67380 35.66960 1.000 29.72364 378 PRO F CA 1
ATOM 9843 C C . PRO D 4 378 ? 82.75780 75.57680 35.83760 1.000 29.72364 378 PRO F C 1
ATOM 9844 O O . PRO D 4 378 ? 82.52580 76.42280 34.96560 1.000 29.72364 378 PRO F O 1
ATOM 9848 N N . GLY D 4 379 ? 81.99280 75.45480 36.91560 1.000 33.04928 379 GLY F N 1
ATOM 9849 C CA . GLY D 4 379 ? 80.91880 76.40280 37.12060 1.000 33.04928 379 GLY F CA 1
ATOM 9850 C C . GLY D 4 379 ? 81.29180 77.70480 37.80260 1.000 33.04928 379 GLY F C 1
ATOM 9851 O O . GLY D 4 379 ? 80.39880 78.49680 38.10960 1.000 33.04928 379 GLY F O 1
ATOM 9852 N N . ASP D 4 380 ? 82.58180 77.95680 38.04860 1.000 34.58369 380 ASP F N 1
ATOM 9853 C CA . ASP D 4 380 ? 82.99580 79.07480 38.89660 1.000 34.58369 380 ASP F CA 1
ATOM 9854 C C . ASP D 4 380 ? 82.91580 80.42480 38.19060 1.000 34.58369 380 ASP F C 1
ATOM 9855 O O . ASP D 4 380 ? 82.51880 81.41880 38.80860 1.000 34.58369 380 ASP F O 1
ATOM 9860 N N . ILE D 4 381 ? 83.31980 80.48680 36.91860 1.000 22.20885 381 ILE F N 1
ATOM 9861 C CA . ILE D 4 381 ? 83.35080 81.75780 36.19760 1.000 22.20885 381 ILE F CA 1
ATOM 9862 C C . ILE D 4 381 ? 81.93580 82.24980 35.90660 1.000 22.20885 381 ILE F C 1
ATOM 9863 O O . ILE D 4 381 ? 81.64280 83.44780 36.02660 1.000 22.20885 381 ILE F O 1
ATOM 9868 N N . GLU D 4 382 ? 81.01780 81.32680 35.59960 1.000 42.12131 382 GLU F N 1
ATOM 9869 C CA . GLU D 4 382 ? 79.61580 81.68280 35.40760 1.000 42.12131 382 GLU F CA 1
ATOM 9870 C C . GLU D 4 382 ? 78.93580 82.12580 36.70160 1.000 42.12131 382 GLU F C 1
ATOM 9871 O O . GLU D 4 382 ? 77.91580 82.81980 36.64560 1.000 42.12131 382 GLU F O 1
ATOM 9877 N N . THR D 4 383 ? 79.47880 81.74680 37.85960 1.000 6.01074 383 THR F N 1
ATOM 9878 C CA . THR D 4 383 ? 78.97580 82.26780 39.12460 1.000 6.01074 383 THR F CA 1
ATOM 9879 C C . THR D 4 383 ? 79.41580 83.71680 39.32460 1.000 6.01074 383 THR F C 1
ATOM 9880 O O . THR D 4 383 ? 78.62880 84.54880 39.79060 1.000 6.01074 383 THR F O 1
ATOM 9884 N N . LEU D 4 384 ? 80.66980 84.02380 38.96060 1.000 10.18840 384 LEU F N 1
ATOM 9885 C CA . LEU D 4 384 ? 81.19580 85.38580 39.04660 1.000 10.18840 384 LEU F CA 1
ATOM 9886 C C . LEU D 4 384 ? 80.41880 86.34680 38.15660 1.000 10.18840 384 LEU F C 1
ATOM 9887 O O . LEU D 4 384 ? 80.20480 87.50580 38.52660 1.000 10.18840 384 LEU F O 1
ATOM 9892 N N . GLU D 4 385 ? 80.01080 85.87880 36.97260 1.000 41.40214 385 GLU F N 1
ATOM 9893 C CA . GLU D 4 385 ? 79.15880 86.66580 36.08460 1.000 41.40214 385 GLU F CA 1
ATOM 9894 C C . GLU D 4 385 ? 77.80580 86.97080 36.72260 1.000 41.40214 385 GLU F C 1
ATOM 9895 O O . GLU D 4 385 ? 77.30380 88.09580 36.61560 1.000 41.40214 385 GLU F O 1
ATOM 9901 N N . GLN D 4 386 ? 77.18980 85.96480 37.35160 1.000 30.64431 386 GLN F N 1
ATOM 9902 C CA . GLN D 4 386 ? 75.89580 86.13680 38.01160 1.000 30.64431 386 GLN F CA 1
ATOM 9903 C C . GLN D 4 386 ? 75.97480 87.08880 39.20060 1.000 30.64431 386 GLN F C 1
ATOM 9904 O O . GLN D 4 386 ? 75.04580 87.87080 39.43260 1.000 30.64431 386 GLN F O 1
ATOM 9910 N N . LEU D 4 387 ? 77.05280 86.98780 39.99260 1.000 22.13936 387 LEU F N 1
ATOM 9911 C CA . LEU D 4 387 ? 77.28280 87.89380 41.11660 1.000 22.13936 387 LEU F CA 1
ATOM 9912 C C . LEU D 4 387 ? 77.36080 89.34580 40.66760 1.000 22.13936 387 LEU F C 1
ATOM 9913 O O . LEU D 4 387 ? 76.82480 90.23280 41.33860 1.000 22.13936 387 LEU F O 1
ATOM 9918 N N . CYS D 4 388 ? 78.04580 89.60380 39.55160 1.000 49.94385 388 CYS F N 1
ATOM 9919 C CA . CYS D 4 388 ? 78.18180 90.96280 39.03760 1.000 49.94385 388 CYS F CA 1
ATOM 9920 C C . CYS D 4 388 ? 76.84180 91.53780 38.59160 1.000 49.94385 388 CYS F C 1
ATOM 9921 O O . CYS D 4 388 ? 76.57780 92.72780 38.79960 1.000 49.94385 388 CYS F O 1
ATOM 9924 N N . ARG D 4 389 ? 76.01380 90.72380 37.92660 1.000 16.87050 389 ARG F N 1
ATOM 9925 C CA . ARG D 4 389 ? 74.67880 91.16080 37.51860 1.000 16.87050 389 ARG F CA 1
ATOM 9926 C C . ARG D 4 389 ? 73.80080 91.50080 38.72260 1.000 16.87050 389 ARG F C 1
ATOM 9927 O O . ARG D 4 389 ? 73.13780 92.54280 38.74560 1.000 16.87050 389 ARG F O 1
ATOM 9935 N N . PHE D 4 390 ? 73.78380 90.63380 39.73360 1.000 10.18840 390 PHE F N 1
ATOM 9936 C CA . PHE D 4 390 ? 72.87380 90.80080 40.86060 1.000 10.18840 390 PHE F CA 1
ATOM 9937 C C . PHE D 4 390 ? 73.39480 91.71480 41.95960 1.000 10.18840 390 PHE F C 1
ATOM 9938 O O . PHE D 4 390 ? 72.68280 91.92980 42.94460 1.000 10.18840 390 PHE F O 1
ATOM 9946 N N . LEU D 4 391 ? 74.60880 92.24780 41.83560 1.000 10.18840 391 LEU F N 1
ATOM 9947 C CA . LEU D 4 391 ? 75.10480 93.22780 42.79160 1.000 10.18840 391 LEU F CA 1
ATOM 9948 C C . LEU D 4 391 ? 75.15180 94.62780 42.19560 1.000 10.18840 391 LEU F C 1
ATOM 9949 O O . LEU D 4 391 ? 75.83180 95.50280 42.73460 1.000 10.18840 391 LEU F O 1
ATOM 9954 N N . GLY D 4 392 ? 74.42680 94.85980 41.10460 1.000 17.52777 392 GLY F N 1
ATOM 9955 C CA . GLY D 4 392 ? 74.41080 96.14380 40.44760 1.000 17.52777 392 GLY F CA 1
ATOM 9956 C C . GLY D 4 392 ? 73.57280 97.18280 41.17360 1.000 17.52777 392 GLY F C 1
ATOM 9957 O O . GLY D 4 392 ? 73.13980 96.97680 42.31160 1.000 17.52777 392 GLY F O 1
ATOM 9958 N N . PRO D 4 393 ? 73.33480 98.32580 40.52560 1.000 13.95598 393 PRO F N 1
ATOM 9959 C CA . PRO D 4 393 ? 72.68480 99.44980 41.21460 1.000 13.95598 393 PRO F CA 1
ATOM 9960 C C . PRO D 4 393 ? 71.20780 99.20180 41.47760 1.000 13.95598 393 PRO F C 1
ATOM 9961 O O . PRO D 4 393 ? 70.47480 98.70380 40.62160 1.000 13.95598 393 PRO F O 1
ATOM 9965 N N . GLY D 4 394 ? 70.78380 99.53880 42.69260 1.000 10.18840 394 GLY F N 1
ATOM 9966 C CA . GLY D 4 394 ? 69.41880 99.36680 43.11860 1.000 10.18840 394 GLY F CA 1
ATOM 9967 C C . GLY D 4 394 ? 69.11080 98.02380 43.73960 1.000 10.18840 394 GLY F C 1
ATOM 9968 O O . GLY D 4 394 ? 68.09380 97.89380 44.42560 1.000 10.18840 394 GLY F O 1
ATOM 9969 N N . LYS D 4 395 ? 69.96180 97.02480 43.53260 1.000 10.18840 395 LYS F N 1
ATOM 9970 C CA . LYS D 4 395 ? 69.73880 95.71180 44.11660 1.000 10.18840 395 LYS F CA 1
ATOM 9971 C C . LYS D 4 395 ? 70.30880 95.58880 45.52060 1.000 10.18840 395 LYS F C 1
ATOM 9972 O O . LYS D 4 395 ? 69.80580 94.78880 46.31360 1.000 10.18840 395 LYS F O 1
ATOM 9978 N N . THR D 4 396 ? 71.33880 96.35680 45.84560 1.000 10.18840 396 THR F N 1
ATOM 9979 C CA . THR D 4 396 ? 71.86680 96.42980 47.19760 1.000 10.18840 396 THR F CA 1
ATOM 9980 C C . THR D 4 396 ? 71.45980 97.74980 47.83860 1.000 10.18840 396 THR F C 1
ATOM 9981 O O . THR D 4 396 ? 70.92080 98.64380 47.18460 1.000 10.18840 396 THR F O 1
ATOM 9985 N N . PHE D 4 397 ? 71.72280 97.85680 49.14260 1.000 10.18840 397 PHE F N 1
ATOM 9986 C CA . PHE D 4 397 ? 71.21480 98.98780 49.91260 1.000 10.18840 397 PHE F CA 1
ATOM 9987 C C . PHE D 4 397 ? 71.97580 100.27580 49.61460 1.000 10.18840 397 PHE F C 1
ATOM 9988 O O . PHE D 4 397 ? 71.37680 101.35380 49.62960 1.000 10.18840 397 PHE F O 1
ATOM 9996 N N . CYS D 4 398 ? 73.27480 100.19580 49.33460 1.000 10.18840 398 CYS F N 1
ATOM 9997 C CA . CYS D 4 398 ? 74.03480 101.38580 48.97060 1.000 10.18840 398 CYS F CA 1
ATOM 9998 C C . CYS D 4 398 ? 74.90880 101.05180 47.76360 1.000 10.18840 398 CYS F C 1
ATOM 9999 O O . CYS D 4 398 ? 74.80080 99.97580 47.17260 1.000 10.18840 398 CYS F O 1
ATOM 10002 N N . ALA D 4 399 ? 75.82380 101.95580 47.42460 1.000 10.18840 399 ALA F N 1
ATOM 10003 C CA . ALA D 4 399 ? 76.63080 101.82780 46.21460 1.000 10.18840 399 ALA F CA 1
ATOM 10004 C C . ALA D 4 399 ? 77.95080 101.09780 46.41360 1.000 10.18840 399 ALA F C 1
ATOM 10005 O O . ALA D 4 399 ? 78.73580 101.03280 45.46060 1.000 10.18840 399 ALA F O 1
ATOM 10007 N N . HIS D 4 400 ? 78.22980 100.60180 47.62360 1.000 10.18840 400 HIS F N 1
ATOM 10008 C CA . HIS D 4 400 ? 79.45980 99.85680 47.89260 1.000 10.18840 400 HIS F CA 1
ATOM 10009 C C . HIS D 4 400 ? 79.58180 98.61280 47.01760 1.000 10.18840 400 HIS F C 1
ATOM 10010 O O . HIS D 4 400 ? 80.60780 98.40480 46.36160 1.000 10.18840 400 HIS F O 1
ATOM 10017 N N . ALA D 4 401 ? 78.56480 97.75180 47.04960 1.000 10.18840 401 ALA F N 1
ATOM 10018 C CA . ALA D 4 401 ? 78.55680 96.51880 46.26060 1.000 10.18840 401 ALA F CA 1
ATOM 10019 C C . ALA D 4 401 ? 78.62680 96.76680 44.74660 1.000 10.18840 401 ALA F C 1
ATOM 10020 O O . ALA D 4 401 ? 79.36880 96.02280 44.08160 1.000 10.18840 401 ALA F O 1
ATOM 10022 N N . PRO D 4 402 ? 77.81280 97.67680 44.11660 1.000 10.18840 402 PRO F N 1
ATOM 10023 C CA . PRO D 4 402 ? 78.05180 97.99180 42.68760 1.000 10.18840 402 PRO F CA 1
ATOM 10024 C C . PRO D 4 402 ? 79.46680 98.44180 42.35160 1.000 10.18840 402 PRO F C 1
ATOM 10025 O O . PRO D 4 402 ? 79.98080 98.08680 41.28560 1.000 10.18840 402 PRO F O 1
ATOM 10029 N N . GLY D 4 403 ? 80.11680 99.19080 43.24460 1.000 10.18840 403 GLY F N 1
ATOM 10030 C CA . GLY D 4 403 ? 81.49780 99.56980 43.01360 1.000 10.18840 403 GLY F CA 1
ATOM 10031 C C . GLY D 4 403 ? 82.46080 98.41280 43.17160 1.000 10.18840 403 GLY F C 1
ATOM 10032 O O . GLY D 4 403 ? 83.54380 98.41980 42.58460 1.000 10.18840 403 GLY F O 1
ATOM 10033 N N . ALA D 4 404 ? 82.07880 97.40280 43.95360 1.000 10.18840 404 ALA F N 1
ATOM 10034 C CA . ALA D 4 404 ? 82.95180 96.25480 44.17060 1.000 10.18840 404 ALA F CA 1
ATOM 10035 C C . ALA D 4 404 ? 83.02380 95.36780 42.93460 1.000 10.18840 404 ALA F C 1
ATOM 10036 O O . ALA D 4 404 ? 84.08980 94.84480 42.60360 1.000 10.18840 404 ALA F O 1
ATOM 10038 N N . VAL D 4 405 ? 81.90480 95.20380 42.22760 1.000 10.18840 405 VAL F N 1
ATOM 10039 C CA . VAL D 4 405 ? 81.86580 94.29280 41.08760 1.000 10.18840 405 VAL F CA 1
ATOM 10040 C C . VAL D 4 405 ? 82.34980 94.92480 39.79460 1.000 10.18840 405 VAL F C 1
ATOM 10041 O O . VAL D 4 405 ? 82.51880 94.20380 38.80360 1.000 10.18840 405 VAL F O 1
ATOM 10045 N N . GLU D 4 406 ? 82.51780 96.24980 39.76260 1.000 22.57416 406 GLU F N 1
ATOM 10046 C CA . GLU D 4 406 ? 82.99380 96.93180 38.55860 1.000 22.57416 406 GLU F CA 1
ATOM 10047 C C . GLU D 4 406 ? 84.40180 96.50780 38.11660 1.000 22.57416 406 GLU F C 1
ATOM 10048 O O . GLU D 4 406 ? 84.58880 96.31380 36.90260 1.000 22.57416 406 GLU F O 1
ATOM 10054 N N . PRO D 4 407 ? 85.43480 96.38080 38.99060 1.000 10.18840 407 PRO F N 1
ATOM 10055 C CA . PRO D 4 407 ? 86.67880 95.74480 38.50060 1.000 10.18840 407 PRO F CA 1
ATOM 10056 C C . PRO D 4 407 ? 86.51280 94.28880 38.09460 1.000 10.18840 407 PRO F C 1
ATOM 10057 O O . PRO D 4 407 ? 87.17480 93.84180 37.15260 1.000 10.18840 407 PRO F O 1
ATOM 10061 N N . LEU D 4 408 ? 85.66280 93.53880 38.80160 1.000 10.18840 408 LEU F N 1
ATOM 10062 C CA . LEU D 4 408 ? 85.50880 92.10480 38.55660 1.000 10.18840 408 LEU F CA 1
ATOM 10063 C C . LEU D 4 408 ? 84.90480 91.80680 37.18560 1.000 10.18840 408 LEU F C 1
ATOM 10064 O O . LEU D 4 408 ? 85.37280 90.90180 36.48560 1.000 10.18840 408 LEU F O 1
ATOM 10069 N N . GLN D 4 409 ? 83.87480 92.55280 36.78160 1.000 10.25857 409 GLN F N 1
ATOM 10070 C CA . GLN D 4 409 ? 83.22080 92.27280 35.50560 1.000 10.25857 409 GLN F CA 1
ATOM 10071 C C . GLN D 4 409 ? 84.06080 92.73380 34.31560 1.000 10.25857 409 GLN F C 1
ATOM 10072 O O . GLN D 4 409 ? 83.99180 92.12380 33.24460 1.000 10.25857 409 GLN F O 1
ATOM 10078 N N . SER D 4 410 ? 84.84880 93.80280 34.47660 1.000 12.77661 410 SER F N 1
ATOM 10079 C CA . SER D 4 410 ? 85.71680 94.26180 33.39460 1.000 12.77661 410 SER F CA 1
ATOM 10080 C C . SER D 4 410 ? 86.90880 93.33380 33.19660 1.000 12.77661 410 SER F C 1
ATOM 10081 O O . SER D 4 410 ? 87.37080 93.14480 32.06660 1.000 12.77661 410 SER F O 1
ATOM 10084 N N . ALA D 4 411 ? 87.44280 92.77780 34.28560 1.000 10.18840 411 ALA F N 1
ATOM 10085 C CA . ALA D 4 411 ? 88.60780 91.90980 34.17960 1.000 10.18840 411 ALA F CA 1
ATOM 10086 C C . ALA D 4 411 ? 88.25380 90.55880 33.57760 1.000 10.18840 411 ALA F C 1
ATOM 10087 O O . ALA D 4 411 ? 89.11380 89.90780 32.98260 1.000 10.18840 411 ALA F O 1
ATOM 10089 N N . ILE D 4 412 ? 87.01480 90.10580 33.75360 1.000 16.96425 412 ILE F N 1
ATOM 10090 C CA . ILE D 4 412 ? 86.58180 88.88880 33.08060 1.000 16.96425 412 ILE F CA 1
ATOM 10091 C C . ILE D 4 412 ? 86.37780 89.15880 31.59360 1.000 16.96425 412 ILE F C 1
ATOM 10092 O O . ILE D 4 412 ? 86.75180 88.34480 30.74260 1.000 16.96425 412 ILE F O 1
ATOM 10097 N N . LYS D 4 413 ? 85.83680 90.33680 31.26460 1.000 26.90880 413 LYS F N 1
ATOM 10098 C CA . LYS D 4 413 ? 85.55680 90.70980 29.88060 1.000 26.90880 413 LYS F CA 1
ATOM 10099 C C . LYS D 4 413 ? 86.83580 90.88180 29.06060 1.000 26.90880 413 LYS F C 1
ATOM 10100 O O . LYS D 4 413 ? 86.92180 90.38780 27.93160 1.000 26.90880 413 LYS F O 1
ATOM 10106 N N . TYR D 4 414 ? 87.84580 91.55280 29.61160 1.000 25.07761 414 TYR F N 1
ATOM 10107 C CA . TYR D 4 414 ? 89.06480 91.81180 28.85660 1.000 25.07761 414 TYR F CA 1
ATOM 10108 C C . TYR D 4 414 ? 90.15780 90.77180 29.07160 1.000 25.07761 414 TYR F C 1
ATOM 10109 O O . TYR D 4 414 ? 91.07780 90.69180 28.25360 1.000 25.07761 414 TYR F O 1
ATOM 10118 N N . PHE D 4 415 ? 90.10380 89.99280 30.14660 1.000 10.18840 415 PHE F N 1
ATOM 10119 C CA . PHE D 4 415 ? 91.18680 89.06880 30.48360 1.000 10.18840 415 PHE F CA 1
ATOM 10120 C C . PHE D 4 415 ? 90.63180 87.70880 30.88660 1.000 10.18840 415 PHE F C 1
ATOM 10121 O O . PHE D 4 415 ? 91.00180 87.14580 31.91760 1.000 10.18840 415 PHE F O 1
ATOM 10129 N N . ARG D 4 416 ? 89.73380 87.15980 30.06060 1.000 12.46583 416 ARG F N 1
ATOM 10130 C CA . ARG D 4 416 ? 89.09580 85.87980 30.36460 1.000 12.46583 416 ARG F CA 1
ATOM 10131 C C . ARG D 4 416 ? 90.06080 84.70080 30.33260 1.000 12.46583 416 ARG F C 1
ATOM 10132 O O . ARG D 4 416 ? 89.76980 83.67580 30.95460 1.000 12.46583 416 ARG F O 1
ATOM 10140 N N . GLU D 4 417 ? 91.19380 84.82180 29.63160 1.000 69.79553 417 GLU F N 1
ATOM 10141 C CA . GLU D 4 417 ? 92.09980 83.68680 29.47160 1.000 69.79553 417 GLU F CA 1
ATOM 10142 C C . GLU D 4 417 ? 92.83080 83.35780 30.77060 1.000 69.79553 417 GLU F C 1
ATOM 10143 O O . GLU D 4 417 ? 93.08480 82.18580 31.06060 1.000 69.79553 417 GLU F O 1
ATOM 10149 N N . GLU D 4 418 ? 93.17280 84.37380 31.56460 1.000 49.12412 418 GLU F N 1
ATOM 10150 C CA . GLU D 4 418 ? 93.82180 84.11480 32.84760 1.000 49.12412 418 GLU F CA 1
ATOM 10151 C C . GLU D 4 418 ? 92.83380 83.59080 33.88160 1.000 49.12412 418 GLU F C 1
ATOM 10152 O O . GLU D 4 418 ? 93.21980 82.82980 34.77660 1.000 49.12412 418 GLU F O 1
ATOM 10158 N N . PHE D 4 419 ? 91.56380 83.98380 33.77760 1.000 22.38370 419 PHE F N 1
ATOM 10159 C CA . PHE D 4 419 ? 90.53680 83.41280 34.64360 1.000 22.38370 419 PHE F CA 1
ATOM 10160 C C . PHE D 4 419 ? 90.23080 81.97380 34.24860 1.000 22.38370 419 PHE F C 1
ATOM 10161 O O . PHE D 4 419 ? 90.01980 81.11780 35.11460 1.000 22.38370 419 PHE F O 1
ATOM 10169 N N . GLU D 4 420 ? 90.21180 81.69180 32.94260 1.000 61.47177 420 GLU F N 1
ATOM 10170 C CA . GLU D 4 420 ? 90.03580 80.33480 32.43160 1.000 61.47177 420 GLU F CA 1
ATOM 10171 C C . GLU D 4 420 ? 91.21680 79.43080 32.76560 1.000 61.47177 420 GLU F C 1
ATOM 10172 O O . GLU D 4 420 ? 91.05080 78.20780 32.79860 1.000 61.47177 420 GLU F O 1
ATOM 10178 N N . ALA D 4 421 ? 92.39480 80.00580 33.03060 1.000 36.23065 421 ALA F N 1
ATOM 10179 C CA . ALA D 4 421 ? 93.56980 79.20780 33.36360 1.000 36.23065 421 ALA F CA 1
ATOM 10180 C C . ALA D 4 421 ? 93.45780 78.59380 34.75360 1.000 36.23065 421 ALA F 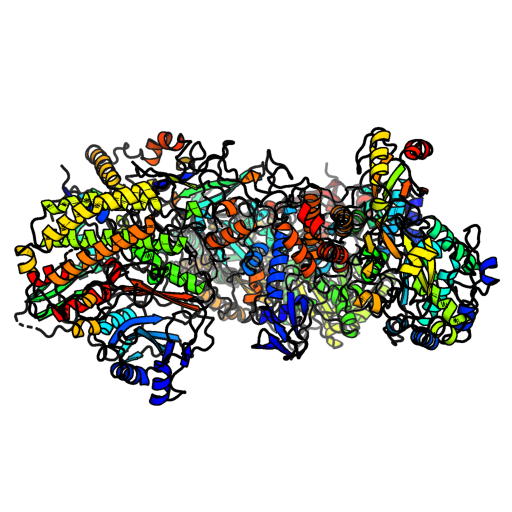C 1
ATOM 10181 O O . ALA D 4 421 ? 94.08680 77.56580 35.02660 1.000 36.23065 421 ALA F O 1
ATOM 10183 N N . GLY D 4 422 ? 92.68780 79.22280 35.64560 1.000 22.81377 422 GLY F N 1
ATOM 10184 C CA . GLY D 4 422 ? 92.42980 78.67680 36.96760 1.000 22.81377 422 GLY F CA 1
ATOM 10185 C C . GLY D 4 422 ? 91.61880 77.39380 36.99060 1.000 22.81377 422 GLY F C 1
ATOM 10186 O O . GLY D 4 422 ? 91.70380 76.64280 37.96760 1.000 22.81377 422 GLY F O 1
ATOM 10187 N N . ILE D 4 423 ? 90.83580 77.11980 35.94760 1.000 38.70774 423 ILE F N 1
ATOM 10188 C CA . ILE D 4 423 ? 89.93680 75.96780 35.96460 1.000 38.70774 423 ILE F CA 1
ATOM 10189 C C . ILE D 4 423 ? 90.69080 74.69980 35.59460 1.000 38.70774 423 ILE F C 1
ATOM 10190 O O . ILE D 4 423 ? 90.81680 74.36380 34.41360 1.000 38.70774 423 ILE F O 1
ATOM 10195 N N . LYS D 4 424 ? 91.18380 73.97980 36.60260 1.000 53.50558 424 LYS F N 1
ATOM 10196 C CA . LYS D 4 424 ? 91.94380 72.75680 36.38560 1.000 53.50558 424 LYS F CA 1
ATOM 10197 C C . LYS D 4 424 ? 91.35780 71.53880 37.08460 1.000 53.50558 424 LYS F C 1
ATOM 10198 O O . LYS D 4 424 ? 91.94480 70.45580 36.99260 1.000 53.50558 424 LYS F O 1
ATOM 10204 N N . GLN D 4 425 ? 90.23880 71.67880 37.78860 1.000 61.85964 425 GLN F N 1
ATOM 10205 C CA . GLN D 4 425 ? 89.62880 70.58880 38.53160 1.000 61.85964 425 GLN F CA 1
ATOM 10206 C C . GLN D 4 425 ? 88.15480 70.51180 38.16360 1.000 61.85964 425 GLN F C 1
ATOM 10207 O O . GLN D 4 425 ? 87.54180 71.54080 37.86760 1.000 61.85964 425 GLN F O 1
ATOM 10213 N N . PRO D 4 426 ? 87.55180 69.32480 38.18160 1.000 50.30337 426 PRO F N 1
ATOM 10214 C CA . PRO D 4 426 ? 86.14580 69.20880 37.78960 1.000 50.30337 426 PRO F CA 1
ATOM 10215 C C . PRO D 4 426 ? 85.22280 69.53980 38.95960 1.000 50.30337 426 PRO F C 1
ATOM 10216 O O . PRO D 4 426 ? 85.65980 69.89280 40.05260 1.000 50.30337 426 PRO F O 1
ATOM 10220 N N . PHE D 4 427 ? 83.92380 69.39580 38.71360 1.000 76.31544 427 PHE F N 1
ATOM 10221 C CA . PHE D 4 427 ? 82.90280 69.84080 39.65360 1.000 76.31544 427 PHE F CA 1
ATOM 10222 C C . PHE D 4 427 ? 82.50980 68.70980 40.59460 1.000 76.31544 427 PHE F C 1
ATOM 10223 O O . PHE D 4 427 ? 82.02180 67.66280 40.15160 1.000 76.31544 427 PHE F O 1
ATOM 10231 N N . SER D 4 428 ? 82.68780 68.94780 41.89460 1.000 49.39170 428 SER F N 1
ATOM 10232 C CA . SER D 4 428 ? 82.26880 68.00680 42.92860 1.000 49.39170 428 SER F CA 1
ATOM 10233 C C . SER D 4 428 ? 82.11580 68.77680 44.23260 1.000 49.39170 428 SER F C 1
ATOM 10234 O O . SER D 4 428 ? 83.11080 69.26680 44.77560 1.000 49.39170 428 SER F O 1
ATOM 10237 N N . ASN D 4 429 ? 80.88580 68.86780 44.74160 1.000 51.35795 429 ASN F N 1
ATOM 10238 C CA . ASN D 4 429 ? 80.62980 69.47780 46.04160 1.000 51.35795 429 ASN F CA 1
ATOM 10239 C C . ASN D 4 429 ? 79.96180 68.50080 47.00160 1.000 51.35795 429 ASN F C 1
ATOM 10240 O O . ASN D 4 429 ? 79.41680 68.91680 48.02560 1.000 51.35795 429 ASN F O 1
ATOM 10245 N N . THR D 4 430 ? 79.98380 67.21080 46.67760 1.000 77.58677 430 THR F N 1
ATOM 10246 C CA . THR D 4 430 ? 79.33580 66.18380 47.47460 1.000 77.58677 430 THR F CA 1
ATOM 10247 C C . THR D 4 430 ? 80.27180 64.99580 47.63360 1.000 77.58677 430 THR F C 1
ATOM 10248 O O . THR D 4 430 ? 81.15180 64.75680 46.80360 1.000 77.58677 430 THR F O 1
ATOM 10252 N N . HIS D 4 431 ? 80.07780 64.25980 48.71860 1.000 52.01669 431 HIS F N 1
ATOM 10253 C CA . HIS D 4 431 ? 80.84980 63.06580 49.01360 1.000 52.01669 431 HIS F CA 1
ATOM 10254 C C . HIS D 4 431 ? 79.95380 61.83880 48.91860 1.000 52.01669 431 HIS F C 1
ATOM 10255 O O . HIS D 4 431 ? 78.74380 61.91380 49.14760 1.000 52.01669 431 HIS F O 1
ATOM 10262 N N . LEU D 4 432 ? 80.56480 60.72080 48.53860 1.000 24.20794 432 LEU F N 1
ATOM 10263 C CA . LEU D 4 432 ? 79.84380 59.46880 48.35960 1.000 24.20794 432 LEU F CA 1
ATOM 10264 C C . LEU D 4 432 ? 79.34580 58.92580 49.69460 1.000 24.20794 432 LEU F C 1
ATOM 10265 O O . LEU D 4 432 ? 80.01880 59.03580 50.72260 1.000 24.20794 432 LEU F O 1
ATOM 10270 N N . ILE D 4 433 ? 78.14380 58.35980 49.67660 1.000 10.40329 433 ILE F N 1
ATOM 10271 C CA . ILE D 4 433 ? 77.55780 57.69980 50.83660 1.000 10.40329 433 ILE F CA 1
ATOM 10272 C C . ILE D 4 433 ? 77.27580 56.25580 50.45060 1.000 10.40329 433 ILE F C 1
ATOM 10273 O O . ILE D 4 433 ? 76.58880 55.99980 49.45260 1.000 10.40329 433 ILE F O 1
ATOM 10278 N N . ASN D 4 434 ? 77.83380 55.32180 51.22160 1.000 57.63584 434 ASN F N 1
ATOM 10279 C CA . ASN D 4 434 ? 77.64280 53.89880 50.97360 1.000 57.63584 434 ASN F CA 1
ATOM 10280 C C . ASN D 4 434 ? 76.19280 53.48880 51.20260 1.000 57.63584 434 ASN F C 1
ATOM 10281 O O . ASN D 4 434 ? 75.57080 53.86580 52.19860 1.000 57.63584 434 ASN F O 1
ATOM 10286 N N . GLY D 4 435 ? 75.66880 52.68780 50.28160 1.000 48.04834 435 GLY F N 1
ATOM 10287 C CA . GLY D 4 435 ? 74.30180 52.22480 50.33860 1.000 48.04834 435 GLY F CA 1
ATOM 10288 C C . GLY D 4 435 ? 73.28880 53.12280 49.66560 1.000 48.04834 435 GLY F C 1
ATOM 10289 O O . GLY D 4 435 ? 72.10280 52.76980 49.63060 1.000 48.04834 435 GLY F O 1
ATOM 10290 N N . ILE D 4 436 ? 73.70980 54.27380 49.14260 1.000 48.62364 436 ILE F N 1
ATOM 10291 C CA . ILE D 4 436 ? 72.82580 55.23480 48.48560 1.000 48.62364 436 ILE F CA 1
ATOM 10292 C C . ILE D 4 436 ? 73.39080 55.50980 47.09960 1.000 48.62364 436 ILE F C 1
ATOM 10293 O O . ILE D 4 436 ? 74.47880 56.08580 46.97160 1.000 48.62364 436 ILE F O 1
ATOM 10298 N N . GLN D 4 437 ? 72.67080 55.10080 46.07660 1.000 44.96656 437 GLN F N 1
ATOM 10299 C CA . GLN D 4 437 ? 73.08680 55.46080 44.72960 1.000 44.96656 437 GLN F CA 1
ATOM 10300 C C . GLN D 4 437 ? 72.69480 56.90880 44.43860 1.000 44.96656 437 GLN F C 1
ATOM 10301 O O . GLN D 4 437 ? 71.58280 57.32580 44.76760 1.000 44.96656 437 GLN F O 1
ATOM 10307 N N . PRO D 4 438 ? 73.57880 57.69180 43.83160 1.000 58.65632 438 PRO F N 1
ATOM 10308 C CA . PRO D 4 438 ? 73.28880 59.11280 43.62360 1.000 58.65632 438 PRO F CA 1
ATOM 10309 C C . PRO D 4 438 ? 72.39080 59.33680 42.41360 1.000 58.65632 438 PRO F C 1
ATOM 10310 O O . PRO D 4 438 ? 72.06080 58.41980 41.65960 1.000 58.65632 438 PRO F O 1
ATOM 10314 N N . ASN D 4 439 ? 71.98980 60.59480 42.25060 1.000 50.84027 439 ASN F N 1
ATOM 10315 C CA . ASN D 4 439 ? 71.21080 61.04180 41.10160 1.000 50.84027 439 ASN F CA 1
ATOM 10316 C C . ASN D 4 439 ? 72.19580 61.55980 40.05760 1.000 50.84027 439 ASN F C 1
ATOM 10317 O O . ASN D 4 439 ? 72.79280 62.62580 40.23460 1.000 50.84027 439 ASN F O 1
ATOM 10322 N N . LEU D 4 440 ? 72.37080 60.80380 38.97260 1.000 60.63865 440 LEU F N 1
ATOM 10323 C CA . LEU D 4 440 ? 73.49180 61.01480 38.05160 1.000 60.63865 440 LEU F CA 1
ATOM 10324 C C . LEU D 4 440 ? 73.12380 62.05180 36.98760 1.000 60.63865 440 LEU F C 1
ATOM 10325 O O . LEU D 4 440 ? 72.99880 61.75380 35.79760 1.000 60.63865 440 LEU F O 1
ATOM 10330 N N . LEU D 4 441 ? 72.95080 63.29080 37.46160 1.000 74.99830 441 LEU F N 1
ATOM 10331 C CA . LEU D 4 441 ? 72.73980 64.50580 36.65160 1.000 74.99830 441 LEU F CA 1
ATOM 10332 C C . LEU D 4 441 ? 71.54780 64.44380 35.69360 1.000 74.99830 441 LEU F C 1
ATOM 10333 O O . LEU D 4 441 ? 71.63480 64.89780 34.55160 1.000 74.99830 441 LEU F O 1
ATOM 10338 N N . MET E 5 1 ? 41.34680 104.08480 47.12960 1.000 109.47523 1 MET G N 1
ATOM 10339 C CA . MET E 5 1 ? 42.26680 105.20180 47.30660 1.000 109.47523 1 MET G CA 1
ATOM 10340 C C . MET E 5 1 ? 43.28180 105.25880 46.17060 1.000 109.47523 1 MET G C 1
ATOM 10341 O O . MET E 5 1 ? 43.46080 106.29880 45.53660 1.000 109.47523 1 MET G O 1
ATOM 10346 N N . ALA E 5 2 ? 43.94280 104.13080 45.91860 1.000 40.45160 2 ALA G N 1
ATOM 10347 C CA . ALA E 5 2 ? 44.91680 104.00980 44.84560 1.000 40.45160 2 ALA G CA 1
ATOM 10348 C C . ALA E 5 2 ? 44.66280 102.72880 44.06360 1.000 40.45160 2 ALA G C 1
ATOM 10349 O O . ALA E 5 2 ? 44.10180 101.76580 44.58760 1.000 40.45160 2 ALA G O 1
ATOM 10351 N N . THR E 5 3 ? 45.07580 102.72780 42.80060 1.000 25.61009 3 THR G N 1
ATOM 10352 C CA . THR E 5 3 ? 44.96080 101.55280 41.94860 1.000 25.61009 3 THR G CA 1
ATOM 10353 C C . THR E 5 3 ? 46.32780 101.20780 41.37160 1.000 25.61009 3 THR G C 1
ATOM 10354 O O . THR E 5 3 ? 47.02580 102.07880 40.84160 1.000 25.61009 3 THR G O 1
ATOM 10358 N N . ILE E 5 4 ? 46.73080 99.94880 41.52460 1.000 2.84315 4 ILE G N 1
ATOM 10359 C CA . ILE E 5 4 ? 48.02280 99.47680 41.04760 1.000 2.84315 4 ILE G CA 1
ATOM 10360 C C . ILE E 5 4 ? 47.80180 98.30580 40.09960 1.000 2.84315 4 ILE G C 1
ATOM 10361 O O . ILE E 5 4 ? 46.76980 97.63280 40.12660 1.000 2.84315 4 ILE G O 1
ATOM 10366 N N . HIS E 5 5 ? 48.78480 98.08280 39.23860 1.000 21.97764 5 HIS G N 1
ATOM 10367 C CA . HIS E 5 5 ? 48.73980 97.01480 38.24960 1.000 21.97764 5 HIS G CA 1
ATOM 10368 C C . HIS E 5 5 ? 49.82980 96.00780 38.58460 1.000 21.97764 5 HIS G C 1
ATOM 10369 O O . HIS E 5 5 ? 51.01580 96.34580 38.56060 1.000 21.97764 5 HIS G O 1
ATOM 10376 N N . VAL E 5 6 ? 49.42880 94.78480 38.91060 1.000 10.18840 6 VAL G N 1
ATOM 10377 C CA . VAL E 5 6 ? 50.35580 93.72880 39.30260 1.000 10.18840 6 VAL G CA 1
ATOM 10378 C C . VAL E 5 6 ? 50.20380 92.56880 38.33360 1.000 10.18840 6 VAL G C 1
ATOM 10379 O O . VAL E 5 6 ? 49.12280 91.96980 38.25360 1.000 10.18840 6 VAL G O 1
ATOM 10383 N N . ASP E 5 7 ? 51.29580 92.25480 37.61360 1.000 43.72048 7 ASP G N 1
ATOM 10384 C CA . ASP E 5 7 ? 51.41980 91.09180 36.71760 1.000 43.72048 7 ASP G CA 1
ATOM 10385 C C . ASP E 5 7 ? 50.32680 91.06080 35.64860 1.000 43.72048 7 ASP G C 1
ATOM 10386 O O . ASP E 5 7 ? 49.79980 90.00280 35.30360 1.000 43.72048 7 ASP G O 1
ATOM 10391 N N . GLY E 5 8 ? 49.95980 92.23180 35.14660 1.000 43.92005 8 GLY G N 1
ATOM 10392 C CA . GLY E 5 8 ? 48.87580 92.35580 34.18960 1.000 43.92005 8 GLY G CA 1
ATOM 10393 C C . GLY E 5 8 ? 47.51080 92.63280 34.78660 1.000 43.92005 8 GLY G C 1
ATOM 10394 O O . GLY E 5 8 ? 46.71280 93.35480 34.18760 1.000 43.92005 8 GLY G O 1
ATOM 10395 N N . LYS E 5 9 ? 47.22180 92.06980 35.95560 1.000 33.46048 9 LYS G N 1
ATOM 10396 C CA . LYS E 5 9 ? 45.96080 92.31980 36.63560 1.000 33.46048 9 LYS G CA 1
ATOM 10397 C C . LYS E 5 9 ? 45.96780 93.70380 37.27460 1.000 33.46048 9 LYS G C 1
ATOM 10398 O O . LYS E 5 9 ? 46.99380 94.37580 37.35560 1.000 33.46048 9 LYS G O 1
ATOM 10404 N N . GLU E 5 10 ? 44.79780 94.12480 37.73660 1.000 53.61630 10 GLU G N 1
ATOM 10405 C CA . GLU E 5 10 ? 44.60580 95.44380 38.31860 1.000 53.61630 10 GLU G CA 1
ATOM 10406 C C . GLU E 5 10 ? 43.92580 95.29180 39.67260 1.000 53.61630 10 GLU G C 1
ATOM 10407 O O . GLU E 5 10 ? 43.01780 94.47280 39.82360 1.000 53.61630 10 GLU G O 1
ATOM 10413 N N . TYR E 5 11 ? 44.37280 96.07280 40.65660 1.000 18.64286 11 TYR G N 1
ATOM 10414 C CA . TYR E 5 11 ? 43.87080 95.96680 42.02260 1.000 18.64286 11 TYR G CA 1
ATOM 10415 C C . TYR E 5 11 ? 43.67380 97.35680 42.60760 1.000 18.64286 11 TYR G C 1
ATOM 10416 O O . TYR E 5 11 ? 44.24280 98.33580 42.12760 1.000 18.64286 11 TYR G O 1
ATOM 10425 N N . GLU E 5 12 ? 42.88180 97.43080 43.67560 1.000 58.17850 12 GLU G N 1
ATOM 10426 C CA . GLU E 5 12 ? 42.69380 98.66780 44.42360 1.000 58.17850 12 GLU G CA 1
ATOM 10427 C C . GLU E 5 12 ? 43.32980 98.50580 45.79760 1.000 58.17850 12 GLU G C 1
ATOM 10428 O O . GLU E 5 12 ? 42.97680 97.58680 46.54160 1.000 58.17850 12 GLU G O 1
ATOM 10434 N N . VAL E 5 13 ? 44.25180 99.41080 46.13760 1.000 10.18840 13 VAL G N 1
ATOM 10435 C CA . VAL E 5 13 ? 45.04280 99.33980 47.36460 1.000 10.18840 13 VAL G CA 1
ATOM 10436 C C . VAL E 5 13 ? 45.10280 100.72480 48.00160 1.000 10.18840 13 VAL G C 1
ATOM 10437 O O . VAL E 5 13 ? 44.74980 101.73580 47.39460 1.000 10.18840 13 VAL G O 1
ATOM 10441 N N . ASN E 5 14 ? 45.53980 100.74880 49.25660 1.000 20.75068 14 ASN G N 1
ATOM 10442 C CA . ASN E 5 14 ? 45.72780 101.99080 49.99260 1.000 20.75068 14 ASN G CA 1
ATOM 10443 C C . ASN E 5 14 ? 47.04980 102.63580 49.58160 1.000 20.75068 14 ASN G C 1
ATOM 10444 O O . ASN E 5 14 ? 48.09680 101.98180 49.57560 1.000 20.75068 14 ASN G O 1
ATOM 10449 N N . GLY E 5 15 ? 46.98080 103.92180 49.22460 1.000 15.67246 15 GLY G N 1
ATOM 10450 C CA . GLY E 5 15 ? 48.15680 104.63980 48.75360 1.000 15.67246 15 GLY G CA 1
ATOM 10451 C C . GLY E 5 15 ? 49.24780 104.81880 49.79560 1.000 15.67246 15 GLY G C 1
ATOM 10452 O O . GLY E 5 15 ? 50.43280 104.84080 49.45660 1.000 15.67246 15 GLY G O 1
ATOM 10453 N N . ALA E 5 16 ? 48.86280 105.01280 51.06260 1.000 23.44587 16 ALA G N 1
ATOM 10454 C CA . ALA E 5 16 ? 49.83680 105.21180 52.13860 1.000 23.44587 16 ALA G CA 1
ATOM 10455 C C . ALA E 5 16 ? 50.69480 103.97280 52.40260 1.000 23.44587 16 ALA G C 1
ATOM 10456 O O . ALA E 5 16 ? 51.81980 104.10280 52.89560 1.000 23.44587 16 ALA G O 1
ATOM 10458 N N . ASP E 5 17 ? 50.16880 102.77780 52.13960 1.000 42.99970 17 ASP G N 1
ATOM 10459 C CA . ASP E 5 17 ? 50.89080 101.52780 52.35660 1.000 42.99970 17 ASP G CA 1
ATOM 10460 C C . ASP E 5 17 ? 52.04680 101.36880 51.36460 1.000 42.99970 17 ASP G C 1
ATOM 10461 O O . ASP E 5 17 ? 52.06180 101.97380 50.28860 1.000 42.99970 17 ASP G O 1
ATOM 10466 N N . ASN E 5 18 ? 53.02980 100.54380 51.73560 1.000 10.18840 18 ASN G N 1
ATOM 10467 C CA . ASN E 5 18 ? 54.05080 100.15880 50.77360 1.000 10.18840 18 ASN G CA 1
ATOM 10468 C C . ASN E 5 18 ? 53.58580 98.92580 49.98760 1.000 10.18840 18 ASN G C 1
ATOM 10469 O O . ASN E 5 18 ? 52.53280 98.34680 50.25360 1.000 10.18840 18 ASN G O 1
ATOM 10474 N N . LEU E 5 19 ? 54.38880 98.52880 48.99860 1.000 10.18840 19 LEU G N 1
ATOM 10475 C CA . LEU E 5 19 ? 53.97180 97.50780 48.03960 1.000 10.18840 19 LEU G CA 1
ATOM 10476 C C . LEU E 5 19 ? 53.94480 96.10280 48.63060 1.000 10.18840 19 LEU G C 1
ATOM 10477 O O . LEU E 5 19 ? 53.18980 95.25680 48.14760 1.000 10.18840 19 LEU G O 1
ATOM 10482 N N . LEU E 5 20 ? 54.75780 95.82880 49.65260 1.000 10.18840 20 LEU G N 1
ATOM 10483 C CA . LEU E 5 20 ? 54.72380 94.51180 50.27960 1.000 10.18840 20 LEU G CA 1
ATOM 10484 C C . LEU E 5 20 ? 53.44080 94.31480 51.07660 1.000 10.18840 20 LEU G C 1
ATOM 10485 O O . LEU E 5 20 ? 52.76280 93.29480 50.92760 1.000 10.18840 20 LEU G O 1
ATOM 10490 N N . GLU E 5 21 ? 53.07580 95.29380 51.90660 1.000 18.04084 21 GLU G N 1
ATOM 10491 C CA . GLU E 5 21 ? 51.84880 95.16980 52.68360 1.000 18.04084 21 GLU G CA 1
ATOM 10492 C C . GLU E 5 21 ? 50.59880 95.37180 51.83560 1.000 18.04084 21 GLU G C 1
ATOM 10493 O O . GLU E 5 21 ? 49.52080 94.92780 52.23960 1.000 18.04084 21 GLU G O 1
ATOM 10499 N N . ALA E 5 22 ? 50.71380 96.01780 50.67460 1.000 10.18840 22 ALA G N 1
ATOM 10500 C CA . ALA E 5 22 ? 49.59180 96.05480 49.74260 1.000 10.18840 22 ALA G CA 1
ATOM 10501 C C . ALA E 5 22 ? 49.36480 94.68980 49.10160 1.000 10.18840 22 ALA G C 1
ATOM 10502 O O . ALA E 5 22 ? 48.24180 94.17380 49.09960 1.000 10.18840 22 ALA G O 1
ATOM 10504 N N . CYS E 5 23 ? 50.43380 94.07180 48.58560 1.000 10.18840 23 CYS G N 1
ATOM 10505 C CA . CYS E 5 23 ? 50.31080 92.82980 47.82960 1.000 10.18840 23 CYS G CA 1
ATOM 10506 C C . CYS E 5 23 ? 50.04580 91.61880 48.71560 1.000 10.18840 23 CYS G C 1
ATOM 10507 O O . CYS E 5 23 ? 49.39380 90.66880 48.26960 1.000 10.18840 23 CYS G O 1
ATOM 10510 N N . LEU E 5 24 ? 50.54580 91.62180 49.95560 1.000 10.18840 24 LEU G N 1
ATOM 10511 C CA . LEU E 5 24 ? 50.24280 90.53280 50.88060 1.000 10.18840 24 LEU G CA 1
ATOM 10512 C C . LEU E 5 24 ? 48.78080 90.54880 51.30760 1.000 10.18840 24 LEU G C 1
ATOM 10513 O O . LEU E 5 24 ? 48.21780 89.49680 51.62460 1.000 10.18840 24 LEU G O 1
ATOM 10518 N N . SER E 5 25 ? 48.16180 91.73180 51.33360 1.000 10.18840 25 SER G N 1
ATOM 10519 C CA . SER E 5 25 ? 46.74580 91.83280 51.66460 1.000 10.18840 25 SER G CA 1
ATOM 10520 C C . SER E 5 25 ? 45.86080 91.28080 50.55260 1.000 10.18840 25 SER G C 1
ATOM 10521 O O . SER E 5 25 ? 44.76580 90.77980 50.82760 1.000 10.18840 25 SER G O 1
ATOM 10524 N N . LEU E 5 26 ? 46.31880 91.34680 49.30460 1.000 10.18840 26 LEU G N 1
ATOM 10525 C CA . LEU E 5 26 ? 45.58480 90.80880 48.16560 1.000 10.18840 26 LEU G CA 1
ATOM 10526 C C . LEU E 5 26 ? 45.80780 89.31280 47.96160 1.000 10.18840 26 LEU G C 1
ATOM 10527 O O . LEU E 5 26 ? 45.22880 88.73880 47.03560 1.000 10.18840 26 LEU G O 1
ATOM 10532 N N . GLY E 5 27 ? 46.63380 88.67480 48.78560 1.000 10.18840 27 GLY G N 1
ATOM 10533 C CA . GLY E 5 27 ? 46.94680 87.27380 48.59260 1.000 10.18840 27 GLY G CA 1
ATOM 10534 C C . GLY E 5 27 ? 48.01780 86.98080 47.56860 1.000 10.18840 27 GLY G C 1
ATOM 10535 O O . GLY E 5 27 ? 48.08680 85.85580 47.06760 1.000 10.18840 27 GLY G O 1
ATOM 10536 N N . LEU E 5 28 ? 48.84880 87.96080 47.23160 1.000 32.14456 28 LEU G N 1
ATOM 10537 C CA . LEU E 5 28 ? 49.99480 87.74980 46.35860 1.000 32.14456 28 LEU G CA 1
ATOM 10538 C C . LEU E 5 28 ? 51.20880 87.41580 47.21960 1.000 32.14456 28 LEU G C 1
ATOM 10539 O O . LEU E 5 28 ? 51.62980 88.23280 48.04660 1.000 32.14456 28 LEU G O 1
ATOM 10544 N N . ASP E 5 29 ? 51.76580 86.22180 47.03060 1.000 12.14434 29 ASP G N 1
ATOM 10545 C CA . ASP E 5 29 ? 52.87580 85.74580 47.85360 1.000 12.14434 29 ASP G CA 1
ATOM 10546 C C . ASP E 5 29 ? 54.18680 86.37480 47.39460 1.000 12.14434 29 ASP G C 1
ATOM 10547 O O . ASP E 5 29 ? 54.70380 86.04580 46.32160 1.000 12.14434 29 ASP G O 1
ATOM 10552 N N . ILE E 5 30 ? 54.73080 87.26680 48.20660 1.000 10.18840 30 ILE G N 1
ATOM 10553 C CA . ILE E 5 30 ? 56.08480 87.78880 48.03960 1.000 10.18840 30 ILE G CA 1
ATOM 10554 C C . ILE E 5 30 ? 56.91780 87.31080 49.22260 1.000 10.18840 30 ILE G C 1
ATOM 10555 O O . ILE E 5 30 ? 56.48780 87.47080 50.36860 1.000 10.18840 30 ILE G O 1
ATOM 10560 N N . PRO E 5 31 ? 58.08580 86.70980 48.99860 1.000 10.18840 31 PRO G N 1
ATOM 10561 C CA . PRO E 5 31 ? 58.95780 86.34680 50.12460 1.000 10.18840 31 PRO G CA 1
ATOM 10562 C C . PRO E 5 31 ? 59.57280 87.56980 50.78860 1.000 10.18840 31 PRO G C 1
ATOM 10563 O O . PRO E 5 31 ? 59.83780 88.58080 50.14060 1.000 10.18840 31 PRO G O 1
ATOM 10567 N N . TYR E 5 32 ? 59.81280 87.45780 52.09560 1.000 10.18840 32 TYR G N 1
ATOM 10568 C CA . TYR E 5 32 ? 60.39080 88.54880 52.87460 1.000 10.18840 32 TYR G CA 1
ATOM 10569 C C . TYR E 5 32 ? 60.98180 88.00880 54.16660 1.000 10.18840 32 TYR G C 1
ATOM 10570 O O . TYR E 5 32 ? 60.53180 86.98880 54.68760 1.000 10.18840 32 TYR G O 1
ATOM 10579 N N . PHE E 5 33 ? 62.00380 88.70280 54.67060 1.000 10.18840 33 PHE G N 1
ATOM 10580 C CA . PHE E 5 33 ? 62.54180 88.42280 55.99660 1.000 10.18840 33 PHE G CA 1
ATOM 10581 C C . PHE E 5 33 ? 62.56080 89.63080 56.91760 1.000 10.18840 33 PHE G C 1
ATOM 10582 O O . PHE E 5 33 ? 62.06380 89.54380 58.04260 1.000 10.18840 33 PHE G O 1
ATOM 10590 N N . CYS E 5 34 ? 63.11780 90.76280 56.47560 1.000 10.18840 34 CYS G N 1
ATOM 10591 C CA . CYS E 5 34 ? 63.43980 91.83180 57.41360 1.000 10.18840 34 CYS G CA 1
ATOM 10592 C C . CYS E 5 34 ? 62.24780 92.72480 57.72760 1.000 10.18840 34 CYS G C 1
ATOM 10593 O O . CYS E 5 34 ? 62.26680 93.42180 58.74360 1.000 10.18840 34 CYS G O 1
ATOM 10596 N N . TRP E 5 35 ? 61.22480 92.72180 56.88660 1.000 10.18840 35 TRP G N 1
ATOM 10597 C CA . TRP E 5 35 ? 60.01980 93.48880 57.15360 1.000 10.18840 35 TRP G CA 1
ATOM 10598 C C . TRP E 5 35 ? 59.16080 92.78780 58.20160 1.000 10.18840 35 TRP G C 1
ATOM 10599 O O . TRP E 5 35 ? 59.09680 91.55980 58.25060 1.000 10.18840 35 TRP G O 1
ATOM 10610 N N . HIS E 5 36 ? 58.51780 93.58280 59.05360 1.000 10.18840 36 HIS G N 1
ATOM 10611 C CA . HIS E 5 36 ? 57.49380 93.13680 59.98560 1.000 10.18840 36 HIS G CA 1
ATOM 10612 C C . HIS E 5 36 ? 56.37180 94.16580 59.95960 1.000 10.18840 36 HIS G C 1
ATOM 10613 O O . HIS E 5 36 ? 56.64780 95.36480 59.81360 1.000 10.18840 36 HIS G O 1
ATOM 10620 N N . PRO E 5 37 ? 55.10780 93.72180 60.02760 1.000 10.18840 37 PRO G N 1
ATOM 10621 C CA . PRO E 5 37 ? 53.98380 94.67880 60.10660 1.000 10.18840 37 PRO G CA 1
ATOM 10622 C C . PRO E 5 37 ? 54.04780 95.62880 61.29660 1.000 10.18840 37 PRO G C 1
ATOM 10623 O O . PRO E 5 37 ? 53.71080 96.80780 61.15560 1.000 10.18840 37 PRO G O 1
ATOM 10627 N N . ALA E 5 38 ? 54.45680 95.13980 62.46760 1.000 10.18840 38 ALA G N 1
ATOM 10628 C CA . ALA E 5 38 ? 54.60680 96.01180 63.62960 1.000 10.18840 38 ALA G CA 1
ATOM 10629 C C . ALA E 5 38 ? 55.84880 96.89780 63.53360 1.000 10.18840 38 ALA G C 1
ATOM 10630 O O . ALA E 5 38 ? 55.81480 98.06380 63.93760 1.000 10.18840 38 ALA G O 1
ATOM 10632 N N . LEU E 5 39 ? 56.96280 96.35280 63.03760 1.000 10.18840 39 LEU G N 1
ATOM 10633 C CA . LEU E 5 39 ? 58.24980 97.04380 63.11760 1.000 10.18840 39 LEU G CA 1
ATOM 10634 C C . LEU E 5 39 ? 58.48680 98.03880 61.98160 1.000 10.18840 39 LEU G C 1
ATOM 10635 O O . LEU E 5 39 ? 59.25580 98.98780 62.15760 1.000 10.18840 39 LEU G O 1
ATOM 10640 N N . GLY E 5 40 ? 57.87180 97.84580 60.81960 1.000 10.18840 40 GLY G N 1
ATOM 10641 C CA . GLY E 5 40 ? 58.12380 98.71280 59.68460 1.000 10.18840 40 GLY G CA 1
ATOM 10642 C C . GLY E 5 40 ? 59.18280 98.17380 58.73660 1.000 10.18840 40 GLY G C 1
ATOM 10643 O O . GLY E 5 40 ? 59.69780 97.06480 58.87360 1.000 10.18840 40 GLY G O 1
ATOM 10644 N N . SER E 5 41 ? 59.50680 98.99280 57.74060 1.000 10.18840 41 SER G N 1
ATOM 10645 C CA . SER E 5 41 ? 60.38680 98.60480 56.64460 1.000 10.18840 41 SER G CA 1
ATOM 10646 C C . SER E 5 41 ? 61.75880 99.24280 56.80160 1.000 10.18840 41 SER G C 1
ATOM 10647 O O . SER E 5 41 ? 61.85780 100.44280 57.06360 1.000 10.18840 41 SER G O 1
ATOM 10650 N N . VAL E 5 42 ? 62.81580 98.44680 56.62460 1.000 10.18840 42 VAL G N 1
ATOM 10651 C CA . VAL E 5 42 ? 64.16580 99.00280 56.64660 1.000 10.18840 42 VAL G CA 1
ATOM 10652 C C . VAL E 5 42 ? 64.93380 98.70080 55.36660 1.000 10.18840 42 VAL G C 1
ATOM 10653 O O . VAL E 5 42 ? 65.82780 99.45980 54.98360 1.000 10.18840 42 VAL G O 1
ATOM 10657 N N . GLY E 5 43 ? 64.61280 97.59780 54.70360 1.000 10.18840 43 GLY G N 1
ATOM 10658 C CA . GLY E 5 43 ? 65.22980 97.30880 53.42960 1.000 10.18840 43 GLY G CA 1
ATOM 10659 C C . GLY E 5 43 ? 66.50280 96.50080 53.47360 1.000 10.18840 43 GLY G C 1
ATOM 10660 O O . GLY E 5 43 ? 67.35580 96.67280 52.59960 1.000 10.18840 43 GLY G O 1
ATOM 10661 N N . ALA E 5 44 ? 66.67380 95.64180 54.47360 1.000 10.18840 44 ALA G N 1
ATOM 10662 C CA . ALA E 5 44 ? 67.95680 94.99380 54.69460 1.000 10.18840 44 ALA G CA 1
ATOM 10663 C C . ALA E 5 44 ? 68.10380 93.68880 53.91760 1.000 10.18840 44 ALA G C 1
ATOM 10664 O O . ALA E 5 44 ? 69.09580 93.50680 53.21260 1.000 10.18840 44 ALA G O 1
ATOM 10666 N N . CYS E 5 45 ? 67.12680 92.78380 54.01560 1.000 10.18840 45 CYS G N 1
ATOM 10667 C CA . CYS E 5 45 ? 67.32080 91.42380 53.52360 1.000 10.18840 45 CYS G CA 1
ATOM 10668 C C . CYS E 5 45 ? 67.32380 91.31680 52.00060 1.000 10.18840 45 CYS G C 1
ATOM 10669 O O . CYS E 5 45 ? 67.86680 90.34280 51.47660 1.000 10.18840 45 CYS G O 1
ATOM 10672 N N . ARG E 5 46 ? 66.70780 92.28180 51.30760 1.000 10.18840 46 ARG G N 1
ATOM 10673 C CA . ARG E 5 46 ? 66.56680 92.34980 49.84160 1.000 10.18840 46 ARG G CA 1
ATOM 10674 C C . ARG E 5 46 ? 65.79780 91.15880 49.26060 1.000 10.18840 46 ARG G C 1
ATOM 10675 O O . ARG E 5 46 ? 65.95980 90.82380 48.08960 1.000 10.18840 46 ARG G O 1
ATOM 10683 N N . GLN E 5 47 ? 64.93680 90.52280 50.05060 1.000 10.18840 47 GLN G N 1
ATOM 10684 C CA . GLN E 5 47 ? 64.23080 89.33480 49.59160 1.000 10.18840 47 GLN G CA 1
ATOM 10685 C C . GLN E 5 47 ? 62.92180 89.67880 48.88260 1.000 10.18840 47 GLN G C 1
ATOM 10686 O O . GLN E 5 47 ? 62.47680 88.92180 48.01760 1.000 10.18840 47 GLN G O 1
ATOM 10692 N N . CYS E 5 48 ? 62.36280 90.86080 49.13660 1.000 10.18840 48 CYS G N 1
ATOM 10693 C CA . CYS E 5 48 ? 61.04180 91.24580 48.64760 1.000 10.18840 48 CYS G CA 1
ATOM 10694 C C . CYS E 5 48 ? 61.07880 91.88480 47.25760 1.000 10.18840 48 CYS G C 1
ATOM 10695 O O . CYS E 5 48 ? 60.20680 92.69680 46.93460 1.000 10.18840 48 CYS G O 1
ATOM 10698 N N . ALA E 5 49 ? 62.06780 91.53580 46.43960 1.000 10.18840 49 ALA G N 1
ATOM 10699 C CA . ALA E 5 49 ? 62.33780 92.24180 45.19460 1.000 10.18840 49 ALA G CA 1
ATOM 10700 C C . ALA E 5 49 ? 61.26680 91.98180 44.14260 1.000 10.18840 49 ALA G C 1
ATOM 10701 O O . ALA E 5 49 ? 60.86480 90.83980 43.91560 1.000 10.18840 49 ALA G O 1
ATOM 10703 N N . VAL E 5 50 ? 60.79380 93.05680 43.51660 1.000 10.18840 50 VAL G N 1
ATOM 10704 C CA . VAL E 5 50 ? 59.88480 92.98480 42.38160 1.000 10.18840 50 VAL G CA 1
ATOM 10705 C C . VAL E 5 50 ? 60.42480 93.88680 41.28060 1.000 10.18840 50 VAL G C 1
ATOM 10706 O O . VAL E 5 50 ? 61.20480 94.80880 41.52460 1.000 10.18840 50 VAL G O 1
ATOM 10710 N N . LYS E 5 51 ? 59.99880 93.60480 40.05360 1.000 10.18840 51 LYS G N 1
ATOM 10711 C CA . LYS E 5 51 ? 60.33680 94.43580 38.90560 1.000 10.18840 51 LYS G CA 1
ATOM 10712 C C . LYS E 5 51 ? 59.28480 95.52080 38.73260 1.000 10.18840 51 LYS G C 1
ATOM 10713 O O . LYS E 5 51 ? 58.09680 95.21780 38.63960 1.000 10.18840 51 LYS G O 1
ATOM 10719 N N . GLN E 5 52 ? 59.72380 96.77680 38.68460 1.000 10.18840 52 GLN G N 1
ATOM 10720 C CA . GLN E 5 52 ? 58.83980 97.92680 38.53760 1.000 10.18840 52 GLN G CA 1
ATOM 10721 C C . GLN E 5 52 ? 59.02680 98.56880 37.16660 1.000 10.18840 52 GLN G C 1
ATOM 10722 O O . GLN E 5 52 ? 60.15780 98.83680 36.75160 1.000 10.18840 52 GLN G O 1
ATOM 10728 N N . TYR E 5 53 ? 57.92080 98.82280 36.47560 1.000 16.65062 53 TYR G N 1
ATOM 10729 C CA . TYR E 5 53 ? 57.93180 99.52680 35.20260 1.000 16.65062 53 TYR G CA 1
ATOM 10730 C C . TYR E 5 53 ? 57.43880 100.95880 35.37660 1.000 16.65062 53 TYR G C 1
ATOM 10731 O O . TYR E 5 53 ? 56.69480 101.27080 36.30760 1.000 16.65062 53 TYR G O 1
ATOM 10740 N N . GLN E 5 54 ? 57.87180 101.83280 34.46560 1.000 55.97431 54 GLN G N 1
ATOM 10741 C CA . GLN E 5 54 ? 57.49180 103.23880 34.55260 1.000 55.97431 54 GLN G CA 1
ATOM 10742 C C . GLN E 5 54 ? 56.04280 103.45380 34.13360 1.000 55.97431 54 GLN G C 1
ATOM 10743 O O . GLN E 5 54 ? 55.34780 104.30180 34.70360 1.000 55.97431 54 GLN G O 1
ATOM 10749 N N . ASN E 5 55 ? 55.57080 102.69480 33.14860 1.000 39.31088 55 ASN G N 1
ATOM 10750 C CA . ASN E 5 55 ? 54.18480 102.74980 32.70360 1.000 39.31088 55 ASN G CA 1
ATOM 10751 C C . ASN E 5 55 ? 53.82280 101.39580 32.10460 1.000 39.31088 55 ASN G C 1
ATOM 10752 O O . ASN E 5 55 ? 54.55180 100.41380 32.26360 1.000 39.31088 55 ASN G O 1
ATOM 10757 N N . ALA E 5 56 ? 52.68280 101.34680 31.40960 1.000 52.10066 56 ALA G N 1
ATOM 10758 C CA . ALA E 5 56 ? 52.21280 100.10580 30.80760 1.000 52.10066 56 ALA G CA 1
ATOM 10759 C C . ALA E 5 56 ? 53.03280 99.69380 29.59160 1.000 52.10066 56 ALA G C 1
ATOM 10760 O O . ALA E 5 56 ? 53.07980 98.50380 29.26360 1.000 52.10066 56 ALA G O 1
ATOM 10762 N N . GLU E 5 57 ? 53.68680 100.63980 28.92660 1.000 77.96888 57 GLU G N 1
ATOM 10763 C CA . GLU E 5 57 ? 54.43580 100.35780 27.71060 1.000 77.96888 57 GLU G CA 1
ATOM 10764 C C . GLU E 5 57 ? 55.91380 100.10480 27.95660 1.000 77.96888 57 GLU G C 1
ATOM 10765 O O . GLU E 5 57 ? 56.59680 99.59780 27.05760 1.000 77.96888 57 GLU G O 1
ATOM 10771 N N . ASP E 5 58 ? 56.42380 100.44380 29.13960 1.000 73.92416 58 ASP G N 1
ATOM 10772 C CA . ASP E 5 58 ? 57.80880 100.15280 29.48460 1.000 73.92416 58 ASP G CA 1
ATOM 10773 C C . ASP E 5 58 ? 57.99080 98.65180 29.67860 1.000 73.92416 58 ASP G C 1
ATOM 10774 O O . ASP E 5 58 ? 57.37780 98.05480 30.56760 1.000 73.92416 58 ASP G O 1
ATOM 10779 N N . THR E 5 59 ? 58.82280 98.03980 28.83360 1.000 65.54606 59 THR G N 1
ATOM 10780 C CA . THR E 5 59 ? 59.02380 96.59680 28.87060 1.000 65.54606 59 THR G CA 1
ATOM 10781 C C . THR E 5 59 ? 60.22180 96.18980 29.71460 1.000 65.54606 59 THR G C 1
ATOM 10782 O O . THR E 5 59 ? 60.24380 95.07480 30.24660 1.000 65.54606 59 THR G O 1
ATOM 10786 N N . ARG E 5 60 ? 61.21680 97.05980 29.84860 1.000 79.00230 60 ARG G N 1
ATOM 10787 C CA . ARG E 5 60 ? 62.41280 96.78280 30.63360 1.000 79.00230 60 ARG G CA 1
ATOM 10788 C C . ARG E 5 60 ? 62.50780 97.83380 31.72960 1.000 79.00230 60 ARG G C 1
ATOM 10789 O O . ARG E 5 60 ? 62.73780 99.01180 31.44260 1.000 79.00230 60 ARG G O 1
ATOM 10797 N N . GLY E 5 61 ? 62.33380 97.40880 32.97960 1.000 27.94241 61 GLY G N 1
ATOM 10798 C CA . GLY E 5 61 ? 62.31580 98.33880 34.09160 1.000 27.94241 61 GLY G CA 1
ATOM 10799 C C . GLY E 5 61 ? 63.49080 98.17980 35.03360 1.000 27.94241 61 GLY G C 1
ATOM 10800 O O . GLY E 5 61 ? 64.64480 98.15280 34.59560 1.000 27.94241 61 GLY G O 1
ATOM 10801 N N . ARG E 5 62 ? 63.21080 98.08180 36.33260 1.000 48.12195 62 ARG G N 1
ATOM 10802 C CA . ARG E 5 62 ? 64.24580 97.92080 37.34360 1.000 48.12195 62 ARG G CA 1
ATOM 10803 C C . ARG E 5 62 ? 63.69780 97.13680 38.52860 1.000 48.12195 62 ARG G C 1
ATOM 10804 O O . ARG E 5 62 ? 62.49080 97.12780 38.78160 1.000 48.12195 62 ARG G O 1
ATOM 10812 N N . LEU E 5 63 ? 64.60280 96.47980 39.25160 1.000 10.18840 63 LEU G N 1
ATOM 10813 C CA . LEU E 5 63 ? 64.24680 95.76580 40.47260 1.000 10.18840 63 LEU G CA 1
ATOM 10814 C C . LEU E 5 63 ? 64.23280 96.73080 41.64860 1.000 10.18840 63 LEU G C 1
ATOM 10815 O O . LEU E 5 63 ? 65.22280 97.42280 41.90260 1.000 10.18840 63 LEU G O 1
ATOM 10820 N N . VAL E 5 64 ? 63.10580 96.79080 42.35260 1.000 10.18840 64 VAL G N 1
ATOM 10821 C CA . VAL E 5 64 ? 62.95980 97.56980 43.57260 1.000 10.18840 64 VAL G CA 1
ATOM 10822 C C . VAL E 5 64 ? 62.59580 96.61080 44.69660 1.000 10.18840 64 VAL G C 1
ATOM 10823 O O . VAL E 5 64 ? 62.32380 95.43680 44.47060 1.000 10.18840 64 VAL G O 1
ATOM 10827 N N . MET E 5 65 ? 62.58280 97.12580 45.91860 1.000 10.18840 65 MET G N 1
ATOM 10828 C CA . MET E 5 65 ? 62.14580 96.34180 47.06460 1.000 10.18840 65 MET G CA 1
ATOM 10829 C C . MET E 5 65 ? 60.74880 96.79480 47.44860 1.000 10.18840 65 MET G C 1
ATOM 10830 O O . MET E 5 65 ? 60.51780 97.98580 47.66560 1.000 10.18840 65 MET G O 1
ATOM 10835 N N . SER E 5 66 ? 59.82380 95.83880 47.52360 1.000 10.18840 66 SER G N 1
ATOM 10836 C CA . SER E 5 66 ? 58.41480 96.17880 47.68360 1.000 10.18840 66 SER G CA 1
ATOM 10837 C C . SER E 5 66 ? 58.09980 96.68480 49.08560 1.000 10.18840 66 SER G C 1
ATOM 10838 O O . SER E 5 66 ? 57.15080 97.45380 49.26060 1.000 10.18840 66 SER G O 1
ATOM 10841 N N . CYS E 5 67 ? 58.88380 96.28080 50.08760 1.000 10.18840 67 CYS G N 1
ATOM 10842 C CA . CYS E 5 67 ? 58.72180 96.84880 51.41860 1.000 10.18840 67 CYS G CA 1
ATOM 10843 C C . CYS E 5 67 ? 59.16180 98.30980 51.46660 1.000 10.18840 67 CYS G C 1
ATOM 10844 O O . CYS E 5 67 ? 58.62280 99.08680 52.25760 1.000 10.18840 67 CYS G O 1
ATOM 10847 N N . MET E 5 68 ? 60.09180 98.71380 50.60660 1.000 10.18840 68 MET G N 1
ATOM 10848 C CA . MET E 5 68 ? 60.58580 100.08280 50.57760 1.000 10.18840 68 MET G CA 1
ATOM 10849 C C . MET E 5 68 ? 59.94580 100.94180 49.49260 1.000 10.18840 68 MET G C 1
ATOM 10850 O O . MET E 5 68 ? 60.31780 102.10680 49.35260 1.000 10.18840 68 MET G O 1
ATOM 10855 N N . THR E 5 69 ? 59.00580 100.40380 48.72360 1.000 10.18840 69 THR G N 1
ATOM 10856 C CA . THR E 5 69 ? 58.40980 101.12080 47.60560 1.000 10.18840 69 THR G CA 1
ATOM 10857 C C . THR E 5 69 ? 56.97480 101.50080 47.91960 1.000 10.18840 69 THR G C 1
ATOM 10858 O O . THR E 5 69 ? 56.18180 100.61980 48.26860 1.000 10.18840 69 THR G O 1
ATOM 10862 N N . PRO E 5 70 ? 56.60680 102.77780 47.81560 1.000 10.18840 70 PRO G N 1
ATOM 10863 C CA . PRO E 5 70 ? 55.20880 103.16280 48.04260 1.000 10.18840 70 PRO G CA 1
ATOM 10864 C C . PRO E 5 70 ? 54.28680 102.65280 46.94460 1.000 10.18840 70 PRO G C 1
ATOM 10865 O O . PRO E 5 70 ? 54.65980 102.56980 45.77460 1.000 10.18840 70 PRO G O 1
ATOM 10869 N N . ALA E 5 71 ? 53.06680 102.30480 47.34660 1.000 10.18840 71 ALA G N 1
ATOM 10870 C CA . ALA E 5 71 ? 52.02980 101.87180 46.40960 1.000 10.18840 71 ALA G CA 1
ATOM 10871 C C . ALA E 5 71 ? 51.25180 103.09180 45.91060 1.000 10.18840 71 ALA G C 1
ATOM 10872 O O . ALA E 5 71 ? 50.09580 103.33080 46.26160 1.000 10.18840 71 ALA G O 1
ATOM 10874 N N . SER E 5 72 ? 51.92880 103.88580 45.08960 1.000 22.87849 72 SER G N 1
ATOM 10875 C CA . SER E 5 72 ? 51.30780 105.07080 44.52660 1.000 22.87849 72 SER G CA 1
ATOM 10876 C C . SER E 5 72 ? 50.32880 104.68880 43.41960 1.000 22.87849 72 SER G C 1
ATOM 10877 O O . SER E 5 72 ? 50.34280 103.57280 42.89460 1.000 22.87849 72 SER G O 1
ATOM 10880 N N . ASP E 5 73 ? 49.46980 105.63980 43.06960 1.000 60.43445 73 ASP G N 1
ATOM 10881 C CA . ASP E 5 73 ? 48.53880 105.44380 41.97060 1.000 60.43445 73 ASP G CA 1
ATOM 10882 C C . ASP E 5 73 ? 49.30380 105.49580 40.65460 1.000 60.43445 73 ASP G C 1
ATOM 10883 O O . ASP E 5 73 ? 50.05180 106.44280 40.39660 1.000 60.43445 73 ASP G O 1
ATOM 10888 N N . GLY E 5 74 ? 49.10980 104.47680 39.82360 1.000 12.82128 74 GLY G N 1
ATOM 10889 C CA . GLY E 5 74 ? 49.82880 104.35080 38.57560 1.000 12.82128 74 GLY G CA 1
ATOM 10890 C C . GLY E 5 74 ? 50.99380 103.38980 38.60860 1.000 12.82128 74 GLY G C 1
ATOM 10891 O O . GLY E 5 74 ? 51.75680 103.34080 37.64160 1.000 12.82128 74 GLY G O 1
ATOM 10892 N N . THR E 5 75 ? 51.16180 102.64280 39.69460 1.000 18.42791 75 THR G N 1
ATOM 10893 C CA . THR E 5 75 ? 52.28480 101.72780 39.84260 1.000 18.42791 75 THR G CA 1
ATOM 10894 C C . THR E 5 75 ? 52.10580 100.50780 38.93860 1.000 18.42791 75 THR G C 1
ATOM 10895 O O . THR E 5 75 ? 51.01780 99.92880 38.87060 1.000 18.42791 75 THR G O 1
ATOM 10899 N N . PHE E 5 76 ? 53.16680 100.13680 38.21860 1.000 10.18840 76 PHE G N 1
ATOM 10900 C CA . PHE E 5 76 ? 53.19680 98.92480 37.40260 1.000 10.18840 76 PHE G CA 1
ATOM 10901 C C . PHE E 5 76 ? 54.31680 98.02980 37.91360 1.000 10.18840 76 PHE G C 1
ATOM 10902 O O . PHE E 5 76 ? 55.49580 98.37780 37.78860 1.000 10.18840 76 PHE G O 1
ATOM 10910 N N . ILE E 5 77 ? 53.95980 96.88780 38.50960 1.000 10.18840 77 ILE G N 1
ATOM 10911 C CA . ILE E 5 77 ? 54.95380 95.94780 39.00960 1.000 10.18840 77 ILE G CA 1
ATOM 10912 C C . ILE E 5 77 ? 54.64180 94.52880 38.54760 1.000 10.18840 77 ILE G C 1
ATOM 10913 O O . ILE E 5 77 ? 53.51180 94.19380 38.18860 1.000 10.18840 77 ILE G O 1
ATOM 10918 N N . SER E 5 78 ? 55.67980 93.69580 38.55960 1.000 10.18840 78 SER G N 1
ATOM 10919 C CA . SER E 5 78 ? 55.59180 92.28880 38.17760 1.000 10.18840 78 SER G CA 1
ATOM 10920 C C . SER E 5 78 ? 56.31880 91.44280 39.21560 1.000 10.18840 78 SER G C 1
ATOM 10921 O O . SER E 5 78 ? 57.54580 91.52080 39.33060 1.000 10.18840 78 SER G O 1
ATOM 10924 N N . ILE E 5 79 ? 55.56280 90.67480 40.00260 1.000 10.18840 79 ILE G N 1
ATOM 10925 C CA . ILE E 5 79 ? 56.18080 89.74280 40.94160 1.000 10.18840 79 ILE G CA 1
ATOM 10926 C C . ILE E 5 79 ? 56.81780 88.56780 40.20160 1.000 10.18840 79 ILE G C 1
ATOM 10927 O O . ILE E 5 79 ? 57.92580 88.12980 40.53460 1.000 10.18840 79 ILE G O 1
ATOM 10932 N N . ASP E 5 80 ? 56.15180 88.06780 39.16460 1.000 39.56757 80 ASP G N 1
ATOM 10933 C CA . ASP E 5 80 ? 56.53980 86.83380 38.49760 1.000 39.56757 80 ASP G CA 1
ATOM 10934 C C . ASP E 5 80 ? 57.50780 87.05380 37.34460 1.000 39.56757 80 ASP G C 1
ATOM 10935 O O . ASP E 5 80 ? 57.70380 86.13180 36.54760 1.000 39.56757 80 ASP G O 1
ATOM 10940 N N . ASP E 5 81 ? 58.05080 88.26580 37.21160 1.000 60.11867 81 ASP G N 1
ATOM 10941 C CA . ASP E 5 81 ? 59.09780 88.56380 36.24160 1.000 60.11867 81 ASP G CA 1
ATOM 10942 C C . ASP E 5 81 ? 60.30180 87.65680 36.47860 1.000 60.11867 81 ASP G C 1
ATOM 10943 O O . ASP E 5 81 ? 60.65380 87.35780 37.62460 1.000 60.11867 81 ASP G O 1
ATOM 10948 N N . GLU E 5 82 ? 60.87480 87.15980 35.37560 1.000 39.56400 82 GLU G N 1
ATOM 10949 C CA . GLU E 5 82 ? 61.92280 86.13880 35.43160 1.000 39.56400 82 GLU G CA 1
ATOM 10950 C C . GLU E 5 82 ? 63.18180 86.64680 36.12560 1.000 39.56400 82 GLU G C 1
ATOM 10951 O O . GLU E 5 82 ? 63.82680 85.90380 36.87560 1.000 39.56400 82 GLU G O 1
ATOM 10957 N N . GLU E 5 83 ? 63.56280 87.89380 35.85160 1.000 24.42979 83 GLU G N 1
ATOM 10958 C CA . GLU E 5 83 ? 64.73580 88.48280 36.48460 1.000 24.42979 83 GLU G CA 1
ATOM 10959 C C . GLU E 5 83 ? 64.49780 88.71680 37.97760 1.000 24.42979 83 GLU G C 1
ATOM 10960 O O . GLU E 5 83 ? 65.42180 88.56680 38.78360 1.000 24.42979 83 GLU G O 1
ATOM 10966 N N . ALA E 5 84 ? 63.27080 89.09780 38.35660 1.000 10.18840 84 ALA G N 1
ATOM 10967 C CA . ALA E 5 84 ? 62.91080 89.21280 39.77160 1.000 10.18840 84 ALA G CA 1
ATOM 10968 C C . ALA E 5 84 ? 62.94280 87.85980 40.47960 1.000 10.18840 84 ALA G C 1
ATOM 10969 O O . ALA E 5 84 ? 63.38480 87.77080 41.62960 1.000 10.18840 84 ALA G O 1
ATOM 10971 N N . LYS E 5 85 ? 62.44680 86.80880 39.81960 1.000 10.18840 85 LYS G N 1
ATOM 10972 C CA . LYS E 5 85 ? 62.40880 85.47280 40.41460 1.000 10.18840 85 LYS G CA 1
ATOM 10973 C C . LYS E 5 85 ? 63.80480 84.89980 40.62760 1.000 10.18840 85 LYS G C 1
ATOM 10974 O O . LYS E 5 85 ? 64.05880 84.24580 41.64460 1.000 10.18840 85 LYS G O 1
ATOM 10980 N N . GLN E 5 86 ? 64.69080 85.07880 39.64360 1.000 3.27919 86 GLN G N 1
ATOM 10981 C CA . GLN E 5 86 ? 66.08080 84.65080 39.76660 1.000 3.27919 86 GLN G CA 1
ATOM 10982 C C . GLN E 5 86 ? 66.79780 85.36880 40.90360 1.000 3.27919 86 GLN G C 1
ATOM 10983 O O . GLN E 5 86 ? 67.58780 84.75280 41.62860 1.000 3.27919 86 GLN G O 1
ATOM 10989 N N . PHE E 5 87 ? 66.56180 86.67680 41.05060 1.000 10.18840 87 PHE G N 1
ATOM 10990 C CA . PHE E 5 87 ? 67.20780 87.43080 42.12260 1.000 10.18840 87 PHE G CA 1
ATOM 10991 C C . PHE E 5 87 ? 66.70480 86.99480 43.49260 1.000 10.18840 87 PHE G C 1
ATOM 10992 O O . PHE E 5 87 ? 67.49280 86.89780 44.43860 1.000 10.18840 87 PHE G O 1
ATOM 11000 N N . ARG E 5 88 ? 65.39480 86.75180 43.61460 1.000 10.18840 88 ARG G N 1
ATOM 11001 C CA . ARG E 5 88 ? 64.81380 86.31080 44.87860 1.000 10.18840 88 ARG G CA 1
ATOM 11002 C C . ARG E 5 88 ? 65.33280 84.93080 45.26960 1.000 10.18840 88 ARG G C 1
ATOM 11003 O O . ARG E 5 88 ? 65.55180 84.65880 46.45360 1.000 10.18840 88 ARG G O 1
ATOM 11011 N N . GLU E 5 89 ? 65.53580 84.05780 44.27960 1.000 10.43241 89 GLU G N 1
ATOM 11012 C CA . GLU E 5 89 ? 66.16980 82.76280 44.51460 1.000 10.43241 89 GLU G CA 1
ATOM 11013 C C . GLU E 5 89 ? 67.62380 82.92180 44.95460 1.000 10.43241 89 GLU G C 1
ATOM 11014 O O . GLU E 5 89 ? 68.11380 82.14380 45.77860 1.000 10.43241 89 GLU G O 1
ATOM 11020 N N . SER E 5 90 ? 68.33480 83.89480 44.37860 1.000 10.18840 90 SER G N 1
ATOM 11021 C CA . SER E 5 90 ? 69.73080 84.14480 44.73560 1.000 10.18840 90 SER G CA 1
ATOM 11022 C C . SER E 5 90 ? 69.88680 84.63680 46.17260 1.000 10.18840 90 SER G C 1
ATOM 11023 O O . SER E 5 90 ? 70.88780 84.32380 46.82460 1.000 10.18840 90 SER G O 1
ATOM 11026 N N . VAL E 5 91 ? 68.94280 85.45880 46.65060 1.000 10.18840 91 VAL G N 1
ATOM 11027 C CA . VAL E 5 91 ? 68.97580 85.95180 48.02960 1.000 10.18840 91 VAL G CA 1
ATOM 11028 C C . VAL E 5 91 ? 68.86680 84.79080 49.01560 1.000 10.18840 91 VAL G C 1
ATOM 11029 O O . VAL E 5 91 ? 69.61080 84.72780 50.00160 1.000 10.18840 91 VAL G O 1
ATOM 11033 N N . VAL E 5 92 ? 67.97180 83.83480 48.73460 1.000 10.18840 92 VAL G N 1
ATOM 11034 C CA . VAL E 5 92 ? 67.87080 82.60580 49.52460 1.000 10.18840 92 VAL G CA 1
ATOM 11035 C C . VAL E 5 92 ? 69.15380 81.78080 49.40960 1.000 10.18840 92 VAL G C 1
ATOM 11036 O O . VAL E 5 92 ? 69.63880 81.22980 50.40660 1.000 10.18840 92 VAL G O 1
ATOM 11040 N N . GLU E 5 93 ? 69.74480 81.73380 48.20660 1.000 10.18840 93 GLU G N 1
ATOM 11041 C CA . GLU E 5 93 ? 70.99380 80.99780 47.99160 1.000 10.18840 93 GLU G CA 1
ATOM 11042 C C . GLU E 5 93 ? 72.14680 81.59780 48.79260 1.000 10.18840 93 GLU G C 1
ATOM 11043 O O . GLU E 5 93 ? 72.94180 80.86380 49.38860 1.000 10.18840 93 GLU G O 1
ATOM 11049 N N . TRP E 5 94 ? 72.22280 82.92980 48.84760 1.000 10.18840 94 TRP G N 1
ATOM 11050 C CA . TRP E 5 94 ? 73.25480 83.59580 49.63660 1.000 10.18840 94 TRP G CA 1
ATOM 11051 C C . TRP E 5 94 ? 73.05780 83.38480 51.13460 1.000 10.18840 94 TRP G C 1
ATOM 11052 O O . TRP E 5 94 ? 74.04080 83.28980 51.87460 1.000 10.18840 94 TRP G O 1
ATOM 11063 N N . LEU E 5 95 ? 71.80880 83.27880 51.59360 1.000 10.18840 95 LEU G N 1
ATOM 11064 C CA . LEU E 5 95 ? 71.56680 82.99380 53.00260 1.000 10.18840 95 LEU G CA 1
ATOM 11065 C C . LEU E 5 95 ? 71.85280 81.53980 53.33860 1.000 10.18840 95 LEU G C 1
ATOM 11066 O O . LEU E 5 95 ? 72.21580 81.23080 54.47560 1.000 10.18840 95 LEU G O 1
ATOM 11071 N N . MET E 5 96 ? 71.72280 80.64480 52.36360 1.000 10.18840 96 MET G N 1
ATOM 11072 C CA . MET E 5 96 ? 71.96780 79.22580 52.56660 1.000 10.18840 96 MET G CA 1
ATOM 11073 C C . MET E 5 96 ? 73.44380 78.85480 52.57360 1.000 10.18840 96 MET G C 1
ATOM 11074 O O . MET E 5 96 ? 73.75580 77.68980 52.82660 1.000 10.18840 96 MET G O 1
ATOM 11079 N N . THR E 5 97 ? 74.35380 79.79080 52.28460 1.000 10.18840 97 THR G N 1
ATOM 11080 C CA . THR E 5 97 ? 75.76880 79.43380 52.22060 1.000 10.18840 97 THR G CA 1
ATOM 11081 C C . THR E 5 97 ? 76.35480 79.17480 53.60160 1.000 10.18840 97 THR G C 1
ATOM 11082 O O . THR E 5 97 ? 77.19980 78.28780 53.75160 1.000 10.18840 97 THR G O 1
ATOM 11086 N N . ASN E 5 98 ? 75.89580 79.89280 54.62060 1.000 10.18840 98 ASN G N 1
ATOM 11087 C CA . ASN E 5 98 ? 76.44780 79.77180 55.96160 1.000 10.18840 98 ASN G CA 1
ATOM 11088 C C . ASN E 5 98 ? 75.48180 79.11480 56.93660 1.000 10.18840 98 ASN G C 1
ATOM 11089 O O . ASN E 5 98 ? 75.74680 79.10480 58.14060 1.000 10.18840 98 ASN G O 1
ATOM 11094 N N . HIS E 5 99 ? 74.39280 78.54680 56.45160 1.000 10.18840 99 HIS G N 1
ATOM 11095 C CA . HIS E 5 99 ? 73.40480 77.97180 57.35660 1.000 10.18840 99 HIS G CA 1
ATOM 11096 C C . HIS E 5 99 ? 73.78780 76.55480 57.76560 1.000 10.18840 99 HIS G C 1
ATOM 11097 O O . HIS E 5 99 ? 74.12580 75.73880 56.90660 1.000 10.18840 99 HIS G O 1
ATOM 11104 N N . PRO E 5 100 ? 73.74880 76.23880 59.05860 1.000 10.18840 100 PRO G N 1
ATOM 11105 C CA . PRO E 5 100 ? 74.07980 74.88480 59.51060 1.000 10.18840 100 PRO G CA 1
ATOM 11106 C C . PRO E 5 100 ? 73.03880 73.84980 59.10760 1.000 10.18840 100 PRO G C 1
ATOM 11107 O O . PRO E 5 100 ? 71.87080 74.14880 58.86560 1.000 10.18840 100 PRO G O 1
ATOM 11111 N N . HIS E 5 101 ? 73.50680 72.60380 59.04460 1.000 10.18840 101 HIS G N 1
ATOM 11112 C CA . HIS E 5 101 ? 72.70280 71.42680 58.71060 1.000 10.18840 101 HIS G CA 1
ATOM 11113 C C . HIS E 5 101 ? 71.96580 70.94680 59.96760 1.000 10.18840 101 HIS G C 1
ATOM 11114 O O . HIS E 5 101 ? 72.21480 69.86780 60.50560 1.000 10.18840 101 HIS G O 1
ATOM 11121 N N . ASP E 5 102 ? 71.02280 71.76980 60.43160 1.000 10.18840 102 ASP G N 1
ATOM 11122 C CA . ASP E 5 102 ? 70.48180 71.61080 61.77560 1.000 10.18840 102 ASP G CA 1
ATOM 11123 C C . ASP E 5 102 ? 68.98780 71.34480 61.89160 1.000 10.18840 102 ASP G C 1
ATOM 11124 O O . ASP E 5 102 ? 68.52980 71.16680 63.02360 1.000 10.18840 102 ASP G O 1
ATOM 11129 N N . CYS E 5 103 ? 68.23680 71.30180 60.78560 1.000 10.18840 103 CYS G N 1
ATOM 11130 C CA . CYS E 5 103 ? 66.77480 71.15580 60.83060 1.000 10.18840 103 CYS G CA 1
ATOM 11131 C C . CYS E 5 103 ? 66.20880 69.97080 61.62760 1.000 10.18840 103 CYS G C 1
ATOM 11132 O O . CYS E 5 103 ? 65.18080 70.17880 62.29260 1.000 10.18840 103 CYS G O 1
ATOM 11135 N N . PRO E 5 104 ? 66.77280 68.74080 61.60560 1.000 10.18840 104 PRO G N 1
ATOM 11136 C CA . PRO E 5 104 ? 66.27380 67.70580 62.53160 1.000 10.18840 104 PRO G CA 1
ATOM 11137 C C . PRO E 5 104 ? 66.40580 68.03980 64.00960 1.000 10.18840 104 PRO G C 1
ATOM 11138 O O . PRO E 5 104 ? 65.55180 67.62680 64.79760 1.000 10.18840 104 PRO G O 1
ATOM 11142 N N . VAL E 5 105 ? 67.44180 68.76580 64.41160 1.000 10.18840 105 VAL G N 1
ATOM 11143 C CA . VAL E 5 105 ? 67.65180 69.09980 65.81360 1.000 10.18840 105 VAL G CA 1
ATOM 11144 C C . VAL E 5 105 ? 67.44480 70.59180 66.07060 1.000 10.18840 105 VAL G C 1
ATOM 11145 O O . VAL E 5 105 ? 67.96280 71.12980 67.03960 1.000 10.18840 105 VAL G O 1
ATOM 11149 N N . CYS E 5 106 ? 66.68780 71.26480 65.21560 1.000 10.18840 106 CYS G N 1
ATOM 11150 C CA . CYS E 5 106 ? 66.32280 72.65880 65.42160 1.000 10.18840 106 CYS G CA 1
ATOM 11151 C C . CYS E 5 106 ? 64.88380 72.72580 65.90460 1.000 10.18840 106 CYS G C 1
ATOM 11152 O O . CYS E 5 106 ? 63.99480 72.11980 65.29960 1.000 10.18840 106 CYS G O 1
ATOM 11155 N N . GLU E 5 107 ? 64.65080 73.47780 66.98060 1.000 10.18840 107 GLU G N 1
ATOM 11156 C CA . GLU E 5 107 ? 63.29880 73.59980 67.51660 1.000 10.18840 107 GLU G CA 1
ATOM 11157 C C . GLU E 5 107 ? 62.38880 74.45380 66.64160 1.000 10.18840 107 GLU G C 1
ATOM 11158 O O . GLU E 5 107 ? 61.17180 74.42080 66.82860 1.000 10.18840 107 GLU G O 1
ATOM 11164 N N . GLU E 5 108 ? 62.94080 75.22380 65.70760 1.000 10.18840 108 GLU G N 1
ATOM 11165 C CA . GLU E 5 108 ? 62.11880 75.98680 64.78060 1.000 10.18840 108 GLU G CA 1
ATOM 11166 C C . GLU E 5 108 ? 61.58880 75.14180 63.62160 1.000 10.18840 108 GLU G C 1
ATOM 11167 O O . GLU E 5 108 ? 60.70680 75.60680 62.90260 1.000 10.18840 108 GLU G O 1
ATOM 11173 N N . GLY E 5 109 ? 62.07780 73.91280 63.44260 1.000 10.18840 109 GLY G N 1
ATOM 11174 C CA . GLY E 5 109 ? 61.68380 73.04080 62.34360 1.000 10.18840 109 GLY G CA 1
ATOM 11175 C C . GLY E 5 109 ? 60.21180 72.68180 62.23860 1.000 10.18840 109 GLY G C 1
ATOM 11176 O O . GLY E 5 109 ? 59.61580 72.17180 63.18860 1.000 10.18840 109 GLY G O 1
ATOM 11177 N N . GLY E 5 110 ? 59.61880 72.96480 61.07860 1.000 10.18840 110 GLY G N 1
ATOM 11178 C CA . GLY E 5 110 ? 58.19180 72.86280 60.87860 1.000 10.18840 110 GLY G CA 1
ATOM 11179 C C . GLY E 5 110 ? 57.43180 74.13080 61.18260 1.000 10.18840 110 GLY G C 1
ATOM 11180 O O . GLY E 5 110 ? 56.23480 74.20680 60.89060 1.000 10.18840 110 GLY G O 1
ATOM 11181 N N . ASN E 5 111 ? 58.09680 75.12280 61.75760 1.000 10.18840 111 ASN G N 1
ATOM 11182 C CA . ASN E 5 111 ? 57.52280 76.39880 62.15260 1.000 10.18840 111 ASN G CA 1
ATOM 11183 C C . ASN E 5 111 ? 58.51280 77.50680 61.78460 1.000 10.18840 111 ASN G C 1
ATOM 11184 O O . ASN E 5 111 ? 58.57680 78.55380 62.43360 1.000 10.18840 111 ASN G O 1
ATOM 11189 N N . CYS E 5 112 ? 59.31380 77.26880 60.75160 1.000 10.18840 112 CYS G N 1
ATOM 11190 C CA . CYS E 5 112 ? 60.45780 78.10780 60.42760 1.000 10.18840 112 CYS G CA 1
ATOM 11191 C C . CYS E 5 112 ? 60.15380 78.92880 59.18560 1.000 10.18840 112 CYS G C 1
ATOM 11192 O O . CYS E 5 112 ? 59.86980 78.36980 58.12060 1.000 10.18840 112 CYS G O 1
ATOM 11195 N N . HIS E 5 113 ? 60.24080 80.25180 59.32460 1.000 10.18840 113 HIS G N 1
ATOM 11196 C CA . HIS E 5 113 ? 59.99380 81.14580 58.20060 1.000 10.18840 113 HIS G CA 1
ATOM 11197 C C . HIS E 5 113 ? 61.06080 81.00580 57.11760 1.000 10.18840 113 HIS G C 1
ATOM 11198 O O . HIS E 5 113 ? 60.75280 81.14680 55.93160 1.000 10.18840 113 HIS G O 1
ATOM 11205 N N . LEU E 5 114 ? 62.30280 80.71280 57.50760 1.000 10.18840 114 LEU G N 1
ATOM 11206 C CA . LEU E 5 114 ? 63.36780 80.49580 56.53360 1.000 10.18840 114 LEU G CA 1
ATOM 11207 C C . LEU E 5 114 ? 63.13080 79.22980 55.72060 1.000 10.18840 114 LEU G C 1
ATOM 11208 O O . LEU E 5 114 ? 63.41380 79.20580 54.51860 1.000 10.18840 114 LEU G O 1
ATOM 11213 N N . GLN E 5 115 ? 62.59080 78.18280 56.35860 1.000 10.18840 115 GLN G N 1
ATOM 11214 C CA . GLN E 5 115 ? 62.22980 76.95980 55.64360 1.000 10.18840 115 GLN G CA 1
ATOM 11215 C C . GLN E 5 115 ? 61.13380 77.21780 54.61860 1.000 10.18840 115 GLN G C 1
ATOM 11216 O O . GLN E 5 115 ? 61.17680 76.68080 53.50760 1.000 10.18840 115 GLN G O 1
ATOM 11222 N N . ASP E 5 116 ? 60.16580 78.06780 54.96760 1.000 10.18840 116 ASP G N 1
ATOM 11223 C CA . ASP E 5 116 ? 59.04080 78.34080 54.07960 1.000 10.18840 116 ASP G CA 1
ATOM 11224 C C . ASP E 5 116 ? 59.45980 79.16980 52.87360 1.000 10.18840 116 ASP G C 1
ATOM 11225 O O . ASP E 5 116 ? 59.04780 78.88080 51.74660 1.000 10.18840 116 ASP G O 1
ATOM 11230 N N . MET E 5 117 ? 60.27880 80.19580 53.09360 1.000 10.18840 117 MET G N 1
ATOM 11231 C CA . MET E 5 117 ? 60.72780 81.05180 52.00160 1.000 10.18840 117 MET G CA 1
ATOM 11232 C C . MET E 5 117 ? 61.69880 80.34380 51.06560 1.000 10.18840 117 MET G C 1
ATOM 11233 O O . MET E 5 117 ? 61.74780 80.67580 49.87760 1.000 10.18840 117 MET G O 1
ATOM 11238 N N . THR E 5 118 ? 62.50880 79.41980 51.59260 1.000 10.18840 118 THR G N 1
ATOM 11239 C CA . THR E 5 118 ? 63.42880 78.64680 50.75760 1.000 10.18840 118 THR G CA 1
ATOM 11240 C C . THR E 5 118 ? 62.66980 77.77780 49.75660 1.000 10.18840 118 THR G C 1
ATOM 11241 O O . THR E 5 118 ? 63.02880 77.71580 48.57360 1.000 10.18840 118 THR G O 1
ATOM 11245 N N . VAL E 5 119 ? 61.59680 77.12780 50.21160 1.000 10.18840 119 VAL G N 1
ATOM 11246 C CA . VAL E 5 119 ? 60.73580 76.33980 49.33560 1.000 10.18840 119 VAL G CA 1
ATOM 11247 C C . VAL E 5 119 ? 59.96580 77.24280 48.37360 1.000 10.18840 119 VAL G C 1
ATOM 11248 O O . VAL E 5 119 ? 59.82380 76.92580 47.18560 1.000 10.18840 119 VAL G O 1
ATOM 11252 N N . MET E 5 120 ? 59.47880 78.38780 48.86860 1.000 7.47158 120 MET G N 1
ATOM 11253 C CA . MET E 5 120 ? 58.64980 79.29480 48.07260 1.000 7.47158 120 MET G CA 1
ATOM 11254 C C . MET E 5 120 ? 59.41480 79.90280 46.89760 1.000 7.47158 120 MET G C 1
ATOM 11255 O O . MET E 5 120 ? 58.85080 80.08480 45.81360 1.000 7.47158 120 MET G O 1
ATOM 11260 N N . THR E 5 121 ? 60.68780 80.24880 47.09960 1.000 10.18840 121 THR G N 1
ATOM 11261 C CA . THR E 5 121 ? 61.51380 80.67980 45.97660 1.000 10.18840 121 THR G CA 1
ATOM 11262 C C . THR E 5 121 ? 61.80380 79.52980 45.02160 1.000 10.18840 121 THR G C 1
ATOM 11263 O O . THR E 5 121 ? 61.94580 79.74980 43.81660 1.000 10.18840 121 THR G O 1
ATOM 11267 N N . GLY E 5 122 ? 61.88180 78.30780 45.53160 1.000 10.18840 122 GLY G N 1
ATOM 11268 C CA . GLY E 5 122 ? 62.21780 77.17080 44.70660 1.000 10.18840 122 GLY G CA 1
ATOM 11269 C C . GLY E 5 122 ? 63.69780 76.92180 44.56460 1.000 10.18840 122 GLY G C 1
ATOM 11270 O O . GLY E 5 122 ? 64.14080 76.46780 43.50560 1.000 10.18840 122 GLY G O 1
ATOM 11271 N N . HIS E 5 123 ? 64.47980 77.21780 45.59960 1.000 10.18840 123 HIS G N 1
ATOM 11272 C CA . HIS E 5 123 ? 65.90580 76.92480 45.64060 1.000 10.18840 123 HIS G CA 1
ATOM 11273 C C . HIS E 5 123 ? 66.10280 75.62180 46.40760 1.000 10.18840 123 HIS G C 1
ATOM 11274 O O . HIS E 5 123 ? 65.88780 75.57480 47.62060 1.000 10.18840 123 HIS G O 1
ATOM 11281 N N . SER E 5 124 ? 66.50180 74.56380 45.70360 1.000 29.33173 124 SER G N 1
ATOM 11282 C CA . SER E 5 124 ? 66.67680 73.26380 46.33360 1.000 29.33173 124 SER G CA 1
ATOM 11283 C C . SER E 5 124 ? 68.02280 72.60580 46.05460 1.000 29.33173 124 SER G C 1
ATOM 11284 O O . SER E 5 124 ? 68.24580 71.48880 46.52860 1.000 29.33173 124 SER G O 1
ATOM 11287 N N . PHE E 5 125 ? 68.92080 73.25780 45.31560 1.000 9.76552 125 PHE G N 1
ATOM 11288 C CA . PHE E 5 125 ? 70.15380 72.63980 44.83460 1.000 9.76552 125 PHE G CA 1
ATOM 11289 C C . PHE E 5 125 ? 71.33180 73.49880 45.26860 1.000 9.76552 125 PHE G C 1
ATOM 11290 O O . PHE E 5 125 ? 71.39180 74.68380 44.92960 1.000 9.76552 125 PHE G O 1
ATOM 11298 N N . ARG E 5 126 ? 72.28380 72.89680 45.97560 1.000 10.18840 126 ARG G N 1
ATOM 11299 C CA . ARG E 5 126 ? 73.43680 73.62280 46.49460 1.000 10.18840 126 ARG G CA 1
ATOM 11300 C C . ARG E 5 126 ? 74.56580 73.64380 45.47060 1.000 10.18840 126 ARG G C 1
ATOM 11301 O O . ARG E 5 126 ? 74.91580 72.60880 44.89860 1.000 10.18840 126 ARG G O 1
ATOM 11309 N N . ARG E 5 127 ? 75.13380 74.83380 45.24960 1.000 24.27022 127 ARG G N 1
ATOM 11310 C CA . ARG E 5 127 ? 76.31380 75.03180 44.41660 1.000 24.27022 127 ARG G CA 1
ATOM 11311 C C . ARG E 5 127 ? 77.54780 75.41680 45.21460 1.000 24.27022 127 ARG G C 1
ATOM 11312 O O . ARG E 5 127 ? 78.66480 75.22480 44.72960 1.000 24.27022 127 ARG G O 1
ATOM 11320 N N . TYR E 5 128 ? 77.36180 75.97480 46.40260 1.000 10.18840 128 TYR G N 1
ATOM 11321 C CA . TYR E 5 128 ? 78.45680 76.45180 47.23160 1.000 10.18840 128 TYR G CA 1
ATOM 11322 C C . TYR E 5 128 ? 79.19180 75.27280 47.86260 1.000 10.18840 128 TYR G C 1
ATOM 11323 O O . TYR E 5 128 ? 78.57580 74.41080 48.49560 1.000 10.18840 128 TYR G O 1
ATOM 11332 N N . ARG E 5 129 ? 80.50980 75.22880 47.68960 1.000 10.18840 129 ARG G N 1
ATOM 11333 C CA . ARG E 5 129 ? 81.31580 74.11180 48.16260 1.000 10.18840 129 ARG G CA 1
ATOM 11334 C C . ARG E 5 129 ? 82.29980 74.49180 49.25760 1.000 10.18840 129 ARG G C 1
ATOM 11335 O O . ARG E 5 129 ? 83.04480 73.62680 49.72860 1.000 10.18840 129 ARG G O 1
ATOM 11343 N N . PHE E 5 130 ? 82.31280 75.74480 49.68660 1.000 10.18840 130 PHE G N 1
ATOM 11344 C CA . PHE E 5 130 ? 83.31380 76.22880 50.61860 1.000 10.18840 130 PHE G CA 1
ATOM 11345 C C . PHE E 5 130 ? 82.84080 76.08380 52.06660 1.000 10.18840 130 PHE G C 1
ATOM 11346 O O . PHE E 5 130 ? 81.77280 75.54180 52.34960 1.000 10.18840 130 PHE G O 1
ATOM 11354 N N . THR E 5 131 ? 83.67280 76.54480 52.99660 1.000 12.48342 131 THR G N 1
ATOM 11355 C CA . THR E 5 131 ? 83.38680 76.43480 54.42260 1.000 12.48342 131 THR G CA 1
ATOM 11356 C C . THR E 5 131 ? 82.29380 77.40580 54.86460 1.000 12.48342 131 THR G C 1
ATOM 11357 O O . THR E 5 131 ? 82.02480 78.42580 54.22660 1.000 12.48342 131 THR G O 1
ATOM 11361 N N . LYS E 5 132 ? 81.65580 77.05880 55.97760 1.000 10.18840 132 LYS G N 1
ATOM 11362 C CA . LYS E 5 132 ? 80.61480 77.85880 56.60460 1.000 10.18840 132 LYS G CA 1
ATOM 11363 C C . LYS E 5 132 ? 81.16780 78.56980 57.83360 1.000 10.18840 132 LYS G C 1
ATOM 11364 O O . LYS E 5 132 ? 82.01980 78.03880 58.54660 1.000 10.18840 132 LYS G O 1
ATOM 11370 N N . ARG E 5 133 ? 80.67380 79.77780 58.07460 1.000 10.18840 133 ARG G N 1
ATOM 11371 C CA . ARG E 5 133 ? 81.05580 80.52280 59.26460 1.000 10.18840 133 ARG G CA 1
ATOM 11372 C C . ARG E 5 133 ? 80.30080 79.98580 60.47860 1.000 10.18840 133 ARG G C 1
ATOM 11373 O O . ARG E 5 133 ? 79.15780 79.53380 60.37760 1.000 10.18840 133 ARG G O 1
ATOM 11381 N N . THR E 5 134 ? 80.96580 80.00680 61.62760 1.000 10.18840 134 THR G N 1
ATOM 11382 C CA . THR E 5 134 ? 80.39180 79.50580 62.86760 1.000 10.18840 134 THR G CA 1
ATOM 11383 C C . THR E 5 134 ? 80.49780 80.56280 63.95860 1.000 10.18840 134 THR G C 1
ATOM 11384 O O . THR E 5 134 ? 81.32680 81.47080 63.90060 1.000 10.18840 134 THR G O 1
ATOM 11388 N N . HIS E 5 135 ? 79.62580 80.43580 64.95360 1.000 10.18840 135 HIS G N 1
ATOM 11389 C CA . HIS E 5 135 ? 79.58880 81.34280 66.08860 1.000 10.18840 135 HIS G CA 1
ATOM 11390 C C . HIS E 5 135 ? 79.43580 80.54180 67.36960 1.000 10.18840 135 HIS G C 1
ATOM 11391 O O . HIS E 5 135 ? 78.81980 79.47580 67.37960 1.000 10.18840 135 HIS G O 1
ATOM 11398 N N . ARG E 5 136 ? 79.99080 81.06880 68.45360 1.000 18.17987 136 ARG G N 1
ATOM 11399 C CA . ARG E 5 136 ? 79.70080 80.49380 69.75160 1.000 18.17987 136 ARG G CA 1
ATOM 11400 C C . ARG E 5 136 ? 78.39480 81.09080 70.27360 1.000 18.17987 136 ARG G C 1
ATOM 11401 O O . ARG E 5 136 ? 77.89080 82.08580 69.75660 1.000 18.17987 136 ARG G O 1
ATOM 11409 N N . ASN E 5 137 ? 77.85580 80.49580 71.32760 1.000 10.18840 137 ASN G N 1
ATOM 11410 C CA . ASN E 5 137 ? 76.55980 80.90980 71.83860 1.000 10.18840 137 ASN G CA 1
ATOM 11411 C C . ASN E 5 137 ? 76.70680 81.59880 73.18960 1.000 10.18840 137 ASN G C 1
ATOM 11412 O O . ASN E 5 137 ? 77.73280 81.49780 73.86260 1.000 10.18840 137 ASN G O 1
ATOM 11417 N N . GLN E 5 138 ? 75.65180 82.30080 73.57860 1.000 10.18840 138 GLN G N 1
ATOM 11418 C CA . GLN E 5 138 ? 75.57680 82.96080 74.86960 1.000 10.18840 138 GLN G CA 1
ATOM 11419 C C . GLN E 5 138 ? 74.51480 82.28980 75.72760 1.000 10.18840 138 GLN G C 1
ATOM 11420 O O . GLN E 5 138 ? 73.64680 81.56980 75.23160 1.000 10.18840 138 GLN G O 1
ATOM 11426 N N . ASP E 5 139 ? 74.60480 82.51580 77.03260 1.000 19.75503 139 ASP G N 1
ATOM 11427 C CA . ASP E 5 139 ? 73.51580 82.18280 77.93860 1.000 19.75503 139 ASP G CA 1
ATOM 11428 C C . ASP E 5 139 ? 72.62880 83.41080 78.08360 1.000 19.75503 139 ASP G C 1
ATOM 11429 O O . ASP E 5 139 ? 73.10580 84.48080 78.46960 1.000 19.75503 139 ASP G O 1
ATOM 11434 N N . LEU E 5 140 ? 71.34080 83.25280 77.79460 1.000 10.18840 140 LEU G N 1
ATOM 11435 C CA . LEU E 5 140 ? 70.40880 84.36980 77.80360 1.000 10.18840 140 LEU G CA 1
ATOM 11436 C C . LEU E 5 140 ? 69.37280 84.25280 78.91160 1.000 10.18840 140 LEU G C 1
ATOM 11437 O O . LEU E 5 140 ? 68.40780 85.01780 78.92760 1.000 10.18840 140 LEU G O 1
ATOM 11442 N N . GLY E 5 141 ? 69.55780 83.32480 79.84360 1.000 10.18840 141 GLY G N 1
ATOM 11443 C CA . GLY E 5 141 ? 68.64580 83.16880 80.94660 1.000 10.18840 141 GLY G CA 1
ATOM 11444 C C . GLY E 5 141 ? 67.79380 81.92380 80.81960 1.000 10.18840 141 GLY G C 1
ATOM 11445 O O . GLY E 5 141 ? 67.95780 81.12280 79.89560 1.000 10.18840 141 GLY G O 1
ATOM 11446 N N . PRO E 5 142 ? 66.84780 81.74780 81.74660 1.000 10.18840 142 PRO G N 1
ATOM 11447 C CA . PRO E 5 142 ? 66.05780 80.51080 81.77360 1.000 10.18840 142 PRO G CA 1
ATOM 11448 C C . PRO E 5 142 ? 64.97480 80.41480 80.70960 1.000 10.18840 142 PRO G C 1
ATOM 11449 O O . PRO E 5 142 ? 64.37680 79.34180 80.57060 1.000 10.18840 142 PRO G O 1
ATOM 11453 N N . PHE E 5 143 ? 64.68780 81.48380 79.96760 1.000 10.18840 143 PHE G N 1
ATOM 11454 C CA . PHE E 5 143 ? 63.56380 81.46880 79.03760 1.000 10.18840 143 PHE G CA 1
ATOM 11455 C C . PHE E 5 143 ? 63.96880 81.26780 77.58260 1.000 10.18840 143 PHE G C 1
ATOM 11456 O O . PHE E 5 143 ? 63.23880 80.61780 76.83460 1.000 10.18840 143 PHE G O 1
ATOM 11464 N N . ILE E 5 144 ? 65.08680 81.84880 77.14660 1.000 10.18840 144 ILE G N 1
ATOM 11465 C CA . ILE E 5 144 ? 65.45980 81.90880 75.73560 1.000 10.18840 144 ILE G CA 1
ATOM 11466 C C . ILE E 5 144 ? 66.83180 81.27780 75.54760 1.000 10.18840 144 ILE G C 1
ATOM 11467 O O . ILE E 5 144 ? 67.80080 81.68280 76.19660 1.000 10.18840 144 ILE G O 1
ATOM 11472 N N . SER E 5 145 ? 66.90680 80.29680 74.65160 1.000 10.18840 145 SER G N 1
ATOM 11473 C CA . SER E 5 145 ? 68.15580 79.70480 74.20360 1.000 10.18840 145 SER G CA 1
ATOM 11474 C C . SER E 5 145 ? 68.68780 80.44480 72.97460 1.000 10.18840 145 SER G C 1
ATOM 11475 O O . SER E 5 145 ? 67.94880 81.12280 72.26360 1.000 10.18840 145 SER G O 1
ATOM 11478 N N . HIS E 5 146 ? 69.98880 80.29580 72.73060 1.000 10.18840 146 HIS G N 1
ATOM 11479 C CA . HIS E 5 146 ? 70.73080 81.09380 71.75860 1.000 10.18840 146 HIS G CA 1
ATOM 11480 C C . HIS E 5 146 ? 71.51380 80.18180 70.82460 1.000 10.18840 146 HIS G C 1
ATOM 11481 O O . HIS E 5 146 ? 72.29180 79.34480 71.28860 1.000 10.18840 146 HIS G O 1
ATOM 11488 N N . GLU E 5 147 ? 71.31380 80.33880 69.51160 1.000 10.18840 147 GLU G N 1
ATOM 11489 C CA . GLU E 5 147 ? 72.08780 79.58580 68.51160 1.000 10.18840 147 GLU G CA 1
ATOM 11490 C C . GLU E 5 147 ? 72.36280 80.51480 67.32460 1.000 10.18840 147 GLU G C 1
ATOM 11491 O O . GLU E 5 147 ? 71.59680 80.54580 66.35960 1.000 10.18840 147 GLU G O 1
ATOM 11497 N N . MET E 5 148 ? 73.48080 81.24580 67.39460 1.000 10.18840 148 MET G N 1
ATOM 11498 C CA . MET E 5 148 ? 73.79580 82.28280 66.41360 1.000 10.18840 148 MET G CA 1
ATOM 11499 C C . MET E 5 148 ? 74.14580 81.74880 65.02660 1.000 10.18840 148 MET G C 1
ATOM 11500 O O . MET E 5 148 ? 74.15880 82.53980 64.07860 1.000 10.18840 148 MET G O 1
ATOM 11505 N N . ASN E 5 149 ? 74.48380 80.45780 64.89260 1.000 10.18840 149 ASN G N 1
ATOM 11506 C CA . ASN E 5 149 ? 74.78880 79.87880 63.58160 1.000 10.18840 149 ASN G CA 1
ATOM 11507 C C . ASN E 5 149 ? 73.61080 79.96580 62.61960 1.000 10.18840 149 ASN G C 1
ATOM 11508 O O . ASN E 5 149 ? 73.80980 80.12080 61.41160 1.000 10.18840 149 ASN G O 1
ATOM 11513 N N . ARG E 5 150 ? 72.38780 79.91880 63.13860 1.000 10.18840 150 ARG G N 1
ATOM 11514 C CA . ARG E 5 150 ? 71.17780 79.94880 62.33360 1.000 10.18840 150 ARG G CA 1
ATOM 11515 C C . ARG E 5 150 ? 70.75580 81.35680 61.91960 1.000 10.18840 150 ARG G C 1
ATOM 11516 O O . ARG E 5 150 ? 69.76180 81.49380 61.20460 1.000 10.18840 150 ARG G O 1
ATOM 11524 N N . CYS E 5 151 ? 71.46480 82.39280 62.36260 1.000 10.18840 151 CYS G N 1
ATOM 11525 C CA . CYS E 5 151 ? 71.09280 83.76880 62.05360 1.000 10.18840 151 CYS G CA 1
ATOM 11526 C C . CYS E 5 151 ? 71.29180 84.11480 60.58260 1.000 10.18840 151 CYS G C 1
ATOM 11527 O O . CYS E 5 151 ? 72.30280 83.76180 59.97560 1.000 10.18840 151 CYS G O 1
ATOM 11530 N N . ILE E 5 152 ? 70.31080 84.81280 60.01260 1.000 10.18840 152 ILE G N 1
ATOM 11531 C CA . ILE E 5 152 ? 70.36780 85.25880 58.62760 1.000 10.18840 152 ILE G CA 1
ATOM 11532 C C . ILE E 5 152 ? 70.57680 86.76280 58.52260 1.000 10.18840 152 ILE G C 1
ATOM 11533 O O . ILE E 5 152 ? 70.48280 87.31080 57.42060 1.000 10.18840 152 ILE G O 1
ATOM 11538 N N . ALA E 5 153 ? 70.82080 87.44080 59.65960 1.000 10.18840 153 ALA G N 1
ATOM 11539 C CA . ALA E 5 153 ? 71.10080 88.88480 59.75160 1.000 10.18840 153 ALA G CA 1
ATOM 11540 C C . ALA E 5 153 ? 69.96480 89.73380 59.17760 1.000 10.18840 153 ALA G C 1
ATOM 11541 O O . ALA E 5 153 ? 70.17880 90.64280 58.38060 1.000 10.18840 153 ALA G O 1
ATOM 11543 N N . CYS E 5 154 ? 68.73580 89.40480 59.57160 1.000 10.18840 154 CYS G N 1
ATOM 11544 C CA . CYS E 5 154 ? 67.56680 90.15980 59.14560 1.000 10.18840 154 CYS G CA 1
ATOM 11545 C C . CYS E 5 154 ? 67.29980 91.39280 59.99960 1.000 10.18840 154 CYS G C 1
ATOM 11546 O O . CYS E 5 154 ? 66.45880 92.20780 59.61360 1.000 10.18840 154 CYS G O 1
ATOM 11549 N N . TYR E 5 155 ? 67.96380 91.51480 61.15260 1.000 10.18840 155 TYR G N 1
ATOM 11550 C CA . TYR E 5 155 ? 67.91880 92.62980 62.10460 1.000 10.18840 155 TYR G CA 1
ATOM 11551 C C . TYR E 5 155 ? 66.56080 92.80280 62.77160 1.000 10.18840 155 TYR G C 1
ATOM 11552 O O . TYR E 5 155 ? 66.32980 93.84280 63.38360 1.000 10.18840 155 TYR G O 1
ATOM 11561 N N . ARG E 5 156 ? 65.66180 91.81180 62.68860 1.000 10.18840 156 ARG G N 1
ATOM 11562 C CA . ARG E 5 156 ? 64.35180 91.93280 63.32560 1.000 10.18840 156 ARG G CA 1
ATOM 11563 C C . ARG E 5 156 ? 64.44380 91.93680 64.84560 1.000 10.18840 156 ARG G C 1
ATOM 11564 O O . ARG E 5 156 ? 63.64880 92.61280 65.50260 1.000 10.18840 156 ARG G O 1
ATOM 11572 N N . CYS E 5 157 ? 65.40580 91.20280 65.40860 1.000 10.18840 157 CYS G N 1
ATOM 11573 C CA . CYS E 5 157 ? 65.51680 91.07980 66.85760 1.000 10.18840 157 CYS G CA 1
ATOM 11574 C C . CYS E 5 157 ? 65.90580 92.39880 67.50960 1.000 10.18840 157 CYS G C 1
ATOM 11575 O O . CYS E 5 157 ? 65.31180 92.78680 68.51660 1.000 10.18840 157 CYS G O 1
ATOM 11578 N N . VAL E 5 158 ? 66.87280 93.11480 66.93260 1.000 10.18840 158 VAL G N 1
ATOM 11579 C CA . VAL E 5 158 ? 67.31980 94.37180 67.52160 1.000 10.18840 158 VAL G CA 1
ATOM 11580 C C . VAL E 5 158 ? 66.29780 95.47780 67.28860 1.000 10.18840 158 VAL G C 1
ATOM 11581 O O . VAL E 5 158 ? 66.13380 96.36680 68.12960 1.000 10.18840 158 VAL G O 1
ATOM 11585 N N . ARG E 5 159 ? 65.63580 95.47480 66.12660 1.000 10.18840 159 ARG G N 1
ATOM 11586 C CA . ARG E 5 159 ? 64.58580 96.45380 65.86260 1.000 10.18840 159 ARG G CA 1
ATOM 11587 C C . ARG E 5 159 ? 63.38480 96.24980 66.78060 1.000 10.18840 159 ARG G C 1
ATOM 11588 O O . ARG E 5 159 ? 62.72080 97.21580 67.15260 1.000 10.18840 159 ARG G O 1
ATOM 11596 N N . TYR E 5 160 ? 63.05980 95.00680 67.12060 1.000 10.18840 160 TYR G N 1
ATOM 11597 C CA . TYR E 5 160 ? 62.00680 94.79380 68.10760 1.000 10.18840 160 TYR G CA 1
ATOM 11598 C C . TYR E 5 160 ? 62.46480 95.20580 69.50360 1.000 10.18840 160 TYR G C 1
ATOM 11599 O O . TYR E 5 160 ? 61.74580 95.91180 70.21660 1.000 10.18840 160 TYR G O 1
ATOM 11608 N N . TYR E 5 161 ? 63.65980 94.76680 69.90660 1.000 10.18840 161 TYR G N 1
ATOM 11609 C CA . TYR E 5 161 ? 64.08280 94.88580 71.30060 1.000 10.18840 161 TYR G CA 1
ATOM 11610 C C . TYR E 5 161 ? 64.44680 96.32080 71.67060 1.000 10.18840 161 TYR G C 1
ATOM 11611 O O . TYR E 5 161 ? 64.02580 96.80780 72.72360 1.000 10.18840 161 TYR G O 1
ATOM 11620 N N . LYS E 5 162 ? 65.20080 97.02480 70.81960 1.000 14.59050 162 LYS G N 1
ATOM 11621 C CA . LYS E 5 162 ? 65.56480 98.40080 71.15360 1.000 14.59050 162 LYS G CA 1
ATOM 11622 C C . LYS E 5 162 ? 64.50980 99.40680 70.71460 1.000 14.59050 162 LYS G C 1
ATOM 11623 O O . LYS E 5 162 ? 64.12280 100.27380 71.49760 1.000 14.59050 162 LYS G O 1
ATOM 11629 N N . ASP E 5 163 ? 64.11080 99.36980 69.44360 1.000 18.57283 163 ASP G N 1
ATOM 11630 C CA . ASP E 5 163 ? 63.18080 100.37480 68.93860 1.000 18.57283 163 ASP G CA 1
ATOM 11631 C C . ASP E 5 163 ? 61.77780 100.18180 69.50960 1.000 18.57283 163 ASP G C 1
ATOM 11632 O O . ASP E 5 163 ? 61.26680 101.06280 70.20460 1.000 18.57283 163 ASP G O 1
ATOM 11637 N N . TYR E 5 164 ? 61.13580 99.04480 69.22260 1.000 10.18840 164 TYR G N 1
ATOM 11638 C CA . TYR E 5 164 ? 59.75880 98.82380 69.66960 1.000 10.18840 164 TYR G CA 1
ATOM 11639 C C . TYR E 5 164 ? 59.66580 98.65980 71.18860 1.000 10.18840 164 TYR G C 1
ATOM 11640 O O . TYR E 5 164 ? 58.95780 99.41380 71.86060 1.000 10.18840 164 TYR G O 1
ATOM 11649 N N . ALA E 5 165 ? 60.36680 97.67380 71.74660 1.000 10.18840 165 ALA G N 1
ATOM 11650 C CA . ALA E 5 165 ? 60.17380 97.28780 73.14060 1.000 10.18840 165 ALA G CA 1
ATOM 11651 C C . ALA E 5 165 ? 60.99380 98.11280 74.12660 1.000 10.18840 165 ALA G C 1
ATOM 11652 O O . ALA E 5 165 ? 60.77680 97.98080 75.33560 1.000 10.18840 165 ALA G O 1
ATOM 11654 N N . ASP E 5 166 ? 61.91680 98.94580 73.63060 1.000 23.29768 166 ASP G N 1
ATOM 11655 C CA . ASP E 5 166 ? 62.82580 99.79080 74.42360 1.000 23.29768 166 ASP G CA 1
ATOM 11656 C C . ASP E 5 166 ? 63.68280 99.01580 75.43060 1.000 23.29768 166 ASP G C 1
ATOM 11657 O O . ASP E 5 166 ? 64.01580 99.52780 76.49760 1.000 23.29768 166 ASP G O 1
ATOM 11662 N N . GLY E 5 167 ? 64.04280 97.77780 75.10660 1.000 19.17858 167 GLY G N 1
ATOM 11663 C CA . GLY E 5 167 ? 65.07580 97.08980 75.85460 1.000 19.17858 167 GLY G CA 1
ATOM 11664 C C . GLY E 5 167 ? 66.45780 97.64580 75.56360 1.000 19.17858 167 GLY G C 1
ATOM 11665 O O . GLY E 5 167 ? 66.71580 98.24280 74.51960 1.000 19.17858 167 GLY G O 1
ATOM 11666 N N . THR E 5 168 ? 67.37180 97.46580 76.51760 1.000 10.18840 168 THR G N 1
ATOM 11667 C CA . THR E 5 168 ? 68.69280 98.07480 76.42160 1.000 10.18840 168 THR G CA 1
ATOM 11668 C C . THR E 5 168 ? 69.84680 97.08780 76.28360 1.000 10.18840 168 THR G C 1
ATOM 11669 O O . THR E 5 168 ? 70.96280 97.52280 75.98560 1.000 10.18840 168 THR G O 1
ATOM 11673 N N . ASP E 5 169 ? 69.63080 95.78880 76.48660 1.000 10.18840 169 ASP G N 1
ATOM 11674 C CA . ASP E 5 169 ? 70.74780 94.85780 76.60560 1.000 10.18840 169 ASP G CA 1
ATOM 11675 C C . ASP E 5 169 ? 70.90180 93.91080 75.41460 1.000 10.18840 169 ASP G C 1
ATOM 11676 O O . ASP E 5 169 ? 71.61580 92.91280 75.52260 1.000 10.18840 169 ASP G O 1
ATOM 11681 N N . LEU E 5 170 ? 70.27780 94.20280 74.27860 1.000 10.18840 170 LEU G N 1
ATOM 11682 C CA . LEU E 5 170 ? 70.50580 93.44480 73.05460 1.000 10.18840 170 LEU G CA 1
ATOM 11683 C C . LEU E 5 170 ? 70.97580 94.39380 71.96360 1.000 10.18840 170 LEU G C 1
ATOM 11684 O O . LEU E 5 170 ? 70.38180 95.45580 71.76760 1.000 10.18840 170 LEU G O 1
ATOM 11689 N N . GLY E 5 171 ? 72.03780 94.01280 71.26060 1.000 10.18840 171 GLY G N 1
ATOM 11690 C CA . GLY E 5 171 ? 72.52980 94.80180 70.15260 1.000 10.18840 171 GLY G CA 1
ATOM 11691 C C . GLY E 5 171 ? 73.18780 93.94280 69.09660 1.000 10.18840 171 GLY G C 1
ATOM 11692 O O . GLY E 5 171 ? 73.26380 92.71980 69.21860 1.000 10.18840 171 GLY G O 1
ATOM 11693 N N . VAL E 5 172 ? 73.65180 94.60280 68.03860 1.000 10.18840 172 VAL G N 1
ATOM 11694 C CA . VAL E 5 172 ? 74.39580 93.96180 66.95860 1.000 10.18840 172 VAL G CA 1
ATOM 11695 C C . VAL E 5 172 ? 75.87380 94.32180 67.09460 1.000 10.18840 172 VAL G C 1
ATOM 11696 O O . VAL E 5 172 ? 76.22680 95.46580 67.40860 1.000 10.18840 172 VAL G O 1
ATOM 11700 N N . TYR E 5 173 ? 76.74580 93.33480 66.89360 1.000 10.18840 173 TYR G N 1
ATOM 11701 C CA . TYR E 5 173 ? 78.18180 93.50680 67.05860 1.000 10.18840 173 TYR G CA 1
ATOM 11702 C C . TYR E 5 173 ? 78.89080 93.04580 65.79660 1.000 10.18840 173 TYR G C 1
ATOM 11703 O O . TYR E 5 173 ? 78.36880 92.23780 65.02960 1.000 10.18840 173 TYR G O 1
ATOM 11712 N N . GLY E 5 174 ? 80.09580 93.55780 65.59660 1.000 10.18840 174 GLY G N 1
ATOM 11713 C CA . GLY E 5 174 ? 80.91980 93.13780 64.48260 1.000 10.18840 174 GLY G CA 1
ATOM 11714 C C . GLY E 5 174 ? 80.63980 93.93080 63.22160 1.000 10.18840 174 GLY G C 1
ATOM 11715 O O . GLY E 5 174 ? 80.05580 95.01480 63.23960 1.000 10.18840 174 GLY G O 1
ATOM 11716 N N . ALA E 5 175 ? 81.04680 93.34680 62.09860 1.000 10.18840 175 ALA G N 1
ATOM 11717 C CA . ALA E 5 175 ? 80.89280 93.95980 60.78360 1.000 10.18840 175 ALA G CA 1
ATOM 11718 C C . ALA E 5 175 ? 80.97580 92.86080 59.73660 1.000 10.18840 175 ALA G C 1
ATOM 11719 O O . ALA E 5 175 ? 81.33280 91.72180 60.04360 1.000 10.18840 175 ALA G O 1
ATOM 11721 N N . HIS E 5 176 ? 80.63980 93.23580 58.49060 1.000 10.18840 176 HIS G N 1
ATOM 11722 C CA . HIS E 5 176 ? 80.63480 92.43480 57.23060 1.000 10.18840 176 HIS G CA 1
ATOM 11723 C C . HIS E 5 176 ? 79.84780 91.14880 57.48760 1.000 10.18840 176 HIS G C 1
ATOM 11724 O O . HIS E 5 176 ? 78.72480 91.22280 58.00360 1.000 10.18840 176 HIS G O 1
ATOM 11731 N N . ASP E 5 177 ? 80.38780 89.97880 57.17460 1.000 1.10592 177 ASP G N 1
ATOM 11732 C CA . ASP E 5 177 ? 79.67980 88.71880 57.32660 1.000 1.10592 177 ASP G CA 1
ATOM 11733 C C . ASP E 5 177 ? 79.85780 88.09380 58.70660 1.000 1.10592 177 ASP G C 1
ATOM 11734 O O . ASP E 5 177 ? 79.41880 86.96080 58.92060 1.000 1.10592 177 ASP G O 1
ATOM 11739 N N . ASN E 5 178 ? 80.48180 88.80880 59.64260 1.000 10.18840 178 ASN G N 1
ATOM 11740 C CA . ASN E 5 178 ? 80.70880 88.33280 60.99960 1.000 10.18840 178 ASN G CA 1
ATOM 11741 C C . ASN E 5 178 ? 79.77380 88.99780 62.02160 1.000 10.18840 178 ASN G C 1
ATOM 11742 O O . ASN E 5 178 ? 80.09880 89.03880 63.21060 1.000 10.18840 178 ASN G O 1
ATOM 11747 N N . VAL E 5 179 ? 78.66180 89.59080 61.56260 1.000 10.18840 179 VAL G N 1
ATOM 11748 C CA . VAL E 5 179 ? 77.72480 90.28280 62.45260 1.000 10.18840 179 VAL G CA 1
ATOM 11749 C C . VAL E 5 179 ? 77.10980 89.31980 63.46660 1.000 10.18840 179 VAL G C 1
ATOM 11750 O O . VAL E 5 179 ? 76.70980 88.19880 63.13160 1.000 10.18840 179 VAL G O 1
ATOM 11754 N N . TYR E 5 180 ? 77.06280 89.75280 64.72560 1.000 10.18840 180 TYR G N 1
ATOM 11755 C CA . TYR E 5 180 ? 76.62980 88.93380 65.84960 1.000 10.18840 180 TYR G CA 1
ATOM 11756 C C . TYR E 5 180 ? 75.51280 89.65280 66.58960 1.000 10.18840 180 TYR G C 1
ATOM 11757 O O . TYR E 5 180 ? 75.65980 90.81780 66.96660 1.000 10.18840 180 TYR G O 1
ATOM 11766 N N . PHE E 5 181 ? 74.39880 88.96180 66.78560 1.000 10.18840 181 PHE G N 1
ATOM 11767 C CA . PHE E 5 181 ? 73.24280 89.50680 67.48160 1.000 10.18840 181 PHE G CA 1
ATOM 11768 C C . PHE E 5 181 ? 73.15280 88.86280 68.85960 1.000 10.18840 181 PHE G C 1
ATOM 11769 O O . PHE E 5 181 ? 73.10080 87.63480 68.97160 1.000 10.18840 181 PHE G O 1
ATOM 11777 N N . GLY E 5 182 ? 73.14080 89.68680 69.90160 1.000 10.18840 182 GLY G N 1
ATOM 11778 C CA . GLY E 5 182 ? 73.06480 89.15880 71.25060 1.000 10.18840 182 GLY G CA 1
ATOM 11779 C C . GLY E 5 182 ? 73.30380 90.24280 72.28360 1.000 10.18840 182 GLY G C 1
ATOM 11780 O O . GLY E 5 182 ? 73.07180 91.42280 72.03260 1.000 10.18840 182 GLY G O 1
ATOM 11781 N N . ARG E 5 183 ? 73.75280 89.81080 73.44060 1.000 10.18840 183 ARG G N 1
ATOM 11782 C CA . ARG E 5 183 ? 74.09180 90.63780 74.58560 1.000 10.18840 183 ARG G CA 1
ATOM 11783 C C . ARG E 5 183 ? 75.58380 90.94980 74.58060 1.000 10.18840 183 ARG G C 1
ATOM 11784 O O . ARG E 5 183 ? 76.35880 90.24880 73.92760 1.000 10.18840 183 ARG G O 1
ATOM 11792 N N . PRO E 5 184 ? 76.02380 92.01680 75.27160 1.000 3.09311 184 PRO G N 1
ATOM 11793 C CA . PRO E 5 184 ? 77.47780 92.25880 75.38760 1.000 3.09311 184 PRO G CA 1
ATOM 11794 C C . PRO E 5 184 ? 78.22180 91.16580 76.13760 1.000 3.09311 184 PRO G C 1
ATOM 11795 O O . PRO E 5 184 ? 79.39480 90.90880 75.84460 1.000 3.09311 184 PRO G O 1
ATOM 11799 N N . GLU E 5 185 ? 77.55880 90.51280 77.08360 1.000 22.35573 185 GLU G N 1
ATOM 11800 C CA . GLU E 5 185 ? 78.10380 89.41680 77.86860 1.000 22.35573 185 GLU G CA 1
ATOM 11801 C C . GLU E 5 185 ? 76.93180 88.51380 78.22560 1.000 22.35573 185 GLU G C 1
ATOM 11802 O O . GLU E 5 185 ? 75.77880 88.91080 78.08360 1.000 22.35573 185 GLU G O 1
ATOM 11808 N N . ASP E 5 186 ? 77.22680 87.30280 78.70360 1.000 17.32162 186 ASP G N 1
ATOM 11809 C CA . ASP E 5 186 ? 76.16480 86.36480 79.06560 1.000 17.32162 186 ASP G CA 1
ATOM 11810 C C . ASP E 5 186 ? 75.36780 86.86980 80.26960 1.000 17.32162 186 ASP G C 1
ATOM 11811 O O . ASP E 5 186 ? 75.82580 87.70980 81.04660 1.000 17.32162 186 ASP G O 1
ATOM 11816 N N . GLY E 5 187 ? 74.13880 86.37480 80.38760 1.000 13.12087 187 GLY G N 1
ATOM 11817 C CA . GLY E 5 187 ? 73.21780 86.85280 81.39960 1.000 13.12087 187 GLY G CA 1
ATOM 11818 C C . GLY E 5 187 ? 71.77780 86.92980 80.93160 1.000 13.12087 187 GLY G C 1
ATOM 11819 O O . GLY E 5 187 ? 71.50280 86.79880 79.73860 1.000 13.12087 187 GLY G O 1
ATOM 11820 N N . THR E 5 188 ? 70.85480 87.14580 81.86460 1.000 10.18840 188 THR G N 1
ATOM 11821 C CA . THR E 5 188 ? 69.42880 87.13780 81.55560 1.000 10.18840 188 THR G CA 1
ATOM 11822 C C . THR E 5 188 ? 69.03380 88.39680 80.78660 1.000 10.18840 188 THR G C 1
ATOM 11823 O O . THR E 5 188 ? 69.44680 89.50380 81.14160 1.000 10.18840 188 THR G O 1
ATOM 11827 N N . LEU E 5 189 ? 68.27380 88.21580 79.70060 1.000 10.18840 189 LEU G N 1
ATOM 11828 C CA . LEU E 5 189 ? 67.64480 89.33280 79.00160 1.000 10.18840 189 LEU G CA 1
ATOM 11829 C C . LEU E 5 189 ? 66.69680 90.08280 79.93160 1.000 10.18840 189 LEU G C 1
ATOM 11830 O O . LEU E 5 189 ? 65.75680 89.50180 80.47760 1.000 10.18840 189 LEU G O 1
ATOM 11835 N N . GLU E 5 190 ? 66.96580 91.37480 80.12260 1.000 22.42485 190 GLU G N 1
ATOM 11836 C CA . GLU E 5 190 ? 66.32280 92.15280 81.17360 1.000 22.42485 190 GLU G CA 1
ATOM 11837 C C . GLU E 5 190 ? 64.89680 92.58280 80.84460 1.000 22.42485 190 GLU G C 1
ATOM 11838 O O . GLU E 5 190 ? 64.15780 92.95580 81.75960 1.000 22.42485 190 GLU G O 1
ATOM 11844 N N . SER E 5 191 ? 64.48780 92.54380 79.58060 1.000 10.18840 191 SER G N 1
ATOM 11845 C CA . SER E 5 191 ? 63.18980 93.08280 79.20160 1.000 10.18840 191 SER G CA 1
ATOM 11846 C C . SER E 5 191 ? 62.06680 92.14280 79.61160 1.000 10.18840 191 SER G C 1
ATOM 11847 O O . SER E 5 191 ? 62.18580 90.92080 79.50060 1.000 10.18840 191 SER G O 1
ATOM 11850 N N . GLU E 5 192 ? 60.94880 92.73480 80.03660 1.000 5.87459 192 GLU G N 1
ATOM 11851 C CA . GLU E 5 192 ? 59.73380 91.99280 80.34860 1.000 5.87459 192 GLU G CA 1
ATOM 11852 C C . GLU E 5 192 ? 59.03580 91.46080 79.10460 1.000 5.87459 192 GLU G C 1
ATOM 11853 O O . GLU E 5 192 ? 58.09780 90.66980 79.23260 1.000 5.87459 192 GLU G O 1
ATOM 11859 N N . PHE E 5 193 ? 59.45880 91.88280 77.91860 1.000 10.18840 193 PHE G N 1
ATOM 11860 C CA . PHE E 5 193 ? 58.90280 91.46080 76.64460 1.000 10.18840 193 PHE G CA 1
ATOM 11861 C C . PHE E 5 193 ? 59.95980 90.76880 75.79760 1.000 10.18840 193 PHE G C 1
ATOM 11862 O O . PHE E 5 193 ? 59.99180 90.90980 74.57660 1.000 10.18840 193 PHE G O 1
ATOM 11870 N N . SER E 5 194 ? 60.84080 90.00380 76.44860 1.000 10.18840 194 SER G N 1
ATOM 11871 C CA . SER E 5 194 ? 61.89680 89.30780 75.72460 1.000 10.18840 194 SER G CA 1
ATOM 11872 C C . SER E 5 194 ? 61.35880 88.11580 74.94660 1.000 10.18840 194 SER G C 1
ATOM 11873 O O . SER E 5 194 ? 61.89880 87.78380 73.89060 1.000 10.18840 194 SER G O 1
ATOM 11876 N N . GLY E 5 195 ? 60.28280 87.49080 75.42260 1.000 10.18840 195 GLY G N 1
ATOM 11877 C CA . GLY E 5 195 ? 59.83980 86.23280 74.85760 1.000 10.18840 195 GLY G CA 1
ATOM 11878 C C . GLY E 5 195 ? 59.14880 86.33080 73.52060 1.000 10.18840 195 GLY G C 1
ATOM 11879 O O . GLY E 5 195 ? 58.97280 85.30780 72.85860 1.000 10.18840 195 GLY G O 1
ATOM 11880 N N . ASN E 5 196 ? 58.81780 87.54180 73.06960 1.000 10.18840 196 ASN G N 1
ATOM 11881 C CA . ASN E 5 196 ? 58.29680 87.71580 71.72160 1.000 10.18840 196 ASN G CA 1
ATOM 11882 C C . ASN E 5 196 ? 59.36280 87.51180 70.64960 1.000 10.18840 196 ASN G C 1
ATOM 11883 O O . ASN E 5 196 ? 59.00280 87.36280 69.47860 1.000 10.18840 196 ASN G O 1
ATOM 11888 N N . LEU E 5 197 ? 60.64680 87.46680 71.03260 1.000 10.18840 197 LEU G N 1
ATOM 11889 C CA . LEU E 5 197 ? 61.74180 87.19080 70.10660 1.000 10.18840 197 LEU G CA 1
ATOM 11890 C C . LEU E 5 197 ? 61.63280 85.81780 69.44960 1.000 10.18840 197 LEU G C 1
ATOM 11891 O O . LEU E 5 197 ? 62.18280 85.62380 68.36360 1.000 10.18840 197 LEU G O 1
ATOM 11896 N N . VAL E 5 198 ? 60.95580 84.85280 70.08660 1.000 10.18840 198 VAL G N 1
ATOM 11897 C CA . VAL E 5 198 ? 60.84780 83.52580 69.48360 1.000 10.18840 198 VAL G CA 1
ATOM 11898 C C . VAL E 5 198 ? 59.92080 83.56280 68.26460 1.000 10.18840 198 VAL G C 1
ATOM 11899 O O . VAL E 5 198 ? 60.15680 82.86280 67.27560 1.000 10.18840 198 VAL G O 1
ATOM 11903 N N . GLU E 5 199 ? 58.85980 84.36980 68.30860 1.000 7.52591 199 GLU G N 1
ATOM 11904 C CA . GLU E 5 199 ? 58.03780 84.59980 67.12760 1.000 7.52591 199 GLU G CA 1
ATOM 11905 C C . GLU E 5 199 ? 58.65880 85.61480 66.17160 1.000 7.52591 199 GLU G C 1
ATOM 11906 O O . GLU E 5 199 ? 58.46880 85.50180 64.95760 1.000 7.52591 199 GLU G O 1
ATOM 11912 N N . ILE E 5 200 ? 59.38280 86.61080 66.69060 1.000 10.18840 200 ILE G N 1
ATOM 11913 C CA . ILE E 5 200 ? 59.90080 87.68180 65.83860 1.000 10.18840 200 ILE G CA 1
ATOM 11914 C C . ILE E 5 200 ? 61.07580 87.19080 64.99660 1.000 10.18840 200 ILE G C 1
ATOM 11915 O O . ILE E 5 200 ? 61.17280 87.50980 63.80660 1.000 10.18840 200 ILE G O 1
ATOM 11920 N N . CYS E 5 201 ? 61.92680 86.34380 65.55960 1.000 10.18840 201 CYS G N 1
ATOM 11921 C CA . CYS E 5 201 ? 63.05880 85.81780 64.80260 1.000 10.18840 201 CYS G CA 1
ATOM 11922 C C . CYS E 5 201 ? 62.59080 84.76880 63.80460 1.000 10.18840 201 CYS G C 1
ATOM 11923 O O . CYS E 5 201 ? 61.98480 83.76780 64.20360 1.000 10.18840 201 CYS G O 1
ATOM 11926 N N . PRO E 5 202 ? 62.86580 84.94480 62.51160 1.000 10.18840 202 PRO G N 1
ATOM 11927 C CA . PRO E 5 202 ? 62.36380 84.00980 61.49960 1.000 10.18840 202 PRO G CA 1
ATOM 11928 C C . PRO E 5 202 ? 63.11180 82.68780 61.44260 1.000 10.18840 202 PRO G C 1
ATOM 11929 O O . PRO E 5 202 ? 62.70880 81.80580 60.67960 1.000 10.18840 202 PRO G O 1
ATOM 11933 N N . THR E 5 203 ? 64.17680 82.53180 62.21460 1.000 10.18840 203 THR G N 1
ATOM 11934 C CA . THR E 5 203 ? 64.97480 81.31980 62.29960 1.000 10.18840 203 THR G CA 1
ATOM 11935 C C . THR E 5 203 ? 64.92880 80.79080 63.73160 1.000 10.18840 203 THR G C 1
ATOM 11936 O O . THR E 5 203 ? 64.13580 81.23880 64.55860 1.000 10.18840 203 THR G O 1
ATOM 11940 N N . GLY E 5 204 ? 65.78280 79.81380 64.00960 1.000 10.18840 204 GLY G N 1
ATOM 11941 C CA . GLY E 5 204 ? 65.84980 79.21880 65.32460 1.000 10.18840 204 GLY G CA 1
ATOM 11942 C C . GLY E 5 204 ? 66.99480 79.71080 66.18760 1.000 10.18840 204 GLY G C 1
ATOM 11943 O O . GLY E 5 204 ? 67.58480 78.92480 66.92960 1.000 10.18840 204 GLY G O 1
ATOM 11944 N N . VAL E 5 205 ? 67.32280 80.99980 66.10060 1.000 10.18840 205 VAL G N 1
ATOM 11945 C CA . VAL E 5 205 ? 68.33180 81.57380 66.98860 1.000 10.18840 205 VAL G CA 1
ATOM 11946 C C . VAL E 5 205 ? 67.77280 81.72980 68.39460 1.000 10.18840 205 VAL G C 1
ATOM 11947 O O . VAL E 5 205 ? 68.33680 81.21980 69.36660 1.000 10.18840 205 VAL G O 1
ATOM 11951 N N . PHE E 5 206 ? 66.65780 82.43980 68.51660 1.000 10.18840 206 PHE G N 1
ATOM 11952 C CA . PHE E 5 206 ? 65.95880 82.60480 69.78360 1.000 10.18840 206 PHE G CA 1
ATOM 11953 C C . PHE E 5 206 ? 64.78680 81.63380 69.79560 1.000 10.18840 206 PHE G C 1
ATOM 11954 O O . PHE E 5 206 ? 63.84680 81.77680 69.00660 1.000 10.18840 206 PHE G O 1
ATOM 11962 N N . THR E 5 207 ? 64.84880 80.64280 70.67560 1.000 10.18840 207 THR G N 1
ATOM 11963 C CA . THR E 5 207 ? 63.79380 79.65280 70.82160 1.000 10.18840 207 THR G CA 1
ATOM 11964 C C . THR E 5 207 ? 63.39880 79.54480 72.28760 1.000 10.18840 207 THR G C 1
ATOM 11965 O O . THR E 5 207 ? 64.14680 79.93080 73.18760 1.000 10.18840 207 THR G O 1
ATOM 11969 N N . ASP E 5 208 ? 62.19880 79.01780 72.50460 1.000 22.93853 208 ASP G N 1
ATOM 11970 C CA . ASP E 5 208 ? 61.64580 78.85780 73.84360 1.000 22.93853 208 ASP G CA 1
ATOM 11971 C C . ASP E 5 208 ? 62.38780 77.74080 74.57060 1.000 22.93853 208 ASP G C 1
ATOM 11972 O O . ASP E 5 208 ? 62.37080 76.58780 74.13160 1.000 22.93853 208 ASP G O 1
ATOM 11977 N N . LYS E 5 209 ? 63.02780 78.08380 75.68860 1.000 0.46023 209 LYS G N 1
ATOM 11978 C CA . LYS E 5 209 ? 63.72580 77.08080 76.48560 1.000 0.46023 209 LYS G CA 1
ATOM 11979 C C . LYS E 5 209 ? 62.76680 76.23280 77.30760 1.000 0.46023 209 LYS G C 1
ATOM 11980 O O . LYS E 5 209 ? 63.05680 75.06280 77.57260 1.000 0.46023 209 LYS G O 1
ATOM 11986 N N . THR E 5 210 ? 61.62880 76.80080 77.70960 1.000 10.18840 210 THR G N 1
ATOM 11987 C CA . THR E 5 210 ? 60.62780 76.04280 78.45260 1.000 10.18840 210 THR G CA 1
ATOM 11988 C C . THR E 5 210 ? 59.93480 75.01780 77.57060 1.000 10.18840 210 THR G C 1
ATOM 11989 O O . THR E 5 210 ? 59.44080 74.00380 78.07360 1.000 10.18840 210 THR G O 1
ATOM 11993 N N . HIS E 5 211 ? 59.86880 75.26980 76.26460 1.000 10.18840 211 HIS G N 1
ATOM 11994 C CA . HIS E 5 211 ? 59.30880 74.28280 75.35560 1.000 10.18840 211 HIS G CA 1
ATOM 11995 C C . HIS E 5 211 ? 60.33880 73.23780 74.93960 1.000 10.18840 211 HIS G C 1
ATOM 11996 O O . HIS E 5 211 ? 59.96280 72.10980 74.62460 1.000 10.18840 211 HIS G O 1
ATOM 12003 N N . SER E 5 212 ? 61.63280 73.55980 74.96860 1.000 4.43229 212 SER G N 1
ATOM 12004 C CA . SER E 5 212 ? 62.61580 72.58180 74.51260 1.000 4.43229 212 SER G CA 1
ATOM 12005 C C . SER E 5 212 ? 62.90380 71.49680 75.54160 1.000 4.43229 212 SER G C 1
ATOM 12006 O O . SER E 5 212 ? 63.58480 70.52480 75.20860 1.000 4.43229 212 SER G O 1
ATOM 12009 N N . GLU E 5 213 ? 62.40480 71.63180 76.77060 1.000 42.04555 213 GLU G N 1
ATOM 12010 C CA . GLU E 5 213 ? 62.46680 70.52280 77.71560 1.000 42.04555 213 GLU G CA 1
ATOM 12011 C C . GLU E 5 213 ? 61.55480 69.38380 77.27160 1.000 42.04555 213 GLU G C 1
ATOM 12012 O O . GLU E 5 213 ? 61.97680 68.22480 77.21460 1.000 42.04555 213 GLU G O 1
ATOM 12018 N N . ARG E 5 214 ? 60.30880 69.69980 76.92560 1.000 10.18840 214 ARG G N 1
ATOM 12019 C CA . ARG E 5 214 ? 59.35780 68.73080 76.38060 1.000 10.18840 214 ARG G CA 1
ATOM 12020 C C . ARG E 5 214 ? 58.98380 69.20280 74.98360 1.000 10.18840 214 ARG G C 1
ATOM 12021 O O . ARG E 5 214 ? 57.92780 69.80080 74.78360 1.000 10.18840 214 ARG G O 1
ATOM 12029 N N . TYR E 5 215 ? 59.84180 68.90780 74.01260 1.000 10.18840 215 TYR G N 1
ATOM 12030 C CA . TYR E 5 215 ? 59.66980 69.43080 72.66560 1.000 10.18840 215 TYR G CA 1
ATOM 12031 C C . TYR E 5 215 ? 58.74480 68.53280 71.85760 1.000 10.18840 215 TYR G C 1
ATOM 12032 O O . TYR E 5 215 ? 58.77180 67.30780 71.99160 1.000 10.18840 215 TYR G O 1
ATOM 12041 N N . ASN E 5 216 ? 57.91380 69.15780 71.03160 1.000 10.18840 216 ASN G N 1
ATOM 12042 C CA . ASN E 5 216 ? 57.24780 68.46180 69.94660 1.000 10.18840 216 ASN G CA 1
ATOM 12043 C C . ASN E 5 216 ? 57.06880 69.43780 68.79560 1.000 10.18840 216 ASN G C 1
ATOM 12044 O O . ASN E 5 216 ? 57.06880 70.65580 68.98060 1.000 10.18840 216 ASN G O 1
ATOM 12049 N N . ARG E 5 217 ? 56.92080 68.88580 67.60060 1.000 10.18840 217 ARG G N 1
ATOM 12050 C CA . ARG E 5 217 ? 56.73680 69.70380 66.41660 1.000 10.18840 217 ARG G CA 1
ATOM 12051 C C . ARG E 5 217 ? 55.32580 70.28480 66.37960 1.000 10.18840 217 ARG G C 1
ATOM 12052 O O . ARG E 5 217 ? 54.42480 69.84280 67.09460 1.000 10.18840 217 ARG G O 1
ATOM 12060 N N . LYS E 5 218 ? 55.15280 71.30180 65.53060 1.000 10.18840 218 LYS G N 1
ATOM 12061 C CA . LYS E 5 218 ? 53.90280 72.05480 65.47860 1.000 10.18840 218 LYS G CA 1
ATOM 12062 C C . LYS E 5 218 ? 52.73980 71.21480 64.96060 1.000 10.18840 218 LYS G C 1
ATOM 12063 O O . LYS E 5 218 ? 51.60480 71.39280 65.41760 1.000 10.18840 218 LYS G O 1
ATOM 12069 N N . TRP E 5 219 ? 53.00180 70.29580 64.02760 1.000 10.18840 219 TRP G N 1
ATOM 12070 C CA . TRP E 5 219 ? 51.93680 69.46680 63.47660 1.000 10.18840 219 TRP G CA 1
ATOM 12071 C C . TRP E 5 219 ? 51.36580 68.47080 64.48460 1.000 10.18840 219 TRP G C 1
ATOM 12072 O O . TRP E 5 219 ? 50.23380 68.02180 64.30560 1.000 10.18840 219 TRP G O 1
ATOM 12083 N N . ASP E 5 220 ? 52.09980 68.14380 65.54360 1.000 10.18840 220 ASP G N 1
ATOM 12084 C CA . ASP E 5 220 ? 51.64080 67.23680 66.58760 1.000 10.18840 220 ASP G CA 1
ATOM 12085 C C . ASP E 5 220 ? 50.92180 67.93880 67.73460 1.000 10.18840 220 ASP G C 1
ATOM 12086 O O . ASP E 5 220 ? 50.50280 67.27380 68.68260 1.000 10.18840 220 ASP G O 1
ATOM 12091 N N . MET E 5 221 ? 50.78080 69.25280 67.67560 1.000 10.18840 221 MET G N 1
ATOM 12092 C CA . MET E 5 221 ? 50.12780 70.03180 68.71760 1.000 10.18840 221 MET G CA 1
ATOM 12093 C C . MET E 5 221 ? 48.60880 70.00380 68.60160 1.000 10.18840 221 MET G C 1
ATOM 12094 O O . MET E 5 221 ? 48.05180 69.91080 67.51160 1.000 10.18840 221 MET G O 1
ATOM 12099 N N . GLN E 5 222 ? 47.93780 70.07180 69.74560 1.000 10.18840 222 GLN G N 1
ATOM 12100 C CA . GLN E 5 222 ? 46.50380 70.32380 69.79660 1.000 10.18840 222 GLN G CA 1
ATOM 12101 C C . GLN E 5 222 ? 46.30280 71.72880 70.35560 1.000 10.18840 222 GLN G C 1
ATOM 12102 O O . GLN E 5 222 ? 46.76080 72.02580 71.46160 1.000 10.18840 222 GLN G O 1
ATOM 12108 N N . PHE E 5 223 ? 45.63080 72.58880 69.59360 1.000 10.18840 223 PHE G N 1
ATOM 12109 C CA . PHE E 5 223 ? 45.47680 74.00080 69.91960 1.000 10.18840 223 PHE G CA 1
ATOM 12110 C C . PHE E 5 223 ? 44.02680 74.35680 70.21860 1.000 10.18840 223 PHE G C 1
ATOM 12111 O O . PHE E 5 223 ? 43.10180 73.75880 69.67160 1.000 10.18840 223 PHE G O 1
ATOM 12119 N N . ALA E 5 224 ? 43.83080 75.32380 71.10760 1.000 10.18840 224 ALA G N 1
ATOM 12120 C CA . ALA E 5 224 ? 42.52980 75.94680 71.31160 1.000 10.18840 224 ALA G CA 1
ATOM 12121 C C . ALA E 5 224 ? 42.69580 77.44980 71.48860 1.000 10.18840 224 ALA G C 1
ATOM 12122 O O . ALA E 5 224 ? 43.73580 77.89680 71.98160 1.000 10.18840 224 ALA G O 1
ATOM 12124 N N . PRO E 5 225 ? 41.70480 78.25280 71.09360 1.000 10.18840 225 PRO G N 1
ATOM 12125 C CA . PRO E 5 225 ? 41.75180 79.68480 71.43560 1.000 10.18840 225 PRO G CA 1
ATOM 12126 C C . PRO E 5 225 ? 41.48780 79.87480 72.92060 1.000 10.18840 225 PRO G C 1
ATOM 12127 O O . PRO E 5 225 ? 40.47380 79.41380 73.44460 1.000 10.18840 225 PRO G O 1
ATOM 12131 N N . SER E 5 226 ? 42.41580 80.53280 73.60460 1.000 10.18840 226 SER G N 1
ATOM 12132 C CA . SER E 5 226 ? 42.29980 80.73280 75.03860 1.000 10.18840 226 SER G CA 1
ATOM 12133 C C . SER E 5 226 ? 42.68380 82.16680 75.36960 1.000 10.18840 226 SER G C 1
ATOM 12134 O O . SER E 5 226 ? 43.09680 82.94080 74.50460 1.000 10.18840 226 SER G O 1
ATOM 12137 N N . ILE E 5 227 ? 42.54980 82.51080 76.64560 1.000 10.18840 227 ILE G N 1
ATOM 12138 C CA . ILE E 5 227 ? 42.82680 83.84280 77.16360 1.000 10.18840 227 ILE G CA 1
ATOM 12139 C C . ILE E 5 227 ? 43.86580 83.67080 78.26360 1.000 10.18840 227 ILE G C 1
ATOM 12140 O O . ILE E 5 227 ? 43.85280 82.66180 78.97460 1.000 10.18840 227 ILE G O 1
ATOM 12145 N N . CYS E 5 228 ? 44.78780 84.62480 78.37560 1.000 10.18840 228 CYS G N 1
ATOM 12146 C CA . CYS E 5 228 ? 45.79180 84.55880 79.42560 1.000 10.18840 228 CYS G CA 1
ATOM 12147 C C . CYS E 5 228 ? 45.15180 84.76580 80.79360 1.000 10.18840 228 CYS G C 1
ATOM 12148 O O . CYS E 5 228 ? 44.28180 85.61880 80.97060 1.000 10.18840 228 CYS G O 1
ATOM 12151 N N . GLN E 5 229 ? 45.61180 83.99180 81.77060 1.000 10.18840 229 GLN G N 1
ATOM 12152 C CA . GLN E 5 229 ? 45.03180 83.98180 83.10460 1.000 10.18840 229 GLN G CA 1
ATOM 12153 C C . GLN E 5 229 ? 45.95980 84.58880 84.14060 1.000 10.18840 229 GLN G C 1
ATOM 12154 O O . GLN E 5 229 ? 45.70080 84.45780 85.33960 1.000 10.18840 229 GLN G O 1
ATOM 12160 N N . GLN E 5 230 ? 47.02780 85.24980 83.71360 1.000 10.18840 230 GLN G N 1
ATOM 12161 C CA . GLN E 5 230 ? 48.04280 85.68580 84.65960 1.000 10.18840 230 GLN G CA 1
ATOM 12162 C C . GLN E 5 230 ? 47.85980 87.11880 85.13760 1.000 10.18840 230 GLN G C 1
ATOM 12163 O O . GLN E 5 230 ? 48.45380 87.47780 86.15960 1.000 10.18840 230 GLN G O 1
ATOM 12169 N N . CYS E 5 231 ? 47.06580 87.93180 84.44060 1.000 10.18840 231 CYS G N 1
ATOM 12170 C CA . CYS E 5 231 ? 46.65280 89.24780 84.92660 1.000 10.18840 231 CYS G CA 1
ATOM 12171 C C . CYS E 5 231 ? 45.36580 89.64980 84.20360 1.000 10.18840 231 CYS G C 1
ATOM 12172 O O . CYS E 5 231 ? 44.73680 88.83480 83.52260 1.000 10.18840 231 CYS G O 1
ATOM 12175 N N . SER E 5 232 ? 44.97280 90.91180 84.35360 1.000 10.18840 232 SER G N 1
ATOM 12176 C CA . SER E 5 232 ? 43.66180 91.39680 83.93660 1.000 10.18840 232 SER G CA 1
ATOM 12177 C C . SER E 5 232 ? 43.59480 91.91380 82.50360 1.000 10.18840 232 SER G C 1
ATOM 12178 O O . SER E 5 232 ? 42.53280 92.39080 82.10060 1.000 10.18840 232 SER G O 1
ATOM 12181 N N . ILE E 5 233 ? 44.69380 91.89480 81.74760 1.000 10.18840 233 ILE G N 1
ATOM 12182 C CA . ILE E 5 233 ? 44.70080 92.53980 80.43260 1.000 10.18840 233 ILE G CA 1
ATOM 12183 C C . ILE E 5 233 ? 43.90580 91.72980 79.40960 1.000 10.18840 233 ILE G C 1
ATOM 12184 O O . ILE E 5 233 ? 43.16080 92.29380 78.59960 1.000 10.18840 233 ILE G O 1
ATOM 12189 N N . GLY E 5 234 ? 44.02880 90.41080 79.43360 1.000 10.18840 234 GLY G N 1
ATOM 12190 C CA . GLY E 5 234 ? 43.18680 89.58780 78.58960 1.000 10.18840 234 GLY G CA 1
ATOM 12191 C C . GLY E 5 234 ? 43.78980 89.30380 77.23060 1.000 10.18840 234 GLY G C 1
ATOM 12192 O O . GLY E 5 234 ? 43.09080 89.36480 76.21760 1.000 10.18840 234 GLY G O 1
ATOM 12193 N N . CYS E 5 235 ? 45.09380 89.04280 77.20060 1.000 10.18840 235 CYS G N 1
ATOM 12194 C CA . CYS E 5 235 ? 45.78580 88.71580 75.96260 1.000 10.18840 235 CYS G CA 1
ATOM 12195 C C . CYS E 5 235 ? 45.30480 87.37980 75.40560 1.000 10.18840 235 CYS G C 1
ATOM 12196 O O . CYS E 5 235 ? 45.14480 86.40380 76.14160 1.000 10.18840 235 CYS G O 1
ATOM 12199 N N . ASN E 5 236 ? 45.06480 87.34880 74.09760 1.000 10.18840 236 ASN G N 1
ATOM 12200 C CA . ASN E 5 236 ? 44.58480 86.13980 73.43560 1.000 10.18840 236 ASN G CA 1
ATOM 12201 C C . ASN E 5 236 ? 45.75380 85.21680 73.12860 1.000 10.18840 236 ASN G C 1
ATOM 12202 O O . ASN E 5 236 ? 46.77580 85.64580 72.58760 1.000 10.18840 236 ASN G O 1
ATOM 12207 N N . ILE E 5 237 ? 45.60580 83.94480 73.48260 1.000 10.18840 237 ILE G N 1
ATOM 12208 C CA . ILE E 5 237 ? 46.69380 82.98380 73.42160 1.000 10.18840 237 ILE G CA 1
ATOM 12209 C C . ILE E 5 237 ? 46.21880 81.71480 72.71660 1.000 10.18840 237 ILE G C 1
ATOM 12210 O O . ILE E 5 237 ? 45.02080 81.46480 72.57960 1.000 10.18840 237 ILE G O 1
ATOM 12215 N N . SER E 5 238 ? 47.18280 80.92480 72.23460 1.000 10.18840 238 SER G N 1
ATOM 12216 C CA . SER E 5 238 ? 46.92180 79.63180 71.58760 1.000 10.18840 238 SER G CA 1
ATOM 12217 C C . SER E 5 238 ? 47.75980 78.53880 72.23960 1.000 10.18840 238 SER G C 1
ATOM 12218 O O . SER E 5 238 ? 48.85980 78.22480 71.77160 1.000 10.18840 238 SER G O 1
ATOM 12221 N N . PRO E 5 239 ? 47.30080 77.99080 73.36360 1.000 10.18840 239 PRO G N 1
ATOM 12222 C CA . PRO E 5 239 ? 48.05980 76.93180 74.03960 1.000 10.18840 239 PRO G CA 1
ATOM 12223 C C . PRO E 5 239 ? 48.05280 75.61380 73.27560 1.000 10.18840 239 PRO G C 1
ATOM 12224 O O . PRO E 5 239 ? 47.04180 75.21280 72.69660 1.000 10.18840 239 PRO G O 1
ATOM 12228 N N . GLY E 5 240 ? 49.20380 74.95780 73.26560 1.000 10.18840 240 GLY G N 1
ATOM 12229 C CA . GLY E 5 240 ? 49.38580 73.70680 72.54160 1.000 10.18840 240 GLY G CA 1
ATOM 12230 C C . GLY E 5 240 ? 49.70080 72.55380 73.47460 1.000 10.18840 240 GLY G C 1
ATOM 12231 O O . GLY E 5 240 ? 50.51080 72.69680 74.39060 1.000 10.18840 240 GLY G O 1
ATOM 12232 N N . GLU E 5 241 ? 49.06880 71.40580 73.22560 1.000 10.18840 241 GLU G N 1
ATOM 12233 C CA . GLU E 5 241 ? 49.16980 70.23980 74.09160 1.000 10.18840 241 GLU G CA 1
ATOM 12234 C C . GLU E 5 241 ? 49.61580 69.02880 73.28160 1.000 10.18840 241 GLU G C 1
ATOM 12235 O O . GLU E 5 241 ? 49.19380 68.84280 72.13660 1.000 10.18840 241 GLU G O 1
ATOM 12241 N N . ARG E 5 242 ? 50.46580 68.20380 73.88860 1.000 10.18840 242 ARG G N 1
ATOM 12242 C CA . ARG E 5 242 ? 50.82980 66.89880 73.35760 1.000 10.18840 242 ARG G CA 1
ATOM 12243 C C . ARG E 5 242 ? 50.95580 65.93280 74.52860 1.000 10.18840 242 ARG G C 1
ATOM 12244 O O . ARG E 5 242 ? 51.55980 66.28980 75.54460 1.000 10.18840 242 ARG G O 1
ATOM 12252 N N . TYR E 5 243 ? 50.38080 64.72780 74.37960 1.000 10.18840 243 TYR G N 1
ATOM 12253 C CA . TYR E 5 243 ? 50.45080 63.62580 75.36260 1.000 10.18840 243 TYR G CA 1
ATOM 12254 C C . TYR E 5 243 ? 49.91080 64.02480 76.73860 1.000 10.18840 243 TYR G C 1
ATOM 12255 O O . TYR E 5 243 ? 50.41680 63.58680 77.77160 1.000 10.18840 243 TYR G O 1
ATOM 12264 N N . GLY E 5 244 ? 48.87780 64.86180 76.75660 1.000 10.18840 244 GLY G N 1
ATOM 12265 C CA . GLY E 5 244 ? 48.23080 65.24780 77.99360 1.000 10.18840 244 GLY G CA 1
ATOM 12266 C C . GLY E 5 244 ? 48.93080 66.30180 78.81960 1.000 10.18840 244 GLY G C 1
ATOM 12267 O O . GLY E 5 244 ? 48.54480 66.51080 79.97260 1.000 10.18840 244 GLY G O 1
ATOM 12268 N N . GLU E 5 245 ? 49.95280 66.96280 78.28660 1.000 19.76589 245 GLU G N 1
ATOM 12269 C CA . GLU E 5 245 ? 50.62180 68.03780 79.00260 1.000 19.76589 245 GLU G CA 1
ATOM 12270 C C . GLU E 5 245 ? 50.71580 69.27080 78.11960 1.000 19.76589 245 GLU G C 1
ATOM 12271 O O . GLU E 5 245 ? 50.95180 69.16880 76.91360 1.000 19.76589 245 GLU G O 1
ATOM 12277 N N . LEU E 5 246 ? 50.46180 70.42480 78.72860 1.000 10.18840 246 LEU G N 1
ATOM 12278 C CA . LEU E 5 246 ? 50.62280 71.70280 78.05260 1.000 10.18840 246 LEU G CA 1
ATOM 12279 C C . LEU E 5 246 ? 52.09180 71.92480 77.70460 1.000 10.18840 246 LEU G C 1
ATOM 12280 O O . LEU E 5 246 ? 52.96680 71.82080 78.56660 1.000 10.18840 246 LEU G O 1
ATOM 12285 N N . ARG E 5 247 ? 52.35980 72.24080 76.43860 1.000 10.18840 247 ARG G N 1
ATOM 12286 C CA . ARG E 5 247 ? 53.72380 72.26380 75.92360 1.000 10.18840 247 ARG G CA 1
ATOM 12287 C C . ARG E 5 247 ? 54.27180 73.66580 75.71260 1.000 10.18840 247 ARG G C 1
ATOM 12288 O O . ARG E 5 247 ? 55.34680 73.98480 76.22460 1.000 10.18840 247 ARG G O 1
ATOM 12296 N N . ARG E 5 248 ? 53.57980 74.51880 74.96560 1.000 7.51706 248 ARG G N 1
ATOM 12297 C CA . ARG E 5 248 ? 54.04380 75.88280 74.77960 1.000 7.51706 248 ARG G CA 1
ATOM 12298 C C . ARG E 5 248 ? 52.85480 76.82980 74.80660 1.000 7.51706 248 ARG G C 1
ATOM 12299 O O . ARG E 5 248 ? 51.69480 76.41580 74.79560 1.000 7.51706 248 ARG G O 1
ATOM 12307 N N . ILE E 5 249 ? 53.17080 78.11880 74.83060 1.000 10.18840 249 ILE G N 1
ATOM 12308 C CA . ILE E 5 249 ? 52.19580 79.19780 74.79460 1.000 10.18840 249 ILE G CA 1
ATOM 12309 C C . ILE E 5 249 ? 52.51680 80.05480 73.57560 1.000 10.18840 249 ILE G C 1
ATOM 12310 O O . ILE E 5 249 ? 53.64080 80.55280 73.43960 1.000 10.18840 249 ILE G O 1
ATOM 12315 N N . GLU E 5 250 ? 51.54780 80.20180 72.67960 1.000 20.45978 250 GLU G N 1
ATOM 12316 C CA . GLU E 5 250 ? 51.71580 80.97580 71.46060 1.000 20.45978 250 GLU G CA 1
ATOM 12317 C C . GLU E 5 250 ? 50.81480 82.20180 71.48460 1.000 20.45978 250 GLU G C 1
ATOM 12318 O O . GLU E 5 250 ? 49.76880 82.21480 72.13660 1.000 20.45978 250 GLU G O 1
ATOM 12324 N N . ASN E 5 251 ? 51.21280 83.22480 70.74260 1.000 10.18840 251 ASN G N 1
ATOM 12325 C CA . ASN E 5 251 ? 50.40980 84.43080 70.65660 1.000 10.18840 251 ASN G CA 1
ATOM 12326 C C . ASN E 5 251 ? 49.29680 84.19480 69.64760 1.000 10.18840 251 ASN G C 1
ATOM 12327 O O . ASN E 5 251 ? 49.52480 83.62780 68.57660 1.000 10.18840 251 ASN G O 1
ATOM 12332 N N . ARG E 5 252 ? 48.08980 84.58880 70.01260 1.000 10.18840 252 ARG G N 1
ATOM 12333 C CA . ARG E 5 252 ? 46.92180 84.45380 69.15860 1.000 10.18840 252 ARG G CA 1
ATOM 12334 C C . ARG E 5 252 ? 46.52380 85.86180 68.76860 1.000 10.18840 252 ARG G C 1
ATOM 12335 O O . ARG E 5 252 ? 46.25980 86.68480 69.65060 1.000 10.18840 252 ARG G O 1
ATOM 12343 N N . TYR E 5 253 ? 46.59580 86.15380 67.46960 1.000 10.18840 253 TYR G N 1
ATOM 12344 C CA . TYR E 5 253 ? 46.38480 87.50980 66.98460 1.000 10.18840 253 TYR G CA 1
ATOM 12345 C C . TYR E 5 253 ? 44.97780 87.99580 67.29460 1.000 10.18840 253 TYR G C 1
ATOM 12346 O O . TYR E 5 253 ? 43.98980 87.28580 67.09460 1.000 10.18840 253 TYR G O 1
ATOM 12355 N N . ASN E 5 254 ? 44.91580 89.21280 67.80960 1.000 10.18840 254 ASN G N 1
ATOM 12356 C CA . ASN E 5 254 ? 43.66580 89.90280 68.08260 1.000 10.18840 254 ASN G CA 1
ATOM 12357 C C . ASN E 5 254 ? 44.01780 91.35480 67.82460 1.000 10.18840 254 ASN G C 1
ATOM 12358 O O . ASN E 5 254 ? 44.80280 91.94380 68.56960 1.000 10.18840 254 ASN G O 1
ATOM 12363 N N . GLY E 5 255 ? 43.40180 91.93580 66.79760 1.000 10.18840 255 GLY G N 1
ATOM 12364 C CA . GLY E 5 255 ? 43.79680 93.25480 66.35860 1.000 10.18840 255 GLY G CA 1
ATOM 12365 C C . GLY E 5 255 ? 43.32080 94.35480 67.27260 1.000 10.18840 255 GLY G C 1
ATOM 12366 O O . GLY E 5 255 ? 43.81380 95.47880 67.18160 1.000 10.18840 255 GLY G O 1
ATOM 12367 N N . THR E 5 256 ? 42.35480 94.05180 68.13460 1.000 12.04860 256 THR G N 1
ATOM 12368 C CA . THR E 5 256 ? 41.88180 95.00180 69.12760 1.000 12.04860 256 THR G CA 1
ATOM 12369 C C . THR E 5 256 ? 42.74380 94.98680 70.39360 1.000 12.04860 256 THR G C 1
ATOM 12370 O O . THR E 5 256 ? 43.01580 96.04580 70.96860 1.000 12.04860 256 THR G O 1
ATOM 12374 N N . VAL E 5 257 ? 43.22680 93.81880 70.82860 1.000 10.18840 257 VAL G N 1
ATOM 12375 C CA . VAL E 5 257 ? 43.90180 93.77980 72.12360 1.000 10.18840 257 VAL G CA 1
ATOM 12376 C C . VAL E 5 257 ? 45.42280 93.66480 72.02960 1.000 10.18840 257 VAL G C 1
ATOM 12377 O O . VAL E 5 257 ? 46.12380 94.67880 72.05560 1.000 10.18840 257 VAL G O 1
ATOM 12381 N N . ASN E 5 258 ? 45.94280 92.45680 71.81960 1.000 10.18840 258 ASN G N 1
ATOM 12382 C CA . ASN E 5 258 ? 47.37280 92.23180 72.00660 1.000 10.18840 258 ASN G CA 1
ATOM 12383 C C . ASN E 5 258 ? 48.17380 92.21580 70.71460 1.000 10.18840 258 ASN G C 1
ATOM 12384 O O . ASN E 5 258 ? 49.38780 92.43780 70.77260 1.000 10.18840 258 ASN G O 1
ATOM 12389 N N . HIS E 5 259 ? 47.52180 91.92080 69.57960 1.000 10.18840 259 HIS G N 1
ATOM 12390 C CA . HIS E 5 259 ? 48.06880 91.73580 68.22960 1.000 10.18840 259 HIS G CA 1
ATOM 12391 C C . HIS E 5 259 ? 49.22980 90.74080 68.25760 1.000 10.18840 259 HIS G C 1
ATOM 12392 O O . HIS E 5 259 ? 49.01180 89.57180 68.58560 1.000 10.18840 259 HIS G O 1
ATOM 12399 N N . TYR E 5 260 ? 50.44380 91.15380 67.91960 1.000 10.18840 260 TYR G N 1
ATOM 12400 C CA . TYR E 5 260 ? 51.53580 90.20480 67.76760 1.000 10.18840 260 TYR G CA 1
ATOM 12401 C C . TYR E 5 260 ? 52.27380 89.85780 69.05960 1.000 10.18840 260 TYR G C 1
ATOM 12402 O O . TYR E 5 260 ? 53.02880 88.88580 69.05960 1.000 10.18840 260 TYR G O 1
ATOM 12411 N N . PHE E 5 261 ? 52.06980 90.58480 70.15760 1.000 10.18840 261 PHE G N 1
ATOM 12412 C CA . PHE E 5 261 ? 52.96480 90.48180 71.30660 1.000 10.18840 261 PHE G CA 1
ATOM 12413 C C . PHE E 5 261 ? 52.27580 90.06680 72.60260 1.000 10.18840 261 PHE G C 1
ATOM 12414 O O . PHE E 5 261 ? 51.16380 90.50580 72.90460 1.000 10.18840 261 PHE G O 1
ATOM 12422 N N . LEU E 5 262 ? 52.96980 89.22380 73.36560 1.000 10.18840 262 LEU G N 1
ATOM 12423 C CA . LEU E 5 262 ? 52.63680 88.85080 74.73260 1.000 10.18840 262 LEU G CA 1
ATOM 12424 C C . LEU E 5 262 ? 53.72280 89.34480 75.68260 1.000 10.18840 262 LEU G C 1
ATOM 12425 O O . LEU E 5 262 ? 54.82680 89.69080 75.26260 1.000 10.18840 262 LEU G O 1
ATOM 12430 N N . CYS E 5 263 ? 53.40780 89.37380 76.97560 1.000 10.18840 263 CYS G N 1
ATOM 12431 C CA . CYS E 5 263 ? 54.42880 89.57180 77.99560 1.000 10.18840 263 CYS G CA 1
ATOM 12432 C C . CYS E 5 263 ? 55.05480 88.23580 78.41360 1.000 10.18840 263 CYS G C 1
ATOM 12433 O O . CYS E 5 263 ? 54.57980 87.15880 78.05560 1.000 10.18840 263 CYS G O 1
ATOM 12436 N N . ASP E 5 264 ? 56.12580 88.31980 79.21160 1.000 10.18840 264 ASP G N 1
ATOM 12437 C CA . ASP E 5 264 ? 56.85280 87.12080 79.62860 1.000 10.18840 264 ASP G CA 1
ATOM 12438 C C . ASP E 5 264 ? 56.11280 86.31780 80.69060 1.000 10.18840 264 ASP G C 1
ATOM 12439 O O . ASP E 5 264 ? 56.30580 85.10080 80.77160 1.000 10.18840 264 ASP G O 1
ATOM 12444 N N . ARG E 5 265 ? 55.29880 86.96880 81.52460 1.000 10.18840 265 ARG G N 1
ATOM 12445 C CA . ARG E 5 265 ? 54.51780 86.22880 82.51060 1.000 10.18840 265 ARG G CA 1
ATOM 12446 C C . ARG E 5 265 ? 53.44780 85.38280 81.83260 1.000 10.18840 265 ARG G C 1
ATOM 12447 O O . ARG E 5 265 ? 53.20080 84.24380 82.23760 1.000 10.18840 265 ARG G O 1
ATOM 12455 N N . GLY E 5 266 ? 52.83180 85.91980 80.77960 1.000 10.18840 266 GLY G N 1
ATOM 12456 C CA . GLY E 5 266 ? 51.87680 85.14180 80.01060 1.000 10.18840 266 GLY G CA 1
ATOM 12457 C C . GLY E 5 266 ? 52.52880 84.00980 79.23860 1.000 10.18840 266 GLY G C 1
ATOM 12458 O O . GLY E 5 266 ? 52.03180 82.88180 79.23560 1.000 10.18840 266 GLY G O 1
ATOM 12459 N N . ARG E 5 267 ? 53.63280 84.30980 78.54760 1.000 10.18840 267 ARG G N 1
ATOM 12460 C CA . ARG E 5 267 ? 54.27180 83.33180 77.66960 1.000 10.18840 267 ARG G CA 1
ATOM 12461 C C . ARG E 5 267 ? 54.91080 82.17680 78.43660 1.000 10.18840 267 ARG G C 1
ATOM 12462 O O . ARG E 5 267 ? 54.85880 81.02980 77.98260 1.000 10.18840 267 ARG G O 1
ATOM 12470 N N . PHE E 5 268 ? 55.52680 82.44980 79.58460 1.000 10.18840 268 PHE G N 1
ATOM 12471 C CA . PHE E 5 268 ? 56.31080 81.43880 80.28460 1.000 10.18840 268 PHE G CA 1
ATOM 12472 C C . PHE E 5 268 ? 55.74480 81.02880 81.63460 1.000 10.18840 268 PHE G C 1
ATOM 12473 O O . PHE E 5 268 ? 56.34980 80.19080 82.30660 1.000 10.18840 268 PHE G O 1
ATOM 12481 N N . GLY E 5 269 ? 54.60880 81.57580 82.05160 1.000 10.18840 269 GLY G N 1
ATOM 12482 C CA . GLY E 5 269 ? 54.09180 81.24980 83.36460 1.000 10.18840 269 GLY G CA 1
ATOM 12483 C C . GLY E 5 269 ? 53.02380 80.17580 83.38260 1.000 10.18840 269 GLY G C 1
ATOM 12484 O O . GLY E 5 269 ? 52.14380 80.19580 84.24560 1.000 10.18840 269 GLY G O 1
ATOM 12485 N N . TYR E 5 270 ? 53.08380 79.24080 82.44060 1.000 10.18840 270 TYR G N 1
ATOM 12486 C CA . TYR E 5 270 ? 52.05380 78.22280 82.26360 1.000 10.18840 270 TYR G CA 1
ATOM 12487 C C . TYR E 5 270 ? 52.33780 76.91980 83.00360 1.000 10.18840 270 TYR G C 1
ATOM 12488 O O . TYR E 5 270 ? 51.50680 76.00780 82.94260 1.000 10.18840 270 TYR G O 1
ATOM 12497 N N . GLY E 5 271 ? 53.47580 76.80180 83.68760 1.000 10.18840 271 GLY G N 1
ATOM 12498 C CA . GLY E 5 271 ? 53.95380 75.51380 84.17860 1.000 10.18840 271 GLY G CA 1
ATOM 12499 C C . GLY E 5 271 ? 53.15180 74.90980 85.31960 1.000 10.18840 271 GLY G C 1
ATOM 12500 O O . GLY E 5 271 ? 53.32780 73.72080 85.60360 1.000 10.18840 271 GLY G O 1
ATOM 12501 N N . TYR E 5 272 ? 52.27480 75.68780 85.96460 1.000 10.18840 272 TYR G N 1
ATOM 12502 C CA . TYR E 5 272 ? 51.42980 75.18280 87.04860 1.000 10.18840 272 TYR G CA 1
ATOM 12503 C C . TYR E 5 272 ? 50.39080 74.16980 86.57660 1.000 10.18840 272 TYR G C 1
ATOM 12504 O O . TYR E 5 272 ? 49.89080 73.39480 87.39760 1.000 10.18840 272 TYR G O 1
ATOM 12513 N N . VAL E 5 273 ? 50.03380 74.19080 85.28860 1.000 10.18840 273 VAL G N 1
ATOM 12514 C CA . VAL E 5 273 ? 49.14680 73.17980 84.71860 1.000 10.18840 273 VAL G CA 1
ATOM 12515 C C . VAL E 5 273 ? 49.79980 71.80080 8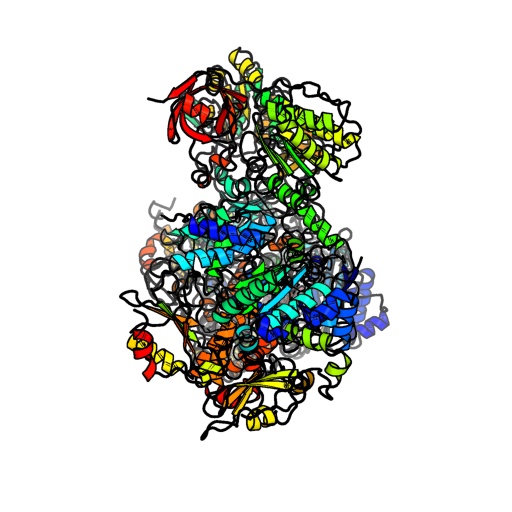4.77860 1.000 10.18840 273 VAL G C 1
ATOM 12516 O O . VAL E 5 273 ? 49.14680 70.79880 85.09160 1.000 10.18840 273 VAL G O 1
ATOM 12520 N N . ASN E 5 274 ? 51.11180 71.73780 84.55260 1.000 10.18840 274 ASN G N 1
ATOM 12521 C CA . ASN E 5 274 ? 51.83280 70.48280 84.39860 1.000 10.18840 274 ASN G CA 1
ATOM 12522 C C . ASN E 5 274 ? 52.38480 69.93380 85.71460 1.000 10.18840 274 ASN G C 1
ATOM 12523 O O . ASN E 5 274 ? 53.32380 69.13380 85.68860 1.000 10.18840 274 ASN G O 1
ATOM 12528 N N . LEU E 5 275 ? 51.84380 70.35280 86.85460 1.000 10.18840 275 LEU G N 1
ATOM 12529 C CA . LEU E 5 275 ? 52.33780 69.88880 88.14660 1.000 10.18840 275 LEU G CA 1
ATOM 12530 C C . LEU E 5 275 ? 51.83180 68.49080 88.47260 1.000 10.18840 275 LEU G C 1
ATOM 12531 O O . LEU E 5 275 ? 50.68880 68.14080 88.16760 1.000 10.18840 275 LEU G O 1
ATOM 12536 N N . LYS E 5 276 ? 52.69280 67.69680 89.10760 1.000 38.07800 276 LYS G N 1
ATOM 12537 C CA . LYS E 5 276 ? 52.29680 66.38080 89.59060 1.000 38.07800 276 LYS G CA 1
ATOM 12538 C C . LYS E 5 276 ? 51.48680 66.42680 90.88260 1.000 38.07800 276 LYS G C 1
ATOM 12539 O O . LYS E 5 276 ? 50.92580 65.39980 91.27360 1.000 38.07800 276 LYS G O 1
ATOM 12545 N N . ASP E 5 277 ? 51.41380 67.57180 91.55560 1.000 39.25432 277 ASP G N 1
ATOM 12546 C CA . ASP E 5 277 ? 50.71480 67.65980 92.83060 1.000 39.25432 277 ASP G CA 1
ATOM 12547 C C . ASP E 5 277 ? 49.23180 67.98580 92.68860 1.000 39.25432 277 ASP G C 1
ATOM 12548 O O . ASP E 5 277 ? 48.52880 67.99580 93.70460 1.000 39.25432 277 ASP G O 1
ATOM 12553 N N . ARG E 5 278 ? 48.76480 68.29880 91.47760 1.000 10.18840 278 ARG G N 1
ATOM 12554 C CA . ARG E 5 278 ? 47.36980 68.66880 91.25560 1.000 10.18840 278 ARG G CA 1
ATOM 12555 C C . ARG E 5 278 ? 46.43680 67.49080 91.54760 1.000 10.18840 278 ARG G C 1
ATOM 12556 O O . ARG E 5 278 ? 46.76980 66.34480 91.24160 1.000 10.18840 278 ARG G O 1
ATOM 12564 N N . PRO E 5 279 ? 45.26380 67.74280 92.12660 1.000 11.26877 279 PRO G N 1
ATOM 12565 C CA . PRO E 5 279 ? 44.28880 66.65780 92.32160 1.000 11.26877 279 PRO G CA 1
ATOM 12566 C C . PRO E 5 279 ? 43.65980 66.23180 91.00160 1.000 11.26877 279 PRO G C 1
ATOM 12567 O O . PRO E 5 279 ? 43.21280 67.06480 90.21160 1.000 11.26877 279 PRO G O 1
ATOM 12571 N N . ARG E 5 280 ? 43.62280 64.91780 90.77260 1.000 18.30649 280 ARG G N 1
ATOM 12572 C CA . ARG E 5 280 ? 43.08480 64.35380 89.54260 1.000 18.30649 280 ARG G CA 1
ATOM 12573 C C . ARG E 5 280 ? 41.77080 63.60680 89.73960 1.000 18.30649 280 ARG G C 1
ATOM 12574 O O . ARG E 5 280 ? 41.08280 63.33580 88.75260 1.000 18.30649 280 ARG G O 1
ATOM 12582 N N . GLN E 5 281 ? 41.42980 63.24780 90.97460 1.000 25.63018 281 GLN G N 1
ATOM 12583 C CA . GLN E 5 281 ? 40.20180 62.57480 91.36960 1.000 25.63018 281 GLN G CA 1
ATOM 12584 C C . GLN E 5 281 ? 39.60980 63.30080 92.56760 1.000 25.63018 281 GLN G C 1
ATOM 12585 O O . GLN E 5 281 ? 40.34480 63.95280 93.31560 1.000 25.63018 281 GLN G O 1
ATOM 12591 N N . PRO E 5 282 ? 38.28680 63.23880 92.75760 1.000 6.83322 282 PRO G N 1
ATOM 12592 C CA . PRO E 5 282 ? 37.70380 63.72380 94.01560 1.000 6.83322 282 PRO G CA 1
ATOM 12593 C C . PRO E 5 282 ? 38.17180 62.89880 95.20360 1.000 6.83322 282 PRO G C 1
ATOM 12594 O O . PRO E 5 282 ? 38.29980 61.67480 95.12560 1.000 6.83322 282 PRO G O 1
ATOM 12598 N N . VAL E 5 283 ? 38.42780 63.58580 96.31160 1.000 12.75155 283 VAL G N 1
ATOM 12599 C CA . VAL E 5 283 ? 39.01880 62.98480 97.49860 1.000 12.75155 283 VAL G CA 1
ATOM 12600 C C . VAL E 5 283 ? 38.17480 63.38780 98.70060 1.000 12.75155 283 VAL G C 1
ATOM 12601 O O . VAL E 5 283 ? 37.87780 64.57180 98.88960 1.000 12.75155 283 VAL G O 1
ATOM 12605 N N . GLN E 5 284 ? 37.77080 62.39980 99.49060 1.000 47.47179 284 GLN G N 1
ATOM 12606 C CA . GLN E 5 284 ? 36.96680 62.60280 100.68460 1.000 47.47179 284 GLN G CA 1
ATOM 12607 C C . GLN E 5 284 ? 37.74380 62.11880 101.89960 1.000 47.47179 284 GLN G C 1
ATOM 12608 O O . GLN E 5 284 ? 38.35680 61.04880 101.86660 1.000 47.47179 284 GLN G O 1
ATOM 12614 N N . ARG E 5 285 ? 37.73080 62.91280 102.96460 1.000 62.30235 285 ARG G N 1
ATOM 12615 C CA . ARG E 5 285 ? 38.48880 62.59980 104.16560 1.000 62.30235 285 ARG G CA 1
ATOM 12616 C C . ARG E 5 285 ? 37.66080 61.73480 105.11160 1.000 62.30235 285 ARG G C 1
ATOM 12617 O O . ARG E 5 285 ? 36.43380 61.84980 105.17460 1.000 62.30235 285 ARG G O 1
ATOM 12625 N N . ARG E 5 286 ? 38.34680 60.85080 105.84160 1.000 98.07343 286 ARG G N 1
ATOM 12626 C CA . ARG E 5 286 ? 37.73480 60.02880 106.89660 1.000 98.07343 286 ARG G CA 1
ATOM 12627 C C . ARG E 5 286 ? 38.72080 60.01180 108.06360 1.000 98.07343 286 ARG G C 1
ATOM 12628 O O . ARG E 5 286 ? 39.55980 59.11180 108.16760 1.000 98.07343 286 ARG G O 1
ATOM 12636 N N . GLY E 5 287 ? 38.59680 61.00080 108.94760 1.000 56.53556 287 GLY G N 1
ATOM 12637 C CA . GLY E 5 287 ? 39.55080 61.16680 110.02460 1.000 56.53556 287 GLY G CA 1
ATOM 12638 C C . GLY E 5 287 ? 40.91080 61.56080 109.48860 1.000 56.53556 287 GLY G C 1
ATOM 12639 O O . GLY E 5 287 ? 41.11680 62.70180 109.06160 1.000 56.53556 287 GLY G O 1
ATOM 12640 N N . ASP E 5 288 ? 41.84780 60.61280 109.51060 1.000 75.38937 288 ASP G N 1
ATOM 12641 C CA . ASP E 5 288 ? 43.13580 60.77680 108.85460 1.000 75.38937 288 ASP G CA 1
ATOM 12642 C C . ASP E 5 288 ? 43.18680 60.13880 107.47360 1.000 75.38937 288 ASP G C 1
ATOM 12643 O O . ASP E 5 288 ? 44.00680 60.55080 106.64760 1.000 75.38937 288 ASP G O 1
ATOM 12648 N N . ASP E 5 289 ? 42.32980 59.15780 107.20860 1.000 73.42074 289 ASP G N 1
ATOM 12649 C CA . ASP E 5 289 ? 42.35880 58.42180 105.95560 1.000 73.42074 289 ASP G CA 1
ATOM 12650 C C . ASP E 5 289 ? 41.66680 59.20280 104.84360 1.000 73.42074 289 ASP G C 1
ATOM 12651 O O . ASP E 5 289 ? 40.78480 60.02780 105.09160 1.000 73.42074 289 ASP G O 1
ATOM 12656 N N . PHE E 5 290 ? 42.07280 58.92080 103.60560 1.000 55.60676 290 PHE G N 1
ATOM 12657 C CA . PHE E 5 290 ? 41.56880 59.60180 102.41960 1.000 55.60676 290 PHE G CA 1
ATOM 12658 C C . PHE E 5 290 ? 40.97980 58.57780 101.45860 1.000 55.60676 290 PHE G C 1
ATOM 12659 O O . PHE E 5 290 ? 41.61280 57.55980 101.16460 1.000 55.60676 290 PHE G O 1
ATOM 12667 N N . ILE E 5 291 ? 39.77080 58.85380 100.98060 1.000 33.91871 291 ILE G N 1
ATOM 12668 C CA . ILE E 5 291 ? 39.01480 57.96280 100.10460 1.000 33.91871 291 ILE G CA 1
ATOM 12669 C C . ILE E 5 291 ? 38.86680 58.65280 98.75260 1.000 33.91871 291 ILE G C 1
ATOM 12670 O O . ILE E 5 291 ? 38.55180 59.84680 98.69360 1.000 33.91871 291 ILE G O 1
ATOM 12675 N N . THR E 5 292 ? 39.11380 57.91080 97.67260 1.000 42.76943 292 THR G N 1
ATOM 12676 C CA . THR E 5 292 ? 38.96180 58.41580 96.31160 1.000 42.76943 292 THR G CA 1
ATOM 12677 C C . THR E 5 292 ? 37.57680 58.05680 95.77860 1.000 42.76943 292 THR G C 1
ATOM 12678 O O . THR E 5 292 ? 37.16380 56.89480 95.83660 1.000 42.76943 292 THR G O 1
ATOM 12682 N N . LEU E 5 293 ? 36.86580 59.05780 95.25860 1.000 44.36723 293 LEU G N 1
ATOM 12683 C CA . LEU E 5 293 ? 35.50280 58.91080 94.77460 1.000 44.36723 293 LEU G CA 1
ATOM 12684 C C . LEU E 5 293 ? 35.43580 59.22080 93.28560 1.000 44.36723 293 LEU G C 1
ATOM 12685 O O . LEU E 5 293 ? 36.26980 59.94980 92.74660 1.000 44.36723 293 LEU G O 1
ATOM 12690 N N . ASN E 5 294 ? 34.42980 58.65880 92.61560 1.000 44.43066 294 ASN G N 1
ATOM 12691 C CA . ASN E 5 294 ? 34.12880 59.06080 91.24960 1.000 44.43066 294 ASN G CA 1
ATOM 12692 C C . ASN E 5 294 ? 33.14880 60.23780 91.28160 1.000 44.43066 294 ASN G C 1
ATOM 12693 O O . ASN E 5 294 ? 32.72480 60.68280 92.35160 1.000 44.43066 294 ASN G O 1
ATOM 12698 N N . ALA E 5 295 ? 32.82580 60.76880 90.09160 1.000 12.53592 295 ALA G N 1
ATOM 12699 C CA . ALA E 5 295 ? 31.98180 61.96080 89.96560 1.000 12.53592 295 ALA G CA 1
ATOM 12700 C C . ALA E 5 295 ? 30.58680 61.75480 90.54260 1.000 12.53592 295 ALA G C 1
ATOM 12701 O O . ALA E 5 295 ? 30.04880 62.64980 91.20560 1.000 12.53592 295 ALA G O 1
ATOM 12703 N N . GLU E 5 296 ? 29.97680 60.59780 90.27360 1.000 51.35358 296 GLU G N 1
ATOM 12704 C CA . GLU E 5 296 ? 28.64680 60.30380 90.80060 1.000 51.35358 296 GLU G CA 1
ATOM 12705 C C . GLU E 5 296 ? 28.66280 60.15980 92.32160 1.000 51.35358 296 GLU G C 1
ATOM 12706 O O . GLU E 5 296 ? 27.76380 60.67080 93.00060 1.000 51.35358 296 GLU G O 1
ATOM 12712 N N . GLN E 5 297 ? 29.67280 59.46680 92.86360 1.000 41.03676 297 GLN G N 1
ATOM 12713 C CA . GLN E 5 297 ? 29.79280 59.28180 94.31060 1.000 41.03676 297 GLN G CA 1
ATOM 12714 C C . GLN E 5 297 ? 30.02780 60.60080 95.03760 1.000 41.03676 297 GLN G C 1
ATOM 12715 O O . GLN E 5 297 ? 29.50980 60.80580 96.14160 1.000 41.03676 297 GLN G O 1
ATOM 12721 N N . ALA E 5 298 ? 30.85180 61.47880 94.45360 1.000 25.89621 298 ALA G N 1
ATOM 12722 C CA . ALA E 5 298 ? 31.16980 62.76380 95.07160 1.000 25.89621 298 ALA G CA 1
ATOM 12723 C C . ALA E 5 298 ? 29.94180 63.66080 95.18360 1.000 25.89621 298 ALA G C 1
ATOM 12724 O O . ALA E 5 298 ? 29.74780 64.32980 96.20360 1.000 25.89621 298 ALA G O 1
ATOM 12726 N N . MET E 5 299 ? 29.11480 63.70180 94.13560 1.000 29.60927 299 MET G N 1
ATOM 12727 C CA . MET E 5 299 ? 27.90180 64.51780 94.15360 1.000 29.60927 299 MET G CA 1
ATOM 12728 C C . MET E 5 299 ? 26.87380 64.00380 95.15460 1.000 29.60927 299 MET G C 1
ATOM 12729 O O . MET E 5 299 ? 26.24580 64.79680 95.86260 1.000 29.60927 299 MET G O 1
ATOM 12734 N N . GLN E 5 300 ? 26.66680 62.68780 95.20460 1.000 25.09502 300 GLN G N 1
ATOM 12735 C CA . GLN E 5 300 ? 25.72180 62.11480 96.15860 1.000 25.09502 300 GLN G CA 1
ATOM 12736 C C . GLN E 5 300 ? 26.23080 62.23880 97.59060 1.000 25.09502 300 GLN G C 1
ATOM 12737 O O . GLN E 5 300 ? 25.44080 62.44880 98.51760 1.000 25.09502 300 GLN G O 1
ATOM 12743 N N . GLY E 5 301 ? 27.53980 62.07780 97.78960 1.000 26.02494 301 GLY G N 1
ATOM 12744 C CA . GLY E 5 301 ? 28.11280 62.24480 99.11560 1.000 26.02494 301 GLY G CA 1
ATOM 12745 C C . GLY E 5 301 ? 28.05680 63.67380 99.62560 1.000 26.02494 301 GLY G C 1
ATOM 12746 O O . GLY E 5 301 ? 27.76280 63.90380 100.80160 1.000 26.02494 301 GLY G O 1
ATOM 12747 N N . ALA E 5 302 ? 28.36680 64.64780 98.75960 1.000 23.41317 302 ALA G N 1
ATOM 12748 C CA . ALA E 5 302 ? 28.35680 66.05280 99.16960 1.000 23.41317 302 ALA G CA 1
ATOM 12749 C C . ALA E 5 302 ? 26.95080 66.55580 99.46660 1.000 23.41317 302 ALA G C 1
ATOM 12750 O O . ALA E 5 302 ? 26.74780 67.29680 100.43360 1.000 23.41317 302 ALA G O 1
ATOM 12752 N N . ALA E 5 303 ? 25.96980 66.16580 98.65260 1.000 22.68396 303 ALA G N 1
ATOM 12753 C CA . ALA E 5 303 ? 24.62880 66.71780 98.79760 1.000 22.68396 303 ALA G CA 1
ATOM 12754 C C . ALA E 5 303 ? 23.84680 66.07180 99.92860 1.000 22.68396 303 ALA G C 1
ATOM 12755 O O . ALA E 5 303 ? 22.81780 66.61580 100.33760 1.000 22.68396 303 ALA G O 1
ATOM 12757 N N . ASP E 5 304 ? 24.30780 64.92680 100.43360 1.000 69.63165 304 ASP G N 1
ATOM 12758 C CA . ASP E 5 304 ? 23.72880 64.36180 101.64560 1.000 69.63165 304 ASP G CA 1
ATOM 12759 C C . ASP E 5 304 ? 24.05780 65.22380 102.85860 1.000 69.63165 304 ASP G C 1
ATOM 12760 O O . ASP E 5 304 ? 23.18480 65.50080 103.68860 1.000 69.63165 304 ASP G O 1
ATOM 12765 N N . ILE E 5 305 ? 25.31580 65.65380 102.97360 1.000 35.11386 305 ILE G N 1
ATOM 12766 C CA . ILE E 5 305 ? 25.72380 66.51380 104.07760 1.000 35.11386 305 ILE G CA 1
ATOM 12767 C C . ILE E 5 305 ? 25.18380 67.92980 103.88860 1.000 35.11386 305 ILE G C 1
ATOM 12768 O O . ILE E 5 305 ? 24.82880 68.60680 104.86060 1.000 35.11386 305 ILE G O 1
ATOM 12773 N N . LEU E 5 306 ? 25.11080 68.39680 102.63660 1.000 20.20341 306 LEU G N 1
ATOM 12774 C CA . LEU E 5 306 ? 24.59580 69.73680 102.36360 1.000 20.20341 306 LEU G CA 1
ATOM 12775 C C . LEU E 5 306 ? 23.09480 69.84180 102.60260 1.000 20.20341 306 LEU G C 1
ATOM 12776 O O . LEU E 5 306 ? 22.59380 70.93580 102.88660 1.000 20.20341 306 LEU G O 1
ATOM 12781 N N . ARG E 5 307 ? 22.36480 68.73080 102.48560 1.000 44.90242 307 ARG G N 1
ATOM 12782 C CA . ARG E 5 307 ? 20.95080 68.74580 102.84060 1.000 44.90242 307 ARG G CA 1
ATOM 12783 C C . ARG E 5 307 ? 20.75980 68.87280 104.34660 1.000 44.90242 307 ARG G C 1
ATOM 12784 O O . ARG E 5 307 ? 19.79780 69.50280 104.79560 1.000 44.90242 307 ARG G O 1
ATOM 12792 N N . GLN E 5 308 ? 21.67380 68.30980 105.13360 1.000 68.72518 308 GLN G N 1
ATOM 12793 C CA . GLN E 5 308 ? 21.56380 68.33880 106.58660 1.000 68.72518 308 GLN G CA 1
ATOM 12794 C C . GLN E 5 308 ? 22.06780 69.63880 107.19660 1.000 68.72518 308 GLN G C 1
ATOM 12795 O O . GLN E 5 308 ? 21.78280 69.90080 108.37060 1.000 68.72518 308 GLN G O 1
ATOM 12801 N N . SER E 5 309 ? 22.80680 70.44380 106.44060 1.000 46.35155 309 SER G N 1
ATOM 12802 C CA . SER E 5 309 ? 23.30880 71.71180 106.94760 1.000 46.35155 309 SER G CA 1
ATOM 12803 C C . SER E 5 309 ? 22.18880 72.74080 107.03160 1.000 46.35155 309 SER G C 1
ATOM 12804 O O . SER E 5 309 ? 21.20380 72.68380 106.29060 1.000 46.35155 309 SER G O 1
ATOM 12807 N N . LYS E 5 310 ? 22.34780 73.69180 107.95360 1.000 44.74693 310 LYS G N 1
ATOM 12808 C CA . LYS E 5 310 ? 21.34580 74.72380 108.17560 1.000 44.74693 310 LYS G CA 1
ATOM 12809 C C . LYS E 5 310 ? 21.62680 76.01080 107.41260 1.000 44.74693 310 LYS G C 1
ATOM 12810 O O . LYS E 5 310 ? 20.68980 76.77780 107.16360 1.000 44.74693 310 LYS G O 1
ATOM 12816 N N . LYS E 5 311 ? 22.88080 76.25880 107.03760 1.000 43.84059 311 LYS G N 1
ATOM 12817 C CA . LYS E 5 311 ? 23.23780 77.39180 106.19360 1.000 43.84059 311 LYS G CA 1
ATOM 12818 C C . LYS E 5 311 ? 24.53380 77.06080 105.46860 1.000 43.84059 311 LYS G C 1
ATOM 12819 O O . LYS E 5 311 ? 25.51080 76.65580 106.10260 1.000 43.84059 311 LYS G O 1
ATOM 12825 N N . VAL E 5 312 ? 24.53580 77.21580 104.14660 1.000 10.18840 312 VAL G N 1
ATOM 12826 C CA . VAL E 5 312 ? 25.71680 76.99480 103.31760 1.000 10.18840 312 VAL G CA 1
ATOM 12827 C C . VAL E 5 312 ? 26.11980 78.32680 102.70560 1.000 10.18840 312 VAL G C 1
ATOM 12828 O O . VAL E 5 312 ? 25.28180 79.02280 102.12160 1.000 10.18840 312 VAL G O 1
ATOM 12832 N N . ILE E 5 313 ? 27.39580 78.67480 102.82660 1.000 10.18840 313 ILE G N 1
ATOM 12833 C CA . ILE E 5 313 ? 27.92680 79.88280 102.21660 1.000 10.18840 313 ILE G CA 1
ATOM 12834 C C . ILE E 5 313 ? 28.91080 79.50380 101.11560 1.000 10.18840 313 ILE G C 1
ATOM 12835 O O . ILE E 5 313 ? 29.49180 78.41380 101.10060 1.000 10.18840 313 ILE G O 1
ATOM 12840 N N . GLY E 5 314 ? 29.08380 80.42080 100.17060 1.000 10.18840 314 GLY G N 1
ATOM 12841 C CA . GLY E 5 314 ? 29.97180 80.20480 99.04660 1.000 10.18840 314 GLY G CA 1
ATOM 12842 C C . GLY E 5 314 ? 31.01180 81.29380 98.88860 1.000 10.18840 314 GLY G C 1
ATOM 12843 O O . GLY E 5 314 ? 30.68380 82.48080 98.93060 1.000 10.18840 314 GLY G O 1
ATOM 12844 N N . ILE E 5 315 ? 32.26880 80.90780 98.71360 1.000 10.18840 315 ILE G N 1
ATOM 12845 C CA . ILE E 5 315 ? 33.36980 81.84880 98.55460 1.000 10.18840 315 ILE G CA 1
ATOM 12846 C C . ILE E 5 315 ? 33.90080 81.72180 97.13060 1.000 10.18840 315 ILE G C 1
ATOM 12847 O O . ILE E 5 315 ? 34.47080 80.68980 96.75760 1.000 10.18840 315 ILE G O 1
ATOM 12852 N N . GLY E 5 316 ? 33.71580 82.77080 96.33360 1.000 10.18840 316 GLY G N 1
ATOM 12853 C CA . GLY E 5 316 ? 34.17080 82.78380 94.96060 1.000 10.18840 316 GLY G CA 1
ATOM 12854 C C . GLY E 5 316 ? 35.62380 83.20080 94.85560 1.000 10.18840 316 GLY G C 1
ATOM 12855 O O . GLY E 5 316 ? 36.32780 83.37380 95.84960 1.000 10.18840 316 GLY G O 1
ATOM 12856 N N . SER E 5 317 ? 36.08580 83.34280 93.61660 1.000 10.18840 317 SER G N 1
ATOM 12857 C CA . SER E 5 317 ? 37.46180 83.74480 93.37560 1.000 10.18840 317 SER G CA 1
ATOM 12858 C C . SER E 5 317 ? 37.54680 84.70080 92.19660 1.000 10.18840 317 SER G C 1
ATOM 12859 O O . SER E 5 317 ? 36.79280 84.56580 91.22660 1.000 10.18840 317 SER G O 1
ATOM 12862 N N . PRO E 5 318 ? 38.46180 85.67280 92.25060 1.000 10.18840 318 PRO G N 1
ATOM 12863 C CA . PRO E 5 318 ? 38.72480 86.50280 91.06560 1.000 10.18840 318 PRO G CA 1
ATOM 12864 C C . PRO E 5 318 ? 39.41280 85.76080 89.93060 1.000 10.18840 318 PRO G C 1
ATOM 12865 O O . PRO E 5 318 ? 39.39280 86.25880 88.80560 1.000 10.18840 318 PRO G O 1
ATOM 12869 N N . ARG E 5 319 ? 40.05580 84.62080 90.18160 1.000 10.18840 319 ARG G N 1
ATOM 12870 C CA . ARG E 5 319 ? 40.69680 83.84980 89.12460 1.000 10.18840 319 ARG G CA 1
ATOM 12871 C C . ARG E 5 319 ? 39.80180 82.73380 88.58260 1.000 10.18840 319 ARG G C 1
ATOM 12872 O O . ARG E 5 319 ? 40.27280 81.89480 87.81060 1.000 10.18840 319 ARG G O 1
ATOM 12880 N N . ALA E 5 320 ? 38.54280 82.68280 89.00060 1.000 10.69028 320 ALA G N 1
ATOM 12881 C CA . ALA E 5 320 ? 37.55580 81.76580 88.44960 1.000 10.69028 320 ALA G CA 1
ATOM 12882 C C . ALA E 5 320 ? 36.72180 82.45980 87.37460 1.000 10.69028 320 ALA G C 1
ATOM 12883 O O . ALA E 5 320 ? 36.57080 83.68180 87.36260 1.000 10.69028 320 ALA G O 1
ATOM 12885 N N . SER E 5 321 ? 36.16480 81.65380 86.47360 1.000 10.18840 321 SER G N 1
ATOM 12886 C CA . SER E 5 321 ? 35.39180 82.16580 85.35060 1.000 10.18840 321 SER G CA 1
ATOM 12887 C C . SER E 5 321 ? 34.02180 82.68780 85.81160 1.000 10.18840 321 SER G C 1
ATOM 12888 O O . SER E 5 321 ? 33.60480 82.49380 86.95660 1.000 10.18840 321 SER G O 1
ATOM 12891 N N . VAL E 5 322 ? 33.32280 83.36680 84.89260 1.000 10.18840 322 VAL G N 1
ATOM 12892 C CA . VAL E 5 322 ? 32.00580 83.93080 85.19460 1.000 10.18840 322 VAL G CA 1
ATOM 12893 C C . VAL E 5 322 ? 30.97380 82.82580 85.37660 1.000 10.18840 322 VAL G C 1
ATOM 12894 O O . VAL E 5 322 ? 30.10780 82.90380 86.25460 1.000 10.18840 322 VAL G O 1
ATOM 12898 N N . GLU E 5 323 ? 31.08980 81.75480 84.59060 1.000 14.51273 323 GLU G N 1
ATOM 12899 C CA . GLU E 5 323 ? 30.17880 80.62580 84.72560 1.000 14.51273 323 GLU G CA 1
ATOM 12900 C C . GLU E 5 323 ? 30.42580 79.86280 86.02060 1.000 14.51273 323 GLU G C 1
ATOM 12901 O O . GLU E 5 323 ? 29.48980 79.28980 86.58460 1.000 14.51273 323 GLU G O 1
ATOM 12907 N N . SER E 5 324 ? 31.65880 79.88580 86.52560 1.000 10.18840 324 SER G N 1
ATOM 12908 C CA . SER E 5 324 ? 31.98080 79.13880 87.73560 1.000 10.18840 324 SER G CA 1
ATOM 12909 C C . SER E 5 324 ? 31.49080 79.85980 88.98460 1.000 10.18840 324 SER G C 1
ATOM 12910 O O . SER E 5 324 ? 30.96080 79.21880 89.89760 1.000 10.18840 324 SER G O 1
ATOM 12913 N N . ASN E 5 325 ? 31.65080 81.18780 89.03260 1.000 10.18840 325 ASN G N 1
ATOM 12914 C CA . ASN E 5 325 ? 31.16880 81.97080 90.16860 1.000 10.18840 325 ASN G CA 1
ATOM 12915 C C . ASN E 5 325 ? 29.64880 81.99380 90.22560 1.000 10.18840 325 ASN G C 1
ATOM 12916 O O . ASN E 5 325 ? 29.06680 81.93880 91.31560 1.000 10.18840 325 ASN G O 1
ATOM 12921 N N . PHE E 5 326 ? 28.99980 82.13380 89.06360 1.000 10.18840 326 PHE G N 1
ATOM 12922 C CA . PHE E 5 326 ? 27.54180 82.15880 89.00260 1.000 10.18840 326 PHE G CA 1
ATOM 12923 C C . PHE E 5 326 ? 26.93580 80.83680 89.45860 1.000 10.18840 326 PHE G C 1
ATOM 12924 O O . PHE E 5 326 ? 25.89780 80.82980 90.12860 1.000 10.18840 326 PHE G O 1
ATOM 12932 N N . ALA E 5 327 ? 27.54680 79.71380 89.06460 1.000 10.18840 327 ALA G N 1
ATOM 12933 C CA . ALA E 5 327 ? 27.07680 78.39880 89.49860 1.000 10.18840 327 ALA G CA 1
ATOM 12934 C C . ALA E 5 327 ? 27.22480 78.22480 91.00460 1.000 10.18840 327 ALA G C 1
ATOM 12935 O O . ALA E 5 327 ? 26.35980 77.62780 91.65460 1.000 10.18840 327 ALA G O 1
ATOM 12937 N N . LEU E 5 328 ? 28.33180 78.72180 91.56860 1.000 10.18840 328 LEU G N 1
ATOM 12938 C CA . LEU E 5 328 ? 28.49880 78.75780 93.01860 1.000 10.18840 328 LEU G CA 1
ATOM 12939 C C . LEU E 5 328 ? 27.44880 79.64980 93.67060 1.000 10.18840 328 LEU G C 1
ATOM 12940 O O . LEU E 5 328 ? 26.89480 79.30580 94.72060 1.000 10.18840 328 LEU G O 1
ATOM 12945 N N . ARG E 5 329 ? 27.17080 80.80080 93.05560 1.000 19.47760 329 ARG G N 1
ATOM 12946 C CA . ARG E 5 329 ? 26.14880 81.71580 93.54860 1.000 19.47760 329 ARG G CA 1
ATOM 12947 C C . ARG E 5 329 ? 24.75580 81.09880 93.45760 1.000 19.47760 329 ARG G C 1
ATOM 12948 O O . ARG E 5 329 ? 23.90680 81.35380 94.31760 1.000 19.47760 329 ARG G O 1
ATOM 12956 N N . GLU E 5 330 ? 24.50680 80.28680 92.42660 1.000 44.06130 330 GLU G N 1
ATOM 12957 C CA . GLU E 5 330 ? 23.22780 79.60180 92.29060 1.000 44.06130 330 GLU G CA 1
ATOM 12958 C C . GLU E 5 330 ? 23.05780 78.46580 93.28560 1.000 44.06130 330 GLU G C 1
ATOM 12959 O O . GLU E 5 330 ? 21.92380 78.06580 93.55760 1.000 44.06130 330 GLU G O 1
ATOM 12965 N N . LEU E 5 331 ? 24.14580 77.93880 93.83160 1.000 7.50757 331 LEU G N 1
ATOM 12966 C CA . LEU E 5 331 ? 24.04980 76.78280 94.70860 1.000 7.50757 331 LEU G CA 1
ATOM 12967 C C . LEU E 5 331 ? 23.77180 77.18180 96.15260 1.000 7.50757 331 LEU G C 1
ATOM 12968 O O . LEU E 5 331 ? 22.97180 76.52880 96.83260 1.000 7.50757 331 LEU G O 1
ATOM 12973 N N . VAL E 5 332 ? 24.37280 78.27680 96.61860 1.000 10.18840 332 VAL G N 1
ATOM 12974 C CA . VAL E 5 332 ? 24.15380 78.75280 97.97960 1.000 10.18840 332 VAL G CA 1
ATOM 12975 C C . VAL E 5 332 ? 23.15980 79.90380 98.05460 1.000 10.18840 332 VAL G C 1
ATOM 12976 O O . VAL E 5 332 ? 22.76480 80.29280 99.16560 1.000 10.18840 332 VAL G O 1
ATOM 12980 N N . GLY E 5 333 ? 22.73980 80.45280 96.92760 1.000 9.36826 333 GLY G N 1
ATOM 12981 C CA . GLY E 5 333 ? 21.91080 81.64580 96.96060 1.000 9.36826 333 GLY G CA 1
ATOM 12982 C C . GLY E 5 333 ? 22.74680 82.90680 97.01060 1.000 9.36826 333 GLY G C 1
ATOM 12983 O O . GLY E 5 333 ? 23.86980 82.92780 97.51260 1.000 9.36826 333 GLY G O 1
ATOM 12984 N N . GLU E 5 334 ? 22.17580 83.99380 96.48160 1.000 65.24764 334 GLU G N 1
ATOM 12985 C CA . GLU E 5 334 ? 22.92780 85.23980 96.36860 1.000 65.24764 334 GLU G CA 1
ATOM 12986 C C . GLU E 5 334 ? 23.11280 85.94180 97.70860 1.000 65.24764 334 GLU G C 1
ATOM 12987 O O . GLU E 5 334 ? 23.99780 86.79280 97.83160 1.000 65.24764 334 GLU G O 1
ATOM 12993 N N . GLU E 5 335 ? 22.30580 85.60080 98.71260 1.000 66.90109 335 GLU G N 1
ATOM 12994 C CA . GLU E 5 335 ? 22.46680 86.16780 100.04460 1.000 66.90109 335 GLU G CA 1
ATOM 12995 C C . GLU E 5 335 ? 23.62880 85.52880 100.78860 1.000 66.90109 335 GLU G C 1
ATOM 12996 O O . GLU E 5 335 ? 24.11380 86.09980 101.76860 1.000 66.90109 335 GLU G O 1
ATOM 13002 N N . ASN E 5 336 ? 24.07180 84.35380 100.34860 1.000 10.18840 336 ASN G N 1
ATOM 13003 C CA . ASN E 5 336 ? 25.12280 83.59580 101.00960 1.000 10.18840 336 ASN G CA 1
ATOM 13004 C C . ASN E 5 336 ? 26.40580 83.53580 100.19460 1.000 10.18840 336 ASN G C 1
ATOM 13005 O O . ASN E 5 336 ? 27.31380 82.77780 100.54160 1.000 10.18840 336 ASN G O 1
ATOM 13010 N N . PHE E 5 337 ? 26.49580 84.29780 99.11260 1.000 10.18840 337 PHE G N 1
ATOM 13011 C CA . PHE E 5 337 ? 27.62980 84.23580 98.20460 1.000 10.18840 337 PHE G CA 1
ATOM 13012 C C . PHE E 5 337 ? 28.60680 85.35580 98.53260 1.000 10.18840 337 PHE G C 1
ATOM 13013 O O . PHE E 5 337 ? 28.20780 86.51780 98.65560 1.000 10.18840 337 PHE G O 1
ATOM 13021 N N . TYR E 5 338 ? 29.87480 84.99980 98.69960 1.000 10.18840 338 TYR G N 1
ATOM 13022 C CA . TYR E 5 338 ? 30.91880 85.96080 99.01360 1.000 10.18840 338 TYR G CA 1
ATOM 13023 C C . TYR E 5 338 ? 31.96880 85.94080 97.90760 1.000 10.18840 338 TYR G C 1
ATOM 13024 O O . TYR E 5 338 ? 32.21480 84.90380 97.28760 1.000 10.18840 338 TYR G O 1
ATOM 13033 N N . THR E 5 339 ? 32.60080 87.09580 97.67560 1.000 10.18840 339 THR G N 1
ATOM 13034 C CA . THR E 5 339 ? 33.47780 87.24180 96.51460 1.000 10.18840 339 THR G CA 1
ATOM 13035 C C . THR E 5 339 ? 34.85180 86.61580 96.71660 1.000 10.18840 339 THR G C 1
ATOM 13036 O O . THR E 5 339 ? 35.48280 86.20680 95.73960 1.000 10.18840 339 THR G O 1
ATOM 13040 N N . GLY E 5 340 ? 35.33880 86.54580 97.95060 1.000 18.86050 340 GLY G N 1
ATOM 13041 C CA . GLY E 5 340 ? 36.61980 85.93680 98.23160 1.000 18.86050 340 GLY G CA 1
ATOM 13042 C C . GLY E 5 340 ? 37.78880 86.89380 98.29660 1.000 18.86050 340 GLY G C 1
ATOM 13043 O O . GLY E 5 340 ? 38.89980 86.46580 98.62560 1.000 18.86050 340 GLY G O 1
ATOM 13044 N N . ILE E 5 341 ? 37.58080 88.16180 97.98660 1.000 10.18840 341 ILE G N 1
ATOM 13045 C CA . ILE E 5 341 ? 38.60480 89.17980 98.11760 1.000 10.18840 341 ILE G CA 1
ATOM 13046 C C . ILE E 5 341 ? 38.29480 90.00780 99.35660 1.000 10.18840 341 ILE G C 1
ATOM 13047 O O . ILE E 5 341 ? 37.15980 90.05180 99.83760 1.000 10.18840 341 ILE G O 1
ATOM 13052 N N . ALA E 5 342 ? 39.33080 90.63980 99.90560 1.000 10.18840 342 ALA G N 1
ATOM 13053 C CA . ALA E 5 342 ? 39.20080 91.45880 101.10260 1.000 10.18840 342 ALA G CA 1
ATOM 13054 C C . ALA E 5 342 ? 38.33980 92.69380 100.83660 1.000 10.18840 342 ALA G C 1
ATOM 13055 O O . ALA E 5 342 ? 38.12280 93.09480 99.69060 1.000 10.18840 342 ALA G O 1
ATOM 13057 N N . HIS E 5 343 ? 37.83380 93.28080 101.93060 1.000 23.64101 343 HIS G N 1
ATOM 13058 C CA . HIS E 5 343 ? 36.90580 94.40780 101.84260 1.000 23.64101 343 HIS G CA 1
ATOM 13059 C C . HIS E 5 343 ? 37.55080 95.64280 101.22660 1.000 23.64101 343 HIS G C 1
ATOM 13060 O O . HIS E 5 343 ? 36.89480 96.38980 100.49260 1.000 23.64101 343 HIS G O 1
ATOM 13067 N N . GLY E 5 344 ? 38.83180 95.86680 101.49960 1.000 10.18840 344 GLY G N 1
ATOM 13068 C CA . GLY E 5 344 ? 39.50780 97.03480 100.97560 1.000 10.18840 344 GLY G CA 1
ATOM 13069 C C . GLY E 5 344 ? 39.84480 96.85580 99.51260 1.000 10.18840 344 GLY G C 1
ATOM 13070 O O . GLY E 5 344 ? 39.77380 97.80780 98.72960 1.000 10.18840 344 GLY G O 1
ATOM 13071 N N . GLU E 5 345 ? 40.21380 95.62780 99.13460 1.000 17.95895 345 GLU G N 1
ATOM 13072 C CA . GLU E 5 345 ? 40.37480 95.29780 97.72360 1.000 17.95895 345 GLU G CA 1
ATOM 13073 C C . GLU E 5 345 ? 39.04180 95.32680 96.99360 1.000 17.95895 345 GLU G C 1
ATOM 13074 O O . GLU E 5 345 ? 38.99580 95.68680 95.81360 1.000 17.95895 345 GLU G O 1
ATOM 13080 N N . GLN E 5 346 ? 37.95880 94.94080 97.67460 1.000 41.19489 346 GLN G N 1
ATOM 13081 C CA . GLN E 5 346 ? 36.63280 95.02280 97.07660 1.000 41.19489 346 GLN G CA 1
ATOM 13082 C C . GLN E 5 346 ? 36.20680 96.46780 96.86160 1.000 41.19489 346 GLN G C 1
ATOM 13083 O O . GLN E 5 346 ? 35.58680 96.78280 95.84560 1.000 41.19489 346 GLN G O 1
ATOM 13089 N N . GLU E 5 347 ? 36.54480 97.35480 97.79760 1.000 35.69751 347 GLU G N 1
ATOM 13090 C CA . GLU E 5 347 ? 36.13880 98.75380 97.69960 1.000 35.69751 347 GLU G CA 1
ATOM 13091 C C . GLU E 5 347 ? 36.84380 99.47180 96.55060 1.000 35.69751 347 GLU G C 1
ATOM 13092 O O . GLU E 5 347 ? 36.24680 100.32380 95.88560 1.000 35.69751 347 GLU G O 1
ATOM 13098 N N . ARG E 5 348 ? 38.10780 99.13080 96.29460 1.000 10.18840 348 ARG G N 1
ATOM 13099 C CA . ARG E 5 348 ? 38.81880 99.74680 95.18060 1.000 10.18840 348 ARG G CA 1
ATOM 13100 C C . ARG E 5 348 ? 38.33580 99.21380 93.84060 1.000 10.18840 348 ARG G C 1
ATOM 13101 O O . ARG E 5 348 ? 38.33680 99.94780 92.84760 1.000 10.18840 348 ARG G O 1
ATOM 13109 N N . LEU E 5 349 ? 37.89980 97.95480 93.80160 1.000 10.18840 349 LEU G N 1
ATOM 13110 C CA . LEU E 5 349 ? 37.48380 97.34680 92.54360 1.000 10.18840 349 LEU G CA 1
ATOM 13111 C C . LEU E 5 349 ? 36.13080 97.88180 92.08160 1.000 10.18840 349 LEU G C 1
ATOM 13112 O O . LEU E 5 349 ? 35.93980 98.14080 90.88960 1.000 10.18840 349 LEU G O 1
ATOM 13117 N N . GLN E 5 350 ? 35.18480 98.06680 93.00660 1.000 20.02598 350 GLN G N 1
ATOM 13118 C CA . GLN E 5 350 ? 33.88280 98.60480 92.61260 1.000 20.02598 350 GLN G CA 1
ATOM 13119 C C . GLN E 5 350 ? 33.94180 100.09380 92.29760 1.000 20.02598 350 GLN G C 1
ATOM 13120 O O . GLN E 5 350 ? 33.11480 100.58580 91.52360 1.000 20.02598 350 GLN G O 1
ATOM 13126 N N . LEU E 5 351 ? 34.89580 100.82480 92.87560 1.000 10.18840 351 LEU G N 1
ATOM 13127 C CA . LEU E 5 351 ? 35.08280 102.21680 92.47560 1.000 10.18840 351 LEU G CA 1
ATOM 13128 C C . LEU E 5 351 ? 35.71280 102.30380 91.08960 1.000 10.18840 351 LEU G C 1
ATOM 13129 O O . LEU E 5 351 ? 35.35080 103.17480 90.28860 1.000 10.18840 351 LEU G O 1
ATOM 13134 N N . ALA E 5 352 ? 36.65880 101.40180 90.79960 1.000 10.18840 352 ALA G N 1
ATOM 13135 C CA . ALA E 5 352 ? 37.23680 101.29180 89.46160 1.000 10.18840 352 ALA G CA 1
ATOM 13136 C C . ALA E 5 352 ? 36.17880 100.92280 88.43060 1.000 10.18840 352 ALA G C 1
ATOM 13137 O O . ALA E 5 352 ? 36.20780 101.41580 87.29960 1.000 10.18840 352 ALA G O 1
ATOM 13139 N N . LEU E 5 353 ? 35.25880 100.02980 88.79660 1.000 15.05231 353 LEU G N 1
ATOM 13140 C CA . LEU E 5 353 ? 34.12380 99.71280 87.93360 1.000 15.05231 353 LEU G CA 1
ATOM 13141 C C . LEU E 5 353 ? 33.19080 100.90380 87.74860 1.000 15.05231 353 LEU G C 1
ATOM 13142 O O . LEU E 5 353 ? 32.63080 101.08480 86.66260 1.000 15.05231 353 LEU G O 1
ATOM 13147 N N . LYS E 5 354 ? 32.96280 101.67780 88.81760 1.000 13.85600 354 LYS G N 1
ATOM 13148 C CA . LYS E 5 354 ? 32.03980 102.81280 88.76760 1.000 13.85600 354 LYS G CA 1
ATOM 13149 C C . LYS E 5 354 ? 32.50780 103.88980 87.78860 1.000 13.85600 354 LYS G C 1
ATOM 13150 O O . LYS E 5 354 ? 31.70080 104.43380 87.02760 1.000 13.85600 354 LYS G O 1
ATOM 13156 N N . VAL E 5 355 ? 33.80480 104.20380 87.78560 1.000 7.97276 355 VAL G N 1
ATOM 13157 C CA . VAL E 5 355 ? 34.30580 105.23180 86.87460 1.000 7.97276 355 VAL G CA 1
ATOM 13158 C C . VAL E 5 355 ? 34.30880 104.75380 85.41760 1.000 7.97276 355 VAL G C 1
ATOM 13159 O O . VAL E 5 355 ? 34.18780 105.57180 84.50360 1.000 7.97276 355 VAL G O 1
ATOM 13163 N N . LEU E 5 356 ? 34.50580 103.45680 85.16060 1.000 10.18840 356 LEU G N 1
ATOM 13164 C CA . LEU E 5 356 ? 34.39680 102.96880 83.78660 1.000 10.18840 356 LEU G CA 1
ATOM 13165 C C . LEU E 5 356 ? 32.94980 102.98480 83.29560 1.000 10.18840 356 LEU G C 1
ATOM 13166 O O . LEU E 5 356 ? 32.67380 103.42380 82.17560 1.000 10.18840 356 LEU G O 1
ATOM 13171 N N . ARG E 5 357 ? 32.01380 102.48380 84.10560 1.000 18.94403 357 ARG G N 1
ATOM 13172 C CA . ARG E 5 357 ? 30.61880 102.43180 83.67360 1.000 18.94403 357 ARG G CA 1
ATOM 13173 C C . ARG E 5 357 ? 29.91480 103.78580 83.74660 1.000 18.94403 357 ARG G C 1
ATOM 13174 O O . ARG E 5 357 ? 29.10880 104.10480 82.86960 1.000 18.94403 357 ARG G O 1
ATOM 13182 N N . GLU E 5 358 ? 30.17880 104.58880 84.77360 1.000 47.68736 358 GLU G N 1
ATOM 13183 C CA . GLU E 5 358 ? 29.40280 105.80380 85.00260 1.000 47.68736 358 GLU G CA 1
ATOM 13184 C C . GLU E 5 358 ? 30.20080 107.09480 84.88160 1.000 47.68736 358 GLU G C 1
ATOM 13185 O O . GLU E 5 358 ? 29.61780 108.17580 85.03060 1.000 47.68736 358 GLU G O 1
ATOM 13191 N N . GLY E 5 359 ? 31.51180 107.01980 84.64360 1.000 15.24667 359 GLY G N 1
ATOM 13192 C CA . GLY E 5 359 ? 32.32080 108.22280 84.54960 1.000 15.24667 359 GLY G CA 1
ATOM 13193 C C . GLY E 5 359 ? 32.06080 109.05080 83.30860 1.000 15.24667 359 GLY G C 1
ATOM 13194 O O . GLY E 5 359 ? 32.34880 110.24880 83.29060 1.000 15.24667 359 GLY G O 1
ATOM 13195 N N . GLY E 5 360 ? 31.58480 108.42180 82.23760 1.000 10.18840 360 GLY G N 1
ATOM 13196 C CA . GLY E 5 360 ? 31.39080 109.13280 80.99360 1.000 10.18840 360 GLY G CA 1
ATOM 13197 C C . GLY E 5 360 ? 32.63680 109.29980 80.16260 1.000 10.18840 360 GLY G C 1
ATOM 13198 O O . GLY E 5 360 ? 32.60080 110.01480 79.15760 1.000 10.18840 360 GLY G O 1
ATOM 13199 N N . ILE E 5 361 ? 33.73680 108.66580 80.55260 1.000 10.18840 361 ILE G N 1
ATOM 13200 C CA . ILE E 5 361 ? 35.00380 108.72580 79.83860 1.000 10.18840 361 ILE G CA 1
ATOM 13201 C C . ILE E 5 361 ? 35.23680 107.36980 79.18660 1.000 10.18840 361 ILE G C 1
ATOM 13202 O O . ILE E 5 361 ? 35.11180 106.33280 79.84860 1.000 10.18840 361 ILE G O 1
ATOM 13207 N N . TYR E 5 362 ? 35.51480 107.38280 77.88260 1.000 10.18840 362 TYR G N 1
ATOM 13208 C CA . TYR E 5 362 ? 35.78380 106.15980 77.13060 1.000 10.18840 362 TYR G CA 1
ATOM 13209 C C . TYR E 5 362 ? 37.02180 105.44480 77.65960 1.000 10.18840 362 TYR G C 1
ATOM 13210 O O . TYR E 5 362 ? 38.03380 106.07180 77.97760 1.000 10.18840 362 TYR G O 1
ATOM 13219 N N . THR E 5 363 ? 36.92680 104.12280 77.77960 1.000 10.18840 363 THR G N 1
ATOM 13220 C CA . THR E 5 363 ? 38.07980 103.32980 78.16960 1.000 10.18840 363 THR G CA 1
ATOM 13221 C C . THR E 5 363 ? 38.67880 102.62880 76.95060 1.000 10.18840 363 THR G C 1
ATOM 13222 O O . THR E 5 363 ? 37.99180 101.82580 76.29860 1.000 10.18840 363 THR G O 1
ATOM 13226 N N . PRO E 5 364 ? 39.90280 102.96980 76.55460 1.000 10.18840 364 PRO G N 1
ATOM 13227 C CA . PRO E 5 364 ? 40.46380 102.43080 75.31160 1.000 10.18840 364 PRO G CA 1
ATOM 13228 C C . PRO E 5 364 ? 40.89380 100.97880 75.41660 1.000 10.18840 364 PRO G C 1
ATOM 13229 O O . PRO E 5 364 ? 41.27980 100.48880 76.48060 1.000 10.18840 364 PRO G O 1
ATOM 13233 N N . ALA E 5 365 ? 40.81280 100.28680 74.28260 1.000 10.18840 365 ALA G N 1
ATOM 13234 C CA . ALA E 5 365 ? 41.41980 98.97280 74.13460 1.000 10.18840 365 ALA G CA 1
ATOM 13235 C C . ALA E 5 365 ? 42.94580 99.08180 74.14060 1.000 10.18840 365 ALA G C 1
ATOM 13236 O O . ALA E 5 365 ? 43.52080 100.16980 74.03460 1.000 10.18840 365 ALA G O 1
ATOM 13238 N N . LEU E 5 366 ? 43.59180 97.91980 74.28760 1.000 10.18840 366 LEU G N 1
ATOM 13239 C CA . LEU E 5 366 ? 45.04380 97.85180 74.45060 1.000 10.18840 366 LEU G CA 1
ATOM 13240 C C . LEU E 5 366 ? 45.80580 98.37680 73.23260 1.000 10.18840 366 LEU G C 1
ATOM 13241 O O . LEU E 5 366 ? 46.86480 98.99180 73.38760 1.000 10.18840 366 LEU G O 1
ATOM 13246 N N . ARG E 5 367 ? 45.24780 98.24180 72.03260 1.000 16.74556 367 ARG G N 1
ATOM 13247 C CA . ARG E 5 367 ? 45.91980 98.79180 70.86360 1.000 16.74556 367 ARG G CA 1
ATOM 13248 C C . ARG E 5 367 ? 45.54680 100.24780 70.62360 1.000 16.74556 367 ARG G C 1
ATOM 13249 O O . ARG E 5 367 ? 46.35580 101.00880 70.08060 1.000 16.74556 367 ARG G O 1
ATOM 13257 N N . GLU E 5 368 ? 44.34780 100.65780 71.04760 1.000 15.12387 368 GLU G N 1
ATOM 13258 C CA . GLU E 5 368 ? 43.95280 102.06280 70.99360 1.000 15.12387 368 GLU G CA 1
ATOM 13259 C C . GLU E 5 368 ? 44.78580 102.95680 71.91260 1.000 15.12387 368 GLU G C 1
ATOM 13260 O O . GLU E 5 368 ? 44.77680 104.17580 71.72160 1.000 15.12387 368 GLU G O 1
ATOM 13266 N N . ILE E 5 369 ? 45.48480 102.38180 72.90460 1.000 10.18840 369 ILE G N 1
ATOM 13267 C CA . ILE E 5 369 ? 46.35980 103.13880 73.80460 1.000 10.18840 369 ILE G CA 1
ATOM 13268 C C . ILE E 5 369 ? 47.50980 103.79780 73.04060 1.000 10.18840 369 ILE G C 1
ATOM 13269 O O . ILE E 5 369 ? 47.90580 104.92880 73.35460 1.000 10.18840 369 ILE G O 1
ATOM 13274 N N . GLU E 5 370 ? 47.95080 103.18680 71.93960 1.000 19.65934 370 GLU G N 1
ATOM 13275 C CA . GLU E 5 370 ? 49.12380 103.64780 71.20660 1.000 19.65934 370 GLU G CA 1
ATOM 13276 C C . GLU E 5 370 ? 48.86380 104.90480 70.38160 1.000 19.65934 370 GLU G C 1
ATOM 13277 O O . GLU E 5 370 ? 49.81280 105.48080 69.84660 1.000 19.65934 370 GLU G O 1
ATOM 13283 N N . SER E 5 371 ? 47.61480 105.34180 70.27360 1.000 9.99661 371 SER G N 1
ATOM 13284 C CA . SER E 5 371 ? 47.25780 106.54680 69.54660 1.000 9.99661 371 SER G CA 1
ATOM 13285 C C . SER E 5 371 ? 47.17780 107.79580 70.42460 1.000 9.99661 371 SER G C 1
ATOM 13286 O O . SER E 5 371 ? 47.00780 108.89180 69.88760 1.000 9.99661 371 SER G O 1
ATOM 13289 N N . TYR E 5 372 ? 47.28480 107.66680 71.74560 1.000 10.18840 372 TYR G N 1
ATOM 13290 C CA . TYR E 5 372 ? 47.11380 108.81080 72.63660 1.000 10.18840 372 TYR G CA 1
ATOM 13291 C C . TYR E 5 372 ? 48.36780 109.68480 72.67760 1.000 10.18840 372 TYR G C 1
ATOM 13292 O O . TYR E 5 372 ? 49.48480 109.21880 72.44960 1.000 10.18840 372 TYR G O 1
ATOM 13301 N N . ASP E 5 373 ? 48.16580 110.96880 72.98860 1.000 40.92934 373 ASP G N 1
ATOM 13302 C CA . ASP E 5 373 ? 49.22780 111.96680 72.91560 1.000 40.92934 373 ASP G CA 1
ATOM 13303 C C . ASP E 5 373 ? 49.84280 112.33980 74.26160 1.000 40.92934 373 ASP G C 1
ATOM 13304 O O . ASP E 5 373 ? 50.91780 112.94380 74.27660 1.000 40.92934 373 ASP G O 1
ATOM 13309 N N . ALA E 5 374 ? 49.18180 112.04780 75.38060 1.000 10.18840 374 ALA G N 1
ATOM 13310 C CA . ALA E 5 374 ? 49.76180 112.25880 76.70160 1.000 10.18840 374 ALA G CA 1
ATOM 13311 C C . ALA E 5 374 ? 49.27780 111.15380 77.62360 1.000 10.18840 374 ALA G C 1
ATOM 13312 O O . ALA E 5 374 ? 48.13380 110.70880 77.51260 1.000 10.18840 374 ALA G O 1
ATOM 13314 N N . VAL E 5 375 ? 50.14180 110.71180 78.53560 1.000 10.18840 375 VAL G N 1
ATOM 13315 C CA . VAL E 5 375 ? 49.82680 109.62280 79.45760 1.000 10.18840 375 VAL G CA 1
ATOM 13316 C C . VAL E 5 375 ? 50.22580 110.05080 80.86560 1.000 10.18840 375 VAL G C 1
ATOM 13317 O O . VAL E 5 375 ? 51.37980 110.42380 81.09860 1.000 10.18840 375 VAL G O 1
ATOM 13321 N N . LEU E 5 376 ? 49.27480 109.99580 81.79560 1.000 10.18840 376 LEU G N 1
ATOM 13322 C CA . LEU E 5 376 ? 49.53380 110.17280 83.21960 1.000 10.18840 376 LEU G CA 1
ATOM 13323 C C . LEU E 5 376 ? 49.26680 108.85180 83.92960 1.000 10.18840 376 LEU G C 1
ATOM 13324 O O . LEU E 5 376 ? 48.14780 108.33080 83.87660 1.000 10.18840 376 LEU G O 1
ATOM 13329 N N . VAL E 5 377 ? 50.28380 108.31880 84.59660 1.000 10.18840 377 VAL G N 1
ATOM 13330 C CA . VAL E 5 377 ? 50.18780 107.03780 85.28760 1.000 10.18840 377 VAL G CA 1
ATOM 13331 C C . VAL E 5 377 ? 50.24880 107.31280 86.78160 1.000 10.18840 377 VAL G C 1
ATOM 13332 O O . VAL E 5 377 ? 51.29780 107.70480 87.30960 1.000 10.18840 377 VAL G O 1
ATOM 13336 N N . LEU E 5 378 ? 49.12980 107.09480 87.46660 1.000 10.18840 378 LEU G N 1
ATOM 13337 C CA . LEU E 5 378 ? 48.98280 107.39180 88.88960 1.000 10.18840 378 LEU G CA 1
ATOM 13338 C C . LEU E 5 378 ? 48.94980 106.09380 89.68660 1.000 10.18840 378 LEU G C 1
ATOM 13339 O O . LEU E 5 378 ? 47.92780 105.40480 89.72260 1.000 10.18840 378 LEU G O 1
ATOM 13344 N N . GLY E 5 379 ? 50.06880 105.76680 90.33160 1.000 35.32242 379 GLY G N 1
ATOM 13345 C CA . GLY E 5 379 ? 50.12780 104.71480 91.31760 1.000 35.32242 379 GLY G CA 1
ATOM 13346 C C . GLY E 5 379 ? 50.37780 103.32180 90.77860 1.000 35.32242 379 GLY G C 1
ATOM 13347 O O . GLY E 5 379 ? 50.92680 102.48180 91.49760 1.000 35.32242 379 GLY G O 1
ATOM 13348 N N . GLU E 5 380 ? 49.99180 103.05480 89.53960 1.000 52.99420 380 GLU G N 1
ATOM 13349 C CA . GLU E 5 380 ? 50.04980 101.70780 88.98760 1.000 52.99420 380 GLU G CA 1
ATOM 13350 C C . GLU E 5 380 ? 51.45480 101.44180 88.46460 1.000 52.99420 380 GLU G C 1
ATOM 13351 O O . GLU E 5 380 ? 51.88480 102.05580 87.48660 1.000 52.99420 380 GLU G O 1
ATOM 13357 N N . ASP E 5 381 ? 52.17480 100.52280 89.10860 1.000 36.79564 381 ASP G N 1
ATOM 13358 C CA . ASP E 5 381 ? 53.46780 100.06280 88.60160 1.000 36.79564 381 ASP G CA 1
ATOM 13359 C C . ASP E 5 381 ? 53.17480 99.11980 87.43760 1.000 36.79564 381 ASP G C 1
ATOM 13360 O O . ASP E 5 381 ? 53.17480 97.89380 87.56360 1.000 36.79564 381 ASP G O 1
ATOM 13365 N N . VAL E 5 382 ? 52.95780 99.72480 86.26860 1.000 23.53121 382 VAL G N 1
ATOM 13366 C CA . VAL E 5 382 ? 52.21480 99.06780 85.20160 1.000 23.53121 382 VAL G CA 1
ATOM 13367 C C . VAL E 5 382 ? 53.06180 98.03680 84.46060 1.000 23.53121 382 VAL G C 1
ATOM 13368 O O . VAL E 5 382 ? 52.50780 97.08280 83.90560 1.000 23.53121 382 VAL G O 1
ATOM 13372 N N . THR E 5 383 ? 54.39280 98.16280 84.49960 1.000 10.18840 383 THR G N 1
ATOM 13373 C CA . THR E 5 383 ? 55.27180 97.17180 83.88360 1.000 10.18840 383 THR G CA 1
ATOM 13374 C C . THR E 5 383 ? 55.24180 95.84780 84.63560 1.000 10.18840 383 THR G C 1
ATOM 13375 O O . THR E 5 383 ? 55.36380 94.78180 84.02460 1.000 10.18840 383 THR G O 1
ATOM 13379 N N . GLN E 5 384 ? 55.04980 95.88980 85.94760 1.000 10.18840 384 GLN G N 1
ATOM 13380 C CA . GLN E 5 384 ? 54.99480 94.67180 86.73760 1.000 10.18840 384 GLN G CA 1
ATOM 13381 C C . GLN E 5 384 ? 53.58580 94.11180 86.87260 1.000 10.18840 384 GLN G C 1
ATOM 13382 O O . GLN E 5 384 ? 53.43480 92.92780 87.18660 1.000 10.18840 384 GLN G O 1
ATOM 13388 N N . THR E 5 385 ? 52.55880 94.92580 86.63660 1.000 30.19491 385 THR G N 1
ATOM 13389 C CA . THR E 5 385 ? 51.16380 94.49780 86.71060 1.000 30.19491 385 THR G CA 1
ATOM 13390 C C . THR E 5 385 ? 50.44380 95.07480 85.50260 1.000 30.19491 385 THR G C 1
ATOM 13391 O O . THR E 5 385 ? 50.16480 96.27780 85.46860 1.000 30.19491 385 THR G O 1
ATOM 13395 N N . GLY E 5 386 ? 50.12780 94.23880 84.52560 1.000 10.18840 386 GLY G N 1
ATOM 13396 C CA . GLY E 5 386 ? 49.54480 94.75980 83.30660 1.000 10.18840 386 GLY G CA 1
ATOM 13397 C C . GLY E 5 386 ? 50.60080 95.16680 82.30460 1.000 10.18840 386 GLY G C 1
ATOM 13398 O O . GLY E 5 386 ? 50.55480 96.27980 81.77260 1.000 10.18840 386 GLY G O 1
ATOM 13399 N N . ALA E 5 387 ? 51.55680 94.26180 82.06060 1.000 10.18840 387 ALA G N 1
ATOM 13400 C CA . ALA E 5 387 ? 52.78680 94.59180 81.34360 1.000 10.18840 387 ALA G CA 1
ATOM 13401 C C . ALA E 5 387 ? 52.55080 95.00680 79.89360 1.000 10.18840 387 ALA G C 1
ATOM 13402 O O . ALA E 5 387 ? 53.27680 95.86280 79.38460 1.000 10.18840 387 ALA G O 1
ATOM 13404 N N . ARG E 5 388 ? 51.51680 94.47180 79.23260 1.000 10.18840 388 ARG G N 1
ATOM 13405 C CA . ARG E 5 388 ? 51.25280 94.85280 77.84460 1.000 10.18840 388 ARG G CA 1
ATOM 13406 C C . ARG E 5 388 ? 50.73380 96.28080 77.70860 1.000 10.18840 388 ARG G C 1
ATOM 13407 O O . ARG E 5 388 ? 50.80580 96.84080 76.61160 1.000 10.18840 388 ARG G O 1
ATOM 13415 N N . VAL E 5 389 ? 50.24480 96.88880 78.79460 1.000 10.18840 389 VAL G N 1
ATOM 13416 C CA . VAL E 5 389 ? 49.86680 98.29680 78.74560 1.000 10.18840 389 VAL G CA 1
ATOM 13417 C C . VAL E 5 389 ? 51.11880 99.16280 78.69560 1.000 10.18840 389 VAL G C 1
ATOM 13418 O O . VAL E 5 389 ? 51.17180 100.15580 77.95860 1.000 10.18840 389 VAL G O 1
ATOM 13422 N N . ALA E 5 390 ? 52.17280 98.74680 79.41360 1.000 10.18840 390 ALA G N 1
ATOM 13423 C CA . ALA E 5 390 ? 53.45080 99.45580 79.38460 1.000 10.18840 390 ALA G CA 1
ATOM 13424 C C . ALA E 5 390 ? 54.09580 99.39580 78.00460 1.000 10.18840 390 ALA G C 1
ATOM 13425 O O . ALA E 5 390 ? 54.70680 100.37380 77.56460 1.000 10.18840 390 ALA G O 1
ATOM 13427 N N . LEU E 5 391 ? 53.99280 98.24780 77.32560 1.000 10.18840 391 LEU G N 1
ATOM 13428 C CA . LEU E 5 391 ? 54.41480 98.15280 75.92960 1.000 10.18840 391 LEU G CA 1
ATOM 13429 C C . LEU E 5 391 ? 53.58380 99.06880 75.03160 1.000 10.18840 391 LEU G C 1
ATOM 13430 O O . LEU E 5 391 ? 54.11880 99.70580 74.11960 1.000 10.18840 391 LEU G O 1
ATOM 13435 N N . ALA E 5 392 ? 52.27080 99.12780 75.26360 1.000 10.18840 392 ALA G N 1
ATOM 13436 C CA . ALA E 5 392 ? 51.40780 100.01280 74.48460 1.000 10.18840 392 ALA G CA 1
ATOM 13437 C C . ALA E 5 392 ? 51.67180 101.48980 74.78060 1.000 10.18840 392 ALA G C 1
ATOM 13438 O O . ALA E 5 392 ? 51.50880 102.33280 73.89360 1.000 10.18840 392 ALA G O 1
ATOM 13440 N N . VAL E 5 393 ? 52.10580 101.81480 75.99960 1.000 10.18840 393 VAL G N 1
ATOM 13441 C CA . VAL E 5 393 ? 52.37380 103.20380 76.36660 1.000 10.18840 393 VAL G CA 1
ATOM 13442 C C . VAL E 5 393 ? 53.68480 103.69180 75.74260 1.000 10.18840 393 VAL G C 1
ATOM 13443 O O . VAL E 5 393 ? 53.78680 104.86380 75.34960 1.000 10.18840 393 VAL G O 1
ATOM 13447 N N . ARG E 5 394 ? 54.66080 102.78880 75.57060 1.000 10.18840 394 ARG G N 1
ATOM 13448 C CA . ARG E 5 394 ? 55.91080 103.12680 74.88860 1.000 10.18840 394 ARG G CA 1
ATOM 13449 C C . ARG E 5 394 ? 55.66880 103.51680 73.43460 1.000 10.18840 394 ARG G C 1
ATOM 13450 O O . ARG E 5 394 ? 56.30880 104.43980 72.92060 1.000 10.18840 394 ARG G O 1
ATOM 13458 N N . GLN E 5 395 ? 54.74180 102.83080 72.76260 1.000 10.18840 395 GLN G N 1
ATOM 13459 C CA . GLN E 5 395 ? 54.40180 103.18280 71.38860 1.000 10.18840 395 GLN G CA 1
ATOM 13460 C C . GLN E 5 395 ? 53.65780 104.51280 71.31160 1.000 10.18840 395 GLN G C 1
ATOM 13461 O O . GLN E 5 395 ? 53.80580 105.24180 70.32560 1.000 10.18840 395 GLN G O 1
ATOM 13467 N N . ALA E 5 396 ? 52.83980 104.82580 72.32360 1.000 10.18840 396 ALA G N 1
ATOM 13468 C CA . ALA E 5 396 ? 52.16180 106.11980 72.38960 1.000 10.18840 396 ALA G CA 1
ATOM 13469 C C . ALA E 5 396 ? 53.14280 107.27380 72.55160 1.000 10.18840 396 ALA G C 1
ATOM 13470 O O . ALA E 5 396 ? 52.89980 108.36980 72.03760 1.000 10.18840 396 ALA G O 1
ATOM 13472 N N . VAL E 5 397 ? 54.25480 107.04280 73.25460 1.000 10.18840 397 VAL G N 1
ATOM 13473 C CA . VAL E 5 397 ? 55.23880 108.08880 73.50460 1.000 10.18840 397 VAL G CA 1
ATOM 13474 C C . VAL E 5 397 ? 56.04580 108.40080 72.23860 1.000 10.18840 397 VAL G C 1
ATOM 13475 O O . VAL E 5 397 ? 56.52580 109.52880 72.06560 1.000 10.18840 397 VAL G O 1
ATOM 13479 N N . LYS E 5 398 ? 56.06080 107.48380 71.27760 1.000 10.18840 398 LYS G N 1
ATOM 13480 C CA . LYS E 5 398 ? 56.76180 107.64880 70.01160 1.000 10.18840 398 LYS G CA 1
ATOM 13481 C C . LYS E 5 398 ? 55.92080 108.36080 68.96260 1.000 10.18840 398 LYS G C 1
ATOM 13482 O O . LYS E 5 398 ? 56.40680 108.58780 67.85160 1.000 10.18840 398 LYS G O 1
ATOM 13488 N N . GLY E 5 399 ? 54.66980 108.69880 69.28660 1.000 10.18840 399 GLY G N 1
ATOM 13489 C CA . GLY E 5 399 ? 53.79280 109.42780 68.38460 1.000 10.18840 399 GLY G CA 1
ATOM 13490 C C . GLY E 5 399 ? 54.24780 110.82480 68.02460 1.000 10.18840 399 GLY G C 1
ATOM 13491 O O . GLY E 5 399 ? 53.78680 111.36980 67.01660 1.000 10.18840 399 GLY G O 1
ATOM 13492 N N . LYS E 5 400 ? 55.11480 111.43080 68.83960 1.000 10.18840 400 LYS G N 1
ATOM 13493 C CA . LYS E 5 400 ? 55.64180 112.75580 68.53160 1.000 10.18840 400 LYS G CA 1
ATOM 13494 C C . LYS E 5 400 ? 56.53680 112.72280 67.29760 1.000 10.18840 400 LYS G C 1
ATOM 13495 O O . LYS E 5 400 ? 56.45180 113.60880 66.43860 1.000 10.18840 400 LYS G O 1
ATOM 13501 N N . ALA E 5 401 ? 57.37680 111.68980 67.18160 1.000 10.18840 401 ALA G N 1
ATOM 13502 C CA . ALA E 5 401 ? 58.22280 111.52880 66.00560 1.000 10.18840 401 ALA G CA 1
ATOM 13503 C C . ALA E 5 401 ? 57.40780 111.21880 64.75660 1.000 10.18840 401 ALA G C 1
ATOM 13504 O O . ALA E 5 401 ? 57.78880 111.63980 63.65960 1.000 10.18840 401 ALA G O 1
ATOM 13506 N N . ARG E 5 402 ? 56.29080 110.49680 64.90360 1.000 10.18840 402 ARG G N 1
ATOM 13507 C CA . ARG E 5 402 ? 55.41280 110.24280 63.76560 1.000 10.18840 402 ARG G CA 1
ATOM 13508 C C . ARG E 5 402 ? 54.72180 111.51380 63.27960 1.000 10.18840 402 ARG G C 1
ATOM 13509 O O . ARG E 5 402 ? 54.45580 111.64280 62.08060 1.000 10.18840 402 ARG G O 1
ATOM 13517 N N . GLU E 5 403 ? 54.43980 112.46480 64.17960 1.000 55.41049 403 GLU G N 1
ATOM 13518 C CA . GLU E 5 403 ? 53.78780 113.70580 63.76860 1.000 55.41049 403 GLU G CA 1
ATOM 13519 C C . GLU E 5 403 ? 54.75280 114.61380 63.01360 1.000 55.41049 403 GLU G C 1
ATOM 13520 O O . GLU E 5 403 ? 54.36080 115.26280 62.03760 1.000 55.41049 403 GLU G O 1
ATOM 13526 N N . MET E 5 404 ? 56.00380 114.69680 63.47960 1.000 25.24334 404 MET G N 1
ATOM 13527 C CA . MET E 5 404 ? 57.02280 115.50180 62.80660 1.000 25.24334 404 MET G CA 1
ATOM 13528 C C . MET E 5 404 ? 57.32880 114.96680 61.41260 1.000 25.24334 404 MET G C 1
ATOM 13529 O O . MET E 5 404 ? 57.48280 115.74380 60.46160 1.000 25.24334 404 MET G O 1
ATOM 13534 N N . ALA E 5 405 ? 57.43180 113.63980 61.27960 1.000 7.95989 405 ALA G N 1
ATOM 13535 C CA . ALA E 5 405 ? 57.72280 113.01480 59.99260 1.000 7.95989 405 ALA G CA 1
ATOM 13536 C C . ALA E 5 405 ? 56.57880 113.19480 58.99760 1.000 7.95989 405 ALA G C 1
ATOM 13537 O O . ALA E 5 405 ? 56.82080 113.34380 57.79560 1.000 7.95989 405 ALA G O 1
ATOM 13539 N N . ALA E 5 406 ? 55.33280 113.12780 59.47760 1.000 10.18840 406 ALA G N 1
ATOM 13540 C CA . ALA E 5 406 ? 54.16480 113.33980 58.62160 1.000 10.18840 406 ALA G CA 1
ATOM 13541 C C . ALA E 5 406 ? 54.13480 114.74980 58.04260 1.000 10.18840 406 ALA G C 1
ATOM 13542 O O . ALA E 5 406 ? 53.69580 114.94880 56.90360 1.000 10.18840 406 ALA G O 1
ATOM 13544 N N . ALA E 5 407 ? 54.57480 115.74180 58.82060 1.000 23.70459 407 ALA G N 1
ATOM 13545 C CA . ALA E 5 407 ? 54.67780 117.10980 58.31760 1.000 23.70459 407 ALA G CA 1
ATOM 13546 C C . ALA E 5 407 ? 55.73680 117.24480 57.22760 1.000 23.70459 407 ALA G C 1
ATOM 13547 O O . ALA E 5 407 ? 55.61880 118.11280 56.35560 1.000 23.70459 407 ALA G O 1
ATOM 13549 N N . GLN E 5 408 ? 56.77680 116.41880 57.27160 1.000 51.83527 408 GLN G N 1
ATOM 13550 C CA . GLN E 5 408 ? 57.83980 116.42780 56.27760 1.000 51.83527 408 GLN G CA 1
ATOM 13551 C C . GLN E 5 408 ? 57.59580 115.44480 55.13660 1.000 51.83527 408 GLN G C 1
ATOM 13552 O O . GLN E 5 408 ? 58.51580 115.20380 54.34760 1.000 51.83527 408 GLN G O 1
ATOM 13558 N N . LYS E 5 409 ? 56.38680 114.86880 55.06360 1.000 39.43405 409 LYS G N 1
ATOM 13559 C CA . LYS E 5 409 ? 55.94380 113.92680 54.02260 1.000 39.43405 409 LYS G CA 1
ATOM 13560 C C . LYS E 5 409 ? 56.82380 112.67780 53.94460 1.000 39.43405 409 LYS G C 1
ATOM 13561 O O . LYS E 5 409 ? 57.17880 112.20980 52.86260 1.000 39.43405 409 LYS G O 1
ATOM 13567 N N . VAL E 5 410 ? 57.16880 112.13480 55.09860 1.000 10.18840 410 VAL G N 1
ATOM 13568 C CA . VAL E 5 410 ? 57.80380 110.82680 55.19260 1.000 10.18840 410 VAL G CA 1
ATOM 13569 C C . VAL E 5 410 ? 56.69980 109.80680 55.44360 1.000 10.18840 410 VAL G C 1
ATOM 13570 O O . VAL E 5 410 ? 55.77080 110.06280 56.21860 1.000 10.18840 410 VAL G O 1
ATOM 13574 N N . ALA E 5 411 ? 56.77480 108.66780 54.75360 1.000 9.97070 411 ALA G N 1
ATOM 13575 C CA . ALA E 5 411 ? 55.75980 107.63280 54.86960 1.000 9.97070 411 ALA G CA 1
ATOM 13576 C C . ALA E 5 411 ? 55.81380 106.95780 56.23660 1.000 9.97070 411 ALA G C 1
ATOM 13577 O O . ALA E 5 411 ? 56.84880 106.94180 56.90860 1.000 9.97070 411 ALA G O 1
ATOM 13579 N N . ASP E 5 412 ? 54.66980 106.40180 56.63860 1.000 23.23542 412 ASP G N 1
ATOM 13580 C CA . ASP E 5 412 ? 54.51580 105.80880 57.96460 1.000 23.23542 412 ASP G CA 1
ATOM 13581 C C . ASP E 5 412 ? 55.32780 104.52780 58.13160 1.000 23.23542 412 ASP G C 1
ATOM 13582 O O . ASP E 5 412 ? 55.69780 104.17480 59.25560 1.000 23.23542 412 ASP G O 1
ATOM 13587 N N . TRP E 5 413 ? 55.59780 103.81180 57.04260 1.000 10.18840 413 TRP G N 1
ATOM 13588 C CA . TRP E 5 413 ? 56.32580 102.55280 57.12460 1.000 10.18840 413 TRP G CA 1
ATOM 13589 C C . TRP E 5 413 ? 57.83980 102.72180 57.08760 1.000 10.18840 413 TRP G C 1
ATOM 13590 O O . TRP E 5 413 ? 58.55880 101.78480 57.44660 1.000 10.18840 413 TRP G O 1
ATOM 13601 N N . GLN E 5 414 ? 58.34380 103.87680 56.66760 1.000 10.18840 414 GLN G N 1
ATOM 13602 C CA . GLN E 5 414 ? 59.78680 104.10880 56.60460 1.000 10.18840 414 GLN G CA 1
ATOM 13603 C C . GLN E 5 414 ? 60.27580 104.46580 58.00260 1.000 10.18840 414 GLN G C 1
ATOM 13604 O O . GLN E 5 414 ? 60.39080 105.63580 58.36460 1.000 10.18840 414 GLN G O 1
ATOM 13610 N N . ILE E 5 415 ? 60.62180 103.43780 58.77960 1.000 10.18840 415 ILE G N 1
ATOM 13611 C CA . ILE E 5 415 ? 60.78580 103.61380 60.21960 1.000 10.18840 415 ILE G CA 1
ATOM 13612 C C . ILE E 5 415 ? 62.12080 104.28180 60.56260 1.000 10.18840 415 ILE G C 1
ATOM 13613 O O . ILE E 5 415 ? 62.18180 105.09780 61.48860 1.000 10.18840 415 ILE G O 1
ATOM 13618 N N . ALA E 5 416 ? 63.18780 103.99980 59.80860 1.000 10.18840 416 ALA G N 1
ATOM 13619 C CA . ALA E 5 416 ? 64.48580 104.59580 60.10760 1.000 10.18840 416 ALA G CA 1
ATOM 13620 C C . ALA E 5 416 ? 64.51680 106.08780 59.78860 1.000 10.18840 416 ALA G C 1
ATOM 13621 O O . ALA E 5 416 ? 65.26480 106.83680 60.42260 1.000 10.18840 416 ALA G O 1
ATOM 13623 N N . ALA E 5 417 ? 63.70080 106.53680 58.83360 1.000 10.18840 417 ALA G N 1
ATOM 13624 C CA . ALA E 5 417 ? 63.58680 107.96680 58.56860 1.000 10.18840 417 ALA G CA 1
ATOM 13625 C C . ALA E 5 417 ? 62.81280 108.67680 59.67360 1.000 10.18840 417 ALA G C 1
ATOM 13626 O O . ALA E 5 417 ? 63.17180 109.79180 60.06560 1.000 10.18840 417 ALA G O 1
ATOM 13628 N N . ILE E 5 418 ? 61.74280 108.04480 60.17160 1.000 10.18840 418 ILE G N 1
ATOM 13629 C CA . ILE E 5 418 ? 60.93380 108.61080 61.25160 1.000 10.18840 418 ILE G CA 1
ATOM 13630 C C . ILE E 5 418 ? 61.75080 108.72180 62.53560 1.000 10.18840 418 ILE G C 1
ATOM 13631 O O . ILE E 5 418 ? 61.69680 109.73980 63.23860 1.000 10.18840 418 ILE G O 1
ATOM 13636 N N . LEU E 5 419 ? 62.53680 107.68680 62.84460 1.000 10.18840 419 LEU G N 1
ATOM 13637 C CA . LEU E 5 419 ? 63.37780 107.70280 64.03760 1.000 10.18840 419 LEU G CA 1
ATOM 13638 C C . LEU E 5 419 ? 64.49280 108.73880 63.94060 1.000 10.18840 419 LEU G C 1
ATOM 13639 O O . LEU E 5 419 ? 64.86180 109.33880 64.95560 1.000 10.18840 419 LEU G O 1
ATOM 13644 N N . ASN E 5 420 ? 65.02180 108.97480 62.73460 1.000 10.18840 420 ASN G N 1
ATOM 13645 C CA . ASN E 5 420 ? 66.04080 110.00780 62.55760 1.000 10.18840 420 ASN G CA 1
ATOM 13646 C C . ASN E 5 420 ? 65.46380 111.41080 62.72960 1.000 10.18840 420 ASN G C 1
ATOM 13647 O O . ASN E 5 420 ? 66.14680 112.30380 63.23860 1.000 10.18840 420 ASN G O 1
ATOM 13652 N N . ILE E 5 421 ? 64.22780 111.63480 62.27460 1.000 10.18840 421 ILE G N 1
ATOM 13653 C CA . ILE E 5 421 ? 63.58780 112.94180 62.43060 1.000 10.18840 421 ILE G CA 1
ATOM 13654 C C . ILE E 5 421 ? 63.29080 113.22980 63.90260 1.000 10.18840 421 ILE G C 1
ATOM 13655 O O . ILE E 5 421 ? 63.48080 114.35680 64.37560 1.000 10.18840 421 ILE G O 1
ATOM 13660 N N . GLY E 5 422 ? 62.88080 112.20680 64.65760 1.000 10.18840 422 GLY G N 1
ATOM 13661 C CA . GLY E 5 422 ? 62.51080 112.33380 66.05860 1.000 10.18840 422 GLY G CA 1
ATOM 13662 C C . GLY E 5 422 ? 63.56880 112.86280 67.01260 1.000 10.18840 422 GLY G C 1
ATOM 13663 O O . GLY E 5 422 ? 63.37380 113.94280 67.57860 1.000 10.18840 422 GLY G O 1
ATOM 13664 N N . GLN E 5 423 ? 64.67180 112.11880 67.17860 1.000 23.00013 423 GLN G N 1
ATOM 13665 C CA . GLN E 5 423 ? 65.85480 112.49380 67.97060 1.000 23.00013 423 GLN G CA 1
ATOM 13666 C C . GLN E 5 423 ? 65.48680 112.79880 69.42660 1.000 23.00013 423 GLN G C 1
ATOM 13667 O O . GLN E 5 423 ? 65.54980 113.94280 69.88660 1.000 23.00013 423 GLN G O 1
ATOM 13673 N N . ARG E 5 424 ? 65.03480 111.74680 70.11260 1.000 42.73899 424 ARG G N 1
ATOM 13674 C CA . ARG E 5 424 ? 64.66680 111.70880 71.53060 1.000 42.73899 424 ARG G CA 1
ATOM 13675 C C . ARG E 5 424 ? 63.46980 112.59480 71.89060 1.000 42.73899 424 ARG G C 1
ATOM 13676 O O . ARG E 5 424 ? 63.17080 112.75280 73.07660 1.000 42.73899 424 ARG G O 1
ATOM 13684 N N . ALA E 5 425 ? 62.77680 113.18080 70.91560 1.000 5.41112 425 ALA G N 1
ATOM 13685 C CA . ALA E 5 425 ? 61.54180 113.89780 71.20360 1.000 5.41112 425 ALA G CA 1
ATOM 13686 C C . ALA E 5 425 ? 60.43680 112.89980 71.52560 1.000 5.41112 425 ALA G C 1
ATOM 13687 O O . ALA E 5 425 ? 60.26280 111.90080 70.82460 1.000 5.41112 425 ALA G O 1
ATOM 13689 N N . LYS E 5 426 ? 59.70180 113.16280 72.60060 1.000 10.18840 426 LYS G N 1
ATOM 13690 C CA . LYS E 5 426 ? 58.72180 112.22080 73.11260 1.000 10.18840 426 LYS G CA 1
ATOM 13691 C C . LYS E 5 426 ? 57.43580 112.95780 73.44760 1.000 10.18840 426 LYS G C 1
ATOM 13692 O O . LYS E 5 426 ? 57.45380 114.13780 73.80760 1.000 10.18840 426 LYS G O 1
ATOM 13698 N N . HIS E 5 427 ? 56.32080 112.24580 73.32360 1.000 10.18840 427 HIS G N 1
ATOM 13699 C CA . HIS E 5 427 ? 55.09380 112.67880 73.96760 1.000 10.18840 427 HIS G CA 1
ATOM 13700 C C . HIS E 5 427 ? 55.27580 112.62280 75.48460 1.000 10.18840 427 HIS G C 1
ATOM 13701 O O . HIS E 5 427 ? 55.97580 111.73980 75.98960 1.000 10.18840 427 HIS G O 1
ATOM 13708 N N . PRO E 5 428 ? 54.69780 113.56680 76.23060 1.000 10.18840 428 PRO G N 1
ATOM 13709 C CA . PRO E 5 428 ? 54.98680 113.64480 77.67160 1.000 10.18840 428 PRO G CA 1
ATOM 13710 C C . PRO E 5 428 ? 54.31980 112.51880 78.44960 1.000 10.18840 428 PRO G C 1
ATOM 13711 O O . PRO E 5 428 ? 53.14380 112.20880 78.25160 1.000 10.18840 428 PRO G O 1
ATOM 13715 N N . LEU E 5 429 ? 55.09880 111.89080 79.32160 1.000 10.18840 429 LEU G N 1
ATOM 13716 C CA . LEU E 5 429 ? 54.64180 110.77980 80.14260 1.000 10.18840 429 LEU G CA 1
ATOM 13717 C C . LEU E 5 429 ? 55.03680 111.06780 81.58260 1.000 10.18840 429 LEU G C 1
ATOM 13718 O O . LEU E 5 429 ? 56.21880 111.27780 81.87160 1.000 10.18840 429 LEU G O 1
ATOM 13723 N N . PHE E 5 430 ? 54.05280 111.09080 82.47660 1.000 10.18840 430 PHE G N 1
ATOM 13724 C CA . PHE E 5 430 ? 54.26780 111.40480 83.88460 1.000 10.18840 430 PHE G CA 1
ATOM 13725 C C . PHE E 5 430 ? 53.80280 110.21880 84.71460 1.000 10.18840 430 PHE G C 1
ATOM 13726 O O . PHE E 5 430 ? 52.61580 109.88280 84.70360 1.000 10.18840 430 PHE G O 1
ATOM 13734 N N . VAL E 5 431 ? 54.73280 109.57380 85.41360 1.000 10.18840 431 VAL G N 1
ATOM 13735 C CA . VAL E 5 431 ? 54.42580 108.40280 86.22660 1.000 10.18840 431 VAL G CA 1
ATOM 13736 C C . VAL E 5 431 ? 54.65480 108.73380 87.69860 1.000 10.18840 431 VAL G C 1
ATOM 13737 O O . VAL E 5 431 ? 55.51380 109.55380 88.04460 1.000 10.18840 431 VAL G O 1
ATOM 13741 N N . THR E 5 432 ? 53.80180 108.17180 88.55760 1.000 8.38709 432 THR G N 1
ATOM 13742 C CA . THR E 5 432 ? 53.92680 108.27680 90.00760 1.000 8.38709 432 THR G CA 1
ATOM 13743 C C . THR E 5 432 ? 53.92580 106.87780 90.60560 1.000 8.38709 432 THR G C 1
ATOM 13744 O O . THR E 5 432 ? 53.08180 106.04980 90.25460 1.000 8.38709 432 THR G O 1
ATOM 13748 N N . ASN E 5 433 ? 54.86580 106.62280 91.51060 1.000 10.18840 433 ASN G N 1
ATOM 13749 C CA . ASN E 5 433 ? 54.96180 105.35280 92.21360 1.000 10.18840 433 ASN G CA 1
ATOM 13750 C C . ASN E 5 433 ? 55.57680 105.61880 93.58160 1.000 10.18840 433 ASN G C 1
ATOM 13751 O O . ASN E 5 433 ? 55.84680 106.76280 93.94560 1.000 10.18840 433 ASN G O 1
ATOM 13756 N N . VAL E 5 434 ? 55.78980 104.55080 94.34860 1.000 14.01374 434 VAL G N 1
ATOM 13757 C CA . VAL E 5 434 ? 56.52380 104.66580 95.60160 1.000 14.01374 434 VAL G CA 1
ATOM 13758 C C . VAL E 5 434 ? 58.03080 104.56680 95.39760 1.000 14.01374 434 VAL G C 1
ATOM 13759 O O . VAL E 5 434 ? 58.79180 105.01480 96.26360 1.000 14.01374 434 VAL G O 1
ATOM 13763 N N . ASP E 5 435 ? 58.47880 104.00580 94.27760 1.000 46.67812 435 ASP G N 1
ATOM 13764 C CA . ASP E 5 435 ? 59.89080 103.90180 93.95060 1.000 46.67812 435 ASP G CA 1
ATOM 13765 C C . ASP E 5 435 ? 60.04380 104.09280 92.44960 1.000 46.67812 435 ASP G C 1
ATOM 13766 O O . ASP E 5 435 ? 59.11480 104.53280 91.76760 1.000 46.67812 435 ASP G O 1
ATOM 13771 N N . ASP E 5 436 ? 61.21880 103.74480 91.92960 1.000 52.31045 436 ASP G N 1
ATOM 13772 C CA . ASP E 5 436 ? 61.46780 103.87080 90.50260 1.000 52.31045 436 ASP G CA 1
ATOM 13773 C C . ASP E 5 436 ? 60.75280 102.76680 89.73060 1.000 52.31045 436 ASP G C 1
ATOM 13774 O O . ASP E 5 436 ? 60.56480 101.65080 90.22060 1.000 52.31045 436 ASP G O 1
ATOM 13779 N N . THR E 5 437 ? 60.32280 103.09880 88.52060 1.000 15.57865 437 THR G N 1
ATOM 13780 C CA . THR E 5 437 ? 59.64980 102.15480 87.64560 1.000 15.57865 437 THR G CA 1
ATOM 13781 C C . THR E 5 437 ? 60.50080 101.89080 86.41160 1.000 15.57865 437 THR G C 1
ATOM 13782 O O . THR E 5 437 ? 61.52180 102.53880 86.17260 1.000 15.57865 437 THR G O 1
ATOM 13786 N N . ARG E 5 438 ? 60.05680 100.92480 85.61760 1.000 18.86104 438 ARG G N 1
ATOM 13787 C CA . ARG E 5 438 ? 60.74380 100.59480 84.38060 1.000 18.86104 438 ARG G CA 1
ATOM 13788 C C . ARG E 5 438 ? 60.36380 101.51980 83.23060 1.000 18.86104 438 ARG G C 1
ATOM 13789 O O . ARG E 5 438 ? 60.96180 101.41780 82.15660 1.000 18.86104 438 ARG G O 1
ATOM 13797 N N . LEU E 5 439 ? 59.40380 102.42080 83.43260 1.000 10.18840 439 LEU G N 1
ATOM 13798 C CA . LEU E 5 439 ? 59.06580 103.45180 82.46160 1.000 10.18840 439 LEU G CA 1
ATOM 13799 C C . LEU E 5 439 ? 59.87480 104.72980 82.65060 1.000 10.18840 439 LEU G C 1
ATOM 13800 O O . LEU E 5 439 ? 59.58980 105.72780 81.98460 1.000 10.18840 439 LEU G O 1
ATOM 13805 N N . ASP E 5 440 ? 60.87080 104.72080 83.54160 1.000 35.79342 440 ASP G N 1
ATOM 13806 C CA . ASP E 5 440 ? 61.61380 105.93380 83.86860 1.000 35.79342 440 ASP G CA 1
ATOM 13807 C C . ASP E 5 440 ? 62.54480 106.39080 82.74860 1.000 35.79342 440 ASP G C 1
ATOM 13808 O O . ASP E 5 440 ? 62.92080 107.56580 82.72260 1.000 35.79342 440 ASP G O 1
ATOM 13813 N N . ASP E 5 441 ? 62.91980 105.49780 81.82760 1.000 46.74395 441 ASP G N 1
ATOM 13814 C CA . ASP E 5 441 ? 63.81880 105.87780 80.74060 1.000 46.74395 441 ASP G CA 1
ATOM 13815 C C . ASP E 5 441 ? 63.13180 106.77480 79.71860 1.000 46.74395 441 ASP G C 1
ATOM 13816 O O . ASP E 5 441 ? 63.80280 107.55480 79.03260 1.000 46.74395 441 ASP G O 1
ATOM 13821 N N . ILE E 5 442 ? 61.80780 106.68480 79.60460 1.000 10.18840 442 ILE G N 1
ATOM 13822 C CA . ILE E 5 442 ? 61.04380 107.46380 78.64060 1.000 10.18840 442 ILE G CA 1
ATOM 13823 C C . ILE E 5 442 ? 60.12180 108.47180 79.29860 1.000 10.18840 442 ILE G C 1
ATOM 13824 O O . ILE E 5 442 ? 59.38180 109.16180 78.58960 1.000 10.18840 442 ILE G O 1
ATOM 13829 N N . ALA E 5 443 ? 60.11680 108.56580 80.62460 1.000 21.08826 443 ALA G N 1
ATOM 13830 C CA . ALA E 5 443 ? 59.16880 109.43180 81.31260 1.000 21.08826 443 ALA G CA 1
ATOM 13831 C C . ALA E 5 443 ? 59.68480 110.86180 81.37660 1.000 21.08826 443 ALA G C 1
ATOM 13832 O O . ALA E 5 443 ? 60.86980 111.09780 81.62460 1.000 21.08826 443 ALA G O 1
ATOM 13834 N N . ALA E 5 444 ? 58.77480 111.81280 81.14760 1.000 21.40825 444 ALA G N 1
ATOM 13835 C CA . ALA E 5 444 ? 59.10980 113.22780 81.25960 1.000 21.40825 444 ALA G CA 1
ATOM 13836 C C . ALA E 5 444 ? 59.40280 113.61580 82.70360 1.000 21.40825 444 ALA G C 1
ATOM 13837 O O . ALA E 5 444 ? 60.28980 114.43780 82.96060 1.000 21.40825 444 ALA G O 1
ATOM 13839 N N . TRP E 5 445 ? 58.66780 113.04180 83.65460 1.000 10.18840 445 TRP G N 1
ATOM 13840 C CA . TRP E 5 445 ? 58.95180 113.23380 85.06760 1.000 10.18840 445 TRP G CA 1
ATOM 13841 C C . TRP E 5 445 ? 58.46780 112.02580 85.85660 1.000 10.18840 445 TRP G C 1
ATOM 13842 O O . TRP E 5 445 ? 57.39180 111.48880 85.59060 1.000 10.18840 445 TRP G O 1
ATOM 13853 N N . THR E 5 446 ? 59.27080 111.61380 86.83160 1.000 17.72890 446 THR G N 1
ATOM 13854 C CA . THR E 5 446 ? 58.92980 110.55180 87.76560 1.000 17.72890 446 THR G CA 1
ATOM 13855 C C . THR E 5 446 ? 58.75180 111.13080 89.16260 1.000 17.72890 446 THR G C 1
ATOM 13856 O O . THR E 5 446 ? 59.55080 111.95980 89.60560 1.000 17.72890 446 THR G O 1
ATOM 13860 N N . TYR E 5 447 ? 57.70480 110.68980 89.85360 1.000 9.04889 447 TYR G N 1
ATOM 13861 C CA . TYR E 5 447 ? 57.36180 111.19180 91.18060 1.000 9.04889 447 TYR G CA 1
ATOM 13862 C C . TYR E 5 447 ? 57.31480 110.01880 92.15060 1.000 9.04889 447 TYR G C 1
ATOM 13863 O O . TYR E 5 447 ? 56.36480 109.23180 92.13060 1.000 9.04889 447 TYR G O 1
ATOM 13872 N N . ARG E 5 448 ? 58.33380 109.90380 93.00160 1.000 16.81534 448 ARG G N 1
ATOM 13873 C CA . ARG E 5 448 ? 58.41780 108.83280 93.98760 1.000 16.81534 448 ARG G CA 1
ATOM 13874 C C . ARG E 5 448 ? 57.96180 109.36680 95.34060 1.000 16.81534 448 ARG G C 1
ATOM 13875 O O . ARG E 5 448 ? 58.58380 110.28180 95.88860 1.000 16.81534 448 ARG G O 1
ATOM 13883 N N . ALA E 5 449 ? 56.90280 108.77580 95.88260 1.000 10.18840 449 ALA G N 1
ATOM 13884 C CA . ALA E 5 449 ? 56.18980 109.32780 97.02760 1.000 10.18840 449 ALA G CA 1
ATOM 13885 C C . ALA E 5 449 ? 55.26180 108.24580 97.58560 1.000 10.18840 449 ALA G C 1
ATOM 13886 O O . ALA E 5 449 ? 54.94980 107.28580 96.88160 1.000 10.18840 449 ALA G O 1
ATOM 13888 N N . PRO E 5 450 ? 54.80480 108.38480 98.83560 1.000 10.18840 450 PRO G N 1
ATOM 13889 C CA . PRO E 5 450 ? 53.73680 107.50180 99.33260 1.000 10.18840 450 PRO G CA 1
ATOM 13890 C C . PRO E 5 450 ? 52.41680 107.74580 98.61360 1.000 10.18840 450 PRO G C 1
ATOM 13891 O O . PRO E 5 450 ? 52.22480 108.74480 97.91960 1.000 10.18840 450 PRO G O 1
ATOM 13895 N N . VAL E 5 451 ? 51.48980 106.80180 98.81060 1.000 18.01829 451 VAL G N 1
ATOM 13896 C CA . VAL E 5 451 ? 50.28180 106.72380 97.98860 1.000 18.01829 451 VAL G CA 1
ATOM 13897 C C . VAL E 5 451 ? 49.32480 107.87480 98.27660 1.000 18.01829 451 VAL G C 1
ATOM 13898 O O . VAL E 5 451 ? 48.60380 108.31980 97.37860 1.000 18.01829 451 VAL G O 1
ATOM 13902 N N . GLU E 5 452 ? 49.29780 108.37680 99.51260 1.000 60.11797 452 GLU G N 1
ATOM 13903 C CA . GLU E 5 452 ? 48.52580 109.58280 99.79360 1.000 60.11797 452 GLU G CA 1
ATOM 13904 C C . GLU E 5 452 ? 49.14680 110.80880 99.13860 1.000 60.11797 452 GLU G C 1
ATOM 13905 O O . GLU E 5 452 ? 48.42480 111.71880 98.72160 1.000 60.11797 452 GLU G O 1
ATOM 13911 N N . ASP E 5 453 ? 50.47380 110.84680 99.03360 1.000 22.32534 453 ASP G N 1
ATOM 13912 C CA . ASP E 5 453 ? 51.12080 111.94980 98.33760 1.000 22.32534 453 ASP G CA 1
ATOM 13913 C C . ASP E 5 453 ? 50.93280 111.84580 96.82960 1.000 22.32534 453 ASP G C 1
ATOM 13914 O O . ASP E 5 453 ? 50.87780 112.87180 96.14660 1.000 22.32534 453 ASP G O 1
ATOM 13919 N N . GLN E 5 454 ? 50.84680 110.62380 96.29860 1.000 10.18840 454 GLN G N 1
ATOM 13920 C CA . GLN E 5 454 ? 50.52180 110.44580 94.88660 1.000 10.18840 454 GLN G CA 1
ATOM 13921 C C . GLN E 5 454 ? 49.09380 110.88380 94.58660 1.000 10.18840 454 GLN G C 1
ATOM 13922 O O . GLN E 5 454 ? 48.82980 111.46880 93.53060 1.000 10.18840 454 GLN G O 1
ATOM 13928 N N . ALA E 5 455 ? 48.16280 110.60280 95.50260 1.000 10.18840 455 ALA G N 1
ATOM 13929 C CA . ALA E 5 455 ? 46.78780 111.05280 95.32660 1.000 10.18840 455 ALA G CA 1
ATOM 13930 C C . ALA E 5 455 ? 46.68080 112.56880 95.44660 1.000 10.18840 455 ALA G C 1
ATOM 13931 O O . ALA E 5 455 ? 45.91680 113.19680 94.70960 1.000 10.18840 455 ALA G O 1
ATOM 13933 N N . ARG E 5 456 ? 47.45980 113.17080 96.35160 1.000 15.37015 456 ARG G N 1
ATOM 13934 C CA . ARG E 5 456 ? 47.40280 114.61580 96.55060 1.000 15.37015 456 ARG G CA 1
ATOM 13935 C C . ARG E 5 456 ? 47.96380 115.38280 95.36060 1.000 15.37015 456 ARG G C 1
ATOM 13936 O O . ARG E 5 456 ? 47.48780 116.48280 95.06160 1.000 15.37015 456 ARG G O 1
ATOM 13944 N N . LEU E 5 457 ? 48.95280 114.81980 94.66160 1.000 10.18840 457 LEU G N 1
ATOM 13945 C CA . LEU E 5 457 ? 49.35680 115.41780 93.39460 1.000 10.18840 457 LEU G CA 1
ATOM 13946 C C . LEU E 5 457 ? 48.27380 115.23880 92.33860 1.000 10.18840 457 LEU G C 1
ATOM 13947 O O . LEU E 5 457 ? 48.08980 116.11980 91.49560 1.000 10.18840 457 LEU G O 1
ATOM 13952 N N . GLY E 5 458 ? 47.52980 114.13280 92.40060 1.000 5.21352 458 GLY G N 1
ATOM 13953 C CA . GLY E 5 458 ? 46.45380 113.90780 91.44860 1.000 5.21352 458 GLY G CA 1
ATOM 13954 C C . GLY E 5 458 ? 45.28480 114.86380 91.60960 1.000 5.21352 458 GLY G C 1
ATOM 13955 O O . GLY E 5 458 ? 44.72980 115.34080 90.61860 1.000 5.21352 458 GLY G O 1
ATOM 13956 N N . PHE E 5 459 ? 44.89880 115.16480 92.85560 1.000 10.18840 459 PHE G N 1
ATOM 13957 C CA . PHE E 5 459 ? 43.83780 116.14880 93.07560 1.000 10.18840 459 PHE G CA 1
ATOM 13958 C C . PHE E 5 459 ? 44.28480 117.56380 92.71560 1.000 10.18840 459 PHE G C 1
ATOM 13959 O O . PHE E 5 459 ? 43.45880 118.37980 92.29360 1.000 10.18840 459 PHE G O 1
ATOM 13967 N N . ALA E 5 460 ? 45.57480 117.87280 92.86760 1.000 14.85941 460 ALA G N 1
ATOM 13968 C CA . ALA E 5 460 ? 46.05980 119.21580 92.56160 1.000 14.85941 460 ALA G CA 1
ATOM 13969 C C . ALA E 5 460 ? 46.16280 119.46880 91.06260 1.000 14.85941 460 ALA G C 1
ATOM 13970 O O . ALA E 5 460 ? 46.00580 120.61380 90.62560 1.000 14.85941 460 ALA G O 1
ATOM 13972 N N . ILE E 5 461 ? 46.43580 118.42680 90.27260 1.000 10.18840 461 ILE G N 1
ATOM 13973 C CA . ILE E 5 461 ? 46.39780 118.55180 88.81860 1.000 10.18840 461 ILE G CA 1
ATOM 13974 C C . ILE E 5 461 ? 44.97280 118.82980 88.34660 1.000 10.18840 461 ILE G C 1
ATOM 13975 O O . ILE E 5 461 ? 44.74980 119.66580 87.46060 1.000 10.18840 461 ILE G O 1
ATOM 13980 N N . ALA E 5 462 ? 43.98480 118.18580 88.97760 1.000 10.18840 462 ALA G N 1
ATOM 13981 C CA . ALA E 5 462 ? 42.58780 118.40780 88.61660 1.000 10.18840 462 ALA G CA 1
ATOM 13982 C C . ALA E 5 462 ? 42.12380 119.80680 89.00660 1.000 10.18840 462 ALA G C 1
ATOM 13983 O O . ALA E 5 462 ? 41.35580 120.43480 88.27060 1.000 10.18840 462 ALA G O 1
ATOM 13985 N N . HIS E 5 463 ? 42.60280 120.32380 90.13960 1.000 21.35272 463 HIS G N 1
ATOM 13986 C CA . HIS E 5 463 ? 42.24780 121.68380 90.53260 1.000 21.35272 463 HIS G CA 1
ATOM 13987 C C . HIS E 5 463 ? 42.95080 122.72580 89.66960 1.000 21.35272 463 HIS G C 1
ATOM 13988 O O . HIS E 5 463 ? 42.41580 123.81880 89.45960 1.000 21.35272 463 HIS G O 1
ATOM 13995 N N . ALA E 5 464 ? 44.12580 122.40580 89.13660 1.000 24.50428 464 ALA G N 1
ATOM 13996 C CA . ALA E 5 464 ? 44.77580 123.34380 88.23260 1.000 24.50428 464 ALA G CA 1
ATOM 13997 C C . ALA E 5 464 ? 44.23480 123.24980 86.81260 1.000 24.50428 464 ALA G C 1
ATOM 13998 O O . ALA E 5 464 ? 44.50780 124.13980 86.00160 1.000 24.50428 464 ALA G O 1
ATOM 14000 N N . LEU E 5 465 ? 43.47180 122.20080 86.50360 1.000 26.96643 465 LEU G N 1
ATOM 14001 C CA . LEU E 5 465 ? 42.76780 122.07780 85.23560 1.000 26.96643 465 LEU G CA 1
ATOM 14002 C C . LEU E 5 465 ? 41.36180 122.66180 85.29360 1.000 26.96643 465 LEU G C 1
ATOM 14003 O O . LEU E 5 465 ? 40.87380 123.17280 84.28060 1.000 26.96643 465 LEU G O 1
ATOM 14008 N N . ASP E 5 466 ? 40.69580 122.58780 86.44660 1.000 51.64694 466 ASP G N 1
ATOM 14009 C CA . ASP E 5 466 ? 39.34780 123.11480 86.60460 1.000 51.64694 466 ASP G CA 1
ATOM 14010 C C . ASP E 5 466 ? 39.19580 123.77480 87.96560 1.000 51.64694 466 ASP G C 1
ATOM 14011 O O . ASP E 5 466 ? 39.63180 123.23080 88.98360 1.000 51.64694 466 ASP G O 1
ATOM 14016 N N . ASN E 5 467 ? 38.52780 124.92980 87.97860 1.000 67.23669 467 ASN G N 1
ATOM 14017 C CA . ASN E 5 467 ? 38.32080 125.66280 89.22260 1.000 67.23669 467 ASN G CA 1
ATOM 14018 C C . ASN E 5 467 ? 37.33680 124.95280 90.14860 1.000 67.23669 467 ASN G C 1
ATOM 14019 O O . ASN E 5 467 ? 37.43580 125.08780 91.37160 1.000 67.23669 467 ASN G O 1
ATOM 14024 N N . SER E 5 468 ? 36.40080 124.18380 89.59160 1.000 36.30709 468 SER G N 1
ATOM 14025 C CA . SER E 5 468 ? 35.38480 123.51680 90.39560 1.000 36.30709 468 SER G CA 1
ATOM 14026 C C . SER E 5 468 ? 35.91380 122.29480 91.13760 1.000 36.30709 468 SER G C 1
ATOM 14027 O O . SER E 5 468 ? 35.23980 121.80880 92.05160 1.000 36.30709 468 SER G O 1
ATOM 14030 N N . ALA E 5 469 ? 37.08980 121.79380 90.77560 1.000 18.41253 469 ALA G N 1
ATOM 14031 C CA . ALA E 5 469 ? 37.67080 120.65780 91.46960 1.000 18.41253 469 ALA G CA 1
ATOM 14032 C C . ALA E 5 469 ? 38.18280 121.09080 92.84660 1.000 18.41253 469 ALA G C 1
ATOM 14033 O O . ALA E 5 469 ? 38.57580 122.24480 93.02960 1.000 18.41253 469 ALA G O 1
ATOM 14035 N N . PRO E 5 470 ? 38.14980 120.19880 93.84160 1.000 45.78148 470 PRO G N 1
ATOM 14036 C CA . PRO E 5 470 ? 38.66780 120.56180 95.16760 1.000 45.78148 470 PRO G CA 1
ATOM 14037 C C . PRO E 5 470 ? 40.18380 120.68980 95.16660 1.000 45.78148 470 PRO G C 1
ATOM 14038 O O . PRO E 5 470 ? 40.89180 119.97380 94.45760 1.000 45.78148 470 PRO G O 1
ATOM 14042 N N . ALA E 5 471 ? 40.67480 121.61680 95.98060 1.000 27.60237 471 ALA G N 1
ATOM 14043 C CA . ALA E 5 471 ? 42.07980 121.99980 95.99760 1.000 27.60237 471 ALA G CA 1
ATOM 14044 C C . ALA E 5 471 ? 42.84780 121.27980 97.10160 1.000 27.60237 471 ALA G C 1
ATOM 14045 O O . ALA E 5 471 ? 42.28080 120.81080 98.08760 1.000 27.60237 471 ALA G O 1
ATOM 14047 N N . VAL E 5 472 ? 44.16380 121.20380 96.91560 1.000 30.58829 472 VAL G N 1
ATOM 14048 C CA . VAL E 5 472 ? 45.07380 120.58080 97.86760 1.000 30.58829 472 VAL G CA 1
ATOM 14049 C C . VAL E 5 472 ? 45.87080 121.70180 98.51860 1.000 30.58829 472 VAL G C 1
ATOM 14050 O O . VAL E 5 472 ? 46.83480 122.20880 97.93760 1.000 30.58829 472 VAL G O 1
ATOM 14054 N N . ASP E 5 473 ? 45.48580 122.08280 99.72960 1.000 71.31217 473 ASP G N 1
ATOM 14055 C CA . ASP E 5 473 ? 46.27180 123.04080 100.48760 1.000 71.31217 473 ASP G CA 1
ATOM 14056 C C . ASP E 5 473 ? 47.51280 122.35780 101.04460 1.000 71.31217 473 ASP G C 1
ATOM 14057 O O . ASP E 5 473 ? 47.49980 121.16680 101.36760 1.000 71.31217 473 ASP G O 1
ATOM 14062 N N . GLY E 5 474 ? 48.59680 123.11680 101.12760 1.000 53.14526 474 GLY G N 1
ATOM 14063 C CA . GLY E 5 474 ? 49.83180 122.61780 101.68460 1.000 53.14526 474 GLY G CA 1
ATOM 14064 C C . GLY E 5 474 ? 50.86180 122.14980 100.68260 1.000 53.14526 474 GLY G C 1
ATOM 14065 O O . GLY E 5 474 ? 51.71680 121.33380 101.04360 1.000 53.14526 474 GLY G O 1
ATOM 14066 N N . ILE E 5 475 ? 50.79380 122.61180 99.43660 1.000 44.29036 475 ILE G N 1
ATOM 14067 C CA . ILE E 5 475 ? 51.73580 122.20380 98.40060 1.000 44.29036 475 ILE G CA 1
ATOM 14068 C C . ILE E 5 475 ? 52.92080 123.16180 98.41560 1.000 44.29036 475 ILE G C 1
ATOM 14069 O O . ILE E 5 475 ? 52.74280 124.38480 98.38660 1.000 44.29036 475 ILE G O 1
ATOM 14074 N N . GLU E 5 476 ? 54.12780 122.61080 98.46260 1.000 69.41007 476 GLU G N 1
ATOM 14075 C CA . GLU E 5 476 ? 55.34280 123.40480 98.50260 1.000 69.41007 476 GLU G CA 1
ATOM 14076 C C . GLU E 5 476 ? 55.63180 123.98180 97.11460 1.000 69.41007 476 GLU G C 1
ATOM 14077 O O . GLU E 5 476 ? 55.09680 123.48780 96.12160 1.000 69.41007 476 GLU G O 1
ATOM 14083 N N . PRO E 5 477 ? 56.43380 125.05980 97.02160 1.000 54.04816 477 PRO G N 1
ATOM 14084 C CA . PRO E 5 477 ? 56.75880 125.62680 95.69260 1.000 54.04816 477 PRO G CA 1
ATOM 14085 C C . PRO E 5 477 ? 57.51280 124.69680 94.75260 1.000 54.04816 477 PRO G C 1
ATOM 14086 O O . PRO E 5 477 ? 57.36780 124.84980 93.53260 1.000 54.04816 477 PRO G O 1
ATOM 14090 N N . GLU E 5 478 ? 58.34880 123.78680 95.27460 1.000 75.38566 478 GLU G N 1
ATOM 14091 C CA . GLU E 5 478 ? 59.09380 122.86380 94.41660 1.000 75.38566 478 GLU G CA 1
ATOM 14092 C C . GLU E 5 478 ? 58.15380 121.91580 93.67660 1.000 75.38566 478 GLU G C 1
ATOM 14093 O O . GLU E 5 478 ? 58.30780 121.67980 92.47360 1.000 75.38566 478 GLU G O 1
ATOM 14099 N N . LEU E 5 479 ? 57.17980 121.35080 94.39360 1.000 38.68146 479 LEU G N 1
ATOM 14100 C CA . LEU E 5 479 ? 56.16980 120.50380 93.76460 1.000 38.68146 479 LEU G CA 1
ATOM 14101 C C . LEU E 5 479 ? 55.21980 121.31680 92.88960 1.000 38.68146 479 LEU G C 1
ATOM 14102 O O . LEU E 5 479 ? 54.74480 120.81680 91.86160 1.000 38.68146 479 LEU G O 1
ATOM 14107 N N . GLN E 5 480 ? 54.90380 122.55080 93.31360 1.000 49.82841 480 GLN G N 1
ATOM 14108 C CA . GLN E 5 480 ? 53.98980 123.43680 92.58460 1.000 49.82841 480 GLN G CA 1
ATOM 14109 C C . GLN E 5 480 ? 54.51180 123.75980 91.19060 1.000 49.82841 480 GLN G C 1
ATOM 14110 O O . GLN E 5 480 ? 53.72880 123.88580 90.23860 1.000 49.82841 480 GLN G O 1
ATOM 14116 N N . SER E 5 481 ? 55.83380 123.91880 91.06560 1.000 40.75855 481 SER G N 1
ATOM 14117 C CA . SER E 5 481 ? 56.46480 124.12580 89.76660 1.000 40.75855 481 SER G CA 1
ATOM 14118 C C . SER E 5 481 ? 56.24180 122.93780 88.83660 1.000 40.75855 481 SER G C 1
ATOM 14119 O O . SER E 5 481 ? 55.92280 123.11880 87.65560 1.000 40.75855 481 SER G O 1
ATOM 14122 N N . LYS E 5 482 ? 56.40680 121.71580 89.34960 1.000 49.57149 482 LYS G N 1
ATOM 14123 C CA . LYS E 5 482 ? 56.23380 120.52880 88.51660 1.000 49.57149 482 LYS G CA 1
ATOM 14124 C C . LYS E 5 482 ? 54.77480 120.26980 88.15060 1.000 49.57149 482 LYS G C 1
ATOM 14125 O O . LYS E 5 482 ? 54.50980 119.66980 87.10260 1.000 49.57149 482 LYS G O 1
ATOM 14131 N N . ILE E 5 483 ? 53.83280 120.63380 89.02960 1.000 31.84076 483 ILE G N 1
ATOM 14132 C CA . ILE E 5 483 ? 52.40580 120.46880 88.74160 1.000 31.84076 483 ILE G CA 1
ATOM 14133 C C . ILE E 5 483 ? 52.00280 121.31280 87.53460 1.000 31.84076 483 ILE G C 1
ATOM 14134 O O . ILE E 5 483 ? 51.24580 120.86080 86.66560 1.000 31.84076 483 ILE G O 1
ATOM 14139 N N . ASP E 5 484 ? 52.56280 122.52280 87.43060 1.000 68.79594 484 ASP G N 1
ATOM 14140 C CA . ASP E 5 484 ? 52.32580 123.38780 86.27760 1.000 68.79594 484 ASP G CA 1
ATOM 14141 C C . ASP E 5 484 ? 52.87480 122.79180 84.98460 1.000 68.79594 484 ASP G C 1
ATOM 14142 O O . ASP E 5 484 ? 52.31280 123.02880 83.90960 1.000 68.79594 484 ASP G O 1
ATOM 14147 N N . VAL E 5 485 ? 53.99480 122.06580 85.06560 1.000 41.47194 485 VAL G N 1
ATOM 14148 C CA . VAL E 5 485 ? 54.55080 121.38480 83.89860 1.000 41.47194 485 VAL G CA 1
ATOM 14149 C C . VAL E 5 485 ? 53.61180 120.27580 83.42060 1.000 41.47194 485 VAL G C 1
ATOM 14150 O O . VAL E 5 485 ? 53.37680 120.12280 82.21460 1.000 41.47194 485 VAL G O 1
ATOM 14154 N N . ILE E 5 486 ? 53.03280 119.51080 84.35560 1.000 10.18840 486 ILE G N 1
ATOM 14155 C CA . ILE E 5 486 ? 52.12580 118.42180 83.98660 1.000 10.18840 486 ILE G CA 1
ATOM 14156 C C . ILE E 5 486 ? 50.80780 118.97280 83.45360 1.000 10.18840 486 ILE G C 1
ATOM 14157 O O . ILE E 5 486 ? 50.24080 118.43280 82.49560 1.000 10.18840 486 ILE G O 1
ATOM 14162 N N . VAL E 5 487 ? 50.34480 120.09480 84.00260 1.000 14.26460 487 VAL G N 1
ATOM 14163 C CA . VAL E 5 487 ? 49.02480 120.61180 83.66260 1.000 14.26460 487 VAL G CA 1
ATOM 14164 C C . VAL E 5 487 ? 49.03780 121.24880 82.27760 1.000 14.26460 487 VAL G C 1
ATOM 14165 O O . VAL E 5 487 ? 48.09480 121.07880 81.49460 1.000 14.26460 487 VAL G O 1
ATOM 14169 N N . GLN E 5 488 ? 50.13880 121.91780 81.92760 1.000 51.20877 488 GLN G N 1
ATOM 14170 C CA . GLN E 5 488 ? 50.27480 122.49980 80.59860 1.000 51.20877 488 GLN G CA 1
ATOM 14171 C C . GLN E 5 488 ? 50.42680 121.43680 79.51360 1.000 51.20877 488 GLN G C 1
ATOM 14172 O O . GLN E 5 488 ? 49.98980 121.65180 78.37860 1.000 51.20877 488 GLN G O 1
ATOM 14178 N N . ALA E 5 489 ? 51.02980 120.29280 79.83660 1.000 19.06259 489 ALA G N 1
ATOM 14179 C CA . ALA E 5 489 ? 51.11880 119.20880 78.86460 1.000 19.06259 489 ALA G CA 1
ATOM 14180 C C . ALA E 5 489 ? 49.79380 118.46980 78.71960 1.000 19.06259 489 ALA G C 1
ATOM 14181 O O . ALA E 5 489 ? 49.44280 118.03580 77.61660 1.000 19.06259 489 ALA G O 1
ATOM 14183 N N . LEU E 5 490 ? 49.04780 118.32080 79.81860 1.000 17.38443 490 LEU G N 1
ATOM 14184 C CA . LEU E 5 490 ? 47.76980 117.61680 79.76960 1.000 17.38443 490 LEU G CA 1
ATOM 14185 C C . LEU E 5 490 ? 46.70880 118.44180 79.05460 1.000 17.38443 490 LEU G C 1
ATOM 14186 O O . LEU E 5 490 ? 45.98480 117.92680 78.19460 1.000 17.38443 490 LEU G O 1
ATOM 14191 N N . ALA E 5 491 ? 46.60780 119.73080 79.39560 1.000 13.40115 491 ALA G N 1
ATOM 14192 C CA . ALA E 5 491 ? 45.61580 120.59780 78.76660 1.000 13.40115 491 ALA G CA 1
ATOM 14193 C C . ALA E 5 491 ? 45.96080 120.89280 77.31560 1.000 13.40115 491 ALA G C 1
ATOM 14194 O O . ALA E 5 491 ? 45.05780 121.05380 76.48760 1.000 13.40115 491 ALA G O 1
ATOM 14196 N N . GLY E 5 492 ? 47.24680 120.94180 76.98460 1.000 33.27206 492 GLY G N 1
ATOM 14197 C CA . GLY E 5 492 ? 47.65280 121.13180 75.61160 1.000 33.27206 492 GLY G CA 1
ATOM 14198 C C . GLY E 5 492 ? 47.63180 119.88980 74.75760 1.000 33.27206 492 GLY G C 1
ATOM 14199 O O . GLY E 5 492 ? 47.92680 119.96480 73.56260 1.000 33.27206 492 GLY G O 1
ATOM 14200 N N . ALA E 5 493 ? 47.30180 118.74080 75.33260 1.000 39.08239 493 ALA G N 1
ATOM 14201 C CA . ALA E 5 493 ? 47.20680 117.50980 74.56660 1.000 39.08239 493 ALA G CA 1
ATOM 14202 C C . ALA E 5 493 ? 45.85880 117.43080 73.86760 1.000 39.08239 493 ALA G C 1
ATOM 14203 O O . ALA E 5 493 ? 44.83380 117.85280 74.41060 1.000 39.08239 493 ALA G O 1
ATOM 14205 N N . LYS E 5 494 ? 45.86580 116.89180 72.65260 1.000 33.68860 494 LYS G N 1
ATOM 14206 C CA . LYS E 5 494 ? 44.61780 116.67480 71.94160 1.000 33.68860 494 LYS G CA 1
ATOM 14207 C C . LYS E 5 494 ? 43.91980 115.39380 72.37160 1.000 33.68860 494 LYS G C 1
ATOM 14208 O O . LYS E 5 494 ? 42.69880 115.29180 72.22660 1.000 33.68860 494 LYS G O 1
ATOM 14214 N N . LYS E 5 495 ? 44.65880 114.43180 72.92260 1.000 10.18840 495 LYS G N 1
ATOM 14215 C CA . LYS E 5 495 ? 44.09480 113.13680 73.30260 1.000 10.18840 495 LYS G CA 1
ATOM 14216 C C . LYS E 5 495 ? 44.87780 112.56680 74.48360 1.000 10.18840 495 LYS G C 1
ATOM 14217 O O . LYS E 5 495 ? 45.78780 111.74980 74.31260 1.000 10.18840 495 LYS G O 1
ATOM 14223 N N . PRO E 5 496 ? 44.55180 112.98780 75.70760 1.000 10.18840 496 PRO G N 1
ATOM 14224 C CA . PRO E 5 496 ? 45.26480 112.48180 76.88760 1.000 10.18840 496 PRO G CA 1
ATOM 14225 C C . PRO E 5 496 ? 44.69980 111.17480 77.42660 1.000 10.18840 496 PRO G C 1
ATOM 14226 O O . PRO E 5 496 ? 43.49980 110.90980 77.37560 1.000 10.18840 496 PRO G O 1
ATOM 14230 N N . LEU E 5 497 ? 45.59980 110.34880 77.95560 1.000 10.18840 497 LEU G N 1
ATOM 14231 C CA . LEU E 5 497 ? 45.24880 109.07380 78.56760 1.000 10.18840 497 LEU G CA 1
ATOM 14232 C C . LEU E 5 497 ? 45.57580 109.10280 80.05460 1.000 10.18840 497 LEU G C 1
ATOM 14233 O O . LEU E 5 497 ? 46.68480 109.47880 80.43860 1.000 10.18840 497 LEU G O 1
ATOM 14238 N N . ILE E 5 498 ? 44.61880 108.69980 80.88460 1.000 10.18840 498 ILE G N 1
ATOM 14239 C CA . ILE E 5 498 ? 44.78980 108.64480 82.33260 1.000 10.18840 498 ILE G CA 1
ATOM 14240 C C . ILE E 5 498 ? 44.80880 107.17780 82.73760 1.000 10.18840 498 ILE G C 1
ATOM 14241 O O . ILE E 5 498 ? 43.85180 106.44280 82.47660 1.000 10.18840 498 ILE G O 1
ATOM 14246 N N . ILE E 5 499 ? 45.88780 106.74080 83.37460 1.000 10.18840 499 ILE G N 1
ATOM 14247 C CA . ILE E 5 499 ? 46.02980 105.35280 83.79660 1.000 10.18840 499 ILE G CA 1
ATOM 14248 C C . ILE E 5 499 ? 46.16680 105.30380 85.31060 1.000 10.18840 499 ILE G C 1
ATOM 14249 O O . ILE E 5 499 ? 46.99380 106.01780 85.88860 1.000 10.18840 499 ILE G O 1
ATOM 14254 N N . SER E 5 500 ? 45.35080 104.46480 85.94460 1.000 4.55485 500 SER G N 1
ATOM 14255 C CA . SER E 5 500 ? 45.48880 104.13080 87.35360 1.000 4.55485 500 SER G CA 1
ATOM 14256 C C . SER E 5 500 ? 45.15180 102.65280 87.52260 1.000 4.55485 500 SER G C 1
ATOM 14257 O O . SER E 5 500 ? 45.06580 101.89980 86.55060 1.000 4.55485 500 SER G O 1
ATOM 14260 N N . GLY E 5 501 ? 44.96580 102.22680 88.76260 1.000 16.14027 501 GLY G N 1
ATOM 14261 C CA . GLY E 5 501 ? 44.67280 100.82880 89.00760 1.000 16.14027 501 GLY G CA 1
ATOM 14262 C C . GLY E 5 501 ? 44.43880 100.56280 90.47560 1.000 16.14027 501 GLY G C 1
ATOM 14263 O O . GLY E 5 501 ? 44.66980 101.41580 91.33660 1.000 16.14027 501 GLY G O 1
ATOM 14264 N N . THR E 5 502 ? 43.97980 99.34380 90.74760 1.000 10.18840 502 THR G N 1
ATOM 14265 C CA . THR E 5 502 ? 43.71480 98.89380 92.10660 1.000 10.18840 502 THR G CA 1
ATOM 14266 C C . THR E 5 502 ? 44.95480 98.37480 92.82660 1.000 10.18840 502 THR G C 1
ATOM 14267 O O . THR E 5 502 ? 44.89080 98.14980 94.03860 1.000 10.18840 502 THR G O 1
ATOM 14271 N N . ASN E 5 503 ? 46.07380 98.17980 92.12360 1.000 16.75763 503 ASN G N 1
ATOM 14272 C CA . ASN E 5 503 ? 47.25780 97.58880 92.74360 1.000 16.75763 503 ASN G CA 1
ATOM 14273 C C . ASN E 5 503 ? 47.99680 98.53680 93.67960 1.000 16.75763 503 ASN G C 1
ATOM 14274 O O . ASN E 5 503 ? 48.81580 98.06680 94.47360 1.000 16.75763 503 ASN G O 1
ATOM 14279 N N . ALA E 5 504 ? 47.72280 99.84180 93.62960 1.000 10.18840 504 ALA G N 1
ATOM 14280 C CA . ALA E 5 504 ? 48.36180 100.76280 94.56460 1.000 10.18840 504 ALA G CA 1
ATOM 14281 C C . ALA E 5 504 ? 47.82880 100.61280 95.98360 1.000 10.18840 504 ALA G C 1
ATOM 14282 O O . ALA E 5 504 ? 48.49780 101.03380 96.93260 1.000 10.18840 504 ALA G O 1
ATOM 14284 N N . GLY E 5 505 ? 46.65380 100.01280 96.15160 1.000 10.18840 505 GLY G N 1
ATOM 14285 C CA . GLY E 5 505 ? 46.11380 99.79980 97.47360 1.000 10.18840 505 GLY G CA 1
ATOM 14286 C C . GLY E 5 505 ? 45.51180 101.02280 98.11660 1.000 10.18840 505 GLY G C 1
ATOM 14287 O O . GLY E 5 505 ? 45.34380 101.04480 99.33560 1.000 10.18840 505 GLY G O 1
ATOM 14288 N N . SER E 5 506 ? 45.19480 102.05280 97.33760 1.000 13.74550 506 SER G N 1
ATOM 14289 C CA . SER E 5 506 ? 44.61680 103.27580 97.87060 1.000 13.74550 506 SER G CA 1
ATOM 14290 C C . SER E 5 506 ? 43.33980 103.60580 97.11760 1.000 13.74550 506 SER G C 1
ATOM 14291 O O . SER E 5 506 ? 43.32480 103.61880 95.88260 1.000 13.74550 506 SER G O 1
ATOM 14294 N N . LEU E 5 507 ? 42.27380 103.87880 97.86960 1.000 7.70047 507 LEU G N 1
ATOM 14295 C CA . LEU E 5 507 ? 41.04880 104.38880 97.27160 1.000 7.70047 507 LEU G CA 1
ATOM 14296 C C . LEU E 5 507 ? 41.22880 105.80680 96.74660 1.000 7.70047 507 LEU G C 1
ATOM 14297 O O . LEU E 5 507 ? 40.55380 106.20380 95.78960 1.000 7.70047 507 LEU G O 1
ATOM 14302 N N . GLU E 5 508 ? 42.13480 106.57480 97.35160 1.000 31.45480 508 GLU G N 1
ATOM 14303 C CA . GLU E 5 508 ? 42.27780 107.98680 97.02360 1.000 31.45480 508 GLU G CA 1
ATOM 14304 C C . GLU E 5 508 ? 43.00180 108.21280 95.70260 1.000 31.45480 508 GLU G C 1
ATOM 14305 O O . GLU E 5 508 ? 42.75880 109.22780 95.04160 1.000 31.45480 508 GLU G O 1
ATOM 14311 N N . VAL E 5 509 ? 43.87980 107.28980 95.30660 1.000 10.18840 509 VAL G N 1
ATOM 14312 C CA . VAL E 5 509 ? 44.57580 107.41080 94.02860 1.000 10.18840 509 VAL G CA 1
ATOM 14313 C C . VAL E 5 509 ? 43.60580 107.18780 92.87060 1.000 10.18840 509 VAL G C 1
ATOM 14314 O O . VAL E 5 509 ? 43.62480 107.92480 91.87660 1.000 10.18840 509 VAL G O 1
ATOM 14318 N N . ILE E 5 510 ? 42.71580 106.19880 93.01060 1.000 10.18840 510 ILE G N 1
ATOM 14319 C CA . ILE E 5 510 ? 41.66480 105.94780 92.02460 1.000 10.18840 510 ILE G CA 1
ATOM 14320 C C . ILE E 5 510 ? 40.69280 107.12580 91.96160 1.000 10.18840 510 ILE G C 1
ATOM 14321 O O . ILE E 5 510 ? 40.22480 107.50580 90.88160 1.000 10.18840 510 ILE G O 1
ATOM 14326 N N . GLN E 5 511 ? 40.41080 107.74680 93.11060 1.000 8.89226 511 GLN G N 1
ATOM 14327 C CA . GLN E 5 511 ? 39.56980 108.94180 93.13660 1.000 8.89226 511 GLN G CA 1
ATOM 14328 C C . GLN E 5 511 ? 40.25880 110.14180 92.49460 1.000 8.89226 511 GLN G C 1
ATOM 14329 O O . GLN E 5 511 ? 39.59080 110.97680 91.87660 1.000 8.89226 511 GLN G O 1
ATOM 14335 N N . ALA E 5 512 ? 41.58280 110.24680 92.63860 1.000 7.56168 512 ALA G N 1
ATOM 14336 C CA . ALA E 5 512 ? 42.30980 111.35680 92.03460 1.000 7.56168 512 ALA G CA 1
ATOM 14337 C C . ALA E 5 512 ? 42.37180 111.23180 90.51860 1.000 7.56168 512 ALA G C 1
ATOM 14338 O O . ALA E 5 512 ? 42.36080 112.24680 89.81760 1.000 7.56168 512 ALA G O 1
ATOM 14340 N N . ALA E 5 513 ? 42.42680 110.00380 90.00160 1.000 10.18840 513 ALA G N 1
ATOM 14341 C CA . ALA E 5 513 ? 42.52780 109.80680 88.56060 1.000 10.18840 513 ALA G CA 1
ATOM 14342 C C . ALA E 5 513 ? 41.21280 110.10180 87.85160 1.000 10.18840 513 ALA G C 1
ATOM 14343 O O . ALA E 5 513 ? 41.22380 110.57080 86.70960 1.000 10.18840 513 ALA G O 1
ATOM 14345 N N . ALA E 5 514 ? 40.08080 109.83880 88.50360 1.000 10.18840 514 ALA G N 1
ATOM 14346 C CA . ALA E 5 514 ? 38.79380 110.19680 87.91660 1.000 10.18840 514 ALA G CA 1
ATOM 14347 C C . ALA E 5 514 ? 38.57480 111.70380 87.91460 1.000 10.18840 514 ALA G C 1
ATOM 14348 O O . ALA E 5 514 ? 37.85480 112.21980 87.05560 1.000 10.18840 514 ALA G O 1
ATOM 14350 N N . ASN E 5 515 ? 39.19380 112.42080 88.85760 1.000 12.04517 515 ASN G N 1
ATOM 14351 C CA . ASN E 5 515 ? 39.06180 113.87380 88.88760 1.000 12.04517 515 ASN G CA 1
ATOM 14352 C C . ASN E 5 515 ? 39.84580 114.52880 87.75460 1.000 12.04517 515 ASN G C 1
ATOM 14353 O O . ASN E 5 515 ? 39.38580 115.51880 87.17360 1.000 12.04517 515 ASN G O 1
ATOM 14358 N N . VAL E 5 516 ? 41.02980 113.99080 87.43760 1.000 10.18840 516 VAL G N 1
ATOM 14359 C CA . VAL E 5 516 ? 41.83180 114.49480 86.32460 1.000 10.18840 516 VAL G CA 1
ATOM 14360 C C . VAL E 5 516 ? 41.11680 114.25580 85.00060 1.000 10.18840 516 VAL G C 1
ATOM 14361 O O . VAL E 5 516 ? 41.05480 115.14780 84.14460 1.000 10.18840 516 VAL G O 1
ATOM 14365 N N . ALA E 5 517 ? 40.53280 113.06580 84.83260 1.000 10.83017 517 ALA G N 1
ATOM 14366 C CA . ALA E 5 517 ? 39.81680 112.73080 83.60360 1.000 10.83017 517 ALA G CA 1
ATOM 14367 C C . ALA E 5 517 ? 38.54980 113.56180 83.44460 1.000 10.83017 517 ALA G C 1
ATOM 14368 O O . ALA E 5 517 ? 38.19680 113.94680 82.32460 1.000 10.83017 517 ALA G O 1
ATOM 14370 N N . LYS E 5 518 ? 37.86080 113.84880 84.55260 1.000 12.41647 518 LYS G N 1
ATOM 14371 C CA . LYS E 5 518 ? 36.67780 114.70280 84.50560 1.000 12.41647 518 LYS G CA 1
ATOM 14372 C C . LYS E 5 518 ? 37.03280 116.13880 84.13760 1.000 12.41647 518 LYS G C 1
ATOM 14373 O O . LYS E 5 518 ? 36.32980 116.76980 83.33860 1.000 12.41647 518 LYS G O 1
ATOM 14379 N N . ALA E 5 519 ? 38.12780 116.66080 84.70060 1.000 10.95211 519 ALA G N 1
ATOM 14380 C CA . ALA E 5 519 ? 38.55480 118.02480 84.40660 1.000 10.95211 519 ALA G CA 1
ATOM 14381 C C . ALA E 5 519 ? 39.02880 118.17680 82.96560 1.000 10.95211 519 ALA G C 1
ATOM 14382 O O . ALA E 5 519 ? 38.83580 119.23780 82.36560 1.000 10.95211 519 ALA G O 1
ATOM 14384 N N . LEU E 5 520 ? 39.63180 117.13480 82.39360 1.000 10.18840 520 LEU G N 1
ATOM 14385 C CA . LEU E 5 520 ? 39.98880 117.16380 80.98060 1.000 10.18840 520 LEU G CA 1
ATOM 14386 C C . LEU E 5 520 ? 38.77480 116.97780 80.07460 1.000 10.18840 520 LEU G C 1
ATOM 14387 O O . LEU E 5 520 ? 38.77580 117.47080 78.94360 1.000 10.18840 520 LEU G O 1
ATOM 14392 N N . LYS E 5 521 ? 37.75580 116.24480 80.53760 1.000 27.56199 521 LYS G N 1
ATOM 14393 C CA . LYS E 5 521 ? 36.53780 116.06380 79.74960 1.000 27.56199 521 LYS G CA 1
ATOM 14394 C C . LYS E 5 521 ? 35.74880 117.36180 79.63360 1.000 27.56199 521 LYS G C 1
ATOM 14395 O O . LYS E 5 521 ? 35.15780 117.64280 78.58660 1.000 27.56199 521 LYS G O 1
ATOM 14401 N N . GLY E 5 522 ? 35.74580 118.17580 80.69260 1.000 28.90072 522 GLY G N 1
ATOM 14402 C CA . GLY E 5 522 ? 35.09880 119.47580 80.64460 1.000 28.90072 522 GLY G CA 1
ATOM 14403 C C . GLY E 5 522 ? 35.79680 120.49080 79.76460 1.000 28.90072 522 GLY G C 1
ATOM 14404 O O . GLY E 5 522 ? 35.15680 121.44780 79.31660 1.000 28.90072 522 GLY G O 1
ATOM 14405 N N . ARG E 5 523 ? 37.09080 120.30680 79.50760 1.000 35.05204 523 ARG G N 1
ATOM 14406 C CA . ARG E 5 523 ? 37.84480 121.20880 78.64560 1.000 35.05204 523 ARG G CA 1
ATOM 14407 C C . ARG E 5 523 ? 37.63080 120.93480 77.16360 1.000 35.05204 523 ARG G C 1
ATOM 14408 O O . ARG E 5 523 ? 38.00180 121.77280 76.33660 1.000 35.05204 523 ARG G O 1
ATOM 14416 N N . GLY E 5 524 ? 37.04680 119.79680 76.80860 1.000 53.50163 524 GLY G N 1
ATOM 14417 C CA . GLY E 5 524 ? 36.84380 119.43480 75.42360 1.000 53.50163 524 GLY G CA 1
ATOM 14418 C C . GLY E 5 524 ? 37.83380 118.43980 74.86260 1.000 53.50163 524 GLY G C 1
ATOM 14419 O O . GLY E 5 524 ? 37.77580 118.14480 73.66460 1.000 53.50163 524 GLY G O 1
ATOM 14420 N N . ALA E 5 525 ? 38.72980 117.90680 75.68560 1.000 41.26081 525 ALA G N 1
ATOM 14421 C CA . ALA E 5 525 ? 39.69980 116.93180 75.21760 1.000 41.26081 525 ALA G CA 1
ATOM 14422 C C . ALA E 5 525 ? 39.04780 115.56980 75.02060 1.000 41.26081 525 ALA G C 1
ATOM 14423 O O . ALA E 5 525 ? 38.08180 115.21380 75.70060 1.000 41.26081 525 ALA G O 1
ATOM 14425 N N . ASP E 5 526 ? 39.59280 114.80180 74.07560 1.000 50.69662 526 ASP G N 1
ATOM 14426 C CA . ASP E 5 526 ? 39.14080 113.43380 73.83360 1.000 50.69662 526 ASP G CA 1
ATOM 14427 C C . ASP E 5 526 ? 39.93380 112.53080 74.77660 1.000 50.69662 526 ASP G C 1
ATOM 14428 O O . ASP E 5 526 ? 40.90980 111.87580 74.40760 1.000 50.69662 526 ASP G O 1
ATOM 14433 N N . VAL E 5 527 ? 39.50580 112.51180 76.01960 1.000 10.18840 527 VAL G N 1
ATOM 14434 C CA . VAL E 5 527 ? 40.27480 111.89980 77.09560 1.000 10.18840 527 VAL G CA 1
ATOM 14435 C C . VAL E 5 527 ? 39.84780 110.44280 77.24460 1.000 10.18840 527 VAL G C 1
ATOM 14436 O O . VAL E 5 527 ? 38.66580 110.11180 77.11960 1.000 10.18840 527 VAL G O 1
ATOM 14440 N N . GLY E 5 528 ? 40.82780 109.55680 77.41760 1.000 10.18840 528 GLY G N 1
ATOM 14441 C CA . GLY E 5 528 ? 40.56480 108.17980 77.78360 1.000 10.18840 528 GLY G CA 1
ATOM 14442 C C . GLY E 5 528 ? 41.02880 107.86980 79.19360 1.000 10.18840 528 GLY G C 1
ATOM 14443 O O . GLY E 5 528 ? 41.91880 108.54880 79.70860 1.000 10.18840 528 GLY G O 1
ATOM 14444 N N . ILE E 5 529 ? 40.43680 106.86380 79.83760 1.000 10.18840 529 ILE G N 1
ATOM 14445 C CA . ILE E 5 529 ? 40.86880 106.41880 81.15760 1.000 10.18840 529 ILE G CA 1
ATOM 14446 C C . ILE E 5 529 ? 41.03780 104.89880 81.13560 1.000 10.18840 529 ILE G C 1
ATOM 14447 O O . ILE E 5 529 ? 40.27080 104.18380 80.48360 1.000 10.18840 529 ILE G O 1
ATOM 14452 N N . THR E 5 530 ? 42.09580 104.41280 81.78360 1.000 3.77728 530 THR G N 1
ATOM 14453 C CA . THR E 5 530 ? 42.38380 102.98680 81.86460 1.000 3.77728 530 THR G CA 1
ATOM 14454 C C . THR E 5 530 ? 42.63680 102.59980 83.31460 1.000 3.77728 530 THR G C 1
ATOM 14455 O O . THR E 5 530 ? 43.44780 103.23180 83.99360 1.000 3.77728 530 THR G O 1
ATOM 14459 N N . MET E 5 531 ? 41.93780 101.57480 83.79660 1.000 33.65183 531 MET G N 1
ATOM 14460 C CA . MET E 5 531 ? 42.22680 100.99280 85.10160 1.000 33.65183 531 MET G CA 1
ATOM 14461 C C . MET E 5 531 ? 42.67980 99.55080 84.96160 1.000 33.65183 531 MET G C 1
ATOM 14462 O O . MET E 5 531 ? 42.07780 98.76980 84.21960 1.000 33.65183 531 MET G O 1
ATOM 14467 N N . ILE E 5 532 ? 43.75980 99.22180 85.66260 1.000 10.18840 532 ILE G N 1
ATOM 14468 C CA . ILE E 5 532 ? 44.32180 97.87880 85.70460 1.000 10.18840 532 ILE G CA 1
ATOM 14469 C C . ILE E 5 532 ? 43.82280 97.19980 86.96860 1.000 10.18840 532 ILE G C 1
ATOM 14470 O O . ILE E 5 532 ? 43.93480 97.75880 88.06460 1.000 10.18840 532 ILE G O 1
ATOM 14475 N N . ALA E 5 533 ? 43.26980 96.00380 86.82460 1.000 10.18840 533 ALA G N 1
ATOM 14476 C CA . ALA E 5 533 ? 42.82780 95.22080 87.96260 1.000 10.18840 533 ALA G CA 1
ATOM 14477 C C . ALA E 5 533 ? 43.86080 94.13880 88.26260 1.000 10.18840 533 ALA G C 1
ATOM 14478 O O . ALA E 5 533 ? 44.90380 94.04580 87.61660 1.000 10.18840 533 ALA G O 1
ATOM 14480 N N . ARG E 5 534 ? 43.56780 93.30880 89.25960 1.000 25.04441 534 ARG G N 1
ATOM 14481 C CA . ARG E 5 534 ? 44.57280 92.37680 89.75860 1.000 25.04441 534 ARG G CA 1
ATOM 14482 C C . ARG E 5 534 ? 44.59880 91.05980 88.98960 1.000 25.04441 534 ARG G C 1
ATOM 14483 O O . ARG E 5 534 ? 45.66880 90.60780 88.57460 1.000 25.04441 534 ARG G O 1
ATOM 14491 N N . SER E 5 535 ? 43.44580 90.43580 88.79260 1.000 10.18840 535 SER G N 1
ATOM 14492 C CA . SER E 5 535 ? 43.37680 89.07980 88.27060 1.000 10.18840 535 SER G CA 1
ATOM 14493 C C . SER E 5 535 ? 42.56380 89.05180 86.98260 1.000 10.18840 535 SER G C 1
ATOM 14494 O O . SER E 5 535 ? 41.95880 90.04780 86.58660 1.000 10.18840 535 SER G O 1
ATOM 14497 N N . VAL E 5 536 ? 42.54980 87.86580 86.35760 1.000 10.18840 536 VAL G N 1
ATOM 14498 C CA . VAL E 5 536 ? 41.98880 87.65880 85.02060 1.000 10.18840 536 VAL G CA 1
ATOM 14499 C C . VAL E 5 536 ? 40.49080 87.95680 84.97960 1.000 10.18840 536 VAL G C 1
ATOM 14500 O O . VAL E 5 536 ? 39.98880 88.52580 84.00360 1.000 10.18840 536 VAL G O 1
ATOM 14504 N N . ASN E 5 537 ? 39.77580 87.67580 86.06060 1.000 10.18840 537 ASN G N 1
ATOM 14505 C CA . ASN E 5 537 ? 38.34780 87.92580 86.12860 1.000 10.18840 537 ASN G CA 1
ATOM 14506 C C . ASN E 5 537 ? 38.01780 88.75180 87.35960 1.000 10.18840 537 ASN G C 1
ATOM 14507 O O . ASN E 5 537 ? 37.01780 88.51780 88.04160 1.000 10.18840 537 ASN G O 1
ATOM 14512 N N . SER E 5 538 ? 38.87980 89.72680 87.66760 1.000 10.18840 538 SER G N 1
ATOM 14513 C CA . SER E 5 538 ? 38.58280 90.67680 88.73360 1.000 10.18840 538 SER G CA 1
ATOM 14514 C C . SER E 5 538 ? 37.39280 91.55780 88.37260 1.000 10.18840 538 SER G C 1
ATOM 14515 O O . SER E 5 538 ? 36.49980 91.76580 89.19960 1.000 10.18840 538 SER G O 1
ATOM 14518 N N . MET E 5 539 ? 37.35480 92.05980 87.13560 1.000 39.15805 539 MET G N 1
ATOM 14519 C CA . MET E 5 539 ? 36.24380 92.90080 86.70160 1.000 39.15805 539 MET G CA 1
ATOM 14520 C C . MET E 5 539 ? 34.94980 92.10980 86.56860 1.000 39.15805 539 MET G C 1
ATOM 14521 O O . MET E 5 539 ? 33.86980 92.65580 86.80860 1.000 39.15805 539 MET G O 1
ATOM 14526 N N . GLY E 5 540 ? 35.03780 90.83280 86.19760 1.000 8.30212 540 GLY G N 1
ATOM 14527 C CA . GLY E 5 540 ? 33.84180 90.01280 86.10660 1.000 8.30212 540 GLY G CA 1
ATOM 14528 C C . GLY E 5 540 ? 33.23080 89.70480 87.45960 1.000 8.30212 540 GLY G C 1
ATOM 14529 O O . GLY E 5 540 ? 32.00780 89.74480 87.62060 1.000 8.30212 540 GLY G O 1
ATOM 14530 N N . LEU E 5 541 ? 34.07280 89.40480 88.44960 1.000 10.18840 541 LEU G N 1
ATOM 14531 C CA . LEU E 5 541 ? 33.58280 89.13680 89.79460 1.000 10.18840 541 LEU G CA 1
ATOM 14532 C C . LEU E 5 541 ? 33.04080 90.40080 90.45260 1.000 10.18840 541 LEU G C 1
ATOM 14533 O O . LEU E 5 541 ? 32.11180 90.32480 91.26360 1.000 10.18840 541 LEU G O 1
ATOM 14538 N N . GLY E 5 542 ? 33.57780 91.56580 90.08660 1.000 10.18840 542 GLY G N 1
ATOM 14539 C CA . GLY E 5 542 ? 33.05080 92.81480 90.61060 1.000 10.18840 542 GLY G CA 1
ATOM 14540 C C . GLY E 5 542 ? 31.68680 93.17280 90.04760 1.000 10.18840 542 GLY G C 1
ATOM 14541 O O . GLY E 5 542 ? 30.85080 93.74280 90.75060 1.000 10.18840 542 GLY G O 1
ATOM 14542 N N . ILE E 5 543 ? 31.45280 92.86980 88.76660 1.000 10.71310 543 ILE G N 1
ATOM 14543 C CA . ILE E 5 543 ? 30.13780 93.09780 88.16760 1.000 10.71310 543 ILE G CA 1
ATOM 14544 C C . ILE E 5 543 ? 29.08480 92.19480 88.81460 1.000 10.71310 543 ILE G C 1
ATOM 14545 O O . ILE E 5 543 ? 27.94980 92.62780 89.06360 1.000 10.71310 543 ILE G O 1
ATOM 14550 N N . MET E 5 544 ? 29.47280 90.97580 89.19260 1.000 39.01646 544 MET G N 1
ATOM 14551 C CA . MET E 5 544 ? 28.54580 90.05580 89.84360 1.000 39.01646 544 MET G CA 1
ATOM 14552 C C . MET E 5 544 ? 28.23880 90.49080 91.27360 1.000 39.01646 544 MET G C 1
ATOM 14553 O O . MET E 5 544 ? 27.08880 90.40780 91.71860 1.000 39.01646 544 MET G O 1
ATOM 14558 N N . GLY E 5 545 ? 29.24780 90.96080 92.00260 1.000 31.71482 545 GLY G N 1
ATOM 14559 C CA . GLY E 5 545 ? 29.05080 91.45180 93.34860 1.000 31.71482 545 GLY G CA 1
ATOM 14560 C C . GLY E 5 545 ? 29.06480 90.36080 94.39960 1.000 31.71482 545 GLY G C 1
ATOM 14561 O O . GLY E 5 545 ? 29.30580 89.18280 94.13660 1.000 31.71482 545 GLY G O 1
ATOM 14562 N N . GLY E 5 546 ? 28.78480 90.77780 95.62760 1.000 33.81195 546 GLY G N 1
ATOM 14563 C CA . GLY E 5 546 ? 28.78880 89.87580 96.75760 1.000 33.81195 546 GLY G CA 1
ATOM 14564 C C . GLY E 5 546 ? 29.46780 90.48780 97.96060 1.000 33.81195 546 GLY G C 1
ATOM 14565 O O . GLY E 5 546 ? 30.12980 91.52380 97.84560 1.000 33.81195 546 GLY G O 1
ATOM 14566 N N . GLY E 5 547 ? 29.31180 89.86280 99.12060 1.000 15.76465 547 GLY G N 1
ATOM 14567 C CA . GLY E 5 547 ? 29.98680 90.33880 100.30460 1.000 15.76465 547 GLY G CA 1
ATOM 14568 C C . GLY E 5 547 ? 31.46080 89.98180 100.31160 1.000 15.76465 547 GLY G C 1
ATOM 14569 O O . GLY E 5 547 ? 31.92780 89.12680 99.56360 1.000 15.76465 547 GLY G O 1
ATOM 14570 N N . SER E 5 548 ? 32.20680 90.68180 101.15960 1.000 21.73093 548 SER G N 1
ATOM 14571 C CA . SER E 5 548 ? 33.64780 90.51280 101.22260 1.000 21.73093 548 SER G CA 1
ATOM 14572 C C . SER E 5 548 ? 33.99980 89.21380 101.94360 1.000 21.73093 548 SER G C 1
ATOM 14573 O O . SER E 5 548 ? 33.16180 88.59080 102.59860 1.000 21.73093 548 SER G O 1
ATOM 14576 N N . LEU E 5 549 ? 35.26280 88.80280 101.79560 1.000 20.38352 549 LEU G N 1
ATOM 14577 C CA . LEU E 5 549 ? 35.74480 87.57680 102.42660 1.000 20.38352 549 LEU G CA 1
ATOM 14578 C C . LEU E 5 549 ? 35.73780 87.69780 103.95060 1.000 20.38352 549 LEU G C 1
ATOM 14579 O O . LEU E 5 549 ? 35.54080 86.70080 104.65260 1.000 20.38352 549 LEU G O 1
ATOM 14584 N N . GLU E 5 550 ? 36.02680 88.89580 104.46360 1.000 47.95449 550 GLU G N 1
ATOM 14585 C CA . GLU E 5 550 ? 35.99880 89.15480 105.90160 1.000 47.95449 550 GLU G CA 1
ATOM 14586 C C . GLU E 5 550 ? 34.60780 88.92480 106.49260 1.000 47.95449 550 GLU G C 1
ATOM 14587 O O . GLU E 5 550 ? 34.48480 88.44780 107.62660 1.000 47.95449 550 GLU G O 1
ATOM 14593 N N . GLU E 5 551 ? 33.55580 89.31580 105.76460 1.000 46.73804 551 GLU G N 1
ATOM 14594 C CA . GLU E 5 551 ? 32.19080 89.01480 106.19760 1.000 46.73804 551 GLU G CA 1
ATOM 14595 C C . GLU E 5 551 ? 31.92480 87.51180 106.21960 1.000 46.73804 551 GLU G C 1
ATOM 14596 O O . GLU E 5 551 ? 31.21680 87.01680 107.10360 1.000 46.73804 551 GLU G O 1
ATOM 14602 N N . ALA E 5 552 ? 32.45880 86.78280 105.22860 1.000 12.35809 552 ALA G N 1
ATOM 14603 C CA . ALA E 5 552 ? 32.33680 85.32480 105.18460 1.000 12.35809 552 ALA G CA 1
ATOM 14604 C C . ALA E 5 552 ? 33.02080 84.65480 106.36960 1.000 12.35809 552 ALA G C 1
ATOM 14605 O O . ALA E 5 552 ? 32.47880 83.70080 106.94360 1.000 12.35809 552 ALA G O 1
ATOM 14607 N N . LEU E 5 553 ? 34.22480 85.11680 106.72760 1.000 11.38902 553 LEU G N 1
ATOM 14608 C CA . LEU E 5 553 ? 34.93980 84.54680 107.86660 1.000 11.38902 553 LEU G CA 1
ATOM 14609 C C . LEU E 5 553 ? 34.23280 84.83680 109.18060 1.000 11.38902 553 LEU G C 1
ATOM 14610 O O . LEU E 5 553 ? 34.35280 84.05380 110.12360 1.000 11.38902 553 LEU G O 1
ATOM 14615 N N . THR E 5 554 ? 33.47880 85.93780 109.24260 1.000 27.50736 554 THR G N 1
ATOM 14616 C CA . THR E 5 554 ? 32.70580 86.26580 110.43360 1.000 27.50736 554 THR G CA 1
ATOM 14617 C C . THR E 5 554 ? 31.55780 85.27980 110.60060 1.000 27.50736 554 THR G C 1
ATOM 14618 O O . THR E 5 554 ? 31.33380 84.75080 111.69460 1.000 27.50736 554 THR G O 1
ATOM 14622 N N . GLU E 5 555 ? 30.82480 85.02080 109.50960 1.000 43.59947 555 GLU G N 1
ATOM 14623 C CA . GLU E 5 555 ? 29.72980 84.05080 109.49660 1.000 43.59947 555 GLU G CA 1
ATOM 14624 C C . GLU E 5 555 ? 30.18080 82.62680 109.81960 1.000 43.59947 555 GLU G C 1
ATOM 14625 O O . GLU E 5 555 ? 29.35980 81.82080 110.26760 1.000 43.59947 555 GLU G O 1
ATOM 14631 N N . LEU E 5 556 ? 31.46280 82.30180 109.62260 1.000 27.43070 556 LEU G N 1
ATOM 14632 C CA . LEU E 5 556 ? 31.97380 80.99980 110.03560 1.000 27.43070 556 LEU G CA 1
ATOM 14633 C C . LEU E 5 556 ? 32.26880 80.95380 111.53160 1.000 27.43070 556 LEU G C 1
ATOM 14634 O O . LEU E 5 556 ? 31.81380 80.04180 112.22960 1.000 27.43070 556 LEU G O 1
ATOM 14639 N N . GLU E 5 557 ? 33.02380 81.92580 112.04660 1.000 57.79599 557 GLU G N 1
ATOM 14640 C CA . GLU E 5 557 ? 33.47280 81.83380 113.43060 1.000 57.79599 557 GLU G CA 1
ATOM 14641 C C . GLU E 5 557 ? 32.40580 82.24880 114.43460 1.000 57.79599 557 GLU G C 1
ATOM 14642 O O . GLU E 5 557 ? 32.57080 81.98180 115.62860 1.000 57.79599 557 GLU G O 1
ATOM 14648 N N . THR E 5 558 ? 31.31680 82.87580 113.99060 1.000 39.01520 558 THR G N 1
ATOM 14649 C CA . THR E 5 558 ? 30.16980 83.14280 114.84660 1.000 39.01520 558 THR G CA 1
ATOM 14650 C C . THR E 5 558 ? 29.07280 82.09280 114.69260 1.000 39.01520 558 THR G C 1
ATOM 14651 O O . THR E 5 558 ? 27.92480 82.34380 115.07160 1.000 39.01520 558 THR G O 1
ATOM 14655 N N . GLY E 5 559 ? 29.39880 80.93080 114.12060 1.000 32.60025 559 GLY G N 1
ATOM 14656 C CA . GLY E 5 559 ? 28.55780 79.75480 114.20360 1.000 32.60025 559 GLY G CA 1
ATOM 14657 C C . GLY E 5 559 ? 27.43280 79.64580 113.19360 1.000 32.60025 559 GLY G C 1
ATOM 14658 O O . GLY E 5 559 ? 26.85880 78.55680 113.05760 1.000 32.60025 559 GLY G O 1
ATOM 14659 N N . ARG E 5 560 ? 27.09980 80.71880 112.47260 1.000 45.66270 560 ARG G N 1
ATOM 14660 C CA . ARG E 5 560 ? 25.89180 80.72280 111.65160 1.000 45.66270 560 ARG G CA 1
ATOM 14661 C C . ARG E 5 560 ? 26.04380 79.92880 110.35960 1.000 45.66270 560 ARG G C 1
ATOM 14662 O O . ARG E 5 560 ? 25.06180 79.36280 109.87360 1.000 45.66270 560 ARG G O 1
ATOM 14670 N N . ALA E 5 561 ? 27.24180 79.87880 109.78760 1.000 40.94773 561 ALA G N 1
ATOM 14671 C CA . ALA E 5 561 ? 27.48080 79.13180 108.55860 1.000 40.94773 561 ALA G CA 1
ATOM 14672 C C . ALA E 5 561 ? 27.91380 77.71680 108.92260 1.000 40.94773 561 ALA G C 1
ATOM 14673 O O . ALA E 5 561 ? 28.99280 77.51680 109.48560 1.000 40.94773 561 ALA G O 1
ATOM 14675 N N . ASP E 5 562 ? 27.06680 76.73380 108.60860 1.000 58.35548 562 ASP G N 1
ATOM 14676 C CA . ASP E 5 562 ? 27.39680 75.33980 108.88360 1.000 58.35548 562 ASP G CA 1
ATOM 14677 C C . ASP E 5 562 ? 28.40280 74.78680 107.87960 1.000 58.35548 562 ASP G C 1
ATOM 14678 O O . ASP E 5 562 ? 29.22180 73.93480 108.23460 1.000 58.35548 562 ASP G O 1
ATOM 14683 N N . ALA E 5 563 ? 28.37180 75.25780 106.63760 1.000 10.92730 563 ALA G N 1
ATOM 14684 C CA . ALA E 5 563 ? 29.23480 74.71880 105.60060 1.000 10.92730 563 ALA G CA 1
ATOM 14685 C C . ALA E 5 563 ? 29.77980 75.85280 104.74760 1.000 10.92730 563 ALA G C 1
ATOM 14686 O O . ALA E 5 563 ? 29.26580 76.97180 104.76360 1.000 10.92730 563 ALA G O 1
ATOM 14688 N N . VAL E 5 564 ? 30.83780 75.54880 104.00260 1.000 10.18840 564 VAL G N 1
ATOM 14689 C CA . VAL E 5 564 ? 31.45780 76.52780 103.11660 1.000 10.18840 564 VAL G CA 1
ATOM 14690 C C . VAL E 5 564 ? 31.99380 75.81080 101.88160 1.000 10.18840 564 VAL G C 1
ATOM 14691 O O . VAL E 5 564 ? 32.64980 74.76980 101.98260 1.000 10.18840 564 VAL G O 1
ATOM 14695 N N . VAL E 5 565 ? 31.64380 76.32780 100.71060 1.000 10.18546 565 VAL G N 1
ATOM 14696 C CA . VAL E 5 565 ? 32.13580 75.82080 99.43760 1.000 10.18546 565 VAL G CA 1
ATOM 14697 C C . VAL E 5 565 ? 33.10180 76.86180 98.88360 1.000 10.18546 565 VAL G C 1
ATOM 14698 O O . VAL E 5 565 ? 32.68480 77.91180 98.38560 1.000 10.18546 565 VAL G O 1
ATOM 14702 N N . VAL E 5 566 ? 34.39480 76.60580 99.02660 1.000 10.18840 566 VAL G N 1
ATOM 14703 C CA . VAL E 5 566 ? 35.43180 77.47580 98.48760 1.000 10.18840 566 VAL G CA 1
ATOM 14704 C C . VAL E 5 566 ? 35.70080 77.08180 97.03860 1.000 10.18840 566 VAL G C 1
ATOM 14705 O O . VAL E 5 566 ? 35.91180 75.90380 96.73660 1.000 10.18840 566 VAL G O 1
ATOM 14709 N N . LEU E 5 567 ? 35.70980 78.06680 96.14460 1.000 10.18840 567 LEU G N 1
ATOM 14710 C CA . LEU E 5 567 ? 35.87280 77.84280 94.71060 1.000 10.18840 567 LEU G CA 1
ATOM 14711 C C . LEU E 5 567 ? 37.14880 78.52880 94.24960 1.000 10.18840 567 LEU G C 1
ATOM 14712 O O . LEU E 5 567 ? 37.20380 79.76080 94.24260 1.000 10.18840 567 LEU G O 1
ATOM 14717 N N . GLU E 5 568 ? 38.16780 77.72080 93.90760 1.000 14.28254 568 GLU G N 1
ATOM 14718 C CA . GLU E 5 568 ? 39.42880 78.14180 93.26160 1.000 14.28254 568 GLU G CA 1
ATOM 14719 C C . GLU E 5 568 ? 40.12480 79.29180 93.98660 1.000 14.28254 568 GLU G C 1
ATOM 14720 O O . GLU E 5 568 ? 40.66080 80.20680 93.36660 1.000 14.28254 568 GLU G O 1
ATOM 14726 N N . ASN E 5 569 ? 40.09680 79.26380 95.31160 1.000 0.45562 569 ASN G N 1
ATOM 14727 C CA . ASN E 5 569 ? 40.59580 80.37780 96.09960 1.000 0.45562 569 ASN G CA 1
ATOM 14728 C C . ASN E 5 569 ? 41.53180 79.86380 97.17660 1.000 0.45562 569 ASN G C 1
ATOM 14729 O O . ASN E 5 569 ? 41.17180 78.96680 97.94260 1.000 0.45562 569 ASN G O 1
ATOM 14734 N N . ASP E 5 570 ? 42.72980 80.42980 97.22260 1.000 93.46158 570 ASP G N 1
ATOM 14735 C CA . ASP E 5 570 ? 43.62580 80.27080 98.35660 1.000 93.46158 570 ASP G CA 1
ATOM 14736 C C . ASP E 5 570 ? 43.43480 81.52580 99.19560 1.000 93.46158 570 ASP G C 1
ATOM 14737 O O . ASP E 5 570 ? 43.82980 82.62280 98.78460 1.000 93.46158 570 ASP G O 1
ATOM 14742 N N . LEU E 5 571 ? 42.82680 81.36380 100.36260 1.000 10.18840 571 LEU G N 1
ATOM 14743 C CA . LEU E 5 571 ? 42.32380 82.49480 101.12860 1.000 10.18840 571 LEU G CA 1
ATOM 14744 C C . LEU E 5 571 ? 43.42480 83.25480 101.85860 1.000 10.18840 571 LEU G C 1
ATOM 14745 O O . LEU E 5 571 ? 43.15680 84.33780 102.38860 1.000 10.18840 571 LEU G O 1
ATOM 14750 N N . HIS E 5 572 ? 44.64180 82.70280 101.89360 1.000 17.95623 572 HIS G N 1
ATOM 14751 C CA . HIS E 5 572 ? 45.78780 83.32980 102.55060 1.000 17.95623 572 HIS G CA 1
ATOM 14752 C C . HIS E 5 572 ? 46.21980 84.62580 101.87460 1.000 17.95623 572 HIS G C 1
ATOM 14753 O O . HIS E 5 572 ? 46.76280 85.51180 102.54260 1.000 17.95623 572 HIS G O 1
ATOM 14760 N N . ARG E 5 573 ? 46.08380 84.71480 100.55060 1.000 10.82629 573 ARG G N 1
ATOM 14761 C CA . ARG E 5 573 ? 46.43080 85.94580 99.84560 1.000 10.82629 573 ARG G CA 1
ATOM 14762 C C . ARG E 5 573 ? 45.49780 87.09080 100.21760 1.000 10.82629 573 ARG G C 1
ATOM 14763 O O . ARG E 5 573 ? 45.92480 88.24680 100.29760 1.000 10.82629 573 ARG G O 1
ATOM 14771 N N . HIS E 5 574 ? 44.21780 86.79880 100.40460 1.000 9.41873 574 HIS G N 1
ATOM 14772 C CA . HIS E 5 574 ? 43.22380 87.83780 100.62960 1.000 9.41873 574 HIS G CA 1
ATOM 14773 C C . HIS E 5 574 ? 42.96980 88.13780 102.10360 1.000 9.41873 574 HIS G C 1
ATOM 14774 O O . HIS E 5 574 ? 42.39680 89.18580 102.41160 1.000 9.41873 574 HIS G O 1
ATOM 14781 N N . ALA E 5 575 ? 43.36580 87.25380 103.01760 1.000 21.65066 575 ALA G N 1
ATOM 14782 C CA . ALA E 5 575 ? 43.14380 87.47380 104.44160 1.000 21.65066 575 ALA G CA 1
ATOM 14783 C C . ALA E 5 575 ? 44.20680 86.73680 105.23660 1.000 21.65066 575 ALA G C 1
ATOM 14784 O O . ALA E 5 575 ? 44.90680 85.87180 104.70660 1.000 21.65066 575 ALA G O 1
ATOM 14786 N N . SER E 5 576 ? 44.34980 87.15380 106.50060 1.000 37.29799 576 SER G N 1
ATOM 14787 C CA . SER E 5 576 ? 45.28180 86.56880 107.46460 1.000 37.29799 576 SER G CA 1
ATOM 14788 C C . SER E 5 576 ? 45.16780 85.05080 107.56360 1.000 37.29799 576 SER G C 1
ATOM 14789 O O . SER E 5 576 ? 44.06880 84.50280 107.68560 1.000 37.29799 576 SER G O 1
ATOM 14792 N N . ALA E 5 577 ? 46.32680 84.38580 107.48860 1.000 31.98987 577 ALA G N 1
ATOM 14793 C CA . ALA E 5 577 ? 46.39380 82.92680 107.46660 1.000 31.98987 577 ALA G CA 1
ATOM 14794 C C . ALA E 5 577 ? 45.91680 82.30480 108.77460 1.000 31.98987 577 ALA G C 1
ATOM 14795 O O . ALA E 5 577 ? 45.29880 81.23280 108.76160 1.000 31.98987 577 ALA G O 1
ATOM 14797 N N . ILE E 5 578 ? 46.25380 82.91980 109.91360 1.000 42.03456 578 ILE G N 1
ATOM 14798 C CA . ILE E 5 578 ? 45.84480 82.37680 111.20860 1.000 42.03456 578 ILE G CA 1
ATOM 14799 C C . ILE E 5 578 ? 44.33080 82.48080 111.39660 1.000 42.03456 578 ILE G C 1
ATOM 14800 O O . ILE E 5 578 ? 43.71580 81.60880 112.01960 1.000 42.03456 578 ILE G O 1
ATOM 14805 N N . ARG E 5 579 ? 43.71280 83.55280 110.89060 1.000 31.89261 579 ARG G N 1
ATOM 14806 C CA . ARG E 5 579 ? 42.26280 83.69280 110.99560 1.000 31.89261 579 ARG G CA 1
ATOM 14807 C C . ARG E 5 579 ? 41.54280 82.68380 110.10460 1.000 31.89261 579 ARG G C 1
ATOM 14808 O O . ARG E 5 579 ? 40.50880 82.12980 110.49660 1.000 31.89261 579 ARG G O 1
ATOM 14816 N N . VAL E 5 580 ? 42.08180 82.43580 108.90560 1.000 28.21812 580 VAL G N 1
ATOM 14817 C CA . VAL E 5 580 ? 41.45280 81.52380 107.95160 1.000 28.21812 580 VAL G CA 1
ATOM 14818 C C . VAL E 5 580 ? 41.50780 80.08580 108.46360 1.000 28.21812 580 VAL G C 1
ATOM 14819 O O . VAL E 5 580 ? 40.49680 79.37580 108.46060 1.000 28.21812 580 VAL G O 1
ATOM 14823 N N . ASN E 5 581 ? 42.68080 79.65180 108.94360 1.000 58.68644 581 ASN G N 1
ATOM 14824 C CA . ASN E 5 581 ? 42.84580 78.27280 109.40360 1.000 58.68644 581 ASN G CA 1
ATOM 14825 C C . ASN E 5 581 ? 42.07980 78.00180 110.69460 1.000 58.68644 581 ASN G C 1
ATOM 14826 O O . ASN E 5 581 ? 41.70280 76.85480 110.95860 1.000 58.68644 581 ASN G O 1
ATOM 14831 N N . ALA E 5 582 ? 41.84680 79.03280 111.50860 1.000 43.05883 582 ALA G N 1
ATOM 14832 C CA . ALA E 5 582 ? 41.02580 78.86080 112.70160 1.000 43.05883 582 ALA G CA 1
ATOM 14833 C C . ALA E 5 582 ? 39.54680 78.75880 112.34760 1.000 43.05883 582 ALA G C 1
ATOM 14834 O O . ALA E 5 582 ? 38.82280 77.93380 112.91660 1.000 43.05883 582 ALA G O 1
ATOM 14836 N N . ALA E 5 583 ? 39.07780 79.59480 111.41660 1.000 41.65685 583 ALA G N 1
ATOM 14837 C CA . ALA E 5 583 ? 37.66380 79.62880 111.06560 1.000 41.65685 583 ALA G CA 1
ATOM 14838 C C . ALA E 5 583 ? 37.23780 78.46680 110.17760 1.000 41.65685 583 ALA G C 1
ATOM 14839 O O . ALA E 5 583 ? 36.04380 78.15280 110.12760 1.000 41.65685 583 ALA G O 1
ATOM 14841 N N . LEU E 5 584 ? 38.17280 77.82280 109.48060 1.000 24.41197 584 LEU G N 1
ATOM 14842 C CA . LEU E 5 584 ? 37.83380 76.62680 108.72260 1.000 24.41197 584 LEU G CA 1
ATOM 14843 C C . LEU E 5 584 ? 37.85780 75.36680 109.57860 1.000 24.41197 584 LEU G C 1
ATOM 14844 O O . LEU E 5 584 ? 37.40580 74.31480 109.11760 1.000 24.41197 584 LEU G O 1
ATOM 14849 N N . ALA E 5 585 ? 38.36980 75.44780 110.80660 1.000 55.46519 585 ALA G N 1
ATOM 14850 C CA . ALA E 5 585 ? 38.34980 74.31180 111.71660 1.000 55.46519 585 ALA G CA 1
ATOM 14851 C C . ALA E 5 585 ? 37.06780 74.23380 112.53360 1.000 55.46519 585 ALA G C 1
ATOM 14852 O O . ALA E 5 585 ? 36.71780 73.14780 113.00660 1.000 55.46519 585 ALA G O 1
ATOM 14854 N N . LYS E 5 586 ? 36.36280 75.35280 112.70660 1.000 54.29982 586 LYS G N 1
ATOM 14855 C CA . LYS E 5 586 ? 35.06880 75.33480 113.37460 1.000 54.29982 586 LYS G CA 1
ATOM 14856 C C . LYS E 5 586 ? 33.95480 74.80680 112.47960 1.000 54.29982 586 LYS G C 1
ATOM 14857 O O . LYS E 5 586 ? 32.92080 74.37280 112.99560 1.000 54.29982 586 LYS G O 1
ATOM 14863 N N . ALA E 5 587 ? 34.14180 74.83480 111.16460 1.000 47.56360 587 ALA G N 1
ATOM 14864 C CA . ALA E 5 587 ? 33.08980 74.44480 110.23360 1.000 47.56360 587 ALA G CA 1
ATOM 14865 C C . ALA E 5 587 ? 32.96680 72.92580 110.17260 1.000 47.56360 587 ALA G C 1
ATOM 14866 O O . ALA E 5 587 ? 33.98480 72.23380 110.07460 1.000 47.56360 587 ALA G O 1
ATOM 14868 N N . PRO E 5 588 ? 31.74880 72.37880 110.26160 1.000 45.18439 588 PRO G N 1
ATOM 14869 C CA . PRO E 5 588 ? 31.56680 70.93080 110.04460 1.000 45.18439 588 PRO G CA 1
ATOM 14870 C C . PRO E 5 588 ? 31.92180 70.43880 108.64560 1.000 45.18439 588 PRO G C 1
ATOM 14871 O O . PRO E 5 588 ? 32.49180 69.34980 108.51560 1.000 45.18439 588 PRO G O 1
ATOM 14875 N N . LEU E 5 589 ? 31.58280 71.18480 107.59360 1.000 33.68683 589 LEU G N 1
ATOM 14876 C CA . LEU E 5 589 ? 31.82880 70.74280 106.22260 1.000 33.68683 589 LEU G CA 1
ATOM 14877 C C . LEU E 5 589 ? 32.54380 71.83880 105.44160 1.000 33.68683 589 LEU G C 1
ATOM 14878 O O . LEU E 5 589 ? 31.96380 72.89580 105.17960 1.000 33.68683 589 LEU G O 1
ATOM 14883 N N . VAL E 5 590 ? 33.78780 71.58480 105.04960 1.000 10.18840 590 VAL G N 1
ATOM 14884 C CA . VAL E 5 590 ? 34.53180 72.47380 104.16260 1.000 10.18840 590 VAL G CA 1
ATOM 14885 C C . VAL E 5 590 ? 34.73880 71.74780 102.83760 1.000 10.18840 590 VAL G C 1
ATOM 14886 O O . VAL E 5 590 ? 35.28380 70.63780 102.80960 1.000 10.18840 590 VAL G O 1
ATOM 14890 N N . MET E 5 591 ? 34.31680 72.37380 101.74160 1.000 38.16338 591 MET G N 1
ATOM 14891 C CA . MET E 5 591 ? 34.48180 71.81780 100.40460 1.000 38.16338 591 MET G CA 1
ATOM 14892 C C . MET E 5 591 ? 35.27280 72.78880 99.54260 1.000 38.16338 591 MET G C 1
ATOM 14893 O O . MET E 5 591 ? 34.94680 73.97780 99.48360 1.000 38.16338 591 MET G O 1
ATOM 14898 N N . VAL E 5 592 ? 36.31680 72.28380 98.89160 1.000 10.18840 592 VAL G N 1
ATOM 14899 C CA . VAL E 5 592 ? 37.17680 73.08380 98.02760 1.000 10.18840 592 VAL G CA 1
ATOM 14900 C C . VAL E 5 592 ? 37.09280 72.53480 96.60860 1.000 10.18840 592 VAL G C 1
ATOM 14901 O O . VAL E 5 592 ? 37.20380 71.32180 96.39960 1.000 10.18840 592 VAL G O 1
ATOM 14905 N N . VAL E 5 593 ? 36.89780 73.43080 95.63760 1.000 10.18840 593 VAL G N 1
ATOM 14906 C CA . VAL E 5 593 ? 36.86780 73.07580 94.22260 1.000 10.18840 593 VAL G CA 1
ATOM 14907 C C . VAL E 5 593 ? 37.99380 73.83880 93.53760 1.000 10.18840 593 VAL G C 1
ATOM 14908 O O . VAL E 5 593 ? 37.78880 74.94480 93.03060 1.000 10.18840 593 VAL G O 1
ATOM 14912 N N . ASP E 5 594 ? 39.20180 73.28380 93.56460 1.000 2.58353 594 ASP G N 1
ATOM 14913 C CA . ASP E 5 594 ? 40.36880 73.94880 93.00560 1.000 2.58353 594 ASP G CA 1
ATOM 14914 C C . ASP E 5 594 ? 41.14880 72.97980 92.12560 1.000 2.58353 594 ASP G C 1
ATOM 14915 O O . ASP E 5 594 ? 41.13480 71.76780 92.34860 1.000 2.58353 594 ASP G O 1
ATOM 14920 N N . HIS E 5 595 ? 41.79580 73.52180 91.09260 1.000 10.18840 595 HIS G N 1
ATOM 14921 C CA . HIS E 5 595 ? 42.69980 72.73080 90.26760 1.000 10.18840 595 HIS G CA 1
ATOM 14922 C C . HIS E 5 595 ? 44.12180 72.67080 90.81560 1.000 10.18840 595 HIS G C 1
ATOM 14923 O O . HIS E 5 595 ? 44.89680 71.80980 90.38560 1.000 10.18840 595 HIS G O 1
ATOM 14930 N N . GLN E 5 596 ? 44.48080 73.55580 91.74160 1.000 10.18840 596 GLN G N 1
ATOM 14931 C CA . GLN E 5 596 ? 45.80780 73.60380 92.33760 1.000 10.18840 596 GLN G CA 1
ATOM 14932 C C . GLN E 5 596 ? 45.76580 73.09280 93.77160 1.000 10.18840 596 GLN G C 1
ATOM 14933 O O . GLN E 5 596 ? 44.75380 73.22380 94.46360 1.000 10.18840 596 GLN G O 1
ATOM 14939 N N . ARG E 5 597 ? 46.88380 72.52880 94.22260 1.000 32.18355 597 ARG G N 1
ATOM 14940 C CA . ARG E 5 597 ? 46.98880 72.06880 95.60160 1.000 32.18355 597 ARG G CA 1
ATOM 14941 C C . ARG E 5 597 ? 47.30780 73.24680 96.51460 1.000 32.18355 597 ARG G C 1
ATOM 14942 O O . ARG E 5 597 ? 48.37280 73.86080 96.39960 1.000 32.18355 597 ARG G O 1
ATOM 14950 N N . THR E 5 598 ? 46.39480 73.54580 97.42760 1.000 36.48901 598 THR G N 1
ATOM 14951 C CA . THR E 5 598 ? 46.51580 74.67780 98.33260 1.000 36.48901 598 THR G CA 1
ATOM 14952 C C . THR E 5 598 ? 46.59580 74.20280 99.77560 1.000 36.48901 598 THR G C 1
ATOM 14953 O O . THR E 5 598 ? 46.31880 73.04380 100.09560 1.000 36.48901 598 THR G O 1
ATOM 14957 N N . ALA E 5 599 ? 46.98480 75.13480 100.64860 1.000 25.89525 599 ALA G N 1
ATOM 14958 C CA . ALA E 5 599 ? 47.21380 74.81080 102.05060 1.000 25.89525 599 ALA G CA 1
ATOM 14959 C C . ALA E 5 599 ? 45.91380 74.53880 102.80060 1.000 25.89525 599 ALA G C 1
ATOM 14960 O O . ALA E 5 599 ? 45.91280 73.77580 103.77160 1.000 25.89525 599 ALA G O 1
ATOM 14962 N N . ILE E 5 600 ? 44.79780 75.12580 102.35560 1.000 1.36212 600 ILE G N 1
ATOM 14963 C CA . ILE E 5 600 ? 43.52280 74.95880 103.05460 1.000 1.36212 600 ILE G CA 1
ATOM 14964 C C . ILE E 5 600 ? 42.84780 73.62980 102.75960 1.000 1.36212 600 ILE G C 1
ATOM 14965 O O . ILE E 5 600 ? 41.80180 73.33980 103.35160 1.000 1.36212 600 ILE G O 1
ATOM 14970 N N . MET E 5 601 ? 43.40080 72.81980 101.86260 1.000 51.71792 601 MET G N 1
ATOM 14971 C CA . MET E 5 601 ? 42.84480 71.51280 101.54460 1.000 51.71792 601 MET G CA 1
ATOM 14972 C C . MET E 5 601 ? 43.38880 70.40780 102.43760 1.000 51.71792 601 MET G C 1
ATOM 14973 O O . MET E 5 601 ? 43.02880 69.24280 102.24660 1.000 51.71792 601 MET G O 1
ATOM 14978 N N . GLU E 5 602 ? 44.25680 70.74980 103.39260 1.000 74.16257 602 GLU G N 1
ATOM 14979 C CA . GLU E 5 602 ? 44.75580 69.76580 104.34460 1.000 74.16257 602 GLU G CA 1
ATOM 14980 C C . GLU E 5 602 ? 43.66580 69.33180 105.31560 1.000 74.16257 602 GLU G C 1
ATOM 14981 O O . GLU E 5 602 ? 43.51080 68.13480 105.58660 1.000 74.16257 602 GLU G O 1
ATOM 14987 N N . ASN E 5 603 ? 42.90380 70.28580 105.84860 1.000 77.48832 603 ASN G N 1
ATOM 14988 C CA . ASN E 5 603 ? 41.82580 70.00080 106.78460 1.000 77.48832 603 ASN G CA 1
ATOM 14989 C C . ASN E 5 603 ? 40.45380 69.92580 106.12560 1.000 77.48832 603 ASN G C 1
ATOM 14990 O O . ASN E 5 603 ? 39.45780 69.72780 106.82860 1.000 77.48832 603 ASN G O 1
ATOM 14995 N N . ALA E 5 604 ? 40.37880 70.10280 104.80960 1.000 29.18123 604 ALA G N 1
ATOM 14996 C CA . ALA E 5 604 ? 39.10280 70.09580 104.10860 1.000 29.18123 604 ALA G CA 1
ATOM 14997 C C . ALA E 5 604 ? 38.50180 68.69480 104.08060 1.000 29.18123 604 ALA G C 1
ATOM 14998 O O . ALA E 5 604 ? 39.21180 67.68780 104.06360 1.000 29.18123 604 ALA G O 1
ATOM 15000 N N . HIS E 5 605 ? 37.17380 68.64080 104.08460 1.000 16.98022 605 HIS G N 1
ATOM 15001 C CA . HIS E 5 605 ? 36.46780 67.37080 104.16760 1.000 16.98022 605 HIS G CA 1
ATOM 15002 C C . HIS E 5 605 ? 36.22980 66.74380 102.80460 1.000 16.98022 605 HIS G C 1
ATOM 15003 O O . HIS E 5 605 ? 36.24680 65.51380 102.68360 1.000 16.98022 605 HIS G O 1
ATOM 15010 N N . LEU E 5 606 ? 36.03480 67.56380 101.77760 1.000 10.18840 606 LEU G N 1
ATOM 15011 C CA . LEU E 5 606 ? 35.84380 67.09380 100.41460 1.000 10.18840 606 LEU G CA 1
ATOM 15012 C C . LEU E 5 606 ? 36.57880 68.01780 99.45760 1.000 10.18840 606 LEU G C 1
ATOM 15013 O O . LEU E 5 606 ? 36.42080 69.23780 99.52560 1.000 10.18840 606 LEU G O 1
ATOM 15018 N N . VAL E 5 607 ? 37.36980 67.43680 98.56360 1.000 10.18840 607 VAL G N 1
ATOM 15019 C CA . VAL E 5 607 ? 38.04380 68.18180 97.50960 1.000 10.18840 607 VAL G CA 1
ATOM 15020 C C . VAL E 5 607 ? 37.53380 67.65380 96.17660 1.000 10.18840 607 VAL G C 1
ATOM 15021 O O . VAL E 5 607 ? 37.50880 66.43780 95.95860 1.000 10.18840 607 VAL G O 1
ATOM 15025 N N . LEU E 5 608 ? 37.12780 68.55980 95.29360 1.000 10.18840 608 LEU G N 1
ATOM 15026 C CA . LEU E 5 608 ? 36.72580 68.20880 93.93960 1.000 10.18840 608 LEU G CA 1
ATOM 15027 C C . LEU E 5 608 ? 37.81780 68.61580 92.96060 1.000 10.18840 608 LEU G C 1
ATOM 15028 O O . LEU E 5 608 ? 38.37380 69.71380 93.04660 1.000 10.18840 608 LEU G O 1
ATOM 15033 N N . SER E 5 609 ? 38.12480 67.70580 92.03960 1.000 27.02004 609 SER G N 1
ATOM 15034 C CA . SER E 5 609 ? 39.21780 67.86480 91.08460 1.000 27.02004 609 SER G CA 1
ATOM 15035 C C . SER E 5 609 ? 38.77080 68.79880 89.96160 1.000 27.02004 609 SER G C 1
ATOM 15036 O O . SER E 5 609 ? 38.27380 68.38080 88.91460 1.000 27.02004 609 SER G O 1
ATOM 15039 N N . ALA E 5 610 ? 38.90880 70.09580 90.21260 1.000 10.18840 610 ALA G N 1
ATOM 15040 C CA . ALA E 5 610 ? 38.54980 71.10380 89.22760 1.000 10.18840 610 ALA G CA 1
ATOM 15041 C C . ALA E 5 610 ? 39.56280 71.14280 88.08360 1.000 10.18840 610 ALA G C 1
ATOM 15042 O O . ALA E 5 610 ? 40.70380 70.68980 88.20160 1.000 10.18840 610 ALA G O 1
ATOM 15044 N N . ALA E 5 611 ? 39.12180 71.68780 86.95760 1.000 19.44018 611 ALA G N 1
ATOM 15045 C CA . ALA E 5 611 ? 39.95280 71.82680 85.77160 1.000 19.44018 611 ALA G CA 1
ATOM 15046 C C . ALA E 5 611 ? 40.57680 73.21480 85.71460 1.000 19.44018 611 ALA G C 1
ATOM 15047 O O . ALA E 5 611 ? 39.95380 74.20380 86.10760 1.000 19.44018 611 ALA G O 1
ATOM 15049 N N . SER E 5 612 ? 41.81380 73.28280 85.23160 1.000 18.29445 612 SER G N 1
ATOM 15050 C CA . SER E 5 612 ? 42.43780 74.56480 84.94160 1.000 18.29445 612 SER G CA 1
ATOM 15051 C C . SER E 5 612 ? 41.94780 75.06680 83.58660 1.000 18.29445 612 SER G C 1
ATOM 15052 O O . SER E 5 612 ? 41.17380 74.39480 82.90060 1.000 18.29445 612 SER G O 1
ATOM 15055 N N . PHE E 5 613 ? 42.41580 76.26580 83.20660 1.000 10.18840 613 PHE G N 1
ATOM 15056 C CA . PHE E 5 613 ? 42.00080 76.93780 81.97060 1.000 10.18840 613 PHE G CA 1
ATOM 15057 C C . PHE E 5 613 ? 42.29080 76.10880 80.71960 1.000 10.18840 613 PHE G C 1
ATOM 15058 O O . PHE E 5 613 ? 41.56280 76.21580 79.72760 1.000 10.18840 613 PHE G O 1
ATOM 15066 N N . ALA E 5 614 ? 43.36080 75.31080 80.73960 1.000 10.18840 614 ALA G N 1
ATOM 15067 C CA . ALA E 5 614 ? 43.66380 74.41480 79.63060 1.000 10.18840 614 ALA G CA 1
ATOM 15068 C C . ALA E 5 614 ? 42.61880 73.31380 79.48460 1.000 10.18840 614 ALA G C 1
ATOM 15069 O O . ALA E 5 614 ? 42.38080 72.84080 78.37060 1.000 10.18840 614 ALA G O 1
ATOM 15071 N N . GLU E 5 615 ? 42.00780 72.87780 80.58760 1.000 23.91976 615 GLU G N 1
ATOM 15072 C CA . GLU E 5 615 ? 41.05080 71.77880 80.56060 1.000 23.91976 615 GLU G CA 1
ATOM 15073 C C . GLU E 5 615 ? 39.60780 72.24780 80.73460 1.000 23.91976 615 GLU G C 1
ATOM 15074 O O . GLU E 5 615 ? 38.72680 71.42680 80.99460 1.000 23.91976 615 GLU G O 1
ATOM 15080 N N . SER E 5 616 ? 39.33880 73.54080 80.57860 1.000 10.18840 616 SER G N 1
ATOM 15081 C CA . SER E 5 616 ? 38.02380 74.08680 80.88360 1.000 10.18840 616 SER G CA 1
ATOM 15082 C C . SER E 5 616 ? 37.57780 75.06180 79.80460 1.000 10.18840 616 SER G C 1
ATOM 15083 O O . SER E 5 616 ? 38.34680 75.47480 78.93660 1.000 10.18840 616 SER G O 1
ATOM 15086 N N . ASP E 5 617 ? 36.31580 75.45780 79.91160 1.000 10.18840 617 ASP G N 1
ATOM 15087 C CA . ASP E 5 617 ? 35.70280 76.46180 79.06660 1.000 10.18840 617 ASP G CA 1
ATOM 15088 C C . ASP E 5 617 ? 35.06980 77.49680 79.98160 1.000 10.18840 617 ASP G C 1
ATOM 15089 O O . ASP E 5 617 ? 34.85080 77.24280 81.16660 1.000 10.18840 617 ASP G O 1
ATOM 15094 N N . GLY E 5 618 ? 34.75080 78.65280 79.43360 1.000 10.18840 618 GLY G N 1
ATOM 15095 C CA . GLY E 5 618 ? 34.26580 79.73380 80.26860 1.000 10.18840 618 GLY G CA 1
ATOM 15096 C C . GLY E 5 618 ? 34.55480 81.08780 79.66260 1.000 10.18840 618 GLY G C 1
ATOM 15097 O O . GLY E 5 618 ? 35.20480 81.21780 78.63060 1.000 10.18840 618 GLY G O 1
ATOM 15098 N N . THR E 5 619 ? 34.03680 82.10680 80.33660 1.000 10.18840 619 THR G N 1
ATOM 15099 C CA . THR E 5 619 ? 34.17980 83.49880 79.94360 1.000 10.18840 619 THR G CA 1
ATOM 15100 C C . THR E 5 619 ? 34.91380 84.25880 81.03960 1.000 10.18840 619 THR G C 1
ATOM 15101 O O . THR E 5 619 ? 34.65280 84.04280 82.22460 1.000 10.18840 619 THR G O 1
ATOM 15105 N N . VAL E 5 620 ? 35.87780 85.08480 80.64860 1.000 10.18840 620 VAL G N 1
ATOM 15106 C CA . VAL E 5 620 ? 36.55180 85.99780 81.55960 1.000 10.18840 620 VAL G CA 1
ATOM 15107 C C . VAL E 5 620 ? 36.34280 87.41780 81.05660 1.000 10.18840 620 VAL G C 1
ATOM 15108 O O . VAL E 5 620 ? 36.24680 87.66180 79.85060 1.000 10.18840 620 VAL G O 1
ATOM 15112 N N . ILE E 5 621 ? 36.24680 88.35680 81.98860 1.000 10.18840 621 ILE G N 1
ATOM 15113 C CA . ILE E 5 621 ? 36.06780 89.76780 81.66560 1.000 10.18840 621 ILE G CA 1
ATOM 15114 C C . ILE E 5 621 ? 37.32680 90.52180 82.07660 1.000 10.18840 621 ILE G C 1
ATOM 15115 O O . ILE E 5 621 ? 37.72080 90.49780 83.24760 1.000 10.18840 621 ILE G O 1
ATOM 15120 N N . ASN E 5 622 ? 37.95780 91.18880 81.11160 1.000 10.18840 622 ASN G N 1
ATOM 15121 C CA . ASN E 5 622 ? 39.24480 91.83580 81.33560 1.000 10.18840 622 ASN G CA 1
ATOM 15122 C C . ASN E 5 622 ? 39.05280 93.22980 81.94960 1.000 10.18840 622 ASN G C 1
ATOM 15123 O O . ASN E 5 622 ? 37.93980 93.63680 82.29160 1.000 10.18840 622 ASN G O 1
ATOM 15128 N N . ASN E 5 623 ? 40.16380 93.96780 82.09260 1.000 10.18840 623 ASN G N 1
ATOM 15129 C CA . ASN E 5 623 ? 40.16180 95.30080 82.69860 1.000 10.18840 623 ASN G CA 1
ATOM 15130 C C . ASN E 5 623 ? 39.35980 96.31980 81.88760 1.000 10.18840 623 ASN G C 1
ATOM 15131 O O . ASN E 5 623 ? 38.78980 97.25380 82.45960 1.000 10.18840 623 ASN G O 1
ATOM 15136 N N . GLU E 5 624 ? 39.33080 96.17780 80.56160 1.000 15.00149 624 GLU G N 1
ATOM 15137 C CA . GLU E 5 624 ? 38.52780 97.04380 79.70660 1.000 15.00149 624 GLU G CA 1
ATOM 15138 C C . GLU E 5 624 ? 37.02980 96.79780 79.87460 1.000 15.00149 624 GLU G C 1
ATOM 15139 O O . GLU E 5 624 ? 36.22480 97.70780 79.64760 1.000 15.00149 624 GLU G O 1
ATOM 15145 N N . GLY E 5 625 ? 36.64580 95.60780 80.31160 1.000 10.18840 625 GLY G N 1
ATOM 15146 C CA . GLY E 5 625 ? 35.25680 95.22180 80.37660 1.000 10.18840 625 GLY G CA 1
ATOM 15147 C C . GLY E 5 625 ? 34.83880 94.30480 79.25360 1.000 10.18840 625 GLY G C 1
ATOM 15148 O O . GLY E 5 625 ? 33.64480 94.03280 79.10960 1.000 10.18840 625 GLY G O 1
ATOM 15149 N N . ARG E 5 626 ? 35.78280 93.85580 78.43160 1.000 10.18840 626 ARG G N 1
ATOM 15150 C CA . ARG E 5 626 ? 35.49380 92.96580 77.31860 1.000 10.18840 626 ARG G CA 1
ATOM 15151 C C . ARG E 5 626 ? 35.32080 91.53580 77.80960 1.000 10.18840 626 ARG G C 1
ATOM 15152 O O . ARG E 5 626 ? 36.19380 90.99480 78.49460 1.000 10.18840 626 ARG G O 1
ATOM 15160 N N . ALA E 5 627 ? 34.19380 90.92580 77.45760 1.000 10.18840 627 ALA G N 1
ATOM 15161 C CA . ALA E 5 627 ? 33.96080 89.52080 77.76160 1.000 10.18840 627 ALA G CA 1
ATOM 15162 C C . ALA E 5 627 ? 34.61380 88.66180 76.68560 1.000 10.18840 627 ALA G C 1
ATOM 15163 O O . ALA E 5 627 ? 34.35780 88.85280 75.49460 1.000 10.18840 627 ALA G O 1
ATOM 15165 N N . GLN E 5 628 ? 35.47480 87.73780 77.09360 1.000 10.18840 628 GLN G N 1
ATOM 15166 C CA . GLN E 5 628 ? 36.17580 86.87380 76.15560 1.000 10.18840 628 GLN G CA 1
ATOM 15167 C C . GLN E 5 628 ? 36.01780 85.41880 76.56760 1.000 10.18840 628 GLN G C 1
ATOM 15168 O O . GLN E 5 628 ? 36.11580 85.08280 77.74860 1.000 10.18840 628 GLN G O 1
ATOM 15174 N N . ARG E 5 629 ? 35.79580 84.56380 75.57760 1.000 10.18840 629 ARG G N 1
ATOM 15175 C CA . ARG E 5 629 ? 35.60280 83.13880 75.79060 1.000 10.18840 629 ARG G CA 1
ATOM 15176 C C . ARG E 5 629 ? 36.93680 82.42080 75.65160 1.000 10.18840 629 ARG G C 1
ATOM 15177 O O . ARG E 5 629 ? 37.72880 82.72980 74.75960 1.000 10.18840 629 ARG G O 1
ATOM 15185 N N . PHE E 5 630 ? 37.18880 81.46580 76.54060 1.000 10.18840 630 PHE G N 1
ATOM 15186 C CA . PHE E 5 630 ? 38.32780 80.57380 76.39460 1.000 10.18840 630 PHE G CA 1
ATOM 15187 C C . PHE E 5 630 ? 37.81480 79.15380 76.22960 1.000 10.18840 630 PHE G C 1
ATOM 15188 O O . PHE E 5 630 ? 36.84780 78.74880 76.87960 1.000 10.18840 630 PHE G O 1
ATOM 15196 N N . PHE E 5 631 ? 38.46480 78.40880 75.35060 1.000 10.18840 631 PHE G N 1
ATOM 15197 C CA . PHE E 5 631 ? 38.01780 77.08380 74.96560 1.000 10.18840 631 PHE G CA 1
ATOM 15198 C C . PHE E 5 631 ? 38.96580 76.03880 75.54160 1.000 10.18840 631 PHE G C 1
ATOM 15199 O O . PHE E 5 631 ? 40.14080 76.31780 75.79060 1.000 10.18840 631 PHE G O 1
ATOM 15207 N N . GLN E 5 632 ? 38.43980 74.83480 75.74660 1.000 10.18840 632 GLN G N 1
ATOM 15208 C CA . GLN E 5 632 ? 39.22880 73.71980 76.25460 1.000 10.18840 632 GLN G CA 1
ATOM 15209 C C . GLN E 5 632 ? 40.25680 73.25680 75.22260 1.000 10.18840 632 GLN G C 1
ATOM 15210 O O . GLN E 5 632 ? 39.94580 73.10580 74.04060 1.000 10.18840 632 GLN G O 1
ATOM 15216 N N . VAL E 5 633 ? 41.48380 73.01280 75.68560 1.000 10.18840 633 VAL G N 1
ATOM 15217 C CA . VAL E 5 633 ? 42.55080 72.53780 74.80660 1.000 10.18840 633 VAL G CA 1
ATOM 15218 C C . VAL E 5 633 ? 42.48580 71.03280 74.60460 1.000 10.18840 633 VAL G C 1
ATOM 15219 O O . VAL E 5 633 ? 42.58980 70.53980 73.47660 1.000 10.18840 633 VAL G O 1
ATOM 15223 N N . TYR E 5 634 ? 42.30680 70.27680 75.67960 1.000 10.18840 634 TYR G N 1
ATOM 15224 C CA . TYR E 5 634 ? 42.43580 68.83280 75.58960 1.000 10.18840 634 TYR G CA 1
ATOM 15225 C C . TYR E 5 634 ? 41.57680 68.18080 76.65960 1.000 10.18840 634 TYR G C 1
ATOM 15226 O O . TYR E 5 634 ? 41.26080 68.78380 77.68560 1.000 10.18840 634 TYR G O 1
ATOM 15235 N N . ASP E 5 635 ? 41.20880 66.93380 76.40160 1.000 19.55487 635 ASP G N 1
ATOM 15236 C CA . ASP E 5 635 ? 40.47880 66.13680 77.37160 1.000 19.55487 635 ASP G CA 1
ATOM 15237 C C . ASP E 5 635 ? 41.49580 65.41080 78.24260 1.000 19.55487 635 ASP G C 1
ATOM 15238 O O . ASP E 5 635 ? 42.28980 64.62280 77.71460 1.000 19.55487 635 ASP G O 1
ATOM 15243 N N . PRO E 5 636 ? 41.51480 65.63180 79.56060 1.000 13.18203 636 PRO G N 1
ATOM 15244 C CA . PRO E 5 636 ? 42.48980 64.92880 80.40360 1.000 13.18203 636 PRO G CA 1
ATOM 15245 C C . PRO E 5 636 ? 42.11280 63.48880 80.70660 1.000 13.18203 636 PRO G C 1
ATOM 15246 O O . PRO E 5 636 ? 42.97480 62.72380 81.15660 1.000 13.18203 636 PRO G O 1
ATOM 15250 N N . ALA E 5 637 ? 40.87180 63.09180 80.43660 1.000 22.46103 637 ALA G N 1
ATOM 15251 C CA . ALA E 5 637 ? 40.44180 61.71480 80.62660 1.000 22.46103 637 ALA G CA 1
ATOM 15252 C C . ALA E 5 637 ? 40.92480 60.79180 79.51260 1.000 22.46103 637 ALA G C 1
ATOM 15253 O O . ALA E 5 637 ? 40.90480 59.57080 79.69760 1.000 22.46103 637 ALA G O 1
ATOM 15255 N N . TYR E 5 638 ? 41.28780 61.35580 78.35160 1.000 14.17763 638 TYR G N 1
ATOM 15256 C CA . TYR E 5 638 ? 41.68880 60.56580 77.18360 1.000 14.17763 638 TYR G CA 1
ATOM 15257 C C . TYR E 5 638 ? 42.92680 59.71680 77.45760 1.000 14.17763 638 TYR G C 1
ATOM 15258 O O . TYR E 5 638 ? 42.96980 58.53880 77.09160 1.000 14.17763 638 TYR G O 1
ATOM 15267 N N . TYR E 5 639 ? 43.94080 60.28880 78.10060 1.000 45.34891 639 TYR G N 1
ATOM 15268 C CA . TYR E 5 639 ? 45.16680 59.53680 78.34160 1.000 45.34891 639 TYR G CA 1
ATOM 15269 C C . TYR E 5 639 ? 45.09780 58.74180 79.64060 1.000 45.34891 639 TYR G C 1
ATOM 15270 O O . TYR E 5 639 ? 45.43780 57.55580 79.66360 1.000 45.34891 639 TYR G O 1
ATOM 15279 N N . ASP E 5 640 ? 44.65780 59.37680 80.72160 1.000 62.86198 640 ASP G N 1
ATOM 15280 C CA . ASP E 5 640 ? 44.51480 58.72680 82.01760 1.000 62.86198 640 ASP G CA 1
ATOM 15281 C C . ASP E 5 640 ? 43.02480 58.58480 82.29860 1.000 62.86198 640 ASP G C 1
ATOM 15282 O O . ASP E 5 640 ? 42.33380 59.58380 82.51860 1.000 62.86198 640 ASP G O 1
ATOM 15287 N N . SER E 5 641 ? 42.53280 57.34180 82.28760 1.000 34.68121 641 SER G N 1
ATOM 15288 C CA . SER E 5 641 ? 41.10080 57.09580 82.42060 1.000 34.68121 641 SER G CA 1
ATOM 15289 C C . SER E 5 641 ? 40.58280 57.32580 83.83460 1.000 34.68121 641 SER G C 1
ATOM 15290 O O . SER E 5 641 ? 39.37180 57.48080 84.01560 1.000 34.68121 641 SER G O 1
ATOM 15293 N N . LYS E 5 642 ? 41.46080 57.36180 84.83560 1.000 52.63929 642 LYS G N 1
ATOM 15294 C CA . LYS E 5 642 ? 41.02480 57.63280 86.19860 1.000 52.63929 642 LYS G CA 1
ATOM 15295 C C . LYS E 5 642 ? 40.81380 59.11380 86.48460 1.000 52.63929 642 LYS G C 1
ATOM 15296 O O . LYS E 5 642 ? 40.33280 59.44680 87.57160 1.000 52.63929 642 LYS G O 1
ATOM 15302 N N . THR E 5 643 ? 41.16880 60.00080 85.55760 1.000 24.97274 643 THR G N 1
ATOM 15303 C CA . THR E 5 643 ? 41.09080 61.43980 85.78660 1.000 24.97274 643 THR G CA 1
ATOM 15304 C C . THR E 5 643 ? 39.64280 61.91380 85.69760 1.000 24.97274 643 THR G C 1
ATOM 15305 O O . THR E 5 643 ? 38.97580 61.70580 84.68060 1.000 24.97274 643 THR G O 1
ATOM 15309 N N . VAL E 5 644 ? 39.15680 62.53880 86.77260 1.000 21.84967 644 VAL G N 1
ATOM 15310 C CA . VAL E 5 644 ? 37.77880 63.01080 86.87260 1.000 21.84967 644 VAL G CA 1
ATOM 15311 C C . VAL E 5 644 ? 37.80780 64.54380 86.95460 1.000 21.84967 644 VAL G C 1
ATOM 15312 O O . VAL E 5 644 ? 37.20380 65.15980 87.83860 1.000 21.84967 644 VAL G O 1
ATOM 15316 N N . MET E 5 645 ? 38.59680 65.17480 86.08860 1.000 48.72648 645 MET G N 1
ATOM 15317 C CA . MET E 5 645 ? 38.69880 66.63280 86.08160 1.000 48.72648 645 MET G CA 1
ATOM 15318 C C . MET E 5 645 ? 37.55780 67.22680 85.26460 1.000 48.72648 645 MET G C 1
ATOM 15319 O O . MET E 5 645 ? 37.54980 67.12980 84.03360 1.000 48.72648 645 MET G O 1
ATOM 15324 N N . LEU E 5 646 ? 36.59180 67.83180 85.94460 1.000 10.18840 646 LEU G N 1
ATOM 15325 C CA . LEU E 5 646 ? 35.49580 68.54580 85.30660 1.000 10.18840 646 LEU G CA 1
ATOM 15326 C C . LEU E 5 646 ? 35.62580 70.04180 85.55960 1.000 10.18840 646 LEU G C 1
ATOM 15327 O O . LEU E 5 646 ? 36.38180 70.47980 86.42960 1.000 10.18840 646 LEU G O 1
ATOM 15332 N N . GLU E 5 647 ? 34.91380 70.81680 84.74260 1.000 1.55760 647 GLU G N 1
ATOM 15333 C CA . GLU E 5 647 ? 34.81380 72.25780 84.93560 1.000 1.55760 647 GLU G CA 1
ATOM 15334 C C . GLU E 5 647 ? 34.17180 72.58180 86.28060 1.000 1.55760 647 GLU G C 1
ATOM 15335 O O . GLU E 5 647 ? 33.37080 71.80780 86.81360 1.000 1.55760 647 GLU G O 1
ATOM 15341 N N . SER E 5 648 ? 34.56180 73.73180 86.83660 1.000 10.18840 648 SER G N 1
ATOM 15342 C CA . SER E 5 648 ? 34.00880 74.19280 88.10760 1.000 10.18840 648 SER G CA 1
ATOM 15343 C C . SER E 5 648 ? 32.51480 74.47280 88.00860 1.000 10.18840 648 SER G C 1
ATOM 15344 O O . SER E 5 648 ? 31.76280 74.19380 88.94760 1.000 10.18840 648 SER G O 1
ATOM 15347 N N . TRP E 5 649 ? 32.07080 75.03980 86.88560 1.000 10.18840 649 TRP G N 1
ATOM 15348 C CA . TRP E 5 649 ? 30.64080 75.23780 86.67460 1.000 10.18840 649 TRP G CA 1
ATOM 15349 C C . TRP E 5 649 ? 29.91280 73.91280 86.47560 1.000 10.18840 649 TRP G C 1
ATOM 15350 O O . TRP E 5 649 ? 28.73080 73.81080 86.80760 1.000 10.18840 649 TRP G O 1
ATOM 15361 N N . ARG E 5 650 ? 30.58280 72.90180 85.91260 1.000 10.18840 650 ARG G N 1
ATOM 15362 C CA . ARG E 5 650 ? 29.93880 71.60380 85.74460 1.000 10.18840 650 ARG G CA 1
ATOM 15363 C C . ARG E 5 650 ? 29.81780 70.86680 87.08160 1.000 10.18840 650 ARG G C 1
ATOM 15364 O O . ARG E 5 650 ? 28.81580 70.17880 87.31360 1.000 10.18840 650 ARG G O 1
ATOM 15372 N N . TRP E 5 651 ? 30.79480 71.03280 87.98760 1.000 10.18840 651 TRP G N 1
ATOM 15373 C CA . TRP E 5 651 ? 30.71480 70.40080 89.30760 1.000 10.18840 651 TRP G CA 1
ATOM 15374 C C . TRP E 5 651 ? 29.63480 71.04980 90.16860 1.000 10.18840 651 TRP G C 1
ATOM 15375 O O . TRP E 5 651 ? 28.88880 70.35580 90.86760 1.000 10.18840 651 TRP G O 1
ATOM 15386 N N . LEU E 5 652 ? 29.52980 72.38180 90.11960 1.000 10.18840 652 LEU G N 1
ATOM 15387 C CA . LEU E 5 652 ? 28.60580 73.10880 90.98660 1.000 10.18840 652 LEU G CA 1
ATOM 15388 C C . LEU E 5 652 ? 27.16080 73.02980 90.50460 1.000 10.18840 652 LEU G C 1
ATOM 15389 O O . LEU E 5 652 ? 26.23980 73.03880 91.32760 1.000 10.18840 652 LEU G O 1
ATOM 15394 N N . HIS E 5 653 ? 26.93580 73.02780 89.18460 1.000 10.18840 653 HIS G N 1
ATOM 15395 C CA . HIS E 5 653 ? 25.57980 72.85880 88.66260 1.000 10.18840 653 HIS G CA 1
ATOM 15396 C C . HIS E 5 653 ? 25.03180 71.47480 88.99160 1.000 10.18840 653 HIS G C 1
ATOM 15397 O O . HIS E 5 653 ? 23.85980 71.34080 89.35960 1.000 10.18840 653 HIS G O 1
ATOM 15404 N N . SER E 5 654 ? 25.85480 70.43680 88.81260 1.000 14.26729 654 SER G N 1
ATOM 15405 C CA . SER E 5 654 ? 25.44880 69.06980 89.12460 1.000 14.26729 654 SER G CA 1
ATOM 15406 C C . SER E 5 654 ? 25.15580 68.89480 90.61160 1.000 14.26729 654 SER G C 1
ATOM 15407 O O . SER E 5 654 ? 24.25180 68.14080 90.98960 1.000 14.26729 654 SER G O 1
ATOM 15410 N N . LEU E 5 655 ? 25.95280 69.54480 91.46360 1.000 10.18840 655 LEU G N 1
ATOM 15411 C CA . LEU E 5 655 ? 25.73280 69.50580 92.90660 1.000 10.18840 655 LEU G CA 1
ATOM 15412 C C . LEU E 5 655 ? 24.41580 70.16480 93.29760 1.000 10.18840 655 LEU G C 1
ATOM 15413 O O . LEU E 5 655 ? 23.73480 69.70280 94.21960 1.000 10.18840 655 LEU G O 1
ATOM 15418 N N . HIS E 5 656 ? 24.03980 71.24480 92.60460 1.000 12.78647 656 HIS G N 1
ATOM 15419 C CA . HIS E 5 656 ? 22.76680 71.90580 92.88160 1.000 12.78647 656 HIS G CA 1
ATOM 15420 C C . HIS E 5 656 ? 21.57380 71.04580 92.47760 1.000 12.78647 656 HIS G C 1
ATOM 15421 O O . HIS E 5 656 ? 20.53680 71.07780 93.15060 1.000 12.78647 656 HIS G O 1
ATOM 15428 N N . SER E 5 657 ? 21.70280 70.26080 91.40660 1.000 25.99394 657 SER G N 1
ATOM 15429 C CA . SER E 5 657 ? 20.60280 69.39980 90.98260 1.000 25.99394 657 SER G CA 1
ATOM 15430 C C . SER E 5 657 ? 20.47580 68.17080 91.87160 1.000 25.99394 657 SER G C 1
ATOM 15431 O O . SER E 5 657 ? 19.35980 67.70780 92.13360 1.000 25.99394 657 SER G O 1
ATOM 15434 N N . THR E 5 658 ? 21.60680 67.62780 92.33260 1.000 28.35272 658 THR G N 1
ATOM 15435 C CA . THR E 5 658 ? 21.58580 66.53580 93.30160 1.000 28.35272 658 THR G CA 1
ATOM 15436 C C . THR E 5 658 ? 21.06980 67.01080 94.65760 1.000 28.35272 658 THR G C 1
ATOM 15437 O O . THR E 5 658 ? 20.45480 66.23580 95.39560 1.000 28.35272 658 THR G O 1
ATOM 15441 N N . LEU E 5 659 ? 21.30480 68.27880 94.99860 1.000 51.65647 659 LEU G N 1
ATOM 15442 C CA . LEU E 5 659 ? 20.73780 68.82680 96.22560 1.000 51.65647 659 LEU G CA 1
ATOM 15443 C C . LEU E 5 659 ? 19.22580 68.97580 96.11560 1.000 51.65647 659 LEU G C 1
ATOM 15444 O O . LEU E 5 659 ? 18.49980 68.71480 97.08160 1.000 51.65647 659 LEU G O 1
ATOM 15449 N N . LEU E 5 660 ? 18.73180 69.39980 94.95160 1.000 48.37924 660 LEU G N 1
ATOM 15450 C CA . LEU E 5 660 ? 17.29380 69.57980 94.77960 1.000 48.37924 660 LEU G CA 1
ATOM 15451 C C . LEU E 5 660 ? 16.57280 68.24380 94.60960 1.000 48.37924 660 LEU G C 1
ATOM 15452 O O . LEU E 5 660 ? 15.66380 67.91580 95.37860 1.000 48.37924 660 LEU G O 1
ATOM 15457 N N . SER E 5 661 ? 16.97780 67.44880 93.61960 1.000 50.42160 661 SER G N 1
ATOM 15458 C CA . SER E 5 661 ? 16.17280 66.31580 93.17360 1.000 50.42160 661 SER G CA 1
ATOM 15459 C C . SER E 5 661 ? 16.90080 64.97680 93.20160 1.000 50.42160 661 SER G C 1
ATOM 15460 O O . SER E 5 661 ? 16.41480 64.02180 92.58160 1.000 50.42160 661 SER G O 1
ATOM 15463 N N . ARG E 5 662 ? 18.07280 64.89680 93.84560 1.000 57.49784 662 ARG G N 1
ATOM 15464 C CA . ARG E 5 662 ? 18.90680 63.70280 94.03660 1.000 57.49784 662 ARG G CA 1
ATOM 15465 C C . ARG E 5 662 ? 19.45680 63.11280 92.73460 1.000 57.49784 662 ARG G C 1
ATOM 15466 O O . ARG E 5 662 ? 20.02880 62.01780 92.75060 1.000 57.49784 662 ARG G O 1
ATOM 15474 N N . GLU E 5 663 ? 19.30680 63.80480 91.61060 1.000 66.35568 663 GLU G N 1
ATOM 15475 C CA . GLU E 5 663 ? 19.77080 63.33380 90.31560 1.000 66.35568 663 GLU G CA 1
ATOM 15476 C C . GLU E 5 663 ? 20.82780 64.29180 89.78860 1.000 66.35568 663 GLU G C 1
ATOM 15477 O O . GLU E 5 663 ? 20.59580 65.50480 89.73660 1.000 66.35568 663 GLU G O 1
ATOM 15483 N N . VAL E 5 664 ? 21.99480 63.74780 89.43960 1.000 30.19776 664 VAL G N 1
ATOM 15484 C CA . VAL E 5 664 ? 23.08080 64.55980 88.90560 1.000 30.19776 664 VAL G CA 1
ATOM 15485 C C . VAL E 5 664 ? 22.71380 65.07180 87.51260 1.000 30.19776 664 VAL G C 1
ATOM 15486 O O . VAL E 5 664 ? 21.96380 64.43380 86.75860 1.000 30.19776 664 VAL G O 1
ATOM 15490 N N . ASP E 5 665 ? 23.17180 66.27980 87.20060 1.000 35.23307 665 ASP G N 1
ATOM 15491 C CA . ASP E 5 665 ? 22.89580 66.92180 85.91660 1.000 35.23307 665 ASP G CA 1
ATOM 15492 C C . ASP E 5 665 ? 24.23180 67.45780 85.41260 1.000 35.23307 665 ASP G C 1
ATOM 15493 O O . ASP E 5 665 ? 24.70380 68.49580 85.88260 1.000 35.23307 665 ASP G O 1
ATOM 15498 N N . TRP E 5 666 ? 24.82180 66.77980 84.43560 1.000 3.05783 666 TRP G N 1
ATOM 15499 C CA . TRP E 5 666 ? 26.03280 67.28080 83.79360 1.000 3.05783 666 TRP G CA 1
ATOM 15500 C C . TRP E 5 666 ? 25.55880 68.14380 82.63360 1.000 3.05783 666 TRP G C 1
ATOM 15501 O O . TRP E 5 666 ? 25.25980 67.64780 81.54660 1.000 3.05783 666 TRP G O 1
ATOM 15512 N N . THR E 5 667 ? 25.48680 69.44280 82.87560 1.000 43.39175 667 THR G N 1
ATOM 15513 C CA . THR E 5 667 ? 24.89080 70.39280 81.95660 1.000 43.39175 667 THR G CA 1
ATOM 15514 C C . THR E 5 667 ? 25.87080 70.77680 80.85260 1.000 43.39175 667 THR G C 1
ATOM 15515 O O . THR E 5 667 ? 27.05380 70.43780 80.87860 1.000 43.39175 667 THR G O 1
ATOM 15519 N N . GLN E 5 668 ? 25.34580 71.47380 79.85760 1.000 15.04965 668 GLN G N 1
ATOM 15520 C CA . GLN E 5 668 ? 26.11880 71.98780 78.73960 1.000 15.04965 668 GLN G CA 1
ATOM 15521 C C . GLN E 5 668 ? 26.48680 73.44680 79.02460 1.000 15.04965 668 GLN G C 1
ATOM 15522 O O . GLN E 5 668 ? 25.83980 74.11380 79.83560 1.000 15.04965 668 GLN G O 1
ATOM 15528 N N . LEU E 5 669 ? 27.53680 73.93780 78.34560 1.000 10.18840 669 LEU G N 1
ATOM 15529 C CA . LEU E 5 669 ? 28.06280 75.27880 78.60860 1.000 10.18840 669 LEU G CA 1
ATOM 15530 C C . LEU E 5 669 ? 27.08580 76.38480 78.21160 1.000 10.18840 669 LEU G C 1
ATOM 15531 O O . LEU E 5 669 ? 26.98580 77.39480 78.91960 1.000 10.18840 669 LEU G O 1
ATOM 15536 N N . ASP E 5 670 ? 26.31580 76.19580 77.13660 1.000 33.31273 670 ASP G N 1
ATOM 15537 C CA . ASP E 5 670 ? 25.43080 77.26380 76.68360 1.000 33.31273 670 ASP G CA 1
ATOM 15538 C C . ASP E 5 670 ? 24.21580 77.42080 77.58660 1.000 33.31273 670 ASP G C 1
ATOM 15539 O O . ASP E 5 670 ? 23.64480 78.51380 77.64760 1.000 33.31273 670 ASP G O 1
ATOM 15544 N N . HIS E 5 671 ? 23.82280 76.36180 78.29860 1.000 20.20321 671 HIS G N 1
ATOM 15545 C CA . HIS E 5 671 ? 22.76280 76.48180 79.29260 1.000 20.20321 671 HIS G CA 1
ATOM 15546 C C . HIS E 5 671 ? 23.19680 77.30580 80.50060 1.000 20.20321 671 HIS G C 1
ATOM 15547 O O . HIS E 5 671 ? 22.36680 78.00280 81.09460 1.000 20.20321 671 HIS G O 1
ATOM 15554 N N . VAL E 5 672 ? 24.47280 77.22180 80.89060 1.000 10.18840 672 VAL G N 1
ATOM 15555 C CA . VAL E 5 672 ? 24.96880 78.01380 82.01560 1.000 10.18840 672 VAL G CA 1
ATOM 15556 C C . VAL E 5 672 ? 25.03980 79.48980 81.63860 1.000 10.18840 672 VAL G C 1
ATOM 15557 O O . VAL E 5 672 ? 24.67080 80.36180 82.43360 1.000 10.18840 672 VAL G O 1
ATOM 15561 N N . ILE E 5 673 ? 25.52480 79.78380 80.42360 1.000 10.18840 673 ILE G N 1
ATOM 15562 C CA . ILE E 5 673 ? 25.63080 81.15780 79.92660 1.000 10.18840 673 ILE G CA 1
ATOM 15563 C C . ILE E 5 673 ? 24.24880 81.79080 79.79160 1.000 10.18840 673 ILE G C 1
ATOM 15564 O O . ILE E 5 673 ? 24.04780 82.96280 80.14060 1.000 10.18840 673 ILE G O 1
ATOM 15569 N N . ASP E 5 674 ? 23.27380 81.00980 79.31160 1.000 55.63840 674 ASP G N 1
ATOM 15570 C CA . ASP E 5 674 ? 21.88180 81.45580 79.24360 1.000 55.63840 674 ASP G CA 1
ATOM 15571 C C . ASP E 5 674 ? 21.32280 81.77680 80.62760 1.000 55.63840 674 ASP G C 1
ATOM 15572 O O . ASP E 5 674 ? 20.55480 82.73180 80.78460 1.000 55.63840 674 ASP G O 1
ATOM 15577 N N . ALA E 5 675 ? 21.64480 80.94580 81.62160 1.000 10.18840 675 ALA G N 1
ATOM 15578 C CA . ALA E 5 675 ? 21.24180 81.21180 83.00060 1.000 10.18840 675 ALA G CA 1
ATOM 15579 C C . ALA E 5 675 ? 21.84880 82.51180 83.53560 1.000 10.18840 675 ALA G C 1
ATOM 15580 O O . ALA E 5 675 ? 21.20180 83.22280 84.31260 1.000 10.18840 675 ALA G O 1
ATOM 15582 N N . VAL E 5 676 ? 23.10380 82.81180 83.16060 1.000 10.18840 676 VAL G N 1
ATOM 15583 C CA . VAL E 5 676 ? 23.77180 84.05380 83.57460 1.000 10.18840 676 VAL G CA 1
ATOM 15584 C C . VAL E 5 676 ? 23.02880 85.27480 83.03560 1.000 10.18840 676 VAL G C 1
ATOM 15585 O O . VAL E 5 676 ? 22.75580 86.23180 83.77260 1.000 10.18840 676 VAL G O 1
ATOM 15589 N N . VAL E 5 677 ? 22.67680 85.23580 81.74260 1.000 10.40853 677 VAL G N 1
ATOM 15590 C CA . VAL E 5 677 ? 22.08280 86.37180 81.03260 1.000 10.40853 677 VAL G CA 1
ATOM 15591 C C . VAL E 5 677 ? 20.71980 86.73480 81.61860 1.000 10.40853 677 VAL G C 1
ATOM 15592 O O . VAL E 5 677 ? 20.39880 87.91780 81.79060 1.000 10.40853 677 VAL G O 1
ATOM 15596 N N . ALA E 5 678 ? 19.91780 85.72380 81.96460 1.000 24.15721 678 ALA G N 1
ATOM 15597 C CA . ALA E 5 678 ? 18.59880 85.95880 82.54960 1.000 24.15721 678 ALA G CA 1
ATOM 15598 C C . ALA E 5 678 ? 18.68480 86.60780 83.93160 1.000 24.15721 678 ALA G C 1
ATOM 15599 O O . ALA E 5 678 ? 17.99680 87.59780 84.20460 1.000 24.15721 678 ALA G O 1
ATOM 15601 N N . LYS E 5 679 ? 19.51980 86.06380 84.81960 1.000 50.76493 679 LYS G N 1
ATOM 15602 C CA . LYS E 5 679 ? 19.57080 86.56780 86.18960 1.000 50.76493 679 LYS G CA 1
ATOM 15603 C C . LYS E 5 679 ? 20.34780 87.87680 86.32360 1.000 50.76493 679 LYS G C 1
ATOM 15604 O O . LYS E 5 679 ? 19.96780 88.73480 87.12560 1.000 50.76493 679 LYS G O 1
ATOM 15610 N N . ILE E 5 680 ? 21.44480 88.04380 85.59360 1.000 21.12107 680 ILE G N 1
ATOM 15611 C CA . ILE E 5 680 ? 22.29180 89.22480 85.72460 1.000 21.12107 680 ILE G CA 1
ATOM 15612 C C . ILE E 5 680 ? 22.22680 90.00580 84.41160 1.000 21.12107 680 ILE G C 1
ATOM 15613 O O . ILE E 5 680 ? 22.77280 89.55280 83.39560 1.000 21.12107 680 ILE G O 1
ATOM 15618 N N . PRO E 5 681 ? 21.53480 91.15180 84.37560 1.000 36.23413 681 PRO G N 1
ATOM 15619 C CA . PRO E 5 681 ? 21.51380 91.98080 83.15460 1.000 36.23413 681 PRO G CA 1
ATOM 15620 C C . PRO E 5 681 ? 22.85880 92.58180 82.78860 1.000 36.23413 681 PRO G C 1
ATOM 15621 O O . PRO E 5 681 ? 23.12980 92.78380 81.59960 1.000 36.23413 681 PRO G O 1
ATOM 15625 N N . GLU E 5 682 ? 23.69280 92.90780 83.77960 1.000 57.53359 682 GLU G N 1
ATOM 15626 C CA . GLU E 5 682 ? 25.00280 93.50180 83.52860 1.000 57.53359 682 GLU G CA 1
ATOM 15627 C C . GLU E 5 682 ? 25.96880 92.55880 82.81060 1.000 57.53359 682 GLU G C 1
ATOM 15628 O O . GLU E 5 682 ? 26.97380 93.02380 82.26660 1.000 57.53359 682 GLU G O 1
ATOM 15634 N N . LEU E 5 683 ? 25.68280 91.25580 82.78660 1.000 17.30501 683 LEU G N 1
ATOM 15635 C CA . LEU E 5 683 ? 26.49180 90.26080 82.09660 1.000 17.30501 683 LEU G CA 1
ATOM 15636 C C . LEU E 5 683 ? 25.76780 89.70180 80.87560 1.000 17.30501 683 LEU G C 1
ATOM 15637 O O . LEU E 5 683 ? 25.94380 88.53480 80.52360 1.000 17.30501 683 LEU G O 1
ATOM 15642 N N . ALA E 5 684 ? 24.94980 90.52380 80.21760 1.000 16.74108 684 ALA G N 1
ATOM 15643 C CA . ALA E 5 684 ? 24.19080 90.05080 79.06660 1.000 16.74108 684 ALA G CA 1
ATOM 15644 C C . ALA E 5 684 ? 25.04380 89.92080 77.81660 1.000 16.74108 684 ALA G C 1
ATOM 15645 O O . ALA E 5 684 ? 24.67880 89.16980 76.90860 1.000 16.74108 684 ALA G O 1
ATOM 15647 N N . GLY E 5 685 ? 26.17580 90.62180 77.75860 1.000 16.39119 685 GLY G N 1
ATOM 15648 C CA . GLY E 5 685 ? 27.01480 90.59880 76.57560 1.000 16.39119 685 GLY G CA 1
ATOM 15649 C C . GLY E 5 685 ? 27.78480 89.31080 76.37360 1.000 16.39119 685 GLY G C 1
ATOM 15650 O O . GLY E 5 685 ? 28.25980 89.06680 75.26060 1.000 16.39119 685 GLY G O 1
ATOM 15651 N N . ILE E 5 686 ? 27.92280 88.48580 77.41960 1.000 10.18840 686 ILE G N 1
ATOM 15652 C CA . ILE E 5 686 ? 28.73380 87.26880 77.34260 1.000 10.18840 686 ILE G CA 1
ATOM 15653 C C . ILE E 5 686 ? 28.16180 86.23180 76.37560 1.000 10.18840 686 ILE G C 1
ATOM 15654 O O . ILE E 5 686 ? 28.88680 85.32180 75.96260 1.000 10.18840 686 ILE G O 1
ATOM 15659 N N . LYS E 5 687 ? 26.86380 86.30980 76.05960 1.000 17.68318 687 LYS G N 1
ATOM 15660 C CA . LYS E 5 687 ? 26.26280 85.41480 75.07560 1.000 17.68318 687 LYS G CA 1
ATOM 15661 C C . LYS E 5 687 ? 26.86480 85.62880 73.68760 1.000 17.68318 687 LYS G C 1
ATOM 15662 O O . LYS E 5 687 ? 27.03180 84.67680 72.91960 1.000 17.68318 687 LYS G O 1
ATOM 15668 N N . ASP E 5 688 ? 27.19480 86.87180 73.35260 1.000 44.87369 688 ASP G N 1
ATOM 15669 C CA . ASP E 5 688 ? 27.71780 87.22780 72.03860 1.000 44.87369 688 ASP G CA 1
ATOM 15670 C C . ASP E 5 688 ? 29.24280 87.19780 71.94260 1.000 44.87369 688 ASP G C 1
ATOM 15671 O O . ASP E 5 688 ? 29.77380 87.52380 70.87660 1.000 44.87369 688 ASP G O 1
ATOM 15676 N N . ALA E 5 689 ? 29.94780 86.86680 73.03260 1.000 18.78399 689 ALA G N 1
ATOM 15677 C CA . ALA E 5 689 ? 31.41080 86.78280 73.01460 1.000 18.78399 689 ALA G CA 1
ATOM 15678 C C . ALA E 5 689 ? 31.91680 85.72480 72.03760 1.000 18.78399 689 ALA G C 1
ATOM 15679 O O . ALA E 5 689 ? 32.90480 85.94780 71.32760 1.000 18.78399 689 ALA G O 1
ATOM 15681 N N . ALA E 5 690 ? 31.26580 84.57280 71.99960 1.000 10.18840 690 ALA G N 1
ATOM 15682 C CA . ALA E 5 690 ? 31.56580 83.48880 71.07860 1.000 10.18840 690 ALA G CA 1
ATOM 15683 C C . ALA E 5 690 ? 30.24880 82.85880 70.65160 1.000 10.18840 690 ALA G C 1
ATOM 15684 O O . ALA E 5 690 ? 29.24780 82.97680 71.36560 1.000 10.18840 690 ALA G O 1
ATOM 15686 N N . PRO E 5 691 ? 30.20380 82.20980 69.48260 1.000 10.18840 691 PRO G N 1
ATOM 15687 C CA . PRO E 5 691 ? 28.99780 81.45380 69.11460 1.000 10.18840 691 PRO G CA 1
ATOM 15688 C C . PRO E 5 691 ? 28.83180 80.20480 69.97060 1.000 10.18840 691 PRO G C 1
ATOM 15689 O O . PRO E 5 691 ? 29.70080 79.82280 70.75460 1.000 10.18840 691 PRO G O 1
ATOM 15693 N N . ASP E 5 692 ? 27.69080 79.54480 69.78760 1.000 23.32839 692 ASP G N 1
ATOM 15694 C CA . ASP E 5 692 ? 27.35580 78.37380 70.57960 1.000 23.32839 692 ASP G CA 1
ATOM 15695 C C . ASP E 5 692 ? 27.88580 77.10680 69.91060 1.000 23.32839 692 ASP G C 1
ATOM 15696 O O . ASP E 5 692 ? 28.48980 77.14080 68.83560 1.000 23.32839 692 ASP G O 1
ATOM 15701 N N . ALA E 5 693 ? 27.66180 75.96380 70.56060 1.000 12.78446 693 ALA G N 1
ATOM 15702 C CA . ALA E 5 693 ? 28.16180 74.68080 70.07360 1.000 12.78446 693 ALA G CA 1
ATOM 15703 C C . ALA E 5 693 ? 27.41180 74.14380 68.85060 1.000 12.78446 693 ALA G C 1
ATOM 15704 O O . ALA E 5 693 ? 27.75280 73.05180 68.38760 1.000 12.78446 693 ALA G O 1
ATOM 15706 N N . THR E 5 694 ? 26.42980 74.86780 68.31360 1.000 17.83752 694 THR G N 1
ATOM 15707 C CA . THR E 5 694 ? 25.74680 74.51080 67.07660 1.000 17.83752 694 THR G CA 1
ATOM 15708 C C . THR E 5 694 ? 26.22280 75.34180 65.89060 1.000 17.83752 694 THR G C 1
ATOM 15709 O O . THR E 5 694 ? 25.61380 75.28580 64.81960 1.000 17.83752 694 THR G O 1
ATOM 15713 N N . PHE E 5 695 ? 27.29780 76.10080 66.05860 1.000 10.18840 695 PHE G N 1
ATOM 15714 C CA . PHE E 5 695 ? 27.84880 76.91480 64.98660 1.000 10.18840 695 PHE G CA 1
ATOM 15715 C C . PHE E 5 695 ? 28.72780 76.04280 64.09560 1.000 10.18840 695 PHE G C 1
ATOM 15716 O O . PHE E 5 695 ? 29.56080 75.28180 64.59260 1.000 10.18840 695 PHE G O 1
ATOM 15724 N N . ARG E 5 696 ? 28.53480 76.14180 62.77860 1.000 10.18840 696 ARG G N 1
ATOM 15725 C CA . ARG E 5 696 ? 29.27480 75.32580 61.82360 1.000 10.18840 696 ARG G CA 1
ATOM 15726 C C . ARG E 5 696 ? 29.73880 76.17080 60.64460 1.000 10.18840 696 ARG G C 1
ATOM 15727 O O . ARG E 5 696 ? 29.08180 77.13780 60.25360 1.000 10.18840 696 ARG G O 1
ATOM 15735 N N . ILE E 5 697 ? 30.89380 75.80480 60.09760 1.000 10.18840 697 ILE G N 1
ATOM 15736 C CA . ILE E 5 697 ? 31.40380 76.37680 58.84860 1.000 10.18840 697 ILE G CA 1
ATOM 15737 C C . ILE E 5 697 ? 31.00780 75.40080 57.74360 1.000 10.18840 697 ILE G C 1
ATOM 15738 O O . ILE E 5 697 ? 31.73180 74.44280 57.45460 1.000 10.18840 697 ILE G O 1
ATOM 15743 N N . ARG E 5 698 ? 29.79980 75.60580 57.18860 1.000 22.82967 698 ARG G N 1
ATOM 15744 C CA . ARG E 5 698 ? 29.20880 74.78480 56.11760 1.000 22.82967 698 ARG G CA 1
ATOM 15745 C C . ARG E 5 698 ? 29.04380 73.33280 56.56860 1.000 22.82967 698 ARG G C 1
ATOM 15746 O O . ARG E 5 698 ? 29.32080 72.39480 55.81960 1.000 22.82967 698 ARG G O 1
ATOM 15754 N N . GLY E 5 699 ? 28.60580 73.14480 57.81160 1.000 10.18840 699 GLY G N 1
ATOM 15755 C CA . GLY E 5 699 ? 28.43980 71.82380 58.37560 1.000 10.18840 699 GLY G CA 1
ATOM 15756 C C . GLY E 5 699 ? 29.64980 71.24680 59.08160 1.000 10.18840 699 GLY G C 1
ATOM 15757 O O . GLY E 5 699 ? 29.54580 70.15480 59.65160 1.000 10.18840 699 GLY G O 1
ATOM 15758 N N . GLN E 5 700 ? 30.78880 71.92880 59.06160 1.000 10.18840 700 GLN G N 1
ATOM 15759 C CA . GLN E 5 700 ? 31.99480 71.44380 59.71360 1.000 10.18840 700 GLN G CA 1
ATOM 15760 C C . GLN E 5 700 ? 32.19080 72.10680 61.07260 1.000 10.18840 700 GLN G C 1
ATOM 15761 O O . GLN E 5 700 ? 31.84780 73.27180 61.26760 1.000 10.18840 700 GLN G O 1
ATOM 15767 N N . LYS E 5 701 ? 32.75080 71.34780 62.00860 1.000 10.18840 701 LYS G N 1
ATOM 15768 C CA . LYS E 5 701 ? 33.16080 71.87680 63.30360 1.000 10.18840 701 LYS G CA 1
ATOM 15769 C C . LYS E 5 701 ? 34.58180 72.41380 63.18860 1.000 10.18840 701 LYS G C 1
ATOM 15770 O O . LYS E 5 701 ? 35.36380 71.94480 62.36560 1.000 10.18840 701 LYS G O 1
ATOM 15776 N N . LEU E 5 702 ? 34.88980 73.44480 63.97060 1.000 10.18840 702 LEU G N 1
ATOM 15777 C CA . LEU E 5 702 ? 36.22080 74.04680 63.93360 1.000 10.18840 702 LEU G CA 1
ATOM 15778 C C . LEU E 5 702 ? 37.26580 73.08280 64.50060 1.000 10.18840 702 LEU G C 1
ATOM 15779 O O . LEU E 5 702 ? 37.06780 72.49280 65.56260 1.000 10.18840 702 LEU G O 1
ATOM 15784 N N . ALA E 5 703 ? 38.35980 72.89280 63.77160 1.000 10.18840 703 ALA G N 1
ATOM 15785 C CA . ALA E 5 703 ? 39.39680 71.93880 64.15260 1.000 10.18840 703 ALA G CA 1
ATOM 15786 C C . ALA E 5 703 ? 40.33280 72.47580 65.23760 1.000 10.18840 703 ALA G C 1
ATOM 15787 O O . ALA E 5 703 ? 40.63480 73.66780 65.29760 1.000 10.18840 703 ALA G O 1
ATOM 15789 N N . ARG E 5 704 ? 40.79080 71.56880 66.10160 1.000 10.18840 704 ARG G N 1
ATOM 15790 C CA . ARG E 5 704 ? 41.81480 71.86580 67.09960 1.000 10.18840 704 ARG G CA 1
ATOM 15791 C C . ARG E 5 704 ? 43.21080 71.43580 66.67260 1.000 10.18840 704 ARG G C 1
ATOM 15792 O O . ARG E 5 704 ? 44.19280 72.03480 67.11460 1.000 10.18840 704 ARG G O 1
ATOM 15800 N N . GLU E 5 705 ? 43.31880 70.41880 65.85660 1.000 10.18840 705 GLU G N 1
ATOM 15801 C CA . GLU E 5 705 ? 44.56080 69.81480 65.40960 1.000 10.18840 705 GLU G CA 1
ATOM 15802 C C . GLU E 5 705 ? 44.84080 70.16980 63.95660 1.000 10.18840 705 GLU G C 1
ATOM 15803 O O . GLU E 5 705 ? 43.90080 70.28180 63.16460 1.000 10.18840 705 GLU G O 1
ATOM 15809 N N . PRO E 5 706 ? 46.10680 70.39280 63.59360 1.000 10.18840 706 PRO G N 1
ATOM 15810 C CA . PRO E 5 706 ? 46.46280 70.53180 62.17660 1.000 10.18840 706 PRO G CA 1
ATOM 15811 C C . PRO E 5 706 ? 46.17280 69.24980 61.41360 1.000 10.18840 706 PRO G C 1
ATOM 15812 O O . PRO E 5 706 ? 46.17180 68.15780 61.97760 1.000 10.18840 706 PRO G O 1
ATOM 15816 N N . HIS E 5 707 ? 45.90680 69.40280 60.11260 1.000 25.97356 707 HIS G N 1
ATOM 15817 C CA . HIS E 5 707 ? 45.50080 68.28180 59.26360 1.000 25.97356 707 HIS G CA 1
ATOM 15818 C C . HIS E 5 707 ? 46.57080 67.19780 59.10860 1.000 25.97356 707 HIS G C 1
ATOM 15819 O O . HIS E 5 707 ? 46.23780 66.07980 58.70560 1.000 25.97356 707 HIS G O 1
ATOM 15826 N N . ARG E 5 708 ? 47.83780 67.49180 59.39960 1.000 10.18840 708 ARG G N 1
ATOM 15827 C CA . ARG E 5 708 ? 48.91080 66.50680 59.33160 1.000 10.18840 708 ARG G CA 1
ATOM 15828 C C . ARG E 5 708 ? 49.29080 65.94680 60.70460 1.000 10.18840 708 ARG G C 1
ATOM 15829 O O . ARG E 5 708 ? 50.43980 65.54780 60.90160 1.000 10.18840 708 ARG G O 1
ATOM 15837 N N . TYR E 5 709 ? 48.35680 65.96880 61.66460 1.000 10.18840 709 TYR G N 1
ATOM 15838 C CA . TYR E 5 709 ? 48.58880 65.46080 63.01760 1.000 10.18840 709 TYR G CA 1
ATOM 15839 C C . TYR E 5 709 ? 48.91580 63.96980 62.97760 1.000 10.18840 709 TYR G C 1
ATOM 15840 O O . TYR E 5 709 ? 48.28980 63.20180 62.24560 1.000 10.18840 709 TYR G O 1
ATOM 15849 N N . SER E 5 710 ? 49.88880 63.55680 63.78660 1.000 10.18840 710 SER G N 1
ATOM 15850 C CA . SER E 5 710 ? 50.46780 62.22680 63.67160 1.000 10.18840 710 SER G CA 1
ATOM 15851 C C . SER E 5 710 ? 50.29380 61.38580 64.93160 1.000 10.18840 710 SER G C 1
ATOM 15852 O O . SER E 5 710 ? 50.02480 61.89080 66.02360 1.000 10.18840 710 SER G O 1
ATOM 15855 N N . GLY E 5 711 ? 50.45880 60.07780 64.74460 1.000 10.18840 711 GLY G N 1
ATOM 15856 C CA . GLY E 5 711 ? 50.46780 59.12280 65.83160 1.000 10.18840 711 GLY G CA 1
ATOM 15857 C C . GLY E 5 711 ? 49.12780 58.64280 66.33860 1.000 10.18840 711 GLY G C 1
ATOM 15858 O O . GLY E 5 711 ? 49.08380 58.11680 67.45060 1.000 10.18840 711 GLY G O 1
ATOM 15859 N N . ARG E 5 712 ? 48.05780 58.76880 65.53360 1.000 35.66366 712 ARG G N 1
ATOM 15860 C CA . ARG E 5 712 ? 46.68780 58.42780 65.94260 1.000 35.66366 712 ARG G CA 1
ATOM 15861 C C . ARG E 5 712 ? 46.55880 56.97480 66.41060 1.000 35.66366 712 ARG G C 1
ATOM 15862 O O . ARG E 5 712 ? 45.84180 56.68980 67.37660 1.000 35.66366 712 ARG G O 1
ATOM 15870 N N . THR E 5 713 ? 47.29480 56.05980 65.79160 1.000 10.18840 713 THR G N 1
ATOM 15871 C CA . THR E 5 713 ? 47.22580 54.65180 66.14860 1.000 10.18840 713 THR G CA 1
ATOM 15872 C C . THR E 5 713 ? 48.41080 54.20480 66.99760 1.000 10.18840 713 THR G C 1
ATOM 15873 O O . THR E 5 713 ? 48.61080 53.00080 67.17060 1.000 10.18840 713 THR G O 1
ATOM 15877 N N . ALA E 5 714 ? 49.22980 55.14180 67.49260 1.000 10.18840 714 ALA G N 1
ATOM 15878 C CA . ALA E 5 714 ? 50.32980 54.80280 68.38760 1.000 10.18840 714 ALA G CA 1
ATOM 15879 C C . ALA E 5 714 ? 50.42580 55.61980 69.67460 1.000 10.18840 714 ALA G C 1
ATOM 15880 O O . ALA E 5 714 ? 51.24480 55.25480 70.52360 1.000 10.18840 714 ALA G O 1
ATOM 15882 N N . MET E 5 715 ? 49.67880 56.72880 69.82160 1.000 44.90147 715 MET G N 1
ATOM 15883 C CA . MET E 5 715 ? 49.79180 57.58680 71.00960 1.000 44.90147 715 MET G CA 1
ATOM 15884 C C . MET E 5 715 ? 49.41180 56.84680 72.28460 1.000 44.90147 715 MET G C 1
ATOM 15885 O O . MET E 5 715 ? 50.12380 56.91980 73.29260 1.000 44.90147 715 MET G O 1
ATOM 15890 N N . ARG E 5 716 ? 48.30580 56.10780 72.25060 1.000 28.20506 716 ARG G N 1
ATOM 15891 C CA . ARG E 5 716 ? 47.79480 55.42880 73.42860 1.000 28.20506 716 ARG G CA 1
ATOM 15892 C C . ARG E 5 716 ? 47.98780 53.91980 73.31960 1.000 28.20506 716 ARG G C 1
ATOM 15893 O O . ARG E 5 716 ? 47.31280 53.15680 74.01360 1.000 28.20506 716 ARG G O 1
ATOM 15901 N N . ALA E 5 717 ? 48.93680 53.47780 72.49260 1.000 32.33930 717 ALA G N 1
ATOM 15902 C CA . ALA E 5 717 ? 49.07980 52.05980 72.18560 1.000 32.33930 717 ALA G CA 1
ATOM 15903 C C . ALA E 5 717 ? 49.86480 51.30580 73.24560 1.000 32.33930 717 ALA G C 1
ATOM 15904 O O . ALA E 5 717 ? 49.96480 50.07880 73.16360 1.000 32.33930 717 ALA G O 1
ATOM 15906 N N . ASN E 5 718 ? 50.41680 52.00380 74.23060 1.000 31.61006 718 ASN G N 1
ATOM 15907 C CA . ASN E 5 718 ? 51.17780 51.35880 75.28560 1.000 31.61006 718 ASN G CA 1
ATOM 15908 C C . ASN E 5 718 ? 50.27680 50.92980 76.43060 1.000 31.61006 718 ASN G C 1
ATOM 15909 O O . ASN E 5 718 ? 50.67380 50.08680 77.24060 1.000 31.61006 718 ASN G O 1
ATOM 15914 N N . ILE E 5 719 ? 49.06680 51.48080 76.48860 1.000 33.53312 719 ILE G N 1
ATOM 15915 C CA . ILE E 5 719 ? 48.06280 51.11880 77.47860 1.000 33.53312 719 ILE G CA 1
ATOM 15916 C C . ILE E 5 719 ? 47.11880 50.09480 76.86260 1.000 33.53312 719 ILE G C 1
ATOM 15917 O O . ILE E 5 719 ? 46.96380 48.98480 77.38260 1.000 33.53312 719 ILE G O 1
ATOM 15922 N N . SER E 5 720 ? 46.47480 50.46480 75.75660 1.000 28.57952 720 SER G N 1
ATOM 15923 C CA . SER E 5 720 ? 45.63880 49.54180 75.00360 1.000 28.57952 720 SER G CA 1
ATOM 15924 C C . SER E 5 720 ? 45.91780 49.70580 73.51760 1.000 28.57952 720 SER G C 1
ATOM 15925 O O . SER E 5 720 ? 45.90680 50.82580 73.00160 1.000 28.57952 720 SER G O 1
ATOM 15928 N N . VAL E 5 721 ? 46.13680 48.58080 72.82960 1.000 16.12718 721 VAL G N 1
ATOM 15929 C CA . VAL E 5 721 ? 46.35680 48.60880 71.38760 1.000 16.12718 721 VAL G CA 1
ATOM 15930 C C . VAL E 5 721 ? 45.06280 48.91680 70.63660 1.000 16.12718 721 VAL G C 1
ATOM 15931 O O . VAL E 5 721 ? 45.10580 49.40680 69.50260 1.000 16.12718 721 VAL G O 1
ATOM 15935 N N . HIS E 5 722 ? 43.90780 48.68580 71.25760 1.000 47.14127 722 HIS G N 1
ATOM 15936 C CA . HIS E 5 722 ? 42.63080 49.05580 70.66660 1.000 47.14127 722 HIS G CA 1
ATOM 15937 C C . HIS E 5 722 ? 42.45180 50.55980 70.78560 1.000 47.14127 722 HIS G C 1
ATOM 15938 O O . HIS E 5 722 ? 42.49280 51.09980 71.89660 1.000 47.14127 722 HIS G O 1
ATOM 15945 N N . GLU E 5 723 ? 42.30680 51.23180 69.64160 1.000 45.97684 723 GLU G N 1
ATOM 15946 C CA . GLU E 5 723 ? 42.18680 52.68780 69.62560 1.000 45.97684 723 GLU G CA 1
ATOM 15947 C C . GLU E 5 723 ? 40.89180 53.10980 70.31160 1.000 45.97684 723 GLU G C 1
ATOM 15948 O O . GLU E 5 723 ? 39.82980 52.54980 70.01860 1.000 45.97684 723 GLU G O 1
ATOM 15954 N N . PRO E 5 724 ? 40.93580 54.06480 71.22960 1.000 41.66101 724 PRO G N 1
ATOM 15955 C CA . PRO E 5 724 ? 39.70880 54.53380 71.87060 1.000 41.66101 724 PRO G CA 1
ATOM 15956 C C . PRO E 5 724 ? 38.95180 55.46480 70.93660 1.000 41.66101 724 PRO G C 1
ATOM 15957 O O . PRO E 5 724 ? 39.45380 55.88780 69.89460 1.000 41.66101 724 PRO G O 1
ATOM 15961 N N . ARG E 5 725 ? 37.71280 55.75780 71.31460 1.000 65.69548 725 ARG G N 1
ATOM 15962 C CA . ARG E 5 725 ? 36.94580 56.73280 70.55760 1.000 65.69548 725 ARG G CA 1
ATOM 15963 C C . ARG E 5 725 ? 37.53280 58.12380 70.77760 1.000 65.69548 725 ARG G C 1
ATOM 15964 O O . ARG E 5 725 ? 38.16580 58.40180 71.80060 1.000 65.69548 725 ARG G O 1
ATOM 15972 N N . GLN E 5 726 ? 37.33180 58.99180 69.79960 1.000 46.99670 726 GLN G N 1
ATOM 15973 C CA . GLN E 5 726 ? 37.81180 60.35580 69.90660 1.000 46.99670 726 GLN G CA 1
ATOM 15974 C C . GLN E 5 726 ? 36.92680 61.12680 70.88460 1.000 46.99670 726 GLN G C 1
ATOM 15975 O O . GLN E 5 726 ? 35.71280 60.89980 70.91160 1.000 46.99670 726 GLN G O 1
ATOM 15981 N N . PRO E 5 727 ? 37.51780 61.95580 71.75860 1.000 22.52511 727 PRO G N 1
ATOM 15982 C CA . PRO E 5 727 ? 36.71580 62.77780 72.67960 1.000 22.52511 727 PRO G CA 1
ATOM 15983 C C . PRO E 5 727 ? 35.72880 63.68880 71.96060 1.000 22.52511 727 PRO G C 1
ATOM 15984 O O . PRO E 5 727 ? 36.05280 64.32080 70.95460 1.000 22.52511 727 PRO G O 1
ATOM 15988 N N . GLN E 5 728 ? 34.51580 63.73880 72.49860 1.000 40.63036 728 GLN G N 1
ATOM 15989 C CA . GLN E 5 728 ? 33.40580 64.47180 71.91260 1.000 40.63036 728 GLN G CA 1
ATOM 15990 C C . GLN E 5 728 ? 33.16180 65.72980 72.72660 1.000 40.63036 728 GLN G C 1
ATOM 15991 O O . GLN E 5 728 ? 33.08180 65.67080 73.95660 1.000 40.63036 728 GLN G O 1
ATOM 15997 N N . ASP E 5 729 ? 33.05080 66.85980 72.04060 1.000 54.73504 729 ASP G N 1
ATOM 15998 C CA . ASP E 5 729 ? 32.86680 68.15080 72.68260 1.000 54.73504 729 ASP G CA 1
ATOM 15999 C C . ASP E 5 729 ? 31.43680 68.61580 72.45160 1.000 54.73504 729 ASP G C 1
ATOM 16000 O O . ASP E 5 729 ? 31.03080 68.85380 71.30960 1.000 54.73504 729 ASP G O 1
ATOM 16005 N N . ILE E 5 730 ? 30.68080 68.74580 73.53460 1.000 15.75274 730 ILE G N 1
ATOM 16006 C CA . ILE E 5 730 ? 29.29180 69.17680 73.45860 1.000 15.75274 730 ILE G CA 1
ATOM 16007 C C . ILE E 5 730 ? 29.14780 70.60980 73.92360 1.000 15.75274 730 ILE G C 1
ATOM 16008 O O . ILE E 5 730 ? 28.08480 71.21180 73.72160 1.000 15.75274 730 ILE G O 1
ATOM 16013 N N . ASP E 5 731 ? 30.21280 71.18580 74.47960 1.000 17.50915 731 ASP G N 1
ATOM 16014 C CA . ASP E 5 731 ? 30.20180 72.52580 75.04260 1.000 17.50915 731 ASP G CA 1
ATOM 16015 C C . ASP E 5 731 ? 30.43780 73.59080 73.98060 1.000 17.50915 731 ASP G C 1
ATOM 16016 O O . ASP E 5 731 ? 29.78380 74.63580 73.99060 1.000 17.50915 731 ASP G O 1
ATOM 16021 N N . THR E 5 732 ? 31.37380 73.34180 73.06160 1.000 7.96994 732 THR G N 1
ATOM 16022 C CA . THR E 5 732 ? 31.83080 74.33580 72.10060 1.000 7.96994 732 THR G CA 1
ATOM 16023 C C . THR E 5 732 ? 31.73880 73.80480 70.67560 1.000 7.96994 732 THR G C 1
ATOM 16024 O O . THR E 5 732 ? 31.51680 72.61780 70.42960 1.000 7.96994 732 THR G O 1
ATOM 16028 N N . MET E 5 733 ? 31.92580 74.72680 69.73260 1.000 18.61705 733 MET G N 1
ATOM 16029 C CA . MET E 5 733 ? 31.98380 74.43980 68.30260 1.000 18.61705 733 MET G CA 1
ATOM 16030 C C . MET E 5 733 ? 33.23280 73.66780 67.87460 1.000 18.61705 733 MET G C 1
ATOM 16031 O O . MET E 5 733 ? 33.29980 73.24580 66.71860 1.000 18.61705 733 MET G O 1
ATOM 16036 N N . PHE E 5 734 ? 34.24880 73.55180 68.72760 1.000 10.18840 734 PHE G N 1
ATOM 16037 C CA . PHE E 5 734 ? 35.47980 72.85180 68.37560 1.000 10.18840 734 PHE G CA 1
ATOM 16038 C C . PHE E 5 734 ? 35.37980 71.34080 68.57060 1.000 10.18840 734 PHE G C 1
ATOM 16039 O O . PHE E 5 734 ? 34.62780 70.84680 69.40960 1.000 10.18840 734 PHE G O 1
ATOM 16047 N N . THR E 5 735 ? 36.14180 70.60980 67.75960 1.000 10.18840 735 THR G N 1
ATOM 16048 C CA . THR E 5 735 ? 36.24280 69.15680 67.82660 1.000 10.18840 735 THR G CA 1
ATOM 16049 C C . THR E 5 735 ? 37.62680 68.74180 68.31860 1.000 10.18840 735 THR G C 1
ATOM 16050 O O . THR E 5 735 ? 38.62980 69.38080 67.99060 1.000 10.18840 735 THR G O 1
ATOM 16054 N N . PHE E 5 736 ? 37.68380 67.68680 69.13660 1.000 38.94482 736 PHE G N 1
ATOM 16055 C CA . PHE E 5 736 ? 38.95680 67.16680 69.64960 1.000 38.94482 736 PHE G CA 1
ATOM 16056 C C . PHE E 5 736 ? 39.66380 66.27180 68.62360 1.000 38.94482 736 PHE G C 1
ATOM 16057 O O . PHE E 5 736 ? 40.06080 65.14880 68.92060 1.000 38.94482 736 PHE G O 1
ATOM 16065 N N . SER E 5 737 ? 39.89380 66.81280 67.42860 1.000 10.18840 737 SER G N 1
ATOM 16066 C CA . SER E 5 737 ? 40.42580 66.03980 66.31260 1.000 10.18840 737 SER G CA 1
ATOM 16067 C C . SER E 5 737 ? 40.93280 67.00280 65.24660 1.000 10.18840 737 SER G C 1
ATOM 16068 O O . SER E 5 737 ? 40.86680 68.22480 65.39960 1.000 10.18840 737 SER G O 1
ATOM 16071 N N . MET E 5 738 ? 41.46780 66.43480 64.16760 1.000 62.26254 738 MET G N 1
ATOM 16072 C CA . MET E 5 738 ? 41.89780 67.21080 63.01560 1.000 62.26254 738 MET G CA 1
ATOM 16073 C C . MET E 5 738 ? 40.85180 67.24180 61.91360 1.000 62.26254 738 MET G C 1
ATOM 16074 O O . MET E 5 738 ? 41.04280 67.94280 60.91660 1.000 62.26254 738 MET G O 1
ATOM 16079 N N . GLU E 5 739 ? 39.74580 66.51480 62.07460 1.000 41.70177 739 GLU G N 1
ATOM 16080 C CA . GLU E 5 739 ? 38.71880 66.43080 61.03760 1.000 41.70177 739 GLU G CA 1
ATOM 16081 C C . GLU E 5 739 ? 37.74080 67.58080 61.23160 1.000 41.70177 739 GLU G C 1
ATOM 16082 O O . GLU E 5 739 ? 36.63980 67.43780 61.76660 1.000 41.70177 739 GLU G O 1
ATOM 16088 N N . GLY E 5 740 ? 38.17180 68.74280 60.77060 1.000 10.18840 740 GLY G N 1
ATOM 16089 C CA . GLY E 5 740 ? 37.37580 69.93980 60.86160 1.000 10.18840 740 GLY G CA 1
ATOM 16090 C C . GLY E 5 740 ? 37.94780 71.02780 59.98560 1.000 10.18840 740 GLY G C 1
ATOM 16091 O O . GLY E 5 740 ? 38.70680 70.75780 59.05560 1.000 10.18840 740 GLY G O 1
ATOM 16092 N N . ASN E 5 741 ? 37.58480 72.27180 60.28760 1.000 10.18840 741 ASN G N 1
ATOM 16093 C CA . ASN E 5 741 ? 37.93080 73.39780 59.43360 1.000 10.18840 741 ASN G CA 1
ATOM 16094 C C . ASN E 5 741 ? 38.83480 74.39280 60.15160 1.000 10.18840 741 ASN G C 1
ATOM 16095 O O . ASN E 5 741 ? 38.60280 74.73280 61.31460 1.000 10.18840 741 ASN G O 1
ATOM 16100 N N . ASN E 5 742 ? 39.86680 74.85680 59.44660 1.000 10.18840 742 ASN G N 1
ATOM 16101 C CA . ASN E 5 742 ? 40.70980 75.96080 59.89960 1.000 10.18840 742 ASN G CA 1
ATOM 16102 C C . ASN E 5 742 ? 41.12480 76.82880 58.70860 1.000 10.18840 742 ASN G C 1
ATOM 16103 O O . ASN E 5 742 ? 42.28580 77.23280 58.58460 1.000 10.18840 742 ASN G O 1
ATOM 16108 N N . GLN E 5 743 ? 40.20280 77.04280 57.77060 1.000 2.68577 743 GLN G N 1
ATOM 16109 C CA . GLN E 5 743 ? 40.50180 77.83280 56.58060 1.000 2.68577 743 GLN G CA 1
ATOM 16110 C C . GLN E 5 743 ? 40.74180 79.29880 56.94460 1.000 2.68577 743 GLN G C 1
ATOM 16111 O O . GLN E 5 743 ? 40.06480 79.83280 57.82760 1.000 2.68577 743 GLN G O 1
ATOM 16117 N N . PRO E 5 744 ? 41.72580 79.95080 56.31060 1.000 10.18840 744 PRO G N 1
ATOM 16118 C CA . PRO E 5 744 ? 41.94780 81.39180 56.53760 1.000 10.18840 744 PRO G CA 1
ATOM 16119 C C . PRO E 5 744 ? 40.76980 82.27180 56.16660 1.000 10.18840 744 PRO G C 1
ATOM 16120 O O . PRO E 5 744 ? 40.57880 83.32380 56.78560 1.000 10.18840 744 PRO G O 1
ATOM 16124 N N . THR E 5 745 ? 39.98580 81.87780 55.16760 1.000 10.18840 745 THR G N 1
ATOM 16125 C CA . THR E 5 745 ? 38.83180 82.63680 54.71060 1.000 10.18840 745 THR G CA 1
ATOM 16126 C C . THR E 5 745 ? 37.50980 82.14480 55.30060 1.000 10.18840 745 THR G C 1
ATOM 16127 O O . THR E 5 745 ? 36.44880 82.58480 54.84760 1.000 10.18840 745 THR G O 1
ATOM 16131 N N . ALA E 5 746 ? 37.54480 81.22680 56.26560 1.000 10.18840 746 ALA G N 1
ATOM 16132 C CA . ALA E 5 746 ? 36.32780 80.79080 56.94960 1.000 10.18840 746 ALA G CA 1
ATOM 16133 C C . ALA E 5 746 ? 35.72480 81.91780 57.78260 1.000 10.18840 746 ALA G C 1
ATOM 16134 O O . ALA E 5 746 ? 36.44080 82.67180 58.44560 1.000 10.18840 746 ALA G O 1
ATOM 16136 N N . HIS E 5 747 ? 34.39580 82.01380 57.76660 1.000 38.80837 747 HIS G N 1
ATOM 16137 C CA . HIS E 5 747 ? 33.67480 83.12580 58.39060 1.000 38.80837 747 HIS G CA 1
ATOM 16138 C C . HIS E 5 747 ? 33.56280 82.83480 59.88360 1.000 38.80837 747 HIS G C 1
ATOM 16139 O O . HIS E 5 747 ? 32.58880 82.25380 60.35660 1.000 38.80837 747 HIS G O 1
ATOM 16146 N N . ARG E 5 748 ? 34.58180 83.25680 60.62960 1.000 10.18840 748 ARG G N 1
ATOM 16147 C CA . ARG E 5 748 ? 34.66180 83.04380 62.06860 1.000 10.18840 748 ARG G CA 1
ATOM 16148 C C . ARG E 5 748 ? 35.60280 84.07780 62.66660 1.000 10.18840 748 ARG G C 1
ATOM 16149 O O . ARG E 5 748 ? 36.38880 84.71080 61.95760 1.000 10.18840 748 ARG G O 1
ATOM 16157 N N . SER E 5 749 ? 35.50280 84.25080 63.98660 1.000 17.30721 749 SER G N 1
ATOM 16158 C CA . SER E 5 749 ? 36.41480 85.11480 64.72460 1.000 17.30721 749 SER G CA 1
ATOM 16159 C C . SER E 5 749 ? 37.39080 84.36480 65.62160 1.000 17.30721 749 SER G C 1
ATOM 16160 O O . SER E 5 749 ? 38.43480 84.92180 65.96360 1.000 17.30721 749 SER G O 1
ATOM 16163 N N . GLN E 5 750 ? 37.07180 83.13480 66.01760 1.000 10.18840 750 GLN G N 1
ATOM 16164 C CA . GLN E 5 750 ? 37.90780 82.34180 66.91860 1.000 10.18840 750 GLN G CA 1
ATOM 16165 C C . GLN E 5 750 ? 38.82080 81.45180 66.08160 1.000 10.18840 750 GLN G C 1
ATOM 16166 O O . GLN E 5 750 ? 38.38280 80.44880 65.51660 1.000 10.18840 750 GLN G O 1
ATOM 16172 N N . VAL E 5 751 ? 40.09380 81.81380 65.99960 1.000 10.18840 751 VAL G N 1
ATOM 16173 C CA . VAL E 5 751 ? 41.08180 81.08480 65.21360 1.000 10.18840 751 VAL G CA 1
ATOM 16174 C C . VAL E 5 751 ? 42.00280 80.35480 66.18860 1.000 10.18840 751 VAL G C 1
ATOM 16175 O O . VAL E 5 751 ? 42.73280 81.00880 66.94060 1.000 10.18840 751 VAL G O 1
ATOM 16179 N N . PRO E 5 752 ? 41.99380 79.01580 66.22360 1.000 10.18840 752 PRO G N 1
ATOM 16180 C CA . PRO E 5 752 ? 42.83480 78.30780 67.20560 1.000 10.18840 752 PRO G CA 1
ATOM 16181 C C . PRO E 5 752 ? 44.32480 78.42280 66.93360 1.000 10.18840 752 PRO G C 1
ATOM 16182 O O . PRO E 5 752 ? 45.10580 78.57680 67.87560 1.000 10.18840 752 PRO G O 1
ATOM 16186 N N . PHE E 5 753 ? 44.73880 78.34280 65.67560 1.000 10.18840 753 PHE G N 1
ATOM 16187 C CA . PHE E 5 753 ? 46.13580 78.48380 65.29260 1.000 10.18840 753 PHE G CA 1
ATOM 16188 C C . PHE E 5 753 ? 46.16180 78.94280 63.84660 1.000 10.18840 753 PHE G C 1
ATOM 16189 O O . PHE E 5 753 ? 45.19580 78.75680 63.10460 1.000 10.18840 753 PHE G O 1
ATOM 16197 N N . ALA E 5 754 ? 47.28080 79.52980 63.44760 1.000 10.18840 754 ALA G N 1
ATOM 16198 C CA . ALA E 5 754 ? 47.44680 79.99980 62.08260 1.000 10.18840 754 ALA G CA 1
ATOM 16199 C C . ALA E 5 754 ? 48.32080 79.02980 61.30360 1.000 10.18840 754 ALA G C 1
ATOM 16200 O O . ALA E 5 754 ? 49.43380 78.70580 61.72760 1.000 10.18840 754 ALA G O 1
ATOM 16202 N N . TRP E 5 755 ? 47.79980 78.55880 60.17960 1.000 10.18840 755 TRP G N 1
ATOM 16203 C CA . TRP E 5 755 ? 48.56980 77.78880 59.22060 1.000 10.18840 755 TRP G CA 1
ATOM 16204 C C . TRP E 5 755 ? 47.95680 78.02380 57.85460 1.000 10.18840 755 TRP G C 1
ATOM 16205 O O . TRP E 5 755 ? 46.73480 78.09680 57.71860 1.000 10.18840 755 TRP G O 1
ATOM 16216 N N . ALA E 5 756 ? 48.81180 78.14480 56.85560 1.000 10.18840 756 ALA G N 1
ATOM 16217 C CA . ALA E 5 756 ? 48.40980 78.28980 55.46860 1.000 10.18840 756 ALA G CA 1
ATOM 16218 C C . ALA E 5 756 ? 49.35780 77.44680 54.63460 1.000 10.18840 756 ALA G C 1
ATOM 16219 O O . ALA E 5 756 ? 50.45980 77.11980 55.08760 1.000 10.18840 756 ALA G O 1
ATOM 16221 N N . PRO E 5 757 ? 48.93280 77.02380 53.44060 1.000 10.18840 757 PRO G N 1
ATOM 16222 C CA . PRO E 5 757 ? 49.85580 76.35880 52.50260 1.000 10.18840 757 PRO G CA 1
ATOM 16223 C C . PRO E 5 757 ? 51.02780 77.25180 52.12960 1.000 10.18840 757 PRO G C 1
ATOM 16224 O O . PRO E 5 757 ? 50.85380 78.35580 51.61460 1.000 10.18840 757 PRO G O 1
ATOM 16228 N N . GLY E 5 758 ? 52.22980 76.78080 52.44160 1.000 10.18840 758 GLY G N 1
ATOM 16229 C CA . GLY E 5 758 ? 53.42880 77.54080 52.17960 1.000 10.18840 758 GLY G CA 1
ATOM 16230 C C . GLY E 5 758 ? 53.79480 78.53780 53.25560 1.000 10.18840 758 GLY G C 1
ATOM 16231 O O . GLY E 5 758 ? 54.74780 79.30280 53.06660 1.000 10.18840 758 GLY G O 1
ATOM 16232 N N . TRP E 5 759 ? 53.05180 78.57380 54.36560 1.000 10.18840 759 TRP G N 1
ATOM 16233 C CA . TRP E 5 759 ? 53.28980 79.49580 55.48460 1.000 10.18840 759 TRP G CA 1
ATOM 16234 C C . TRP E 5 759 ? 53.07680 78.70380 56.77660 1.000 10.18840 759 TRP G C 1
ATOM 16235 O O . TRP E 5 759 ? 51.96980 78.66680 57.31360 1.000 10.18840 759 TRP G O 1
ATOM 16246 N N . ASN E 5 760 ? 54.13280 78.06780 57.26660 1.000 10.18840 760 ASN G N 1
ATOM 16247 C CA . ASN E 5 760 ? 54.03280 77.24680 58.46860 1.000 10.18840 760 ASN G CA 1
ATOM 16248 C C . ASN E 5 760 ? 54.41180 77.98480 59.74760 1.000 10.18840 760 ASN G C 1
ATOM 16249 O O . ASN E 5 760 ? 54.21080 77.44480 60.83760 1.000 10.18840 760 ASN G O 1
ATOM 16254 N N . SER E 5 761 ? 54.92580 79.19880 59.63960 1.000 10.18840 761 SER G N 1
ATOM 16255 C CA . SER E 5 761 ? 55.50880 79.98180 60.72160 1.000 10.18840 761 SER G CA 1
ATOM 16256 C C . SER E 5 761 ? 54.44480 80.89680 61.33860 1.000 10.18840 761 SER G C 1
ATOM 16257 O O . SER E 5 761 ? 53.30580 80.89180 60.85960 1.000 10.18840 761 SER G O 1
ATOM 16260 N N . PRO E 5 762 ? 54.74880 81.68780 62.38460 1.000 10.18840 762 PRO G N 1
ATOM 16261 C CA . PRO E 5 762 ? 53.81480 82.75780 62.80760 1.000 10.18840 762 PRO G CA 1
ATOM 16262 C C . PRO E 5 762 ? 53.47880 83.82580 61.75860 1.000 10.18840 762 PRO G C 1
ATOM 16263 O O . PRO E 5 762 ? 52.55680 84.61680 61.99360 1.000 10.18840 762 PRO G O 1
ATOM 16267 N N . GLN E 5 763 ? 54.16580 83.86580 60.61760 1.000 10.18840 763 GLN G N 1
ATOM 16268 C CA . GLN E 5 763 ? 53.81780 84.73480 59.50460 1.000 10.18840 763 GLN G CA 1
ATOM 16269 C C . GLN E 5 763 ? 52.54980 84.29780 58.77160 1.000 10.18840 763 GLN G C 1
ATOM 16270 O O . GLN E 5 763 ? 52.08880 85.02580 57.88860 1.000 10.18840 763 GLN G O 1
ATOM 16276 N N . ALA E 5 764 ? 51.96080 83.15080 59.12760 1.000 10.18840 764 ALA G N 1
ATOM 16277 C CA . ALA E 5 764 ? 50.70280 82.70880 58.53760 1.000 10.18840 764 ALA G CA 1
ATOM 16278 C C . ALA E 5 764 ? 49.50680 83.51580 59.02660 1.000 10.18840 764 ALA G C 1
ATOM 16279 O O . ALA E 5 764 ? 48.41280 83.34780 58.48160 1.000 10.18840 764 ALA G O 1
ATOM 16281 N N . TRP E 5 765 ? 49.68780 84.39280 60.01860 1.000 10.18840 765 TRP G N 1
ATOM 16282 C CA . TRP E 5 765 ? 48.60880 85.24880 60.49260 1.000 10.18840 765 TRP G CA 1
ATOM 16283 C C . TRP E 5 765 ? 48.21680 86.31380 59.46960 1.000 10.18840 765 TRP G C 1
ATOM 16284 O O . TRP E 5 765 ? 47.12880 86.88480 59.58660 1.000 10.18840 765 TRP G O 1
ATOM 16295 N N . ASN E 5 766 ? 49.07080 86.57880 58.47160 1.000 35.29069 766 ASN G N 1
ATOM 16296 C CA . ASN E 5 766 ? 48.73280 87.51880 57.40460 1.000 35.29069 766 ASN G CA 1
ATOM 16297 C C . ASN E 5 766 ? 47.58680 87.01080 56.53660 1.000 35.29069 766 ASN G C 1
ATOM 16298 O O . ASN E 5 766 ? 46.82780 87.81580 55.98660 1.000 35.29069 766 ASN G O 1
ATOM 16303 N N . LYS E 5 767 ? 47.43380 85.69080 56.41560 1.000 10.18840 767 LYS G N 1
ATOM 16304 C CA . LYS E 5 767 ? 46.33880 85.13280 55.63160 1.000 10.18840 767 LYS G CA 1
ATOM 16305 C C . LYS E 5 767 ? 44.99880 85.24680 56.34160 1.000 10.18840 767 LYS G C 1
ATOM 16306 O O . LYS E 5 767 ? 43.95780 85.11880 55.69060 1.000 10.18840 767 LYS G O 1
ATOM 16312 N N . PHE E 5 768 ? 45.00280 85.47780 57.65060 1.000 10.18840 768 PHE G N 1
ATOM 16313 C CA . PHE E 5 768 ? 43.79080 85.52280 58.45260 1.000 10.18840 768 PHE G CA 1
ATOM 16314 C C . PHE E 5 768 ? 43.31180 86.94180 58.71960 1.000 10.18840 768 PHE G C 1
ATOM 16315 O O . PHE E 5 768 ? 42.27880 87.11780 59.36860 1.000 10.18840 768 PHE G O 1
ATOM 16323 N N . GLN E 5 769 ? 44.03180 87.95280 58.24460 1.000 10.18840 769 GLN G N 1
ATOM 16324 C CA . GLN E 5 769 ? 43.68480 89.34280 58.49460 1.000 10.18840 769 GLN G CA 1
ATOM 16325 C C . GLN E 5 769 ? 43.09080 89.96180 57.23360 1.000 10.18840 769 GLN G C 1
ATOM 16326 O O . GLN E 5 769 ? 43.27480 89.45880 56.12460 1.000 10.18840 769 GLN G O 1
ATOM 16332 N N . ASP E 5 770 ? 42.36080 91.06580 57.41460 1.000 32.01867 770 ASP G N 1
ATOM 16333 C CA . ASP E 5 770 ? 41.78380 91.75580 56.26160 1.000 32.01867 770 ASP G CA 1
ATOM 16334 C C . ASP E 5 770 ? 42.85480 92.53080 55.49560 1.000 32.01867 770 ASP G C 1
ATOM 16335 O O . ASP E 5 770 ? 43.01380 92.35780 54.28360 1.000 32.01867 770 ASP G O 1
ATOM 16340 N N . GLU E 5 771 ? 43.58880 93.38780 56.19260 1.000 22.87561 771 GLU G N 1
ATOM 16341 C CA . GLU E 5 771 ? 44.85680 93.93880 55.75560 1.000 22.87561 771 GLU G CA 1
ATOM 16342 C C . GLU E 5 771 ? 45.89980 93.48580 56.76660 1.000 22.87561 771 GLU G C 1
ATOM 16343 O O . GLU E 5 771 ? 45.56680 93.22080 57.92360 1.000 22.87561 771 GLU G O 1
ATOM 16349 N N . VAL E 5 772 ? 47.14880 93.34680 56.31860 1.000 10.18840 772 VAL G N 1
ATOM 16350 C CA . VAL E 5 772 ? 48.19780 92.82980 57.19460 1.000 10.18840 772 VAL G CA 1
ATOM 16351 C C . VAL E 5 772 ? 48.51980 93.85480 58.27860 1.000 10.18840 772 VAL G C 1
ATOM 16352 O O . VAL E 5 772 ? 48.60080 95.06280 58.02260 1.000 10.18840 772 VAL G O 1
ATOM 16356 N N . GLY E 5 773 ? 48.58580 93.38380 59.52060 1.000 10.18840 773 GLY G N 1
ATOM 16357 C CA . GLY E 5 773 ? 48.73080 94.26980 60.65260 1.000 10.18840 773 GLY G CA 1
ATOM 16358 C C . GLY E 5 773 ? 47.45080 94.94680 61.08460 1.000 10.18840 773 GLY G C 1
ATOM 16359 O O . GLY E 5 773 ? 47.49980 95.87080 61.89960 1.000 10.18840 773 GLY G O 1
ATOM 16360 N N . GLY E 5 774 ? 46.31080 94.52380 60.55660 1.000 10.18840 774 GLY G N 1
ATOM 16361 C CA . GLY E 5 774 ? 45.04380 95.15980 60.84660 1.000 10.18840 774 GLY G CA 1
ATOM 16362 C C . GLY E 5 774 ? 44.24880 94.37880 61.86360 1.000 10.18840 774 GLY G C 1
ATOM 16363 O O . GLY E 5 774 ? 44.74480 94.03980 62.93960 1.000 10.18840 774 GLY G O 1
ATOM 16364 N N . LYS E 5 775 ? 42.99780 94.11280 61.53560 1.000 38.06268 775 LYS G N 1
ATOM 16365 C CA . LYS E 5 775 ? 42.10580 93.32280 62.35960 1.000 38.06268 775 LYS G CA 1
ATOM 16366 C C . LYS E 5 775 ? 41.97480 91.95880 61.69960 1.000 38.06268 775 LYS G C 1
ATOM 16367 O O . LYS E 5 775 ? 42.40580 91.76980 60.56060 1.000 38.06268 775 LYS G O 1
ATOM 16373 N N . LEU E 5 776 ? 41.45480 90.98580 62.44760 1.000 10.18840 776 LEU G N 1
ATOM 16374 C CA . LEU E 5 776 ? 41.04480 89.72980 61.82760 1.000 10.18840 776 LEU G CA 1
ATOM 16375 C C . LEU E 5 776 ? 39.94780 89.98980 60.79860 1.000 10.18840 776 LEU G C 1
ATOM 16376 O O . LEU E 5 776 ? 39.17080 90.94180 60.92460 1.000 10.18840 776 LEU G O 1
ATOM 16381 N N . ARG E 5 777 ? 39.92080 89.12680 59.77060 1.000 9.93682 777 ARG G N 1
ATOM 16382 C CA . ARG E 5 777 ? 39.13580 89.34280 58.55060 1.000 9.93682 777 ARG G CA 1
ATOM 16383 C C . ARG E 5 777 ? 37.64180 89.50080 58.82360 1.000 9.93682 777 ARG G C 1
ATOM 16384 O O . ARG E 5 777 ? 36.98880 90.37380 58.24560 1.000 9.93682 777 ARG G O 1
ATOM 16392 N N . PHE E 5 778 ? 37.08980 88.69480 59.72260 1.000 8.75664 778 PHE G N 1
ATOM 16393 C CA . PHE E 5 778 ? 35.67480 88.77380 60.04560 1.000 8.75664 778 PHE G CA 1
ATOM 16394 C C . PHE E 5 778 ? 35.41680 89.40380 61.40860 1.000 8.75664 778 PHE G C 1
ATOM 16395 O O . PHE E 5 778 ? 34.30880 89.29280 61.93460 1.000 8.75664 778 PHE G O 1
ATOM 16403 N N . GLY E 5 779 ? 36.40680 90.05480 61.98260 1.000 9.29828 779 GLY G N 1
ATOM 16404 C CA . GLY E 5 779 ? 36.26480 90.73880 63.24560 1.000 9.29828 779 GLY G CA 1
ATOM 16405 C C . GLY E 5 779 ? 37.03880 90.04380 64.34460 1.000 9.29828 779 GLY G C 1
ATOM 16406 O O . GLY E 5 779 ? 37.15780 88.81180 64.38260 1.000 9.29828 779 GLY G O 1
ATOM 16407 N N . ASP E 5 780 ? 37.57280 90.83780 65.24660 1.000 13.11279 780 ASP G N 1
ATOM 16408 C CA . ASP E 5 780 ? 38.28880 90.29180 66.38560 1.000 13.11279 780 ASP G CA 1
ATOM 16409 C C . ASP E 5 780 ? 37.30080 89.73680 67.41360 1.000 13.11279 780 ASP G C 1
ATOM 16410 O O . ASP E 5 780 ? 36.22380 90.30280 67.60260 1.000 13.11279 780 ASP G O 1
ATOM 16415 N N . PRO E 5 781 ? 37.62680 88.61480 68.05460 1.000 10.18840 781 PRO G N 1
ATOM 16416 C CA . PRO E 5 781 ? 36.73180 88.05680 69.07760 1.000 10.18840 781 PRO G CA 1
ATOM 16417 C C . PRO E 5 781 ? 36.69580 88.90080 70.34560 1.000 10.18840 781 PRO G C 1
ATOM 16418 O O . PRO E 5 781 ? 37.70580 89.46780 70.76860 1.000 10.18840 781 PRO G O 1
ATOM 16422 N N . GLY E 5 782 ? 35.50780 88.99580 70.93760 1.000 31.52901 782 GLY G N 1
ATOM 16423 C CA . GLY E 5 782 ? 35.31780 89.71380 72.18360 1.000 31.52901 782 GLY G CA 1
ATOM 16424 C C . GLY E 5 782 ? 34.34180 90.86280 72.03860 1.000 31.52901 782 GLY G C 1
ATOM 16425 O O . GLY E 5 782 ? 34.31480 91.52380 70.99860 1.000 31.52901 782 GLY G O 1
ATOM 16426 N N . VAL E 5 783 ? 33.54680 91.12980 73.07060 1.000 10.18840 783 VAL G N 1
ATOM 16427 C CA . VAL E 5 783 ? 32.51980 92.16280 73.00660 1.000 10.18840 783 VAL G CA 1
ATOM 16428 C C . VAL E 5 783 ? 32.56880 92.97380 74.29960 1.000 10.18840 783 VAL G C 1
ATOM 16429 O O . VAL E 5 783 ? 32.79480 92.42680 75.38260 1.000 10.18840 783 VAL G O 1
ATOM 16433 N N . ARG E 5 784 ? 32.38980 94.28580 74.17660 1.000 12.61625 784 ARG G N 1
ATOM 16434 C CA . ARG E 5 784 ? 32.41180 95.17680 75.32660 1.000 12.61625 784 ARG G CA 1
ATOM 16435 C C . ARG E 5 784 ? 31.06180 95.13580 76.03160 1.000 12.61625 784 ARG G C 1
ATOM 16436 O O . ARG E 5 784 ? 30.02180 95.33280 75.39960 1.000 12.61625 784 ARG G O 1
ATOM 16444 N N . LEU E 5 785 ? 31.08680 94.84780 77.33860 1.000 14.15180 785 LEU G N 1
ATOM 16445 C CA . LEU E 5 785 ? 29.85480 94.69680 78.11260 1.000 14.15180 785 LEU G CA 1
ATOM 16446 C C . LEU E 5 785 ? 29.10680 96.01480 78.25660 1.000 14.15180 785 LEU G C 1
ATOM 16447 O O . LEU E 5 785 ? 27.87380 96.04480 78.18160 1.000 14.15180 785 LEU G O 1
ATOM 16452 N N . PHE E 5 786 ? 29.82680 97.11180 78.44860 1.000 20.47283 786 PHE G N 1
ATOM 16453 C CA . PHE E 5 786 ? 29.20280 98.40480 78.67660 1.000 20.47283 786 PHE G CA 1
ATOM 16454 C C . PHE E 5 786 ? 29.75780 99.44980 77.72260 1.000 20.47283 786 PHE G C 1
ATOM 16455 O O . PHE E 5 786 ? 30.94380 99.43580 77.38260 1.000 20.47283 786 PHE G O 1
ATOM 16463 N N . GLU E 5 787 ? 28.88680 100.34980 77.29360 1.000 67.77811 787 GLU G N 1
ATOM 16464 C CA . GLU E 5 787 ? 29.26980 101.49780 76.49260 1.000 67.77811 787 GLU G CA 1
ATOM 16465 C C . GLU E 5 787 ? 29.40980 102.70780 77.40460 1.000 67.77811 787 GLU G C 1
ATOM 16466 O O . GLU E 5 787 ? 29.04480 102.66980 78.58160 1.000 67.77811 787 GLU G O 1
ATOM 16472 N N . THR E 5 788 ? 30.00580 103.76580 76.85860 1.000 17.27605 788 THR G N 1
ATOM 16473 C CA . THR E 5 788 ? 30.23980 104.99080 77.61260 1.000 17.27605 788 THR G CA 1
ATOM 16474 C C . THR E 5 788 ? 28.92080 105.65380 78.00260 1.000 17.27605 788 THR G C 1
ATOM 16475 O O . THR E 5 788 ? 28.01080 105.78680 77.18060 1.000 17.27605 788 THR G O 1
ATOM 16479 N N . SER E 5 789 ? 28.81780 106.04280 79.27160 1.000 23.69404 789 SER G N 1
ATOM 16480 C CA . SER E 5 789 ? 27.59280 106.62480 79.80060 1.000 23.69404 789 SER G CA 1
ATOM 16481 C C . SER E 5 789 ? 27.38980 108.03780 79.26860 1.000 23.69404 789 SER G C 1
ATOM 16482 O O . SER E 5 789 ? 28.34380 108.73880 78.92460 1.000 23.69404 789 SER G O 1
ATOM 16485 N N . GLU E 5 790 ? 26.11780 108.42980 79.16360 1.000 64.71327 790 GLU G N 1
ATOM 16486 C CA . GLU E 5 790 ? 25.76880 109.75680 78.66260 1.000 64.71327 790 GLU G CA 1
ATOM 16487 C C . GLU E 5 790 ? 26.23880 110.85680 79.61260 1.000 64.71327 790 GLU G C 1
ATOM 16488 O O . GLU E 5 790 ? 26.75680 111.88580 79.16460 1.000 64.71327 790 GLU G O 1
ATOM 16494 N N . ASN E 5 791 ? 26.08680 110.65780 80.91960 1.000 63.66814 791 ASN G N 1
ATOM 16495 C CA . ASN E 5 791 ? 26.50680 111.65180 81.89760 1.000 63.66814 791 ASN G CA 1
ATOM 16496 C C . ASN E 5 791 ? 27.55180 111.05680 82.83560 1.000 63.66814 791 ASN G C 1
ATOM 16497 O O . ASN E 5 791 ? 27.63780 109.84080 83.01560 1.000 63.66814 791 ASN G O 1
ATOM 16502 N N . GLY E 5 792 ? 28.34480 111.93180 83.43360 1.000 37.08286 792 GLY G N 1
ATOM 16503 C CA . GLY E 5 792 ? 29.47480 111.54280 84.24660 1.000 37.08286 792 GLY G CA 1
ATOM 16504 C C . GLY E 5 792 ? 29.17780 111.54580 85.72960 1.000 37.08286 792 GLY G C 1
ATOM 16505 O O . GLY E 5 792 ? 28.04180 111.32280 86.16260 1.000 37.08286 792 GLY G O 1
ATOM 16506 N N . LEU E 5 793 ? 30.21580 111.78280 86.52260 1.000 23.85826 793 LEU G N 1
ATOM 16507 C CA . LEU E 5 793 ? 30.12880 111.76980 87.97360 1.000 23.85826 793 LEU G CA 1
ATOM 16508 C C . LEU E 5 793 ? 30.30780 113.18080 88.52460 1.000 23.85826 793 LEU G C 1
ATOM 16509 O O . LEU E 5 793 ? 30.48680 114.14980 87.78460 1.000 23.85826 793 LEU G O 1
ATOM 16514 N N . ASP E 5 794 ? 30.25380 113.28080 89.84660 1.000 58.46781 794 ASP G N 1
ATOM 16515 C CA . ASP E 5 794 ? 30.64780 114.48480 90.55660 1.000 58.46781 794 ASP G CA 1
ATOM 16516 C C . ASP E 5 794 ? 32.11880 114.39280 90.95060 1.000 58.46781 794 ASP G C 1
ATOM 16517 O O . ASP E 5 794 ? 32.71880 113.31680 90.94260 1.000 58.46781 794 ASP G O 1
ATOM 16522 N N . TYR E 5 795 ? 32.69480 115.53980 91.29860 1.000 23.97227 795 TYR G N 1
ATOM 16523 C CA . TYR E 5 795 ? 34.06180 115.56780 91.80560 1.000 23.97227 795 TYR G CA 1
ATOM 16524 C C . TYR E 5 795 ? 34.13080 114.96380 93.20560 1.000 23.97227 795 TYR G C 1
ATOM 16525 O O . TYR E 5 795 ? 33.31580 115.28880 94.07460 1.000 23.97227 795 TYR G O 1
ATOM 16534 N N . PHE E 5 796 ? 35.09880 114.07180 93.41660 1.000 40.12523 796 PHE G N 1
ATOM 16535 C CA . PHE E 5 796 ? 35.36780 113.51580 94.73960 1.000 40.12523 796 PHE G CA 1
ATOM 16536 C C . PHE E 5 796 ? 36.08580 114.55580 95.59060 1.000 40.12523 796 PHE G C 1
ATOM 16537 O O . PHE E 5 796 ? 37.17280 115.01280 95.22460 1.000 40.12523 796 PHE G O 1
ATOM 16545 N N . THR E 5 797 ? 35.49480 114.91980 96.72860 1.000 33.12447 797 THR G N 1
ATOM 16546 C CA . THR E 5 797 ? 36.06780 115.92280 97.61760 1.000 33.12447 797 THR G CA 1
ATOM 16547 C C . THR E 5 797 ? 36.80080 115.30380 98.80660 1.000 33.12447 797 THR G C 1
ATOM 16548 O O . THR E 5 797 ? 37.01780 115.98480 99.81160 1.000 33.12447 797 THR G O 1
ATOM 16552 N N . SER E 5 798 ? 37.18680 114.03380 98.71660 1.000 34.18448 798 SER G N 1
ATOM 16553 C CA . SER E 5 798 ? 37.85080 113.35380 99.82960 1.000 34.18448 798 SER G CA 1
ATOM 16554 C C . SER E 5 798 ? 39.36580 113.39980 99.63360 1.000 34.18448 798 SER G C 1
ATOM 16555 O O . SER E 5 798 ? 40.01680 112.41480 99.28160 1.000 34.18448 798 SER G O 1
ATOM 16558 N N . VAL E 5 799 ? 39.92380 114.58180 99.88060 1.000 58.81003 799 VAL G N 1
ATOM 16559 C CA . VAL E 5 799 ? 41.35980 114.80380 99.73660 1.000 58.81003 799 VAL G CA 1
ATOM 16560 C C . VAL E 5 799 ? 42.06080 114.30280 100.99460 1.000 58.81003 799 VAL G C 1
ATOM 16561 O O . VAL E 5 799 ? 41.70580 114.72280 102.10360 1.000 58.81003 799 VAL G O 1
ATOM 16565 N N . PRO E 5 800 ? 43.03880 113.40780 100.87860 1.000 48.86655 800 PRO G N 1
ATOM 16566 C CA . PRO E 5 800 ? 43.74280 112.93280 102.07360 1.000 48.86655 800 PRO G CA 1
ATOM 16567 C C . PRO E 5 800 ? 44.70080 113.97380 102.61960 1.000 48.86655 800 PRO G C 1
ATOM 16568 O O . PRO E 5 800 ? 45.20180 114.83880 101.89560 1.000 48.86655 800 PRO G O 1
ATOM 16572 N N . ALA E 5 801 ? 44.95980 113.87280 103.91860 1.000 29.70746 801 ALA G N 1
ATOM 16573 C CA . ALA E 5 801 ? 46.01580 114.66980 104.51560 1.000 29.70746 801 ALA G CA 1
ATOM 16574 C C . ALA E 5 801 ? 47.37780 114.15280 104.05860 1.000 29.70746 801 ALA G C 1
ATOM 16575 O O . ALA E 5 801 ? 47.51680 113.01880 103.59160 1.000 29.70746 801 ALA G O 1
ATOM 16577 N N . ARG E 5 802 ? 48.38080 115.02580 104.16460 1.000 78.38718 802 ARG G N 1
ATOM 16578 C CA . ARG E 5 802 ? 49.74580 114.68680 103.77860 1.000 78.38718 802 ARG G CA 1
ATOM 16579 C C . ARG E 5 802 ? 50.30280 113.58280 104.67460 1.000 78.38718 802 ARG G C 1
ATOM 16580 O O . ARG E 5 802 ? 49.97980 113.50680 105.86360 1.000 78.38718 802 ARG G O 1
ATOM 16588 N N . PHE E 5 803 ? 51.11080 112.70480 104.08260 1.000 21.18045 803 PHE G N 1
ATOM 16589 C CA . PHE E 5 803 ? 51.68380 111.57880 104.80460 1.000 21.18045 803 PHE G CA 1
ATOM 16590 C C . PHE E 5 803 ? 52.68480 112.04680 105.85360 1.000 21.18045 803 PHE G C 1
ATOM 16591 O O . PHE E 5 803 ? 53.50780 112.92980 105.60360 1.000 21.18045 803 PHE G O 1
ATOM 16599 N N . GLN E 5 804 ? 52.60280 111.44780 107.04060 1.000 76.33099 804 GLN G N 1
ATOM 16600 C CA . GLN E 5 804 ? 53.54580 111.72480 108.10960 1.000 76.33099 804 GLN G CA 1
ATOM 16601 C C . GLN E 5 804 ? 54.06780 110.40580 108.66660 1.000 76.33099 804 GLN G C 1
ATOM 16602 O O . GLN E 5 804 ? 53.26580 109.51080 108.98660 1.000 76.33099 804 GLN G O 1
ATOM 16608 N N . PRO E 5 805 ? 55.38380 110.23680 108.77360 1.000 48.81211 805 PRO G N 1
ATOM 16609 C CA . PRO E 5 805 ? 55.92680 109.05380 109.45160 1.000 48.81211 805 PRO G CA 1
ATOM 16610 C C . PRO E 5 805 ? 55.61180 109.05380 110.93860 1.000 48.81211 805 PRO G C 1
ATOM 16611 O O . PRO E 5 805 ? 55.42780 110.10080 111.56260 1.000 48.81211 805 PRO G O 1
ATOM 16615 N N . GLN E 5 806 ? 55.54980 107.84880 111.50160 1.000 77.81027 806 GLN G N 1
ATOM 16616 C CA . GLN E 5 806 ? 55.31280 107.64980 112.92060 1.000 77.81027 806 GLN G CA 1
ATOM 16617 C C . GLN E 5 806 ? 56.41480 106.77580 113.49760 1.000 77.81027 806 GLN G C 1
ATOM 16618 O O . GLN E 5 806 ? 56.95180 105.89680 112.81760 1.000 77.81027 806 GLN G O 1
ATOM 16624 N N . ASP E 5 807 ? 56.73980 107.01480 114.76360 1.000 77.97110 807 ASP G N 1
ATOM 16625 C CA . ASP E 5 807 ? 57.72280 106.18780 115.44360 1.000 77.97110 807 ASP G CA 1
ATOM 16626 C C . ASP E 5 807 ? 57.07380 104.86580 115.82860 1.000 77.97110 807 ASP G C 1
ATOM 16627 O O . ASP E 5 807 ? 56.00280 104.84380 116.44360 1.000 77.97110 807 ASP G O 1
ATOM 16632 N N . GLY E 5 808 ? 57.72180 103.76680 115.46360 1.000 48.08048 808 GLY G N 1
ATOM 16633 C CA . GLY E 5 808 ? 57.15180 102.45980 115.70060 1.000 48.08048 808 GLY G CA 1
ATOM 16634 C C . GLY E 5 808 ? 56.38080 101.92980 114.50960 1.000 48.08048 808 GLY G C 1
ATOM 16635 O O . GLY E 5 808 ? 56.70480 100.86280 113.98960 1.000 48.08048 808 GLY G O 1
ATOM 16636 N N . LYS E 5 809 ? 55.35780 102.65680 114.06460 1.000 47.21994 809 LYS G N 1
ATOM 16637 C CA . LYS E 5 809 ? 54.55180 102.20680 112.93660 1.000 47.21994 809 LYS G CA 1
ATOM 16638 C C . LYS E 5 809 ? 55.28080 102.48880 111.62460 1.000 47.21994 809 LYS G C 1
ATOM 16639 O O . LYS E 5 809 ? 55.75980 103.60280 111.39860 1.000 47.21994 809 LYS G O 1
ATOM 16645 N N . TRP E 5 810 ? 55.37080 101.47580 110.76360 1.000 29.86951 810 TRP G N 1
ATOM 16646 C CA . TRP E 5 810 ? 55.97480 101.60280 109.43860 1.000 29.86951 810 TRP G CA 1
ATOM 16647 C C . TRP E 5 810 ? 54.93680 101.27480 108.37660 1.000 29.86951 810 TRP G C 1
ATOM 16648 O O . TRP E 5 810 ? 54.38580 100.17280 108.37760 1.000 29.86951 810 TRP G O 1
ATOM 16659 N N . ARG E 5 811 ? 54.70180 102.20680 107.45660 1.000 22.71673 811 ARG G N 1
ATOM 16660 C CA . ARG E 5 811 ? 53.79780 101.95580 106.33960 1.000 22.71673 811 ARG G CA 1
ATOM 16661 C C . ARG E 5 811 ? 54.42780 100.95480 105.36760 1.000 22.71673 811 ARG G C 1
ATOM 16662 O O . ARG E 5 811 ? 55.62180 101.02680 105.07260 1.000 22.71673 811 ARG G O 1
ATOM 16670 N N . ILE E 5 812 ? 53.61880 100.03580 104.84360 1.000 7.12186 812 ILE G N 1
ATOM 16671 C CA . ILE E 5 812 ? 54.09580 99.02480 103.90060 1.000 7.12186 812 ILE G CA 1
ATOM 16672 C C . ILE E 5 812 ? 53.88180 99.53580 102.47860 1.000 7.12186 812 ILE G C 1
ATOM 16673 O O . ILE E 5 812 ? 52.74580 99.68280 102.02560 1.000 7.12186 812 ILE G O 1
ATOM 16678 N N . ALA E 5 813 ? 54.97880 99.83580 101.78460 1.000 10.18840 813 ALA G N 1
ATOM 16679 C CA . ALA E 5 813 ? 54.91480 100.27680 100.39360 1.000 10.18840 813 ALA G CA 1
ATOM 16680 C C . ALA E 5 813 ? 54.94180 99.07080 99.46460 1.000 10.18840 813 ALA G C 1
ATOM 16681 O O . ALA E 5 813 ? 55.90380 98.29380 99.50960 1.000 10.18840 813 ALA G O 1
ATOM 16683 N N . PRO E 5 814 ? 53.92580 98.87280 98.62460 1.000 10.18840 814 PRO G N 1
ATOM 16684 C CA . PRO E 5 814 ? 53.86980 97.65980 97.79260 1.000 10.18840 814 PRO G CA 1
ATOM 16685 C C . PRO E 5 814 ? 54.87080 97.68780 96.64360 1.000 10.18840 814 PRO G C 1
ATOM 16686 O O . PRO E 5 814 ? 54.99780 98.68280 95.92960 1.000 10.18840 814 PRO G O 1
ATOM 16690 N N . TYR E 5 815 ? 55.58580 96.58180 96.47860 1.000 1.12600 815 TYR G N 1
ATOM 16691 C CA . TYR E 5 815 ? 56.45280 96.35580 95.32960 1.000 1.12600 815 TYR G CA 1
ATOM 16692 C C . TYR E 5 815 ? 55.95380 95.11880 94.60560 1.000 1.12600 815 TYR G C 1
ATOM 16693 O O . TYR E 5 815 ? 55.68980 94.09180 95.23860 1.000 1.12600 815 TYR G O 1
ATOM 16702 N N . TYR E 5 816 ? 55.82580 95.21480 93.29160 1.000 10.18840 816 TYR G N 1
ATOM 16703 C CA . TYR E 5 816 ? 55.31180 94.12280 92.48660 1.000 10.18840 816 TYR G CA 1
ATOM 16704 C C . TYR E 5 816 ? 56.39580 93.61080 91.55260 1.000 10.18840 816 TYR G C 1
ATOM 16705 O O . TYR E 5 816 ? 57.28980 94.35080 91.13660 1.000 10.18840 816 TYR G O 1
ATOM 16714 N N . HIS E 5 817 ? 56.30680 92.32980 91.23760 1.000 10.18840 817 HIS G N 1
ATOM 16715 C CA . HIS E 5 817 ? 57.23180 91.68280 90.32860 1.000 10.18840 817 HIS G CA 1
ATOM 16716 C C . HIS E 5 817 ? 56.43380 90.90480 89.30060 1.000 10.18840 817 HIS G C 1
ATOM 16717 O O . HIS E 5 817 ? 55.44680 90.24780 89.64260 1.000 10.18840 817 HIS G O 1
ATOM 16724 N N . LEU E 5 818 ? 56.86580 90.99480 88.03960 1.000 10.18840 818 LEU G N 1
ATOM 16725 C CA . LEU E 5 818 ? 56.20980 90.25780 86.96660 1.000 10.18840 818 LEU G CA 1
ATOM 16726 C C . LEU E 5 818 ? 56.32280 88.74780 87.15360 1.000 10.18840 818 LEU G C 1
ATOM 16727 O O . LEU E 5 818 ? 55.39480 88.01080 86.80660 1.000 10.18840 818 LEU G O 1
ATOM 16732 N N . PHE E 5 819 ? 57.41680 88.27180 87.73960 1.000 10.18840 819 PHE G N 1
ATOM 16733 C CA . PHE E 5 819 ? 57.64180 86.84080 87.86860 1.000 10.18840 819 PHE G CA 1
ATOM 16734 C C . PHE E 5 819 ? 57.39780 86.30680 89.27560 1.000 10.18840 819 PHE G C 1
ATOM 16735 O O . PHE E 5 819 ? 57.63080 85.12080 89.51460 1.000 10.18840 819 PHE G O 1
ATOM 16743 N N . GLY E 5 820 ? 56.94180 87.13580 90.20660 1.000 13.24912 820 GLY G N 1
ATOM 16744 C CA . GLY E 5 820 ? 56.63380 86.62980 91.52860 1.000 13.24912 820 GLY G CA 1
ATOM 16745 C C . GLY E 5 820 ? 55.25980 86.92380 92.09660 1.000 13.24912 820 GLY G C 1
ATOM 16746 O O . GLY E 5 820 ? 54.78280 86.17780 92.95260 1.000 13.24912 820 GLY G O 1
ATOM 16747 N N . SER E 5 821 ? 54.61280 87.99980 91.65360 1.000 11.71559 821 SER G N 1
ATOM 16748 C CA . SER E 5 821 ? 53.43580 88.50280 92.35660 1.000 11.71559 821 SER G CA 1
ATOM 16749 C C . SER E 5 821 ? 52.14280 87.76780 92.01960 1.000 11.71559 821 SER G C 1
ATOM 16750 O O . SER E 5 821 ? 51.15780 87.93880 92.74160 1.000 11.71559 821 SER G O 1
ATOM 16753 N N . ASP E 5 822 ? 52.10980 86.96080 90.96660 1.000 10.18840 822 ASP G N 1
ATOM 16754 C CA . ASP E 5 822 ? 50.88480 86.30880 90.52260 1.000 10.18840 822 ASP G CA 1
ATOM 16755 C C . ASP E 5 822 ? 50.80380 84.89480 91.09160 1.000 10.18840 822 ASP G C 1
ATOM 16756 O O . ASP E 5 822 ? 51.81780 84.19580 91.16160 1.000 10.18840 822 ASP G O 1
ATOM 16761 N N . GLU E 5 823 ? 49.58780 84.48280 91.48760 1.000 38.43321 823 GLU G N 1
ATOM 16762 C CA . GLU E 5 823 ? 49.40880 83.28480 92.31360 1.000 38.43321 823 GLU G CA 1
ATOM 16763 C C . GLU E 5 823 ? 49.76380 81.99880 91.57060 1.000 38.43321 823 GLU G C 1
ATOM 16764 O O . GLU E 5 823 ? 50.50680 81.16480 92.09560 1.000 38.43321 823 GLU G O 1
ATOM 16770 N N . LEU E 5 824 ? 49.23880 81.81480 90.35560 1.000 19.91024 824 LEU G N 1
ATOM 16771 C CA . LEU E 5 824 ? 49.47680 80.55880 89.64760 1.000 19.91024 824 LEU G CA 1
ATOM 16772 C C . LEU E 5 824 ? 50.89780 80.47780 89.10660 1.000 19.91024 824 LEU G C 1
ATOM 16773 O O . LEU E 5 824 ? 51.53980 79.42680 89.19860 1.000 19.91024 824 LEU G O 1
ATOM 16778 N N . SER E 5 825 ? 51.41180 81.57580 88.55860 1.000 10.18840 825 SER G N 1
ATOM 16779 C CA . SER E 5 825 ? 52.66380 81.51880 87.81660 1.000 10.18840 825 SER G CA 1
ATOM 16780 C C . SER E 5 825 ? 53.89780 81.51280 88.70460 1.000 10.18840 825 SER G C 1
ATOM 16781 O O . SER E 5 825 ? 54.98180 81.19380 88.21160 1.000 10.18840 825 SER G O 1
ATOM 16784 N N . GLN E 5 826 ? 53.77280 81.81680 89.99760 1.000 26.03763 826 GLN G N 1
ATOM 16785 C CA . GLN E 5 826 ? 54.93780 81.66180 90.85660 1.000 26.03763 826 GLN G CA 1
ATOM 16786 C C . GLN E 5 826 ? 55.20280 80.20680 91.21660 1.000 26.03763 826 GLN G C 1
ATOM 16787 O O . GLN E 5 826 ? 56.28380 79.90480 91.72960 1.000 26.03763 826 GLN G O 1
ATOM 16793 N N . ARG E 5 827 ? 54.25080 79.30880 90.96460 1.000 15.35677 827 ARG G N 1
ATOM 16794 C CA . ARG E 5 827 ? 54.43980 77.87880 91.15760 1.000 15.35677 827 ARG G CA 1
ATOM 16795 C C . ARG E 5 827 ? 55.05480 77.19480 89.94160 1.000 15.35677 827 ARG G C 1
ATOM 16796 O O . ARG E 5 827 ? 55.28080 75.98280 89.98560 1.000 15.35677 827 ARG G O 1
ATOM 16804 N N . ALA E 5 828 ? 55.31980 77.93080 88.86660 1.000 10.18840 828 ALA G N 1
ATOM 16805 C CA . ALA E 5 828 ? 56.05580 77.36980 87.73760 1.000 10.18840 828 ALA G CA 1
ATOM 16806 C C . ALA E 5 828 ? 57.52380 77.20680 88.11860 1.000 10.18840 828 ALA G C 1
ATOM 16807 O O . ALA E 5 828 ? 58.10280 78.12180 88.71060 1.000 10.18840 828 ALA G O 1
ATOM 16809 N N . PRO E 5 829 ? 58.14080 76.05080 87.83960 1.000 15.26261 829 PRO G N 1
ATOM 16810 C CA . PRO E 5 829 ? 59.55980 75.87180 88.18760 1.000 15.26261 829 PRO G CA 1
ATOM 16811 C C . PRO E 5 829 ? 60.51380 76.76280 87.41260 1.000 15.26261 829 PRO G C 1
ATOM 16812 O O . PRO E 5 829 ? 61.58380 77.09080 87.93860 1.000 15.26261 829 PRO G O 1
ATOM 16816 N N . VAL E 5 830 ? 60.15880 77.19380 86.19760 1.000 28.87044 830 VAL G N 1
ATOM 16817 C CA . VAL E 5 830 ? 61.04580 78.09180 85.46460 1.000 28.87044 830 VAL G CA 1
ATOM 16818 C C . VAL E 5 830 ? 61.02080 79.50280 86.04060 1.000 28.87044 830 VAL G C 1
ATOM 16819 O O . VAL E 5 830 ? 61.93380 80.28980 85.77160 1.000 28.87044 830 VAL G O 1
ATOM 16823 N N . PHE E 5 831 ? 60.00780 79.84280 86.83460 1.000 10.18840 831 PHE G N 1
ATOM 16824 C CA . PHE E 5 831 ? 59.91880 81.15280 87.46260 1.000 10.18840 831 PHE G CA 1
ATOM 16825 C C . PHE E 5 831 ? 60.65180 81.22380 88.79360 1.000 10.18840 831 PHE G C 1
ATOM 16826 O O . PHE E 5 831 ? 60.78580 82.32180 89.34160 1.000 10.18840 831 PHE G O 1
ATOM 16834 N N . GLN E 5 832 ? 61.10780 80.08380 89.32660 1.000 52.37675 832 GLN G N 1
ATOM 16835 C CA . GLN E 5 832 ? 61.79980 80.07380 90.61260 1.000 52.37675 832 GLN G CA 1
ATOM 16836 C C . GLN E 5 832 ? 63.14680 80.78980 90.53260 1.000 52.37675 832 GLN G C 1
ATOM 16837 O O . GLN E 5 832 ? 63.53880 81.48480 91.47560 1.000 52.37675 832 GLN G O 1
ATOM 16843 N N . SER E 5 833 ? 63.85580 80.65580 89.41360 1.000 52.14012 833 SER G N 1
ATOM 16844 C CA . SER E 5 833 ? 65.11680 81.36880 89.23760 1.000 52.14012 833 SER G CA 1
ATOM 16845 C C . SER E 5 833 ? 64.92880 82.77880 88.69560 1.000 52.14012 833 SER G C 1
ATOM 16846 O O . SER E 5 833 ? 65.75380 83.65580 88.97260 1.000 52.14012 833 SER G O 1
ATOM 16849 N N . ARG E 5 834 ? 63.86780 83.02380 87.92860 1.000 30.62870 834 ARG G N 1
ATOM 16850 C CA . ARG E 5 834 ? 63.62780 84.36180 87.40960 1.000 30.62870 834 ARG G CA 1
ATOM 16851 C C . ARG E 5 834 ? 63.10180 85.30480 88.48860 1.000 30.62870 834 ARG G C 1
ATOM 16852 O O . ARG E 5 834 ? 63.29680 86.52080 88.38560 1.000 30.62870 834 ARG G O 1
ATOM 16860 N N . MET E 5 835 ? 62.46780 84.77280 89.53160 1.000 48.19728 835 MET G N 1
ATOM 16861 C CA . MET E 5 835 ? 62.04880 85.61580 90.63660 1.000 48.19728 835 MET G CA 1
ATOM 16862 C C . MET E 5 835 ? 63.24180 85.95680 91.53660 1.000 48.19728 835 MET G C 1
ATOM 16863 O O . MET E 5 835 ? 64.18880 85.17080 91.65760 1.000 48.19728 835 MET G O 1
ATOM 16868 N N . PRO E 5 836 ? 63.25180 87.14580 92.13460 1.000 42.90728 836 PRO G N 1
ATOM 16869 C CA . PRO E 5 836 ? 64.37280 87.52980 92.99760 1.000 42.90728 836 PRO G CA 1
ATOM 16870 C C . PRO E 5 836 ? 64.23780 86.92980 94.39060 1.000 42.90728 836 PRO G C 1
ATOM 16871 O O . PRO E 5 836 ? 63.22080 86.33480 94.75160 1.000 42.90728 836 PRO G O 1
ATOM 16875 N N . GLN E 5 837 ? 65.30480 87.08980 95.17060 1.000 60.87099 837 GLN G N 1
ATOM 16876 C CA . GLN E 5 837 ? 65.29780 86.66180 96.56160 1.000 60.87099 837 GLN G CA 1
ATOM 16877 C C . GLN E 5 837 ? 64.35080 87.54480 97.37360 1.000 60.87099 837 GLN G C 1
ATOM 16878 O O . GLN E 5 837 ? 64.17380 88.72080 97.05160 1.000 60.87099 837 GLN G O 1
ATOM 16884 N N . PRO E 5 838 ? 63.69480 86.98980 98.39960 1.000 58.07947 838 PRO G N 1
ATOM 16885 C CA . PRO E 5 838 ? 62.84480 87.81880 99.26460 1.000 58.07947 838 PRO G CA 1
ATOM 16886 C C . PRO E 5 838 ? 63.67780 88.81780 100.05360 1.000 58.07947 838 PRO G C 1
ATOM 16887 O O . PRO E 5 838 ? 64.75380 88.49380 100.55760 1.000 58.07947 838 PRO G O 1
ATOM 16891 N N . TYR E 5 839 ? 63.17280 90.04580 100.14360 1.000 44.36756 839 TYR G N 1
ATOM 16892 C CA . TYR E 5 839 ? 63.93480 91.16780 100.66760 1.000 44.36756 839 TYR G CA 1
ATOM 16893 C C . TYR E 5 839 ? 63.03480 92.04180 101.52760 1.000 44.36756 839 TYR G C 1
ATOM 16894 O O . TYR E 5 839 ? 61.85180 91.75880 101.72160 1.000 44.36756 839 TYR G O 1
ATOM 16903 N N . ILE E 5 840 ? 63.60480 93.14680 101.99860 1.000 28.92661 840 ILE G N 1
ATOM 16904 C CA . ILE E 5 840 ? 62.85580 94.18680 102.68760 1.000 28.92661 840 ILE G CA 1
ATOM 16905 C C . ILE E 5 840 ? 63.58080 95.49880 102.36560 1.000 28.92661 840 ILE G C 1
ATOM 16906 O O . ILE E 5 840 ? 64.79280 95.62880 102.56960 1.000 28.92661 840 ILE G O 1
ATOM 16911 N N . LYS E 5 841 ? 62.87680 96.44380 101.75460 1.000 10.18840 841 LYS G N 1
ATOM 16912 C CA . LYS E 5 841 ? 63.50780 97.65580 101.24260 1.000 10.18840 841 LYS G CA 1
ATOM 16913 C C . LYS E 5 841 ? 63.29280 98.81780 102.20660 1.000 10.18840 841 LYS G C 1
ATOM 16914 O O . LYS E 5 841 ? 62.16080 99.09380 102.60960 1.000 10.18840 841 LYS G O 1
ATOM 16920 N N . LEU E 5 842 ? 64.38480 99.49880 102.56160 1.000 10.18840 842 LEU G N 1
ATOM 16921 C CA . LEU E 5 842 ? 64.37180 100.60080 103.51660 1.000 10.18840 842 LEU G CA 1
ATOM 16922 C C . LEU E 5 842 ? 65.06380 101.83780 102.95660 1.000 10.18840 842 LEU G C 1
ATOM 16923 O O . LEU E 5 842 ? 66.00180 101.73680 102.16160 1.000 10.18840 842 LEU G O 1
ATOM 16928 N N . ASN E 5 843 ? 64.53880 103.00280 103.34060 1.000 43.85031 843 ASN G N 1
ATOM 16929 C CA . ASN E 5 843 ? 65.22280 104.27880 103.14060 1.000 43.85031 843 ASN G CA 1
ATOM 16930 C C . ASN E 5 843 ? 66.58880 104.25980 103.83160 1.000 43.85031 843 ASN G C 1
ATOM 16931 O O . ASN E 5 843 ? 66.73680 103.62380 104.88360 1.000 43.85031 843 ASN G O 1
ATOM 16936 N N . PRO E 5 844 ? 67.61180 104.90480 103.24960 1.000 53.35080 844 PRO G N 1
ATOM 16937 C CA . PRO E 5 844 ? 68.92880 104.97980 103.91560 1.000 53.35080 844 PRO G CA 1
ATOM 16938 C C . PRO E 5 844 ? 68.92080 105.68480 105.25960 1.000 53.35080 844 PRO G C 1
ATOM 16939 O O . PRO E 5 844 ? 69.68480 105.29180 106.14960 1.000 53.35080 844 PRO G O 1
ATOM 16943 N N . ALA E 5 845 ? 68.08680 106.71380 105.43360 1.000 40.53375 845 ALA G N 1
ATOM 16944 C CA . ALA E 5 845 ? 68.00180 107.37480 106.72960 1.000 40.53375 845 ALA G CA 1
ATOM 16945 C C . ALA E 5 845 ? 67.30180 106.49780 107.76260 1.000 40.53375 845 ALA G C 1
ATOM 16946 O O . ALA E 5 845 ? 67.66480 106.52380 108.94360 1.000 40.53375 845 ALA G O 1
ATOM 16948 N N . ASP E 5 846 ? 66.32580 105.69380 107.33260 1.000 57.09182 846 ASP G N 1
ATOM 16949 C CA . ASP E 5 846 ? 65.62280 104.79780 108.24260 1.000 57.09182 846 ASP G CA 1
ATOM 16950 C C . ASP E 5 846 ? 66.44980 103.56980 108.59360 1.000 57.09182 846 ASP G C 1
ATOM 16951 O O . ASP E 5 846 ? 66.32280 103.04080 109.70260 1.000 57.09182 846 ASP G O 1
ATOM 16956 N N . ALA E 5 847 ? 67.28280 103.09980 107.66560 1.000 34.52439 847 ALA G N 1
ATOM 16957 C CA . ALA E 5 847 ? 68.20880 102.01980 107.97960 1.000 34.52439 847 ALA G CA 1
ATOM 16958 C C . ALA E 5 847 ? 69.36480 102.51180 108.83960 1.000 34.52439 847 ALA G C 1
ATOM 16959 O O . ALA E 5 847 ? 69.95080 101.72580 109.59360 1.000 34.52439 847 ALA G O 1
ATOM 16961 N N . ALA E 5 848 ? 69.70780 103.79980 108.73460 1.000 56.05314 848 ALA G N 1
ATOM 16962 C CA . ALA E 5 848 ? 70.69780 104.39080 109.62960 1.000 56.05314 848 ALA G CA 1
ATOM 16963 C C . ALA E 5 848 ? 70.14880 104.53680 111.04060 1.000 56.05314 848 ALA G C 1
ATOM 16964 O O . ALA E 5 848 ? 70.87880 104.34580 112.01960 1.000 56.05314 848 ALA G O 1
ATOM 16966 N N . LYS E 5 849 ? 68.86480 104.88580 111.16060 1.000 59.86611 849 LYS G N 1
ATOM 16967 C CA . LYS E 5 849 ? 68.22180 104.95380 112.46760 1.000 59.86611 849 LYS G CA 1
ATOM 16968 C C . LYS E 5 849 ? 68.03080 103.56280 113.06160 1.000 59.86611 849 LYS G C 1
ATOM 16969 O O . LYS E 5 849 ? 68.12380 103.39080 114.28160 1.000 59.86611 849 LYS G O 1
ATOM 16975 N N . LEU E 5 850 ? 67.76080 102.56580 112.21860 1.000 60.79697 850 LEU G N 1
ATOM 16976 C CA . LEU E 5 850 ? 67.65980 101.18580 112.67760 1.000 60.79697 850 LEU G CA 1
ATOM 16977 C C . LEU E 5 850 ? 69.02380 100.54980 112.91460 1.000 60.79697 850 LEU G C 1
ATOM 16978 O O . LEU E 5 850 ? 69.12380 99.59480 113.69060 1.000 60.79697 850 LEU G O 1
ATOM 16983 N N . GLY E 5 851 ? 70.06780 101.04980 112.25860 1.000 52.08379 851 GLY G N 1
ATOM 16984 C CA . GLY E 5 851 ? 71.41180 100.55080 112.44960 1.000 52.08379 851 GLY G CA 1
ATOM 16985 C C . GLY E 5 851 ? 71.83880 99.44380 111.51560 1.000 52.08379 851 GLY G C 1
ATOM 16986 O O . GLY E 5 851 ? 72.86080 98.79880 111.77860 1.000 52.08379 851 GLY G O 1
ATOM 16987 N N . VAL E 5 852 ? 71.10380 99.20480 110.43360 1.000 75.85662 852 VAL G N 1
ATOM 16988 C CA . VAL E 5 852 ? 71.37380 98.08580 109.54460 1.000 75.85662 852 VAL G CA 1
ATOM 16989 C C . VAL E 5 852 ? 71.92880 98.59980 108.21860 1.000 75.85662 852 VAL G C 1
ATOM 16990 O O . VAL E 5 852 ? 71.94980 99.79680 107.94160 1.000 75.85662 852 VAL G O 1
ATOM 16994 N N . ASN E 5 853 ? 72.38780 97.65880 107.39660 1.000 47.39829 853 ASN G N 1
ATOM 16995 C CA . ASN E 5 853 ? 72.90480 97.94280 106.06560 1.000 47.39829 853 ASN G CA 1
ATOM 16996 C C . ASN E 5 853 ? 72.28280 96.97780 105.06760 1.000 47.39829 853 ASN G C 1
ATOM 16997 O O . ASN E 5 853 ? 71.34880 96.24980 105.41060 1.000 47.39829 853 ASN G O 1
ATOM 17002 N N . ALA E 5 854 ? 72.80980 96.94080 103.84760 1.000 45.95804 854 ALA G N 1
ATOM 17003 C CA . ALA E 5 854 ? 72.32180 95.99580 102.85260 1.000 45.95804 854 ALA G CA 1
ATOM 17004 C C . ALA E 5 854 ? 72.77380 94.58080 103.19260 1.000 45.95804 854 ALA G C 1
ATOM 17005 O O . ALA E 5 854 ? 73.96680 94.32680 103.38560 1.000 45.95804 854 ALA G O 1
ATOM 17007 N N . GLY E 5 855 ? 71.81480 93.65780 103.26460 1.000 43.54829 855 GLY G N 1
ATOM 17008 C CA . GLY E 5 855 ? 72.08280 92.26280 103.53260 1.000 43.54829 855 GLY G CA 1
ATOM 17009 C C . GLY E 5 855 ? 71.75580 91.79980 104.93660 1.000 43.54829 855 GLY G C 1
ATOM 17010 O O . GLY E 5 855 ? 71.72180 90.58880 105.17360 1.000 43.54829 855 GLY G O 1
ATOM 17011 N N . THR E 5 856 ? 71.52280 92.72180 105.86960 1.000 43.51220 856 THR G N 1
ATOM 17012 C CA . THR E 5 856 ? 71.23580 92.34880 107.24960 1.000 43.51220 856 THR G CA 1
ATOM 17013 C C . THR E 5 856 ? 69.82980 91.77180 107.36060 1.000 43.51220 856 THR G C 1
ATOM 17014 O O . THR E 5 856 ? 68.86780 92.35680 106.85960 1.000 43.51220 856 THR G O 1
ATOM 17018 N N . ARG E 5 857 ? 69.71480 90.60680 107.99360 1.000 52.04148 857 ARG G N 1
ATOM 17019 C CA . ARG E 5 857 ? 68.40980 90.01780 108.25560 1.000 52.04148 857 ARG G CA 1
ATOM 17020 C C . ARG E 5 857 ? 67.71780 90.78680 109.37560 1.000 52.04148 857 ARG G C 1
ATOM 17021 O O . ARG E 5 857 ? 68.27880 90.94380 110.46460 1.000 52.04148 857 ARG G O 1
ATOM 17029 N N . VAL E 5 858 ? 66.50680 91.27380 109.10760 1.000 24.07201 858 VAL G N 1
ATOM 17030 C CA . VAL E 5 858 ? 65.76180 92.08980 110.05860 1.000 24.07201 858 VAL G CA 1
ATOM 17031 C C . VAL E 5 858 ? 64.43580 91.38580 110.32860 1.000 24.07201 858 VAL G C 1
ATOM 17032 O O . VAL E 5 858 ? 63.91580 90.66080 109.47460 1.000 24.07201 858 VAL G O 1
ATOM 17036 N N . SER E 5 859 ? 63.94780 91.49880 111.55960 1.000 58.41665 859 SER G N 1
ATOM 17037 C CA . SER E 5 859 ? 62.68980 90.87580 111.95760 1.000 58.41665 859 SER G CA 1
ATOM 17038 C C . SER E 5 859 ? 61.59880 91.90980 112.19560 1.000 58.41665 859 SER G C 1
ATOM 17039 O O . SER E 5 859 ? 61.86080 92.99780 112.71760 1.000 58.41665 859 SER G O 1
ATOM 17042 N N . PHE E 5 860 ? 60.37180 91.55780 111.81560 1.000 47.03087 860 PHE G N 1
ATOM 17043 C CA . PHE E 5 860 ? 59.21980 92.43080 111.98660 1.000 47.03087 860 PHE G CA 1
ATOM 17044 C C . PHE E 5 860 ? 58.01280 91.60480 112.41360 1.000 47.03087 860 PHE G C 1
ATOM 17045 O O . PHE E 5 860 ? 58.04680 90.36980 112.42060 1.000 47.03087 860 PHE G O 1
ATOM 17053 N N . SER E 5 861 ? 56.93280 92.29980 112.76860 1.000 64.49765 861 SER G N 1
ATOM 17054 C CA . SER E 5 861 ? 55.71980 91.64980 113.24860 1.000 64.49765 861 SER G CA 1
ATOM 17055 C C . SER E 5 861 ? 54.51080 92.13580 112.46660 1.000 64.49765 861 SER G C 1
ATOM 17056 O O . SER E 5 861 ? 54.21080 93.33380 112.46060 1.000 64.49765 861 SER G O 1
ATOM 17059 N N . TYR E 5 862 ? 53.80680 91.20380 111.82760 1.000 70.16094 862 TYR G N 1
ATOM 17060 C CA . TYR E 5 862 ? 52.51680 91.47480 111.20860 1.000 70.16094 862 TYR G CA 1
ATOM 17061 C C . TYR E 5 862 ? 51.49080 90.51480 111.79060 1.000 70.16094 862 TYR G C 1
ATOM 17062 O O . TYR E 5 862 ? 51.64480 89.29480 111.66160 1.000 70.16094 862 TYR G O 1
ATOM 17071 N N . ASP E 5 863 ? 50.47680 91.07780 112.46460 1.000 81.12242 863 ASP G N 1
ATOM 17072 C CA . ASP E 5 863 ? 49.30680 90.35680 112.99460 1.000 81.12242 863 ASP G CA 1
ATOM 17073 C C . ASP E 5 863 ? 49.67780 89.29680 114.02960 1.000 81.12242 863 ASP G C 1
ATOM 17074 O O . ASP E 5 863 ? 48.99080 88.28180 114.16160 1.000 81.12242 863 ASP G O 1
ATOM 17079 N N . GLY E 5 864 ? 50.74980 89.52780 114.78060 1.000 56.68355 864 GLY G N 1
ATOM 17080 C CA . GLY E 5 864 ? 51.21880 88.57680 115.76560 1.000 56.68355 864 GLY G CA 1
ATOM 17081 C C . GLY E 5 864 ? 52.17680 87.53080 115.24160 1.000 56.68355 864 GLY G C 1
ATOM 17082 O O . GLY E 5 864 ? 52.67380 86.71780 116.03260 1.000 56.68355 864 GLY G O 1
ATOM 17083 N N . ASN E 5 865 ? 52.45380 87.52280 113.94360 1.000 46.77249 865 ASN G N 1
ATOM 17084 C CA . ASN E 5 865 ? 53.42480 86.61280 113.35860 1.000 46.77249 865 ASN G CA 1
ATOM 17085 C C . ASN E 5 865 ? 54.78280 87.29980 113.26760 1.000 46.77249 865 ASN G C 1
ATOM 17086 O O . ASN E 5 865 ? 54.90380 88.50580 113.46960 1.000 46.77249 865 ASN G O 1
ATOM 17091 N N . THR E 5 866 ? 55.81980 86.51480 112.97560 1.000 67.21589 866 THR G N 1
ATOM 17092 C CA . THR E 5 866 ? 57.17080 87.03480 112.79760 1.000 67.21589 866 THR G CA 1
ATOM 17093 C C . THR E 5 866 ? 57.76080 86.52880 111.48760 1.000 67.21589 866 THR G C 1
ATOM 17094 O O . THR E 5 866 ? 57.76580 85.31980 111.23460 1.000 67.21589 866 THR G O 1
ATOM 17098 N N . VAL E 5 867 ? 58.24580 87.45180 110.65460 1.000 52.32525 867 VAL G N 1
ATOM 17099 C CA . VAL E 5 867 ? 58.93080 87.13480 109.40360 1.000 52.32525 867 VAL G CA 1
ATOM 17100 C C . VAL E 5 867 ? 60.28680 87.83380 109.43260 1.000 52.32525 867 VAL G C 1
ATOM 17101 O O . VAL E 5 867 ? 60.36680 89.01880 109.77360 1.000 52.32525 867 VAL G O 1
ATOM 17105 N N . THR E 5 868 ? 61.34680 87.10180 109.09260 1.000 48.43887 868 THR G N 1
ATOM 17106 C CA . THR E 5 868 ? 62.69380 87.65180 108.99560 1.000 48.43887 868 THR G CA 1
ATOM 17107 C C . THR E 5 868 ? 63.09480 87.72680 107.52660 1.000 48.43887 868 THR G C 1
ATOM 17108 O O . THR E 5 868 ? 62.93680 86.74880 106.78860 1.000 48.43887 868 THR G O 1
ATOM 17112 N N . LEU E 5 869 ? 63.58880 88.89080 107.09860 1.000 18.66350 869 LEU G N 1
ATOM 17113 C CA . LEU E 5 869 ? 63.99780 89.14480 105.72160 1.000 18.66350 869 LEU G CA 1
ATOM 17114 C C . LEU E 5 869 ? 65.31180 89.91880 105.68260 1.000 18.66350 869 LEU G C 1
ATOM 17115 O O . LEU E 5 869 ? 65.58880 90.71580 106.58660 1.000 18.66350 869 LEU G O 1
ATOM 17120 N N . PRO E 5 870 ? 66.13480 89.71480 104.64660 1.000 10.12943 870 PRO G N 1
ATOM 17121 C CA . PRO E 5 870 ? 67.34180 90.54180 104.47960 1.000 10.12943 870 PRO G CA 1
ATOM 17122 C C . PRO E 5 870 ? 67.03980 91.93280 103.93260 1.000 10.12943 870 PRO G C 1
ATOM 17123 O O . PRO E 5 870 ? 66.21180 92.10280 103.03560 1.000 10.12943 870 PRO G O 1
ATOM 17127 N N . VAL E 5 871 ? 67.75380 92.93280 104.46360 1.000 32.68179 871 VAL G N 1
ATOM 17128 C CA . VAL E 5 871 ? 67.50880 94.33380 104.12560 1.000 32.68179 871 VAL G CA 1
ATOM 17129 C C . VAL E 5 871 ? 68.13080 94.66880 102.77160 1.000 32.68179 871 VAL G C 1
ATOM 17130 O O . VAL E 5 871 ? 69.22780 94.20680 102.44060 1.000 32.68179 871 VAL G O 1
ATOM 17134 N N . GLU E 5 872 ? 67.41480 95.47280 101.98360 1.000 56.88380 872 GLU G N 1
ATOM 17135 C CA . GLU E 5 872 ? 67.91880 96.11280 100.78360 1.000 56.88380 872 GLU G CA 1
ATOM 17136 C C . GLU E 5 872 ? 67.70980 97.60980 100.98460 1.000 56.88380 872 GLU G C 1
ATOM 17137 O O . GLU E 5 872 ? 66.86580 98.02780 101.78060 1.000 56.88380 872 GLU G O 1
ATOM 17143 N N . ILE E 5 873 ? 68.47680 98.42580 100.26960 1.000 24.65125 873 ILE G N 1
ATOM 17144 C CA . ILE E 5 873 ? 68.48380 99.87080 100.47360 1.000 24.65125 873 ILE G CA 1
ATOM 17145 C C . ILE E 5 873 ? 67.87380 100.55280 99.25760 1.000 24.65125 873 ILE G C 1
ATOM 17146 O O . ILE E 5 873 ? 68.27180 100.28280 98.11860 1.000 24.65125 873 ILE G O 1
ATOM 17151 N N . ALA E 5 874 ? 66.90880 101.43880 99.50660 1.000 41.67129 874 ALA G N 1
ATOM 17152 C CA . ALA E 5 874 ? 66.16080 102.12580 98.45960 1.000 41.67129 874 ALA G CA 1
ATOM 17153 C C . ALA E 5 874 ? 66.22280 103.62580 98.70160 1.000 41.67129 874 ALA G C 1
ATOM 17154 O O . ALA E 5 874 ? 65.59080 104.12980 99.63560 1.000 41.67129 874 ALA G O 1
ATOM 17156 N N . GLU E 5 875 ? 66.94280 104.33980 97.83460 1.000 76.48184 875 GLU G N 1
ATOM 17157 C CA . GLU E 5 875 ? 67.09480 105.78280 98.00260 1.000 76.48184 875 GLU G CA 1
ATOM 17158 C C . GLU E 5 875 ? 65.81980 106.52780 97.62560 1.000 76.48184 875 GLU G C 1
ATOM 17159 O O . GLU E 5 875 ? 65.45080 107.50580 98.28560 1.000 76.48184 875 GLU G O 1
ATOM 17165 N N . GLY E 5 876 ? 65.12780 106.07580 96.57760 1.000 28.34375 876 GLY G N 1
ATOM 17166 C CA . GLY E 5 876 ? 63.90680 106.73680 96.15360 1.000 28.34375 876 GLY G CA 1
ATOM 17167 C C . GLY E 5 876 ? 62.72480 106.51180 97.07260 1.000 28.34375 876 GLY G C 1
ATOM 17168 O O . GLY E 5 876 ? 61.76580 107.29080 97.02960 1.000 28.34375 876 GLY G O 1
ATOM 17169 N N . LEU E 5 877 ? 62.76680 105.46580 97.89560 1.000 10.18840 877 LEU G N 1
ATOM 17170 C CA . LEU E 5 877 ? 61.71580 105.23680 98.87660 1.000 10.18840 877 LEU G CA 1
ATOM 17171 C C . LEU E 5 877 ? 61.79980 106.27180 99.98760 1.000 10.18840 877 LEU G C 1
ATOM 17172 O O . LEU E 5 877 ? 62.86480 106.48480 100.57260 1.000 10.18840 877 LEU G O 1
ATOM 17177 N N . THR E 5 878 ? 60.67680 106.91780 100.27560 1.000 39.47031 878 THR G N 1
ATOM 17178 C CA . THR E 5 878 ? 60.65380 107.95080 101.29660 1.000 39.47031 878 THR G CA 1
ATOM 17179 C C . THR E 5 878 ? 60.59780 107.32980 102.68560 1.000 39.47031 878 THR G C 1
ATOM 17180 O O . THR E 5 878 ? 60.18980 106.17880 102.86960 1.000 39.47031 878 THR G O 1
ATOM 17184 N N . ALA E 5 879 ? 61.00580 108.12280 103.67160 1.000 31.47380 879 ALA G N 1
ATOM 17185 C CA . ALA E 5 879 ? 61.14180 107.63080 105.03360 1.000 31.47380 879 ALA G CA 1
ATOM 17186 C C . ALA E 5 879 ? 59.77480 107.43080 105.67660 1.000 31.47380 879 ALA G C 1
ATOM 17187 O O . ALA E 5 879 ? 58.79080 108.08480 105.32160 1.000 31.47380 879 ALA G O 1
ATOM 17189 N N . GLY E 5 880 ? 59.72480 106.50880 106.63060 1.000 15.04752 880 GLY G N 1
ATOM 17190 C CA . GLY E 5 880 ? 58.47580 106.04280 107.17860 1.000 15.04752 880 GLY G CA 1
ATOM 17191 C C . GLY E 5 880 ? 57.86480 104.87680 106.43660 1.000 15.04752 880 GLY G C 1
ATOM 17192 O O . GLY E 5 880 ? 56.89780 104.28480 106.93260 1.000 15.04752 880 GLY G O 1
ATOM 17193 N N . GLN E 5 881 ? 58.40080 104.51680 105.27760 1.000 14.15936 881 GLN G N 1
ATOM 17194 C CA . GLN E 5 881 ? 57.87080 103.42680 104.48060 1.000 14.15936 881 GLN G CA 1
ATOM 17195 C C . GLN E 5 881 ? 58.78480 102.21580 104.55760 1.000 14.15936 881 GLN G C 1
ATOM 17196 O O . GLN E 5 881 ? 59.95580 102.30880 104.93160 1.000 14.15936 881 GLN G O 1
ATOM 17202 N N . VAL E 5 882 ? 58.22880 101.07480 104.16160 1.000 30.54784 882 VAL G N 1
ATOM 17203 C CA . VAL E 5 882 ? 58.91380 99.78780 104.14960 1.000 30.54784 882 VAL G CA 1
ATOM 17204 C C . VAL E 5 882 ? 58.47080 99.02980 102.90460 1.000 30.54784 882 VAL G C 1
ATOM 17205 O O . VAL E 5 882 ? 57.27280 98.79780 102.70860 1.000 30.54784 882 VAL G O 1
ATOM 17209 N N . GLY E 5 883 ? 59.42680 98.68480 102.04460 1.000 10.18840 883 GLY G N 1
ATOM 17210 C CA . GLY E 5 883 ? 59.11680 97.94280 100.83560 1.000 10.18840 883 GLY G CA 1
ATOM 17211 C C . GLY E 5 883 ? 59.01680 96.44580 101.06560 1.000 10.18840 883 GLY G C 1
ATOM 17212 O O . GLY E 5 883 ? 59.94180 95.82180 101.59460 1.000 10.18840 883 GLY G O 1
ATOM 17213 N N . LEU E 5 884 ? 57.89380 95.86280 100.64960 1.000 10.18840 884 LEU G N 1
ATOM 17214 C CA . LEU E 5 884 ? 57.69380 94.42680 100.67860 1.000 10.18840 884 LEU G CA 1
ATOM 17215 C C . LEU E 5 884 ? 57.32980 93.91580 99.28760 1.000 10.18840 884 LEU G C 1
ATOM 17216 O O . LEU E 5 884 ? 56.63680 94.61580 98.54160 1.000 10.18840 884 LEU G O 1
ATOM 17221 N N . PRO E 5 885 ? 57.77480 92.71580 98.90360 1.000 22.48346 885 PRO G N 1
ATOM 17222 C CA . PRO E 5 885 ? 57.34280 92.14580 97.61560 1.000 22.48346 885 PRO G CA 1
ATOM 17223 C C . PRO E 5 885 ? 55.97780 91.48380 97.74560 1.000 22.48346 885 PRO G C 1
ATOM 17224 O O . PRO E 5 885 ? 55.80780 90.51580 98.48760 1.000 22.48346 885 PRO G O 1
ATOM 17228 N N . MET E 5 886 ? 55.00080 92.00580 97.01560 1.000 24.12604 886 MET G N 1
ATOM 17229 C CA . MET E 5 886 ? 53.63180 91.52980 97.14160 1.000 24.12604 886 MET G CA 1
ATOM 17230 C C . MET E 5 886 ? 53.42480 90.21280 96.40260 1.000 24.12604 886 MET G C 1
ATOM 17231 O O . MET E 5 886 ? 54.04780 89.94380 95.37160 1.000 24.12604 886 MET G O 1
ATOM 17236 N N . GLY E 5 887 ? 52.54080 89.38580 96.95160 1.000 22.66765 887 GLY G N 1
ATOM 17237 C CA . GLY E 5 887 ? 52.13580 88.16480 96.28660 1.000 22.66765 887 GLY G CA 1
ATOM 17238 C C . GLY E 5 887 ? 53.15680 87.05080 96.27060 1.000 22.66765 887 GLY G C 1
ATOM 17239 O O . GLY E 5 887 ? 53.06380 86.15880 95.42560 1.000 22.66765 887 GLY G O 1
ATOM 17240 N N . MET E 5 888 ? 54.13280 87.07580 97.17160 1.000 56.21837 888 MET G N 1
ATOM 17241 C CA . MET E 5 888 ? 55.13880 86.02680 97.24060 1.000 56.21837 888 MET G CA 1
ATOM 17242 C C . MET E 5 888 ? 54.65480 84.90380 98.16160 1.000 56.21837 888 MET G C 1
ATOM 17243 O O . MET E 5 888 ? 53.49080 84.85780 98.57060 1.000 56.21837 888 MET G O 1
ATOM 17248 N N . SER E 5 889 ? 55.54980 83.97980 98.49660 1.000 52.61219 889 SER G N 1
ATOM 17249 C CA . SER E 5 889 ? 55.25080 82.94180 99.48260 1.000 52.61219 889 SER G CA 1
ATOM 17250 C C . SER E 5 889 ? 55.46780 83.54080 100.86660 1.000 52.61219 889 SER G C 1
ATOM 17251 O O . SER E 5 889 ? 56.57480 83.53380 101.40860 1.000 52.61219 889 SER G O 1
ATOM 17254 N N . GLY E 5 890 ? 54.39180 84.07380 101.44460 1.000 32.25332 890 GLY G N 1
ATOM 17255 C CA . GLY E 5 890 ? 54.45980 84.63680 102.77860 1.000 32.25332 890 GLY G CA 1
ATOM 17256 C C . GLY E 5 890 ? 53.94580 86.05680 102.88560 1.000 32.25332 890 GLY G C 1
ATOM 17257 O O . GLY E 5 890 ? 53.48880 86.47380 103.95260 1.000 32.25332 890 GLY G O 1
ATOM 17258 N N . ILE E 5 891 ? 54.01280 86.81480 101.79860 1.000 11.36467 891 ILE G N 1
ATOM 17259 C CA . ILE E 5 891 ? 53.63680 88.22280 101.80460 1.000 11.36467 891 ILE G CA 1
ATOM 17260 C C . ILE E 5 891 ? 52.38680 88.36080 100.94560 1.000 11.36467 891 ILE G C 1
ATOM 17261 O O . ILE E 5 891 ? 52.45680 88.36380 99.71260 1.000 11.36467 891 ILE G O 1
ATOM 17266 N N . ALA E 5 892 ? 51.24880 88.47680 101.59260 1.000 22.46820 892 ALA G N 1
ATOM 17267 C CA . ALA E 5 892 ? 49.97480 88.58780 100.90760 1.000 22.46820 892 ALA G CA 1
ATOM 17268 C C . ALA E 5 892 ? 49.79780 89.98980 100.32060 1.000 22.46820 892 ALA G C 1
ATOM 17269 O O . ALA E 5 892 ? 50.32180 90.96480 100.86260 1.000 22.46820 892 ALA G O 1
ATOM 17271 N N . PRO E 5 893 ? 49.07380 90.12080 99.20260 1.000 18.20877 893 PRO G N 1
ATOM 17272 C CA . PRO E 5 893 ? 48.85680 91.45780 98.62260 1.000 18.20877 893 PRO G CA 1
ATOM 17273 C C . PRO E 5 893 ? 47.89180 92.32780 99.41660 1.000 18.20877 893 PRO G C 1
ATOM 17274 O O . PRO E 5 893 ? 47.81480 93.53180 99.14460 1.000 18.20877 893 PRO G O 1
ATOM 17278 N N . VAL E 5 894 ? 47.14980 91.75580 100.37060 1.000 23.61558 894 VAL G N 1
ATOM 17279 C CA . VAL E 5 894 ? 46.32780 92.52780 101.29960 1.000 23.61558 894 VAL G CA 1
ATOM 17280 C C . VAL E 5 894 ? 47.17080 93.43380 102.20660 1.000 23.61558 894 VAL G C 1
ATOM 17281 O O . VAL E 5 894 ? 46.66380 94.43580 102.72160 1.000 23.61558 894 VAL G O 1
ATOM 17285 N N . LEU E 5 895 ? 48.46380 93.12480 102.38560 1.000 31.00832 895 LEU G N 1
ATOM 17286 C CA . LEU E 5 895 ? 49.40580 93.89880 103.19360 1.000 31.00832 895 LEU G CA 1
ATOM 17287 C C . LEU E 5 895 ? 49.72080 95.28480 102.63860 1.000 31.00832 895 LEU G C 1
ATOM 17288 O O . LEU E 5 895 ? 50.45180 96.02880 103.29760 1.000 31.00832 895 LEU G O 1
ATOM 17293 N N . ALA E 5 896 ? 49.25780 95.62880 101.43960 1.000 47.58038 896 ALA G N 1
ATOM 17294 C CA . ALA E 5 896 ? 49.56580 96.92880 100.86460 1.000 47.58038 896 ALA G CA 1
ATOM 17295 C C . ALA E 5 896 ? 48.77680 98.01180 101.58860 1.000 47.58038 896 ALA G C 1
ATOM 17296 O O . ALA E 5 896 ? 47.54980 97.93480 101.69960 1.000 47.58038 896 ALA G O 1
ATOM 17298 N N . GLY E 5 897 ? 49.48180 99.03080 102.06760 1.000 17.92079 897 GLY G N 1
ATOM 17299 C CA . GLY E 5 897 ? 48.85180 100.05380 102.87060 1.000 17.92079 897 GLY G CA 1
ATOM 17300 C C . GLY E 5 897 ? 48.68780 99.70580 104.33360 1.000 17.92079 897 GLY G C 1
ATOM 17301 O O . GLY E 5 897 ? 48.09380 100.49480 105.07660 1.000 17.92079 897 GLY G O 1
ATOM 17302 N N . ALA E 5 898 ? 49.21580 98.56580 104.77660 1.000 15.00963 898 ALA G N 1
ATOM 17303 C CA . ALA E 5 898 ? 49.14280 98.14680 106.17060 1.000 15.00963 898 ALA G CA 1
ATOM 17304 C C . ALA E 5 898 ? 50.25280 98.82280 106.97460 1.000 15.00963 898 ALA G C 1
ATOM 17305 O O . ALA E 5 898 ? 50.92180 99.74680 106.50460 1.000 15.00963 898 ALA G O 1
ATOM 17307 N N . HIS E 5 899 ? 50.43980 98.38580 108.21860 1.000 71.09315 899 HIS G N 1
ATOM 17308 C CA . HIS E 5 899 ? 51.45380 98.95580 109.09260 1.000 71.09315 899 HIS G CA 1
ATOM 17309 C C . HIS E 5 899 ? 52.24080 97.87380 109.82660 1.000 71.09315 899 HIS G C 1
ATOM 17310 O O . HIS E 5 899 ? 51.67580 96.85680 110.23660 1.000 71.09315 899 HIS G O 1
ATOM 17317 N N . LEU E 5 900 ? 53.55980 98.07980 109.94560 1.000 32.52260 900 LEU G N 1
ATOM 17318 C CA . LEU E 5 900 ? 54.44680 97.20480 110.71760 1.000 32.52260 900 LEU G CA 1
ATOM 17319 C C . LEU E 5 900 ? 54.77580 97.85680 112.06160 1.000 32.52260 900 LEU G C 1
ATOM 17320 O O . LEU E 5 900 ? 55.49580 98.85780 112.10960 1.000 32.52260 900 LEU G O 1
ATOM 17325 N N . GLU E 5 901 ? 54.26580 97.27380 113.15060 1.000 89.96380 901 GLU G N 1
ATOM 17326 C CA . GLU E 5 901 ? 54.40980 97.87080 114.48160 1.000 89.96380 901 GLU G CA 1
ATOM 17327 C C . GLU E 5 901 ? 55.82780 97.74980 115.04360 1.000 89.96380 901 GLU G C 1
ATOM 17328 O O . GLU E 5 901 ? 56.28680 98.64180 115.76560 1.000 89.96380 901 GLU G O 1
ATOM 17334 N N . ASP E 5 902 ? 56.52180 96.64880 114.77360 1.000 82.79393 902 ASP G N 1
ATOM 17335 C CA . ASP E 5 902 ? 57.82480 96.39380 115.37860 1.000 82.79393 902 ASP G CA 1
ATOM 17336 C C . ASP E 5 902 ? 58.82380 96.01080 114.30060 1.000 82.79393 902 ASP G C 1
ATOM 17337 O O . ASP E 5 902 ? 58.47880 95.28780 113.36560 1.000 82.79393 902 ASP G O 1
ATOM 17342 N N . LEU E 5 903 ? 60.04380 96.53780 114.40260 1.000 38.51509 903 LEU G N 1
ATOM 17343 C CA . LEU E 5 903 ? 61.09480 96.22680 113.43760 1.000 38.51509 903 LEU G CA 1
ATOM 17344 C C . LEU E 5 903 ? 62.44180 96.25880 114.14560 1.000 38.51509 903 LEU G C 1
ATOM 17345 O O . LEU E 5 903 ? 62.84080 97.30580 114.66460 1.000 38.51509 903 LEU G O 1
ATOM 17350 N N . LYS E 5 904 ? 63.14180 95.12480 114.17060 1.000 60.61984 904 LYS G N 1
ATOM 17351 C CA . LYS E 5 904 ? 64.43980 95.05580 114.83260 1.000 60.61984 904 LYS G CA 1
ATOM 17352 C C . LYS E 5 904 ? 65.29680 93.98180 114.18260 1.000 60.61984 904 LYS G C 1
ATOM 17353 O O . LYS E 5 904 ? 64.78880 93.08980 113.49560 1.000 60.61984 904 LYS G O 1
ATOM 17359 N N . GLU E 5 905 ? 66.61080 94.08680 114.42460 1.000 64.63993 905 GLU G N 1
ATOM 17360 C CA . GLU E 5 905 ? 67.58980 93.11280 113.94560 1.000 64.63993 905 GLU G CA 1
ATOM 17361 C C . GLU E 5 905 ? 67.29980 91.71280 114.46660 1.000 64.63993 905 GLU G C 1
ATOM 17362 O O . GLU E 5 905 ? 66.99080 91.52180 115.64560 1.000 64.63993 905 GLU G O 1
ATOM 17368 N N . ALA E 5 906 ? 67.38380 90.73880 113.56860 1.000 57.12698 906 ALA G N 1
ATOM 17369 C CA . ALA E 5 906 ? 67.19680 89.35080 113.94660 1.000 57.12698 906 ALA G CA 1
ATOM 17370 C C . ALA E 5 906 ? 68.42180 88.82680 114.68460 1.000 57.12698 906 ALA G C 1
ATOM 17371 O O . ALA E 5 906 ? 69.55880 89.20680 114.39760 1.000 57.12698 906 ALA G O 1
ATOM 17373 N N . GLN E 5 907 ? 68.17980 87.93180 115.63260 1.000 80.70526 907 GLN G N 1
ATOM 17374 C CA . GLN E 5 907 ? 69.26580 87.30480 116.36660 1.000 80.70526 907 GLN G CA 1
ATOM 17375 C C . GLN E 5 907 ? 69.28880 85.81580 116.06160 1.000 80.70526 907 GLN G C 1
ATOM 17376 O O . GLN E 5 907 ? 69.40480 85.42280 114.90360 1.000 80.70526 907 GLN G O 1
ATOM 17382 N N . TYR F 6 39 ? 65.79680 33.07380 50.51360 1.000 80.78198 39 TYR I N 1
ATOM 17383 C CA . TYR F 6 39 ? 66.54780 34.13780 49.86160 1.000 80.78198 39 TYR I CA 1
ATOM 17384 C C . TYR F 6 39 ? 65.74680 35.43180 49.81660 1.000 80.78198 39 TYR I C 1
ATOM 17385 O O . TYR F 6 39 ? 64.63480 35.47480 49.29160 1.000 80.78198 39 TYR I O 1
ATOM 17394 N N . LEU F 6 40 ? 66.32780 36.48780 50.37460 1.000 46.77017 40 LEU I N 1
ATOM 17395 C CA . LEU F 6 40 ? 65.71780 37.79680 50.31060 1.000 46.77017 40 LEU I CA 1
ATOM 17396 C C . LEU F 6 40 ? 66.67180 38.78780 49.65660 1.000 46.77017 40 LEU I C 1
ATOM 17397 O O . LEU F 6 40 ? 67.88680 38.70880 49.86560 1.000 46.77017 40 LEU I O 1
ATOM 17402 N N . PRO F 6 41 ? 66.15980 39.72080 48.86160 1.000 34.07920 41 PRO I N 1
ATOM 17403 C CA . PRO F 6 41 ? 67.00580 40.78780 48.32060 1.000 34.07920 41 PRO I CA 1
ATOM 17404 C C . PRO F 6 41 ? 67.36980 41.77880 49.41360 1.000 34.07920 41 PRO I C 1
ATOM 17405 O O . PRO F 6 41 ? 66.74780 41.76680 50.48660 1.000 34.07920 41 PRO I O 1
ATOM 17409 N N . PRO F 6 42 ? 68.40180 42.61080 49.20460 1.000 33.17600 42 PRO I N 1
ATOM 17410 C CA . PRO F 6 42 ? 68.75380 43.62480 50.21860 1.000 33.17600 42 PRO I CA 1
ATOM 17411 C C . PRO F 6 42 ? 67.66480 44.64680 50.51760 1.000 33.17600 42 PRO I C 1
ATOM 17412 O O . PRO F 6 42 ? 67.56280 45.10280 51.66160 1.000 33.17600 42 PRO I O 1
ATOM 17416 N N . ARG F 6 43 ? 66.84580 45.01780 49.53760 1.000 44.55579 43 ARG I N 1
ATOM 17417 C CA . ARG F 6 43 ? 65.83980 46.05180 49.73160 1.000 44.55579 43 ARG I CA 1
ATOM 17418 C C . ARG F 6 43 ? 64.51780 45.52580 50.27460 1.000 44.55579 43 ARG I C 1
ATOM 17419 O O . ARG F 6 43 ? 63.50880 46.22880 50.15760 1.000 44.55579 43 ARG I O 1
ATOM 17427 N N . TYR F 6 44 ? 64.49680 44.33780 50.88160 1.000 50.12479 44 TYR I N 1
ATOM 17428 C CA . TYR F 6 44 ? 63.23880 43.74180 51.31460 1.000 50.12479 44 TYR I CA 1
ATOM 17429 C C . TYR F 6 44 ? 62.66580 44.49480 52.51060 1.000 50.12479 44 TYR I C 1
ATOM 17430 O O . TYR F 6 44 ? 63.38980 44.89380 53.42560 1.000 50.12479 44 TYR I O 1
ATOM 17439 N N . ARG F 6 45 ? 61.34680 44.68480 52.48460 1.000 20.26393 45 ARG I N 1
ATOM 17440 C CA . ARG F 6 45 ? 60.63680 45.50280 53.46160 1.000 20.26393 45 ARG I CA 1
ATOM 17441 C C . ARG F 6 45 ? 59.95280 44.63080 54.51060 1.000 20.26393 45 ARG I C 1
ATOM 17442 O O . ARG F 6 45 ? 58.73880 44.43280 54.50860 1.000 20.26393 45 ARG I O 1
ATOM 17450 N N . GLY F 6 46 ? 60.75980 44.10880 55.42660 1.000 26.16647 46 GLY I N 1
ATOM 17451 C CA . GLY F 6 46 ? 60.23380 43.41780 56.58260 1.000 26.16647 46 GLY I CA 1
ATOM 17452 C C . GLY F 6 46 ? 60.41480 44.24380 57.83960 1.000 26.16647 46 GLY I C 1
ATOM 17453 O O . GLY F 6 46 ? 60.10580 45.43680 57.83960 1.000 26.16647 46 GLY I O 1
ATOM 17454 N N . ARG F 6 47 ? 60.98580 43.63280 58.87760 1.000 14.65489 47 ARG I N 1
ATOM 17455 C CA . ARG F 6 47 ? 60.97180 44.17380 60.23360 1.000 14.65489 47 ARG I CA 1
ATOM 17456 C C . ARG F 6 47 ? 61.74880 45.48280 60.36560 1.000 14.65489 47 ARG I C 1
ATOM 17457 O O . ARG F 6 47 ? 62.85280 45.63380 59.83560 1.000 14.65489 47 ARG I O 1
ATOM 17465 N N . ILE F 6 48 ? 61.14480 46.42780 61.07160 1.000 10.18840 48 ILE I N 1
ATOM 17466 C CA . ILE F 6 48 ? 61.67980 47.76780 61.25560 1.000 10.18840 48 ILE I CA 1
ATOM 17467 C C . ILE F 6 48 ? 62.58380 47.77780 62.48160 1.000 10.18840 48 ILE I C 1
ATOM 17468 O O . ILE F 6 48 ? 62.17080 47.35780 63.56760 1.000 10.18840 48 ILE I O 1
ATOM 17473 N N . VAL F 6 49 ? 63.82480 48.23680 62.31360 1.000 10.18840 49 VAL I N 1
ATOM 17474 C CA . VAL F 6 49 ? 64.74280 48.40080 63.43260 1.000 10.18840 49 VAL I CA 1
ATOM 17475 C C . VAL F 6 49 ? 65.23580 49.84180 63.47160 1.000 10.18840 49 VAL I C 1
ATOM 17476 O O . VAL F 6 49 ? 65.10680 50.59880 62.50860 1.000 10.18840 49 VAL I O 1
ATOM 17480 N N . LEU F 6 50 ? 65.78980 50.21680 64.61960 1.000 10.18840 50 LEU I N 1
ATOM 17481 C CA . LEU F 6 50 ? 66.57480 51.43480 64.75860 1.000 10.18840 50 LEU I CA 1
ATOM 17482 C C . LEU F 6 50 ? 68.04380 51.06480 64.90360 1.000 10.18840 50 LEU I C 1
ATOM 17483 O O . LEU F 6 50 ? 68.38780 50.12480 65.62360 1.000 10.18840 50 LEU I O 1
ATOM 17488 N N . THR F 6 51 ? 68.90480 51.79480 64.20660 1.000 10.18840 51 THR I N 1
ATOM 17489 C CA . THR F 6 51 ? 70.30980 51.44480 64.09760 1.000 10.18840 51 THR I CA 1
ATOM 17490 C C . THR F 6 51 ? 71.17080 52.35880 64.96560 1.000 10.18840 51 THR I C 1
ATOM 17491 O O . THR F 6 51 ? 70.68280 53.22680 65.68960 1.000 10.18840 51 THR I O 1
ATOM 17495 N N . ARG F 6 52 ? 72.47980 52.16380 64.87260 1.000 10.18840 52 ARG I N 1
ATOM 17496 C CA . ARG F 6 52 ? 73.43080 52.86080 65.71960 1.000 10.18840 52 ARG I CA 1
ATOM 17497 C C . ARG F 6 52 ? 74.51880 53.50580 64.87560 1.000 10.18840 52 ARG I C 1
ATOM 17498 O O . ARG F 6 52 ? 74.71380 53.17580 63.70660 1.000 10.18840 52 ARG I O 1
ATOM 17506 N N . ASP F 6 53 ? 75.20780 54.45080 65.48660 1.000 58.49666 53 ASP I N 1
ATOM 17507 C CA . ASP F 6 53 ? 76.31980 55.13080 64.85660 1.000 58.49666 53 ASP I CA 1
ATOM 17508 C C . ASP F 6 53 ? 77.54380 54.21580 64.85360 1.000 58.49666 53 ASP I C 1
ATOM 17509 O O . ASP F 6 53 ? 77.60980 53.26180 65.63260 1.000 58.49666 53 ASP I O 1
ATOM 17514 N N . PRO F 6 54 ? 78.52980 54.47780 63.98460 1.000 54.36607 54 PRO I N 1
ATOM 17515 C CA . PRO F 6 54 ? 79.82280 53.78480 64.12560 1.000 54.36607 54 PRO I CA 1
ATOM 17516 C C . PRO F 6 54 ? 80.57580 54.12780 65.40460 1.000 54.36607 54 PRO I C 1
ATOM 17517 O O . PRO F 6 54 ? 81.41180 53.32580 65.83860 1.000 54.36607 54 PRO I O 1
ATOM 17521 N N . ASP F 6 55 ? 80.29980 55.27080 66.03660 1.000 71.50635 55 ASP I N 1
ATOM 17522 C CA . ASP F 6 55 ? 80.83480 55.52780 67.36660 1.000 71.50635 55 ASP I CA 1
ATOM 17523 C C . ASP F 6 55 ? 80.05580 54.80780 68.46460 1.000 71.50635 55 ASP I C 1
ATOM 17524 O O . ASP F 6 55 ? 80.52580 54.75880 69.60560 1.000 71.50635 55 ASP I O 1
ATOM 17529 N N . GLY F 6 56 ? 78.88380 54.25680 68.15060 1.000 25.20457 56 GLY I N 1
ATOM 17530 C CA . GLY F 6 56 ? 78.13280 53.41780 69.06560 1.000 25.20457 56 GLY I CA 1
ATOM 17531 C C . GLY F 6 56 ? 76.90880 54.05680 69.68760 1.000 25.20457 56 GLY I C 1
ATOM 17532 O O . GLY F 6 56 ? 76.19480 53.37780 70.43260 1.000 25.20457 56 GLY I O 1
ATOM 17533 N N . GLU F 6 57 ? 76.63480 55.32480 69.40760 1.000 50.83610 57 GLU I N 1
ATOM 17534 C CA . GLU F 6 57 ? 75.43480 55.96580 69.92060 1.000 50.83610 57 GLU I CA 1
ATOM 17535 C C . GLU F 6 57 ? 74.24980 55.64980 69.01360 1.000 50.83610 57 GLU I C 1
ATOM 17536 O O . GLU F 6 57 ? 74.41780 55.27680 67.85160 1.000 50.83610 57 GLU I O 1
ATOM 17542 N N . GLU F 6 58 ? 73.04580 55.73880 69.58160 1.000 36.55893 58 GLU I N 1
ATOM 17543 C CA . GLU F 6 58 ? 71.83580 55.61880 68.77560 1.000 36.55893 58 GLU I CA 1
ATOM 17544 C C . GLU F 6 58 ? 71.75480 56.75880 67.76560 1.000 36.55893 58 GLU I C 1
ATOM 17545 O O . GLU F 6 58 ? 72.11880 57.89980 68.05360 1.000 36.55893 58 GLU I O 1
ATOM 17551 N N . ARG F 6 59 ? 71.30380 56.42780 66.56160 1.000 10.18840 59 ARG I N 1
ATOM 17552 C CA . ARG F 6 59 ? 71.33180 57.37480 65.46160 1.000 10.18840 59 ARG I CA 1
ATOM 17553 C C . ARG F 6 59 ? 70.12980 58.30180 65.44660 1.000 10.18840 59 ARG I C 1
ATOM 17554 O O . ARG F 6 59 ? 70.17880 59.34080 64.78460 1.000 10.18840 59 ARG I O 1
ATOM 17562 N N . CYS F 6 60 ? 69.06680 57.95780 66.16660 1.000 10.18840 60 CYS I N 1
ATOM 17563 C CA . CYS F 6 60 ? 67.83080 58.72080 66.11560 1.000 10.18840 60 CYS I CA 1
ATOM 17564 C C . CYS F 6 60 ? 67.97780 59.99580 66.93360 1.000 10.18840 60 CYS I C 1
ATOM 17565 O O . CYS F 6 60 ? 68.43380 59.96280 68.07760 1.000 10.18840 60 CYS I O 1
ATOM 17568 N N . VAL F 6 61 ? 67.60180 61.12180 66.33960 1.000 10.18840 61 VAL I N 1
ATOM 17569 C CA . VAL F 6 61 ? 67.69180 62.41180 67.00260 1.000 10.18840 61 VAL I CA 1
ATOM 17570 C C . VAL F 6 61 ? 66.32080 62.93280 67.38960 1.000 10.18840 61 VAL I C 1
ATOM 17571 O O . VAL F 6 61 ? 66.19280 64.09980 67.76860 1.000 10.18840 61 VAL I O 1
ATOM 17575 N N . ALA F 6 62 ? 65.29380 62.07680 67.29360 1.000 10.18840 62 ALA I N 1
ATOM 17576 C CA . ALA F 6 62 ? 63.91480 62.34780 67.71460 1.000 10.18840 62 ALA I CA 1
ATOM 17577 C C . ALA F 6 62 ? 63.31480 63.56880 67.01360 1.000 10.18840 62 ALA I C 1
ATOM 17578 O O . ALA F 6 62 ? 62.60480 64.37280 67.61560 1.000 10.18840 62 ALA I O 1
ATOM 17580 N N . CYS F 6 63 ? 63.61680 63.69780 65.72560 1.000 10.18840 63 CYS I N 1
ATOM 17581 C CA . CYS F 6 63 ? 63.15680 64.79180 64.88360 1.000 10.18840 63 CYS I CA 1
ATOM 17582 C C . CYS F 6 63 ? 61.69580 64.67980 64.46560 1.000 10.18840 63 CYS I C 1
ATOM 17583 O O . CYS F 6 63 ? 61.16880 65.65480 63.91960 1.000 10.18840 63 CYS I O 1
ATOM 17586 N N . ASN F 6 64 ? 61.06080 63.51780 64.67560 1.000 10.18840 64 ASN I N 1
ATOM 17587 C CA . ASN F 6 64 ? 59.63880 63.24580 64.43060 1.000 10.18840 64 ASN I CA 1
ATOM 17588 C C . ASN F 6 64 ? 59.24480 63.34380 62.95460 1.000 10.18840 64 ASN I C 1
ATOM 17589 O O . ASN F 6 64 ? 58.07080 63.54380 62.64460 1.000 10.18840 64 ASN I O 1
ATOM 17594 N N . LEU F 6 65 ? 60.18280 63.18480 62.01760 1.000 10.18840 65 LEU I N 1
ATOM 17595 C CA . LEU F 6 65 ? 59.79780 63.18480 60.60760 1.000 10.18840 65 LEU I CA 1
ATOM 17596 C C . LEU F 6 65 ? 59.24380 61.83680 60.17060 1.000 10.18840 65 LEU I C 1
ATOM 17597 O O . LEU F 6 65 ? 58.37380 61.78480 59.29860 1.000 10.18840 65 LEU I O 1
ATOM 17602 N N . CYS F 6 66 ? 59.75280 60.74980 60.74860 1.000 10.18840 66 CYS I N 1
ATOM 17603 C CA . CYS F 6 66 ? 59.24280 59.41780 60.45160 1.000 10.18840 66 CYS I CA 1
ATOM 17604 C C . CYS F 6 66 ? 57.80280 59.24580 60.92460 1.000 10.18840 66 CYS I C 1
ATOM 17605 O O . CYS F 6 66 ? 57.00480 58.58780 60.25160 1.000 10.18840 66 CYS I O 1
ATOM 17608 N N . ALA F 6 67 ? 57.46580 59.81180 62.08760 1.000 10.18840 67 ALA I N 1
ATOM 17609 C CA . ALA F 6 67 ? 56.11180 59.70180 62.62360 1.000 10.18840 67 ALA I CA 1
ATOM 17610 C C . ALA F 6 67 ? 55.09780 60.45380 61.76960 1.000 10.18840 67 ALA I C 1
ATOM 17611 O O . ALA F 6 67 ? 53.97280 59.98280 61.58260 1.000 10.18840 67 ALA I O 1
ATOM 17613 N N . VAL F 6 68 ? 55.46680 61.62380 61.25260 1.000 10.18840 68 VAL I N 1
ATOM 17614 C CA . VAL F 6 68 ? 54.49680 62.40480 60.49960 1.000 10.18840 68 VAL I CA 1
ATOM 17615 C C . VAL F 6 68 ? 54.36480 61.87380 59.07060 1.000 10.18840 68 VAL I C 1
ATOM 17616 O O . VAL F 6 68 ? 53.27880 61.92180 58.48560 1.000 10.18840 68 VAL I O 1
ATOM 17620 N N . ALA F 6 69 ? 55.43080 61.30980 58.50660 1.000 10.18840 69 ALA I N 1
ATOM 17621 C CA . ALA F 6 69 ? 55.37880 60.81180 57.14260 1.000 10.18840 69 ALA I CA 1
ATOM 17622 C C . ALA F 6 69 ? 54.69680 59.45780 57.03460 1.000 10.18840 69 ALA I C 1
ATOM 17623 O O . ALA F 6 69 ? 54.41480 59.01680 55.91860 1.000 10.18840 69 ALA I O 1
ATOM 17625 N N . CYS F 6 70 ? 54.44580 58.79180 58.14760 1.000 10.18840 70 CYS I N 1
ATOM 17626 C CA . CYS F 6 70 ? 53.74980 57.52180 58.10460 1.000 10.18840 70 CYS I CA 1
ATOM 17627 C C . CYS F 6 70 ? 52.27280 57.72980 57.78860 1.000 10.18840 70 CYS I C 1
ATOM 17628 O O . CYS F 6 70 ? 51.59580 58.47980 58.49760 1.000 10.18840 70 CYS I O 1
ATOM 17631 N N . PRO F 6 71 ? 51.73680 57.06880 56.75660 1.000 10.18840 71 PRO I N 1
ATOM 17632 C CA . PRO F 6 71 ? 50.31080 57.24080 56.42760 1.000 10.18840 71 PRO I CA 1
ATOM 17633 C C . PRO F 6 71 ? 49.37180 56.60480 57.43360 1.000 10.18840 71 PRO I C 1
ATOM 17634 O O . PRO F 6 71 ? 48.22480 57.04580 57.54860 1.000 10.18840 71 PRO I O 1
ATOM 17638 N N . VAL F 6 72 ? 49.82480 55.59080 58.17160 1.000 10.18840 72 VAL I N 1
ATOM 17639 C CA . VAL F 6 72 ? 48.95680 54.86180 59.09060 1.000 10.18840 72 VAL I CA 1
ATOM 17640 C C . VAL F 6 72 ? 49.02580 55.45080 60.49760 1.000 10.18840 72 VAL I C 1
ATOM 17641 O O . VAL F 6 72 ? 48.09980 55.24680 61.29760 1.000 10.18840 72 VAL I O 1
ATOM 17645 N N . GLY F 6 73 ? 50.01980 56.28480 60.78360 1.000 10.18840 73 GLY I N 1
ATOM 17646 C CA . GLY F 6 73 ? 50.13080 56.88980 62.10060 1.000 10.18840 73 GLY I CA 1
ATOM 17647 C C . GLY F 6 73 ? 50.58680 55.91180 63.16160 1.000 10.18840 73 GLY I C 1
ATOM 17648 O O . GLY F 6 73 ? 50.10880 55.97180 64.29960 1.000 10.18840 73 GLY I O 1
ATOM 17649 N N . CYS F 6 74 ? 51.50780 55.01480 62.81160 1.000 14.28484 74 CYS I N 1
ATOM 17650 C CA . CYS F 6 74 ? 51.95180 53.92380 63.66760 1.000 14.28484 74 CYS I CA 1
ATOM 17651 C C . CYS F 6 74 ? 53.21080 54.22680 64.48760 1.000 14.28484 74 CYS I C 1
ATOM 17652 O O . CYS F 6 74 ? 53.69180 53.33280 65.18060 1.000 14.28484 74 CYS I O 1
ATOM 17655 N N . ILE F 6 75 ? 53.73280 55.45380 64.46460 1.000 10.18840 75 ILE I N 1
ATOM 17656 C CA . ILE F 6 75 ? 54.91880 55.83080 65.23460 1.000 10.18840 75 ILE I CA 1
ATOM 17657 C C . ILE F 6 75 ? 54.58080 56.93080 66.23660 1.000 10.18840 75 ILE I C 1
ATOM 17658 O O . ILE F 6 75 ? 53.98380 57.94680 65.86960 1.000 10.18840 75 ILE I O 1
ATOM 17663 N N . SER F 6 76 ? 54.93380 56.70880 67.50460 1.000 10.18840 76 SER I N 1
ATOM 17664 C CA . SER F 6 76 ? 54.89880 57.72880 68.55260 1.000 10.18840 76 SER I CA 1
ATOM 17665 C C . SER F 6 76 ? 56.26780 57.83480 69.21360 1.000 10.18840 76 SER I C 1
ATOM 17666 O O . SER F 6 76 ? 56.87080 56.81480 69.55460 1.000 10.18840 76 SER I O 1
ATOM 17669 N N . LEU F 6 77 ? 56.75180 59.06180 69.40760 1.000 10.18840 77 LEU I N 1
ATOM 17670 C CA . LEU F 6 77 ? 58.02980 59.26280 70.07960 1.000 10.18840 77 LEU I CA 1
ATOM 17671 C C . LEU F 6 77 ? 58.06880 60.63380 70.74360 1.000 10.18840 77 LEU I C 1
ATOM 17672 O O . LEU F 6 77 ? 57.28180 61.52480 70.41960 1.000 10.18840 77 LEU I O 1
ATOM 17677 N N . GLN F 6 78 ? 58.96580 60.77080 71.72160 1.000 10.18840 78 GLN I N 1
ATOM 17678 C CA . GLN F 6 78 ? 59.19880 62.02980 72.41960 1.000 10.18840 78 GLN I CA 1
ATOM 17679 C C . GLN F 6 78 ? 60.69280 62.33480 72.46660 1.000 10.18840 78 GLN I C 1
ATOM 17680 O O . GLN F 6 78 ? 61.50580 61.44880 72.73760 1.000 10.18840 78 GLN I O 1
ATOM 17686 N N . LYS F 6 79 ? 61.04580 63.59080 72.21060 1.000 10.18840 79 LYS I N 1
ATOM 17687 C CA . LYS F 6 79 ? 62.43380 64.02580 72.26360 1.000 10.18840 79 LYS I CA 1
ATOM 17688 C C . LYS F 6 79 ? 62.89680 64.18080 73.70860 1.000 10.18840 79 LYS I C 1
ATOM 17689 O O . LYS F 6 79 ? 62.19580 64.76280 74.53960 1.000 10.18840 79 LYS I O 1
ATOM 17695 N N . ALA F 6 80 ? 64.08780 63.67380 73.99160 1.000 10.18840 80 ALA I N 1
ATOM 17696 C CA . ALA F 6 80 ? 64.82680 63.98280 75.20560 1.000 10.18840 80 ALA I CA 1
ATOM 17697 C C . ALA F 6 80 ? 66.18880 64.54780 74.80760 1.000 10.18840 80 ALA I C 1
ATOM 17698 O O . ALA F 6 80 ? 66.61280 64.43380 73.65660 1.000 10.18840 80 ALA I O 1
ATOM 17700 N N . GLU F 6 81 ? 66.87380 65.17280 75.76060 1.000 5.82391 81 GLU I N 1
ATOM 17701 C CA . GLU F 6 81 ? 68.16980 65.78280 75.48660 1.000 5.82391 81 GLU I CA 1
ATOM 17702 C C . GLU F 6 81 ? 69.14280 65.47980 76.61560 1.000 5.82391 81 GLU I C 1
ATOM 17703 O O . GLU F 6 81 ? 68.80980 65.65980 77.78860 1.000 5.82391 81 GLU I O 1
ATOM 17709 N N . THR F 6 82 ? 70.33680 65.01080 76.25660 1.000 11.91491 82 THR I N 1
ATOM 17710 C CA . THR F 6 82 ? 71.37580 64.72880 77.23860 1.000 11.91491 82 THR I CA 1
ATOM 17711 C C . THR F 6 82 ? 71.96180 66.02780 77.78960 1.000 11.91491 82 THR I C 1
ATOM 17712 O O . THR F 6 82 ? 71.72180 67.12080 77.27460 1.000 11.91491 82 THR I O 1
ATOM 17716 N N . LYS F 6 83 ? 72.73180 65.88980 78.87660 1.000 65.16456 83 LYS I N 1
ATOM 17717 C CA . LYS F 6 83 ? 73.51880 67.01180 79.38760 1.000 65.16456 83 LYS I CA 1
ATOM 17718 C C . LYS F 6 83 ? 74.58680 67.44480 78.38560 1.000 65.16456 83 LYS I C 1
ATOM 17719 O O . LYS F 6 83 ? 74.97580 68.61780 78.36460 1.000 65.16456 83 LYS I O 1
ATOM 17725 N N . ASP F 6 84 ? 75.06880 66.51080 77.55160 1.000 57.42822 84 ASP I N 1
ATOM 17726 C CA . ASP F 6 84 ? 75.94980 66.84980 76.43660 1.000 57.42822 84 ASP I CA 1
ATOM 17727 C C . ASP F 6 84 ? 75.25380 67.73680 75.40460 1.000 57.42822 84 ASP I C 1
ATOM 17728 O O . ASP F 6 84 ? 75.92380 68.46480 74.66560 1.000 57.42822 84 ASP I O 1
ATOM 17733 N N . GLY F 6 85 ? 73.92580 67.67180 75.32060 1.000 15.80104 85 GLY I N 1
ATOM 17734 C CA . GLY F 6 85 ? 73.15480 68.42580 74.35360 1.000 15.80104 85 GLY I CA 1
ATOM 17735 C C . GLY F 6 85 ? 72.66480 67.62980 73.16460 1.000 15.80104 85 GLY I C 1
ATOM 17736 O O . GLY F 6 85 ? 72.08880 68.21780 72.24560 1.000 15.80104 85 GLY I O 1
ATOM 17737 N N . ARG F 6 86 ? 72.86680 66.31780 73.16460 1.000 2.44783 86 ARG I N 1
ATOM 17738 C CA . ARG F 6 86 ? 72.45580 65.44580 72.07360 1.000 2.44783 86 ARG I CA 1
ATOM 17739 C C . ARG F 6 86 ? 70.97380 65.10280 72.18560 1.000 2.44783 86 ARG I C 1
ATOM 17740 O O . ARG F 6 86 ? 70.53680 64.56480 73.20760 1.000 2.44783 86 ARG I O 1
ATOM 17748 N N . TRP F 6 87 ? 70.19980 65.45180 71.15860 1.000 10.18840 87 TRP I N 1
ATOM 17749 C CA . TRP F 6 87 ? 68.82080 64.98780 71.05660 1.000 10.18840 87 TRP I CA 1
ATOM 17750 C C . TRP F 6 87 ? 68.77680 63.47080 70.86660 1.000 10.18840 87 TRP I C 1
ATOM 17751 O O . TRP F 6 87 ? 69.53280 62.91080 70.07060 1.000 10.18840 87 TRP I O 1
ATOM 17762 N N . TYR F 6 88 ? 67.87980 62.80980 71.59060 1.000 10.18840 88 TYR I N 1
ATOM 17763 C CA . TYR F 6 88 ? 67.66880 61.37280 71.47960 1.000 10.18840 88 TYR I CA 1
ATOM 17764 C C . TYR F 6 88 ? 66.22480 61.08380 71.87560 1.000 10.18840 88 TYR I C 1
ATOM 17765 O O . TYR F 6 88 ? 65.60680 61.88780 72.57960 1.000 10.18840 88 TYR I O 1
ATOM 17774 N N . PRO F 6 89 ? 65.64880 59.95880 71.43160 1.000 10.18840 89 PRO I N 1
ATOM 17775 C CA . PRO F 6 89 ? 64.25580 59.66980 71.81560 1.000 10.18840 89 PRO I CA 1
ATOM 17776 C C . PRO F 6 89 ? 64.13580 59.11480 73.23160 1.000 10.18840 89 PRO I C 1
ATOM 17777 O O . PRO F 6 89 ? 64.82180 58.15980 73.60460 1.000 10.18840 89 PRO I O 1
ATOM 17781 N N . GLU F 6 90 ? 63.27080 59.75180 74.02760 1.000 19.57690 90 GLU I N 1
ATOM 17782 C CA . GLU F 6 90 ? 62.92880 59.24280 75.35460 1.000 19.57690 90 GLU I CA 1
ATOM 17783 C C . GLU F 6 90 ? 62.22280 57.89580 75.26360 1.000 19.57690 90 GLU I C 1
ATOM 17784 O O . GLU F 6 90 ? 62.54080 56.96280 76.00960 1.000 19.57690 90 GLU I O 1
ATOM 17790 N N . PHE F 6 91 ? 61.26580 57.77980 74.35060 1.000 10.18840 91 PHE I N 1
ATOM 17791 C CA . PHE F 6 91 ? 60.60680 56.52280 74.04260 1.000 10.18840 91 PHE I CA 1
ATOM 17792 C C . PHE F 6 91 ? 60.35680 56.48880 72.54460 1.000 10.18840 91 PHE I C 1
ATOM 17793 O O . PHE F 6 91 ? 60.17980 57.52780 71.90960 1.000 10.18840 91 PHE I O 1
ATOM 17801 N N . PHE F 6 92 ? 60.36080 55.28580 71.98660 1.000 10.18840 92 PHE I N 1
ATOM 17802 C CA . PHE F 6 92 ? 60.05980 55.07080 70.58060 1.000 10.18840 92 PHE I CA 1
ATOM 17803 C C . PHE F 6 92 ? 59.11080 53.88480 70.50360 1.000 10.18840 92 PHE I C 1
ATOM 17804 O O . PHE F 6 92 ? 59.45580 52.78780 70.95060 1.000 10.18840 92 PHE I O 1
ATOM 17812 N N . ARG F 6 93 ? 57.93280 54.09380 69.92360 1.000 10.18840 93 ARG I N 1
ATOM 17813 C CA . ARG F 6 93 ? 56.87880 53.08980 69.94260 1.000 10.18840 93 ARG I CA 1
ATOM 17814 C C . ARG F 6 93 ? 56.27780 52.91680 68.55360 1.000 10.18840 93 ARG I C 1
ATOM 17815 O O . ARG F 6 93 ? 55.74380 53.87180 67.98260 1.000 10.18840 93 ARG I O 1
ATOM 17823 N N . ILE F 6 94 ? 56.38780 51.70580 68.00660 1.000 10.18840 94 ILE I N 1
ATOM 17824 C CA . ILE F 6 94 ? 55.78780 51.33280 66.72960 1.000 10.18840 94 ILE I CA 1
ATOM 17825 C C . ILE F 6 94 ? 54.71880 50.27080 66.95760 1.000 10.18840 94 ILE I C 1
ATOM 17826 O O . ILE F 6 94 ? 54.98680 49.22880 67.56360 1.000 10.18840 94 ILE I O 1
ATOM 17831 N N . ASN F 6 95 ? 53.50980 50.53980 66.46960 1.000 10.18840 95 ASN I N 1
ATOM 17832 C CA . ASN F 6 95 ? 52.39080 49.59780 66.52160 1.000 10.18840 95 ASN I CA 1
ATOM 17833 C C . ASN F 6 95 ? 52.42980 48.73780 65.26360 1.000 10.18840 95 ASN I C 1
ATOM 17834 O O . ASN F 6 95 ? 51.94680 49.14180 64.20360 1.000 10.18840 95 ASN I O 1
ATOM 17839 N N . PHE F 6 96 ? 53.01980 47.54580 65.37760 1.000 10.18840 96 PHE I N 1
ATOM 17840 C CA . PHE F 6 96 ? 53.18880 46.67380 64.22060 1.000 10.18840 96 PHE I CA 1
ATOM 17841 C C . PHE F 6 96 ? 51.90280 45.99180 63.77760 1.000 10.18840 96 PHE I C 1
ATOM 17842 O O . PHE F 6 96 ? 51.90480 45.34980 62.72460 1.000 10.18840 96 PHE I O 1
ATOM 17850 N N . SER F 6 97 ? 50.82680 46.06880 64.56160 1.000 10.18840 97 SER I N 1
ATOM 17851 C CA . SER F 6 97 ? 49.53880 45.58680 64.07560 1.000 10.18840 97 SER I CA 1
ATOM 17852 C C . SER F 6 97 ? 49.02380 46.48080 62.95160 1.000 10.18840 97 SER I C 1
ATOM 17853 O O . SER F 6 97 ? 48.38280 45.99980 62.01460 1.000 10.18840 97 SER I O 1
ATOM 17856 N N . ARG F 6 98 ? 49.26780 47.78780 63.05060 1.000 10.18840 98 ARG I N 1
ATOM 17857 C CA . ARG F 6 98 ? 48.79780 48.74080 62.05060 1.000 10.18840 98 ARG I CA 1
ATOM 17858 C C . ARG F 6 98 ? 49.73480 48.86380 60.84960 1.000 10.18840 98 ARG I C 1
ATOM 17859 O O . ARG F 6 98 ? 49.27780 49.23580 59.76360 1.000 10.18840 98 ARG I O 1
ATOM 17867 N N . CYS F 6 99 ? 51.03180 48.60780 61.04260 1.000 10.18840 99 CYS I N 1
ATOM 17868 C CA . CYS F 6 99 ? 52.05780 48.84180 60.02260 1.000 10.18840 99 CYS I CA 1
ATOM 17869 C C . CYS F 6 99 ? 51.85880 48.01780 58.75360 1.000 10.18840 99 CYS I C 1
ATOM 17870 O O . CYS F 6 99 ? 51.62480 46.80880 58.80760 1.000 10.18840 99 CYS I O 1
ATOM 17873 N N . ILE F 6 100 ? 52.00080 48.67880 57.60560 1.000 10.18840 100 ILE I N 1
ATOM 17874 C CA . ILE F 6 100 ? 51.82280 48.05280 56.30260 1.000 10.18840 100 ILE I CA 1
ATOM 17875 C C . ILE F 6 100 ? 53.13680 47.82980 55.57560 1.000 10.18840 100 ILE I C 1
ATOM 17876 O O . ILE F 6 100 ? 53.11880 47.31580 54.44660 1.000 10.18840 100 ILE I O 1
ATOM 17881 N N . PHE F 6 101 ? 54.26880 48.22380 56.17760 1.000 10.18840 101 PHE I N 1
ATOM 17882 C CA . PHE F 6 101 ? 55.63180 48.00180 55.66160 1.000 10.18840 101 PHE I CA 1
ATOM 17883 C C . PHE F 6 101 ? 55.84880 48.68280 54.30960 1.000 10.18840 101 PHE I C 1
ATOM 17884 O O . PHE F 6 101 ? 56.45080 48.12280 53.39360 1.000 10.18840 101 PHE I O 1
ATOM 17892 N N . CYS F 6 102 ? 55.35380 49.91580 54.20260 1.000 10.18840 102 CYS I N 1
ATOM 17893 C CA . CYS F 6 102 ? 55.50980 50.73680 53.01160 1.000 10.18840 102 CYS I CA 1
ATOM 17894 C C . CYS F 6 102 ? 56.90080 51.34280 52.88260 1.000 10.18840 102 CYS I C 1
ATOM 17895 O O . CYS F 6 102 ? 57.30780 51.69280 51.77260 1.000 10.18840 102 CYS I O 1
ATOM 17898 N N . GLY F 6 103 ? 57.62380 51.48080 53.98660 1.000 10.18840 103 GLY I N 1
ATOM 17899 C CA . GLY F 6 103 ? 58.95080 52.04480 53.96560 1.000 10.18840 103 GLY I CA 1
ATOM 17900 C C . GLY F 6 103 ? 59.01280 53.54580 53.82060 1.000 10.18840 103 GLY I C 1
ATOM 17901 O O . GLY F 6 103 ? 60.09780 54.07280 53.55760 1.000 10.18840 103 GLY I O 1
ATOM 17902 N N . LEU F 6 104 ? 57.88780 54.25480 53.98360 1.000 10.18840 104 LEU I N 1
ATOM 17903 C CA . LEU F 6 104 ? 57.90980 55.71380 53.93660 1.000 10.18840 104 LEU I CA 1
ATOM 17904 C C . LEU F 6 104 ? 58.62780 56.31580 55.13660 1.000 10.18840 104 LEU I C 1
ATOM 17905 O O . LEU F 6 104 ? 59.11680 57.44480 55.04160 1.000 10.18840 104 LEU I O 1
ATOM 17910 N N . CYS F 6 105 ? 58.69980 55.58780 56.25360 1.000 10.18840 105 CYS I N 1
ATOM 17911 C CA . CYS F 6 105 ? 59.43680 56.06680 57.41860 1.000 10.18840 105 CYS I CA 1
ATOM 17912 C C . CYS F 6 105 ? 60.94080 56.07880 57.16460 1.000 10.18840 105 CYS I C 1
ATOM 17913 O O . CYS F 6 105 ? 61.62280 57.03380 57.55060 1.000 10.18840 105 CYS I O 1
ATOM 17916 N N . GLU F 6 106 ? 61.46780 55.00280 56.56060 1.000 10.18840 106 GLU I N 1
ATOM 17917 C CA . GLU F 6 106 ? 62.89080 54.90080 56.23160 1.000 10.18840 106 GLU I CA 1
ATOM 17918 C C . GLU F 6 106 ? 63.33480 56.01480 55.29060 1.000 10.18840 106 GLU I C 1
ATOM 17919 O O . GLU F 6 106 ? 64.37580 56.64280 55.50760 1.000 10.18840 106 GLU I O 1
ATOM 17925 N N . GLU F 6 107 ? 62.54280 56.29780 54.26260 1.000 15.77611 107 GLU I N 1
ATOM 17926 C CA . GLU F 6 107 ? 62.92880 57.31580 53.30160 1.000 15.77611 107 GLU I CA 1
ATOM 17927 C C . GLU F 6 107 ? 62.73080 58.72780 53.83860 1.000 15.77611 107 GLU I C 1
ATOM 17928 O O . GLU F 6 107 ? 63.33680 59.66280 53.31260 1.000 15.77611 107 GLU I O 1
ATOM 17934 N N . ALA F 6 108 ? 61.90580 58.89780 54.87260 1.000 10.18840 108 ALA I N 1
ATOM 17935 C CA . ALA F 6 108 ? 61.75880 60.19280 55.52160 1.000 10.18840 108 ALA I CA 1
ATOM 17936 C C . ALA F 6 108 ? 62.93880 60.53880 56.42460 1.000 10.18840 108 ALA I C 1
ATOM 17937 O O . ALA F 6 108 ? 63.20180 61.72380 56.65060 1.000 10.18840 108 ALA I O 1
ATOM 17939 N N . CYS F 6 109 ? 63.64580 59.53880 56.94360 1.000 10.18840 109 CYS I N 1
ATOM 17940 C CA . CYS F 6 109 ? 64.62180 59.74680 58.01560 1.000 10.18840 109 CYS I CA 1
ATOM 17941 C C . CYS F 6 109 ? 65.87180 60.47080 57.53460 1.000 10.18840 109 CYS I C 1
ATOM 17942 O O . CYS F 6 109 ? 66.54080 59.98880 56.61760 1.000 10.18840 109 CYS I O 1
ATOM 17945 N N . PRO F 6 110 ? 66.23080 61.59480 58.12860 1.000 10.18840 110 PRO I N 1
ATOM 17946 C CA . PRO F 6 110 ? 67.43480 62.31280 57.69960 1.000 10.18840 110 PRO I CA 1
ATOM 17947 C C . PRO F 6 110 ? 68.69080 61.91180 58.45760 1.000 10.18840 110 PRO I C 1
ATOM 17948 O O . PRO F 6 110 ? 69.69380 62.62380 58.41160 1.000 10.18840 110 PRO I O 1
ATOM 17952 N N . THR F 6 111 ? 68.65380 60.78780 59.17460 1.000 10.18840 111 THR I N 1
ATOM 17953 C CA . THR F 6 111 ? 69.82580 60.28480 59.88260 1.000 10.18840 111 THR I CA 1
ATOM 17954 C C . THR F 6 111 ? 70.14080 58.83180 59.56160 1.000 10.18840 111 THR I C 1
ATOM 17955 O O . THR F 6 111 ? 71.12280 58.30980 60.09860 1.000 10.18840 111 THR I O 1
ATOM 17959 N N . THR F 6 112 ? 69.29680 58.15880 58.76060 1.000 10.18840 112 THR I N 1
ATOM 17960 C CA . THR F 6 112 ? 69.34580 56.72980 58.41460 1.000 10.18840 112 THR I CA 1
ATOM 17961 C C . THR F 6 112 ? 69.15380 55.83780 59.63860 1.000 10.18840 112 THR I C 1
ATOM 17962 O O . THR F 6 112 ? 69.59580 54.68980 59.64360 1.000 10.18840 112 THR I O 1
ATOM 17966 N N . ALA F 6 113 ? 68.49180 56.35480 60.67860 1.000 10.18840 113 ALA I N 1
ATOM 17967 C CA . ALA F 6 113 ? 68.32380 55.60380 61.91660 1.000 10.18840 113 ALA I CA 1
ATOM 17968 C C . ALA F 6 113 ? 67.30580 54.48680 61.75760 1.000 10.18840 113 ALA I C 1
ATOM 17969 O O . ALA F 6 113 ? 67.54380 53.35780 62.19360 1.000 10.18840 113 ALA I O 1
ATOM 17971 N N . ILE F 6 114 ? 66.17780 54.77380 61.12260 1.000 10.18840 114 ILE I N 1
ATOM 17972 C CA . ILE F 6 114 ? 65.11380 53.79780 60.96160 1.000 10.18840 114 ILE I CA 1
ATOM 17973 C C . ILE F 6 114 ? 65.26680 53.16080 59.58460 1.000 10.18840 114 ILE I C 1
ATOM 17974 O O . ILE F 6 114 ? 65.48980 53.85180 58.58060 1.000 10.18840 114 ILE I O 1
ATOM 17979 N N . GLN F 6 115 ? 65.30080 51.82980 59.56060 1.000 10.18840 115 GLN I N 1
ATOM 17980 C CA . GLN F 6 115 ? 65.52480 51.05580 58.34660 1.000 10.18840 115 GLN I CA 1
ATOM 17981 C C . GLN F 6 115 ? 64.67380 49.80080 58.40260 1.000 10.18840 115 GLN I C 1
ATOM 17982 O O . GLN F 6 115 ? 64.27180 49.34280 59.47260 1.000 10.18840 115 GLN I O 1
ATOM 17988 N N . LEU F 6 116 ? 64.39080 49.25280 57.22660 1.000 10.18840 116 LEU I N 1
ATOM 17989 C CA . LEU F 6 116 ? 63.57780 48.05480 57.09960 1.000 10.18840 116 LEU I CA 1
ATOM 17990 C C . LEU F 6 116 ? 64.49080 46.90380 56.70060 1.000 10.18840 116 LEU I C 1
ATOM 17991 O O . LEU F 6 116 ? 65.25580 47.01980 55.73860 1.000 10.18840 116 LEU I O 1
ATOM 17996 N N . THR F 6 117 ? 64.42080 45.81080 57.44360 1.000 11.54717 117 THR I N 1
ATOM 17997 C CA . THR F 6 117 ? 65.36180 44.70980 57.31060 1.000 11.54717 117 THR I CA 1
ATOM 17998 C C . THR F 6 117 ? 64.70480 43.50980 56.64260 1.000 11.54717 117 THR I C 1
ATOM 17999 O O . THR F 6 117 ? 63.49380 43.31980 56.75560 1.000 11.54717 117 THR I O 1
ATOM 18003 N N . PRO F 6 118 ? 65.47680 42.66980 55.95860 1.000 43.25308 118 PRO I N 1
ATOM 18004 C CA . PRO F 6 118 ? 64.91980 41.40480 55.46060 1.000 43.25308 118 PRO I CA 1
ATOM 18005 C C . PRO F 6 118 ? 64.66980 40.38880 56.56660 1.000 43.25308 118 PRO I C 1
ATOM 18006 O O . PRO F 6 118 ? 65.50580 39.51280 56.80960 1.000 43.25308 118 PRO I O 1
ATOM 18010 N N . ASP F 6 119 ? 63.51680 40.50280 57.23260 1.000 46.51779 119 ASP I N 1
ATOM 18011 C CA . ASP F 6 119 ? 63.07680 39.52680 58.23060 1.000 46.51779 119 ASP I CA 1
ATOM 18012 C C . ASP F 6 119 ? 61.56480 39.65980 58.37360 1.000 46.51779 119 ASP I C 1
ATOM 18013 O O . ASP F 6 119 ? 61.07480 40.69580 58.83260 1.000 46.51779 119 ASP I O 1
ATOM 18018 N N . PHE F 6 120 ? 60.83480 38.62080 57.97860 1.000 72.26860 120 PHE I N 1
ATOM 18019 C CA . PHE F 6 120 ? 59.38080 38.61380 58.05560 1.000 72.26860 120 PHE I CA 1
ATOM 18020 C C . PHE F 6 120 ? 58.84780 37.77580 59.21460 1.000 72.26860 120 PHE I C 1
ATOM 18021 O O . PHE F 6 120 ? 57.63080 37.61180 59.33660 1.000 72.26860 120 PHE I O 1
ATOM 18029 N N . GLU F 6 121 ? 59.72380 37.25980 60.07360 1.000 76.05798 121 GLU I N 1
ATOM 18030 C CA . GLU F 6 121 ? 59.33380 36.26780 61.07560 1.000 76.05798 121 GLU I CA 1
ATOM 18031 C C . GLU F 6 121 ? 58.72380 36.97380 62.28160 1.000 76.05798 121 GLU I C 1
ATOM 18032 O O . GLU F 6 121 ? 59.40780 37.31480 63.24760 1.000 76.05798 121 GLU I O 1
ATOM 18038 N N . MET F 6 122 ? 57.40780 37.19180 62.23160 1.000 69.63306 122 MET I N 1
ATOM 18039 C CA . MET F 6 122 ? 56.67080 37.80680 63.32960 1.000 69.63306 122 MET I CA 1
ATOM 18040 C C . MET F 6 122 ? 55.35180 37.07480 63.53060 1.000 69.63306 122 MET I C 1
ATOM 18041 O O . MET F 6 122 ? 54.74880 36.57080 62.57960 1.000 69.63306 122 MET I O 1
ATOM 18046 N N . GLY F 6 123 ? 54.91680 37.01780 64.78360 1.000 45.82384 123 GLY I N 1
ATOM 18047 C CA . GLY F 6 123 ? 53.71280 36.30480 65.16060 1.000 45.82384 123 GLY I CA 1
ATOM 18048 C C . GLY F 6 123 ? 53.52480 36.33780 66.66060 1.000 45.82384 123 GLY I C 1
ATOM 18049 O O . GLY F 6 123 ? 54.49380 36.16980 67.40560 1.000 45.82384 123 GLY I O 1
ATOM 18050 N N . GLU F 6 124 ? 52.29380 36.52980 67.12460 1.000 56.47016 124 GLU I N 1
ATOM 18051 C CA . GLU F 6 124 ? 52.03780 36.72980 68.54360 1.000 56.47016 124 GLU I CA 1
ATOM 18052 C C . GLU F 6 124 ? 50.64480 36.23280 68.88960 1.000 56.47016 124 GLU I C 1
ATOM 18053 O O . GLU F 6 124 ? 49.76180 36.15880 68.03260 1.000 56.47016 124 GLU I O 1
ATOM 18059 N N . TYR F 6 125 ? 50.45580 35.90280 70.16960 1.000 44.52653 125 TYR I N 1
ATOM 18060 C CA . TYR F 6 125 ? 49.13280 35.51580 70.64460 1.000 44.52653 125 TYR I CA 1
ATOM 18061 C C . TYR F 6 125 ? 48.27980 36.71780 71.01060 1.000 44.52653 125 TYR I C 1
ATOM 18062 O O . TYR F 6 125 ? 47.05080 36.63680 70.95060 1.000 44.52653 125 TYR I O 1
ATOM 18071 N N . LYS F 6 126 ? 48.90380 37.82680 71.39060 1.000 33.18213 126 LYS I N 1
ATOM 18072 C CA . LYS F 6 126 ? 48.19980 39.01680 71.83860 1.000 33.18213 126 LYS I CA 1
ATOM 18073 C C . LYS F 6 126 ? 48.56280 40.17780 70.92960 1.000 33.18213 126 LYS I C 1
ATOM 18074 O O . LYS F 6 126 ? 49.71880 40.31780 70.52160 1.000 33.18213 126 LYS I O 1
ATOM 18080 N N . ARG F 6 127 ? 47.56580 41.00980 70.61360 1.000 15.28763 127 ARG I N 1
ATOM 18081 C CA . ARG F 6 127 ? 47.81480 42.18980 69.79260 1.000 15.28763 127 ARG I CA 1
ATOM 18082 C C . ARG F 6 127 ? 48.63080 43.23580 70.54560 1.000 15.28763 127 ARG I C 1
ATOM 18083 O O . ARG F 6 127 ? 49.38780 43.98980 69.92160 1.000 15.28763 127 ARG I O 1
ATOM 18091 N N . GLN F 6 128 ? 48.53380 43.24580 71.88260 1.000 14.15136 128 GLN I N 1
ATOM 18092 C CA . GLN F 6 128 ? 49.31880 44.15280 72.72060 1.000 14.15136 128 GLN I CA 1
ATOM 18093 C C . GLN F 6 128 ? 50.81280 43.87480 72.61760 1.000 14.15136 128 GLN I C 1
ATOM 18094 O O . GLN F 6 128 ? 51.62780 44.78480 72.79360 1.000 14.15136 128 GLN I O 1
ATOM 18100 N N . ASP F 6 129 ? 51.18780 42.63880 72.30960 1.000 34.86031 129 ASP I N 1
ATOM 18101 C CA . ASP F 6 129 ? 52.58380 42.28580 72.11060 1.000 34.86031 129 ASP I CA 1
ATOM 18102 C C . ASP F 6 129 ? 53.08580 42.62880 70.71560 1.000 34.86031 129 ASP I C 1
ATOM 18103 O O . ASP F 6 129 ? 54.26780 42.41580 70.43160 1.000 34.86031 129 ASP I O 1
ATOM 18108 N N . LEU F 6 130 ? 52.22780 43.15180 69.83960 1.000 10.18840 130 LEU I N 1
ATOM 18109 C CA . LEU F 6 130 ? 52.71080 43.69880 68.58160 1.000 10.18840 130 LEU I CA 1
ATOM 18110 C C . LEU F 6 130 ? 53.18680 45.13880 68.71860 1.000 10.18840 130 LEU I C 1
ATOM 18111 O O . LEU F 6 130 ? 53.74980 45.68080 67.76460 1.000 10.18840 130 LEU I O 1
ATOM 18116 N N . VAL F 6 131 ? 52.98980 45.75680 69.87760 1.000 10.18840 131 VAL I N 1
ATOM 18117 C CA . VAL F 6 131 ? 53.47680 47.10280 70.14960 1.000 10.18840 131 VAL I CA 1
ATOM 18118 C C . VAL F 6 131 ? 54.92080 47.00880 70.62560 1.000 10.18840 131 VAL I C 1
ATOM 18119 O O . VAL F 6 131 ? 55.19980 46.43880 71.68560 1.000 10.18840 131 VAL I O 1
ATOM 18123 N N . TYR F 6 132 ? 55.83780 47.56480 69.84160 1.000 10.18840 132 TYR I N 1
ATOM 18124 C CA . TYR F 6 132 ? 57.27080 47.44480 70.08460 1.000 10.18840 132 TYR I CA 1
ATOM 18125 C C . TYR F 6 132 ? 57.78980 48.74180 70.68760 1.000 10.18840 132 TYR I C 1
ATOM 18126 O O . TYR F 6 132 ? 57.49180 49.82580 70.17960 1.000 10.18840 132 TYR I O 1
ATOM 18135 N N . GLU F 6 133 ? 58.55480 48.63180 71.76360 1.000 10.49382 133 GLU I N 1
ATOM 18136 C CA . GLU F 6 133 ? 59.20880 49.78180 72.36360 1.000 10.49382 133 GLU I CA 1
ATOM 18137 C C . GLU F 6 133 ? 60.63580 49.88980 71.83160 1.000 10.49382 133 GLU I C 1
ATOM 18138 O O . GLU F 6 133 ? 61.06180 49.09880 70.99060 1.000 10.49382 133 GLU I O 1
ATOM 18144 N N . LYS F 6 134 ? 61.37480 50.89180 72.32760 1.000 10.18840 134 LYS I N 1
ATOM 18145 C CA . LYS F 6 134 ? 62.70280 51.20480 71.79860 1.000 10.18840 134 LYS I CA 1
ATOM 18146 C C . LYS F 6 134 ? 63.71380 50.09880 72.07760 1.000 10.18840 134 LYS I C 1
ATOM 18147 O O . LYS F 6 134 ? 64.62680 49.87880 71.27460 1.000 10.18840 134 LYS I O 1
ATOM 18153 N N . GLU F 6 135 ? 63.54880 49.38080 73.18960 1.000 52.79363 135 GLU I N 1
ATOM 18154 C CA . GLU F 6 135 ? 64.40280 48.24380 73.51260 1.000 52.79363 135 GLU I CA 1
ATOM 18155 C C . GLU F 6 135 ? 64.14980 47.04080 72.60960 1.000 52.79363 135 GLU I C 1
ATOM 18156 O O . GLU F 6 135 ? 65.02080 46.17280 72.50760 1.000 52.79363 135 GLU I O 1
ATOM 18162 N N . ASP F 6 136 ? 62.98380 46.94980 71.97060 1.000 16.31395 136 ASP I N 1
ATOM 18163 C CA . ASP F 6 136 ? 62.75680 45.91180 70.97360 1.000 16.31395 136 ASP I CA 1
ATOM 18164 C C . ASP F 6 136 ? 63.21580 46.31580 69.57560 1.000 16.31395 136 ASP I C 1
ATOM 18165 O O . ASP F 6 136 ? 63.23780 45.46380 68.68160 1.000 16.31395 136 ASP I O 1
ATOM 18170 N N . LEU F 6 137 ? 63.59080 47.57980 69.36560 1.000 10.18840 137 LEU I N 1
ATOM 18171 C CA . LEU F 6 137 ? 63.88580 48.09080 68.03360 1.000 10.18840 137 LEU I CA 1
ATOM 18172 C C . LEU F 6 137 ? 65.33880 48.48480 67.81460 1.000 10.18840 137 LEU I C 1
ATOM 18173 O O . LEU F 6 137 ? 65.78680 48.48680 66.66660 1.000 10.18840 137 LEU I O 1
ATOM 18178 N N . LEU F 6 138 ? 66.07680 48.81880 68.86760 1.000 10.18840 138 LEU I N 1
ATOM 18179 C CA . LEU F 6 138 ? 67.42580 49.35780 68.73560 1.000 10.18840 138 LEU I CA 1
ATOM 18180 C C . LEU F 6 138 ? 68.43180 48.21480 68.64560 1.000 10.18840 138 LEU I C 1
ATOM 18181 O O . LEU F 6 138 ? 68.63680 47.48480 69.61860 1.000 10.18840 138 LEU I O 1
ATOM 18186 N N . ILE F 6 139 ? 69.07480 48.08080 67.49260 1.000 10.78783 139 ILE I N 1
ATOM 18187 C CA . ILE F 6 139 ? 70.02880 47.01380 67.25160 1.000 10.78783 139 ILE I CA 1
ATOM 18188 C C . ILE F 6 139 ? 71.44380 47.52880 67.48860 1.000 10.78783 139 ILE I C 1
ATOM 18189 O O . ILE F 6 139 ? 71.67480 48.71980 67.67660 1.000 10.78783 139 ILE I O 1
ATOM 18194 N N . SER F 6 140 ? 72.40680 46.61080 67.48860 1.000 41.92517 140 SER I N 1
ATOM 18195 C CA . SER F 6 140 ? 73.75880 46.88480 67.96060 1.000 41.92517 140 SER I CA 1
ATOM 18196 C C . SER F 6 140 ? 74.65580 47.58680 66.94260 1.000 41.92517 140 SER I C 1
ATOM 18197 O O . SER F 6 140 ? 75.74680 48.02180 67.32060 1.000 41.92517 140 SER I O 1
ATOM 18200 N N . GLY F 6 141 ? 74.24380 47.72680 65.68460 1.000 10.18840 141 GLY I N 1
ATOM 18201 C CA . GLY F 6 141 ? 75.10780 48.33580 64.69860 1.000 10.18840 141 GLY I CA 1
ATOM 18202 C C . GLY F 6 141 ? 74.40180 49.24380 63.71260 1.000 10.18840 141 GLY I C 1
ATOM 18203 O O . GLY F 6 141 ? 73.26280 49.66380 63.93060 1.000 10.18840 141 GLY I O 1
ATOM 18204 N N . PRO F 6 142 ? 75.06980 49.56980 62.59960 1.000 22.05545 142 PRO I N 1
ATOM 18205 C CA . PRO F 6 142 ? 74.54480 50.59580 61.69160 1.000 22.05545 142 PRO I CA 1
ATOM 18206 C C . PRO F 6 142 ? 73.67180 50.10480 60.55160 1.000 22.05545 142 PRO I C 1
ATOM 18207 O O . PRO F 6 142 ? 73.08680 50.94480 59.85560 1.000 22.05545 142 PRO I O 1
ATOM 18211 N N . GLY F 6 143 ? 73.53080 48.79780 60.37260 1.000 24.58599 143 GLY I N 1
ATOM 18212 C CA . GLY F 6 143 ? 72.63480 48.28080 59.35160 1.000 24.58599 143 GLY I CA 1
ATOM 18213 C C . GLY F 6 143 ? 73.11480 48.54780 57.93760 1.000 24.58599 143 GLY I C 1
ATOM 18214 O O . GLY F 6 143 ? 74.28980 48.36180 57.60460 1.000 24.58599 143 GLY I O 1
ATOM 18215 N N . LYS F 6 144 ? 72.17880 48.99680 57.09960 1.000 43.14308 144 LYS I N 1
ATOM 18216 C CA . LYS F 6 144 ? 72.39080 49.12680 55.65960 1.000 43.14308 144 LYS I CA 1
ATOM 18217 C C . LYS F 6 144 ? 73.37880 50.23080 55.28560 1.000 43.14308 144 LYS I C 1
ATOM 18218 O O . LYS F 6 144 ? 73.98580 50.16480 54.21260 1.000 43.14308 144 LYS I O 1
ATOM 18224 N N . TYR F 6 145 ? 73.54380 51.25480 56.12560 1.000 26.70774 145 TYR I N 1
ATOM 18225 C CA . TYR F 6 145 ? 74.40580 52.40280 55.83060 1.000 26.70774 145 TYR I CA 1
ATOM 18226 C C . TYR F 6 145 ? 75.50780 52.48280 56.87960 1.000 26.70774 145 TYR I C 1
ATOM 18227 O O . TYR F 6 145 ? 75.34980 53.15580 57.91060 1.000 26.70774 145 TYR I O 1
ATOM 18236 N N . PRO F 6 146 ? 76.64280 51.80580 56.64960 1.000 38.56582 146 PRO I N 1
ATOM 18237 C CA . PRO F 6 146 ? 77.65780 51.63080 57.70660 1.000 38.56582 146 PRO I CA 1
ATOM 18238 C C . PRO F 6 146 ? 78.37380 52.89180 58.17560 1.000 38.56582 146 PRO I C 1
ATOM 18239 O O . PRO F 6 146 ? 78.94280 52.86080 59.27260 1.000 38.56582 146 PRO I O 1
ATOM 18243 N N . GLU F 6 147 ? 78.40780 53.97680 57.39760 1.000 57.24758 147 GLU I N 1
ATOM 18244 C CA . GLU F 6 147 ? 79.34380 55.05580 57.69160 1.000 57.24758 147 GLU I CA 1
ATOM 18245 C C . GLU F 6 147 ? 78.71380 56.41280 58.01960 1.000 57.24758 147 GLU I C 1
ATOM 18246 O O . GLU F 6 147 ? 79.40980 57.26780 58.57660 1.000 57.24758 147 GLU I O 1
ATOM 18252 N N . TYR F 6 148 ? 77.42980 56.63480 57.73860 1.000 10.18840 148 TYR I N 1
ATOM 18253 C CA . TYR F 6 148 ? 76.86680 57.97780 57.87060 1.000 10.18840 148 TYR I CA 1
ATOM 18254 C C . TYR F 6 148 ? 76.60880 58.34480 59.32960 1.000 10.18840 148 TYR I C 1
ATOM 18255 O O . TYR F 6 148 ? 75.96080 57.59680 60.06560 1.000 10.18840 148 TYR I O 1
ATOM 18264 N N . ASN F 6 149 ? 77.13180 59.49880 59.74060 1.000 10.18840 149 ASN I N 1
ATOM 18265 C CA . ASN F 6 149 ? 76.88980 60.08380 61.05460 1.000 10.18840 149 ASN I CA 1
ATOM 18266 C C . ASN F 6 149 ? 76.32980 61.48280 60.83660 1.000 10.18840 149 ASN I C 1
ATOM 18267 O O . ASN F 6 149 ? 76.96780 62.31080 60.18160 1.000 10.18840 149 ASN I O 1
ATOM 18272 N N . PHE F 6 150 ? 75.15480 61.74880 61.41360 1.000 10.18840 150 PHE I N 1
ATOM 18273 C CA . PHE F 6 150 ? 74.45780 63.00480 61.15860 1.000 10.18840 150 PHE I CA 1
ATOM 18274 C C . PHE F 6 150 ? 75.08780 64.16680 61.91760 1.000 10.18840 150 PHE I C 1
ATOM 18275 O O . PHE F 6 150 ? 75.13280 65.28980 61.40160 1.000 10.18840 150 PHE I O 1
ATOM 18283 N N . TYR F 6 151 ? 75.54380 63.91980 63.15160 1.000 10.18840 151 TYR I N 1
ATOM 18284 C CA . TYR F 6 151 ? 76.10480 64.97980 63.98760 1.000 10.18840 151 TYR I CA 1
ATOM 18285 C C . TYR F 6 151 ? 77.38880 65.56980 63.42160 1.000 10.18840 151 TYR I C 1
ATOM 18286 O O . TYR F 6 151 ? 77.69380 66.73480 63.69460 1.000 10.18840 151 TYR I O 1
ATOM 18295 N N . ARG F 6 152 ? 78.15780 64.78080 62.66260 1.000 35.77385 152 ARG I N 1
ATOM 18296 C CA . ARG F 6 152 ? 79.30580 65.31980 61.93660 1.000 35.77385 152 ARG I CA 1
ATOM 18297 C C . ARG F 6 152 ? 78.88580 66.38380 60.92460 1.000 35.77385 152 ARG I C 1
ATOM 18298 O O . ARG F 6 152 ? 79.64880 67.31480 60.66060 1.000 35.77385 152 ARG I O 1
ATOM 18306 N N . MET F 6 153 ? 77.70880 66.23480 60.31060 1.000 9.24639 153 MET I N 1
ATOM 18307 C CA . MET F 6 153 ? 77.19180 67.28080 59.43160 1.000 9.24639 153 MET I CA 1
ATOM 18308 C C . MET F 6 153 ? 76.68580 68.48580 60.21660 1.000 9.24639 153 MET I C 1
ATOM 18309 O O . MET F 6 153 ? 76.88780 69.62880 59.79660 1.000 9.24639 153 MET I O 1
ATOM 18314 N N . ALA F 6 154 ? 76.01480 68.24280 61.34460 1.000 13.06868 154 ALA I N 1
ATOM 18315 C CA . ALA F 6 154 ? 75.23280 69.26880 62.02860 1.000 13.06868 154 ALA I CA 1
ATOM 18316 C C . ALA F 6 154 ? 76.09080 70.34680 62.68660 1.000 13.06868 154 ALA I C 1
ATOM 18317 O O . ALA F 6 154 ? 77.17880 70.07980 63.20260 1.000 13.06868 154 ALA I O 1
ATOM 18319 N N . GLY F 6 155 ? 75.57780 71.57980 62.65660 1.000 10.18840 155 GLY I N 1
ATOM 18320 C CA . GLY F 6 155 ? 76.24480 72.69580 63.30460 1.000 10.18840 155 GLY I CA 1
ATOM 18321 C C . GLY F 6 155 ? 76.18580 72.66980 64.81860 1.000 10.18840 155 GLY I C 1
ATOM 18322 O O . GLY F 6 155 ? 77.08480 73.20980 65.47360 1.000 10.18840 155 GLY I O 1
ATOM 18323 N N . MET F 6 156 ? 75.07680 72.16580 65.37860 1.000 44.74376 156 MET I N 1
ATOM 18324 C CA . MET F 6 156 ? 74.84980 72.06980 66.82260 1.000 44.74376 156 MET I CA 1
ATOM 18325 C C . MET F 6 156 ? 75.99080 71.36580 67.55260 1.000 44.74376 156 MET I C 1
ATOM 18326 O O . MET F 6 156 ? 76.53980 70.37180 67.07160 1.000 44.74376 156 MET I O 1
ATOM 18331 N N . ALA F 6 157 ? 76.32780 71.88080 68.73260 1.000 41.82562 157 ALA I N 1
ATOM 18332 C CA . ALA F 6 157 ? 77.51180 71.46080 69.47060 1.000 41.82562 157 ALA I CA 1
ATOM 18333 C C . ALA F 6 157 ? 77.15880 70.40680 70.51560 1.000 41.82562 157 ALA I C 1
ATOM 18334 O O . ALA F 6 157 ? 76.29480 70.62880 71.36860 1.000 41.82562 157 ALA I O 1
ATOM 18336 N N . ILE F 6 158 ? 77.81980 69.25780 70.42860 1.000 18.54441 158 ILE I N 1
ATOM 18337 C CA . ILE F 6 158 ? 77.72580 68.17180 71.39160 1.000 18.54441 158 ILE I CA 1
ATOM 18338 C C . ILE F 6 158 ? 79.14880 67.77680 71.77660 1.000 18.54441 158 ILE I C 1
ATOM 18339 O O . ILE F 6 158 ? 80.11380 68.37580 71.30560 1.000 18.54441 158 ILE I O 1
ATOM 18344 N N . ASP F 6 159 ? 79.26780 66.82880 72.71060 1.000 60.91606 159 ASP I N 1
ATOM 18345 C CA . ASP F 6 159 ? 80.58380 66.38180 73.16260 1.000 60.91606 159 ASP I CA 1
ATOM 18346 C C . ASP F 6 159 ? 81.35080 65.70380 72.03060 1.000 60.91606 159 ASP I C 1
ATOM 18347 O O . ASP F 6 159 ? 80.79080 64.92580 71.25260 1.000 60.91606 159 ASP I O 1
ATOM 18352 N N . GLY F 6 160 ? 82.62380 66.05980 71.89660 1.000 41.70637 160 GLY I N 1
ATOM 18353 C CA . GLY F 6 160 ? 83.44480 65.55380 70.82460 1.000 41.70637 160 GLY I CA 1
ATOM 18354 C C . GLY F 6 160 ? 83.42080 66.39980 69.57160 1.000 41.70637 160 GLY I C 1
ATOM 18355 O O . GLY F 6 160 ? 84.27780 66.21280 68.69760 1.000 41.70637 160 GLY I O 1
ATOM 18356 N N . LYS F 6 161 ? 82.47280 67.33180 69.45960 1.000 37.28692 161 LYS I N 1
ATOM 18357 C CA . LYS F 6 161 ? 82.34180 68.19680 68.28460 1.000 37.28692 161 LYS I CA 1
ATOM 18358 C C . LYS F 6 161 ? 81.92080 69.57480 68.77960 1.000 37.28692 161 LYS I C 1
ATOM 18359 O O . LYS F 6 161 ? 80.72880 69.87080 68.89260 1.000 37.28692 161 LYS I O 1
ATOM 18365 N N . ASP F 6 162 ? 82.90880 70.42280 69.04560 1.000 45.58515 162 ASP I N 1
ATOM 18366 C CA . ASP F 6 162 ? 82.66980 71.82580 69.34660 1.000 45.58515 162 ASP I CA 1
ATOM 18367 C C . ASP F 6 162 ? 82.48180 72.59180 68.03760 1.000 45.58515 162 ASP I C 1
ATOM 18368 O O . ASP F 6 162 ? 82.46080 72.01380 66.94660 1.000 45.58515 162 ASP I O 1
ATOM 18373 N N . LYS F 6 163 ? 82.36680 73.91280 68.13860 1.000 0.62451 163 LYS I N 1
ATOM 18374 C CA . LYS F 6 163 ? 82.01380 74.73380 66.99060 1.000 0.62451 163 LYS I CA 1
ATOM 18375 C C . LYS F 6 163 ? 83.19080 74.86580 66.03460 1.000 0.62451 163 LYS I C 1
ATOM 18376 O O . LYS F 6 163 ? 84.29480 75.24580 66.43260 1.000 0.62451 163 LYS I O 1
ATOM 18382 N N . GLY F 6 164 ? 82.94480 74.54680 64.76760 1.000 48.41310 164 GLY I N 1
ATOM 18383 C CA . GLY F 6 164 ? 83.99380 74.47080 63.77760 1.000 48.41310 164 GLY I CA 1
ATOM 18384 C C . GLY F 6 164 ? 84.60580 73.10180 63.58660 1.000 48.41310 164 GLY I C 1
ATOM 18385 O O . GLY F 6 164 ? 85.57780 72.97880 62.83260 1.000 48.41310 164 GLY I O 1
ATOM 18386 N N . GLU F 6 165 ? 84.06780 72.06580 64.23360 1.000 59.72579 165 GLU I N 1
ATOM 18387 C CA . GLU F 6 165 ? 84.55980 70.70080 64.07860 1.000 59.72579 165 GLU I CA 1
ATOM 18388 C C . GLU F 6 165 ? 83.62780 69.84880 63.22560 1.000 59.72579 165 GLU I C 1
ATOM 18389 O O . GLU F 6 165 ? 83.70980 68.61780 63.26160 1.000 59.72579 165 GLU I O 1
ATOM 18395 N N . ALA F 6 166 ? 82.74680 70.47880 62.45960 1.000 10.38016 166 ALA I N 1
ATOM 18396 C CA . ALA F 6 166 ? 81.84480 69.78480 61.55560 1.000 10.38016 166 ALA I CA 1
ATOM 18397 C C . ALA F 6 166 ? 82.36280 69.86780 60.12560 1.000 10.38016 166 ALA I C 1
ATOM 18398 O O . ALA F 6 166 ? 83.34580 70.54880 59.82960 1.000 10.38016 166 ALA I O 1
ATOM 18400 N N . GLU F 6 167 ? 81.67680 69.16180 59.23060 1.000 40.58702 167 GLU I N 1
ATOM 18401 C CA . GLU F 6 167 ? 82.09180 69.11480 57.83560 1.000 40.58702 167 GLU I CA 1
ATOM 18402 C C . GLU F 6 167 ? 81.78180 70.44080 57.14960 1.000 40.58702 167 GLU I C 1
ATOM 18403 O O . GLU F 6 167 ? 80.68380 70.98180 57.30560 1.000 40.58702 167 GLU I O 1
ATOM 18409 N N . ASN F 6 168 ? 82.77180 70.94580 56.39460 1.000 32.70464 168 ASN I N 1
ATOM 18410 C CA . ASN F 6 168 ? 82.73580 72.23580 55.69260 1.000 32.70464 168 ASN I CA 1
ATOM 18411 C C . ASN F 6 168 ? 82.43280 73.39880 56.63660 1.000 32.70464 168 ASN I C 1
ATOM 18412 O O . ASN F 6 168 ? 81.67180 74.30580 56.30260 1.000 32.70464 168 ASN I O 1
ATOM 18417 N N . GLU F 6 169 ? 83.00280 73.36180 57.83660 1.000 32.83062 169 GLU I N 1
ATOM 18418 C CA . GLU F 6 169 ? 82.80080 74.41280 58.82560 1.000 32.83062 169 GLU I CA 1
ATOM 18419 C C . GLU F 6 169 ? 84.13080 75.02280 59.23760 1.000 32.83062 169 GLU I C 1
ATOM 18420 O O . GLU F 6 169 ? 85.07180 74.30180 59.57860 1.000 32.83062 169 GLU I O 1
ATOM 18426 N N . ALA F 6 170 ? 84.20280 76.35080 59.18760 1.000 10.18840 170 ALA I N 1
ATOM 18427 C CA . ALA F 6 170 ? 85.35680 77.10780 59.63960 1.000 10.18840 170 ALA I CA 1
ATOM 18428 C C . ALA F 6 170 ? 85.29280 77.35180 61.14960 1.000 10.18840 170 ALA I C 1
ATOM 18429 O O . ALA F 6 170 ? 84.27180 77.12980 61.80460 1.000 10.18840 170 ALA I O 1
ATOM 18431 N N . LYS F 6 171 ? 86.41580 77.80980 61.69660 1.000 25.20756 171 LYS I N 1
ATOM 18432 C CA . LYS F 6 171 ? 86.51080 78.14180 63.10960 1.000 25.20756 171 LYS I CA 1
ATOM 18433 C C . LYS F 6 171 ? 85.70380 79.40180 63.42660 1.000 25.20756 171 LYS I C 1
ATOM 18434 O O . LYS F 6 171 ? 85.60280 80.30380 62.59260 1.000 25.20756 171 LYS I O 1
ATOM 18440 N N . PRO F 6 172 ? 85.11180 79.48180 64.62160 1.000 10.18840 172 PRO I N 1
ATOM 18441 C CA . PRO F 6 172 ? 84.39080 80.70680 65.00760 1.000 10.18840 172 PRO I CA 1
ATOM 18442 C C . PRO F 6 172 ? 85.34880 81.87280 65.21960 1.000 10.18840 172 PRO I C 1
ATOM 18443 O O . PRO F 6 172 ? 86.36380 81.74680 65.90660 1.000 10.18840 172 PRO I O 1
ATOM 18447 N N . ILE F 6 173 ? 85.01380 83.01280 64.62260 1.000 10.18840 173 ILE I N 1
ATOM 18448 C CA . ILE F 6 173 ? 85.76380 84.25180 64.78860 1.000 10.18840 173 ILE I CA 1
ATOM 18449 C C . ILE F 6 173 ? 84.97080 85.16980 65.70160 1.000 10.18840 173 ILE I C 1
ATOM 18450 O O . ILE F 6 173 ? 83.80480 85.47580 65.42560 1.000 10.18840 173 ILE I O 1
ATOM 18455 N N . ASP F 6 174 ? 85.60580 85.62180 66.77560 1.000 28.52418 174 ASP I N 1
ATOM 18456 C CA . ASP F 6 174 ? 84.94380 86.52480 67.69860 1.000 28.52418 174 ASP I CA 1
ATOM 18457 C C . ASP F 6 174 ? 84.85580 87.91580 67.08160 1.000 28.52418 174 ASP I C 1
ATOM 18458 O O . ASP F 6 174 ? 85.69580 88.31080 66.27060 1.000 28.52418 174 ASP I O 1
ATOM 18463 N N . VAL F 6 175 ? 83.83080 88.66680 67.49160 1.000 10.18840 175 VAL I N 1
ATOM 18464 C CA . VAL F 6 175 ? 83.68380 90.05180 67.05960 1.000 10.18840 175 VAL I CA 1
ATOM 18465 C C . VAL F 6 175 ? 84.78480 90.94780 67.61560 1.000 10.18840 175 VAL I C 1
ATOM 18466 O O . VAL F 6 175 ? 85.04680 92.01580 67.05360 1.000 10.18840 175 VAL I O 1
ATOM 18470 N N . LYS F 6 176 ? 85.42580 90.54980 68.71160 1.000 10.18840 176 LYS I N 1
ATOM 18471 C CA . LYS F 6 176 ? 86.48180 91.33680 69.33260 1.000 10.18840 176 LYS I CA 1
ATOM 18472 C C . LYS F 6 176 ? 87.84980 91.10480 68.69860 1.000 10.18840 176 LYS I C 1
ATOM 18473 O O . LYS F 6 176 ? 88.82380 91.71680 69.15360 1.000 10.18840 176 LYS I O 1
ATOM 18479 N N . SER F 6 177 ? 87.94280 90.21580 67.70160 1.000 25.98736 177 SER I N 1
ATOM 18480 C CA . SER F 6 177 ? 89.20480 89.89580 67.03460 1.000 25.98736 177 SER I CA 1
ATOM 18481 C C . SER F 6 177 ? 89.83780 91.11280 66.36260 1.000 25.98736 177 SER I C 1
ATOM 18482 O O . SER F 6 177 ? 89.14680 91.98280 65.82560 1.000 25.98736 177 SER I O 1
ATOM 18485 N N . LEU F 6 178 ? 91.17180 91.17580 66.42760 1.000 10.18840 178 LEU I N 1
ATOM 18486 C CA . LEU F 6 178 ? 91.90480 92.32780 65.91160 1.000 10.18840 178 LEU I CA 1
ATOM 18487 C C . LEU F 6 178 ? 91.89080 92.38480 64.39060 1.000 10.18840 178 LEU I C 1
ATOM 18488 O O . LEU F 6 178 ? 91.99880 93.47280 63.81660 1.000 10.18840 178 LEU I O 1
ATOM 18493 N N . LEU F 6 179 ? 91.78380 91.23780 63.73260 1.000 31.06941 179 LEU I N 1
ATOM 18494 C CA . LEU F 6 179 ? 91.83480 91.20080 62.27660 1.000 31.06941 179 LEU I CA 1
ATOM 18495 C C . LEU F 6 179 ? 90.53280 91.74080 61.69960 1.000 31.06941 179 LEU I C 1
ATOM 18496 O O . LEU F 6 179 ? 89.45280 91.37580 62.17760 1.000 31.06941 179 LEU I O 1
ATOM 18501 N N . PRO F 6 180 ? 90.58780 92.62280 60.69160 1.000 61.56669 180 PRO I N 1
ATOM 18502 C CA . PRO F 6 180 ? 89.38580 93.14180 60.03360 1.000 61.56669 180 PRO I CA 1
ATOM 18503 C C . PRO F 6 180 ? 88.84480 92.20480 58.95460 1.000 61.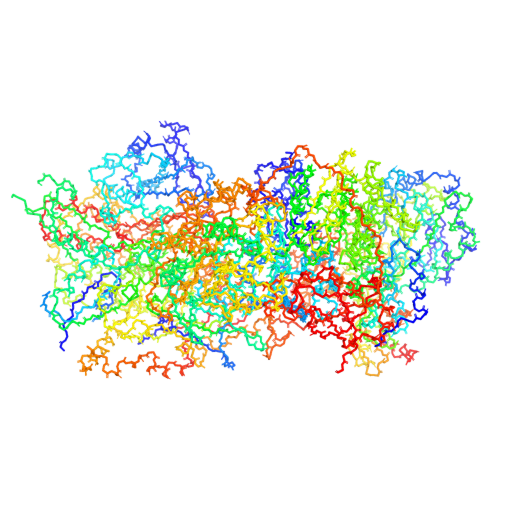56669 180 PRO I C 1
ATOM 18504 O O . PRO F 6 180 ? 88.68780 91.01180 59.20860 1.000 61.56669 180 PRO I O 1
#